Protein 1FOV (pdb70)

CATH classification: 3.40.30.10

Nearest PDB structures (foldseek):
  1fov-assembly1_A  TM=9.896E-01  e=1.111E-15  Escherichia coli
  3grx-assembly1_A  TM=9.334E-01  e=2.752E-14  Escherichia coli
  4tr1-assembly1_A  TM=8.915E-01  e=1.360E-08  Alkaliphilus oremlandii OhILAs
  4tr1-assembly2_B  TM=8.966E-01  e=2.515E-08  Alkaliphilus oremlandii OhILAs
  4tr0-assembly2_B  TM=8.976E-01  e=1.386E-07  Alkaliphilus oremlandii OhILAs

Foldseek 3Di:
DAWEWEEEPDDVQSVLQVVVCVVVPFDYHYHYCHVNVPCLVVVCVLPVPSDDGWIQQPSNTQDTSVSNVVCVVVVNVVVSRD

Organism: Escherichia coli (strain K12) (NCBI:txid83333)

Radius of gyration: 11.85 Å; Cα contacts (8 Å, |Δi|>4): 128; chains: 1; bounding box: 34×23×19 Å

InterPro domains:
  IPR002109 Glutaredoxin [PF00462] (4-63)
  IPR011767 Glutaredoxin active site [PS00195] (6-22)
  IPR011900 Glutaredoxin, GrxC [TIGR02181] (4-82)
  IPR011900 Glutaredoxin, GrxC [cd03418] (3-76)
  IPR014025 Glutaredoxin subgroup [PR00160] (4-22)
  IPR014025 Glutaredoxin subgroup [PR00160] (46-59)
  IPR014025 Glutaredoxin subgroup [PR00160] (60-73)
  IPR036249 Thioredoxin-like superfamily [SSF52833] (1-83)

GO terms:
  GO:0005829 cytosol (C, IDA)
  GO:0043295 glutathione binding (F, IDA)
  GO:0015035 protein-disulfide reductase activity (F, IDA)

Structure (mmCIF, N/CA/C/O backbone):
data_1FOV
#
_entry.id   1FOV
#
_cell.length_a   1.000
_cell.length_b   1.000
_cell.length_c   1.000
_cell.angle_alpha   90.00
_cell.angle_beta   90.00
_cell.angle_gamma   90.00
#
_symmetry.space_group_name_H-M   'P 1'
#
loop_
_atom_site.group_PDB
_atom_site.id
_atom_site.type_symbol
_atom_site.label_atom_id
_atom_site.label_alt_id
_atom_site.label_comp_id
_atom_site.label_asym_id
_atom_site.label_entity_id
_atom_site.label_seq_id
_atom_site.pdbx_PDB_ins_code
_atom_site.Cartn_x
_atom_site.Cartn_y
_atom_site.Cartn_z
_atom_site.occupancy
_atom_site.B_iso_or_equiv
_atom_site.auth_seq_id
_atom_site.auth_comp_id
_atom_site.auth_asym_id
_atom_site.auth_atom_id
_atom_site.pdbx_PDB_model_num
ATOM 1 N N . ALA A 1 1 ? -7.191 8.414 -8.898 1.00 0.00 1 ALA A N 1
ATOM 2 C CA . ALA A 1 1 ? -6.777 8.349 -7.491 1.00 0.00 1 ALA A CA 1
ATOM 3 C C . ALA A 1 1 ? -5.300 7.999 -7.435 1.00 0.00 1 ALA A C 1
ATOM 4 O O . ALA A 1 1 ? -4.847 7.113 -8.160 1.00 0.00 1 ALA A O 1
ATOM 13 N N . ASN A 1 2 ? -4.527 8.681 -6.594 1.00 0.00 2 ASN A N 1
ATOM 14 C CA . ASN A 1 2 ? -3.096 8.461 -6.447 1.00 0.00 2 ASN A CA 1
ATOM 15 C C . ASN A 1 2 ? -2.826 7.384 -5.405 1.00 0.00 2 ASN A C 1
ATOM 16 O O . ASN A 1 2 ? -2.745 7.698 -4.219 1.00 0.00 2 ASN A O 1
ATOM 27 N N . VAL A 1 3 ? -2.681 6.123 -5.807 1.00 0.00 3 VAL A N 1
ATOM 28 C CA . VAL A 1 3 ? -2.606 5.005 -4.878 1.00 0.00 3 VAL A CA 1
ATOM 29 C C . VAL A 1 3 ? -1.381 4.180 -5.171 1.00 0.00 3 VAL A C 1
ATOM 30 O O . VAL A 1 3 ? -1.189 3.746 -6.301 1.00 0.00 3 VAL A O 1
ATOM 43 N N . GLU A 1 4 ? -0.586 3.937 -4.135 1.00 0.00 4 GLU A N 1
ATOM 44 C CA . GLU A 1 4 ? 0.674 3.240 -4.239 1.00 0.00 4 GLU A CA 1
ATOM 45 C C . GLU A 1 4 ? 0.796 2.239 -3.108 1.00 0.00 4 GLU A C 1
ATOM 46 O O . GLU A 1 4 ? 0.335 2.502 -1.994 1.00 0.00 4 GLU A O 1
ATOM 58 N N . ILE A 1 5 ? 1.431 1.100 -3.386 1.00 0.00 5 ILE A N 1
ATOM 59 C CA . ILE A 1 5 ? 1.668 0.062 -2.406 1.00 0.00 5 ILE A CA 1
ATOM 60 C C . ILE A 1 5 ? 3.070 -0.500 -2.601 1.00 0.00 5 ILE A C 1
ATOM 61 O O . ILE A 1 5 ? 3.372 -1.054 -3.656 1.00 0.00 5 ILE A O 1
ATOM 77 N N . TYR A 1 6 ? 3.947 -0.321 -1.612 1.00 0.00 6 TYR A N 1
ATOM 78 C CA . TYR A 1 6 ? 5.249 -0.977 -1.637 1.00 0.00 6 TYR A CA 1
ATOM 79 C C . TYR A 1 6 ? 5.070 -2.461 -1.285 1.00 0.00 6 TYR A C 1
ATOM 80 O O . TYR A 1 6 ? 4.233 -2.780 -0.431 1.00 0.00 6 TYR A O 1
ATOM 98 N N . THR A 1 7 ? 5.859 -3.357 -1.895 1.00 0.00 7 THR A N 1
ATOM 99 C CA . THR A 1 7 ? 5.714 -4.811 -1.763 1.00 0.00 7 THR A CA 1
ATOM 100 C C . THR A 1 7 ? 7.062 -5.567 -1.835 1.00 0.00 7 THR A C 1
ATOM 101 O O . THR A 1 7 ? 8.091 -4.970 -2.151 1.00 0.00 7 THR A O 1
ATOM 112 N N . LYS A 1 8 ? 7.078 -6.886 -1.567 1.00 0.00 8 LYS A N 1
ATOM 113 C CA . LYS A 1 8 ? 8.228 -7.783 -1.800 1.00 0.00 8 LYS A CA 1
ATOM 114 C C . LYS A 1 8 ? 7.748 -9.185 -2.202 1.00 0.00 8 LYS A C 1
ATOM 115 O O . LYS A 1 8 ? 6.551 -9.466 -2.088 1.00 0.00 8 LYS A O 1
ATOM 134 N N . GLU A 1 9 ? 8.686 -10.069 -2.565 1.00 0.00 9 GLU A N 1
ATOM 135 C CA . GLU A 1 9 ? 8.504 -11.468 -2.973 1.00 0.00 9 GLU A CA 1
ATOM 136 C C . GLU A 1 9 ? 7.631 -12.226 -1.980 1.00 0.00 9 GLU A C 1
ATOM 137 O O . GLU A 1 9 ? 6.802 -13.043 -2.369 1.00 0.00 9 GLU A O 1
ATOM 149 N N . THR A 1 10 ? 7.824 -11.957 -0.692 1.00 0.00 10 THR A N 1
ATOM 150 C CA . THR A 1 10 ? 7.260 -12.732 0.399 1.00 0.00 10 THR A CA 1
ATOM 151 C C . THR A 1 10 ? 6.682 -11.730 1.384 1.00 0.00 10 THR A C 1
ATOM 152 O O . THR A 1 10 ? 7.382 -11.216 2.263 1.00 0.00 10 THR A O 1
ATOM 163 N N . CYS A 1 11 ? 5.423 -11.364 1.164 1.00 0.00 11 CYS A N 1
ATOM 164 C CA . CYS A 1 11 ? 4.718 -10.357 1.925 1.00 0.00 11 CYS A CA 1
ATOM 165 C C . CYS A 1 11 ? 3.237 -10.758 1.941 1.00 0.00 11 CYS A C 1
ATOM 166 O O . CYS A 1 11 ? 2.470 -10.302 1.088 1.00 0.00 11 CYS A O 1
ATOM 173 N N . PRO A 1 12 ? 2.804 -11.601 2.893 1.00 0.00 12 PRO A N 1
ATOM 174 C CA . PRO A 1 12 ? 1.443 -12.124 2.910 1.00 0.00 12 PRO A CA 1
ATOM 175 C C . PRO A 1 12 ? 0.436 -10.983 3.037 1.00 0.00 12 PRO A C 1
ATOM 176 O O . PRO A 1 12 ? -0.561 -10.958 2.319 1.00 0.00 12 PRO A O 1
ATOM 187 N N . TYR A 1 13 ? 0.753 -9.945 3.815 1.00 0.00 13 TYR A N 1
ATOM 188 C CA . TYR A 1 13 ? -0.133 -8.803 3.965 1.00 0.00 13 TYR A CA 1
ATOM 189 C C . TYR A 1 13 ? -0.136 -7.921 2.705 1.00 0.00 13 TYR A C 1
ATOM 190 O O . TYR A 1 13 ? -1.142 -7.261 2.448 1.00 0.00 13 TYR A O 1
ATOM 208 N N . CYS A 1 14 ? 0.917 -7.923 1.877 1.00 0.00 14 CYS A N 1
ATOM 209 C CA . CYS A 1 14 ? 0.864 -7.275 0.566 1.00 0.00 14 CYS A CA 1
ATOM 210 C C . CYS A 1 14 ? -0.179 -7.970 -0.285 1.00 0.00 14 CYS A C 1
ATOM 211 O O . CYS A 1 14 ? -1.088 -7.318 -0.798 1.00 0.00 14 CYS A O 1
ATOM 218 N N . HIS A 1 15 ? -0.079 -9.294 -0.384 1.00 0.00 15 HIS A N 1
ATOM 219 C CA . HIS A 1 15 ? -1.074 -10.094 -1.068 1.00 0.00 15 HIS A CA 1
ATOM 220 C C . HIS A 1 15 ? -2.471 -9.853 -0.484 1.00 0.00 15 HIS A C 1
ATOM 221 O O . HIS A 1 15 ? -3.398 -9.678 -1.267 1.00 0.00 15 HIS A O 1
ATOM 236 N N . ARG A 1 16 ? -2.644 -9.758 0.845 1.00 0.00 16 ARG A N 1
ATOM 237 C CA . ARG A 1 16 ? -3.931 -9.436 1.464 1.00 0.00 16 ARG A CA 1
ATOM 238 C C . ARG A 1 16 ? -4.499 -8.137 0.897 1.00 0.00 16 ARG A C 1
ATOM 239 O O . ARG A 1 16 ? -5.622 -8.129 0.396 1.00 0.00 16 ARG A O 1
ATOM 260 N N . ALA A 1 17 ? -3.740 -7.040 0.972 1.00 0.00 17 ALA A N 1
ATOM 261 C CA . ALA A 1 17 ? -4.216 -5.743 0.510 1.00 0.00 17 ALA A CA 1
ATOM 262 C C . ALA A 1 17 ? -4.514 -5.788 -0.985 1.00 0.00 17 ALA A C 1
ATOM 263 O O . ALA A 1 17 ? -5.594 -5.366 -1.390 1.00 0.00 17 ALA A O 1
ATOM 270 N N . LYS A 1 18 ? -3.589 -6.297 -1.808 1.00 0.00 18 LYS A N 1
ATOM 271 C CA . LYS A 1 18 ? -3.809 -6.338 -3.250 1.00 0.00 18 LYS A CA 1
ATOM 272 C C . LYS A 1 18 ? -5.033 -7.178 -3.586 1.00 0.00 18 LYS A C 1
ATOM 273 O O . LYS A 1 18 ? -5.813 -6.757 -4.433 1.00 0.00 18 LYS A O 1
ATOM 292 N N . ALA A 1 19 ? -5.260 -8.297 -2.894 1.00 0.00 19 ALA A N 1
ATOM 293 C CA . ALA A 1 19 ? -6.414 -9.143 -3.157 1.00 0.00 19 ALA A CA 1
ATOM 294 C C . ALA A 1 19 ? -7.705 -8.378 -2.870 1.00 0.00 19 ALA A C 1
ATOM 295 O O . ALA A 1 19 ? -8.679 -8.532 -3.606 1.00 0.00 19 ALA A O 1
ATOM 302 N N . LEU A 1 20 ? -7.737 -7.548 -1.820 1.00 0.00 20 LEU A N 1
ATOM 303 C CA . LEU A 1 20 ? -8.902 -6.706 -1.551 1.00 0.00 20 LEU A CA 1
ATOM 304 C C . LEU A 1 20 ? -9.070 -5.694 -2.681 1.00 0.00 20 LEU A C 1
ATOM 305 O O . LEU A 1 20 ? -10.171 -5.536 -3.204 1.00 0.00 20 LEU A O 1
ATOM 321 N N . LEU A 1 21 ? -7.993 -5.014 -3.077 1.00 0.00 21 LEU A N 1
ATOM 322 C CA . LEU A 1 21 ? -8.066 -3.968 -4.088 1.00 0.00 21 LEU A CA 1
ATOM 323 C C . LEU A 1 21 ? -8.497 -4.529 -5.438 1.00 0.00 21 LEU A C 1
ATOM 324 O O . LEU A 1 21 ? -9.239 -3.858 -6.150 1.00 0.00 21 LEU A O 1
ATOM 340 N N . SER A 1 22 ? -8.093 -5.748 -5.786 1.00 0.00 22 SER A N 1
ATOM 341 C CA . SER A 1 22 ? -8.531 -6.428 -6.996 1.00 0.00 22 SER A CA 1
ATOM 342 C C . SER A 1 22 ? -9.965 -6.952 -6.862 1.00 0.00 22 SER A C 1
ATOM 343 O O . SER A 1 22 ? -10.683 -6.997 -7.861 1.00 0.00 22 SER A O 1
ATOM 351 N N . SER A 1 23 ? -10.430 -7.290 -5.653 1.00 0.00 23 SER A N 1
ATOM 352 C CA . SER A 1 23 ? -11.842 -7.571 -5.417 1.00 0.00 23 SER A CA 1
ATOM 353 C C . SER A 1 23 ? -12.656 -6.294 -5.636 1.00 0.00 23 SER A C 1
ATOM 354 O O . SER A 1 23 ? -13.678 -6.326 -6.327 1.00 0.00 23 SER A O 1
ATOM 362 N N . LYS A 1 24 ? -12.162 -5.130 -5.198 1.00 0.00 24 LYS A N 1
ATOM 363 C CA . LYS A 1 24 ? -12.850 -3.879 -5.476 1.00 0.00 24 LYS A CA 1
ATOM 364 C C . LYS A 1 24 ? -12.656 -3.522 -6.960 1.00 0.00 24 LYS A C 1
ATOM 365 O O . LYS A 1 24 ? -13.540 -2.926 -7.568 1.00 0.00 24 LYS A O 1
ATOM 384 N N . GLY A 1 25 ? -11.578 -4.000 -7.583 1.00 0.00 25 GLY A N 1
ATOM 385 C CA . GLY A 1 25 ? -11.236 -3.786 -8.979 1.00 0.00 25 GLY A CA 1
ATOM 386 C C . GLY A 1 25 ? -10.748 -2.367 -9.209 1.00 0.00 25 GLY A C 1
ATOM 387 O O . GLY A 1 25 ? -11.013 -1.782 -10.261 1.00 0.00 25 GLY A O 1
ATOM 391 N N . VAL A 1 26 ? -10.087 -1.782 -8.212 1.00 0.00 26 VAL A N 1
ATOM 392 C CA . VAL A 1 26 ? -9.595 -0.417 -8.333 1.00 0.00 26 VAL A CA 1
ATOM 393 C C . VAL A 1 26 ? -8.324 -0.390 -9.178 1.00 0.00 26 VAL A C 1
ATOM 394 O O . VAL A 1 26 ? -7.729 -1.431 -9.475 1.00 0.00 26 VAL A O 1
ATOM 407 N N . SER A 1 27 ? -7.884 0.817 -9.506 1.00 0.00 27 SER A N 1
ATOM 408 C CA . SER A 1 27 ? -6.649 1.086 -10.209 1.00 0.00 27 SER A CA 1
ATOM 409 C C . SER A 1 27 ? -5.631 1.533 -9.149 1.00 0.00 27 SER A C 1
ATOM 410 O O . SER A 1 27 ? -5.902 2.490 -8.416 1.00 0.00 27 SER A O 1
ATOM 418 N N . PHE A 1 28 ? -4.498 0.847 -9.005 1.00 0.00 28 PHE A N 1
ATOM 419 C CA . PHE A 1 28 ? -3.452 1.163 -8.026 1.00 0.00 28 PHE A CA 1
ATOM 420 C C . PHE A 1 28 ? -2.065 0.933 -8.642 1.00 0.00 28 PHE A C 1
ATOM 421 O O . PHE A 1 28 ? -1.943 0.245 -9.655 1.00 0.00 28 PHE A O 1
ATOM 438 N N . GLN A 1 29 ? -1.013 1.453 -8.011 1.00 0.00 29 GLN A N 1
ATOM 439 C CA . GLN A 1 29 ? 0.385 1.241 -8.387 1.00 0.00 29 GLN A CA 1
ATOM 440 C C . GLN A 1 29 ? 1.029 0.342 -7.348 1.00 0.00 29 GLN A C 1
ATOM 441 O O . GLN A 1 29 ? 0.774 0.503 -6.157 1.00 0.00 29 GLN A O 1
ATOM 455 N N . GLU A 1 30 ? 1.938 -0.524 -7.775 1.00 0.00 30 GLU A N 1
ATOM 456 C CA . GLU A 1 30 ? 2.726 -1.398 -6.932 1.00 0.00 30 GLU A CA 1
ATOM 457 C C . GLU A 1 30 ? 4.194 -0.993 -7.070 1.00 0.00 30 GLU A C 1
ATOM 458 O O . GLU A 1 30 ? 4.633 -0.639 -8.166 1.00 0.00 30 GLU A O 1
ATOM 470 N N . LEU A 1 31 ? 4.966 -1.067 -5.986 1.00 0.00 31 LEU A N 1
ATOM 471 C CA . LEU A 1 31 ? 6.368 -0.669 -5.931 1.00 0.00 31 LEU A CA 1
ATOM 472 C C . LEU A 1 31 ? 7.203 -1.781 -5.293 1.00 0.00 31 LEU A C 1
ATOM 473 O O . LEU A 1 31 ? 7.159 -1.947 -4.071 1.00 0.00 31 LEU A O 1
ATOM 489 N N . PRO A 1 32 ? 7.955 -2.562 -6.076 1.00 0.00 32 PRO A N 1
ATOM 490 C CA . PRO A 1 32 ? 8.685 -3.696 -5.549 1.00 0.00 32 PRO A CA 1
ATOM 491 C C . PRO A 1 32 ? 9.929 -3.222 -4.798 1.00 0.00 32 PRO A C 1
ATOM 492 O O . PRO A 1 32 ? 10.613 -2.279 -5.206 1.00 0.00 32 PRO A O 1
ATOM 503 N N . ILE A 1 33 ? 10.269 -3.925 -3.719 1.00 0.00 33 ILE A N 1
ATOM 504 C CA . ILE A 1 33 ? 11.507 -3.706 -2.973 1.00 0.00 33 ILE A CA 1
ATOM 505 C C . ILE A 1 33 ? 12.519 -4.832 -3.286 1.00 0.00 33 ILE A C 1
ATOM 506 O O . ILE A 1 33 ? 13.608 -4.915 -2.710 1.00 0.00 33 ILE A O 1
ATOM 522 N N . ASP A 1 34 ? 12.175 -5.690 -4.240 1.00 0.00 34 ASP A N 1
ATOM 523 C CA . ASP A 1 34 ? 12.852 -6.914 -4.605 1.00 0.00 34 ASP A CA 1
ATOM 524 C C . ASP A 1 34 ? 14.122 -6.566 -5.371 1.00 0.00 34 ASP A C 1
ATOM 525 O O . ASP A 1 34 ? 14.072 -6.285 -6.570 1.00 0.00 34 ASP A O 1
ATOM 534 N N . GLY A 1 35 ? 15.259 -6.509 -4.677 1.00 0.00 35 GLY A N 1
ATOM 535 C CA . GLY A 1 35 ? 16.537 -6.079 -5.241 1.00 0.00 35 GLY A CA 1
ATOM 536 C C . GLY A 1 35 ? 16.758 -4.566 -5.153 1.00 0.00 35 GLY A C 1
ATOM 537 O O . GLY A 1 35 ? 17.831 -4.069 -5.496 1.00 0.00 35 GLY A O 1
ATOM 541 N N . ASN A 1 36 ? 15.787 -3.820 -4.629 1.00 0.00 36 ASN A N 1
ATOM 542 C CA . ASN A 1 36 ? 15.761 -2.355 -4.593 1.00 0.00 36 ASN A CA 1
ATOM 543 C C . ASN A 1 36 ? 16.583 -1.913 -3.371 1.00 0.00 36 ASN A C 1
ATOM 544 O O . ASN A 1 36 ? 16.921 -2.725 -2.503 1.00 0.00 36 ASN A O 1
ATOM 555 N N . ALA A 1 37 ? 16.887 -0.625 -3.280 1.00 0.00 37 ALA A N 1
ATOM 556 C CA . ALA A 1 37 ? 17.582 0.041 -2.195 1.00 0.00 37 ALA A CA 1
ATOM 557 C C . ALA A 1 37 ? 17.335 1.544 -2.319 1.00 0.00 37 ALA A C 1
ATOM 558 O O . ALA A 1 37 ? 16.915 2.149 -1.338 1.00 0.00 37 ALA A O 1
ATOM 565 N N . ALA A 1 38 ? 17.483 2.146 -3.504 1.00 0.00 38 ALA A N 1
ATOM 566 C CA . ALA A 1 38 ? 17.324 3.589 -3.658 1.00 0.00 38 ALA A CA 1
ATOM 567 C C . ALA A 1 38 ? 15.866 4.009 -3.436 1.00 0.00 38 ALA A C 1
ATOM 568 O O . ALA A 1 38 ? 15.593 4.994 -2.751 1.00 0.00 38 ALA A O 1
ATOM 575 N N . LYS A 1 39 ? 14.897 3.241 -3.944 1.00 0.00 39 LYS A N 1
ATOM 576 C CA . LYS A 1 39 ? 13.489 3.520 -3.666 1.00 0.00 39 LYS A CA 1
ATOM 577 C C . LYS A 1 39 ? 13.079 2.970 -2.301 1.00 0.00 39 LYS A C 1
ATOM 578 O O . LYS A 1 39 ? 12.061 3.383 -1.744 1.00 0.00 39 LYS A O 1
ATOM 597 N N . ARG A 1 40 ? 13.841 2.050 -1.712 1.00 0.00 40 ARG A N 1
ATOM 598 C CA . ARG A 1 40 ? 13.635 1.668 -0.317 1.00 0.00 40 ARG A CA 1
ATOM 599 C C . ARG A 1 40 ? 14.002 2.851 0.575 1.00 0.00 40 ARG A C 1
ATOM 600 O O . ARG A 1 40 ? 13.311 3.104 1.553 1.00 0.00 40 ARG A O 1
ATOM 621 N N . GLU A 1 41 ? 15.063 3.586 0.240 1.00 0.00 41 GLU A N 1
ATOM 622 C CA . GLU A 1 41 ? 15.416 4.839 0.900 1.00 0.00 41 GLU A CA 1
ATOM 623 C C . GLU A 1 41 ? 14.310 5.874 0.682 1.00 0.00 41 GLU A C 1
ATOM 624 O O . GLU A 1 41 ? 13.908 6.530 1.642 1.00 0.00 41 GLU A O 1
ATOM 636 N N . GLU A 1 42 ? 13.736 5.949 -0.526 1.00 0.00 42 GLU A N 1
ATOM 637 C CA . GLU A 1 42 ? 12.564 6.781 -0.800 1.00 0.00 42 GLU A CA 1
ATOM 638 C C . GLU A 1 42 ? 11.450 6.463 0.206 1.00 0.00 42 GLU A C 1
ATOM 639 O O . GLU A 1 42 ? 10.878 7.381 0.798 1.00 0.00 42 GLU A O 1
ATOM 651 N N . MET A 1 43 ? 11.179 5.175 0.458 1.00 0.00 43 MET A N 1
ATOM 652 C CA . MET A 1 43 ? 10.197 4.725 1.427 1.00 0.00 43 MET A CA 1
ATOM 653 C C . MET A 1 43 ? 10.512 5.161 2.855 1.00 0.00 43 MET A C 1
ATOM 654 O O . MET A 1 43 ? 9.580 5.300 3.645 1.00 0.00 43 MET A O 1
ATOM 668 N N . ILE A 1 44 ? 11.766 5.423 3.204 1.00 0.00 44 ILE A N 1
ATOM 669 C CA . ILE A 1 44 ? 12.092 5.973 4.520 1.00 0.00 44 ILE A CA 1
ATOM 670 C C . ILE A 1 44 ? 11.474 7.367 4.597 1.00 0.00 44 ILE A C 1
ATOM 671 O O . ILE A 1 44 ? 10.693 7.653 5.507 1.00 0.00 44 ILE A O 1
ATOM 687 N N . LYS A 1 45 ? 11.796 8.231 3.632 1.00 0.00 45 LYS A N 1
ATOM 688 C CA . LYS A 1 45 ? 11.307 9.604 3.633 1.00 0.00 45 LYS A CA 1
ATOM 689 C C . LYS A 1 45 ? 9.785 9.639 3.507 1.00 0.00 45 LYS A C 1
ATOM 690 O O . LYS A 1 45 ? 9.141 10.476 4.141 1.00 0.00 45 LYS A O 1
ATOM 709 N N . ARG A 1 46 ? 9.207 8.731 2.717 1.00 0.00 46 ARG A N 1
ATOM 710 C CA . ARG A 1 46 ? 7.772 8.683 2.460 1.00 0.00 46 ARG A CA 1
ATOM 711 C C . ARG A 1 46 ? 7.018 8.111 3.648 1.00 0.00 46 ARG A C 1
ATOM 712 O O . ARG A 1 46 ? 6.080 8.751 4.128 1.00 0.00 46 ARG A O 1
ATOM 733 N N . SER A 1 47 ? 7.368 6.900 4.089 1.00 0.00 47 SER A N 1
ATOM 734 C CA . SER A 1 47 ? 6.562 6.177 5.062 1.00 0.00 47 SER A CA 1
ATOM 735 C C . SER A 1 47 ? 7.005 6.474 6.488 1.00 0.00 47 SER A C 1
ATOM 736 O O . SER A 1 47 ? 6.156 6.614 7.365 1.00 0.00 47 SER A O 1
ATOM 744 N N . GLY A 1 48 ? 8.313 6.594 6.732 1.00 0.00 48 GLY A N 1
ATOM 745 C CA . GLY A 1 48 ? 8.851 6.631 8.084 1.00 0.00 48 GLY A CA 1
ATOM 746 C C . GLY A 1 48 ? 8.671 5.274 8.764 1.00 0.00 48 GLY A C 1
ATOM 747 O O . GLY A 1 48 ? 8.291 5.229 9.934 1.00 0.00 48 GLY A O 1
ATOM 751 N N . ARG A 1 49 ? 8.852 4.178 8.013 1.00 0.00 49 ARG A N 1
ATOM 752 C CA . ARG A 1 49 ? 8.705 2.806 8.476 1.00 0.00 49 ARG A CA 1
ATOM 753 C C . ARG A 1 49 ? 9.671 1.878 7.734 1.00 0.00 49 ARG A C 1
ATOM 754 O O . ARG A 1 49 ? 10.477 1.222 8.386 1.00 0.00 49 ARG A O 1
ATOM 775 N N . THR A 1 50 ? 9.601 1.808 6.394 1.00 0.00 50 THR A N 1
ATOM 776 C CA . THR A 1 50 ? 10.549 1.108 5.523 1.00 0.00 50 THR A CA 1
ATOM 777 C C . THR A 1 50 ? 10.232 -0.398 5.420 1.00 0.00 50 THR A C 1
ATOM 778 O O . THR A 1 50 ? 10.979 -1.178 4.823 1.00 0.00 50 THR A O 1
ATOM 789 N N . THR A 1 51 ? 9.063 -0.786 5.924 1.00 0.00 51 THR A N 1
ATOM 790 C CA . THR A 1 51 ? 8.499 -2.126 5.973 1.00 0.00 51 THR A CA 1
ATOM 791 C C . THR A 1 51 ? 7.330 -2.186 4.991 1.00 0.00 51 THR A C 1
ATOM 792 O O . THR A 1 51 ? 6.938 -1.146 4.450 1.00 0.00 51 THR A O 1
ATOM 803 N N . VAL A 1 52 ? 6.764 -3.370 4.748 1.00 0.00 52 VAL A N 1
ATOM 804 C CA . VAL A 1 52 ? 5.611 -3.504 3.851 1.00 0.00 52 VAL A CA 1
ATOM 805 C C . VAL A 1 52 ? 4.573 -4.508 4.372 1.00 0.00 52 VAL A C 1
ATOM 806 O O . VAL A 1 52 ? 4.895 -5.255 5.299 1.00 0.00 52 VAL A O 1
ATOM 819 N N . PRO A 1 53 ? 3.338 -4.541 3.824 1.00 0.00 53 PRO A N 1
ATOM 820 C CA . PRO A 1 53 ? 2.806 -3.610 2.827 1.00 0.00 53 PRO A CA 1
ATOM 821 C C . PRO A 1 53 ? 2.746 -2.223 3.419 1.00 0.00 53 PRO A C 1
ATOM 822 O O . PRO A 1 53 ? 2.522 -2.085 4.619 1.00 0.00 53 PRO A O 1
ATOM 833 N N . GLN A 1 54 ? 2.917 -1.206 2.585 1.00 0.00 54 GLN A N 1
ATOM 834 C CA . GLN A 1 54 ? 2.646 0.147 3.003 1.00 0.00 54 GLN A CA 1
ATOM 835 C C . GLN A 1 54 ? 1.932 0.836 1.870 1.00 0.00 54 GLN A C 1
ATOM 836 O O . GLN A 1 54 ? 2.514 1.053 0.807 1.00 0.00 54 GLN A O 1
ATOM 850 N N . ILE A 1 55 ? 0.643 1.065 2.100 1.00 0.00 55 ILE A N 1
ATOM 851 C CA . ILE A 1 55 ? -0.283 1.637 1.155 1.00 0.00 55 ILE A CA 1
ATOM 852 C C . ILE A 1 55 ? -0.327 3.137 1.423 1.00 0.00 55 ILE A C 1
ATOM 853 O O . ILE A 1 55 ? -0.232 3.608 2.565 1.00 0.00 55 ILE A O 1
ATOM 869 N N . PHE A 1 56 ? -0.499 3.871 0.342 1.00 0.00 56 PHE A N 1
ATOM 870 C CA . PHE A 1 56 ? -0.620 5.296 0.233 1.00 0.00 56 PHE A CA 1
ATOM 871 C C . PHE A 1 56 ? -1.891 5.491 -0.581 1.00 0.00 56 PHE A C 1
ATOM 872 O O . PHE A 1 56 ? -1.990 4.913 -1.662 1.00 0.00 56 PHE A O 1
ATOM 889 N N . ILE A 1 57 ? -2.866 6.240 -0.075 1.00 0.00 57 ILE A N 1
ATOM 890 C CA . ILE A 1 57 ? -4.124 6.503 -0.757 1.00 0.00 57 ILE A CA 1
ATOM 891 C C . ILE A 1 57 ? -4.199 8.016 -0.901 1.00 0.00 57 ILE A C 1
ATOM 892 O O . ILE A 1 57 ? -4.177 8.717 0.106 1.00 0.00 57 ILE A O 1
ATOM 908 N N . ASP A 1 58 ? -4.234 8.532 -2.128 1.00 0.00 58 ASP A N 1
ATOM 909 C CA . ASP A 1 58 ? -4.148 9.945 -2.447 1.00 0.00 58 ASP A CA 1
ATOM 910 C C . ASP A 1 58 ? -2.968 10.590 -1.723 1.00 0.00 58 ASP A C 1
ATOM 911 O O . ASP A 1 58 ? -3.085 11.574 -0.988 1.00 0.00 58 ASP A O 1
ATOM 920 N N . ALA A 1 59 ? -1.808 9.948 -1.921 1.00 0.00 59 ALA A N 1
ATOM 921 C CA . ALA A 1 59 ? -0.497 10.235 -1.344 1.00 0.00 59 ALA A CA 1
ATOM 922 C C . ALA A 1 59 ? -0.445 10.138 0.185 1.00 0.00 59 ALA A C 1
ATOM 923 O O . ALA A 1 59 ? 0.605 10.384 0.785 1.00 0.00 59 ALA A O 1
ATOM 930 N N . GLN A 1 60 ? -1.557 9.801 0.830 1.00 0.00 60 GLN A N 1
ATOM 931 C CA . GLN A 1 60 ? -1.704 9.745 2.270 1.00 0.00 60 GLN A CA 1
ATOM 932 C C . GLN A 1 60 ? -1.254 8.365 2.715 1.00 0.00 60 GLN A C 1
ATOM 933 O O . GLN A 1 60 ? -1.898 7.363 2.406 1.00 0.00 60 GLN A O 1
ATOM 947 N N . HIS A 1 61 ? -0.099 8.293 3.363 1.00 0.00 61 HIS A N 1
ATOM 948 C CA . HIS A 1 61 ? 0.460 7.064 3.884 1.00 0.00 61 HIS A CA 1
ATOM 949 C C . HIS A 1 61 ? -0.477 6.503 4.953 1.00 0.00 61 HIS A C 1
ATOM 950 O O . HIS A 1 61 ? -0.581 7.057 6.048 1.00 0.00 61 HIS A O 1
ATOM 965 N N . ILE A 1 62 ? -1.149 5.400 4.645 1.00 0.00 62 ILE A N 1
ATOM 966 C CA . ILE A 1 62 ? -2.072 4.739 5.548 1.00 0.00 62 ILE A CA 1
ATOM 967 C C . ILE A 1 62 ? -1.282 3.925 6.570 1.00 0.00 62 ILE A C 1
ATOM 968 O O . ILE A 1 62 ? -1.419 4.152 7.769 1.00 0.00 62 ILE A O 1
ATOM 984 N N . GLY A 1 63 ? -0.437 3.014 6.092 1.00 0.00 63 GLY A N 1
ATOM 985 C CA . GLY A 1 63 ? 0.231 1.989 6.878 1.00 0.00 63 GLY A CA 1
ATOM 986 C C . GLY A 1 63 ? -0.010 0.682 6.139 1.00 0.00 63 GLY A C 1
ATOM 987 O O . GLY A 1 63 ? 0.027 0.702 4.906 1.00 0.00 63 GLY A O 1
ATOM 991 N N . GLY A 1 64 ? -0.240 -0.423 6.845 1.00 0.00 64 GLY A N 1
ATOM 992 C CA . GLY A 1 64 ? -0.248 -1.760 6.261 1.00 0.00 64 GLY A CA 1
ATOM 993 C C . GLY A 1 64 ? -1.646 -2.279 5.963 1.00 0.00 64 GLY A C 1
ATOM 994 O O . GLY A 1 64 ? -2.603 -1.508 5.892 1.00 0.00 64 GLY A O 1
ATOM 998 N N . TYR A 1 65 ? -1.762 -3.588 5.706 1.00 0.00 65 TYR A N 1
ATOM 999 C CA . TYR A 1 65 ? -3.024 -4.177 5.269 1.00 0.00 65 TYR A CA 1
ATOM 1000 C C . TYR A 1 65 ? -4.122 -3.943 6.289 1.00 0.00 65 TYR A C 1
ATOM 1001 O O . TYR A 1 65 ? -5.227 -3.615 5.891 1.00 0.00 65 TYR A O 1
ATOM 1019 N N . ASP A 1 66 ? -3.843 -4.109 7.577 1.00 0.00 66 ASP A N 1
ATOM 1020 C CA . ASP A 1 66 ? -4.870 -3.967 8.608 1.00 0.00 66 ASP A CA 1
ATOM 1021 C C . ASP A 1 66 ? -5.374 -2.513 8.646 1.00 0.00 66 ASP A C 1
ATOM 1022 O O . ASP A 1 66 ? -6.568 -2.264 8.780 1.00 0.00 66 ASP A O 1
ATOM 1031 N N . ASP A 1 67 ? -4.479 -1.549 8.415 1.00 0.00 67 ASP A N 1
ATOM 1032 C CA . ASP A 1 67 ? -4.754 -0.111 8.407 1.00 0.00 67 ASP A CA 1
ATOM 1033 C C . ASP A 1 67 ? -5.628 0.277 7.208 1.00 0.00 67 ASP A C 1
ATOM 1034 O O . ASP A 1 67 ? -6.593 1.039 7.316 1.00 0.00 67 ASP A O 1
ATOM 1043 N N . LEU A 1 68 ? -5.257 -0.247 6.043 1.00 0.00 68 LEU A N 1
ATOM 1044 C CA . LEU A 1 68 ? -5.955 -0.151 4.762 1.00 0.00 68 LEU A CA 1
ATOM 1045 C C . LEU A 1 68 ? -7.325 -0.804 4.828 1.00 0.00 68 LEU A C 1
ATOM 1046 O O . LEU A 1 68 ? -8.322 -0.237 4.388 1.00 0.00 68 LEU A O 1
ATOM 1062 N N . TYR A 1 69 ? -7.376 -2.017 5.353 1.00 0.00 69 TYR A N 1
ATOM 1063 C CA . TYR A 1 69 ? -8.587 -2.812 5.384 1.00 0.00 69 TYR A CA 1
ATOM 1064 C C . TYR A 1 69 ? -9.568 -2.170 6.368 1.00 0.00 69 TYR A C 1
ATOM 1065 O O . TYR A 1 69 ? -10.777 -2.256 6.165 1.00 0.00 69 TYR A O 1
ATOM 1083 N N . ALA A 1 70 ? -9.064 -1.485 7.402 1.00 0.00 70 ALA A N 1
ATOM 1084 C CA . ALA A 1 70 ? -9.871 -0.650 8.268 1.00 0.00 70 ALA A CA 1
ATOM 1085 C C . ALA A 1 70 ? -10.414 0.565 7.507 1.00 0.00 70 ALA A C 1
ATOM 1086 O O . ALA A 1 70 ? -11.586 0.897 7.664 1.00 0.00 70 ALA A O 1
ATOM 1093 N N . LEU A 1 71 ? -9.599 1.249 6.692 1.00 0.00 71 LEU A N 1
ATOM 1094 C CA . LEU A 1 71 ? -10.063 2.342 5.842 1.00 0.00 71 LEU A CA 1
ATOM 1095 C C . LEU A 1 71 ? -11.199 1.868 4.911 1.00 0.00 71 LEU A C 1
ATOM 1096 O O . LEU A 1 71 ? -12.168 2.594 4.680 1.00 0.00 71 LEU A O 1
ATOM 1112 N N . ASP A 1 72 ? -11.119 0.637 4.398 1.00 0.00 72 ASP A N 1
ATOM 1113 C CA . ASP A 1 72 ? -12.204 -0.017 3.669 1.00 0.00 72 ASP A CA 1
ATOM 1114 C C . ASP A 1 72 ? -13.407 -0.307 4.571 1.00 0.00 72 ASP A C 1
ATOM 1115 O O . ASP A 1 72 ? -14.544 -0.072 4.172 1.00 0.00 72 ASP A O 1
ATOM 1124 N N . ALA A 1 73 ? -13.164 -0.751 5.803 1.00 0.00 73 ALA A N 1
ATOM 1125 C CA . ALA A 1 73 ? -14.194 -1.149 6.765 1.00 0.00 73 ALA A CA 1
ATOM 1126 C C . ALA A 1 73 ? -15.062 0.029 7.200 1.00 0.00 73 ALA A C 1
ATOM 1127 O O . ALA A 1 73 ? -16.221 -0.149 7.579 1.00 0.00 73 ALA A O 1
ATOM 1134 N N . ARG A 1 74 ? -14.506 1.236 7.154 1.00 0.00 74 ARG A N 1
ATOM 1135 C CA . ARG A 1 74 ? -15.209 2.486 7.411 1.00 0.00 74 ARG A CA 1
ATOM 1136 C C . ARG A 1 74 ? -15.830 3.072 6.153 1.00 0.00 74 ARG A C 1
ATOM 1137 O O . ARG A 1 74 ? -16.347 4.187 6.221 1.00 0.00 74 ARG A O 1
ATOM 1158 N N . GLY A 1 75 ? -15.742 2.377 5.019 1.00 0.00 75 GLY A N 1
ATOM 1159 C CA . GLY A 1 75 ? -16.288 2.843 3.751 1.00 0.00 75 GLY A CA 1
ATOM 1160 C C . GLY A 1 75 ? -15.549 4.067 3.222 1.00 0.00 75 GLY A C 1
ATOM 1161 O O . GLY A 1 75 ? -16.085 4.787 2.381 1.00 0.00 75 GLY A O 1
ATOM 1165 N N . GLY A 1 76 ? -14.335 4.321 3.723 1.00 0.00 76 GLY A N 1
ATOM 1166 C CA . GLY A 1 76 ? -13.562 5.516 3.431 1.00 0.00 76 GLY A CA 1
ATOM 1167 C C . GLY A 1 76 ? -12.510 5.285 2.357 1.00 0.00 76 GLY A C 1
ATOM 1168 O O . GLY A 1 76 ? -11.978 6.260 1.830 1.00 0.00 76 GLY A O 1
ATOM 1172 N N . LEU A 1 77 ? -12.236 4.027 2.000 1.00 0.00 77 LEU A N 1
ATOM 1173 C CA . LEU A 1 77 ? -11.278 3.688 0.956 1.00 0.00 77 LEU A CA 1
ATOM 1174 C C . LEU A 1 77 ? -11.877 4.010 -0.409 1.00 0.00 77 LEU A C 1
ATOM 1175 O O . LEU A 1 77 ? -11.252 4.681 -1.226 1.00 0.00 77 LEU A O 1
ATOM 1191 N N . ASP A 1 78 ? -13.106 3.548 -0.627 1.00 0.00 78 ASP A N 1
ATOM 1192 C CA . ASP A 1 78 ? -13.851 3.684 -1.872 1.00 0.00 78 ASP A CA 1
ATOM 1193 C C . ASP A 1 78 ? -13.944 5.147 -2.341 1.00 0.00 78 ASP A C 1
ATOM 1194 O O . ASP A 1 78 ? -13.553 5.396 -3.473 1.00 0.00 78 ASP A O 1
ATOM 1203 N N . PRO A 1 79 ? -14.373 6.143 -1.538 1.00 0.00 79 PRO A N 1
ATOM 1204 C CA . PRO A 1 79 ? -14.480 7.536 -1.987 1.00 0.00 79 PRO A CA 1
ATOM 1205 C C . PRO A 1 79 ? -13.139 8.224 -2.266 1.00 0.00 79 PRO A C 1
ATOM 1206 O O . PRO A 1 79 ? -13.125 9.361 -2.756 1.00 0.00 79 PRO A O 1
ATOM 1217 N N . LEU A 1 80 ? -12.019 7.587 -1.922 1.00 0.00 80 LEU A N 1
ATOM 1218 C CA . LEU A 1 80 ? -10.699 8.040 -2.332 1.00 0.00 80 LEU A CA 1
ATOM 1219 C C . LEU A 1 80 ? -10.331 7.364 -3.654 1.00 0.00 80 LEU A C 1
ATOM 1220 O O . LEU A 1 80 ? -9.904 8.049 -4.583 1.00 0.00 80 LEU A O 1
ATOM 1236 N N . LEU A 1 81 ? -10.480 6.037 -3.739 1.00 0.00 81 LEU A N 1
ATOM 1237 C CA . LEU A 1 81 ? -10.055 5.211 -4.870 1.00 0.00 81 LEU A CA 1
ATOM 1238 C C . LEU A 1 81 ? -10.996 5.133 -6.067 1.00 0.00 81 LEU A C 1
ATOM 1239 O O . LEU A 1 81 ? -10.512 4.815 -7.154 1.00 0.00 81 LEU A O 1
ATOM 1255 N N . LYS A 1 82 ? -12.289 5.400 -5.916 1.00 0.00 82 LYS A N 1
ATOM 1256 C CA . LYS A 1 82 ? -13.303 5.122 -6.928 1.00 0.00 82 LYS A CA 1
ATOM 1257 C C . LYS A 1 82 ? -14.198 6.330 -7.080 1.00 0.00 82 LYS A C 1
ATOM 1258 O O . LYS A 1 82 ? -14.173 7.245 -6.231 1.00 0.00 82 LYS A O 1
ATOM 1278 N N . ALA A 1 1 ? -8.299 7.803 -7.051 1.00 0.00 1 ALA A N 2
ATOM 1279 C CA . ALA A 1 1 ? -7.128 8.581 -6.611 1.00 0.00 1 ALA A CA 2
ATOM 1280 C C . ALA A 1 1 ? -5.844 7.857 -7.005 1.00 0.00 1 ALA A C 2
ATOM 1281 O O . ALA A 1 1 ? -5.893 6.667 -7.338 1.00 0.00 1 ALA A O 2
ATOM 1290 N N . ASN A 1 2 ? -4.680 8.514 -6.904 1.00 0.00 2 ASN A N 2
ATOM 1291 C CA . ASN A 1 2 ? -3.405 7.817 -7.039 1.00 0.00 2 ASN A CA 2
ATOM 1292 C C . ASN A 1 2 ? -3.217 7.014 -5.763 1.00 0.00 2 ASN A C 2
ATOM 1293 O O . ASN A 1 2 ? -3.215 7.587 -4.672 1.00 0.00 2 ASN A O 2
ATOM 1304 N N . VAL A 1 3 ? -3.085 5.696 -5.890 1.00 0.00 3 VAL A N 2
ATOM 1305 C CA . VAL A 1 3 ? -2.928 4.789 -4.763 1.00 0.00 3 VAL A CA 2
ATOM 1306 C C . VAL A 1 3 ? -1.698 3.975 -5.038 1.00 0.00 3 VAL A C 2
ATOM 1307 O O . VAL A 1 3 ? -1.532 3.454 -6.137 1.00 0.00 3 VAL A O 2
ATOM 1320 N N . GLU A 1 4 ? -0.846 3.862 -4.034 1.00 0.00 4 GLU A N 2
ATOM 1321 C CA . GLU A 1 4 ? 0.482 3.330 -4.189 1.00 0.00 4 GLU A CA 2
ATOM 1322 C C . GLU A 1 4 ? 0.774 2.388 -3.042 1.00 0.00 4 GLU A C 2
ATOM 1323 O O . GLU A 1 4 ? 0.591 2.771 -1.891 1.00 0.00 4 GLU A O 2
ATOM 1335 N N . ILE A 1 5 ? 1.201 1.159 -3.337 1.00 0.00 5 ILE A N 2
ATOM 1336 C CA . ILE A 1 5 ? 1.429 0.138 -2.327 1.00 0.00 5 ILE A CA 2
ATOM 1337 C C . ILE A 1 5 ? 2.820 -0.456 -2.504 1.00 0.00 5 ILE A C 2
ATOM 1338 O O . ILE A 1 5 ? 3.090 -1.122 -3.501 1.00 0.00 5 ILE A O 2
ATOM 1354 N N . TYR A 1 6 ? 3.726 -0.182 -1.566 1.00 0.00 6 TYR A N 2
ATOM 1355 C CA . TYR A 1 6 ? 5.071 -0.738 -1.632 1.00 0.00 6 TYR A CA 2
ATOM 1356 C C . TYR A 1 6 ? 5.023 -2.223 -1.264 1.00 0.00 6 TYR A C 2
ATOM 1357 O O . TYR A 1 6 ? 4.244 -2.600 -0.385 1.00 0.00 6 TYR A O 2
ATOM 1375 N N . THR A 1 7 ? 5.839 -3.063 -1.910 1.00 0.00 7 THR A N 2
ATOM 1376 C CA . THR A 1 7 ? 5.780 -4.526 -1.801 1.00 0.00 7 THR A CA 2
ATOM 1377 C C . THR A 1 7 ? 7.178 -5.166 -1.938 1.00 0.00 7 THR A C 2
ATOM 1378 O O . THR A 1 7 ? 8.177 -4.462 -2.090 1.00 0.00 7 THR A O 2
ATOM 1389 N N . LYS A 1 8 ? 7.297 -6.500 -1.859 1.00 0.00 8 LYS A N 2
ATOM 1390 C CA . LYS A 1 8 ? 8.523 -7.236 -2.213 1.00 0.00 8 LYS A CA 2
ATOM 1391 C C . LYS A 1 8 ? 8.110 -8.628 -2.719 1.00 0.00 8 LYS A C 2
ATOM 1392 O O . LYS A 1 8 ? 6.922 -8.901 -2.887 1.00 0.00 8 LYS A O 2
ATOM 1411 N N . GLU A 1 9 ? 9.093 -9.494 -2.943 1.00 0.00 9 GLU A N 2
ATOM 1412 C CA . GLU A 1 9 ? 9.053 -10.922 -3.236 1.00 0.00 9 GLU A CA 2
ATOM 1413 C C . GLU A 1 9 ? 7.923 -11.611 -2.477 1.00 0.00 9 GLU A C 2
ATOM 1414 O O . GLU A 1 9 ? 6.958 -12.103 -3.064 1.00 0.00 9 GLU A O 2
ATOM 1426 N N . THR A 1 10 ? 8.038 -11.601 -1.156 1.00 0.00 10 THR A N 2
ATOM 1427 C CA . THR A 1 10 ? 7.226 -12.365 -0.233 1.00 0.00 10 THR A CA 2
ATOM 1428 C C . THR A 1 10 ? 6.824 -11.398 0.870 1.00 0.00 10 THR A C 2
ATOM 1429 O O . THR A 1 10 ? 7.673 -10.704 1.444 1.00 0.00 10 THR A O 2
ATOM 1440 N N . CYS A 1 11 ? 5.518 -11.270 1.093 1.00 0.00 11 CYS A N 2
ATOM 1441 C CA . CYS A 1 11 ? 4.924 -10.358 2.048 1.00 0.00 11 CYS A CA 2
ATOM 1442 C C . CYS A 1 11 ? 3.438 -10.732 2.158 1.00 0.00 11 CYS A C 2
ATOM 1443 O O . CYS A 1 11 ? 2.656 -10.348 1.281 1.00 0.00 11 CYS A O 2
ATOM 1450 N N . PRO A 1 12 ? 3.005 -11.459 3.205 1.00 0.00 12 PRO A N 2
ATOM 1451 C CA . PRO A 1 12 ? 1.637 -11.951 3.289 1.00 0.00 12 PRO A CA 2
ATOM 1452 C C . PRO A 1 12 ? 0.668 -10.776 3.382 1.00 0.00 12 PRO A C 2
ATOM 1453 O O . PRO A 1 12 ? -0.377 -10.786 2.738 1.00 0.00 12 PRO A O 2
ATOM 1464 N N . TYR A 1 13 ? 1.059 -9.702 4.070 1.00 0.00 13 TYR A N 2
ATOM 1465 C CA . TYR A 1 13 ? 0.206 -8.545 4.265 1.00 0.00 13 TYR A CA 2
ATOM 1466 C C . TYR A 1 13 ? 0.097 -7.755 2.959 1.00 0.00 13 TYR A C 2
ATOM 1467 O O . TYR A 1 13 ? -0.970 -7.228 2.663 1.00 0.00 13 TYR A O 2
ATOM 1485 N N . CYS A 1 14 ? 1.144 -7.726 2.129 1.00 0.00 14 CYS A N 2
ATOM 1486 C CA . CYS A 1 14 ? 1.079 -7.131 0.802 1.00 0.00 14 CYS A CA 2
ATOM 1487 C C . CYS A 1 14 ? 0.050 -7.879 -0.030 1.00 0.00 14 CYS A C 2
ATOM 1488 O O . CYS A 1 14 ? -0.853 -7.254 -0.580 1.00 0.00 14 CYS A O 2
ATOM 1495 N N . HIS A 1 15 ? 0.154 -9.211 -0.080 1.00 0.00 15 HIS A N 2
ATOM 1496 C CA . HIS A 1 15 ? -0.845 -10.040 -0.736 1.00 0.00 15 HIS A CA 2
ATOM 1497 C C . HIS A 1 15 ? -2.241 -9.749 -0.172 1.00 0.00 15 HIS A C 2
ATOM 1498 O O . HIS A 1 15 ? -3.166 -9.586 -0.958 1.00 0.00 15 HIS A O 2
ATOM 1513 N N . ARG A 1 16 ? -2.435 -9.658 1.149 1.00 0.00 16 ARG A N 2
ATOM 1514 C CA . ARG A 1 16 ? -3.758 -9.398 1.720 1.00 0.00 16 ARG A CA 2
ATOM 1515 C C . ARG A 1 16 ? -4.331 -8.076 1.232 1.00 0.00 16 ARG A C 2
ATOM 1516 O O . ARG A 1 16 ? -5.467 -8.042 0.765 1.00 0.00 16 ARG A O 2
ATOM 1537 N N . ALA A 1 17 ? -3.557 -6.995 1.311 1.00 0.00 17 ALA A N 2
ATOM 1538 C CA . ALA A 1 17 ? -3.983 -5.701 0.800 1.00 0.00 17 ALA A CA 2
ATOM 1539 C C . ALA A 1 17 ? -4.272 -5.783 -0.700 1.00 0.00 17 ALA A C 2
ATOM 1540 O O . ALA A 1 17 ? -5.290 -5.260 -1.135 1.00 0.00 17 ALA A O 2
ATOM 1547 N N . LYS A 1 18 ? -3.430 -6.448 -1.497 1.00 0.00 18 LYS A N 2
ATOM 1548 C CA . LYS A 1 18 ? -3.701 -6.645 -2.918 1.00 0.00 18 LYS A CA 2
ATOM 1549 C C . LYS A 1 18 ? -5.034 -7.353 -3.095 1.00 0.00 18 LYS A C 2
ATOM 1550 O O . LYS A 1 18 ? -5.895 -6.842 -3.791 1.00 0.00 18 LYS A O 2
ATOM 1569 N N . ALA A 1 19 ? -5.249 -8.474 -2.416 1.00 0.00 19 ALA A N 2
ATOM 1570 C CA . ALA A 1 19 ? -6.446 -9.285 -2.559 1.00 0.00 19 ALA A CA 2
ATOM 1571 C C . ALA A 1 19 ? -7.697 -8.526 -2.113 1.00 0.00 19 ALA A C 2
ATOM 1572 O O . ALA A 1 19 ? -8.794 -8.887 -2.535 1.00 0.00 19 ALA A O 2
ATOM 1579 N N . LEU A 1 20 ? -7.558 -7.501 -1.268 1.00 0.00 20 LEU A N 2
ATOM 1580 C CA . LEU A 1 20 ? -8.618 -6.564 -0.902 1.00 0.00 20 LEU A CA 2
ATOM 1581 C C . LEU A 1 20 ? -8.856 -5.570 -2.043 1.00 0.00 20 LEU A C 2
ATOM 1582 O O . LEU A 1 20 ? -9.990 -5.379 -2.476 1.00 0.00 20 LEU A O 2
ATOM 1598 N N . LEU A 1 21 ? -7.796 -4.939 -2.548 1.00 0.00 21 LEU A N 2
ATOM 1599 C CA . LEU A 1 21 ? -7.861 -3.957 -3.628 1.00 0.00 21 LEU A CA 2
ATOM 1600 C C . LEU A 1 21 ? -8.428 -4.582 -4.905 1.00 0.00 21 LEU A C 2
ATOM 1601 O O . LEU A 1 21 ? -9.293 -3.996 -5.551 1.00 0.00 21 LEU A O 2
ATOM 1617 N N . SER A 1 22 ? -8.005 -5.796 -5.240 1.00 0.00 22 SER A N 2
ATOM 1618 C CA . SER A 1 22 ? -8.508 -6.597 -6.342 1.00 0.00 22 SER A CA 2
ATOM 1619 C C . SER A 1 22 ? -9.952 -7.037 -6.086 1.00 0.00 22 SER A C 2
ATOM 1620 O O . SER A 1 22 ? -10.716 -7.182 -7.043 1.00 0.00 22 SER A O 2
ATOM 1628 N N . SER A 1 23 ? -10.358 -7.181 -4.817 1.00 0.00 23 SER A N 2
ATOM 1629 C CA . SER A 1 23 ? -11.751 -7.379 -4.449 1.00 0.00 23 SER A CA 2
ATOM 1630 C C . SER A 1 23 ? -12.544 -6.147 -4.863 1.00 0.00 23 SER A C 2
ATOM 1631 O O . SER A 1 23 ? -13.651 -6.293 -5.380 1.00 0.00 23 SER A O 2
ATOM 1639 N N . LYS A 1 24 ? -12.022 -4.935 -4.642 1.00 0.00 24 LYS A N 2
ATOM 1640 C CA . LYS A 1 24 ? -12.721 -3.712 -5.019 1.00 0.00 24 LYS A CA 2
ATOM 1641 C C . LYS A 1 24 ? -12.484 -3.342 -6.489 1.00 0.00 24 LYS A C 2
ATOM 1642 O O . LYS A 1 24 ? -13.134 -2.427 -6.984 1.00 0.00 24 LYS A O 2
ATOM 1661 N N . GLY A 1 25 ? -11.601 -4.059 -7.192 1.00 0.00 25 GLY A N 2
ATOM 1662 C CA . GLY A 1 25 ? -11.377 -3.923 -8.623 1.00 0.00 25 GLY A CA 2
ATOM 1663 C C . GLY A 1 25 ? -10.732 -2.595 -8.971 1.00 0.00 25 GLY A C 2
ATOM 1664 O O . GLY A 1 25 ? -11.055 -1.990 -9.993 1.00 0.00 25 GLY A O 2
ATOM 1668 N N . VAL A 1 26 ? -9.864 -2.109 -8.096 1.00 0.00 26 VAL A N 2
ATOM 1669 C CA . VAL A 1 26 ? -9.331 -0.756 -8.165 1.00 0.00 26 VAL A CA 2
ATOM 1670 C C . VAL A 1 26 ? -8.043 -0.718 -8.989 1.00 0.00 26 VAL A C 2
ATOM 1671 O O . VAL A 1 26 ? -7.343 -1.732 -9.092 1.00 0.00 26 VAL A O 2
ATOM 1684 N N . SER A 1 27 ? -7.695 0.449 -9.524 1.00 0.00 27 SER A N 2
ATOM 1685 C CA . SER A 1 27 ? -6.420 0.691 -10.171 1.00 0.00 27 SER A CA 2
ATOM 1686 C C . SER A 1 27 ? -5.503 1.309 -9.119 1.00 0.00 27 SER A C 2
ATOM 1687 O O . SER A 1 27 ? -5.616 2.486 -8.783 1.00 0.00 27 SER A O 2
ATOM 1695 N N . PHE A 1 28 ? -4.650 0.492 -8.523 1.00 0.00 28 PHE A N 2
ATOM 1696 C CA . PHE A 1 28 ? -3.558 0.942 -7.666 1.00 0.00 28 PHE A CA 2
ATOM 1697 C C . PHE A 1 28 ? -2.235 0.772 -8.422 1.00 0.00 28 PHE A C 2
ATOM 1698 O O . PHE A 1 28 ? -2.174 0.043 -9.419 1.00 0.00 28 PHE A O 2
ATOM 1715 N N . GLN A 1 29 ? -1.169 1.385 -7.927 1.00 0.00 29 GLN A N 2
ATOM 1716 C CA . GLN A 1 29 ? 0.210 1.180 -8.343 1.00 0.00 29 GLN A CA 2
ATOM 1717 C C . GLN A 1 29 ? 0.852 0.296 -7.283 1.00 0.00 29 GLN A C 2
ATOM 1718 O O . GLN A 1 29 ? 0.588 0.476 -6.094 1.00 0.00 29 GLN A O 2
ATOM 1732 N N . GLU A 1 30 ? 1.747 -0.598 -7.694 1.00 0.00 30 GLU A N 2
ATOM 1733 C CA . GLU A 1 30 ? 2.603 -1.354 -6.786 1.00 0.00 30 GLU A CA 2
ATOM 1734 C C . GLU A 1 30 ? 4.017 -0.786 -6.866 1.00 0.00 30 GLU A C 2
ATOM 1735 O O . GLU A 1 30 ? 4.462 -0.362 -7.930 1.00 0.00 30 GLU A O 2
ATOM 1747 N N . LEU A 1 31 ? 4.727 -0.775 -5.741 1.00 0.00 31 LEU A N 2
ATOM 1748 C CA . LEU A 1 31 ? 6.034 -0.146 -5.584 1.00 0.00 31 LEU A CA 2
ATOM 1749 C C . LEU A 1 31 ? 6.983 -1.155 -4.945 1.00 0.00 31 LEU A C 2
ATOM 1750 O O . LEU A 1 31 ? 7.340 -1.045 -3.769 1.00 0.00 31 LEU A O 2
ATOM 1766 N N . PRO A 1 32 ? 7.359 -2.201 -5.687 1.00 0.00 32 PRO A N 2
ATOM 1767 C CA . PRO A 1 32 ? 8.151 -3.268 -5.123 1.00 0.00 32 PRO A CA 2
ATOM 1768 C C . PRO A 1 32 ? 9.546 -2.728 -4.814 1.00 0.00 32 PRO A C 2
ATOM 1769 O O . PRO A 1 32 ? 10.106 -1.970 -5.604 1.00 0.00 32 PRO A O 2
ATOM 1780 N N . ILE A 1 33 ? 10.130 -3.128 -3.687 1.00 0.00 33 ILE A N 2
ATOM 1781 C CA . ILE A 1 33 ? 11.530 -2.860 -3.336 1.00 0.00 33 ILE A CA 2
ATOM 1782 C C . ILE A 1 33 ? 12.422 -4.070 -3.638 1.00 0.00 33 ILE A C 2
ATOM 1783 O O . ILE A 1 33 ? 13.638 -4.011 -3.456 1.00 0.00 33 ILE A O 2
ATOM 1799 N N . ASP A 1 34 ? 11.833 -5.173 -4.102 1.00 0.00 34 ASP A N 2
ATOM 1800 C CA . ASP A 1 34 ? 12.491 -6.463 -4.311 1.00 0.00 34 ASP A CA 2
ATOM 1801 C C . ASP A 1 34 ? 13.632 -6.424 -5.325 1.00 0.00 34 ASP A C 2
ATOM 1802 O O . ASP A 1 34 ? 14.603 -7.161 -5.181 1.00 0.00 34 ASP A O 2
ATOM 1811 N N . GLY A 1 35 ? 13.600 -5.471 -6.241 1.00 0.00 35 GLY A N 2
ATOM 1812 C CA . GLY A 1 35 ? 14.682 -5.118 -7.152 1.00 0.00 35 GLY A CA 2
ATOM 1813 C C . GLY A 1 35 ? 14.829 -3.602 -7.255 1.00 0.00 35 GLY A C 2
ATOM 1814 O O . GLY A 1 35 ? 15.092 -3.091 -8.345 1.00 0.00 35 GLY A O 2
ATOM 1818 N N . ASN A 1 36 ? 14.593 -2.875 -6.158 1.00 0.00 36 ASN A N 2
ATOM 1819 C CA . ASN A 1 36 ? 14.536 -1.415 -6.116 1.00 0.00 36 ASN A CA 2
ATOM 1820 C C . ASN A 1 36 ? 15.115 -0.935 -4.784 1.00 0.00 36 ASN A C 2
ATOM 1821 O O . ASN A 1 36 ? 14.401 -0.576 -3.845 1.00 0.00 36 ASN A O 2
ATOM 1832 N N . ALA A 1 37 ? 16.441 -0.991 -4.662 1.00 0.00 37 ALA A N 2
ATOM 1833 C CA . ALA A 1 37 ? 17.147 -0.441 -3.514 1.00 0.00 37 ALA A CA 2
ATOM 1834 C C . ALA A 1 37 ? 17.068 1.084 -3.404 1.00 0.00 37 ALA A C 2
ATOM 1835 O O . ALA A 1 37 ? 17.346 1.612 -2.326 1.00 0.00 37 ALA A O 2
ATOM 1842 N N . ALA A 1 38 ? 16.705 1.800 -4.473 1.00 0.00 38 ALA A N 2
ATOM 1843 C CA . ALA A 1 38 ? 16.571 3.250 -4.433 1.00 0.00 38 ALA A CA 2
ATOM 1844 C C . ALA A 1 38 ? 15.421 3.640 -3.506 1.00 0.00 38 ALA A C 2
ATOM 1845 O O . ALA A 1 38 ? 15.617 4.289 -2.474 1.00 0.00 38 ALA A O 2
ATOM 1852 N N . LYS A 1 39 ? 14.203 3.218 -3.851 1.00 0.00 39 LYS A N 2
ATOM 1853 C CA . LYS A 1 39 ? 13.008 3.622 -3.110 1.00 0.00 39 LYS A CA 2
ATOM 1854 C C . LYS A 1 39 ? 12.882 2.832 -1.816 1.00 0.00 39 LYS A C 2
ATOM 1855 O O . LYS A 1 39 ? 12.111 3.221 -0.947 1.00 0.00 39 LYS A O 2
ATOM 1874 N N . ARG A 1 40 ? 13.648 1.747 -1.660 1.00 0.00 40 ARG A N 2
ATOM 1875 C CA . ARG A 1 40 ? 13.795 1.053 -0.382 1.00 0.00 40 ARG A CA 2
ATOM 1876 C C . ARG A 1 40 ? 14.238 2.052 0.683 1.00 0.00 40 ARG A C 2
ATOM 1877 O O . ARG A 1 40 ? 13.698 2.034 1.784 1.00 0.00 40 ARG A O 2
ATOM 1898 N N . GLU A 1 41 ? 15.207 2.905 0.350 1.00 0.00 41 GLU A N 2
ATOM 1899 C CA . GLU A 1 41 ? 15.697 3.941 1.245 1.00 0.00 41 GLU A CA 2
ATOM 1900 C C . GLU A 1 41 ? 14.665 5.057 1.364 1.00 0.00 41 GLU A C 2
ATOM 1901 O O . GLU A 1 41 ? 14.418 5.546 2.467 1.00 0.00 41 GLU A O 2
ATOM 1913 N N . GLU A 1 42 ? 14.039 5.471 0.256 1.00 0.00 42 GLU A N 2
ATOM 1914 C CA . GLU A 1 42 ? 13.060 6.555 0.314 1.00 0.00 42 GLU A CA 2
ATOM 1915 C C . GLU A 1 42 ? 11.877 6.177 1.209 1.00 0.00 42 GLU A C 2
ATOM 1916 O O . GLU A 1 42 ? 11.365 7.031 1.932 1.00 0.00 42 GLU A O 2
ATOM 1928 N N . MET A 1 43 ? 11.514 4.889 1.262 1.00 0.00 43 MET A N 2
ATOM 1929 C CA . MET A 1 43 ? 10.473 4.354 2.123 1.00 0.00 43 MET A CA 2
ATOM 1930 C C . MET A 1 43 ? 10.693 4.668 3.600 1.00 0.00 43 MET A C 2
ATOM 1931 O O . MET A 1 43 ? 9.724 4.609 4.355 1.00 0.00 43 MET A O 2
ATOM 1945 N N . ILE A 1 44 ? 11.892 5.077 4.012 1.00 0.00 44 ILE A N 2
ATOM 1946 C CA . ILE A 1 44 ? 12.126 5.594 5.351 1.00 0.00 44 ILE A CA 2
ATOM 1947 C C . ILE A 1 44 ? 11.311 6.873 5.495 1.00 0.00 44 ILE A C 2
ATOM 1948 O O . ILE A 1 44 ? 10.306 6.854 6.199 1.00 0.00 44 ILE A O 2
ATOM 1964 N N . LYS A 1 45 ? 11.667 7.976 4.828 1.00 0.00 45 LYS A N 2
ATOM 1965 C CA . LYS A 1 45 ? 10.897 9.201 5.008 1.00 0.00 45 LYS A CA 2
ATOM 1966 C C . LYS A 1 45 ? 9.480 9.082 4.452 1.00 0.00 45 LYS A C 2
ATOM 1967 O O . LYS A 1 45 ? 8.579 9.732 4.988 1.00 0.00 45 LYS A O 2
ATOM 1986 N N . ARG A 1 46 ? 9.245 8.238 3.442 1.00 0.00 46 ARG A N 2
ATOM 1987 C CA . ARG A 1 46 ? 7.914 8.034 2.879 1.00 0.00 46 ARG A CA 2
ATOM 1988 C C . ARG A 1 46 ? 7.012 7.376 3.916 1.00 0.00 46 ARG A C 2
ATOM 1989 O O . ARG A 1 46 ? 5.909 7.873 4.128 1.00 0.00 46 ARG A O 2
ATOM 2010 N N . SER A 1 47 ? 7.426 6.271 4.549 1.00 0.00 47 SER A N 2
ATOM 2011 C CA . SER A 1 47 ? 6.501 5.489 5.378 1.00 0.00 47 SER A CA 2
ATOM 2012 C C . SER A 1 47 ? 6.738 5.680 6.872 1.00 0.00 47 SER A C 2
ATOM 2013 O O . SER A 1 47 ? 5.797 5.611 7.660 1.00 0.00 47 SER A O 2
ATOM 2021 N N . GLY A 1 48 ? 7.978 5.913 7.291 1.00 0.00 48 GLY A N 2
ATOM 2022 C CA . GLY A 1 48 ? 8.356 5.877 8.694 1.00 0.00 48 GLY A CA 2
ATOM 2023 C C . GLY A 1 48 ? 8.305 4.461 9.270 1.00 0.00 48 GLY A C 2
ATOM 2024 O O . GLY A 1 48 ? 8.107 4.290 10.477 1.00 0.00 48 GLY A O 2
ATOM 2028 N N . ARG A 1 49 ? 8.432 3.441 8.415 1.00 0.00 49 ARG A N 2
ATOM 2029 C CA . ARG A 1 49 ? 8.447 2.034 8.790 1.00 0.00 49 ARG A CA 2
ATOM 2030 C C . ARG A 1 49 ? 9.543 1.291 8.037 1.00 0.00 49 ARG A C 2
ATOM 2031 O O . ARG A 1 49 ? 10.331 0.596 8.674 1.00 0.00 49 ARG A O 2
ATOM 2052 N N . THR A 1 50 ? 9.590 1.379 6.703 1.00 0.00 50 THR A N 2
ATOM 2053 C CA . THR A 1 50 ? 10.607 0.737 5.865 1.00 0.00 50 THR A CA 2
ATOM 2054 C C . THR A 1 50 ? 10.340 -0.777 5.737 1.00 0.00 50 THR A C 2
ATOM 2055 O O . THR A 1 50 ? 11.068 -1.506 5.070 1.00 0.00 50 THR A O 2
ATOM 2066 N N . THR A 1 51 ? 9.246 -1.234 6.333 1.00 0.00 51 THR A N 2
ATOM 2067 C CA . THR A 1 51 ? 8.598 -2.529 6.228 1.00 0.00 51 THR A CA 2
ATOM 2068 C C . THR A 1 51 ? 7.691 -2.500 5.005 1.00 0.00 51 THR A C 2
ATOM 2069 O O . THR A 1 51 ? 7.632 -1.497 4.288 1.00 0.00 51 THR A O 2
ATOM 2080 N N . VAL A 1 52 ? 7.051 -3.618 4.704 1.00 0.00 52 VAL A N 2
ATOM 2081 C CA . VAL A 1 52 ? 5.993 -3.642 3.694 1.00 0.00 52 VAL A CA 2
ATOM 2082 C C . VAL A 1 52 ? 4.734 -4.332 4.260 1.00 0.00 52 VAL A C 2
ATOM 2083 O O . VAL A 1 52 ? 4.862 -5.123 5.201 1.00 0.00 52 VAL A O 2
ATOM 2096 N N . PRO A 1 53 ? 3.544 -4.130 3.662 1.00 0.00 53 PRO A N 2
ATOM 2097 C CA . PRO A 1 53 ? 3.266 -3.140 2.631 1.00 0.00 53 PRO A CA 2
ATOM 2098 C C . PRO A 1 53 ? 3.249 -1.733 3.225 1.00 0.00 53 PRO A C 2
ATOM 2099 O O . PRO A 1 53 ? 3.163 -1.570 4.439 1.00 0.00 53 PRO A O 2
ATOM 2110 N N . GLN A 1 54 ? 3.283 -0.718 2.366 1.00 0.00 54 GLN A N 2
ATOM 2111 C CA . GLN A 1 54 ? 3.038 0.664 2.755 1.00 0.00 54 GLN A CA 2
ATOM 2112 C C . GLN A 1 54 ? 2.067 1.205 1.726 1.00 0.00 54 GLN A C 2
ATOM 2113 O O . GLN A 1 54 ? 2.475 1.406 0.582 1.00 0.00 54 GLN A O 2
ATOM 2127 N N . ILE A 1 55 ? 0.794 1.346 2.089 1.00 0.00 55 ILE A N 2
ATOM 2128 C CA . ILE A 1 55 ? -0.201 1.943 1.210 1.00 0.00 55 ILE A CA 2
ATOM 2129 C C . ILE A 1 55 ? -0.130 3.450 1.394 1.00 0.00 55 ILE A C 2
ATOM 2130 O O . ILE A 1 55 ? -0.002 3.939 2.520 1.00 0.00 55 ILE A O 2
ATOM 2146 N N . PHE A 1 56 ? -0.307 4.172 0.301 1.00 0.00 56 PHE A N 2
ATOM 2147 C CA . PHE A 1 56 ? -0.381 5.601 0.205 1.00 0.00 56 PHE A CA 2
ATOM 2148 C C . PHE A 1 56 ? -1.584 5.924 -0.677 1.00 0.00 56 PHE A C 2
ATOM 2149 O O . PHE A 1 56 ? -1.821 5.195 -1.642 1.00 0.00 56 PHE A O 2
ATOM 2166 N N . ILE A 1 57 ? -2.308 7.008 -0.404 1.00 0.00 57 ILE A N 2
ATOM 2167 C CA . ILE A 1 57 ? -3.371 7.518 -1.262 1.00 0.00 57 ILE A CA 2
ATOM 2168 C C . ILE A 1 57 ? -3.112 9.014 -1.379 1.00 0.00 57 ILE A C 2
ATOM 2169 O O . ILE A 1 57 ? -3.049 9.695 -0.357 1.00 0.00 57 ILE A O 2
ATOM 2185 N N . ASP A 1 58 ? -2.887 9.530 -2.587 1.00 0.00 58 ASP A N 2
ATOM 2186 C CA . ASP A 1 58 ? -2.405 10.897 -2.789 1.00 0.00 58 ASP A CA 2
ATOM 2187 C C . ASP A 1 58 ? -1.248 11.255 -1.856 1.00 0.00 58 ASP A C 2
ATOM 2188 O O . ASP A 1 58 ? -1.212 12.328 -1.246 1.00 0.00 58 ASP A O 2
ATOM 2197 N N . ALA A 1 59 ? -0.296 10.319 -1.764 1.00 0.00 59 ALA A N 2
ATOM 2198 C CA . ALA A 1 59 ? 0.927 10.341 -0.969 1.00 0.00 59 ALA A CA 2
ATOM 2199 C C . ALA A 1 59 ? 0.695 10.269 0.547 1.00 0.00 59 ALA A C 2
ATOM 2200 O O . ALA A 1 59 ? 1.663 10.242 1.305 1.00 0.00 59 ALA A O 2
ATOM 2207 N N . GLN A 1 60 ? -0.552 10.198 1.010 1.00 0.00 60 GLN A N 2
ATOM 2208 C CA . GLN A 1 60 ? -0.897 10.089 2.424 1.00 0.00 60 GLN A CA 2
ATOM 2209 C C . GLN A 1 60 ? -0.577 8.670 2.854 1.00 0.00 60 GLN A C 2
ATOM 2210 O O . GLN A 1 60 ? -1.242 7.744 2.390 1.00 0.00 60 GLN A O 2
ATOM 2224 N N . HIS A 1 61 ? 0.455 8.464 3.671 1.00 0.00 61 HIS A N 2
ATOM 2225 C CA . HIS A 1 61 ? 0.779 7.133 4.159 1.00 0.00 61 HIS A CA 2
ATOM 2226 C C . HIS A 1 61 ? -0.374 6.634 5.020 1.00 0.00 61 HIS A C 2
ATOM 2227 O O . HIS A 1 61 ? -0.622 7.180 6.093 1.00 0.00 61 HIS A O 2
ATOM 2242 N N . ILE A 1 62 ? -1.064 5.600 4.561 1.00 0.00 62 ILE A N 2
ATOM 2243 C CA . ILE A 1 62 ? -2.168 4.984 5.266 1.00 0.00 62 ILE A CA 2
ATOM 2244 C C . ILE A 1 62 ? -1.610 4.097 6.381 1.00 0.00 62 ILE A C 2
ATOM 2245 O O . ILE A 1 62 ? -1.980 4.258 7.547 1.00 0.00 62 ILE A O 2
ATOM 2261 N N . GLY A 1 63 ? -0.725 3.161 6.026 1.00 0.00 63 GLY A N 2
ATOM 2262 C CA . GLY A 1 63 ? -0.224 2.126 6.915 1.00 0.00 63 GLY A CA 2
ATOM 2263 C C . GLY A 1 63 ? 0.065 0.862 6.115 1.00 0.00 63 GLY A C 2
ATOM 2264 O O . GLY A 1 63 ? 0.505 0.962 4.967 1.00 0.00 63 GLY A O 2
ATOM 2268 N N . GLY A 1 64 ? -0.173 -0.295 6.730 1.00 0.00 64 GLY A N 2
ATOM 2269 C CA . GLY A 1 64 ? -0.073 -1.634 6.166 1.00 0.00 64 GLY A CA 2
ATOM 2270 C C . GLY A 1 64 ? -1.468 -2.174 5.833 1.00 0.00 64 GLY A C 2
ATOM 2271 O O . GLY A 1 64 ? -2.422 -1.400 5.720 1.00 0.00 64 GLY A O 2
ATOM 2275 N N . TYR A 1 65 ? -1.602 -3.493 5.623 1.00 0.00 65 TYR A N 2
ATOM 2276 C CA . TYR A 1 65 ? -2.866 -4.081 5.162 1.00 0.00 65 TYR A CA 2
ATOM 2277 C C . TYR A 1 65 ? -4.021 -3.759 6.100 1.00 0.00 65 TYR A C 2
ATOM 2278 O O . TYR A 1 65 ? -5.083 -3.374 5.628 1.00 0.00 65 TYR A O 2
ATOM 2296 N N . ASP A 1 66 ? -3.838 -3.935 7.404 1.00 0.00 66 ASP A N 2
ATOM 2297 C CA . ASP A 1 66 ? -4.939 -3.840 8.363 1.00 0.00 66 ASP A CA 2
ATOM 2298 C C . ASP A 1 66 ? -5.491 -2.408 8.386 1.00 0.00 66 ASP A C 2
ATOM 2299 O O . ASP A 1 66 ? -6.693 -2.196 8.503 1.00 0.00 66 ASP A O 2
ATOM 2308 N N . ASP A 1 67 ? -4.609 -1.429 8.181 1.00 0.00 67 ASP A N 2
ATOM 2309 C CA . ASP A 1 67 ? -4.907 0.003 8.154 1.00 0.00 67 ASP A CA 2
ATOM 2310 C C . ASP A 1 67 ? -5.736 0.364 6.924 1.00 0.00 67 ASP A C 2
ATOM 2311 O O . ASP A 1 67 ? -6.707 1.119 6.994 1.00 0.00 67 ASP A O 2
ATOM 2320 N N . LEU A 1 68 ? -5.332 -0.180 5.778 1.00 0.00 68 LEU A N 2
ATOM 2321 C CA . LEU A 1 68 ? -6.084 -0.146 4.526 1.00 0.00 68 LEU A CA 2
ATOM 2322 C C . LEU A 1 68 ? -7.458 -0.754 4.735 1.00 0.00 68 LEU A C 2
ATOM 2323 O O . LEU A 1 68 ? -8.478 -0.196 4.340 1.00 0.00 68 LEU A O 2
ATOM 2339 N N . TYR A 1 69 ? -7.482 -1.946 5.308 1.00 0.00 69 TYR A N 2
ATOM 2340 C CA . TYR A 1 69 ? -8.677 -2.731 5.376 1.00 0.00 69 TYR A CA 2
ATOM 2341 C C . TYR A 1 69 ? -9.679 -2.033 6.304 1.00 0.00 69 TYR A C 2
ATOM 2342 O O . TYR A 1 69 ? -10.884 -2.099 6.062 1.00 0.00 69 TYR A O 2
ATOM 2360 N N . ALA A 1 70 ? -9.180 -1.299 7.306 1.00 0.00 70 ALA A N 2
ATOM 2361 C CA . ALA A 1 70 ? -9.947 -0.394 8.140 1.00 0.00 70 ALA A CA 2
ATOM 2362 C C . ALA A 1 70 ? -10.463 0.823 7.359 1.00 0.00 70 ALA A C 2
ATOM 2363 O O . ALA A 1 70 ? -11.605 1.223 7.585 1.00 0.00 70 ALA A O 2
ATOM 2370 N N . LEU A 1 71 ? -9.684 1.442 6.457 1.00 0.00 71 LEU A N 2
ATOM 2371 C CA . LEU A 1 71 ? -10.204 2.485 5.571 1.00 0.00 71 LEU A CA 2
ATOM 2372 C C . LEU A 1 71 ? -11.394 1.956 4.769 1.00 0.00 71 LEU A C 2
ATOM 2373 O O . LEU A 1 71 ? -12.439 2.603 4.671 1.00 0.00 71 LEU A O 2
ATOM 2389 N N . ASP A 1 72 ? -11.253 0.753 4.216 1.00 0.00 72 ASP A N 2
ATOM 2390 C CA . ASP A 1 72 ? -12.328 0.077 3.507 1.00 0.00 72 ASP A CA 2
ATOM 2391 C C . ASP A 1 72 ? -13.519 -0.228 4.421 1.00 0.00 72 ASP A C 2
ATOM 2392 O O . ASP A 1 72 ? -14.661 -0.085 3.991 1.00 0.00 72 ASP A O 2
ATOM 2401 N N . ALA A 1 73 ? -13.269 -0.539 5.697 1.00 0.00 73 ALA A N 2
ATOM 2402 C CA . ALA A 1 73 ? -14.295 -0.775 6.716 1.00 0.00 73 ALA A CA 2
ATOM 2403 C C . ALA A 1 73 ? -15.014 0.517 7.122 1.00 0.00 73 ALA A C 2
ATOM 2404 O O . ALA A 1 73 ? -16.068 0.463 7.756 1.00 0.00 73 ALA A O 2
ATOM 2411 N N . ARG A 1 74 ? -14.463 1.688 6.792 1.00 0.00 74 ARG A N 2
ATOM 2412 C CA . ARG A 1 74 ? -15.142 2.979 6.898 1.00 0.00 74 ARG A CA 2
ATOM 2413 C C . ARG A 1 74 ? -15.998 3.256 5.665 1.00 0.00 74 ARG A C 2
ATOM 2414 O O . ARG A 1 74 ? -16.665 4.293 5.629 1.00 0.00 74 ARG A O 2
ATOM 2435 N N . GLY A 1 75 ? -15.950 2.400 4.641 1.00 0.00 75 GLY A N 2
ATOM 2436 C CA . GLY A 1 75 ? -16.533 2.707 3.343 1.00 0.00 75 GLY A CA 2
ATOM 2437 C C . GLY A 1 75 ? -15.720 3.818 2.664 1.00 0.00 75 GLY A C 2
ATOM 2438 O O . GLY A 1 75 ? -16.205 4.464 1.739 1.00 0.00 75 GLY A O 2
ATOM 2442 N N . GLY A 1 76 ? -14.498 4.092 3.144 1.00 0.00 76 GLY A N 2
ATOM 2443 C CA . GLY A 1 76 ? -13.689 5.235 2.747 1.00 0.00 76 GLY A CA 2
ATOM 2444 C C . GLY A 1 76 ? -12.659 4.889 1.685 1.00 0.00 76 GLY A C 2
ATOM 2445 O O . GLY A 1 76 ? -12.051 5.799 1.125 1.00 0.00 76 GLY A O 2
ATOM 2449 N N . LEU A 1 77 ? -12.471 3.603 1.380 1.00 0.00 77 LEU A N 2
ATOM 2450 C CA . LEU A 1 77 ? -11.556 3.179 0.331 1.00 0.00 77 LEU A CA 2
ATOM 2451 C C . LEU A 1 77 ? -12.163 3.476 -1.037 1.00 0.00 77 LEU A C 2
ATOM 2452 O O . LEU A 1 77 ? -11.495 4.044 -1.894 1.00 0.00 77 LEU A O 2
ATOM 2468 N N . ASP A 1 78 ? -13.428 3.096 -1.227 1.00 0.00 78 ASP A N 2
ATOM 2469 C CA . ASP A 1 78 ? -14.168 3.246 -2.481 1.00 0.00 78 ASP A CA 2
ATOM 2470 C C . ASP A 1 78 ? -14.103 4.679 -3.023 1.00 0.00 78 ASP A C 2
ATOM 2471 O O . ASP A 1 78 ? -13.655 4.840 -4.150 1.00 0.00 78 ASP A O 2
ATOM 2480 N N . PRO A 1 79 ? -14.472 5.744 -2.281 1.00 0.00 79 PRO A N 2
ATOM 2481 C CA . PRO A 1 79 ? -14.450 7.110 -2.805 1.00 0.00 79 PRO A CA 2
ATOM 2482 C C . PRO A 1 79 ? -13.038 7.659 -3.050 1.00 0.00 79 PRO A C 2
ATOM 2483 O O . PRO A 1 79 ? -12.909 8.799 -3.503 1.00 0.00 79 PRO A O 2
ATOM 2494 N N . LEU A 1 80 ? -11.985 6.897 -2.742 1.00 0.00 80 LEU A N 2
ATOM 2495 C CA . LEU A 1 80 ? -10.599 7.214 -3.079 1.00 0.00 80 LEU A CA 2
ATOM 2496 C C . LEU A 1 80 ? -10.075 6.311 -4.201 1.00 0.00 80 LEU A C 2
ATOM 2497 O O . LEU A 1 80 ? -8.946 6.488 -4.652 1.00 0.00 80 LEU A O 2
ATOM 2513 N N . LEU A 1 81 ? -10.859 5.347 -4.680 1.00 0.00 81 LEU A N 2
ATOM 2514 C CA . LEU A 1 81 ? -10.475 4.394 -5.719 1.00 0.00 81 LEU A CA 2
ATOM 2515 C C . LEU A 1 81 ? -11.606 4.183 -6.724 1.00 0.00 81 LEU A C 2
ATOM 2516 O O . LEU A 1 81 ? -11.627 3.189 -7.460 1.00 0.00 81 LEU A O 2
ATOM 2532 N N . LYS A 1 82 ? -12.554 5.109 -6.748 1.00 0.00 82 LYS A N 2
ATOM 2533 C CA . LYS A 1 82 ? -13.634 5.135 -7.714 1.00 0.00 82 LYS A CA 2
ATOM 2534 C C . LYS A 1 82 ? -13.086 5.638 -9.029 1.00 0.00 82 LYS A C 2
ATOM 2535 O O . LYS A 1 82 ? -13.766 5.401 -10.046 1.00 0.00 82 LYS A O 2
ATOM 2555 N N . ALA A 1 1 ? -8.761 8.037 -7.426 1.00 0.00 1 ALA A N 3
ATOM 2556 C CA . ALA A 1 1 ? -7.797 8.897 -6.721 1.00 0.00 1 ALA A CA 3
ATOM 2557 C C . ALA A 1 1 ? -6.417 8.225 -6.708 1.00 0.00 1 ALA A C 3
ATOM 2558 O O . ALA A 1 1 ? -6.241 7.184 -7.351 1.00 0.00 1 ALA A O 3
ATOM 2567 N N . ASN A 1 2 ? -5.412 8.809 -6.042 1.00 0.00 2 ASN A N 3
ATOM 2568 C CA . ASN A 1 2 ? -4.055 8.250 -6.043 1.00 0.00 2 ASN A CA 3
ATOM 2569 C C . ASN A 1 2 ? -4.004 7.064 -5.081 1.00 0.00 2 ASN A C 3
ATOM 2570 O O . ASN A 1 2 ? -4.305 7.246 -3.903 1.00 0.00 2 ASN A O 3
ATOM 2581 N N . VAL A 1 3 ? -3.615 5.868 -5.535 1.00 0.00 3 VAL A N 3
ATOM 2582 C CA . VAL A 1 3 ? -3.481 4.688 -4.680 1.00 0.00 3 VAL A CA 3
ATOM 2583 C C . VAL A 1 3 ? -2.164 4.008 -4.988 1.00 0.00 3 VAL A C 3
ATOM 2584 O O . VAL A 1 3 ? -1.947 3.562 -6.116 1.00 0.00 3 VAL A O 3
ATOM 2597 N N . GLU A 1 4 ? -1.303 3.897 -3.985 1.00 0.00 4 GLU A N 3
ATOM 2598 C CA . GLU A 1 4 ? -0.009 3.261 -4.093 1.00 0.00 4 GLU A CA 3
ATOM 2599 C C . GLU A 1 4 ? 0.153 2.252 -2.973 1.00 0.00 4 GLU A C 3
ATOM 2600 O O . GLU A 1 4 ? -0.336 2.451 -1.861 1.00 0.00 4 GLU A O 3
ATOM 2612 N N . ILE A 1 5 ? 0.869 1.173 -3.265 1.00 0.00 5 ILE A N 3
ATOM 2613 C CA . ILE A 1 5 ? 1.195 0.132 -2.326 1.00 0.00 5 ILE A CA 3
ATOM 2614 C C . ILE A 1 5 ? 2.625 -0.313 -2.587 1.00 0.00 5 ILE A C 3
ATOM 2615 O O . ILE A 1 5 ? 2.964 -0.752 -3.682 1.00 0.00 5 ILE A O 3
ATOM 2631 N N . TYR A 1 6 ? 3.478 -0.139 -1.588 1.00 0.00 6 TYR A N 3
ATOM 2632 C CA . TYR A 1 6 ? 4.836 -0.653 -1.574 1.00 0.00 6 TYR A CA 3
ATOM 2633 C C . TYR A 1 6 ? 4.797 -2.136 -1.219 1.00 0.00 6 TYR A C 3
ATOM 2634 O O . TYR A 1 6 ? 4.074 -2.517 -0.293 1.00 0.00 6 TYR A O 3
ATOM 2652 N N . THR A 1 7 ? 5.562 -2.957 -1.941 1.00 0.00 7 THR A N 3
ATOM 2653 C CA . THR A 1 7 ? 5.494 -4.416 -1.920 1.00 0.00 7 THR A CA 3
ATOM 2654 C C . THR A 1 7 ? 6.891 -5.049 -2.075 1.00 0.00 7 THR A C 3
ATOM 2655 O O . THR A 1 7 ? 7.886 -4.335 -2.106 1.00 0.00 7 THR A O 3
ATOM 2666 N N . LYS A 1 8 ? 7.028 -6.379 -2.136 1.00 0.00 8 LYS A N 3
ATOM 2667 C CA . LYS A 1 8 ? 8.274 -7.071 -2.512 1.00 0.00 8 LYS A CA 3
ATOM 2668 C C . LYS A 1 8 ? 7.905 -8.465 -3.004 1.00 0.00 8 LYS A C 3
ATOM 2669 O O . LYS A 1 8 ? 6.741 -8.870 -2.916 1.00 0.00 8 LYS A O 3
ATOM 2688 N N . GLU A 1 9 ? 8.921 -9.212 -3.432 1.00 0.00 9 GLU A N 3
ATOM 2689 C CA . GLU A 1 9 ? 8.823 -10.577 -3.944 1.00 0.00 9 GLU A CA 3
ATOM 2690 C C . GLU A 1 9 ? 8.141 -11.526 -2.948 1.00 0.00 9 GLU A C 3
ATOM 2691 O O . GLU A 1 9 ? 7.465 -12.467 -3.368 1.00 0.00 9 GLU A O 3
ATOM 2703 N N . THR A 1 10 ? 8.184 -11.228 -1.646 1.00 0.00 10 THR A N 3
ATOM 2704 C CA . THR A 1 10 ? 7.450 -11.950 -0.619 1.00 0.00 10 THR A CA 3
ATOM 2705 C C . THR A 1 10 ? 6.789 -10.912 0.289 1.00 0.00 10 THR A C 3
ATOM 2706 O O . THR A 1 10 ? 7.477 -10.035 0.825 1.00 0.00 10 THR A O 3
ATOM 2717 N N . CYS A 1 11 ? 5.456 -10.939 0.396 1.00 0.00 11 CYS A N 3
ATOM 2718 C CA . CYS A 1 11 ? 4.689 -10.042 1.248 1.00 0.00 11 CYS A CA 3
ATOM 2719 C C . CYS A 1 11 ? 3.224 -10.514 1.387 1.00 0.00 11 CYS A C 3
ATOM 2720 O O . CYS A 1 11 ? 2.379 -10.132 0.567 1.00 0.00 11 CYS A O 3
ATOM 2727 N N . PRO A 1 12 ? 2.866 -11.294 2.422 1.00 0.00 12 PRO A N 3
ATOM 2728 C CA . PRO A 1 12 ? 1.493 -11.737 2.631 1.00 0.00 12 PRO A CA 3
ATOM 2729 C C . PRO A 1 12 ? 0.548 -10.566 2.909 1.00 0.00 12 PRO A C 3
ATOM 2730 O O . PRO A 1 12 ? -0.551 -10.571 2.363 1.00 0.00 12 PRO A O 3
ATOM 2741 N N . TYR A 1 13 ? 0.924 -9.534 3.681 1.00 0.00 13 TYR A N 3
ATOM 2742 C CA . TYR A 1 13 ? -0.033 -8.454 3.946 1.00 0.00 13 TYR A CA 3
ATOM 2743 C C . TYR A 1 13 ? -0.205 -7.585 2.696 1.00 0.00 13 TYR A C 3
ATOM 2744 O O . TYR A 1 13 ? -1.300 -7.072 2.478 1.00 0.00 13 TYR A O 3
ATOM 2762 N N . CYS A 1 14 ? 0.805 -7.457 1.828 1.00 0.00 14 CYS A N 3
ATOM 2763 C CA . CYS A 1 14 ? 0.609 -6.827 0.525 1.00 0.00 14 CYS A CA 3
ATOM 2764 C C . CYS A 1 14 ? -0.443 -7.612 -0.227 1.00 0.00 14 CYS A C 3
ATOM 2765 O O . CYS A 1 14 ? -1.437 -7.038 -0.657 1.00 0.00 14 CYS A O 3
ATOM 2772 N N . HIS A 1 15 ? -0.247 -8.927 -0.334 1.00 0.00 15 HIS A N 3
ATOM 2773 C CA . HIS A 1 15 ? -1.187 -9.809 -0.992 1.00 0.00 15 HIS A CA 3
ATOM 2774 C C . HIS A 1 15 ? -2.594 -9.666 -0.397 1.00 0.00 15 HIS A C 3
ATOM 2775 O O . HIS A 1 15 ? -3.542 -9.604 -1.170 1.00 0.00 15 HIS A O 3
ATOM 2790 N N . ARG A 1 16 ? -2.751 -9.528 0.927 1.00 0.00 16 ARG A N 3
ATOM 2791 C CA . ARG A 1 16 ? -4.048 -9.264 1.549 1.00 0.00 16 ARG A CA 3
ATOM 2792 C C . ARG A 1 16 ? -4.661 -7.964 1.047 1.00 0.00 16 ARG A C 3
ATOM 2793 O O . ARG A 1 16 ? -5.790 -7.968 0.562 1.00 0.00 16 ARG A O 3
ATOM 2814 N N . ALA A 1 17 ? -3.935 -6.848 1.132 1.00 0.00 17 ALA A N 3
ATOM 2815 C CA . ALA A 1 17 ? -4.457 -5.570 0.663 1.00 0.00 17 ALA A CA 3
ATOM 2816 C C . ALA A 1 17 ? -4.779 -5.646 -0.834 1.00 0.00 17 ALA A C 3
ATOM 2817 O O . ALA A 1 17 ? -5.817 -5.146 -1.260 1.00 0.00 17 ALA A O 3
ATOM 2824 N N . LYS A 1 18 ? -3.926 -6.287 -1.641 1.00 0.00 18 LYS A N 3
ATOM 2825 C CA . LYS A 1 18 ? -4.192 -6.478 -3.061 1.00 0.00 18 LYS A CA 3
ATOM 2826 C C . LYS A 1 18 ? -5.423 -7.340 -3.278 1.00 0.00 18 LYS A C 3
ATOM 2827 O O . LYS A 1 18 ? -6.171 -7.045 -4.195 1.00 0.00 18 LYS A O 3
ATOM 2846 N N . ALA A 1 19 ? -5.684 -8.353 -2.459 1.00 0.00 19 ALA A N 3
ATOM 2847 C CA . ALA A 1 19 ? -6.902 -9.144 -2.563 1.00 0.00 19 ALA A CA 3
ATOM 2848 C C . ALA A 1 19 ? -8.133 -8.298 -2.228 1.00 0.00 19 ALA A C 3
ATOM 2849 O O . ALA A 1 19 ? -9.216 -8.576 -2.736 1.00 0.00 19 ALA A O 3
ATOM 2856 N N . LEU A 1 20 ? -7.997 -7.247 -1.412 1.00 0.00 20 LEU A N 3
ATOM 2857 C CA . LEU A 1 20 ? -9.070 -6.285 -1.183 1.00 0.00 20 LEU A CA 3
ATOM 2858 C C . LEU A 1 20 ? -9.288 -5.480 -2.467 1.00 0.00 20 LEU A C 3
ATOM 2859 O O . LEU A 1 20 ? -10.382 -5.444 -3.023 1.00 0.00 20 LEU A O 3
ATOM 2875 N N . LEU A 1 21 ? -8.217 -4.862 -2.966 1.00 0.00 21 LEU A N 3
ATOM 2876 C CA . LEU A 1 21 ? -8.235 -3.935 -4.091 1.00 0.00 21 LEU A CA 3
ATOM 2877 C C . LEU A 1 21 ? -8.648 -4.617 -5.388 1.00 0.00 21 LEU A C 3
ATOM 2878 O O . LEU A 1 21 ? -9.437 -4.077 -6.159 1.00 0.00 21 LEU A O 3
ATOM 2894 N N . SER A 1 22 ? -8.120 -5.805 -5.637 1.00 0.00 22 SER A N 3
ATOM 2895 C CA . SER A 1 22 ? -8.423 -6.608 -6.800 1.00 0.00 22 SER A CA 3
ATOM 2896 C C . SER A 1 22 ? -9.857 -7.137 -6.702 1.00 0.00 22 SER A C 3
ATOM 2897 O O . SER A 1 22 ? -10.520 -7.248 -7.731 1.00 0.00 22 SER A O 3
ATOM 2905 N N . SER A 1 23 ? -10.388 -7.384 -5.496 1.00 0.00 23 SER A N 3
ATOM 2906 C CA . SER A 1 23 ? -11.809 -7.677 -5.330 1.00 0.00 23 SER A CA 3
ATOM 2907 C C . SER A 1 23 ? -12.635 -6.439 -5.695 1.00 0.00 23 SER A C 3
ATOM 2908 O O . SER A 1 23 ? -13.635 -6.569 -6.401 1.00 0.00 23 SER A O 3
ATOM 2916 N N . LYS A 1 24 ? -12.197 -5.226 -5.323 1.00 0.00 24 LYS A N 3
ATOM 2917 C CA . LYS A 1 24 ? -12.877 -3.998 -5.733 1.00 0.00 24 LYS A CA 3
ATOM 2918 C C . LYS A 1 24 ? -12.612 -3.698 -7.215 1.00 0.00 24 LYS A C 3
ATOM 2919 O O . LYS A 1 24 ? -13.251 -2.815 -7.790 1.00 0.00 24 LYS A O 3
ATOM 2938 N N . GLY A 1 25 ? -11.695 -4.433 -7.845 1.00 0.00 25 GLY A N 3
ATOM 2939 C CA . GLY A 1 25 ? -11.416 -4.397 -9.267 1.00 0.00 25 GLY A CA 3
ATOM 2940 C C . GLY A 1 25 ? -10.777 -3.073 -9.649 1.00 0.00 25 GLY A C 3
ATOM 2941 O O . GLY A 1 25 ? -11.084 -2.527 -10.704 1.00 0.00 25 GLY A O 3
ATOM 2945 N N . VAL A 1 26 ? -9.937 -2.522 -8.778 1.00 0.00 26 VAL A N 3
ATOM 2946 C CA . VAL A 1 26 ? -9.443 -1.152 -8.913 1.00 0.00 26 VAL A CA 3
ATOM 2947 C C . VAL A 1 26 ? -8.142 -1.066 -9.714 1.00 0.00 26 VAL A C 3
ATOM 2948 O O . VAL A 1 26 ? -7.523 -2.082 -10.057 1.00 0.00 26 VAL A O 3
ATOM 2961 N N . SER A 1 27 ? -7.713 0.163 -9.984 1.00 0.00 27 SER A N 3
ATOM 2962 C CA . SER A 1 27 ? -6.420 0.529 -10.522 1.00 0.00 27 SER A CA 3
ATOM 2963 C C . SER A 1 27 ? -5.640 1.126 -9.357 1.00 0.00 27 SER A C 3
ATOM 2964 O O . SER A 1 27 ? -6.055 2.139 -8.792 1.00 0.00 27 SER A O 3
ATOM 2972 N N . PHE A 1 28 ? -4.544 0.490 -8.977 1.00 0.00 28 PHE A N 3
ATOM 2973 C CA . PHE A 1 28 ? -3.645 0.924 -7.920 1.00 0.00 28 PHE A CA 3
ATOM 2974 C C . PHE A 1 28 ? -2.216 0.773 -8.456 1.00 0.00 28 PHE A C 3
ATOM 2975 O O . PHE A 1 28 ? -2.014 0.123 -9.486 1.00 0.00 28 PHE A O 3
ATOM 2992 N N . GLN A 1 29 ? -1.224 1.334 -7.773 1.00 0.00 29 GLN A N 3
ATOM 2993 C CA . GLN A 1 29 ? 0.176 1.296 -8.191 1.00 0.00 29 GLN A CA 3
ATOM 2994 C C . GLN A 1 29 ? 0.952 0.446 -7.198 1.00 0.00 29 GLN A C 3
ATOM 2995 O O . GLN A 1 29 ? 0.794 0.607 -5.993 1.00 0.00 29 GLN A O 3
ATOM 3009 N N . GLU A 1 30 ? 1.776 -0.456 -7.711 1.00 0.00 30 GLU A N 3
ATOM 3010 C CA . GLU A 1 30 ? 2.447 -1.526 -6.986 1.00 0.00 30 GLU A CA 3
ATOM 3011 C C . GLU A 1 30 ? 3.960 -1.263 -7.073 1.00 0.00 30 GLU A C 3
ATOM 3012 O O . GLU A 1 30 ? 4.524 -1.315 -8.166 1.00 0.00 30 GLU A O 3
ATOM 3024 N N . LEU A 1 31 ? 4.614 -0.918 -5.958 1.00 0.00 31 LEU A N 3
ATOM 3025 C CA . LEU A 1 31 ? 5.990 -0.408 -5.904 1.00 0.00 31 LEU A CA 3
ATOM 3026 C C . LEU A 1 31 ? 6.947 -1.440 -5.280 1.00 0.00 31 LEU A C 3
ATOM 3027 O O . LEU A 1 31 ? 6.954 -1.575 -4.055 1.00 0.00 31 LEU A O 3
ATOM 3043 N N . PRO A 1 32 ? 7.755 -2.165 -6.076 1.00 0.00 32 PRO A N 3
ATOM 3044 C CA . PRO A 1 32 ? 8.549 -3.287 -5.591 1.00 0.00 32 PRO A CA 3
ATOM 3045 C C . PRO A 1 32 ? 9.781 -2.870 -4.773 1.00 0.00 32 PRO A C 3
ATOM 3046 O O . PRO A 1 32 ? 10.564 -1.992 -5.139 1.00 0.00 32 PRO A O 3
ATOM 3057 N N . ILE A 1 33 ? 10.012 -3.574 -3.669 1.00 0.00 33 ILE A N 3
ATOM 3058 C CA . ILE A 1 33 ? 11.087 -3.383 -2.712 1.00 0.00 33 ILE A CA 3
ATOM 3059 C C . ILE A 1 33 ? 11.931 -4.655 -2.715 1.00 0.00 33 ILE A C 3
ATOM 3060 O O . ILE A 1 33 ? 12.226 -5.228 -1.666 1.00 0.00 33 ILE A O 3
ATOM 3076 N N . ASP A 1 34 ? 12.303 -5.109 -3.907 1.00 0.00 34 ASP A N 3
ATOM 3077 C CA . ASP A 1 34 ? 13.200 -6.225 -4.164 1.00 0.00 34 ASP A CA 3
ATOM 3078 C C . ASP A 1 34 ? 14.634 -5.934 -3.655 1.00 0.00 34 ASP A C 3
ATOM 3079 O O . ASP A 1 34 ? 15.616 -6.068 -4.387 1.00 0.00 34 ASP A O 3
ATOM 3088 N N . GLY A 1 35 ? 14.808 -5.558 -2.386 1.00 0.00 35 GLY A N 3
ATOM 3089 C CA . GLY A 1 35 ? 16.082 -5.172 -1.787 1.00 0.00 35 GLY A CA 3
ATOM 3090 C C . GLY A 1 35 ? 16.781 -4.014 -2.509 1.00 0.00 35 GLY A C 3
ATOM 3091 O O . GLY A 1 35 ? 17.987 -3.846 -2.343 1.00 0.00 35 GLY A O 3
ATOM 3095 N N . ASN A 1 36 ? 16.052 -3.184 -3.265 1.00 0.00 36 ASN A N 3
ATOM 3096 C CA . ASN A 1 36 ? 16.663 -2.212 -4.177 1.00 0.00 36 ASN A CA 3
ATOM 3097 C C . ASN A 1 36 ? 16.995 -1.015 -3.288 1.00 0.00 36 ASN A C 3
ATOM 3098 O O . ASN A 1 36 ? 16.076 -0.462 -2.667 1.00 0.00 36 ASN A O 3
ATOM 3109 N N . ALA A 1 37 ? 18.245 -0.549 -3.268 1.00 0.00 37 ALA A N 3
ATOM 3110 C CA . ALA A 1 37 ? 18.623 0.639 -2.507 1.00 0.00 37 ALA A CA 3
ATOM 3111 C C . ALA A 1 37 ? 17.852 1.887 -2.965 1.00 0.00 37 ALA A C 3
ATOM 3112 O O . ALA A 1 37 ? 17.595 2.782 -2.157 1.00 0.00 37 ALA A O 3
ATOM 3119 N N . ALA A 1 38 ? 17.449 1.950 -4.237 1.00 0.00 38 ALA A N 3
ATOM 3120 C CA . ALA A 1 38 ? 16.741 3.078 -4.827 1.00 0.00 38 ALA A CA 3
ATOM 3121 C C . ALA A 1 38 ? 15.389 3.264 -4.143 1.00 0.00 38 ALA A C 3
ATOM 3122 O O . ALA A 1 38 ? 15.029 4.361 -3.715 1.00 0.00 38 ALA A O 3
ATOM 3129 N N . LYS A 1 39 ? 14.617 2.182 -4.026 1.00 0.00 39 LYS A N 3
ATOM 3130 C CA . LYS A 1 39 ? 13.340 2.222 -3.322 1.00 0.00 39 LYS A CA 3
ATOM 3131 C C . LYS A 1 39 ? 13.519 2.147 -1.810 1.00 0.00 39 LYS A C 3
ATOM 3132 O O . LYS A 1 39 ? 12.587 2.494 -1.097 1.00 0.00 39 LYS A O 3
ATOM 3151 N N . ARG A 1 40 ? 14.668 1.692 -1.305 1.00 0.00 40 ARG A N 3
ATOM 3152 C CA . ARG A 1 40 ? 14.957 1.696 0.126 1.00 0.00 40 ARG A CA 3
ATOM 3153 C C . ARG A 1 40 ? 14.920 3.133 0.624 1.00 0.00 40 ARG A C 3
ATOM 3154 O O . ARG A 1 40 ? 14.123 3.427 1.507 1.00 0.00 40 ARG A O 3
ATOM 3175 N N . GLU A 1 41 ? 15.765 4.011 0.073 1.00 0.00 41 GLU A N 3
ATOM 3176 C CA . GLU A 1 41 ? 15.847 5.393 0.548 1.00 0.00 41 GLU A CA 3
ATOM 3177 C C . GLU A 1 41 ? 14.492 6.096 0.421 1.00 0.00 41 GLU A C 3
ATOM 3178 O O . GLU A 1 41 ? 14.048 6.752 1.360 1.00 0.00 41 GLU A O 3
ATOM 3190 N N . GLU A 1 42 ? 13.801 5.870 -0.700 1.00 0.00 42 GLU A N 3
ATOM 3191 C CA . GLU A 1 42 ? 12.447 6.329 -0.961 1.00 0.00 42 GLU A CA 3
ATOM 3192 C C . GLU A 1 42 ? 11.539 5.924 0.195 1.00 0.00 42 GLU A C 3
ATOM 3193 O O . GLU A 1 42 ? 10.877 6.763 0.802 1.00 0.00 42 GLU A O 3
ATOM 3205 N N . MET A 1 43 ? 11.488 4.632 0.505 1.00 0.00 43 MET A N 3
ATOM 3206 C CA . MET A 1 43 ? 10.581 4.130 1.501 1.00 0.00 43 MET A CA 3
ATOM 3207 C C . MET A 1 43 ? 10.933 4.621 2.899 1.00 0.00 43 MET A C 3
ATOM 3208 O O . MET A 1 43 ? 10.043 4.755 3.735 1.00 0.00 43 MET A O 3
ATOM 3222 N N . ILE A 1 44 ? 12.196 4.941 3.149 1.00 0.00 44 ILE A N 3
ATOM 3223 C CA . ILE A 1 44 ? 12.627 5.511 4.415 1.00 0.00 44 ILE A CA 3
ATOM 3224 C C . ILE A 1 44 ? 11.997 6.899 4.532 1.00 0.00 44 ILE A C 3
ATOM 3225 O O . ILE A 1 44 ? 11.303 7.134 5.523 1.00 0.00 44 ILE A O 3
ATOM 3241 N N . LYS A 1 45 ? 12.175 7.800 3.553 1.00 0.00 45 LYS A N 3
ATOM 3242 C CA . LYS A 1 45 ? 11.554 9.128 3.634 1.00 0.00 45 LYS A CA 3
ATOM 3243 C C . LYS A 1 45 ? 10.032 9.051 3.693 1.00 0.00 45 LYS A C 3
ATOM 3244 O O . LYS A 1 45 ? 9.401 9.686 4.536 1.00 0.00 45 LYS A O 3
ATOM 3263 N N . ARG A 1 46 ? 9.431 8.245 2.827 1.00 0.00 46 ARG A N 3
ATOM 3264 C CA . ARG A 1 46 ? 8.004 8.230 2.603 1.00 0.00 46 ARG A CA 3
ATOM 3265 C C . ARG A 1 46 ? 7.255 7.447 3.671 1.00 0.00 46 ARG A C 3
ATOM 3266 O O . ARG A 1 46 ? 6.106 7.799 3.930 1.00 0.00 46 ARG A O 3
ATOM 3287 N N . SER A 1 47 ? 7.842 6.407 4.276 1.00 0.00 47 SER A N 3
ATOM 3288 C CA . SER A 1 47 ? 7.126 5.565 5.232 1.00 0.00 47 SER A CA 3
ATOM 3289 C C . SER A 1 47 ? 7.702 5.624 6.644 1.00 0.00 47 SER A C 3
ATOM 3290 O O . SER A 1 47 ? 6.960 5.349 7.587 1.00 0.00 47 SER A O 3
ATOM 3298 N N . GLY A 1 48 ? 9.003 5.900 6.815 1.00 0.00 48 GLY A N 3
ATOM 3299 C CA . GLY A 1 48 ? 9.653 5.779 8.121 1.00 0.00 48 GLY A CA 3
ATOM 3300 C C . GLY A 1 48 ? 9.552 4.372 8.727 1.00 0.00 48 GLY A C 3
ATOM 3301 O O . GLY A 1 48 ? 9.587 4.221 9.949 1.00 0.00 48 GLY A O 3
ATOM 3305 N N . ARG A 1 49 ? 9.366 3.337 7.899 1.00 0.00 49 ARG A N 3
ATOM 3306 C CA . ARG A 1 49 ? 9.050 1.980 8.340 1.00 0.00 49 ARG A CA 3
ATOM 3307 C C . ARG A 1 49 ? 9.975 0.981 7.666 1.00 0.00 49 ARG A C 3
ATOM 3308 O O . ARG A 1 49 ? 10.698 0.291 8.374 1.00 0.00 49 ARG A O 3
ATOM 3329 N N . THR A 1 50 ? 10.015 0.919 6.335 1.00 0.00 50 THR A N 3
ATOM 3330 C CA . THR A 1 50 ? 11.029 0.164 5.589 1.00 0.00 50 THR A CA 3
ATOM 3331 C C . THR A 1 50 ? 10.761 -1.354 5.673 1.00 0.00 50 THR A C 3
ATOM 3332 O O . THR A 1 50 ? 11.659 -2.196 5.741 1.00 0.00 50 THR A O 3
ATOM 3343 N N . THR A 1 51 ? 9.475 -1.685 5.633 1.00 0.00 51 THR A N 3
ATOM 3344 C CA . THR A 1 51 ? 8.787 -2.966 5.755 1.00 0.00 51 THR A CA 3
ATOM 3345 C C . THR A 1 51 ? 7.633 -2.915 4.766 1.00 0.00 51 THR A C 3
ATOM 3346 O O . THR A 1 51 ? 7.470 -1.920 4.053 1.00 0.00 51 THR A O 3
ATOM 3357 N N . VAL A 1 52 ? 6.880 -3.995 4.636 1.00 0.00 52 VAL A N 3
ATOM 3358 C CA . VAL A 1 52 ? 5.747 -3.997 3.717 1.00 0.00 52 VAL A CA 3
ATOM 3359 C C . VAL A 1 52 ? 4.476 -4.563 4.350 1.00 0.00 52 VAL A C 3
ATOM 3360 O O . VAL A 1 52 ? 4.571 -5.317 5.320 1.00 0.00 52 VAL A O 3
ATOM 3373 N N . PRO A 1 53 ? 3.292 -4.260 3.785 1.00 0.00 53 PRO A N 3
ATOM 3374 C CA . PRO A 1 53 ? 3.067 -3.256 2.747 1.00 0.00 53 PRO A CA 3
ATOM 3375 C C . PRO A 1 53 ? 3.144 -1.846 3.347 1.00 0.00 53 PRO A C 3
ATOM 3376 O O . PRO A 1 53 ? 3.121 -1.678 4.565 1.00 0.00 53 PRO A O 3
ATOM 3387 N N . GLN A 1 54 ? 3.207 -0.834 2.486 1.00 0.00 54 GLN A N 3
ATOM 3388 C CA . GLN A 1 54 ? 3.031 0.560 2.873 1.00 0.00 54 GLN A CA 3
ATOM 3389 C C . GLN A 1 54 ? 2.018 1.041 1.860 1.00 0.00 54 GLN A C 3
ATOM 3390 O O . GLN A 1 54 ? 2.382 1.294 0.710 1.00 0.00 54 GLN A O 3
ATOM 3404 N N . ILE A 1 55 ? 0.743 1.039 2.231 1.00 0.00 55 ILE A N 3
ATOM 3405 C CA . ILE A 1 55 ? -0.266 1.629 1.378 1.00 0.00 55 ILE A CA 3
ATOM 3406 C C . ILE A 1 55 ? -0.213 3.131 1.636 1.00 0.00 55 ILE A C 3
ATOM 3407 O O . ILE A 1 55 ? 0.003 3.586 2.766 1.00 0.00 55 ILE A O 3
ATOM 3423 N N . PHE A 1 56 ? -0.436 3.886 0.576 1.00 0.00 56 PHE A N 3
ATOM 3424 C CA . PHE A 1 56 ? -0.512 5.315 0.497 1.00 0.00 56 PHE A CA 3
ATOM 3425 C C . PHE A 1 56 ? -1.767 5.598 -0.323 1.00 0.00 56 PHE A C 3
ATOM 3426 O O . PHE A 1 56 ? -1.907 5.065 -1.424 1.00 0.00 56 PHE A O 3
ATOM 3443 N N . ILE A 1 57 ? -2.692 6.392 0.202 1.00 0.00 57 ILE A N 3
ATOM 3444 C CA . ILE A 1 57 ? -3.933 6.742 -0.468 1.00 0.00 57 ILE A CA 3
ATOM 3445 C C . ILE A 1 57 ? -3.942 8.261 -0.469 1.00 0.00 57 ILE A C 3
ATOM 3446 O O . ILE A 1 57 ? -3.831 8.872 0.589 1.00 0.00 57 ILE A O 3
ATOM 3462 N N . ASP A 1 58 ? -3.999 8.878 -1.645 1.00 0.00 58 ASP A N 3
ATOM 3463 C CA . ASP A 1 58 ? -3.905 10.321 -1.826 1.00 0.00 58 ASP A CA 3
ATOM 3464 C C . ASP A 1 58 ? -2.683 10.907 -1.106 1.00 0.00 58 ASP A C 3
ATOM 3465 O O . ASP A 1 58 ? -2.728 11.962 -0.465 1.00 0.00 58 ASP A O 3
ATOM 3474 N N . ALA A 1 59 ? -1.572 10.166 -1.206 1.00 0.00 59 ALA A N 3
ATOM 3475 C CA . ALA A 1 59 ? -0.270 10.377 -0.579 1.00 0.00 59 ALA A CA 3
ATOM 3476 C C . ALA A 1 59 ? -0.285 10.310 0.957 1.00 0.00 59 ALA A C 3
ATOM 3477 O O . ALA A 1 59 ? 0.772 10.419 1.581 1.00 0.00 59 ALA A O 3
ATOM 3484 N N . GLN A 1 60 ? -1.438 10.068 1.579 1.00 0.00 60 GLN A N 3
ATOM 3485 C CA . GLN A 1 60 ? -1.565 9.863 3.016 1.00 0.00 60 GLN A CA 3
ATOM 3486 C C . GLN A 1 60 ? -0.999 8.474 3.266 1.00 0.00 60 GLN A C 3
ATOM 3487 O O . GLN A 1 60 ? -1.440 7.506 2.643 1.00 0.00 60 GLN A O 3
ATOM 3501 N N . HIS A 1 61 ? 0.031 8.366 4.098 1.00 0.00 61 HIS A N 3
ATOM 3502 C CA . HIS A 1 61 ? 0.676 7.098 4.389 1.00 0.00 61 HIS A CA 3
ATOM 3503 C C . HIS A 1 61 ? -0.235 6.307 5.319 1.00 0.00 61 HIS A C 3
ATOM 3504 O O . HIS A 1 61 ? -0.209 6.511 6.530 1.00 0.00 61 HIS A O 3
ATOM 3519 N N . ILE A 1 62 ? -1.006 5.375 4.774 1.00 0.00 62 ILE A N 3
ATOM 3520 C CA . ILE A 1 62 ? -2.052 4.712 5.523 1.00 0.00 62 ILE A CA 3
ATOM 3521 C C . ILE A 1 62 ? -1.420 3.734 6.506 1.00 0.00 62 ILE A C 3
ATOM 3522 O O . ILE A 1 62 ? -1.739 3.799 7.691 1.00 0.00 62 ILE A O 3
ATOM 3538 N N . GLY A 1 63 ? -0.495 2.888 6.052 1.00 0.00 63 GLY A N 3
ATOM 3539 C CA . GLY A 1 63 ? 0.213 1.958 6.918 1.00 0.00 63 GLY A CA 3
ATOM 3540 C C . GLY A 1 63 ? 0.168 0.569 6.312 1.00 0.00 63 GLY A C 3
ATOM 3541 O O . GLY A 1 63 ? 0.466 0.425 5.124 1.00 0.00 63 GLY A O 3
ATOM 3545 N N . GLY A 1 64 ? -0.178 -0.428 7.126 1.00 0.00 64 GLY A N 3
ATOM 3546 C CA . GLY A 1 64 ? -0.169 -1.839 6.754 1.00 0.00 64 GLY A CA 3
ATOM 3547 C C . GLY A 1 64 ? -1.511 -2.264 6.160 1.00 0.00 64 GLY A C 3
ATOM 3548 O O . GLY A 1 64 ? -2.425 -1.449 6.039 1.00 0.00 64 GLY A O 3
ATOM 3552 N N . TYR A 1 65 ? -1.667 -3.549 5.804 1.00 0.00 65 TYR A N 3
ATOM 3553 C CA . TYR A 1 65 ? -2.946 -4.045 5.282 1.00 0.00 65 TYR A CA 3
ATOM 3554 C C . TYR A 1 65 ? -4.079 -3.723 6.241 1.00 0.00 65 TYR A C 3
ATOM 3555 O O . TYR A 1 65 ? -5.121 -3.272 5.797 1.00 0.00 65 TYR A O 3
ATOM 3573 N N . ASP A 1 66 ? -3.864 -3.910 7.537 1.00 0.00 66 ASP A N 3
ATOM 3574 C CA . ASP A 1 66 ? -4.851 -3.634 8.571 1.00 0.00 66 ASP A CA 3
ATOM 3575 C C . ASP A 1 66 ? -5.301 -2.170 8.554 1.00 0.00 66 ASP A C 3
ATOM 3576 O O . ASP A 1 66 ? -6.481 -1.891 8.755 1.00 0.00 66 ASP A O 3
ATOM 3585 N N . ASP A 1 67 ? -4.398 -1.246 8.231 1.00 0.00 67 ASP A N 3
ATOM 3586 C CA . ASP A 1 67 ? -4.712 0.182 8.130 1.00 0.00 67 ASP A CA 3
ATOM 3587 C C . ASP A 1 67 ? -5.561 0.470 6.891 1.00 0.00 67 ASP A C 3
ATOM 3588 O O . ASP A 1 67 ? -6.529 1.228 6.944 1.00 0.00 67 ASP A O 3
ATOM 3597 N N . LEU A 1 68 ? -5.195 -0.122 5.755 1.00 0.00 68 LEU A N 3
ATOM 3598 C CA . LEU A 1 68 ? -5.941 -0.029 4.498 1.00 0.00 68 LEU A CA 3
ATOM 3599 C C . LEU A 1 68 ? -7.332 -0.630 4.654 1.00 0.00 68 LEU A C 3
ATOM 3600 O O . LEU A 1 68 ? -8.335 -0.029 4.276 1.00 0.00 68 LEU A O 3
ATOM 3616 N N . TYR A 1 69 ? -7.386 -1.825 5.218 1.00 0.00 69 TYR A N 3
ATOM 3617 C CA . TYR A 1 69 ? -8.584 -2.585 5.490 1.00 0.00 69 TYR A CA 3
ATOM 3618 C C . TYR A 1 69 ? -9.488 -1.781 6.425 1.00 0.00 69 TYR A C 3
ATOM 3619 O O . TYR A 1 69 ? -10.695 -1.734 6.201 1.00 0.00 69 TYR A O 3
ATOM 3637 N N . ALA A 1 70 ? -8.917 -1.084 7.416 1.00 0.00 70 ALA A N 3
ATOM 3638 C CA . ALA A 1 70 ? -9.651 -0.157 8.263 1.00 0.00 70 ALA A CA 3
ATOM 3639 C C . ALA A 1 70 ? -10.228 0.996 7.441 1.00 0.00 70 ALA A C 3
ATOM 3640 O O . ALA A 1 70 ? -11.389 1.356 7.641 1.00 0.00 70 ALA A O 3
ATOM 3647 N N . LEU A 1 71 ? -9.434 1.635 6.575 1.00 0.00 71 LEU A N 3
ATOM 3648 C CA . LEU A 1 71 ? -9.892 2.741 5.746 1.00 0.00 71 LEU A CA 3
ATOM 3649 C C . LEU A 1 71 ? -11.096 2.304 4.901 1.00 0.00 71 LEU A C 3
ATOM 3650 O O . LEU A 1 71 ? -12.092 3.024 4.821 1.00 0.00 71 LEU A O 3
ATOM 3666 N N . ASP A 1 72 ? -11.021 1.123 4.283 1.00 0.00 72 ASP A N 3
ATOM 3667 C CA . ASP A 1 72 ? -12.131 0.508 3.560 1.00 0.00 72 ASP A CA 3
ATOM 3668 C C . ASP A 1 72 ? -13.313 0.201 4.473 1.00 0.00 72 ASP A C 3
ATOM 3669 O O . ASP A 1 72 ? -14.451 0.454 4.091 1.00 0.00 72 ASP A O 3
ATOM 3678 N N . ALA A 1 73 ? -13.065 -0.251 5.701 1.00 0.00 73 ALA A N 3
ATOM 3679 C CA . ALA A 1 73 ? -14.130 -0.543 6.659 1.00 0.00 73 ALA A CA 3
ATOM 3680 C C . ALA A 1 73 ? -14.867 0.740 7.058 1.00 0.00 73 ALA A C 3
ATOM 3681 O O . ALA A 1 73 ? -16.062 0.707 7.355 1.00 0.00 73 ALA A O 3
ATOM 3688 N N . ARG A 1 74 ? -14.192 1.893 7.041 1.00 0.00 74 ARG A N 3
ATOM 3689 C CA . ARG A 1 74 ? -14.805 3.205 7.258 1.00 0.00 74 ARG A CA 3
ATOM 3690 C C . ARG A 1 74 ? -15.482 3.702 5.976 1.00 0.00 74 ARG A C 3
ATOM 3691 O O . ARG A 1 74 ? -16.148 4.739 5.992 1.00 0.00 74 ARG A O 3
ATOM 3712 N N . GLY A 1 75 ? -15.343 2.988 4.863 1.00 0.00 75 GLY A N 3
ATOM 3713 C CA . GLY A 1 75 ? -15.884 3.396 3.583 1.00 0.00 75 GLY A CA 3
ATOM 3714 C C . GLY A 1 75 ? -15.104 4.569 3.008 1.00 0.00 75 GLY A C 3
ATOM 3715 O O . GLY A 1 75 ? -15.634 5.310 2.185 1.00 0.00 75 GLY A O 3
ATOM 3719 N N . GLY A 1 76 ? -13.861 4.777 3.452 1.00 0.00 76 GLY A N 3
ATOM 3720 C CA . GLY A 1 76 ? -13.007 5.843 2.953 1.00 0.00 76 GLY A CA 3
ATOM 3721 C C . GLY A 1 76 ? -12.242 5.414 1.704 1.00 0.00 76 GLY A C 3
ATOM 3722 O O . GLY A 1 76 ? -11.927 6.266 0.874 1.00 0.00 76 GLY A O 3
ATOM 3726 N N . LEU A 1 77 ? -11.956 4.115 1.549 1.00 0.00 77 LEU A N 3
ATOM 3727 C CA . LEU A 1 77 ? -11.177 3.611 0.420 1.00 0.00 77 LEU A CA 3
ATOM 3728 C C . LEU A 1 77 ? -12.009 3.617 -0.858 1.00 0.00 77 LEU A C 3
ATOM 3729 O O . LEU A 1 77 ? -11.548 4.117 -1.879 1.00 0.00 77 LEU A O 3
ATOM 3745 N N . ASP A 1 78 ? -13.213 3.041 -0.805 1.00 0.00 78 ASP A N 3
ATOM 3746 C CA . ASP A 1 78 ? -14.099 2.898 -1.962 1.00 0.00 78 ASP A CA 3
ATOM 3747 C C . ASP A 1 78 ? -14.285 4.205 -2.744 1.00 0.00 78 ASP A C 3
ATOM 3748 O O . ASP A 1 78 ? -13.913 4.243 -3.910 1.00 0.00 78 ASP A O 3
ATOM 3757 N N . PRO A 1 79 ? -14.725 5.332 -2.149 1.00 0.00 79 PRO A N 3
ATOM 3758 C CA . PRO A 1 79 ? -14.902 6.588 -2.868 1.00 0.00 79 PRO A CA 3
ATOM 3759 C C . PRO A 1 79 ? -13.575 7.300 -3.193 1.00 0.00 79 PRO A C 3
ATOM 3760 O O . PRO A 1 79 ? -13.599 8.486 -3.529 1.00 0.00 79 PRO A O 3
ATOM 3771 N N . LEU A 1 80 ? -12.416 6.654 -3.035 1.00 0.00 80 LEU A N 3
ATOM 3772 C CA . LEU A 1 80 ? -11.118 7.120 -3.525 1.00 0.00 80 LEU A CA 3
ATOM 3773 C C . LEU A 1 80 ? -10.607 6.201 -4.643 1.00 0.00 80 LEU A C 3
ATOM 3774 O O . LEU A 1 80 ? -9.583 6.495 -5.260 1.00 0.00 80 LEU A O 3
ATOM 3790 N N . LEU A 1 81 ? -11.335 5.130 -4.961 1.00 0.00 81 LEU A N 3
ATOM 3791 C CA . LEU A 1 81 ? -11.131 4.255 -6.113 1.00 0.00 81 LEU A CA 3
ATOM 3792 C C . LEU A 1 81 ? -12.433 4.138 -6.925 1.00 0.00 81 LEU A C 3
ATOM 3793 O O . LEU A 1 81 ? -12.538 3.321 -7.841 1.00 0.00 81 LEU A O 3
ATOM 3809 N N . LYS A 1 82 ? -13.426 4.972 -6.610 1.00 0.00 82 LYS A N 3
ATOM 3810 C CA . LYS A 1 82 ? -14.712 5.109 -7.266 1.00 0.00 82 LYS A CA 3
ATOM 3811 C C . LYS A 1 82 ? -15.107 6.576 -7.176 1.00 0.00 82 LYS A C 3
ATOM 3812 O O . LYS A 1 82 ? -16.311 6.885 -7.085 1.00 0.00 82 LYS A O 3
ATOM 3832 N N . ALA A 1 1 ? -8.161 8.025 -6.775 1.00 0.00 1 ALA A N 4
ATOM 3833 C CA . ALA A 1 1 ? -7.038 8.739 -6.156 1.00 0.00 1 ALA A CA 4
ATOM 3834 C C . ALA A 1 1 ? -5.727 8.194 -6.697 1.00 0.00 1 ALA A C 4
ATOM 3835 O O . ALA A 1 1 ? -5.697 7.095 -7.262 1.00 0.00 1 ALA A O 4
ATOM 3844 N N . ASN A 1 2 ? -4.626 8.913 -6.461 1.00 0.00 2 ASN A N 4
ATOM 3845 C CA . ASN A 1 2 ? -3.292 8.357 -6.620 1.00 0.00 2 ASN A CA 4
ATOM 3846 C C . ASN A 1 2 ? -3.074 7.412 -5.447 1.00 0.00 2 ASN A C 4
ATOM 3847 O O . ASN A 1 2 ? -2.723 7.845 -4.348 1.00 0.00 2 ASN A O 4
ATOM 3858 N N . VAL A 1 3 ? -3.360 6.132 -5.652 1.00 0.00 3 VAL A N 4
ATOM 3859 C CA . VAL A 1 3 ? -3.267 5.099 -4.635 1.00 0.00 3 VAL A CA 4
ATOM 3860 C C . VAL A 1 3 ? -2.043 4.279 -4.953 1.00 0.00 3 VAL A C 4
ATOM 3861 O O . VAL A 1 3 ? -1.817 3.934 -6.116 1.00 0.00 3 VAL A O 4
ATOM 3874 N N . GLU A 1 4 ? -1.242 4.006 -3.933 1.00 0.00 4 GLU A N 4
ATOM 3875 C CA . GLU A 1 4 ? 0.070 3.430 -4.096 1.00 0.00 4 GLU A CA 4
ATOM 3876 C C . GLU A 1 4 ? 0.328 2.430 -2.983 1.00 0.00 4 GLU A C 4
ATOM 3877 O O . GLU A 1 4 ? -0.093 2.648 -1.847 1.00 0.00 4 GLU A O 4
ATOM 3889 N N . ILE A 1 5 ? 1.033 1.344 -3.298 1.00 0.00 5 ILE A N 4
ATOM 3890 C CA . ILE A 1 5 ? 1.364 0.303 -2.347 1.00 0.00 5 ILE A CA 4
ATOM 3891 C C . ILE A 1 5 ? 2.762 -0.227 -2.617 1.00 0.00 5 ILE A C 4
ATOM 3892 O O . ILE A 1 5 ? 3.034 -0.771 -3.686 1.00 0.00 5 ILE A O 4
ATOM 3908 N N . TYR A 1 6 ? 3.660 -0.060 -1.651 1.00 0.00 6 TYR A N 4
ATOM 3909 C CA . TYR A 1 6 ? 4.973 -0.682 -1.711 1.00 0.00 6 TYR A CA 4
ATOM 3910 C C . TYR A 1 6 ? 4.869 -2.157 -1.330 1.00 0.00 6 TYR A C 4
ATOM 3911 O O . TYR A 1 6 ? 4.113 -2.496 -0.412 1.00 0.00 6 TYR A O 4
ATOM 3929 N N . THR A 1 7 ? 5.608 -3.029 -2.025 1.00 0.00 7 THR A N 4
ATOM 3930 C CA . THR A 1 7 ? 5.459 -4.483 -1.937 1.00 0.00 7 THR A CA 4
ATOM 3931 C C . THR A 1 7 ? 6.797 -5.225 -2.123 1.00 0.00 7 THR A C 4
ATOM 3932 O O . THR A 1 7 ? 7.837 -4.601 -2.353 1.00 0.00 7 THR A O 4
ATOM 3943 N N . LYS A 1 8 ? 6.796 -6.563 -2.011 1.00 0.00 8 LYS A N 4
ATOM 3944 C CA . LYS A 1 8 ? 7.913 -7.436 -2.377 1.00 0.00 8 LYS A CA 4
ATOM 3945 C C . LYS A 1 8 ? 7.423 -8.868 -2.652 1.00 0.00 8 LYS A C 4
ATOM 3946 O O . LYS A 1 8 ? 6.227 -9.125 -2.535 1.00 0.00 8 LYS A O 4
ATOM 3965 N N . GLU A 1 9 ? 8.364 -9.776 -2.938 1.00 0.00 9 GLU A N 4
ATOM 3966 C CA . GLU A 1 9 ? 8.295 -11.145 -3.448 1.00 0.00 9 GLU A CA 4
ATOM 3967 C C . GLU A 1 9 ? 7.336 -12.052 -2.694 1.00 0.00 9 GLU A C 4
ATOM 3968 O O . GLU A 1 9 ? 6.827 -13.021 -3.260 1.00 0.00 9 GLU A O 4
ATOM 3980 N N . THR A 1 10 ? 7.058 -11.731 -1.440 1.00 0.00 10 THR A N 4
ATOM 3981 C CA . THR A 1 10 ? 6.351 -12.622 -0.535 1.00 0.00 10 THR A CA 4
ATOM 3982 C C . THR A 1 10 ? 5.274 -11.815 0.164 1.00 0.00 10 THR A C 4
ATOM 3983 O O . THR A 1 10 ? 4.144 -11.811 -0.320 1.00 0.00 10 THR A O 4
ATOM 3994 N N . CYS A 1 11 ? 5.629 -11.106 1.239 1.00 0.00 11 CYS A N 4
ATOM 3995 C CA . CYS A 1 11 ? 4.814 -10.137 1.948 1.00 0.00 11 CYS A CA 4
ATOM 3996 C C . CYS A 1 11 ? 3.321 -10.522 1.949 1.00 0.00 11 CYS A C 4
ATOM 3997 O O . CYS A 1 11 ? 2.532 -9.908 1.226 1.00 0.00 11 CYS A O 4
ATOM 4004 N N . PRO A 1 12 ? 2.883 -11.499 2.762 1.00 0.00 12 PRO A N 4
ATOM 4005 C CA . PRO A 1 12 ? 1.492 -11.935 2.779 1.00 0.00 12 PRO A CA 4
ATOM 4006 C C . PRO A 1 12 ? 0.553 -10.785 3.143 1.00 0.00 12 PRO A C 4
ATOM 4007 O O . PRO A 1 12 ? -0.570 -10.766 2.659 1.00 0.00 12 PRO A O 4
ATOM 4018 N N . TYR A 1 13 ? 1.012 -9.746 3.848 1.00 0.00 13 TYR A N 4
ATOM 4019 C CA . TYR A 1 13 ? 0.185 -8.576 4.117 1.00 0.00 13 TYR A CA 4
ATOM 4020 C C . TYR A 1 13 ? 0.029 -7.745 2.833 1.00 0.00 13 TYR A C 4
ATOM 4021 O O . TYR A 1 13 ? -1.060 -7.244 2.565 1.00 0.00 13 TYR A O 4
ATOM 4039 N N . CYS A 1 14 ? 1.070 -7.632 1.999 1.00 0.00 14 CYS A N 4
ATOM 4040 C CA . CYS A 1 14 ? 0.972 -7.010 0.683 1.00 0.00 14 CYS A CA 4
ATOM 4041 C C . CYS A 1 14 ? -0.026 -7.778 -0.168 1.00 0.00 14 CYS A C 4
ATOM 4042 O O . CYS A 1 14 ? -0.899 -7.164 -0.780 1.00 0.00 14 CYS A O 4
ATOM 4049 N N . HIS A 1 15 ? 0.080 -9.112 -0.183 1.00 0.00 15 HIS A N 4
ATOM 4050 C CA . HIS A 1 15 ? -0.909 -9.947 -0.839 1.00 0.00 15 HIS A CA 4
ATOM 4051 C C . HIS A 1 15 ? -2.305 -9.628 -0.306 1.00 0.00 15 HIS A C 4
ATOM 4052 O O . HIS A 1 15 ? -3.185 -9.402 -1.121 1.00 0.00 15 HIS A O 4
ATOM 4067 N N . ARG A 1 16 ? -2.531 -9.601 1.014 1.00 0.00 16 ARG A N 4
ATOM 4068 C CA . ARG A 1 16 ? -3.856 -9.366 1.589 1.00 0.00 16 ARG A CA 4
ATOM 4069 C C . ARG A 1 16 ? -4.460 -8.072 1.054 1.00 0.00 16 ARG A C 4
ATOM 4070 O O . ARG A 1 16 ? -5.583 -8.090 0.556 1.00 0.00 16 ARG A O 4
ATOM 4091 N N . ALA A 1 17 ? -3.706 -6.971 1.092 1.00 0.00 17 ALA A N 4
ATOM 4092 C CA . ALA A 1 17 ? -4.174 -5.706 0.541 1.00 0.00 17 ALA A CA 4
ATOM 4093 C C . ALA A 1 17 ? -4.488 -5.863 -0.946 1.00 0.00 17 ALA A C 4
ATOM 4094 O O . ALA A 1 17 ? -5.605 -5.563 -1.358 1.00 0.00 17 ALA A O 4
ATOM 4101 N N . LYS A 1 18 ? -3.536 -6.335 -1.759 1.00 0.00 18 LYS A N 4
ATOM 4102 C CA . LYS A 1 18 ? -3.762 -6.456 -3.197 1.00 0.00 18 LYS A CA 4
ATOM 4103 C C . LYS A 1 18 ? -4.930 -7.388 -3.506 1.00 0.00 18 LYS A C 4
ATOM 4104 O O . LYS A 1 18 ? -5.626 -7.133 -4.478 1.00 0.00 18 LYS A O 4
ATOM 4123 N N . ALA A 1 19 ? -5.184 -8.418 -2.701 1.00 0.00 19 ALA A N 4
ATOM 4124 C CA . ALA A 1 19 ? -6.277 -9.352 -2.913 1.00 0.00 19 ALA A CA 4
ATOM 4125 C C . ALA A 1 19 ? -7.601 -8.609 -2.804 1.00 0.00 19 ALA A C 4
ATOM 4126 O O . ALA A 1 19 ? -8.421 -8.698 -3.714 1.00 0.00 19 ALA A O 4
ATOM 4133 N N . LEU A 1 20 ? -7.773 -7.817 -1.742 1.00 0.00 20 LEU A N 4
ATOM 4134 C CA . LEU A 1 20 ? -8.959 -6.985 -1.562 1.00 0.00 20 LEU A CA 4
ATOM 4135 C C . LEU A 1 20 ? -9.080 -6.010 -2.728 1.00 0.00 20 LEU A C 4
ATOM 4136 O O . LEU A 1 20 ? -10.164 -5.834 -3.274 1.00 0.00 20 LEU A O 4
ATOM 4152 N N . LEU A 1 21 ? -7.982 -5.371 -3.129 1.00 0.00 21 LEU A N 4
ATOM 4153 C CA . LEU A 1 21 ? -8.023 -4.340 -4.155 1.00 0.00 21 LEU A CA 4
ATOM 4154 C C . LEU A 1 21 ? -8.336 -4.924 -5.525 1.00 0.00 21 LEU A C 4
ATOM 4155 O O . LEU A 1 21 ? -9.129 -4.332 -6.251 1.00 0.00 21 LEU A O 4
ATOM 4171 N N . SER A 1 22 ? -7.771 -6.075 -5.879 1.00 0.00 22 SER A N 4
ATOM 4172 C CA . SER A 1 22 ? -8.075 -6.757 -7.130 1.00 0.00 22 SER A CA 4
ATOM 4173 C C . SER A 1 22 ? -9.480 -7.362 -7.090 1.00 0.00 22 SER A C 4
ATOM 4174 O O . SER A 1 22 ? -10.162 -7.389 -8.113 1.00 0.00 22 SER A O 4
ATOM 4182 N N . SER A 1 23 ? -9.947 -7.789 -5.912 1.00 0.00 23 SER A N 4
ATOM 4183 C CA . SER A 1 23 ? -11.316 -8.224 -5.702 1.00 0.00 23 SER A CA 4
ATOM 4184 C C . SER A 1 23 ? -12.235 -7.035 -5.971 1.00 0.00 23 SER A C 4
ATOM 4185 O O . SER A 1 23 ? -13.211 -7.176 -6.711 1.00 0.00 23 SER A O 4
ATOM 4193 N N . LYS A 1 24 ? -11.905 -5.845 -5.460 1.00 0.00 24 LYS A N 4
ATOM 4194 C CA . LYS A 1 24 ? -12.680 -4.642 -5.726 1.00 0.00 24 LYS A CA 4
ATOM 4195 C C . LYS A 1 24 ? -12.437 -4.155 -7.161 1.00 0.00 24 LYS A C 4
ATOM 4196 O O . LYS A 1 24 ? -13.250 -3.392 -7.676 1.00 0.00 24 LYS A O 4
ATOM 4215 N N . GLY A 1 25 ? -11.386 -4.638 -7.825 1.00 0.00 25 GLY A N 4
ATOM 4216 C CA . GLY A 1 25 ? -11.046 -4.344 -9.208 1.00 0.00 25 GLY A CA 4
ATOM 4217 C C . GLY A 1 25 ? -10.427 -2.964 -9.376 1.00 0.00 25 GLY A C 4
ATOM 4218 O O . GLY A 1 25 ? -10.373 -2.453 -10.498 1.00 0.00 25 GLY A O 4
ATOM 4222 N N . VAL A 1 26 ? -9.920 -2.366 -8.302 1.00 0.00 26 VAL A N 4
ATOM 4223 C CA . VAL A 1 26 ? -9.533 -0.961 -8.298 1.00 0.00 26 VAL A CA 4
ATOM 4224 C C . VAL A 1 26 ? -8.245 -0.728 -9.078 1.00 0.00 26 VAL A C 4
ATOM 4225 O O . VAL A 1 26 ? -7.443 -1.644 -9.273 1.00 0.00 26 VAL A O 4
ATOM 4238 N N . SER A 1 27 ? -8.024 0.517 -9.475 1.00 0.00 27 SER A N 4
ATOM 4239 C CA . SER A 1 27 ? -6.774 0.964 -10.054 1.00 0.00 27 SER A CA 4
ATOM 4240 C C . SER A 1 27 ? -5.915 1.550 -8.939 1.00 0.00 27 SER A C 4
ATOM 4241 O O . SER A 1 27 ? -6.320 2.501 -8.269 1.00 0.00 27 SER A O 4
ATOM 4249 N N . PHE A 1 28 ? -4.731 0.985 -8.736 1.00 0.00 28 PHE A N 4
ATOM 4250 C CA . PHE A 1 28 ? -3.724 1.404 -7.769 1.00 0.00 28 PHE A CA 4
ATOM 4251 C C . PHE A 1 28 ? -2.368 1.416 -8.484 1.00 0.00 28 PHE A C 4
ATOM 4252 O O . PHE A 1 28 ? -2.314 1.322 -9.714 1.00 0.00 28 PHE A O 4
ATOM 4269 N N . GLN A 1 29 ? -1.280 1.625 -7.758 1.00 0.00 29 GLN A N 4
ATOM 4270 C CA . GLN A 1 29 ? 0.087 1.572 -8.257 1.00 0.00 29 GLN A CA 4
ATOM 4271 C C . GLN A 1 29 ? 0.861 0.707 -7.289 1.00 0.00 29 GLN A C 4
ATOM 4272 O O . GLN A 1 29 ? 0.723 0.857 -6.078 1.00 0.00 29 GLN A O 4
ATOM 4286 N N . GLU A 1 30 ? 1.693 -0.169 -7.823 1.00 0.00 30 GLU A N 4
ATOM 4287 C CA . GLU A 1 30 ? 2.494 -1.095 -7.040 1.00 0.00 30 GLU A CA 4
ATOM 4288 C C . GLU A 1 30 ? 3.957 -0.679 -7.120 1.00 0.00 30 GLU A C 4
ATOM 4289 O O . GLU A 1 30 ? 4.462 -0.353 -8.195 1.00 0.00 30 GLU A O 4
ATOM 4301 N N . LEU A 1 31 ? 4.645 -0.687 -5.980 1.00 0.00 31 LEU A N 4
ATOM 4302 C CA . LEU A 1 31 ? 5.994 -0.162 -5.824 1.00 0.00 31 LEU A CA 4
ATOM 4303 C C . LEU A 1 31 ? 6.881 -1.245 -5.194 1.00 0.00 31 LEU A C 4
ATOM 4304 O O . LEU A 1 31 ? 7.177 -1.187 -4.001 1.00 0.00 31 LEU A O 4
ATOM 4320 N N . PRO A 1 32 ? 7.320 -2.246 -5.972 1.00 0.00 32 PRO A N 4
ATOM 4321 C CA . PRO A 1 32 ? 8.109 -3.361 -5.456 1.00 0.00 32 PRO A CA 4
ATOM 4322 C C . PRO A 1 32 ? 9.453 -2.872 -4.912 1.00 0.00 32 PRO A C 4
ATOM 4323 O O . PRO A 1 32 ? 9.987 -1.880 -5.420 1.00 0.00 32 PRO A O 4
ATOM 4334 N N . ILE A 1 33 ? 10.035 -3.583 -3.942 1.00 0.00 33 ILE A N 4
ATOM 4335 C CA . ILE A 1 33 ? 11.341 -3.279 -3.351 1.00 0.00 33 ILE A CA 4
ATOM 4336 C C . ILE A 1 33 ? 12.239 -4.526 -3.231 1.00 0.00 33 ILE A C 4
ATOM 4337 O O . ILE A 1 33 ? 13.154 -4.544 -2.407 1.00 0.00 33 ILE A O 4
ATOM 4353 N N . ASP A 1 34 ? 12.002 -5.570 -4.028 1.00 0.00 34 ASP A N 4
ATOM 4354 C CA . ASP A 1 34 ? 12.857 -6.747 -4.101 1.00 0.00 34 ASP A CA 4
ATOM 4355 C C . ASP A 1 34 ? 14.156 -6.342 -4.772 1.00 0.00 34 ASP A C 4
ATOM 4356 O O . ASP A 1 34 ? 14.118 -5.592 -5.755 1.00 0.00 34 ASP A O 4
ATOM 4365 N N . GLY A 1 35 ? 15.297 -6.822 -4.279 1.00 0.00 35 GLY A N 4
ATOM 4366 C CA . GLY A 1 35 ? 16.617 -6.600 -4.871 1.00 0.00 35 GLY A CA 4
ATOM 4367 C C . GLY A 1 35 ? 17.127 -5.161 -4.775 1.00 0.00 35 GLY A C 4
ATOM 4368 O O . GLY A 1 35 ? 18.304 -4.878 -5.000 1.00 0.00 35 GLY A O 4
ATOM 4372 N N . ASN A 1 36 ? 16.235 -4.244 -4.441 1.00 0.00 36 ASN A N 4
ATOM 4373 C CA . ASN A 1 36 ? 16.378 -2.806 -4.445 1.00 0.00 36 ASN A CA 4
ATOM 4374 C C . ASN A 1 36 ? 17.039 -2.354 -3.137 1.00 0.00 36 ASN A C 4
ATOM 4375 O O . ASN A 1 36 ? 17.284 -3.161 -2.245 1.00 0.00 36 ASN A O 4
ATOM 4386 N N . ALA A 1 37 ? 17.292 -1.057 -2.999 1.00 0.00 37 ALA A N 4
ATOM 4387 C CA . ALA A 1 37 ? 17.823 -0.410 -1.815 1.00 0.00 37 ALA A CA 4
ATOM 4388 C C . ALA A 1 37 ? 17.568 1.087 -1.930 1.00 0.00 37 ALA A C 4
ATOM 4389 O O . ALA A 1 37 ? 17.017 1.659 -0.994 1.00 0.00 37 ALA A O 4
ATOM 4396 N N . ALA A 1 38 ? 17.827 1.703 -3.088 1.00 0.00 38 ALA A N 4
ATOM 4397 C CA . ALA A 1 38 ? 17.531 3.113 -3.326 1.00 0.00 38 ALA A CA 4
ATOM 4398 C C . ALA A 1 38 ? 16.067 3.428 -3.003 1.00 0.00 38 ALA A C 4
ATOM 4399 O O . ALA A 1 38 ? 15.779 4.293 -2.172 1.00 0.00 38 ALA A O 4
ATOM 4406 N N . LYS A 1 39 ? 15.125 2.671 -3.578 1.00 0.00 39 LYS A N 4
ATOM 4407 C CA . LYS A 1 39 ? 13.701 2.913 -3.338 1.00 0.00 39 LYS A CA 4
ATOM 4408 C C . LYS A 1 39 ? 13.234 2.365 -1.981 1.00 0.00 39 LYS A C 4
ATOM 4409 O O . LYS A 1 39 ? 12.084 2.547 -1.602 1.00 0.00 39 LYS A O 4
ATOM 4428 N N . ARG A 1 40 ? 14.086 1.634 -1.252 1.00 0.00 40 ARG A N 4
ATOM 4429 C CA . ARG A 1 40 ? 13.779 1.194 0.107 1.00 0.00 40 ARG A CA 4
ATOM 4430 C C . ARG A 1 40 ? 14.110 2.344 1.041 1.00 0.00 40 ARG A C 4
ATOM 4431 O O . ARG A 1 40 ? 13.307 2.669 1.904 1.00 0.00 40 ARG A O 4
ATOM 4452 N N . GLU A 1 41 ? 15.247 3.003 0.827 1.00 0.00 41 GLU A N 4
ATOM 4453 C CA . GLU A 1 41 ? 15.562 4.253 1.502 1.00 0.00 41 GLU A CA 4
ATOM 4454 C C . GLU A 1 41 ? 14.513 5.315 1.158 1.00 0.00 41 GLU A C 4
ATOM 4455 O O . GLU A 1 41 ? 14.165 6.131 2.011 1.00 0.00 41 GLU A O 4
ATOM 4467 N N . GLU A 1 42 ? 13.959 5.297 -0.058 1.00 0.00 42 GLU A N 4
ATOM 4468 C CA . GLU A 1 42 ? 12.876 6.196 -0.449 1.00 0.00 42 GLU A CA 4
ATOM 4469 C C . GLU A 1 42 ? 11.685 6.037 0.500 1.00 0.00 42 GLU A C 4
ATOM 4470 O O . GLU A 1 42 ? 11.080 7.028 0.914 1.00 0.00 42 GLU A O 4
ATOM 4482 N N . MET A 1 43 ? 11.400 4.803 0.928 1.00 0.00 43 MET A N 4
ATOM 4483 C CA . MET A 1 43 ? 10.283 4.485 1.796 1.00 0.00 43 MET A CA 4
ATOM 4484 C C . MET A 1 43 ? 10.394 5.201 3.144 1.00 0.00 43 MET A C 4
ATOM 4485 O O . MET A 1 43 ? 9.390 5.369 3.835 1.00 0.00 43 MET A O 4
ATOM 4499 N N . ILE A 1 44 ? 11.596 5.634 3.519 1.00 0.00 44 ILE A N 4
ATOM 4500 C CA . ILE A 1 44 ? 11.859 6.329 4.767 1.00 0.00 44 ILE A CA 4
ATOM 4501 C C . ILE A 1 44 ? 11.313 7.756 4.675 1.00 0.00 44 ILE A C 4
ATOM 4502 O O . ILE A 1 44 ? 10.693 8.197 5.636 1.00 0.00 44 ILE A O 4
ATOM 4518 N N . LYS A 1 45 ? 11.484 8.491 3.565 1.00 0.00 45 LYS A N 4
ATOM 4519 C CA . LYS A 1 45 ? 10.841 9.795 3.420 1.00 0.00 45 LYS A CA 4
ATOM 4520 C C . LYS A 1 45 ? 9.379 9.675 2.999 1.00 0.00 45 LYS A C 4
ATOM 4521 O O . LYS A 1 45 ? 8.573 10.525 3.364 1.00 0.00 45 LYS A O 4
ATOM 4540 N N . ARG A 1 46 ? 9.018 8.635 2.240 1.00 0.00 46 ARG A N 4
ATOM 4541 C CA . ARG A 1 46 ? 7.637 8.436 1.805 1.00 0.00 46 ARG A CA 4
ATOM 4542 C C . ARG A 1 46 ? 6.758 8.032 2.990 1.00 0.00 46 ARG A C 4
ATOM 4543 O O . ARG A 1 46 ? 5.666 8.575 3.129 1.00 0.00 46 ARG A O 4
ATOM 4564 N N . SER A 1 47 ? 7.204 7.105 3.841 1.00 0.00 47 SER A N 4
ATOM 4565 C CA . SER A 1 47 ? 6.383 6.455 4.870 1.00 0.00 47 SER A CA 4
ATOM 4566 C C . SER A 1 47 ? 7.012 6.395 6.264 1.00 0.00 47 SER A C 4
ATOM 4567 O O . SER A 1 47 ? 6.330 6.004 7.213 1.00 0.00 47 SER A O 4
ATOM 4575 N N . GLY A 1 48 ? 8.300 6.697 6.404 1.00 0.00 48 GLY A N 4
ATOM 4576 C CA . GLY A 1 48 ? 9.032 6.589 7.656 1.00 0.00 48 GLY A CA 4
ATOM 4577 C C . GLY A 1 48 ? 9.734 5.243 7.811 1.00 0.00 48 GLY A C 4
ATOM 4578 O O . GLY A 1 48 ? 10.685 5.162 8.587 1.00 0.00 48 GLY A O 4
ATOM 4582 N N . ARG A 1 49 ? 9.318 4.197 7.079 1.00 0.00 49 ARG A N 4
ATOM 4583 C CA . ARG A 1 49 ? 9.743 2.824 7.290 1.00 0.00 49 ARG A CA 4
ATOM 4584 C C . ARG A 1 49 ? 10.010 2.107 5.976 1.00 0.00 49 ARG A C 4
ATOM 4585 O O . ARG A 1 49 ? 9.291 2.341 5.013 1.00 0.00 49 ARG A O 4
ATOM 4606 N N . THR A 1 50 ? 10.960 1.180 5.986 1.00 0.00 50 THR A N 4
ATOM 4607 C CA . THR A 1 50 ? 11.434 0.278 4.948 1.00 0.00 50 THR A CA 4
ATOM 4608 C C . THR A 1 50 ? 10.652 -1.050 4.894 1.00 0.00 50 THR A C 4
ATOM 4609 O O . THR A 1 50 ? 10.891 -1.862 3.997 1.00 0.00 50 THR A O 4
ATOM 4620 N N . THR A 1 51 ? 9.740 -1.294 5.835 1.00 0.00 51 THR A N 4
ATOM 4621 C CA . THR A 1 51 ? 8.834 -2.447 5.856 1.00 0.00 51 THR A CA 4
ATOM 4622 C C . THR A 1 51 ? 7.684 -2.271 4.859 1.00 0.00 51 THR A C 4
ATOM 4623 O O . THR A 1 51 ? 7.455 -1.169 4.354 1.00 0.00 51 THR A O 4
ATOM 4634 N N . VAL A 1 52 ? 6.922 -3.341 4.606 1.00 0.00 52 VAL A N 4
ATOM 4635 C CA . VAL A 1 52 ? 5.789 -3.328 3.680 1.00 0.00 52 VAL A CA 4
ATOM 4636 C C . VAL A 1 52 ? 4.653 -4.232 4.215 1.00 0.00 52 VAL A C 4
ATOM 4637 O O . VAL A 1 52 ? 4.892 -5.019 5.138 1.00 0.00 52 VAL A O 4
ATOM 4650 N N . PRO A 1 53 ? 3.416 -4.158 3.679 1.00 0.00 53 PRO A N 4
ATOM 4651 C CA . PRO A 1 53 ? 2.954 -3.169 2.717 1.00 0.00 53 PRO A CA 4
ATOM 4652 C C . PRO A 1 53 ? 2.983 -1.790 3.351 1.00 0.00 53 PRO A C 4
ATOM 4653 O O . PRO A 1 53 ? 2.903 -1.648 4.571 1.00 0.00 53 PRO A O 4
ATOM 4664 N N . GLN A 1 54 ? 3.087 -0.790 2.495 1.00 0.00 54 GLN A N 4
ATOM 4665 C CA . GLN A 1 54 ? 3.072 0.608 2.849 1.00 0.00 54 GLN A CA 4
ATOM 4666 C C . GLN A 1 54 ? 2.121 1.221 1.838 1.00 0.00 54 GLN A C 4
ATOM 4667 O O . GLN A 1 54 ? 2.512 1.473 0.698 1.00 0.00 54 GLN A O 4
ATOM 4681 N N . ILE A 1 55 ? 0.843 1.291 2.218 1.00 0.00 55 ILE A N 4
ATOM 4682 C CA . ILE A 1 55 ? -0.215 1.810 1.365 1.00 0.00 55 ILE A CA 4
ATOM 4683 C C . ILE A 1 55 ? -0.256 3.327 1.551 1.00 0.00 55 ILE A C 4
ATOM 4684 O O . ILE A 1 55 ? 0.027 3.848 2.635 1.00 0.00 55 ILE A O 4
ATOM 4700 N N . PHE A 1 56 ? -0.670 4.017 0.500 1.00 0.00 56 PHE A N 4
ATOM 4701 C CA . PHE A 1 56 ? -0.777 5.448 0.354 1.00 0.00 56 PHE A CA 4
ATOM 4702 C C . PHE A 1 56 ? -2.040 5.761 -0.445 1.00 0.00 56 PHE A C 4
ATOM 4703 O O . PHE A 1 56 ? -2.354 5.025 -1.384 1.00 0.00 56 PHE A O 4
ATOM 4720 N N . ILE A 1 57 ? -2.723 6.866 -0.149 1.00 0.00 57 ILE A N 4
ATOM 4721 C CA . ILE A 1 57 ? -3.801 7.413 -0.960 1.00 0.00 57 ILE A CA 4
ATOM 4722 C C . ILE A 1 57 ? -3.569 8.924 -0.951 1.00 0.00 57 ILE A C 4
ATOM 4723 O O . ILE A 1 57 ? -3.588 9.540 0.115 1.00 0.00 57 ILE A O 4
ATOM 4739 N N . ASP A 1 58 ? -3.295 9.514 -2.117 1.00 0.00 58 ASP A N 4
ATOM 4740 C CA . ASP A 1 58 ? -2.888 10.911 -2.295 1.00 0.00 58 ASP A CA 4
ATOM 4741 C C . ASP A 1 58 ? -1.848 11.343 -1.264 1.00 0.00 58 ASP A C 4
ATOM 4742 O O . ASP A 1 58 ? -1.999 12.353 -0.572 1.00 0.00 58 ASP A O 4
ATOM 4751 N N . ALA A 1 59 ? -0.783 10.547 -1.155 1.00 0.00 59 ALA A N 4
ATOM 4752 C CA . ALA A 1 59 ? 0.400 10.745 -0.330 1.00 0.00 59 ALA A CA 4
ATOM 4753 C C . ALA A 1 59 ? 0.141 10.641 1.175 1.00 0.00 59 ALA A C 4
ATOM 4754 O O . ALA A 1 59 ? 1.083 10.800 1.958 1.00 0.00 59 ALA A O 4
ATOM 4761 N N . GLN A 1 60 ? -1.096 10.389 1.605 1.00 0.00 60 GLN A N 4
ATOM 4762 C CA . GLN A 1 60 ? -1.371 10.040 2.995 1.00 0.00 60 GLN A CA 4
ATOM 4763 C C . GLN A 1 60 ? -0.916 8.600 3.137 1.00 0.00 60 GLN A C 4
ATOM 4764 O O . GLN A 1 60 ? -1.505 7.703 2.535 1.00 0.00 60 GLN A O 4
ATOM 4778 N N . HIS A 1 61 ? 0.184 8.389 3.854 1.00 0.00 61 HIS A N 4
ATOM 4779 C CA . HIS A 1 61 ? 0.668 7.069 4.213 1.00 0.00 61 HIS A CA 4
ATOM 4780 C C . HIS A 1 61 ? -0.373 6.468 5.151 1.00 0.00 61 HIS A C 4
ATOM 4781 O O . HIS A 1 61 ? -0.527 6.931 6.281 1.00 0.00 61 HIS A O 4
ATOM 4796 N N . ILE A 1 62 ? -1.094 5.459 4.682 1.00 0.00 62 ILE A N 4
ATOM 4797 C CA . ILE A 1 62 ? -2.205 4.866 5.400 1.00 0.00 62 ILE A CA 4
ATOM 4798 C C . ILE A 1 62 ? -1.622 4.033 6.538 1.00 0.00 62 ILE A C 4
ATOM 4799 O O . ILE A 1 62 ? -1.897 4.316 7.705 1.00 0.00 62 ILE A O 4
ATOM 4815 N N . GLY A 1 63 ? -0.788 3.048 6.202 1.00 0.00 63 GLY A N 4
ATOM 4816 C CA . GLY A 1 63 ? -0.251 2.080 7.138 1.00 0.00 63 GLY A CA 4
ATOM 4817 C C . GLY A 1 63 ? -0.066 0.754 6.413 1.00 0.00 63 GLY A C 4
ATOM 4818 O O . GLY A 1 63 ? 0.306 0.754 5.231 1.00 0.00 63 GLY A O 4
ATOM 4822 N N . GLY A 1 64 ? -0.315 -0.345 7.124 1.00 0.00 64 GLY A N 4
ATOM 4823 C CA . GLY A 1 64 ? -0.233 -1.719 6.655 1.00 0.00 64 GLY A CA 4
ATOM 4824 C C . GLY A 1 64 ? -1.585 -2.212 6.139 1.00 0.00 64 GLY A C 4
ATOM 4825 O O . GLY A 1 64 ? -2.529 -1.431 5.997 1.00 0.00 64 GLY A O 4
ATOM 4829 N N . TYR A 1 65 ? -1.685 -3.510 5.821 1.00 0.00 65 TYR A N 4
ATOM 4830 C CA . TYR A 1 65 ? -2.914 -4.078 5.266 1.00 0.00 65 TYR A CA 4
ATOM 4831 C C . TYR A 1 65 ? -4.099 -3.823 6.183 1.00 0.00 65 TYR A C 4
ATOM 4832 O O . TYR A 1 65 ? -5.147 -3.416 5.697 1.00 0.00 65 TYR A O 4
ATOM 4850 N N . ASP A 1 66 ? -3.943 -4.057 7.484 1.00 0.00 66 ASP A N 4
ATOM 4851 C CA . ASP A 1 66 ? -5.049 -3.894 8.421 1.00 0.00 66 ASP A CA 4
ATOM 4852 C C . ASP A 1 66 ? -5.499 -2.433 8.467 1.00 0.00 66 ASP A C 4
ATOM 4853 O O . ASP A 1 66 ? -6.686 -2.175 8.609 1.00 0.00 66 ASP A O 4
ATOM 4862 N N . ASP A 1 67 ? -4.591 -1.475 8.275 1.00 0.00 67 ASP A N 4
ATOM 4863 C CA . ASP A 1 67 ? -4.917 -0.045 8.298 1.00 0.00 67 ASP A CA 4
ATOM 4864 C C . ASP A 1 67 ? -5.736 0.344 7.070 1.00 0.00 67 ASP A C 4
ATOM 4865 O O . ASP A 1 67 ? -6.752 1.032 7.162 1.00 0.00 67 ASP A O 4
ATOM 4874 N N . LEU A 1 68 ? -5.300 -0.118 5.902 1.00 0.00 68 LEU A N 4
ATOM 4875 C CA . LEU A 1 68 ? -6.022 -0.003 4.636 1.00 0.00 68 LEU A CA 4
ATOM 4876 C C . LEU A 1 68 ? -7.390 -0.657 4.728 1.00 0.00 68 LEU A C 4
ATOM 4877 O O . LEU A 1 68 ? -8.402 -0.066 4.362 1.00 0.00 68 LEU A O 4
ATOM 4893 N N . TYR A 1 69 ? -7.428 -1.888 5.207 1.00 0.00 69 TYR A N 4
ATOM 4894 C CA . TYR A 1 69 ? -8.662 -2.644 5.281 1.00 0.00 69 TYR A CA 4
ATOM 4895 C C . TYR A 1 69 ? -9.578 -1.998 6.334 1.00 0.00 69 TYR A C 4
ATOM 4896 O O . TYR A 1 69 ? -10.796 -2.037 6.197 1.00 0.00 69 TYR A O 4
ATOM 4914 N N . ALA A 1 70 ? -9.020 -1.341 7.357 1.00 0.00 70 ALA A N 4
ATOM 4915 C CA . ALA A 1 70 ? -9.783 -0.561 8.315 1.00 0.00 70 ALA A CA 4
ATOM 4916 C C . ALA A 1 70 ? -10.390 0.671 7.639 1.00 0.00 70 ALA A C 4
ATOM 4917 O O . ALA A 1 70 ? -11.549 0.978 7.915 1.00 0.00 70 ALA A O 4
ATOM 4924 N N . LEU A 1 71 ? -9.654 1.387 6.778 1.00 0.00 71 LEU A N 4
ATOM 4925 C CA . LEU A 1 71 ? -10.190 2.485 5.983 1.00 0.00 71 LEU A CA 4
ATOM 4926 C C . LEU A 1 71 ? -11.368 1.994 5.145 1.00 0.00 71 LEU A C 4
ATOM 4927 O O . LEU A 1 71 ? -12.419 2.636 5.089 1.00 0.00 71 LEU A O 4
ATOM 4943 N N . ASP A 1 72 ? -11.190 0.841 4.497 1.00 0.00 72 ASP A N 4
ATOM 4944 C CA . ASP A 1 72 ? -12.233 0.180 3.726 1.00 0.00 72 ASP A CA 4
ATOM 4945 C C . ASP A 1 72 ? -13.446 -0.134 4.593 1.00 0.00 72 ASP A C 4
ATOM 4946 O O . ASP A 1 72 ? -14.573 0.154 4.191 1.00 0.00 72 ASP A O 4
ATOM 4955 N N . ALA A 1 73 ? -13.215 -0.631 5.806 1.00 0.00 73 ALA A N 4
ATOM 4956 C CA . ALA A 1 73 ? -14.265 -0.964 6.764 1.00 0.00 73 ALA A CA 4
ATOM 4957 C C . ALA A 1 73 ? -14.955 0.288 7.324 1.00 0.00 73 ALA A C 4
ATOM 4958 O O . ALA A 1 73 ? -16.098 0.214 7.775 1.00 0.00 73 ALA A O 4
ATOM 4965 N N . ARG A 1 74 ? -14.305 1.452 7.256 1.00 0.00 74 ARG A N 4
ATOM 4966 C CA . ARG A 1 74 ? -14.888 2.761 7.542 1.00 0.00 74 ARG A CA 4
ATOM 4967 C C . ARG A 1 74 ? -15.577 3.352 6.316 1.00 0.00 74 ARG A C 4
ATOM 4968 O O . ARG A 1 74 ? -15.958 4.523 6.342 1.00 0.00 74 ARG A O 4
ATOM 4989 N N . GLY A 1 75 ? -15.690 2.589 5.228 1.00 0.00 75 GLY A N 4
ATOM 4990 C CA . GLY A 1 75 ? -16.342 3.026 4.005 1.00 0.00 75 GLY A CA 4
ATOM 4991 C C . GLY A 1 75 ? -15.573 4.149 3.316 1.00 0.00 75 GLY A C 4
ATOM 4992 O O . GLY A 1 75 ? -16.163 4.870 2.515 1.00 0.00 75 GLY A O 4
ATOM 4996 N N . GLY A 1 76 ? -14.293 4.351 3.645 1.00 0.00 76 GLY A N 4
ATOM 4997 C CA . GLY A 1 76 ? -13.507 5.473 3.151 1.00 0.00 76 GLY A CA 4
ATOM 4998 C C . GLY A 1 76 ? -12.543 5.081 2.043 1.00 0.00 76 GLY A C 4
ATOM 4999 O O . GLY A 1 76 ? -11.943 5.966 1.441 1.00 0.00 76 GLY A O 4
ATOM 5003 N N . LEU A 1 77 ? -12.378 3.784 1.759 1.00 0.00 77 LEU A N 4
ATOM 5004 C CA . LEU A 1 77 ? -11.501 3.355 0.679 1.00 0.00 77 LEU A CA 4
ATOM 5005 C C . LEU A 1 77 ? -12.181 3.614 -0.663 1.00 0.00 77 LEU A C 4
ATOM 5006 O O . LEU A 1 77 ? -11.612 4.289 -1.517 1.00 0.00 77 LEU A O 4
ATOM 5022 N N . ASP A 1 78 ? -13.390 3.074 -0.847 1.00 0.00 78 ASP A N 4
ATOM 5023 C CA . ASP A 1 78 ? -14.132 3.197 -2.105 1.00 0.00 78 ASP A CA 4
ATOM 5024 C C . ASP A 1 78 ? -14.277 4.631 -2.626 1.00 0.00 78 ASP A C 4
ATOM 5025 O O . ASP A 1 78 ? -13.906 4.867 -3.776 1.00 0.00 78 ASP A O 4
ATOM 5034 N N . PRO A 1 79 ? -14.736 5.614 -1.822 1.00 0.00 79 PRO A N 4
ATOM 5035 C CA . PRO A 1 79 ? -14.867 7.003 -2.260 1.00 0.00 79 PRO A CA 4
ATOM 5036 C C . PRO A 1 79 ? -13.568 7.644 -2.764 1.00 0.00 79 PRO A C 4
ATOM 5037 O O . PRO A 1 79 ? -13.625 8.690 -3.421 1.00 0.00 79 PRO A O 4
ATOM 5048 N N . LEU A 1 80 ? -12.404 7.071 -2.446 1.00 0.00 80 LEU A N 4
ATOM 5049 C CA . LEU A 1 80 ? -11.092 7.558 -2.857 1.00 0.00 80 LEU A CA 4
ATOM 5050 C C . LEU A 1 80 ? -10.508 6.692 -3.974 1.00 0.00 80 LEU A C 4
ATOM 5051 O O . LEU A 1 80 ? -9.440 7.002 -4.487 1.00 0.00 80 LEU A O 4
ATOM 5067 N N . LEU A 1 81 ? -11.183 5.633 -4.415 1.00 0.00 81 LEU A N 4
ATOM 5068 C CA . LEU A 1 81 ? -10.732 4.779 -5.516 1.00 0.00 81 LEU A CA 4
ATOM 5069 C C . LEU A 1 81 ? -11.704 4.799 -6.689 1.00 0.00 81 LEU A C 4
ATOM 5070 O O . LEU A 1 81 ? -11.484 4.057 -7.647 1.00 0.00 81 LEU A O 4
ATOM 5086 N N . LYS A 1 82 ? -12.598 5.791 -6.736 1.00 0.00 82 LYS A N 4
ATOM 5087 C CA . LYS A 1 82 ? -13.756 5.888 -7.602 1.00 0.00 82 LYS A CA 4
ATOM 5088 C C . LYS A 1 82 ? -14.698 4.707 -7.461 1.00 0.00 82 LYS A C 4
ATOM 5089 O O . LYS A 1 82 ? -14.292 3.527 -7.522 1.00 0.00 82 LYS A O 4
ATOM 5109 N N . ALA A 1 1 ? -4.586 11.193 -9.332 1.00 0.00 1 ALA A N 5
ATOM 5110 C CA . ALA A 1 1 ? -4.719 10.234 -8.230 1.00 0.00 1 ALA A CA 5
ATOM 5111 C C . ALA A 1 1 ? -3.604 9.203 -8.308 1.00 0.00 1 ALA A C 5
ATOM 5112 O O . ALA A 1 1 ? -3.260 8.723 -9.394 1.00 0.00 1 ALA A O 5
ATOM 5121 N N . ASN A 1 2 ? -3.027 8.867 -7.159 1.00 0.00 2 ASN A N 5
ATOM 5122 C CA . ASN A 1 2 ? -1.888 8.015 -6.972 1.00 0.00 2 ASN A CA 5
ATOM 5123 C C . ASN A 1 2 ? -2.356 6.969 -5.968 1.00 0.00 2 ASN A C 5
ATOM 5124 O O . ASN A 1 2 ? -2.338 7.222 -4.765 1.00 0.00 2 ASN A O 5
ATOM 5135 N N . VAL A 1 3 ? -2.840 5.823 -6.429 1.00 0.00 3 VAL A N 5
ATOM 5136 C CA . VAL A 1 3 ? -3.252 4.748 -5.543 1.00 0.00 3 VAL A CA 5
ATOM 5137 C C . VAL A 1 3 ? -2.096 3.789 -5.592 1.00 0.00 3 VAL A C 5
ATOM 5138 O O . VAL A 1 3 ? -1.969 3.047 -6.564 1.00 0.00 3 VAL A O 5
ATOM 5151 N N . GLU A 1 4 ? -1.232 3.839 -4.592 1.00 0.00 4 GLU A N 5
ATOM 5152 C CA . GLU A 1 4 ? 0.030 3.145 -4.650 1.00 0.00 4 GLU A CA 5
ATOM 5153 C C . GLU A 1 4 ? 0.195 2.194 -3.488 1.00 0.00 4 GLU A C 5
ATOM 5154 O O . GLU A 1 4 ? -0.264 2.489 -2.385 1.00 0.00 4 GLU A O 5
ATOM 5166 N N . ILE A 1 5 ? 0.901 1.084 -3.715 1.00 0.00 5 ILE A N 5
ATOM 5167 C CA . ILE A 1 5 ? 1.197 0.126 -2.669 1.00 0.00 5 ILE A CA 5
ATOM 5168 C C . ILE A 1 5 ? 2.619 -0.413 -2.822 1.00 0.00 5 ILE A C 5
ATOM 5169 O O . ILE A 1 5 ? 2.956 -1.051 -3.819 1.00 0.00 5 ILE A O 5
ATOM 5185 N N . TYR A 1 6 ? 3.474 -0.110 -1.846 1.00 0.00 6 TYR A N 5
ATOM 5186 C CA . TYR A 1 6 ? 4.835 -0.628 -1.769 1.00 0.00 6 TYR A CA 5
ATOM 5187 C C . TYR A 1 6 ? 4.759 -2.092 -1.335 1.00 0.00 6 TYR A C 5
ATOM 5188 O O . TYR A 1 6 ? 3.941 -2.435 -0.480 1.00 0.00 6 TYR A O 5
ATOM 5206 N N . THR A 1 7 ? 5.598 -2.948 -1.918 1.00 0.00 7 THR A N 5
ATOM 5207 C CA . THR A 1 7 ? 5.539 -4.404 -1.823 1.00 0.00 7 THR A CA 5
ATOM 5208 C C . THR A 1 7 ? 6.944 -5.019 -1.959 1.00 0.00 7 THR A C 5
ATOM 5209 O O . THR A 1 7 ? 7.894 -4.302 -2.256 1.00 0.00 7 THR A O 5
ATOM 5220 N N . LYS A 1 8 ? 7.115 -6.329 -1.751 1.00 0.00 8 LYS A N 5
ATOM 5221 C CA . LYS A 1 8 ? 8.341 -7.079 -2.077 1.00 0.00 8 LYS A CA 5
ATOM 5222 C C . LYS A 1 8 ? 7.937 -8.506 -2.426 1.00 0.00 8 LYS A C 5
ATOM 5223 O O . LYS A 1 8 ? 6.770 -8.871 -2.273 1.00 0.00 8 LYS A O 5
ATOM 5242 N N . GLU A 1 9 ? 8.909 -9.307 -2.853 1.00 0.00 9 GLU A N 5
ATOM 5243 C CA . GLU A 1 9 ? 8.729 -10.696 -3.279 1.00 0.00 9 GLU A CA 5
ATOM 5244 C C . GLU A 1 9 ? 8.190 -11.622 -2.172 1.00 0.00 9 GLU A C 5
ATOM 5245 O O . GLU A 1 9 ? 7.587 -12.646 -2.488 1.00 0.00 9 GLU A O 5
ATOM 5257 N N . THR A 1 10 ? 8.299 -11.229 -0.898 1.00 0.00 10 THR A N 5
ATOM 5258 C CA . THR A 1 10 ? 7.799 -11.951 0.265 1.00 0.00 10 THR A CA 5
ATOM 5259 C C . THR A 1 10 ? 7.087 -10.896 1.101 1.00 0.00 10 THR A C 5
ATOM 5260 O O . THR A 1 10 ? 7.731 -10.018 1.683 1.00 0.00 10 THR A O 5
ATOM 5271 N N . CYS A 1 11 ? 5.757 -10.932 1.114 1.00 0.00 11 CYS A N 5
ATOM 5272 C CA . CYS A 1 11 ? 4.934 -9.989 1.848 1.00 0.00 11 CYS A CA 5
ATOM 5273 C C . CYS A 1 11 ? 3.492 -10.521 1.901 1.00 0.00 11 CYS A C 5
ATOM 5274 O O . CYS A 1 11 ? 2.675 -10.141 1.053 1.00 0.00 11 CYS A O 5
ATOM 5281 N N . PRO A 1 12 ? 3.132 -11.384 2.869 1.00 0.00 12 PRO A N 5
ATOM 5282 C CA . PRO A 1 12 ? 1.768 -11.883 2.979 1.00 0.00 12 PRO A CA 5
ATOM 5283 C C . PRO A 1 12 ? 0.768 -10.739 3.185 1.00 0.00 12 PRO A C 5
ATOM 5284 O O . PRO A 1 12 ? -0.317 -10.779 2.609 1.00 0.00 12 PRO A O 5
ATOM 5295 N N . TYR A 1 13 ? 1.130 -9.660 3.889 1.00 0.00 13 TYR A N 5
ATOM 5296 C CA . TYR A 1 13 ? 0.194 -8.559 4.108 1.00 0.00 13 TYR A CA 5
ATOM 5297 C C . TYR A 1 13 ? 0.018 -7.760 2.811 1.00 0.00 13 TYR A C 5
ATOM 5298 O O . TYR A 1 13 ? -1.060 -7.216 2.578 1.00 0.00 13 TYR A O 5
ATOM 5316 N N . CYS A 1 14 ? 1.013 -7.730 1.917 1.00 0.00 14 CYS A N 5
ATOM 5317 C CA . CYS A 1 14 ? 0.845 -7.143 0.592 1.00 0.00 14 CYS A CA 5
ATOM 5318 C C . CYS A 1 14 ? -0.195 -7.939 -0.170 1.00 0.00 14 CYS A C 5
ATOM 5319 O O . CYS A 1 14 ? -1.124 -7.342 -0.706 1.00 0.00 14 CYS A O 5
ATOM 5326 N N . HIS A 1 15 ? -0.064 -9.270 -0.194 1.00 0.00 15 HIS A N 5
ATOM 5327 C CA . HIS A 1 15 ? -1.071 -10.122 -0.808 1.00 0.00 15 HIS A CA 5
ATOM 5328 C C . HIS A 1 15 ? -2.443 -9.831 -0.198 1.00 0.00 15 HIS A C 5
ATOM 5329 O O . HIS A 1 15 ? -3.380 -9.644 -0.968 1.00 0.00 15 HIS A O 5
ATOM 5344 N N . ARG A 1 16 ? -2.584 -9.737 1.131 1.00 0.00 16 ARG A N 5
ATOM 5345 C CA . ARG A 1 16 ? -3.870 -9.423 1.752 1.00 0.00 16 ARG A CA 5
ATOM 5346 C C . ARG A 1 16 ? -4.457 -8.134 1.190 1.00 0.00 16 ARG A C 5
ATOM 5347 O O . ARG A 1 16 ? -5.605 -8.137 0.745 1.00 0.00 16 ARG A O 5
ATOM 5368 N N . ALA A 1 17 ? -3.700 -7.035 1.192 1.00 0.00 17 ALA A N 5
ATOM 5369 C CA . ALA A 1 17 ? -4.213 -5.773 0.680 1.00 0.00 17 ALA A CA 5
ATOM 5370 C C . ALA A 1 17 ? -4.532 -5.893 -0.806 1.00 0.00 17 ALA A C 5
ATOM 5371 O O . ALA A 1 17 ? -5.632 -5.539 -1.208 1.00 0.00 17 ALA A O 5
ATOM 5378 N N . LYS A 1 18 ? -3.615 -6.397 -1.634 1.00 0.00 18 LYS A N 5
ATOM 5379 C CA . LYS A 1 18 ? -3.832 -6.510 -3.073 1.00 0.00 18 LYS A CA 5
ATOM 5380 C C . LYS A 1 18 ? -5.053 -7.362 -3.387 1.00 0.00 18 LYS A C 5
ATOM 5381 O O . LYS A 1 18 ? -5.799 -7.013 -4.298 1.00 0.00 18 LYS A O 5
ATOM 5400 N N . ALA A 1 19 ? -5.284 -8.433 -2.629 1.00 0.00 19 ALA A N 5
ATOM 5401 C CA . ALA A 1 19 ? -6.470 -9.258 -2.763 1.00 0.00 19 ALA A CA 5
ATOM 5402 C C . ALA A 1 19 ? -7.717 -8.415 -2.497 1.00 0.00 19 ALA A C 5
ATOM 5403 O O . ALA A 1 19 ? -8.680 -8.500 -3.253 1.00 0.00 19 ALA A O 5
ATOM 5410 N N . LEU A 1 20 ? -7.682 -7.548 -1.479 1.00 0.00 20 LEU A N 5
ATOM 5411 C CA . LEU A 1 20 ? -8.794 -6.665 -1.145 1.00 0.00 20 LEU A CA 5
ATOM 5412 C C . LEU A 1 20 ? -9.064 -5.712 -2.302 1.00 0.00 20 LEU A C 5
ATOM 5413 O O . LEU A 1 20 ? -10.201 -5.550 -2.730 1.00 0.00 20 LEU A O 5
ATOM 5429 N N . LEU A 1 21 ? -8.011 -5.082 -2.819 1.00 0.00 21 LEU A N 5
ATOM 5430 C CA . LEU A 1 21 ? -8.107 -4.089 -3.878 1.00 0.00 21 LEU A CA 5
ATOM 5431 C C . LEU A 1 21 ? -8.616 -4.723 -5.168 1.00 0.00 21 LEU A C 5
ATOM 5432 O O . LEU A 1 21 ? -9.479 -4.160 -5.837 1.00 0.00 21 LEU A O 5
ATOM 5448 N N . SER A 1 22 ? -8.125 -5.912 -5.502 1.00 0.00 22 SER A N 5
ATOM 5449 C CA . SER A 1 22 ? -8.561 -6.689 -6.646 1.00 0.00 22 SER A CA 5
ATOM 5450 C C . SER A 1 22 ? -10.024 -7.121 -6.468 1.00 0.00 22 SER A C 5
ATOM 5451 O O . SER A 1 22 ? -10.792 -7.111 -7.434 1.00 0.00 22 SER A O 5
ATOM 5459 N N . SER A 1 23 ? -10.436 -7.438 -5.240 1.00 0.00 23 SER A N 5
ATOM 5460 C CA . SER A 1 23 ? -11.795 -7.800 -4.876 1.00 0.00 23 SER A CA 5
ATOM 5461 C C . SER A 1 23 ? -12.712 -6.574 -4.965 1.00 0.00 23 SER A C 5
ATOM 5462 O O . SER A 1 23 ? -13.858 -6.717 -5.384 1.00 0.00 23 SER A O 5
ATOM 5470 N N . LYS A 1 24 ? -12.228 -5.365 -4.651 1.00 0.00 24 LYS A N 5
ATOM 5471 C CA . LYS A 1 24 ? -12.957 -4.121 -4.891 1.00 0.00 24 LYS A CA 5
ATOM 5472 C C . LYS A 1 24 ? -12.821 -3.664 -6.350 1.00 0.00 24 LYS A C 5
ATOM 5473 O O . LYS A 1 24 ? -13.455 -2.691 -6.754 1.00 0.00 24 LYS A O 5
ATOM 5492 N N . GLY A 1 25 ? -12.010 -4.350 -7.156 1.00 0.00 25 GLY A N 5
ATOM 5493 C CA . GLY A 1 25 ? -11.886 -4.127 -8.585 1.00 0.00 25 GLY A CA 5
ATOM 5494 C C . GLY A 1 25 ? -11.200 -2.804 -8.890 1.00 0.00 25 GLY A C 5
ATOM 5495 O O . GLY A 1 25 ? -11.441 -2.240 -9.960 1.00 0.00 25 GLY A O 5
ATOM 5499 N N . VAL A 1 26 ? -10.408 -2.275 -7.956 1.00 0.00 26 VAL A N 5
ATOM 5500 C CA . VAL A 1 26 ? -9.902 -0.907 -8.086 1.00 0.00 26 VAL A CA 5
ATOM 5501 C C . VAL A 1 26 ? -8.692 -0.876 -9.020 1.00 0.00 26 VAL A C 5
ATOM 5502 O O . VAL A 1 26 ? -8.042 -1.905 -9.240 1.00 0.00 26 VAL A O 5
ATOM 5515 N N . SER A 1 27 ? -8.344 0.312 -9.509 1.00 0.00 27 SER A N 5
ATOM 5516 C CA . SER A 1 27 ? -7.141 0.560 -10.282 1.00 0.00 27 SER A CA 5
ATOM 5517 C C . SER A 1 27 ? -6.107 1.184 -9.340 1.00 0.00 27 SER A C 5
ATOM 5518 O O . SER A 1 27 ? -6.314 2.277 -8.802 1.00 0.00 27 SER A O 5
ATOM 5526 N N . PHE A 1 28 ? -5.025 0.453 -9.079 1.00 0.00 28 PHE A N 5
ATOM 5527 C CA . PHE A 1 28 ? -3.953 0.803 -8.152 1.00 0.00 28 PHE A CA 5
ATOM 5528 C C . PHE A 1 28 ? -2.607 0.434 -8.777 1.00 0.00 28 PHE A C 5
ATOM 5529 O O . PHE A 1 28 ? -2.564 -0.244 -9.807 1.00 0.00 28 PHE A O 5
ATOM 5546 N N . GLN A 1 29 ? -1.508 0.860 -8.166 1.00 0.00 29 GLN A N 5
ATOM 5547 C CA . GLN A 1 29 ? -0.151 0.697 -8.663 1.00 0.00 29 GLN A CA 5
ATOM 5548 C C . GLN A 1 29 ? 0.627 -0.030 -7.589 1.00 0.00 29 GLN A C 5
ATOM 5549 O O . GLN A 1 29 ? 0.480 0.278 -6.409 1.00 0.00 29 GLN A O 5
ATOM 5563 N N . GLU A 1 30 ? 1.493 -0.944 -7.995 1.00 0.00 30 GLU A N 5
ATOM 5564 C CA . GLU A 1 30 ? 2.338 -1.710 -7.102 1.00 0.00 30 GLU A CA 5
ATOM 5565 C C . GLU A 1 30 ? 3.763 -1.223 -7.298 1.00 0.00 30 GLU A C 5
ATOM 5566 O O . GLU A 1 30 ? 4.163 -0.888 -8.416 1.00 0.00 30 GLU A O 5
ATOM 5578 N N . LEU A 1 31 ? 4.517 -1.167 -6.207 1.00 0.00 31 LEU A N 5
ATOM 5579 C CA . LEU A 1 31 ? 5.895 -0.703 -6.195 1.00 0.00 31 LEU A CA 5
ATOM 5580 C C . LEU A 1 31 ? 6.734 -1.798 -5.544 1.00 0.00 31 LEU A C 5
ATOM 5581 O O . LEU A 1 31 ? 6.488 -2.105 -4.376 1.00 0.00 31 LEU A O 5
ATOM 5597 N N . PRO A 1 32 ? 7.644 -2.459 -6.272 1.00 0.00 32 PRO A N 5
ATOM 5598 C CA . PRO A 1 32 ? 8.463 -3.535 -5.729 1.00 0.00 32 PRO A CA 5
ATOM 5599 C C . PRO A 1 32 ? 9.545 -2.970 -4.816 1.00 0.00 32 PRO A C 5
ATOM 5600 O O . PRO A 1 32 ? 9.932 -1.819 -4.977 1.00 0.00 32 PRO A O 5
ATOM 5611 N N . ILE A 1 33 ? 10.103 -3.774 -3.911 1.00 0.00 33 ILE A N 5
ATOM 5612 C CA . ILE A 1 33 ? 11.276 -3.440 -3.109 1.00 0.00 33 ILE A CA 5
ATOM 5613 C C . ILE A 1 33 ? 12.364 -4.519 -3.257 1.00 0.00 33 ILE A C 5
ATOM 5614 O O . ILE A 1 33 ? 13.505 -4.292 -2.843 1.00 0.00 33 ILE A O 5
ATOM 5630 N N . ASP A 1 34 ? 12.079 -5.668 -3.885 1.00 0.00 34 ASP A N 5
ATOM 5631 C CA . ASP A 1 34 ? 13.138 -6.606 -4.262 1.00 0.00 34 ASP A CA 5
ATOM 5632 C C . ASP A 1 34 ? 13.979 -5.900 -5.321 1.00 0.00 34 ASP A C 5
ATOM 5633 O O . ASP A 1 34 ? 13.440 -5.444 -6.334 1.00 0.00 34 ASP A O 5
ATOM 5642 N N . GLY A 1 35 ? 15.265 -5.704 -5.047 1.00 0.00 35 GLY A N 5
ATOM 5643 C CA . GLY A 1 35 ? 16.173 -4.935 -5.885 1.00 0.00 35 GLY A CA 5
ATOM 5644 C C . GLY A 1 35 ? 16.015 -3.429 -5.698 1.00 0.00 35 GLY A C 5
ATOM 5645 O O . GLY A 1 35 ? 17.008 -2.699 -5.737 1.00 0.00 35 GLY A O 5
ATOM 5649 N N . ASN A 1 36 ? 14.797 -2.937 -5.445 1.00 0.00 36 ASN A N 5
ATOM 5650 C CA . ASN A 1 36 ? 14.524 -1.504 -5.390 1.00 0.00 36 ASN A CA 5
ATOM 5651 C C . ASN A 1 36 ? 14.798 -1.025 -3.946 1.00 0.00 36 ASN A C 5
ATOM 5652 O O . ASN A 1 36 ? 13.976 -0.397 -3.272 1.00 0.00 36 ASN A O 5
ATOM 5663 N N . ALA A 1 37 ? 16.002 -1.311 -3.441 1.00 0.00 37 ALA A N 5
ATOM 5664 C CA . ALA A 1 37 ? 16.493 -0.732 -2.197 1.00 0.00 37 ALA A CA 5
ATOM 5665 C C . ALA A 1 37 ? 16.622 0.791 -2.314 1.00 0.00 37 ALA A C 5
ATOM 5666 O O . ALA A 1 37 ? 16.666 1.481 -1.296 1.00 0.00 37 ALA A O 5
ATOM 5673 N N . ALA A 1 38 ? 16.663 1.311 -3.546 1.00 0.00 38 ALA A N 5
ATOM 5674 C CA . ALA A 1 38 ? 16.561 2.719 -3.881 1.00 0.00 38 ALA A CA 5
ATOM 5675 C C . ALA A 1 38 ? 15.332 3.322 -3.200 1.00 0.00 38 ALA A C 5
ATOM 5676 O O . ALA A 1 38 ? 15.457 4.086 -2.239 1.00 0.00 38 ALA A O 5
ATOM 5683 N N . LYS A 1 39 ? 14.127 2.945 -3.645 1.00 0.00 39 LYS A N 5
ATOM 5684 C CA . LYS A 1 39 ? 12.919 3.553 -3.098 1.00 0.00 39 LYS A CA 5
ATOM 5685 C C . LYS A 1 39 ? 12.637 3.012 -1.707 1.00 0.00 39 LYS A C 5
ATOM 5686 O O . LYS A 1 39 ? 11.793 3.574 -1.026 1.00 0.00 39 LYS A O 5
ATOM 5705 N N . ARG A 1 40 ? 13.299 1.942 -1.261 1.00 0.00 40 ARG A N 5
ATOM 5706 C CA . ARG A 1 40 ? 13.247 1.526 0.141 1.00 0.00 40 ARG A CA 5
ATOM 5707 C C . ARG A 1 40 ? 13.828 2.610 1.036 1.00 0.00 40 ARG A C 5
ATOM 5708 O O . ARG A 1 40 ? 13.225 2.901 2.064 1.00 0.00 40 ARG A O 5
ATOM 5729 N N . GLU A 1 41 ? 14.974 3.193 0.678 1.00 0.00 41 GLU A N 5
ATOM 5730 C CA . GLU A 1 41 ? 15.502 4.327 1.435 1.00 0.00 41 GLU A CA 5
ATOM 5731 C C . GLU A 1 41 ? 14.557 5.520 1.320 1.00 0.00 41 GLU A C 5
ATOM 5732 O O . GLU A 1 41 ? 14.289 6.188 2.316 1.00 0.00 41 GLU A O 5
ATOM 5744 N N . GLU A 1 42 ? 13.980 5.760 0.141 1.00 0.00 42 GLU A N 5
ATOM 5745 C CA . GLU A 1 42 ? 12.951 6.785 0.001 1.00 0.00 42 GLU A CA 5
ATOM 5746 C C . GLU A 1 42 ? 11.774 6.494 0.945 1.00 0.00 42 GLU A C 5
ATOM 5747 O O . GLU A 1 42 ? 11.214 7.403 1.556 1.00 0.00 42 GLU A O 5
ATOM 5759 N N . MET A 1 43 ? 11.432 5.216 1.125 1.00 0.00 43 MET A N 5
ATOM 5760 C CA . MET A 1 43 ? 10.392 4.733 2.002 1.00 0.00 43 MET A CA 5
ATOM 5761 C C . MET A 1 43 ? 10.687 5.017 3.467 1.00 0.00 43 MET A C 5
ATOM 5762 O O . MET A 1 43 ? 9.757 4.958 4.267 1.00 0.00 43 MET A O 5
ATOM 5776 N N . ILE A 1 44 ? 11.919 5.348 3.845 1.00 0.00 44 ILE A N 5
ATOM 5777 C CA . ILE A 1 44 ? 12.202 5.827 5.192 1.00 0.00 44 ILE A CA 5
ATOM 5778 C C . ILE A 1 44 ? 11.453 7.155 5.333 1.00 0.00 44 ILE A C 5
ATOM 5779 O O . ILE A 1 44 ? 10.550 7.256 6.161 1.00 0.00 44 ILE A O 5
ATOM 5795 N N . LYS A 1 45 ? 11.736 8.132 4.462 1.00 0.00 45 LYS A N 5
ATOM 5796 C CA . LYS A 1 45 ? 11.019 9.408 4.441 1.00 0.00 45 LYS A CA 5
ATOM 5797 C C . LYS A 1 45 ? 9.519 9.177 4.304 1.00 0.00 45 LYS A C 5
ATOM 5798 O O . LYS A 1 45 ? 8.716 9.719 5.060 1.00 0.00 45 LYS A O 5
ATOM 5817 N N . ARG A 1 46 ? 9.140 8.360 3.323 1.00 0.00 46 ARG A N 5
ATOM 5818 C CA . ARG A 1 46 ? 7.759 8.213 2.893 1.00 0.00 46 ARG A CA 5
ATOM 5819 C C . ARG A 1 46 ? 6.907 7.487 3.919 1.00 0.00 46 ARG A C 5
ATOM 5820 O O . ARG A 1 46 ? 5.749 7.861 4.079 1.00 0.00 46 ARG A O 5
ATOM 5841 N N . SER A 1 47 ? 7.425 6.443 4.570 1.00 0.00 47 SER A N 5
ATOM 5842 C CA . SER A 1 47 ? 6.600 5.588 5.422 1.00 0.00 47 SER A CA 5
ATOM 5843 C C . SER A 1 47 ? 6.949 5.713 6.904 1.00 0.00 47 SER A C 5
ATOM 5844 O O . SER A 1 47 ? 6.106 5.409 7.749 1.00 0.00 47 SER A O 5
ATOM 5852 N N . GLY A 1 48 ? 8.184 6.104 7.233 1.00 0.00 48 GLY A N 5
ATOM 5853 C CA . GLY A 1 48 ? 8.688 6.024 8.596 1.00 0.00 48 GLY A CA 5
ATOM 5854 C C . GLY A 1 48 ? 8.757 4.579 9.109 1.00 0.00 48 GLY A C 5
ATOM 5855 O O . GLY A 1 48 ? 8.694 4.376 10.321 1.00 0.00 48 GLY A O 5
ATOM 5859 N N . ARG A 1 49 ? 8.804 3.568 8.224 1.00 0.00 49 ARG A N 5
ATOM 5860 C CA . ARG A 1 49 ? 8.775 2.160 8.596 1.00 0.00 49 ARG A CA 5
ATOM 5861 C C . ARG A 1 49 ? 9.787 1.315 7.819 1.00 0.00 49 ARG A C 5
ATOM 5862 O O . ARG A 1 49 ? 10.581 0.618 8.440 1.00 0.00 49 ARG A O 5
ATOM 5883 N N . THR A 1 50 ? 9.726 1.314 6.483 1.00 0.00 50 THR A N 5
ATOM 5884 C CA . THR A 1 50 ? 10.469 0.496 5.505 1.00 0.00 50 THR A CA 5
ATOM 5885 C C . THR A 1 50 ? 9.909 -0.923 5.339 1.00 0.00 50 THR A C 5
ATOM 5886 O O . THR A 1 50 ? 10.331 -1.658 4.441 1.00 0.00 50 THR A O 5
ATOM 5897 N N . THR A 1 51 ? 8.935 -1.279 6.167 1.00 0.00 51 THR A N 5
ATOM 5898 C CA . THR A 1 51 ? 8.166 -2.512 6.127 1.00 0.00 51 THR A CA 5
ATOM 5899 C C . THR A 1 51 ? 7.197 -2.422 4.956 1.00 0.00 51 THR A C 5
ATOM 5900 O O . THR A 1 51 ? 7.124 -1.404 4.261 1.00 0.00 51 THR A O 5
ATOM 5911 N N . VAL A 1 52 ? 6.456 -3.488 4.711 1.00 0.00 52 VAL A N 5
ATOM 5912 C CA . VAL A 1 52 ? 5.444 -3.507 3.668 1.00 0.00 52 VAL A CA 5
ATOM 5913 C C . VAL A 1 52 ? 4.198 -4.268 4.156 1.00 0.00 52 VAL A C 5
ATOM 5914 O O . VAL A 1 52 ? 4.313 -5.118 5.046 1.00 0.00 52 VAL A O 5
ATOM 5927 N N . PRO A 1 53 ? 3.027 -4.044 3.531 1.00 0.00 53 PRO A N 5
ATOM 5928 C CA . PRO A 1 53 ? 2.798 -3.051 2.489 1.00 0.00 53 PRO A CA 5
ATOM 5929 C C . PRO A 1 53 ? 2.794 -1.633 3.061 1.00 0.00 53 PRO A C 5
ATOM 5930 O O . PRO A 1 53 ? 2.699 -1.445 4.270 1.00 0.00 53 PRO A O 5
ATOM 5941 N N . GLN A 1 54 ? 2.887 -0.639 2.183 1.00 0.00 54 GLN A N 5
ATOM 5942 C CA . GLN A 1 54 ? 2.655 0.755 2.525 1.00 0.00 54 GLN A CA 5
ATOM 5943 C C . GLN A 1 54 ? 1.747 1.260 1.434 1.00 0.00 54 GLN A C 5
ATOM 5944 O O . GLN A 1 54 ? 2.204 1.422 0.300 1.00 0.00 54 GLN A O 5
ATOM 5958 N N . ILE A 1 55 ? 0.468 1.424 1.744 1.00 0.00 55 ILE A N 5
ATOM 5959 C CA . ILE A 1 55 ? -0.430 2.079 0.822 1.00 0.00 55 ILE A CA 5
ATOM 5960 C C . ILE A 1 55 ? -0.213 3.578 1.010 1.00 0.00 55 ILE A C 5
ATOM 5961 O O . ILE A 1 55 ? -0.053 4.081 2.131 1.00 0.00 55 ILE A O 5
ATOM 5977 N N . PHE A 1 56 ? -0.257 4.279 -0.105 1.00 0.00 56 PHE A N 5
ATOM 5978 C CA . PHE A 1 56 ? -0.229 5.702 -0.261 1.00 0.00 56 PHE A CA 5
ATOM 5979 C C . PHE A 1 56 ? -1.437 6.026 -1.133 1.00 0.00 56 PHE A C 5
ATOM 5980 O O . PHE A 1 56 ? -1.625 5.394 -2.173 1.00 0.00 56 PHE A O 5
ATOM 5997 N N . ILE A 1 57 ? -2.271 6.966 -0.702 1.00 0.00 57 ILE A N 5
ATOM 5998 C CA . ILE A 1 57 ? -3.445 7.411 -1.439 1.00 0.00 57 ILE A CA 5
ATOM 5999 C C . ILE A 1 57 ? -3.219 8.889 -1.697 1.00 0.00 57 ILE A C 5
ATOM 6000 O O . ILE A 1 57 ? -3.329 9.709 -0.788 1.00 0.00 57 ILE A O 5
ATOM 6016 N N . ASP A 1 58 ? -2.874 9.237 -2.929 1.00 0.00 58 ASP A N 5
ATOM 6017 C CA . ASP A 1 58 ? -2.649 10.608 -3.361 1.00 0.00 58 ASP A CA 5
ATOM 6018 C C . ASP A 1 58 ? -1.653 11.278 -2.410 1.00 0.00 58 ASP A C 5
ATOM 6019 O O . ASP A 1 58 ? -1.922 12.331 -1.823 1.00 0.00 58 ASP A O 5
ATOM 6028 N N . ALA A 1 59 ? -0.514 10.601 -2.218 1.00 0.00 59 ALA A N 5
ATOM 6029 C CA . ALA A 1 59 ? 0.647 10.911 -1.387 1.00 0.00 59 ALA A CA 5
ATOM 6030 C C . ALA A 1 59 ? 0.438 10.669 0.104 1.00 0.00 59 ALA A C 5
ATOM 6031 O O . ALA A 1 59 ? 1.406 10.656 0.868 1.00 0.00 59 ALA A O 5
ATOM 6038 N N . GLN A 1 60 ? -0.805 10.481 0.522 1.00 0.00 60 GLN A N 5
ATOM 6039 C CA . GLN A 1 60 ? -1.192 10.328 1.909 1.00 0.00 60 GLN A CA 5
ATOM 6040 C C . GLN A 1 60 ? -0.773 8.932 2.348 1.00 0.00 60 GLN A C 5
ATOM 6041 O O . GLN A 1 60 ? -1.332 7.942 1.872 1.00 0.00 60 GLN A O 5
ATOM 6055 N N . HIS A 1 61 ? 0.250 8.829 3.193 1.00 0.00 61 HIS A N 5
ATOM 6056 C CA . HIS A 1 61 ? 0.692 7.545 3.710 1.00 0.00 61 HIS A CA 5
ATOM 6057 C C . HIS A 1 61 ? -0.404 7.006 4.619 1.00 0.00 61 HIS A C 5
ATOM 6058 O O . HIS A 1 61 ? -0.626 7.557 5.697 1.00 0.00 61 HIS A O 5
ATOM 6073 N N . ILE A 1 62 ? -1.084 5.948 4.190 1.00 0.00 62 ILE A N 5
ATOM 6074 C CA . ILE A 1 62 ? -2.075 5.260 4.988 1.00 0.00 62 ILE A CA 5
ATOM 6075 C C . ILE A 1 62 ? -1.314 4.455 6.039 1.00 0.00 62 ILE A C 5
ATOM 6076 O O . ILE A 1 62 ? -1.214 4.871 7.193 1.00 0.00 62 ILE A O 5
ATOM 6092 N N . GLY A 1 63 ? -0.700 3.347 5.635 1.00 0.00 63 GLY A N 5
ATOM 6093 C CA . GLY A 1 63 ? -0.142 2.369 6.544 1.00 0.00 63 GLY A CA 5
ATOM 6094 C C . GLY A 1 63 ? -0.149 1.024 5.836 1.00 0.00 63 GLY A C 5
ATOM 6095 O O . GLY A 1 63 ? 0.055 0.981 4.619 1.00 0.00 63 GLY A O 5
ATOM 6099 N N . GLY A 1 64 ? -0.361 -0.044 6.597 1.00 0.00 64 GLY A N 5
ATOM 6100 C CA . GLY A 1 64 ? -0.244 -1.426 6.154 1.00 0.00 64 GLY A CA 5
ATOM 6101 C C . GLY A 1 64 ? -1.588 -2.002 5.715 1.00 0.00 64 GLY A C 5
ATOM 6102 O O . GLY A 1 64 ? -2.563 -1.268 5.544 1.00 0.00 64 GLY A O 5
ATOM 6106 N N . TYR A 1 65 ? -1.657 -3.322 5.507 1.00 0.00 65 TYR A N 5
ATOM 6107 C CA . TYR A 1 65 ? -2.917 -3.965 5.142 1.00 0.00 65 TYR A CA 5
ATOM 6108 C C . TYR A 1 65 ? -3.942 -3.771 6.242 1.00 0.00 65 TYR A C 5
ATOM 6109 O O . TYR A 1 65 ? -5.105 -3.547 5.938 1.00 0.00 65 TYR A O 5
ATOM 6127 N N . ASP A 1 66 ? -3.533 -3.865 7.501 1.00 0.00 66 ASP A N 5
ATOM 6128 C CA . ASP A 1 66 ? -4.475 -3.826 8.609 1.00 0.00 66 ASP A CA 5
ATOM 6129 C C . ASP A 1 66 ? -5.135 -2.439 8.665 1.00 0.00 66 ASP A C 5
ATOM 6130 O O . ASP A 1 66 ? -6.341 -2.344 8.886 1.00 0.00 66 ASP A O 5
ATOM 6139 N N . ASP A 1 67 ? -4.376 -1.382 8.346 1.00 0.00 67 ASP A N 5
ATOM 6140 C CA . ASP A 1 67 ? -4.864 -0.003 8.223 1.00 0.00 67 ASP A CA 5
ATOM 6141 C C . ASP A 1 67 ? -5.836 0.123 7.053 1.00 0.00 67 ASP A C 5
ATOM 6142 O O . ASP A 1 67 ? -6.880 0.764 7.159 1.00 0.00 67 ASP A O 5
ATOM 6151 N N . LEU A 1 68 ? -5.463 -0.455 5.911 1.00 0.00 68 LEU A N 5
ATOM 6152 C CA . LEU A 1 68 ? -6.182 -0.401 4.644 1.00 0.00 68 LEU A CA 5
ATOM 6153 C C . LEU A 1 68 ? -7.514 -1.130 4.739 1.00 0.00 68 LEU A C 5
ATOM 6154 O O . LEU A 1 68 ? -8.550 -0.616 4.327 1.00 0.00 68 LEU A O 5
ATOM 6170 N N . TYR A 1 69 ? -7.494 -2.341 5.273 1.00 0.00 69 TYR A N 5
ATOM 6171 C CA . TYR A 1 69 ? -8.654 -3.178 5.453 1.00 0.00 69 TYR A CA 5
ATOM 6172 C C . TYR A 1 69 ? -9.607 -2.523 6.453 1.00 0.00 69 TYR A C 5
ATOM 6173 O O . TYR A 1 69 ? -10.820 -2.604 6.266 1.00 0.00 69 TYR A O 5
ATOM 6191 N N . ALA A 1 70 ? -9.076 -1.826 7.467 1.00 0.00 70 ALA A N 5
ATOM 6192 C CA . ALA A 1 70 ? -9.869 -1.032 8.388 1.00 0.00 70 ALA A CA 5
ATOM 6193 C C . ALA A 1 70 ? -10.474 0.189 7.676 1.00 0.00 70 ALA A C 5
ATOM 6194 O O . ALA A 1 70 ? -11.649 0.510 7.881 1.00 0.00 70 ALA A O 5
ATOM 6201 N N . LEU A 1 71 ? -9.699 0.884 6.836 1.00 0.00 71 LEU A N 5
ATOM 6202 C CA . LEU A 1 71 ? -10.178 1.991 6.016 1.00 0.00 71 LEU A CA 5
ATOM 6203 C C . LEU A 1 71 ? -11.345 1.522 5.139 1.00 0.00 71 LEU A C 5
ATOM 6204 O O . LEU A 1 71 ? -12.333 2.236 4.979 1.00 0.00 71 LEU A O 5
ATOM 6220 N N . ASP A 1 72 ? -11.270 0.303 4.600 1.00 0.00 72 ASP A N 5
ATOM 6221 C CA . ASP A 1 72 ? -12.356 -0.304 3.844 1.00 0.00 72 ASP A CA 5
ATOM 6222 C C . ASP A 1 72 ? -13.536 -0.706 4.726 1.00 0.00 72 ASP A C 5
ATOM 6223 O O . ASP A 1 72 ? -14.687 -0.574 4.309 1.00 0.00 72 ASP A O 5
ATOM 6232 N N . ALA A 1 73 ? -13.270 -1.135 5.964 1.00 0.00 73 ALA A N 5
ATOM 6233 C CA . ALA A 1 73 ? -14.289 -1.569 6.922 1.00 0.00 73 ALA A CA 5
ATOM 6234 C C . ALA A 1 73 ? -15.237 -0.424 7.259 1.00 0.00 73 ALA A C 5
ATOM 6235 O O . ALA A 1 73 ? -16.427 -0.645 7.487 1.00 0.00 73 ALA A O 5
ATOM 6242 N N . ARG A 1 74 ? -14.717 0.806 7.290 1.00 0.00 74 ARG A N 5
ATOM 6243 C CA . ARG A 1 74 ? -15.485 2.032 7.509 1.00 0.00 74 ARG A CA 5
ATOM 6244 C C . ARG A 1 74 ? -15.986 2.654 6.217 1.00 0.00 74 ARG A C 5
ATOM 6245 O O . ARG A 1 74 ? -16.513 3.761 6.264 1.00 0.00 74 ARG A O 5
ATOM 6266 N N . GLY A 1 75 ? -15.805 1.973 5.085 1.00 0.00 75 GLY A N 5
ATOM 6267 C CA . GLY A 1 75 ? -16.228 2.439 3.770 1.00 0.00 75 GLY A CA 5
ATOM 6268 C C . GLY A 1 75 ? -15.383 3.605 3.265 1.00 0.00 75 GLY A C 5
ATOM 6269 O O . GLY A 1 75 ? -15.646 4.136 2.187 1.00 0.00 75 GLY A O 5
ATOM 6273 N N . GLY A 1 76 ? -14.349 3.994 4.013 1.00 0.00 76 GLY A N 5
ATOM 6274 C CA . GLY A 1 76 ? -13.557 5.176 3.759 1.00 0.00 76 GLY A CA 5
ATOM 6275 C C . GLY A 1 76 ? -12.604 4.985 2.583 1.00 0.00 76 GLY A C 5
ATOM 6276 O O . GLY A 1 76 ? -12.097 5.974 2.057 1.00 0.00 76 GLY A O 5
ATOM 6280 N N . LEU A 1 77 ? -12.343 3.735 2.187 1.00 0.00 77 LEU A N 5
ATOM 6281 C CA . LEU A 1 77 ? -11.442 3.392 1.092 1.00 0.00 77 LEU A CA 5
ATOM 6282 C C . LEU A 1 77 ? -12.070 3.687 -0.265 1.00 0.00 77 LEU A C 5
ATOM 6283 O O . LEU A 1 77 ? -11.396 4.182 -1.165 1.00 0.00 77 LEU A O 5
ATOM 6299 N N . ASP A 1 78 ? -13.360 3.390 -0.407 1.00 0.00 78 ASP A N 5
ATOM 6300 C CA . ASP A 1 78 ? -14.090 3.484 -1.671 1.00 0.00 78 ASP A CA 5
ATOM 6301 C C . ASP A 1 78 ? -13.935 4.859 -2.335 1.00 0.00 78 ASP A C 5
ATOM 6302 O O . ASP A 1 78 ? -13.431 4.912 -3.459 1.00 0.00 78 ASP A O 5
ATOM 6311 N N . PRO A 1 79 ? -14.272 5.978 -1.662 1.00 0.00 79 PRO A N 5
ATOM 6312 C CA . PRO A 1 79 ? -14.154 7.326 -2.203 1.00 0.00 79 PRO A CA 5
ATOM 6313 C C . PRO A 1 79 ? -12.713 7.844 -2.159 1.00 0.00 79 PRO A C 5
ATOM 6314 O O . PRO A 1 79 ? -12.497 9.058 -2.192 1.00 0.00 79 PRO A O 5
ATOM 6325 N N . LEU A 1 80 ? -11.721 6.975 -1.977 1.00 0.00 80 LEU A N 5
ATOM 6326 C CA . LEU A 1 80 ? -10.314 7.319 -2.094 1.00 0.00 80 LEU A CA 5
ATOM 6327 C C . LEU A 1 80 ? -9.637 6.574 -3.244 1.00 0.00 80 LEU A C 5
ATOM 6328 O O . LEU A 1 80 ? -8.572 7.010 -3.682 1.00 0.00 80 LEU A O 5
ATOM 6344 N N . LEU A 1 81 ? -10.220 5.483 -3.758 1.00 0.00 81 LEU A N 5
ATOM 6345 C CA . LEU A 1 81 ? -9.603 4.654 -4.800 1.00 0.00 81 LEU A CA 5
ATOM 6346 C C . LEU A 1 81 ? -10.341 4.745 -6.133 1.00 0.00 81 LEU A C 5
ATOM 6347 O O . LEU A 1 81 ? -10.131 3.906 -7.009 1.00 0.00 81 LEU A O 5
ATOM 6363 N N . LYS A 1 82 ? -11.077 5.834 -6.335 1.00 0.00 82 LYS A N 5
ATOM 6364 C CA . LYS A 1 82 ? -12.044 6.060 -7.400 1.00 0.00 82 LYS A CA 5
ATOM 6365 C C . LYS A 1 82 ? -13.168 5.038 -7.500 1.00 0.00 82 LYS A C 5
ATOM 6366 O O . LYS A 1 82 ? -12.981 3.821 -7.287 1.00 0.00 82 LYS A O 5
ATOM 6386 N N . ALA A 1 1 ? -8.464 8.960 -6.633 1.00 0.00 1 ALA A N 6
ATOM 6387 C CA . ALA A 1 1 ? -7.253 9.112 -5.809 1.00 0.00 1 ALA A CA 6
ATOM 6388 C C . ALA A 1 1 ? -6.053 8.449 -6.467 1.00 0.00 1 ALA A C 6
ATOM 6389 O O . ALA A 1 1 ? -6.173 7.419 -7.135 1.00 0.00 1 ALA A O 6
ATOM 6398 N N . ASN A 1 2 ? -4.866 8.971 -6.161 1.00 0.00 2 ASN A N 6
ATOM 6399 C CA . ASN A 1 2 ? -3.598 8.291 -6.407 1.00 0.00 2 ASN A CA 6
ATOM 6400 C C . ASN A 1 2 ? -3.523 7.180 -5.354 1.00 0.00 2 ASN A C 6
ATOM 6401 O O . ASN A 1 2 ? -3.940 7.426 -4.219 1.00 0.00 2 ASN A O 6
ATOM 6412 N N . VAL A 1 3 ? -2.994 5.996 -5.673 1.00 0.00 3 VAL A N 6
ATOM 6413 C CA . VAL A 1 3 ? -2.700 4.955 -4.686 1.00 0.00 3 VAL A CA 6
ATOM 6414 C C . VAL A 1 3 ? -1.306 4.424 -4.960 1.00 0.00 3 VAL A C 6
ATOM 6415 O O . VAL A 1 3 ? -0.874 4.331 -6.108 1.00 0.00 3 VAL A O 6
ATOM 6428 N N . GLU A 1 4 ? -0.578 4.112 -3.899 1.00 0.00 4 GLU A N 6
ATOM 6429 C CA . GLU A 1 4 ? 0.828 3.781 -3.960 1.00 0.00 4 GLU A CA 6
ATOM 6430 C C . GLU A 1 4 ? 1.002 2.651 -2.963 1.00 0.00 4 GLU A C 6
ATOM 6431 O O . GLU A 1 4 ? 0.638 2.842 -1.799 1.00 0.00 4 GLU A O 6
ATOM 6443 N N . ILE A 1 5 ? 1.468 1.473 -3.397 1.00 0.00 5 ILE A N 6
ATOM 6444 C CA . ILE A 1 5 ? 1.556 0.344 -2.471 1.00 0.00 5 ILE A CA 6
ATOM 6445 C C . ILE A 1 5 ? 2.883 -0.400 -2.578 1.00 0.00 5 ILE A C 6
ATOM 6446 O O . ILE A 1 5 ? 3.102 -1.162 -3.515 1.00 0.00 5 ILE A O 6
ATOM 6462 N N . TYR A 1 6 ? 3.795 -0.148 -1.637 1.00 0.00 6 TYR A N 6
ATOM 6463 C CA . TYR A 1 6 ? 5.096 -0.809 -1.625 1.00 0.00 6 TYR A CA 6
ATOM 6464 C C . TYR A 1 6 ? 4.980 -2.238 -1.088 1.00 0.00 6 TYR A C 6
ATOM 6465 O O . TYR A 1 6 ? 4.241 -2.458 -0.124 1.00 0.00 6 TYR A O 6
ATOM 6483 N N . THR A 1 7 ? 5.735 -3.182 -1.667 1.00 0.00 7 THR A N 6
ATOM 6484 C CA . THR A 1 7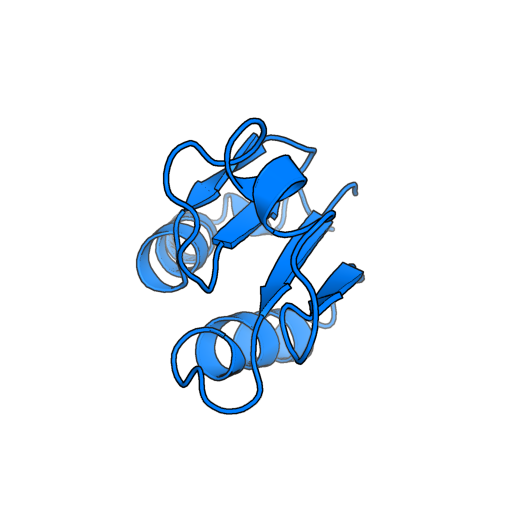 ? 5.608 -4.627 -1.439 1.00 0.00 7 THR A CA 6
ATOM 6485 C C . THR A 1 7 ? 6.967 -5.363 -1.539 1.00 0.00 7 THR A C 6
ATOM 6486 O O . THR A 1 7 ? 7.993 -4.711 -1.727 1.00 0.00 7 THR A O 6
ATOM 6497 N N . LYS A 1 8 ? 7.024 -6.703 -1.417 1.00 0.00 8 LYS A N 6
ATOM 6498 C CA . LYS A 1 8 ? 8.240 -7.494 -1.714 1.00 0.00 8 LYS A CA 6
ATOM 6499 C C . LYS A 1 8 ? 7.820 -8.745 -2.494 1.00 0.00 8 LYS A C 6
ATOM 6500 O O . LYS A 1 8 ? 6.664 -8.861 -2.895 1.00 0.00 8 LYS A O 6
ATOM 6519 N N . GLU A 1 9 ? 8.729 -9.697 -2.688 1.00 0.00 9 GLU A N 6
ATOM 6520 C CA . GLU A 1 9 ? 8.429 -11.006 -3.282 1.00 0.00 9 GLU A CA 6
ATOM 6521 C C . GLU A 1 9 ? 7.509 -11.880 -2.405 1.00 0.00 9 GLU A C 6
ATOM 6522 O O . GLU A 1 9 ? 7.143 -12.990 -2.802 1.00 0.00 9 GLU A O 6
ATOM 6534 N N . THR A 1 10 ? 7.192 -11.432 -1.188 1.00 0.00 10 THR A N 6
ATOM 6535 C CA . THR A 1 10 ? 6.541 -12.210 -0.147 1.00 0.00 10 THR A CA 6
ATOM 6536 C C . THR A 1 10 ? 5.536 -11.294 0.569 1.00 0.00 10 THR A C 6
ATOM 6537 O O . THR A 1 10 ? 4.661 -10.746 -0.102 1.00 0.00 10 THR A O 6
ATOM 6548 N N . CYS A 1 11 ? 5.681 -11.066 1.879 1.00 0.00 11 CYS A N 6
ATOM 6549 C CA . CYS A 1 11 ? 4.889 -10.178 2.715 1.00 0.00 11 CYS A CA 6
ATOM 6550 C C . CYS A 1 11 ? 3.400 -10.565 2.687 1.00 0.00 11 CYS A C 6
ATOM 6551 O O . CYS A 1 11 ? 2.627 -9.998 1.911 1.00 0.00 11 CYS A O 6
ATOM 6558 N N . PRO A 1 12 ? 2.953 -11.510 3.537 1.00 0.00 12 PRO A N 6
ATOM 6559 C CA . PRO A 1 12 ? 1.565 -11.962 3.571 1.00 0.00 12 PRO A CA 6
ATOM 6560 C C . PRO A 1 12 ? 0.568 -10.814 3.740 1.00 0.00 12 PRO A C 6
ATOM 6561 O O . PRO A 1 12 ? -0.468 -10.855 3.080 1.00 0.00 12 PRO A O 6
ATOM 6572 N N . TYR A 1 13 ? 0.851 -9.791 4.555 1.00 0.00 13 TYR A N 6
ATOM 6573 C CA . TYR A 1 13 ? -0.048 -8.647 4.738 1.00 0.00 13 TYR A CA 6
ATOM 6574 C C . TYR A 1 13 ? -0.013 -7.723 3.517 1.00 0.00 13 TYR A C 6
ATOM 6575 O O . TYR A 1 13 ? -1.061 -7.216 3.121 1.00 0.00 13 TYR A O 6
ATOM 6593 N N . CYS A 1 14 ? 1.129 -7.566 2.840 1.00 0.00 14 CYS A N 6
ATOM 6594 C CA . CYS A 1 14 ? 1.157 -6.888 1.546 1.00 0.00 14 CYS A CA 6
ATOM 6595 C C . CYS A 1 14 ? 0.236 -7.622 0.578 1.00 0.00 14 CYS A C 6
ATOM 6596 O O . CYS A 1 14 ? -0.591 -7.000 -0.093 1.00 0.00 14 CYS A O 6
ATOM 6603 N N . HIS A 1 15 ? 0.363 -8.948 0.508 1.00 0.00 15 HIS A N 6
ATOM 6604 C CA . HIS A 1 15 ? -0.495 -9.757 -0.332 1.00 0.00 15 HIS A CA 6
ATOM 6605 C C . HIS A 1 15 ? -1.960 -9.616 0.085 1.00 0.00 15 HIS A C 6
ATOM 6606 O O . HIS A 1 15 ? -2.785 -9.494 -0.811 1.00 0.00 15 HIS A O 6
ATOM 6621 N N . ARG A 1 16 ? -2.304 -9.555 1.383 1.00 0.00 16 ARG A N 6
ATOM 6622 C CA . ARG A 1 16 ? -3.675 -9.283 1.819 1.00 0.00 16 ARG A CA 6
ATOM 6623 C C . ARG A 1 16 ? -4.172 -7.988 1.178 1.00 0.00 16 ARG A C 6
ATOM 6624 O O . ARG A 1 16 ? -5.218 -7.996 0.540 1.00 0.00 16 ARG A O 6
ATOM 6645 N N . ALA A 1 17 ? -3.427 -6.886 1.313 1.00 0.00 17 ALA A N 6
ATOM 6646 C CA . ALA A 1 17 ? -3.837 -5.604 0.752 1.00 0.00 17 ALA A CA 6
ATOM 6647 C C . ALA A 1 17 ? -3.986 -5.694 -0.766 1.00 0.00 17 ALA A C 6
ATOM 6648 O O . ALA A 1 17 ? -5.009 -5.273 -1.296 1.00 0.00 17 ALA A O 6
ATOM 6655 N N . LYS A 1 18 ? -3.004 -6.243 -1.487 1.00 0.00 18 LYS A N 6
ATOM 6656 C CA . LYS A 1 18 ? -3.114 -6.328 -2.944 1.00 0.00 18 LYS A CA 6
ATOM 6657 C C . LYS A 1 18 ? -4.296 -7.199 -3.354 1.00 0.00 18 LYS A C 6
ATOM 6658 O O . LYS A 1 18 ? -5.006 -6.837 -4.291 1.00 0.00 18 LYS A O 6
ATOM 6677 N N . ALA A 1 19 ? -4.531 -8.311 -2.658 1.00 0.00 19 ALA A N 6
ATOM 6678 C CA . ALA A 1 19 ? -5.644 -9.204 -2.915 1.00 0.00 19 ALA A CA 6
ATOM 6679 C C . ALA A 1 19 ? -6.961 -8.465 -2.690 1.00 0.00 19 ALA A C 6
ATOM 6680 O O . ALA A 1 19 ? -7.862 -8.579 -3.514 1.00 0.00 19 ALA A O 6
ATOM 6687 N N . LEU A 1 20 ? -7.067 -7.656 -1.631 1.00 0.00 20 LEU A N 6
ATOM 6688 C CA . LEU A 1 20 ? -8.255 -6.851 -1.354 1.00 0.00 20 LEU A CA 6
ATOM 6689 C C . LEU A 1 20 ? -8.530 -5.944 -2.547 1.00 0.00 20 LEU A C 6
ATOM 6690 O O . LEU A 1 20 ? -9.632 -5.929 -3.089 1.00 0.00 20 LEU A O 6
ATOM 6706 N N . LEU A 1 21 ? -7.517 -5.192 -2.974 1.00 0.00 21 LEU A N 6
ATOM 6707 C CA . LEU A 1 21 ? -7.681 -4.213 -4.033 1.00 0.00 21 LEU A CA 6
ATOM 6708 C C . LEU A 1 21 ? -8.003 -4.882 -5.362 1.00 0.00 21 LEU A C 6
ATOM 6709 O O . LEU A 1 21 ? -8.828 -4.365 -6.112 1.00 0.00 21 LEU A O 6
ATOM 6725 N N . SER A 1 22 ? -7.413 -6.044 -5.628 1.00 0.00 22 SER A N 6
ATOM 6726 C CA . SER A 1 22 ? -7.701 -6.830 -6.818 1.00 0.00 22 SER A CA 6
ATOM 6727 C C . SER A 1 22 ? -9.111 -7.421 -6.750 1.00 0.00 22 SER A C 6
ATOM 6728 O O . SER A 1 22 ? -9.785 -7.486 -7.774 1.00 0.00 22 SER A O 6
ATOM 6736 N N . SER A 1 23 ? -9.592 -7.795 -5.561 1.00 0.00 23 SER A N 6
ATOM 6737 C CA . SER A 1 23 ? -10.954 -8.271 -5.360 1.00 0.00 23 SER A CA 6
ATOM 6738 C C . SER A 1 23 ? -11.935 -7.141 -5.666 1.00 0.00 23 SER A C 6
ATOM 6739 O O . SER A 1 23 ? -12.984 -7.380 -6.264 1.00 0.00 23 SER A O 6
ATOM 6747 N N . LYS A 1 24 ? -11.597 -5.897 -5.296 1.00 0.00 24 LYS A N 6
ATOM 6748 C CA . LYS A 1 24 ? -12.420 -4.743 -5.605 1.00 0.00 24 LYS A CA 6
ATOM 6749 C C . LYS A 1 24 ? -12.099 -4.181 -6.997 1.00 0.00 24 LYS A C 6
ATOM 6750 O O . LYS A 1 24 ? -12.728 -3.214 -7.430 1.00 0.00 24 LYS A O 6
ATOM 6769 N N . GLY A 1 25 ? -11.153 -4.796 -7.712 1.00 0.00 25 GLY A N 6
ATOM 6770 C CA . GLY A 1 25 ? -10.843 -4.576 -9.117 1.00 0.00 25 GLY A CA 6
ATOM 6771 C C . GLY A 1 25 ? -10.294 -3.178 -9.352 1.00 0.00 25 GLY A C 6
ATOM 6772 O O . GLY A 1 25 ? -10.382 -2.648 -10.463 1.00 0.00 25 GLY A O 6
ATOM 6776 N N . VAL A 1 26 ? -9.771 -2.552 -8.301 1.00 0.00 26 VAL A N 6
ATOM 6777 C CA . VAL A 1 26 ? -9.429 -1.134 -8.346 1.00 0.00 26 VAL A CA 6
ATOM 6778 C C . VAL A 1 26 ? -8.156 -0.938 -9.169 1.00 0.00 26 VAL A C 6
ATOM 6779 O O . VAL A 1 26 ? -7.383 -1.876 -9.377 1.00 0.00 26 VAL A O 6
ATOM 6792 N N . SER A 1 27 ? -7.912 0.297 -9.588 1.00 0.00 27 SER A N 6
ATOM 6793 C CA . SER A 1 27 ? -6.697 0.694 -10.267 1.00 0.00 27 SER A CA 6
ATOM 6794 C C . SER A 1 27 ? -5.779 1.347 -9.231 1.00 0.00 27 SER A C 6
ATOM 6795 O O . SER A 1 27 ? -6.164 2.341 -8.615 1.00 0.00 27 SER A O 6
ATOM 6803 N N . PHE A 1 28 ? -4.603 0.765 -8.996 1.00 0.00 28 PHE A N 6
ATOM 6804 C CA . PHE A 1 28 ? -3.597 1.197 -8.024 1.00 0.00 28 PHE A CA 6
ATOM 6805 C C . PHE A 1 28 ? -2.193 0.955 -8.597 1.00 0.00 28 PHE A C 6
ATOM 6806 O O . PHE A 1 28 ? -2.066 0.204 -9.572 1.00 0.00 28 PHE A O 6
ATOM 6823 N N . GLN A 1 29 ? -1.142 1.523 -7.990 1.00 0.00 29 GLN A N 6
ATOM 6824 C CA . GLN A 1 29 ? 0.248 1.300 -8.402 1.00 0.00 29 GLN A CA 6
ATOM 6825 C C . GLN A 1 29 ? 0.942 0.549 -7.278 1.00 0.00 29 GLN A C 6
ATOM 6826 O O . GLN A 1 29 ? 0.774 0.895 -6.110 1.00 0.00 29 GLN A O 6
ATOM 6840 N N . GLU A 1 30 ? 1.786 -0.408 -7.640 1.00 0.00 30 GLU A N 6
ATOM 6841 C CA . GLU A 1 30 ? 2.543 -1.270 -6.753 1.00 0.00 30 GLU A CA 6
ATOM 6842 C C . GLU A 1 30 ? 3.995 -0.838 -6.860 1.00 0.00 30 GLU A C 6
ATOM 6843 O O . GLU A 1 30 ? 4.446 -0.466 -7.947 1.00 0.00 30 GLU A O 6
ATOM 6855 N N . LEU A 1 31 ? 4.739 -0.911 -5.760 1.00 0.00 31 LEU A N 6
ATOM 6856 C CA . LEU A 1 31 ? 6.151 -0.555 -5.702 1.00 0.00 31 LEU A CA 6
ATOM 6857 C C . LEU A 1 31 ? 6.920 -1.711 -5.075 1.00 0.00 31 LEU A C 6
ATOM 6858 O O . LEU A 1 31 ? 7.156 -1.724 -3.864 1.00 0.00 31 LEU A O 6
ATOM 6874 N N . PRO A 1 32 ? 7.271 -2.717 -5.883 1.00 0.00 32 PRO A N 6
ATOM 6875 C CA . PRO A 1 32 ? 8.025 -3.863 -5.412 1.00 0.00 32 PRO A CA 6
ATOM 6876 C C . PRO A 1 32 ? 9.363 -3.386 -4.845 1.00 0.00 32 PRO A C 6
ATOM 6877 O O . PRO A 1 32 ? 9.927 -2.441 -5.388 1.00 0.00 32 PRO A O 6
ATOM 6888 N N . ILE A 1 33 ? 9.878 -3.967 -3.760 1.00 0.00 33 ILE A N 6
ATOM 6889 C CA . ILE A 1 33 ? 11.258 -3.720 -3.330 1.00 0.00 33 ILE A CA 6
ATOM 6890 C C . ILE A 1 33 ? 12.171 -4.674 -4.109 1.00 0.00 33 ILE A C 6
ATOM 6891 O O . ILE A 1 33 ? 13.330 -4.351 -4.362 1.00 0.00 33 ILE A O 6
ATOM 6907 N N . ASP A 1 34 ? 11.659 -5.837 -4.513 1.00 0.00 34 ASP A N 6
ATOM 6908 C CA . ASP A 1 34 ? 12.289 -6.750 -5.438 1.00 0.00 34 ASP A CA 6
ATOM 6909 C C . ASP A 1 34 ? 12.568 -5.965 -6.717 1.00 0.00 34 ASP A C 6
ATOM 6910 O O . ASP A 1 34 ? 11.648 -5.490 -7.385 1.00 0.00 34 ASP A O 6
ATOM 6919 N N . GLY A 1 35 ? 13.851 -5.757 -7.015 1.00 0.00 35 GLY A N 6
ATOM 6920 C CA . GLY A 1 35 ? 14.351 -5.013 -8.166 1.00 0.00 35 GLY A CA 6
ATOM 6921 C C . GLY A 1 35 ? 14.527 -3.516 -7.906 1.00 0.00 35 GLY A C 6
ATOM 6922 O O . GLY A 1 35 ? 14.960 -2.783 -8.800 1.00 0.00 35 GLY A O 6
ATOM 6926 N N . ASN A 1 36 ? 14.209 -3.046 -6.702 1.00 0.00 36 ASN A N 6
ATOM 6927 C CA . ASN A 1 36 ? 14.091 -1.637 -6.344 1.00 0.00 36 ASN A CA 6
ATOM 6928 C C . ASN A 1 36 ? 14.583 -1.410 -4.904 1.00 0.00 36 ASN A C 6
ATOM 6929 O O . ASN A 1 36 ? 14.006 -0.668 -4.099 1.00 0.00 36 ASN A O 6
ATOM 6940 N N . ALA A 1 37 ? 15.651 -2.116 -4.532 1.00 0.00 37 ALA A N 6
ATOM 6941 C CA . ALA A 1 37 ? 16.436 -1.902 -3.326 1.00 0.00 37 ALA A CA 6
ATOM 6942 C C . ALA A 1 37 ? 17.148 -0.540 -3.440 1.00 0.00 37 ALA A C 6
ATOM 6943 O O . ALA A 1 37 ? 18.373 -0.469 -3.546 1.00 0.00 37 ALA A O 6
ATOM 6950 N N . ALA A 1 38 ? 16.368 0.537 -3.492 1.00 0.00 38 ALA A N 6
ATOM 6951 C CA . ALA A 1 38 ? 16.750 1.905 -3.805 1.00 0.00 38 ALA A CA 6
ATOM 6952 C C . ALA A 1 38 ? 15.609 2.808 -3.343 1.00 0.00 38 ALA A C 6
ATOM 6953 O O . ALA A 1 38 ? 15.793 3.591 -2.414 1.00 0.00 38 ALA A O 6
ATOM 6960 N N . LYS A 1 39 ? 14.382 2.638 -3.867 1.00 0.00 39 LYS A N 6
ATOM 6961 C CA . LYS A 1 39 ? 13.250 3.337 -3.242 1.00 0.00 39 LYS A CA 6
ATOM 6962 C C . LYS A 1 39 ? 12.966 2.728 -1.867 1.00 0.00 39 LYS A C 6
ATOM 6963 O O . LYS A 1 39 ? 12.240 3.319 -1.077 1.00 0.00 39 LYS A O 6
ATOM 6982 N N . ARG A 1 40 ? 13.509 1.543 -1.575 1.00 0.00 40 ARG A N 6
ATOM 6983 C CA . ARG A 1 40 ? 13.521 0.981 -0.229 1.00 0.00 40 ARG A CA 6
ATOM 6984 C C . ARG A 1 40 ? 14.265 1.945 0.690 1.00 0.00 40 ARG A C 6
ATOM 6985 O O . ARG A 1 40 ? 13.746 2.277 1.744 1.00 0.00 40 ARG A O 6
ATOM 7006 N N . GLU A 1 41 ? 15.453 2.398 0.283 1.00 0.00 41 GLU A N 6
ATOM 7007 C CA . GLU A 1 41 ? 16.223 3.423 0.975 1.00 0.00 41 GLU A CA 6
ATOM 7008 C C . GLU A 1 41 ? 15.392 4.699 1.125 1.00 0.00 41 GLU A C 6
ATOM 7009 O O . GLU A 1 41 ? 15.298 5.266 2.214 1.00 0.00 41 GLU A O 6
ATOM 7021 N N . GLU A 1 42 ? 14.741 5.133 0.042 1.00 0.00 42 GLU A N 6
ATOM 7022 C CA . GLU A 1 42 ? 13.839 6.283 0.060 1.00 0.00 42 GLU A CA 6
ATOM 7023 C C . GLU A 1 42 ? 12.736 6.097 1.107 1.00 0.00 42 GLU A C 6
ATOM 7024 O O . GLU A 1 42 ? 12.292 7.069 1.716 1.00 0.00 42 GLU A O 6
ATOM 7036 N N . MET A 1 43 ? 12.290 4.859 1.344 1.00 0.00 43 MET A N 6
ATOM 7037 C CA . MET A 1 43 ? 11.151 4.535 2.179 1.00 0.00 43 MET A CA 6
ATOM 7038 C C . MET A 1 43 ? 11.320 4.936 3.639 1.00 0.00 43 MET A C 6
ATOM 7039 O O . MET A 1 43 ? 10.308 5.021 4.340 1.00 0.00 43 MET A O 6
ATOM 7053 N N . ILE A 1 44 ? 12.527 5.285 4.084 1.00 0.00 44 ILE A N 6
ATOM 7054 C CA . ILE A 1 44 ? 12.703 5.896 5.395 1.00 0.00 44 ILE A CA 6
ATOM 7055 C C . ILE A 1 44 ? 11.976 7.241 5.364 1.00 0.00 44 ILE A C 6
ATOM 7056 O O . ILE A 1 44 ? 11.084 7.480 6.180 1.00 0.00 44 ILE A O 6
ATOM 7072 N N . LYS A 1 45 ? 12.294 8.118 4.412 1.00 0.00 45 LYS A N 6
ATOM 7073 C CA . LYS A 1 45 ? 11.603 9.388 4.260 1.00 0.00 45 LYS A CA 6
ATOM 7074 C C . LYS A 1 45 ? 10.197 9.203 3.713 1.00 0.00 45 LYS A C 6
ATOM 7075 O O . LYS A 1 45 ? 9.287 9.898 4.164 1.00 0.00 45 LYS A O 6
ATOM 7094 N N . ARG A 1 46 ? 9.982 8.248 2.809 1.00 0.00 46 ARG A N 6
ATOM 7095 C CA . ARG A 1 46 ? 8.675 7.998 2.209 1.00 0.00 46 ARG A CA 6
ATOM 7096 C C . ARG A 1 46 ? 7.657 7.512 3.227 1.00 0.00 46 ARG A C 6
ATOM 7097 O O . ARG A 1 46 ? 6.495 7.851 3.062 1.00 0.00 46 ARG A O 6
ATOM 7118 N N . SER A 1 47 ? 8.041 6.718 4.233 1.00 0.00 47 SER A N 6
ATOM 7119 C CA . SER A 1 47 ? 7.049 6.074 5.103 1.00 0.00 47 SER A CA 6
ATOM 7120 C C . SER A 1 47 ? 7.296 6.274 6.593 1.00 0.00 47 SER A C 6
ATOM 7121 O O . SER A 1 47 ? 6.411 5.969 7.389 1.00 0.00 47 SER A O 6
ATOM 7129 N N . GLY A 1 48 ? 8.499 6.696 6.987 1.00 0.00 48 GLY A N 6
ATOM 7130 C CA . GLY A 1 48 ? 8.920 6.702 8.380 1.00 0.00 48 GLY A CA 6
ATOM 7131 C C . GLY A 1 48 ? 9.185 5.300 8.944 1.00 0.00 48 GLY A C 6
ATOM 7132 O O . GLY A 1 48 ? 9.672 5.212 10.073 1.00 0.00 48 GLY A O 6
ATOM 7136 N N . ARG A 1 49 ? 8.913 4.218 8.200 1.00 0.00 49 ARG A N 6
ATOM 7137 C CA . ARG A 1 49 ? 8.907 2.841 8.697 1.00 0.00 49 ARG A CA 6
ATOM 7138 C C . ARG A 1 49 ? 9.995 1.997 8.035 1.00 0.00 49 ARG A C 6
ATOM 7139 O O . ARG A 1 49 ? 10.769 1.356 8.738 1.00 0.00 49 ARG A O 6
ATOM 7160 N N . THR A 1 50 ? 10.004 1.958 6.700 1.00 0.00 50 THR A N 6
ATOM 7161 C CA . THR A 1 50 ? 10.969 1.341 5.784 1.00 0.00 50 THR A CA 6
ATOM 7162 C C . THR A 1 50 ? 10.651 -0.143 5.533 1.00 0.00 50 THR A C 6
ATOM 7163 O O . THR A 1 50 ? 11.157 -0.765 4.599 1.00 0.00 50 THR A O 6
ATOM 7174 N N . THR A 1 51 ? 9.722 -0.680 6.307 1.00 0.00 51 THR A N 6
ATOM 7175 C CA . THR A 1 51 ? 9.049 -1.967 6.221 1.00 0.00 51 THR A CA 6
ATOM 7176 C C . THR A 1 51 ? 8.038 -1.936 5.079 1.00 0.00 51 THR A C 6
ATOM 7177 O O . THR A 1 51 ? 7.885 -0.912 4.408 1.00 0.00 51 THR A O 6
ATOM 7188 N N . VAL A 1 52 ? 7.378 -3.056 4.813 1.00 0.00 52 VAL A N 6
ATOM 7189 C CA . VAL A 1 52 ? 6.220 -3.111 3.917 1.00 0.00 52 VAL A CA 6
ATOM 7190 C C . VAL A 1 52 ? 5.109 -3.961 4.559 1.00 0.00 52 VAL A C 6
ATOM 7191 O O . VAL A 1 52 ? 5.422 -4.769 5.435 1.00 0.00 52 VAL A O 6
ATOM 7204 N N . PRO A 1 53 ? 3.829 -3.821 4.158 1.00 0.00 53 PRO A N 6
ATOM 7205 C CA . PRO A 1 53 ? 3.343 -2.921 3.115 1.00 0.00 53 PRO A CA 6
ATOM 7206 C C . PRO A 1 53 ? 3.367 -1.467 3.576 1.00 0.00 53 PRO A C 6
ATOM 7207 O O . PRO A 1 53 ? 3.320 -1.188 4.774 1.00 0.00 53 PRO A O 6
ATOM 7218 N N . GLN A 1 54 ? 3.412 -0.542 2.620 1.00 0.00 54 GLN A N 6
ATOM 7219 C CA . GLN A 1 54 ? 3.197 0.876 2.860 1.00 0.00 54 GLN A CA 6
ATOM 7220 C C . GLN A 1 54 ? 2.175 1.273 1.822 1.00 0.00 54 GLN A C 6
ATOM 7221 O O . GLN A 1 54 ? 2.533 1.421 0.652 1.00 0.00 54 GLN A O 6
ATOM 7235 N N . ILE A 1 55 ? 0.910 1.355 2.229 1.00 0.00 55 ILE A N 6
ATOM 7236 C CA . ILE A 1 55 ? -0.111 1.923 1.370 1.00 0.00 55 ILE A CA 6
ATOM 7237 C C . ILE A 1 55 ? -0.117 3.424 1.629 1.00 0.00 55 ILE A C 6
ATOM 7238 O O . ILE A 1 55 ? -0.004 3.887 2.773 1.00 0.00 55 ILE A O 6
ATOM 7254 N N . PHE A 1 56 ? -0.314 4.171 0.560 1.00 0.00 56 PHE A N 6
ATOM 7255 C CA . PHE A 1 56 ? -0.570 5.573 0.495 1.00 0.00 56 PHE A CA 6
ATOM 7256 C C . PHE A 1 56 ? -1.804 5.723 -0.385 1.00 0.00 56 PHE A C 6
ATOM 7257 O O . PHE A 1 56 ? -1.923 5.005 -1.383 1.00 0.00 56 PHE A O 6
ATOM 7274 N N . ILE A 1 57 ? -2.703 6.646 -0.058 1.00 0.00 57 ILE A N 6
ATOM 7275 C CA . ILE A 1 57 ? -3.798 7.035 -0.919 1.00 0.00 57 ILE A CA 6
ATOM 7276 C C . ILE A 1 57 ? -3.790 8.555 -0.879 1.00 0.00 57 ILE A C 6
ATOM 7277 O O . ILE A 1 57 ? -3.672 9.140 0.198 1.00 0.00 57 ILE A O 6
ATOM 7293 N N . ASP A 1 58 ? -3.951 9.210 -2.025 1.00 0.00 58 ASP A N 6
ATOM 7294 C CA . ASP A 1 58 ? -4.007 10.657 -2.133 1.00 0.00 58 ASP A CA 6
ATOM 7295 C C . ASP A 1 58 ? -2.749 11.306 -1.527 1.00 0.00 58 ASP A C 6
ATOM 7296 O O . ASP A 1 58 ? -2.817 12.345 -0.872 1.00 0.00 58 ASP A O 6
ATOM 7305 N N . ALA A 1 59 ? -1.592 10.647 -1.692 1.00 0.00 59 ALA A N 6
ATOM 7306 C CA . ALA A 1 59 ? -0.286 10.973 -1.114 1.00 0.00 59 ALA A CA 6
ATOM 7307 C C . ALA A 1 59 ? -0.230 10.891 0.422 1.00 0.00 59 ALA A C 6
ATOM 7308 O O . ALA A 1 59 ? 0.828 11.123 1.014 1.00 0.00 59 ALA A O 6
ATOM 7315 N N . GLN A 1 60 ? -1.332 10.547 1.089 1.00 0.00 60 GLN A N 6
ATOM 7316 C CA . GLN A 1 60 ? -1.392 10.343 2.530 1.00 0.00 60 GLN A CA 6
ATOM 7317 C C . GLN A 1 60 ? -0.865 8.947 2.818 1.00 0.00 60 GLN A C 6
ATOM 7318 O O . GLN A 1 60 ? -1.421 7.967 2.319 1.00 0.00 60 GLN A O 6
ATOM 7332 N N . HIS A 1 61 ? 0.185 8.827 3.623 1.00 0.00 61 HIS A N 6
ATOM 7333 C CA . HIS A 1 61 ? 0.618 7.541 4.144 1.00 0.00 61 HIS A CA 6
ATOM 7334 C C . HIS A 1 61 ? -0.495 6.992 5.033 1.00 0.00 61 HIS A C 6
ATOM 7335 O O . HIS A 1 61 ? -0.870 7.636 6.013 1.00 0.00 61 HIS A O 6
ATOM 7350 N N . ILE A 1 62 ? -1.042 5.830 4.686 1.00 0.00 62 ILE A N 6
ATOM 7351 C CA . ILE A 1 62 ? -2.082 5.165 5.450 1.00 0.00 62 ILE A CA 6
ATOM 7352 C C . ILE A 1 62 ? -1.413 4.386 6.578 1.00 0.00 62 ILE A C 6
ATOM 7353 O O . ILE A 1 62 ? -1.567 4.737 7.749 1.00 0.00 62 ILE A O 6
ATOM 7369 N N . GLY A 1 63 ? -0.646 3.352 6.236 1.00 0.00 63 GLY A N 6
ATOM 7370 C CA . GLY A 1 63 ? -0.123 2.386 7.183 1.00 0.00 63 GLY A CA 6
ATOM 7371 C C . GLY A 1 63 ? 0.038 1.060 6.460 1.00 0.00 63 GLY A C 6
ATOM 7372 O O . GLY A 1 63 ? 0.681 1.029 5.405 1.00 0.00 63 GLY A O 6
ATOM 7376 N N . GLY A 1 64 ? -0.571 0.006 7.005 1.00 0.00 64 GLY A N 6
ATOM 7377 C CA . GLY A 1 64 ? -0.460 -1.380 6.582 1.00 0.00 64 GLY A CA 6
ATOM 7378 C C . GLY A 1 64 ? -1.833 -1.951 6.231 1.00 0.00 64 GLY A C 6
ATOM 7379 O O . GLY A 1 64 ? -2.813 -1.208 6.129 1.00 0.00 64 GLY A O 6
ATOM 7383 N N . TYR A 1 65 ? -1.902 -3.262 5.980 1.00 0.00 65 TYR A N 6
ATOM 7384 C CA . TYR A 1 65 ? -3.117 -3.904 5.498 1.00 0.00 65 TYR A CA 6
ATOM 7385 C C . TYR A 1 65 ? -4.298 -3.655 6.419 1.00 0.00 65 TYR A C 6
ATOM 7386 O O . TYR A 1 65 ? -5.352 -3.319 5.904 1.00 0.00 65 TYR A O 6
ATOM 7404 N N . ASP A 1 66 ? -4.153 -3.796 7.737 1.00 0.00 66 ASP A N 6
ATOM 7405 C CA . ASP A 1 66 ? -5.297 -3.662 8.646 1.00 0.00 66 ASP A CA 6
ATOM 7406 C C . ASP A 1 66 ? -5.893 -2.260 8.550 1.00 0.00 66 ASP A C 6
ATOM 7407 O O . ASP A 1 66 ? -7.106 -2.090 8.596 1.00 0.00 66 ASP A O 6
ATOM 7416 N N . ASP A 1 67 ? -5.034 -1.258 8.380 1.00 0.00 67 ASP A N 6
ATOM 7417 C CA . ASP A 1 67 ? -5.418 0.148 8.309 1.00 0.00 67 ASP A CA 6
ATOM 7418 C C . ASP A 1 67 ? -6.277 0.386 7.068 1.00 0.00 67 ASP A C 6
ATOM 7419 O O . ASP A 1 67 ? -7.363 0.968 7.127 1.00 0.00 67 ASP A O 6
ATOM 7428 N N . LEU A 1 68 ? -5.752 -0.078 5.936 1.00 0.00 68 LEU A N 6
ATOM 7429 C CA . LEU A 1 68 ? -6.332 -0.017 4.602 1.00 0.00 68 LEU A CA 6
ATOM 7430 C C . LEU A 1 68 ? -7.623 -0.818 4.521 1.00 0.00 68 LEU A C 6
ATOM 7431 O O . LEU A 1 68 ? -8.632 -0.331 4.017 1.00 0.00 68 LEU A O 6
ATOM 7447 N N . TYR A 1 69 ? -7.595 -2.051 5.003 1.00 0.00 69 TYR A N 6
ATOM 7448 C CA . TYR A 1 69 ? -8.737 -2.932 5.039 1.00 0.00 69 TYR A CA 6
ATOM 7449 C C . TYR A 1 69 ? -9.822 -2.303 5.903 1.00 0.00 69 TYR A C 6
ATOM 7450 O O . TYR A 1 69 ? -10.975 -2.296 5.487 1.00 0.00 69 TYR A O 6
ATOM 7468 N N . ALA A 1 70 ? -9.473 -1.708 7.051 1.00 0.00 70 ALA A N 6
ATOM 7469 C CA . ALA A 1 70 ? -10.450 -1.009 7.862 1.00 0.00 70 ALA A CA 6
ATOM 7470 C C . ALA A 1 70 ? -11.007 0.207 7.118 1.00 0.00 70 ALA A C 6
ATOM 7471 O O . ALA A 1 70 ? -12.205 0.476 7.212 1.00 0.00 70 ALA A O 6
ATOM 7478 N N . LEU A 1 71 ? -10.174 0.977 6.409 1.00 0.00 71 LEU A N 6
ATOM 7479 C CA . LEU A 1 71 ? -10.623 2.092 5.586 1.00 0.00 71 LEU A CA 6
ATOM 7480 C C . LEU A 1 71 ? -11.652 1.618 4.550 1.00 0.00 71 LEU A C 6
ATOM 7481 O O . LEU A 1 71 ? -12.668 2.282 4.329 1.00 0.00 71 LEU A O 6
ATOM 7497 N N . ASP A 1 72 ? -11.427 0.455 3.935 1.00 0.00 72 ASP A N 6
ATOM 7498 C CA . ASP A 1 72 ? -12.389 -0.163 3.033 1.00 0.00 72 ASP A CA 6
ATOM 7499 C C . ASP A 1 72 ? -13.632 -0.657 3.764 1.00 0.00 72 ASP A C 6
ATOM 7500 O O . ASP A 1 72 ? -14.742 -0.487 3.268 1.00 0.00 72 ASP A O 6
ATOM 7509 N N . ALA A 1 73 ? -13.470 -1.199 4.970 1.00 0.00 73 ALA A N 6
ATOM 7510 C CA . ALA A 1 73 ? -14.556 -1.703 5.805 1.00 0.00 73 ALA A CA 6
ATOM 7511 C C . ALA A 1 73 ? -15.475 -0.568 6.271 1.00 0.00 73 ALA A C 6
ATOM 7512 O O . ALA A 1 73 ? -16.667 -0.778 6.507 1.00 0.00 73 ALA A O 6
ATOM 7519 N N . ARG A 1 74 ? -14.952 0.658 6.338 1.00 0.00 74 ARG A N 6
ATOM 7520 C CA . ARG A 1 74 ? -15.723 1.870 6.599 1.00 0.00 74 ARG A CA 6
ATOM 7521 C C . ARG A 1 74 ? -16.540 2.250 5.365 1.00 0.00 74 ARG A C 6
ATOM 7522 O O . ARG A 1 74 ? -17.502 3.007 5.488 1.00 0.00 74 ARG A O 6
ATOM 7543 N N . GLY A 1 75 ? -16.158 1.767 4.186 1.00 0.00 75 GLY A N 6
ATOM 7544 C CA . GLY A 1 75 ? -16.698 2.247 2.930 1.00 0.00 75 GLY A CA 6
ATOM 7545 C C . GLY A 1 75 ? -16.041 3.581 2.582 1.00 0.00 75 GLY A C 6
ATOM 7546 O O . GLY A 1 75 ? -16.673 4.426 1.949 1.00 0.00 75 GLY A O 6
ATOM 7550 N N . GLY A 1 76 ? -14.810 3.816 3.058 1.00 0.00 76 GLY A N 6
ATOM 7551 C CA . GLY A 1 76 ? -14.074 5.066 2.905 1.00 0.00 76 GLY A CA 6
ATOM 7552 C C . GLY A 1 76 ? -12.871 4.933 1.973 1.00 0.00 76 GLY A C 6
ATOM 7553 O O . GLY A 1 76 ? -12.274 5.949 1.620 1.00 0.00 76 GLY A O 6
ATOM 7557 N N . LEU A 1 77 ? -12.507 3.716 1.560 1.00 0.00 77 LEU A N 6
ATOM 7558 C CA . LEU A 1 77 ? -11.510 3.504 0.514 1.00 0.00 77 LEU A CA 6
ATOM 7559 C C . LEU A 1 77 ? -12.124 3.831 -0.846 1.00 0.00 77 LEU A C 6
ATOM 7560 O O . LEU A 1 77 ? -11.492 4.479 -1.677 1.00 0.00 77 LEU A O 6
ATOM 7576 N N . ASP A 1 78 ? -13.364 3.389 -1.049 1.00 0.00 78 ASP A N 6
ATOM 7577 C CA . ASP A 1 78 ? -14.107 3.483 -2.305 1.00 0.00 78 ASP A CA 6
ATOM 7578 C C . ASP A 1 78 ? -14.155 4.947 -2.765 1.00 0.00 78 ASP A C 6
ATOM 7579 O O . ASP A 1 78 ? -13.628 5.225 -3.839 1.00 0.00 78 ASP A O 6
ATOM 7588 N N . PRO A 1 79 ? -14.657 5.910 -1.960 1.00 0.00 79 PRO A N 6
ATOM 7589 C CA . PRO A 1 79 ? -14.787 7.300 -2.386 1.00 0.00 79 PRO A CA 6
ATOM 7590 C C . PRO A 1 79 ? -13.452 8.034 -2.527 1.00 0.00 79 PRO A C 6
ATOM 7591 O O . PRO A 1 79 ? -13.450 9.179 -2.990 1.00 0.00 79 PRO A O 6
ATOM 7602 N N . LEU A 1 80 ? -12.335 7.433 -2.104 1.00 0.00 80 LEU A N 6
ATOM 7603 C CA . LEU A 1 80 ? -11.011 7.951 -2.416 1.00 0.00 80 LEU A CA 6
ATOM 7604 C C . LEU A 1 80 ? -10.652 7.458 -3.815 1.00 0.00 80 LEU A C 6
ATOM 7605 O O . LEU A 1 80 ? -10.381 8.272 -4.698 1.00 0.00 80 LEU A O 6
ATOM 7621 N N . LEU A 1 81 ? -10.630 6.140 -4.031 1.00 0.00 81 LEU A N 6
ATOM 7622 C CA . LEU A 1 81 ? -10.156 5.540 -5.275 1.00 0.00 81 LEU A CA 6
ATOM 7623 C C . LEU A 1 81 ? -11.024 5.937 -6.458 1.00 0.00 81 LEU A C 6
ATOM 7624 O O . LEU A 1 81 ? -10.484 6.408 -7.464 1.00 0.00 81 LEU A O 6
ATOM 7640 N N . LYS A 1 82 ? -12.328 5.704 -6.350 1.00 0.00 82 LYS A N 6
ATOM 7641 C CA . LYS A 1 82 ? -13.302 5.989 -7.388 1.00 0.00 82 LYS A CA 6
ATOM 7642 C C . LYS A 1 82 ? -13.586 7.469 -7.329 1.00 0.00 82 LYS A C 6
ATOM 7643 O O . LYS A 1 82 ? -13.632 8.113 -8.395 1.00 0.00 82 LYS A O 6
ATOM 7663 N N . ALA A 1 1 ? -7.738 8.536 -6.009 1.00 0.00 1 ALA A N 7
ATOM 7664 C CA . ALA A 1 1 ? -6.448 8.813 -5.384 1.00 0.00 1 ALA A CA 7
ATOM 7665 C C . ALA A 1 1 ? -5.317 8.158 -6.166 1.00 0.00 1 ALA A C 7
ATOM 7666 O O . ALA A 1 1 ? -5.531 7.129 -6.813 1.00 0.00 1 ALA A O 7
ATOM 7675 N N . ASN A 1 2 ? -4.090 8.676 -6.040 1.00 0.00 2 ASN A N 7
ATOM 7676 C CA . ASN A 1 2 ? -2.868 7.933 -6.335 1.00 0.00 2 ASN A CA 7
ATOM 7677 C C . ASN A 1 2 ? -2.687 6.941 -5.190 1.00 0.00 2 ASN A C 7
ATOM 7678 O O . ASN A 1 2 ? -2.259 7.337 -4.102 1.00 0.00 2 ASN A O 7
ATOM 7689 N N . VAL A 1 3 ? -3.087 5.686 -5.391 1.00 0.00 3 VAL A N 7
ATOM 7690 C CA . VAL A 1 3 ? -2.987 4.638 -4.386 1.00 0.00 3 VAL A CA 7
ATOM 7691 C C . VAL A 1 3 ? -1.720 3.875 -4.663 1.00 0.00 3 VAL A C 7
ATOM 7692 O O . VAL A 1 3 ? -1.677 3.005 -5.531 1.00 0.00 3 VAL A O 7
ATOM 7705 N N . GLU A 1 4 ? -0.682 4.240 -3.931 1.00 0.00 4 GLU A N 7
ATOM 7706 C CA . GLU A 1 4 ? 0.632 3.685 -4.095 1.00 0.00 4 GLU A CA 7
ATOM 7707 C C . GLU A 1 4 ? 0.860 2.684 -2.980 1.00 0.00 4 GLU A C 7
ATOM 7708 O O . GLU A 1 4 ? 0.748 3.053 -1.811 1.00 0.00 4 GLU A O 7
ATOM 7720 N N . ILE A 1 5 ? 1.149 1.424 -3.314 1.00 0.00 5 ILE A N 7
ATOM 7721 C CA . ILE A 1 5 ? 1.254 0.365 -2.321 1.00 0.00 5 ILE A CA 7
ATOM 7722 C C . ILE A 1 5 ? 2.549 -0.439 -2.467 1.00 0.00 5 ILE A C 7
ATOM 7723 O O . ILE A 1 5 ? 2.723 -1.213 -3.407 1.00 0.00 5 ILE A O 7
ATOM 7739 N N . TYR A 1 6 ? 3.470 -0.236 -1.523 1.00 0.00 6 TYR A N 7
ATOM 7740 C CA . TYR A 1 6 ? 4.772 -0.898 -1.476 1.00 0.00 6 TYR A CA 7
ATOM 7741 C C . TYR A 1 6 ? 4.627 -2.364 -1.037 1.00 0.00 6 TYR A C 7
ATOM 7742 O O . TYR A 1 6 ? 3.703 -2.678 -0.277 1.00 0.00 6 TYR A O 7
ATOM 7760 N N . THR A 1 7 ? 5.515 -3.258 -1.501 1.00 0.00 7 THR A N 7
ATOM 7761 C CA . THR A 1 7 ? 5.398 -4.714 -1.358 1.00 0.00 7 THR A CA 7
ATOM 7762 C C . THR A 1 7 ? 6.755 -5.444 -1.420 1.00 0.00 7 THR A C 7
ATOM 7763 O O . THR A 1 7 ? 7.792 -4.798 -1.528 1.00 0.00 7 THR A O 7
ATOM 7774 N N . LYS A 1 8 ? 6.765 -6.784 -1.348 1.00 0.00 8 LYS A N 7
ATOM 7775 C CA . LYS A 1 8 ? 7.935 -7.621 -1.637 1.00 0.00 8 LYS A CA 7
ATOM 7776 C C . LYS A 1 8 ? 7.399 -8.959 -2.168 1.00 0.00 8 LYS A C 7
ATOM 7777 O O . LYS A 1 8 ? 6.191 -9.109 -2.350 1.00 0.00 8 LYS A O 7
ATOM 7796 N N . GLU A 1 9 ? 8.297 -9.920 -2.374 1.00 0.00 9 GLU A N 7
ATOM 7797 C CA . GLU A 1 9 ? 8.117 -11.201 -3.055 1.00 0.00 9 GLU A CA 7
ATOM 7798 C C . GLU A 1 9 ? 6.968 -12.060 -2.512 1.00 0.00 9 GLU A C 7
ATOM 7799 O O . GLU A 1 9 ? 6.432 -12.898 -3.238 1.00 0.00 9 GLU A O 7
ATOM 7811 N N . THR A 1 10 ? 6.600 -11.886 -1.245 1.00 0.00 10 THR A N 7
ATOM 7812 C CA . THR A 1 10 ? 5.524 -12.624 -0.589 1.00 0.00 10 THR A CA 7
ATOM 7813 C C . THR A 1 10 ? 4.740 -11.642 0.271 1.00 0.00 10 THR A C 7
ATOM 7814 O O . THR A 1 10 ? 3.749 -11.084 -0.201 1.00 0.00 10 THR A O 7
ATOM 7825 N N . CYS A 1 11 ? 5.228 -11.361 1.487 1.00 0.00 11 CYS A N 7
ATOM 7826 C CA . CYS A 1 11 ? 4.622 -10.482 2.479 1.00 0.00 11 CYS A CA 7
ATOM 7827 C C . CYS A 1 11 ? 3.109 -10.763 2.611 1.00 0.00 11 CYS A C 7
ATOM 7828 O O . CYS A 1 11 ? 2.303 -10.110 1.939 1.00 0.00 11 CYS A O 7
ATOM 7835 N N . PRO A 1 12 ? 2.676 -11.700 3.480 1.00 0.00 12 PRO A N 7
ATOM 7836 C CA . PRO A 1 12 ? 1.271 -12.105 3.657 1.00 0.00 12 PRO A CA 7
ATOM 7837 C C . PRO A 1 12 ? 0.419 -11.056 4.410 1.00 0.00 12 PRO A C 7
ATOM 7838 O O . PRO A 1 12 ? -0.439 -11.357 5.240 1.00 0.00 12 PRO A O 7
ATOM 7849 N N . TYR A 1 13 ? 0.607 -9.797 4.035 1.00 0.00 13 TYR A N 7
ATOM 7850 C CA . TYR A 1 13 ? -0.105 -8.582 4.380 1.00 0.00 13 TYR A CA 7
ATOM 7851 C C . TYR A 1 13 ? -0.138 -7.754 3.090 1.00 0.00 13 TYR A C 7
ATOM 7852 O O . TYR A 1 13 ? -1.202 -7.360 2.623 1.00 0.00 13 TYR A O 7
ATOM 7870 N N . CYS A 1 14 ? 1.015 -7.569 2.438 1.00 0.00 14 CYS A N 7
ATOM 7871 C CA . CYS A 1 14 ? 1.131 -6.978 1.112 1.00 0.00 14 CYS A CA 7
ATOM 7872 C C . CYS A 1 14 ? 0.242 -7.713 0.115 1.00 0.00 14 CYS A C 7
ATOM 7873 O O . CYS A 1 14 ? -0.557 -7.059 -0.568 1.00 0.00 14 CYS A O 7
ATOM 7880 N N . HIS A 1 15 ? 0.353 -9.045 0.077 1.00 0.00 15 HIS A N 7
ATOM 7881 C CA . HIS A 1 15 ? -0.541 -9.911 -0.673 1.00 0.00 15 HIS A CA 7
ATOM 7882 C C . HIS A 1 15 ? -1.989 -9.586 -0.323 1.00 0.00 15 HIS A C 7
ATOM 7883 O O . HIS A 1 15 ? -2.764 -9.257 -1.211 1.00 0.00 15 HIS A O 7
ATOM 7898 N N . ARG A 1 16 ? -2.348 -9.625 0.965 1.00 0.00 16 ARG A N 7
ATOM 7899 C CA . ARG A 1 16 ? -3.726 -9.464 1.433 1.00 0.00 16 ARG A CA 7
ATOM 7900 C C . ARG A 1 16 ? -4.349 -8.176 0.902 1.00 0.00 16 ARG A C 7
ATOM 7901 O O . ARG A 1 16 ? -5.442 -8.199 0.345 1.00 0.00 16 ARG A O 7
ATOM 7922 N N . ALA A 1 17 ? -3.628 -7.062 1.003 1.00 0.00 17 ALA A N 7
ATOM 7923 C CA . ALA A 1 17 ? -4.070 -5.798 0.431 1.00 0.00 17 ALA A CA 7
ATOM 7924 C C . ALA A 1 17 ? -4.309 -5.916 -1.079 1.00 0.00 17 ALA A C 7
ATOM 7925 O O . ALA A 1 17 ? -5.382 -5.538 -1.532 1.00 0.00 17 ALA A O 7
ATOM 7932 N N . LYS A 1 18 ? -3.358 -6.418 -1.883 1.00 0.00 18 LYS A N 7
ATOM 7933 C CA . LYS A 1 18 ? -3.659 -6.641 -3.306 1.00 0.00 18 LYS A CA 7
ATOM 7934 C C . LYS A 1 18 ? -4.777 -7.622 -3.578 1.00 0.00 18 LYS A C 7
ATOM 7935 O O . LYS A 1 18 ? -5.475 -7.419 -4.563 1.00 0.00 18 LYS A O 7
ATOM 7954 N N . ALA A 1 19 ? -4.994 -8.624 -2.741 1.00 0.00 19 ALA A N 7
ATOM 7955 C CA . ALA A 1 19 ? -6.115 -9.517 -2.924 1.00 0.00 19 ALA A CA 7
ATOM 7956 C C . ALA A 1 19 ? -7.407 -8.718 -2.800 1.00 0.00 19 ALA A C 7
ATOM 7957 O O . ALA A 1 19 ? -8.265 -8.829 -3.672 1.00 0.00 19 ALA A O 7
ATOM 7964 N N . LEU A 1 20 ? -7.518 -7.849 -1.791 1.00 0.00 20 LEU A N 7
ATOM 7965 C CA . LEU A 1 20 ? -8.682 -6.987 -1.603 1.00 0.00 20 LEU A CA 7
ATOM 7966 C C . LEU A 1 20 ? -8.853 -6.077 -2.819 1.00 0.00 20 LEU A C 7
ATOM 7967 O O . LEU A 1 20 ? -9.910 -6.043 -3.444 1.00 0.00 20 LEU A O 7
ATOM 7983 N N . LEU A 1 21 ? -7.794 -5.349 -3.174 1.00 0.00 21 LEU A N 7
ATOM 7984 C CA . LEU A 1 21 ? -7.840 -4.339 -4.220 1.00 0.00 21 LEU A CA 7
ATOM 7985 C C . LEU A 1 21 ? -8.114 -4.961 -5.580 1.00 0.00 21 LEU A C 7
ATOM 7986 O O . LEU A 1 21 ? -8.854 -4.373 -6.360 1.00 0.00 21 LEU A O 7
ATOM 8002 N N . SER A 1 22 ? -7.561 -6.138 -5.866 1.00 0.00 22 SER A N 7
ATOM 8003 C CA . SER A 1 22 ? -7.823 -6.853 -7.105 1.00 0.00 22 SER A CA 7
ATOM 8004 C C . SER A 1 22 ? -9.228 -7.462 -7.077 1.00 0.00 22 SER A C 7
ATOM 8005 O O . SER A 1 22 ? -9.858 -7.561 -8.127 1.00 0.00 22 SER A O 7
ATOM 8013 N N . SER A 1 23 ? -9.770 -7.799 -5.901 1.00 0.00 23 SER A N 7
ATOM 8014 C CA . SER A 1 23 ? -11.158 -8.226 -5.785 1.00 0.00 23 SER A CA 7
ATOM 8015 C C . SER A 1 23 ? -12.106 -7.054 -6.068 1.00 0.00 23 SER A C 7
ATOM 8016 O O . SER A 1 23 ? -13.209 -7.294 -6.565 1.00 0.00 23 SER A O 7
ATOM 8024 N N . LYS A 1 24 ? -11.713 -5.797 -5.803 1.00 0.00 24 LYS A N 7
ATOM 8025 C CA . LYS A 1 24 ? -12.464 -4.630 -6.262 1.00 0.00 24 LYS A CA 7
ATOM 8026 C C . LYS A 1 24 ? -11.990 -4.162 -7.652 1.00 0.00 24 LYS A C 7
ATOM 8027 O O . LYS A 1 24 ? -12.642 -3.319 -8.258 1.00 0.00 24 LYS A O 7
ATOM 8046 N N . GLY A 1 25 ? -10.900 -4.712 -8.191 1.00 0.00 25 GLY A N 7
ATOM 8047 C CA . GLY A 1 25 ? -10.389 -4.455 -9.533 1.00 0.00 25 GLY A CA 7
ATOM 8048 C C . GLY A 1 25 ? -9.898 -3.021 -9.691 1.00 0.00 25 GLY A C 7
ATOM 8049 O O . GLY A 1 25 ? -9.904 -2.477 -10.794 1.00 0.00 25 GLY A O 7
ATOM 8053 N N . VAL A 1 26 ? -9.498 -2.383 -8.596 1.00 0.00 26 VAL A N 7
ATOM 8054 C CA . VAL A 1 26 ? -9.240 -0.941 -8.574 1.00 0.00 26 VAL A CA 7
ATOM 8055 C C . VAL A 1 26 ? -7.938 -0.556 -9.283 1.00 0.00 26 VAL A C 7
ATOM 8056 O O . VAL A 1 26 ? -7.006 -1.357 -9.407 1.00 0.00 26 VAL A O 7
ATOM 8069 N N . SER A 1 27 ? -7.853 0.707 -9.689 1.00 0.00 27 SER A N 7
ATOM 8070 C CA . SER A 1 27 ? -6.659 1.371 -10.175 1.00 0.00 27 SER A CA 7
ATOM 8071 C C . SER A 1 27 ? -5.757 1.697 -8.985 1.00 0.00 27 SER A C 7
ATOM 8072 O O . SER A 1 27 ? -6.068 2.587 -8.193 1.00 0.00 27 SER A O 7
ATOM 8080 N N . PHE A 1 28 ? -4.646 0.978 -8.840 1.00 0.00 28 PHE A N 7
ATOM 8081 C CA . PHE A 1 28 ? -3.603 1.259 -7.857 1.00 0.00 28 PHE A CA 7
ATOM 8082 C C . PHE A 1 28 ? -2.243 1.143 -8.557 1.00 0.00 28 PHE A C 7
ATOM 8083 O O . PHE A 1 28 ? -2.155 0.626 -9.679 1.00 0.00 28 PHE A O 7
ATOM 8100 N N . GLN A 1 29 ? -1.166 1.554 -7.890 1.00 0.00 29 GLN A N 7
ATOM 8101 C CA . GLN A 1 29 ? 0.206 1.346 -8.326 1.00 0.00 29 GLN A CA 7
ATOM 8102 C C . GLN A 1 29 ? 0.875 0.497 -7.257 1.00 0.00 29 GLN A C 7
ATOM 8103 O O . GLN A 1 29 ? 0.725 0.744 -6.062 1.00 0.00 29 GLN A O 7
ATOM 8117 N N . GLU A 1 30 ? 1.622 -0.503 -7.695 1.00 0.00 30 GLU A N 7
ATOM 8118 C CA . GLU A 1 30 ? 2.366 -1.424 -6.853 1.00 0.00 30 GLU A CA 7
ATOM 8119 C C . GLU A 1 30 ? 3.812 -0.954 -6.886 1.00 0.00 30 GLU A C 7
ATOM 8120 O O . GLU A 1 30 ? 4.333 -0.596 -7.947 1.00 0.00 30 GLU A O 7
ATOM 8132 N N . LEU A 1 31 ? 4.457 -0.927 -5.723 1.00 0.00 31 LEU A N 7
ATOM 8133 C CA . LEU A 1 31 ? 5.835 -0.477 -5.593 1.00 0.00 31 LEU A CA 7
ATOM 8134 C C . LEU A 1 31 ? 6.653 -1.651 -5.064 1.00 0.00 31 LEU A C 7
ATOM 8135 O O . LEU A 1 31 ? 6.333 -2.190 -3.999 1.00 0.00 31 LEU A O 7
ATOM 8151 N N . PRO A 1 32 ? 7.636 -2.133 -5.827 1.00 0.00 32 PRO A N 7
ATOM 8152 C CA . PRO A 1 32 ? 8.380 -3.324 -5.473 1.00 0.00 32 PRO A CA 7
ATOM 8153 C C . PRO A 1 32 ? 9.520 -2.997 -4.514 1.00 0.00 32 PRO A C 7
ATOM 8154 O O . PRO A 1 32 ? 10.035 -1.878 -4.507 1.00 0.00 32 PRO A O 7
ATOM 8165 N N . ILE A 1 33 ? 9.947 -3.977 -3.727 1.00 0.00 33 ILE A N 7
ATOM 8166 C CA . ILE A 1 33 ? 11.170 -3.945 -2.925 1.00 0.00 33 ILE A CA 7
ATOM 8167 C C . ILE A 1 33 ? 11.917 -5.280 -3.104 1.00 0.00 33 ILE A C 7
ATOM 8168 O O . ILE A 1 33 ? 12.983 -5.481 -2.529 1.00 0.00 33 ILE A O 7
ATOM 8184 N N . ASP A 1 34 ? 11.396 -6.209 -3.912 1.00 0.00 34 ASP A N 7
ATOM 8185 C CA . ASP A 1 34 ? 12.147 -7.384 -4.329 1.00 0.00 34 ASP A CA 7
ATOM 8186 C C . ASP A 1 34 ? 13.200 -6.888 -5.318 1.00 0.00 34 ASP A C 7
ATOM 8187 O O . ASP A 1 34 ? 12.860 -6.447 -6.419 1.00 0.00 34 ASP A O 7
ATOM 8196 N N . GLY A 1 35 ? 14.459 -6.831 -4.885 1.00 0.00 35 GLY A N 7
ATOM 8197 C CA . GLY A 1 35 ? 15.569 -6.300 -5.663 1.00 0.00 35 GLY A CA 7
ATOM 8198 C C . GLY A 1 35 ? 15.472 -4.802 -5.954 1.00 0.00 35 GLY A C 7
ATOM 8199 O O . GLY A 1 35 ? 16.120 -4.330 -6.891 1.00 0.00 35 GLY A O 7
ATOM 8203 N N . ASN A 1 36 ? 14.688 -4.045 -5.178 1.00 0.00 36 ASN A N 7
ATOM 8204 C CA . ASN A 1 36 ? 14.695 -2.585 -5.221 1.00 0.00 36 ASN A CA 7
ATOM 8205 C C . ASN A 1 36 ? 15.230 -2.067 -3.890 1.00 0.00 36 ASN A C 7
ATOM 8206 O O . ASN A 1 36 ? 15.049 -2.687 -2.843 1.00 0.00 36 ASN A O 7
ATOM 8217 N N . ALA A 1 37 ? 15.806 -0.870 -3.920 1.00 0.00 37 ALA A N 7
ATOM 8218 C CA . ALA A 1 37 ? 16.525 -0.248 -2.825 1.00 0.00 37 ALA A CA 7
ATOM 8219 C C . ALA A 1 37 ? 16.667 1.254 -3.085 1.00 0.00 37 ALA A C 7
ATOM 8220 O O . ALA A 1 37 ? 16.602 2.032 -2.131 1.00 0.00 37 ALA A O 7
ATOM 8227 N N . ALA A 1 38 ? 16.699 1.689 -4.351 1.00 0.00 38 ALA A N 7
ATOM 8228 C CA . ALA A 1 38 ? 16.597 3.100 -4.702 1.00 0.00 38 ALA A CA 7
ATOM 8229 C C . ALA A 1 38 ? 15.285 3.688 -4.167 1.00 0.00 38 ALA A C 7
ATOM 8230 O O . ALA A 1 38 ? 15.281 4.722 -3.501 1.00 0.00 38 ALA A O 7
ATOM 8237 N N . LYS A 1 39 ? 14.153 3.017 -4.418 1.00 0.00 39 LYS A N 7
ATOM 8238 C CA . LYS A 1 39 ? 12.844 3.475 -3.943 1.00 0.00 39 LYS A CA 7
ATOM 8239 C C . LYS A 1 39 ? 12.545 3.006 -2.522 1.00 0.00 39 LYS A C 7
ATOM 8240 O O . LYS A 1 39 ? 11.555 3.430 -1.929 1.00 0.00 39 LYS A O 7
ATOM 8259 N N . ARG A 1 40 ? 13.380 2.132 -1.966 1.00 0.00 40 ARG A N 7
ATOM 8260 C CA . ARG A 1 40 ? 13.300 1.743 -0.565 1.00 0.00 40 ARG A CA 7
ATOM 8261 C C . ARG A 1 40 ? 13.726 2.914 0.304 1.00 0.00 40 ARG A C 7
ATOM 8262 O O . ARG A 1 40 ? 13.037 3.202 1.274 1.00 0.00 40 ARG A O 7
ATOM 8283 N N . GLU A 1 41 ? 14.826 3.595 -0.034 1.00 0.00 41 GLU A N 7
ATOM 8284 C CA . GLU A 1 41 ? 15.212 4.769 0.742 1.00 0.00 41 GLU A CA 7
ATOM 8285 C C . GLU A 1 41 ? 14.226 5.920 0.543 1.00 0.00 41 GLU A C 7
ATOM 8286 O O . GLU A 1 41 ? 13.996 6.679 1.479 1.00 0.00 41 GLU A O 7
ATOM 8298 N N . GLU A 1 42 ? 13.566 6.009 -0.616 1.00 0.00 42 GLU A N 7
ATOM 8299 C CA . GLU A 1 42 ? 12.459 6.945 -0.789 1.00 0.00 42 GLU A CA 7
ATOM 8300 C C . GLU A 1 42 ? 11.366 6.633 0.244 1.00 0.00 42 GLU A C 7
ATOM 8301 O O . GLU A 1 42 ? 10.834 7.529 0.895 1.00 0.00 42 GLU A O 7
ATOM 8313 N N . MET A 1 43 ? 11.077 5.346 0.473 1.00 0.00 43 MET A N 7
ATOM 8314 C CA . MET A 1 43 ? 10.134 4.916 1.484 1.00 0.00 43 MET A CA 7
ATOM 8315 C C . MET A 1 43 ? 10.531 5.332 2.902 1.00 0.00 43 MET A C 7
ATOM 8316 O O . MET A 1 43 ? 9.656 5.429 3.764 1.00 0.00 43 MET A O 7
ATOM 8330 N N . ILE A 1 44 ? 11.809 5.606 3.166 1.00 0.00 44 ILE A N 7
ATOM 8331 C CA . ILE A 1 44 ? 12.242 6.159 4.447 1.00 0.00 44 ILE A CA 7
ATOM 8332 C C . ILE A 1 44 ? 11.616 7.543 4.570 1.00 0.00 44 ILE A C 7
ATOM 8333 O O . ILE A 1 44 ? 10.836 7.771 5.490 1.00 0.00 44 ILE A O 7
ATOM 8349 N N . LYS A 1 45 ? 11.918 8.479 3.671 1.00 0.00 45 LYS A N 7
ATOM 8350 C CA . LYS A 1 45 ? 11.406 9.836 3.820 1.00 0.00 45 LYS A CA 7
ATOM 8351 C C . LYS A 1 45 ? 9.899 9.919 3.612 1.00 0.00 45 LYS A C 7
ATOM 8352 O O . LYS A 1 45 ? 9.242 10.754 4.236 1.00 0.00 45 LYS A O 7
ATOM 8371 N N . ARG A 1 46 ? 9.308 9.018 2.833 1.00 0.00 46 ARG A N 7
ATOM 8372 C CA . ARG A 1 46 ? 7.876 8.953 2.644 1.00 0.00 46 ARG A CA 7
ATOM 8373 C C . ARG A 1 46 ? 7.152 8.376 3.868 1.00 0.00 46 ARG A C 7
ATOM 8374 O O . ARG A 1 46 ? 6.070 8.865 4.177 1.00 0.00 46 ARG A O 7
ATOM 8395 N N . SER A 1 47 ? 7.669 7.339 4.547 1.00 0.00 47 SER A N 7
ATOM 8396 C CA . SER A 1 47 ? 6.898 6.608 5.569 1.00 0.00 47 SER A CA 7
ATOM 8397 C C . SER A 1 47 ? 7.545 6.529 6.951 1.00 0.00 47 SER A C 7
ATOM 8398 O O . SER A 1 47 ? 6.859 6.211 7.923 1.00 0.00 47 SER A O 7
ATOM 8406 N N . GLY A 1 48 ? 8.863 6.706 7.022 1.00 0.00 48 GLY A N 7
ATOM 8407 C CA . GLY A 1 48 ? 9.704 6.451 8.186 1.00 0.00 48 GLY A CA 7
ATOM 8408 C C . GLY A 1 48 ? 9.865 4.962 8.519 1.00 0.00 48 GLY A C 7
ATOM 8409 O O . GLY A 1 48 ? 10.626 4.624 9.429 1.00 0.00 48 GLY A O 7
ATOM 8413 N N . ARG A 1 49 ? 9.196 4.051 7.800 1.00 0.00 49 ARG A N 7
ATOM 8414 C CA . ARG A 1 49 ? 9.099 2.650 8.198 1.00 0.00 49 ARG A CA 7
ATOM 8415 C C . ARG A 1 49 ? 10.202 1.768 7.632 1.00 0.00 49 ARG A C 7
ATOM 8416 O O . ARG A 1 49 ? 11.031 1.292 8.396 1.00 0.00 49 ARG A O 7
ATOM 8437 N N . THR A 1 50 ? 10.176 1.509 6.322 1.00 0.00 50 THR A N 7
ATOM 8438 C CA . THR A 1 50 ? 10.946 0.529 5.538 1.00 0.00 50 THR A CA 7
ATOM 8439 C C . THR A 1 50 ? 10.290 -0.858 5.607 1.00 0.00 50 THR A C 7
ATOM 8440 O O . THR A 1 50 ? 10.665 -1.773 4.868 1.00 0.00 50 THR A O 7
ATOM 8451 N N . THR A 1 51 ? 9.283 -1.012 6.463 1.00 0.00 51 THR A N 7
ATOM 8452 C CA . THR A 1 51 ? 8.409 -2.163 6.513 1.00 0.00 51 THR A CA 7
ATOM 8453 C C . THR A 1 51 ? 7.458 -2.083 5.319 1.00 0.00 51 THR A C 7
ATOM 8454 O O . THR A 1 51 ? 7.376 -1.058 4.632 1.00 0.00 51 THR A O 7
ATOM 8465 N N . VAL A 1 52 ? 6.701 -3.144 5.089 1.00 0.00 52 VAL A N 7
ATOM 8466 C CA . VAL A 1 52 ? 5.668 -3.202 4.075 1.00 0.00 52 VAL A CA 7
ATOM 8467 C C . VAL A 1 52 ? 4.500 -4.081 4.560 1.00 0.00 52 VAL A C 7
ATOM 8468 O O . VAL A 1 52 ? 4.683 -4.897 5.471 1.00 0.00 52 VAL A O 7
ATOM 8481 N N . PRO A 1 53 ? 3.303 -3.958 3.954 1.00 0.00 53 PRO A N 7
ATOM 8482 C CA . PRO A 1 53 ? 2.969 -2.994 2.914 1.00 0.00 53 PRO A CA 7
ATOM 8483 C C . PRO A 1 53 ? 2.929 -1.574 3.478 1.00 0.00 53 PRO A C 7
ATOM 8484 O O . PRO A 1 53 ? 2.753 -1.367 4.674 1.00 0.00 53 PRO A O 7
ATOM 8495 N N . GLN A 1 54 ? 3.064 -0.605 2.582 1.00 0.00 54 GLN A N 7
ATOM 8496 C CA . GLN A 1 54 ? 2.953 0.819 2.840 1.00 0.00 54 GLN A CA 7
ATOM 8497 C C . GLN A 1 54 ? 2.005 1.358 1.788 1.00 0.00 54 GLN A C 7
ATOM 8498 O O . GLN A 1 54 ? 2.422 1.490 0.638 1.00 0.00 54 GLN A O 7
ATOM 8512 N N . ILE A 1 55 ? 0.733 1.570 2.142 1.00 0.00 55 ILE A N 7
ATOM 8513 C CA . ILE A 1 55 ? -0.185 2.294 1.264 1.00 0.00 55 ILE A CA 7
ATOM 8514 C C . ILE A 1 55 ? 0.020 3.782 1.517 1.00 0.00 55 ILE A C 7
ATOM 8515 O O . ILE A 1 55 ? 0.181 4.221 2.664 1.00 0.00 55 ILE A O 7
ATOM 8531 N N . PHE A 1 56 ? -0.061 4.538 0.437 1.00 0.00 56 PHE A N 7
ATOM 8532 C CA . PHE A 1 56 ? -0.133 5.969 0.364 1.00 0.00 56 PHE A CA 7
ATOM 8533 C C . PHE A 1 56 ? -1.339 6.247 -0.520 1.00 0.00 56 PHE A C 7
ATOM 8534 O O . PHE A 1 56 ? -1.510 5.562 -1.529 1.00 0.00 56 PHE A O 7
ATOM 8551 N N . ILE A 1 57 ? -2.189 7.194 -0.144 1.00 0.00 57 ILE A N 7
ATOM 8552 C CA . ILE A 1 57 ? -3.403 7.529 -0.873 1.00 0.00 57 ILE A CA 7
ATOM 8553 C C . ILE A 1 57 ? -3.345 9.049 -1.011 1.00 0.00 57 ILE A C 7
ATOM 8554 O O . ILE A 1 57 ? -3.399 9.742 0.002 1.00 0.00 57 ILE A O 7
ATOM 8570 N N . ASP A 1 58 ? -3.130 9.554 -2.233 1.00 0.00 58 ASP A N 7
ATOM 8571 C CA . ASP A 1 58 ? -2.811 10.960 -2.515 1.00 0.00 58 ASP A CA 7
ATOM 8572 C C . ASP A 1 58 ? -1.795 11.521 -1.533 1.00 0.00 58 ASP A C 7
ATOM 8573 O O . ASP A 1 58 ? -2.074 12.430 -0.739 1.00 0.00 58 ASP A O 7
ATOM 8582 N N . ALA A 1 59 ? -0.598 10.936 -1.581 1.00 0.00 59 ALA A N 7
ATOM 8583 C CA . ALA A 1 59 ? 0.593 11.245 -0.810 1.00 0.00 59 ALA A CA 7
ATOM 8584 C C . ALA A 1 59 ? 0.469 10.901 0.672 1.00 0.00 59 ALA A C 7
ATOM 8585 O O . ALA A 1 59 ? 1.478 10.908 1.378 1.00 0.00 59 ALA A O 7
ATOM 8592 N N . GLN A 1 60 ? -0.734 10.575 1.138 1.00 0.00 60 GLN A N 7
ATOM 8593 C CA . GLN A 1 60 ? -1.050 10.436 2.546 1.00 0.00 60 GLN A CA 7
ATOM 8594 C C . GLN A 1 60 ? -0.679 9.026 2.984 1.00 0.00 60 GLN A C 7
ATOM 8595 O O . GLN A 1 60 ? -1.317 8.057 2.573 1.00 0.00 60 GLN A O 7
ATOM 8609 N N . HIS A 1 61 ? 0.388 8.892 3.769 1.00 0.00 61 HIS A N 7
ATOM 8610 C CA . HIS A 1 61 ? 0.852 7.617 4.301 1.00 0.00 61 HIS A CA 7
ATOM 8611 C C . HIS A 1 61 ? -0.229 7.033 5.213 1.00 0.00 61 HIS A C 7
ATOM 8612 O O . HIS A 1 61 ? -0.512 7.606 6.267 1.00 0.00 61 HIS A O 7
ATOM 8627 N N . ILE A 1 62 ? -0.820 5.900 4.837 1.00 0.00 62 ILE A N 7
ATOM 8628 C CA . ILE A 1 62 ? -1.877 5.235 5.587 1.00 0.00 62 ILE A CA 7
ATOM 8629 C C . ILE A 1 62 ? -1.273 4.293 6.634 1.00 0.00 62 ILE A C 7
ATOM 8630 O O . ILE A 1 62 ? -1.425 4.519 7.835 1.00 0.00 62 ILE A O 7
ATOM 8646 N N . GLY A 1 63 ? -0.577 3.239 6.206 1.00 0.00 63 GLY A N 7
ATOM 8647 C CA . GLY A 1 63 ? -0.155 2.157 7.084 1.00 0.00 63 GLY A CA 7
ATOM 8648 C C . GLY A 1 63 ? 0.056 0.900 6.253 1.00 0.00 63 GLY A C 7
ATOM 8649 O O . GLY A 1 63 ? 0.592 1.003 5.147 1.00 0.00 63 GLY A O 7
ATOM 8653 N N . GLY A 1 64 ? -0.386 -0.254 6.754 1.00 0.00 64 GLY A N 7
ATOM 8654 C CA . GLY A 1 64 ? -0.312 -1.557 6.093 1.00 0.00 64 GLY A CA 7
ATOM 8655 C C . GLY A 1 64 ? -1.697 -2.190 5.939 1.00 0.00 64 GLY A C 7
ATOM 8656 O O . GLY A 1 64 ? -2.702 -1.489 6.043 1.00 0.00 64 GLY A O 7
ATOM 8660 N N . TYR A 1 65 ? -1.771 -3.490 5.612 1.00 0.00 65 TYR A N 7
ATOM 8661 C CA . TYR A 1 65 ? -3.035 -4.124 5.218 1.00 0.00 65 TYR A CA 7
ATOM 8662 C C . TYR A 1 65 ? -4.110 -3.995 6.279 1.00 0.00 65 TYR A C 7
ATOM 8663 O O . TYR A 1 65 ? -5.249 -3.759 5.913 1.00 0.00 65 TYR A O 7
ATOM 8681 N N . ASP A 1 66 ? -3.765 -4.127 7.554 1.00 0.00 66 ASP A N 7
ATOM 8682 C CA . ASP A 1 66 ? -4.761 -4.027 8.623 1.00 0.00 66 ASP A CA 7
ATOM 8683 C C . ASP A 1 66 ? -5.406 -2.634 8.595 1.00 0.00 66 ASP A C 7
ATOM 8684 O O . ASP A 1 66 ? -6.627 -2.501 8.592 1.00 0.00 66 ASP A O 7
ATOM 8693 N N . ASP A 1 67 ? -4.586 -1.591 8.434 1.00 0.00 67 ASP A N 7
ATOM 8694 C CA . ASP A 1 67 ? -5.073 -0.211 8.313 1.00 0.00 67 ASP A CA 7
ATOM 8695 C C . ASP A 1 67 ? -5.896 -0.022 7.037 1.00 0.00 67 ASP A C 7
ATOM 8696 O O . ASP A 1 67 ? -6.889 0.700 7.044 1.00 0.00 67 ASP A O 7
ATOM 8705 N N . LEU A 1 68 ? -5.486 -0.644 5.931 1.00 0.00 68 LEU A N 7
ATOM 8706 C CA . LEU A 1 68 ? -6.150 -0.553 4.632 1.00 0.00 68 LEU A CA 7
ATOM 8707 C C . LEU A 1 68 ? -7.501 -1.246 4.658 1.00 0.00 68 LEU A C 7
ATOM 8708 O O . LEU A 1 68 ? -8.479 -0.747 4.109 1.00 0.00 68 LEU A O 7
ATOM 8724 N N . TYR A 1 69 ? -7.554 -2.421 5.261 1.00 0.00 69 TYR A N 7
ATOM 8725 C CA . TYR A 1 69 ? -8.733 -3.243 5.296 1.00 0.00 69 TYR A CA 7
ATOM 8726 C C . TYR A 1 69 ? -9.726 -2.635 6.287 1.00 0.00 69 TYR A C 7
ATOM 8727 O O . TYR A 1 69 ? -10.933 -2.703 6.059 1.00 0.00 69 TYR A O 7
ATOM 8745 N N . ALA A 1 70 ? -9.239 -1.996 7.357 1.00 0.00 70 ALA A N 7
ATOM 8746 C CA . ALA A 1 70 ? -10.062 -1.183 8.233 1.00 0.00 70 ALA A CA 7
ATOM 8747 C C . ALA A 1 70 ? -10.581 0.041 7.467 1.00 0.00 70 ALA A C 7
ATOM 8748 O O . ALA A 1 70 ? -11.762 0.375 7.586 1.00 0.00 70 ALA A O 7
ATOM 8755 N N . LEU A 1 71 ? -9.733 0.718 6.680 1.00 0.00 71 LEU A N 7
ATOM 8756 C CA . LEU A 1 71 ? -10.132 1.854 5.859 1.00 0.00 71 LEU A CA 7
ATOM 8757 C C . LEU A 1 71 ? -11.271 1.454 4.915 1.00 0.00 71 LEU A C 7
ATOM 8758 O O . LEU A 1 71 ? -12.262 2.175 4.772 1.00 0.00 71 LEU A O 7
ATOM 8774 N N . ASP A 1 72 ? -11.148 0.284 4.291 1.00 0.00 72 ASP A N 7
ATOM 8775 C CA . ASP A 1 72 ? -12.195 -0.282 3.457 1.00 0.00 72 ASP A CA 7
ATOM 8776 C C . ASP A 1 72 ? -13.446 -0.615 4.263 1.00 0.00 72 ASP A C 7
ATOM 8777 O O . ASP A 1 72 ? -14.554 -0.346 3.806 1.00 0.00 72 ASP A O 7
ATOM 8786 N N . ALA A 1 73 ? -13.297 -1.105 5.493 1.00 0.00 73 ALA A N 7
ATOM 8787 C CA . ALA A 1 73 ? -14.427 -1.483 6.338 1.00 0.00 73 ALA A CA 7
ATOM 8788 C C . ALA A 1 73 ? -15.279 -0.266 6.690 1.00 0.00 73 ALA A C 7
ATOM 8789 O O . ALA A 1 73 ? -16.506 -0.366 6.727 1.00 0.00 73 ALA A O 7
ATOM 8796 N N . ARG A 1 74 ? -14.657 0.905 6.874 1.00 0.00 74 ARG A N 7
ATOM 8797 C CA . ARG A 1 74 ? -15.397 2.146 7.112 1.00 0.00 74 ARG A CA 7
ATOM 8798 C C . ARG A 1 74 ? -15.972 2.732 5.827 1.00 0.00 74 ARG A C 7
ATOM 8799 O O . ARG A 1 74 ? -16.616 3.781 5.865 1.00 0.00 74 ARG A O 7
ATOM 8820 N N . GLY A 1 75 ? -15.730 2.091 4.684 1.00 0.00 75 GLY A N 7
ATOM 8821 C CA . GLY A 1 75 ? -16.149 2.577 3.379 1.00 0.00 75 GLY A CA 7
ATOM 8822 C C . GLY A 1 75 ? -15.379 3.824 2.970 1.00 0.00 75 GLY A C 7
ATOM 8823 O O . GLY A 1 75 ? -15.874 4.588 2.143 1.00 0.00 75 GLY A O 7
ATOM 8827 N N . GLY A 1 76 ? -14.203 4.055 3.561 1.00 0.00 76 GLY A N 7
ATOM 8828 C CA . GLY A 1 76 ? -13.392 5.238 3.305 1.00 0.00 76 GLY A CA 7
ATOM 8829 C C . GLY A 1 76 ? -12.289 4.968 2.287 1.00 0.00 76 GLY A C 7
ATOM 8830 O O . GLY A 1 76 ? -11.600 5.906 1.890 1.00 0.00 76 GLY A O 7
ATOM 8834 N N . LEU A 1 77 ? -12.099 3.709 1.876 1.00 0.00 77 LEU A N 7
ATOM 8835 C CA . LEU A 1 77 ? -11.205 3.359 0.782 1.00 0.00 77 LEU A CA 7
ATOM 8836 C C . LEU A 1 77 ? -11.897 3.669 -0.543 1.00 0.00 77 LEU A C 7
ATOM 8837 O O . LEU A 1 77 ? -11.323 4.341 -1.393 1.00 0.00 77 LEU A O 7
ATOM 8853 N N . ASP A 1 78 ? -13.136 3.194 -0.698 1.00 0.00 78 ASP A N 7
ATOM 8854 C CA . ASP A 1 78 ? -13.954 3.309 -1.907 1.00 0.00 78 ASP A CA 7
ATOM 8855 C C . ASP A 1 78 ? -13.957 4.710 -2.526 1.00 0.00 78 ASP A C 7
ATOM 8856 O O . ASP A 1 78 ? -13.655 4.812 -3.716 1.00 0.00 78 ASP A O 7
ATOM 8865 N N . PRO A 1 79 ? -14.274 5.798 -1.794 1.00 0.00 79 PRO A N 7
ATOM 8866 C CA . PRO A 1 79 ? -14.336 7.126 -2.391 1.00 0.00 79 PRO A CA 7
ATOM 8867 C C . PRO A 1 79 ? -12.958 7.671 -2.787 1.00 0.00 79 PRO A C 7
ATOM 8868 O O . PRO A 1 79 ? -12.892 8.609 -3.584 1.00 0.00 79 PRO A O 7
ATOM 8879 N N . LEU A 1 80 ? -11.864 7.100 -2.271 1.00 0.00 80 LEU A N 7
ATOM 8880 C CA . LEU A 1 80 ? -10.494 7.431 -2.659 1.00 0.00 80 LEU A CA 7
ATOM 8881 C C . LEU A 1 80 ? -9.997 6.494 -3.768 1.00 0.00 80 LEU A C 7
ATOM 8882 O O . LEU A 1 80 ? -8.895 6.672 -4.282 1.00 0.00 80 LEU A O 7
ATOM 8898 N N . LEU A 1 81 ? -10.804 5.523 -4.195 1.00 0.00 81 LEU A N 7
ATOM 8899 C CA . LEU A 1 81 ? -10.570 4.686 -5.368 1.00 0.00 81 LEU A CA 7
ATOM 8900 C C . LEU A 1 81 ? -11.748 4.836 -6.318 1.00 0.00 81 LEU A C 7
ATOM 8901 O O . LEU A 1 81 ? -12.258 3.864 -6.878 1.00 0.00 81 LEU A O 7
ATOM 8917 N N . LYS A 1 82 ? -12.172 6.081 -6.497 1.00 0.00 82 LYS A N 7
ATOM 8918 C CA . LYS A 1 82 ? -13.123 6.520 -7.501 1.00 0.00 82 LYS A CA 7
ATOM 8919 C C . LYS A 1 82 ? -12.630 7.841 -8.046 1.00 0.00 82 LYS A C 7
ATOM 8920 O O . LYS A 1 82 ? -12.832 8.087 -9.253 1.00 0.00 82 LYS A O 7
ATOM 8940 N N . ALA A 1 1 ? -7.508 10.071 -7.983 1.00 0.00 1 ALA A N 8
ATOM 8941 C CA . ALA A 1 1 ? -6.987 9.245 -6.892 1.00 0.00 1 ALA A CA 8
ATOM 8942 C C . ALA A 1 1 ? -5.622 8.693 -7.255 1.00 0.00 1 ALA A C 8
ATOM 8943 O O . ALA A 1 1 ? -5.484 8.036 -8.291 1.00 0.00 1 ALA A O 8
ATOM 8952 N N . ASN A 1 2 ? -4.622 8.900 -6.398 1.00 0.00 2 ASN A N 8
ATOM 8953 C CA . ASN A 1 2 ? -3.425 8.069 -6.372 1.00 0.00 2 ASN A CA 8
ATOM 8954 C C . ASN A 1 2 ? -3.721 6.967 -5.365 1.00 0.00 2 ASN A C 8
ATOM 8955 O O . ASN A 1 2 ? -4.201 7.270 -4.271 1.00 0.00 2 ASN A O 8
ATOM 8966 N N . VAL A 1 3 ? -3.398 5.721 -5.693 1.00 0.00 3 VAL A N 8
ATOM 8967 C CA . VAL A 1 3 ? -3.398 4.604 -4.763 1.00 0.00 3 VAL A CA 8
ATOM 8968 C C . VAL A 1 3 ? -2.137 3.854 -5.050 1.00 0.00 3 VAL A C 8
ATOM 8969 O O . VAL A 1 3 ? -2.092 2.958 -5.888 1.00 0.00 3 VAL A O 8
ATOM 8982 N N . GLU A 1 4 ? -1.095 4.285 -4.372 1.00 0.00 4 GLU A N 8
ATOM 8983 C CA . GLU A 1 4 ? 0.189 3.658 -4.463 1.00 0.00 4 GLU A CA 8
ATOM 8984 C C . GLU A 1 4 ? 0.281 2.598 -3.383 1.00 0.00 4 GLU A C 8
ATOM 8985 O O . GLU A 1 4 ? -0.220 2.816 -2.278 1.00 0.00 4 GLU A O 8
ATOM 8997 N N . ILE A 1 5 ? 0.935 1.471 -3.673 1.00 0.00 5 ILE A N 8
ATOM 8998 C CA . ILE A 1 5 ? 1.169 0.441 -2.677 1.00 0.00 5 ILE A CA 8
ATOM 8999 C C . ILE A 1 5 ? 2.570 -0.153 -2.834 1.00 0.00 5 ILE A C 8
ATOM 9000 O O . ILE A 1 5 ? 2.891 -0.763 -3.852 1.00 0.00 5 ILE A O 8
ATOM 9016 N N . TYR A 1 6 ? 3.430 0.080 -1.841 1.00 0.00 6 TYR A N 8
ATOM 9017 C CA . TYR A 1 6 ? 4.764 -0.507 -1.769 1.00 0.00 6 TYR A CA 8
ATOM 9018 C C . TYR A 1 6 ? 4.643 -1.971 -1.373 1.00 0.00 6 TYR A C 8
ATOM 9019 O O . TYR A 1 6 ? 4.053 -2.253 -0.322 1.00 0.00 6 TYR A O 8
ATOM 9037 N N . THR A 1 7 ? 5.194 -2.886 -2.176 1.00 0.00 7 THR A N 8
ATOM 9038 C CA . THR A 1 7 ? 5.059 -4.325 -1.973 1.00 0.00 7 THR A CA 8
ATOM 9039 C C . THR A 1 7 ? 6.362 -5.061 -2.322 1.00 0.00 7 THR A C 8
ATOM 9040 O O . THR A 1 7 ? 7.306 -4.454 -2.831 1.00 0.00 7 THR A O 8
ATOM 9051 N N . LYS A 1 8 ? 6.464 -6.352 -1.975 1.00 0.00 8 LYS A N 8
ATOM 9052 C CA . LYS A 1 8 ? 7.647 -7.192 -2.198 1.00 0.00 8 LYS A CA 8
ATOM 9053 C C . LYS A 1 8 ? 7.224 -8.659 -2.272 1.00 0.00 8 LYS A C 8
ATOM 9054 O O . LYS A 1 8 ? 6.057 -8.973 -2.020 1.00 0.00 8 LYS A O 8
ATOM 9073 N N . GLU A 1 9 ? 8.176 -9.539 -2.587 1.00 0.00 9 GLU A N 8
ATOM 9074 C CA . GLU A 1 9 ? 7.962 -10.946 -2.891 1.00 0.00 9 GLU A CA 8
ATOM 9075 C C . GLU A 1 9 ? 7.357 -11.652 -1.680 1.00 0.00 9 GLU A C 8
ATOM 9076 O O . GLU A 1 9 ? 6.189 -12.052 -1.692 1.00 0.00 9 GLU A O 8
ATOM 9088 N N . THR A 1 10 ? 8.153 -11.783 -0.623 1.00 0.00 10 THR A N 8
ATOM 9089 C CA . THR A 1 10 ? 7.747 -12.363 0.639 1.00 0.00 10 THR A CA 8
ATOM 9090 C C . THR A 1 10 ? 7.126 -11.229 1.451 1.00 0.00 10 THR A C 8
ATOM 9091 O O . THR A 1 10 ? 7.821 -10.483 2.146 1.00 0.00 10 THR A O 8
ATOM 9102 N N . CYS A 1 11 ? 5.812 -11.048 1.318 1.00 0.00 11 CYS A N 8
ATOM 9103 C CA . CYS A 1 11 ? 5.061 -10.073 2.081 1.00 0.00 11 CYS A CA 8
ATOM 9104 C C . CYS A 1 11 ? 3.594 -10.518 2.156 1.00 0.00 11 CYS A C 8
ATOM 9105 O O . CYS A 1 11 ? 2.796 -10.146 1.288 1.00 0.00 11 CYS A O 8
ATOM 9112 N N . PRO A 1 12 ? 3.200 -11.283 3.190 1.00 0.00 12 PRO A N 8
ATOM 9113 C CA . PRO A 1 12 ? 1.836 -11.791 3.318 1.00 0.00 12 PRO A CA 8
ATOM 9114 C C . PRO A 1 12 ? 0.831 -10.647 3.370 1.00 0.00 12 PRO A C 8
ATOM 9115 O O . PRO A 1 12 ? -0.155 -10.652 2.635 1.00 0.00 12 PRO A O 8
ATOM 9126 N N . TYR A 1 13 ? 1.116 -9.604 4.151 1.00 0.00 13 TYR A N 8
ATOM 9127 C CA . TYR A 1 13 ? 0.174 -8.510 4.314 1.00 0.00 13 TYR A CA 8
ATOM 9128 C C . TYR A 1 13 ? 0.129 -7.648 3.049 1.00 0.00 13 TYR A C 8
ATOM 9129 O O . TYR A 1 13 ? -0.928 -7.105 2.741 1.00 0.00 13 TYR A O 8
ATOM 9147 N N . CYS A 1 14 ? 1.204 -7.584 2.251 1.00 0.00 14 CYS A N 8
ATOM 9148 C CA . CYS A 1 14 ? 1.145 -6.956 0.936 1.00 0.00 14 CYS A CA 8
ATOM 9149 C C . CYS A 1 14 ? 0.138 -7.689 0.074 1.00 0.00 14 CYS A C 8
ATOM 9150 O O . CYS A 1 14 ? -0.815 -7.075 -0.398 1.00 0.00 14 CYS A O 8
ATOM 9157 N N . HIS A 1 15 ? 0.330 -8.997 -0.106 1.00 0.00 15 HIS A N 8
ATOM 9158 C CA . HIS A 1 15 ? -0.587 -9.803 -0.889 1.00 0.00 15 HIS A CA 8
ATOM 9159 C C . HIS A 1 15 ? -2.021 -9.656 -0.370 1.00 0.00 15 HIS A C 8
ATOM 9160 O O . HIS A 1 15 ? -2.918 -9.490 -1.186 1.00 0.00 15 HIS A O 8
ATOM 9175 N N . ARG A 1 16 ? -2.262 -9.653 0.947 1.00 0.00 16 ARG A N 8
ATOM 9176 C CA . ARG A 1 16 ? -3.607 -9.472 1.500 1.00 0.00 16 ARG A CA 8
ATOM 9177 C C . ARG A 1 16 ? -4.243 -8.168 1.019 1.00 0.00 16 ARG A C 8
ATOM 9178 O O . ARG A 1 16 ? -5.364 -8.205 0.507 1.00 0.00 16 ARG A O 8
ATOM 9199 N N . ALA A 1 17 ? -3.550 -7.032 1.157 1.00 0.00 17 ALA A N 8
ATOM 9200 C CA . ALA A 1 17 ? -4.066 -5.747 0.690 1.00 0.00 17 ALA A CA 8
ATOM 9201 C C . ALA A 1 17 ? -4.237 -5.748 -0.827 1.00 0.00 17 ALA A C 8
ATOM 9202 O O . ALA A 1 17 ? -5.292 -5.351 -1.310 1.00 0.00 17 ALA A O 8
ATOM 9209 N N . LYS A 1 18 ? -3.232 -6.188 -1.591 1.00 0.00 18 LYS A N 8
ATOM 9210 C CA . LYS A 1 18 ? -3.323 -6.200 -3.049 1.00 0.00 18 LYS A CA 8
ATOM 9211 C C . LYS A 1 18 ? -4.509 -7.040 -3.504 1.00 0.00 18 LYS A C 8
ATOM 9212 O O . LYS A 1 18 ? -5.242 -6.624 -4.396 1.00 0.00 18 LYS A O 8
ATOM 9231 N N . ALA A 1 19 ? -4.733 -8.188 -2.868 1.00 0.00 19 ALA A N 8
ATOM 9232 C CA . ALA A 1 19 ? -5.845 -9.061 -3.178 1.00 0.00 19 ALA A CA 8
ATOM 9233 C C . ALA A 1 19 ? -7.172 -8.383 -2.839 1.00 0.00 19 ALA A C 8
ATOM 9234 O O . ALA A 1 19 ? -8.136 -8.576 -3.571 1.00 0.00 19 ALA A O 8
ATOM 9241 N N . LEU A 1 20 ? -7.233 -7.555 -1.788 1.00 0.00 20 LEU A N 8
ATOM 9242 C CA . LEU A 1 20 ? -8.430 -6.769 -1.476 1.00 0.00 20 LEU A CA 8
ATOM 9243 C C . LEU A 1 20 ? -8.695 -5.800 -2.621 1.00 0.00 20 LEU A C 8
ATOM 9244 O O . LEU A 1 20 ? -9.812 -5.729 -3.122 1.00 0.00 20 LEU A O 8
ATOM 9260 N N . LEU A 1 21 ? -7.674 -5.066 -3.064 1.00 0.00 21 LEU A N 8
ATOM 9261 C CA . LEU A 1 21 ? -7.827 -4.058 -4.104 1.00 0.00 21 LEU A CA 8
ATOM 9262 C C . LEU A 1 21 ? -8.200 -4.693 -5.442 1.00 0.00 21 LEU A C 8
ATOM 9263 O O . LEU A 1 21 ? -9.111 -4.213 -6.119 1.00 0.00 21 LEU A O 8
ATOM 9279 N N . SER A 1 22 ? -7.541 -5.786 -5.821 1.00 0.00 22 SER A N 8
ATOM 9280 C CA . SER A 1 22 ? -7.869 -6.528 -7.026 1.00 0.00 22 SER A CA 8
ATOM 9281 C C . SER A 1 22 ? -9.273 -7.126 -6.921 1.00 0.00 22 SER A C 8
ATOM 9282 O O . SER A 1 22 ? -9.999 -7.127 -7.912 1.00 0.00 22 SER A O 8
ATOM 9290 N N . SER A 1 23 ? -9.696 -7.562 -5.734 1.00 0.00 23 SER A N 8
ATOM 9291 C CA . SER A 1 23 ? -11.037 -8.072 -5.495 1.00 0.00 23 SER A CA 8
ATOM 9292 C C . SER A 1 23 ? -12.064 -6.946 -5.616 1.00 0.00 23 SER A C 8
ATOM 9293 O O . SER A 1 23 ? -13.171 -7.185 -6.101 1.00 0.00 23 SER A O 8
ATOM 9301 N N . LYS A 1 24 ? -11.722 -5.713 -5.224 1.00 0.00 24 LYS A N 8
ATOM 9302 C CA . LYS A 1 24 ? -12.591 -4.567 -5.428 1.00 0.00 24 LYS A CA 8
ATOM 9303 C C . LYS A 1 24 ? -12.561 -4.103 -6.887 1.00 0.00 24 LYS A C 8
ATOM 9304 O O . LYS A 1 24 ? -13.446 -3.344 -7.285 1.00 0.00 24 LYS A O 8
ATOM 9323 N N . GLY A 1 25 ? -11.601 -4.575 -7.685 1.00 0.00 25 GLY A N 8
ATOM 9324 C CA . GLY A 1 25 ? -11.522 -4.315 -9.112 1.00 0.00 25 GLY A CA 8
ATOM 9325 C C . GLY A 1 25 ? -11.168 -2.858 -9.351 1.00 0.00 25 GLY A C 8
ATOM 9326 O O . GLY A 1 25 ? -11.781 -2.201 -10.190 1.00 0.00 25 GLY A O 8
ATOM 9330 N N . VAL A 1 26 ? -10.227 -2.333 -8.571 1.00 0.00 26 VAL A N 8
ATOM 9331 C CA . VAL A 1 26 ? -9.845 -0.923 -8.607 1.00 0.00 26 VAL A CA 8
ATOM 9332 C C . VAL A 1 26 ? -8.569 -0.736 -9.429 1.00 0.00 26 VAL A C 8
ATOM 9333 O O . VAL A 1 26 ? -7.801 -1.683 -9.627 1.00 0.00 26 VAL A O 8
ATOM 9346 N N . SER A 1 27 ? -8.305 0.494 -9.862 1.00 0.00 27 SER A N 8
ATOM 9347 C CA . SER A 1 27 ? -7.034 0.879 -10.439 1.00 0.00 27 SER A CA 8
ATOM 9348 C C . SER A 1 27 ? -6.147 1.300 -9.265 1.00 0.00 27 SER A C 8
ATOM 9349 O O . SER A 1 27 ? -6.603 1.976 -8.341 1.00 0.00 27 SER A O 8
ATOM 9357 N N . PHE A 1 28 ? -4.891 0.880 -9.279 1.00 0.00 28 PHE A N 8
ATOM 9358 C CA . PHE A 1 28 ? -3.888 1.177 -8.261 1.00 0.00 28 PHE A CA 8
ATOM 9359 C C . PHE A 1 28 ? -2.509 1.193 -8.937 1.00 0.00 28 PHE A C 8
ATOM 9360 O O . PHE A 1 28 ? -2.362 0.691 -10.056 1.00 0.00 28 PHE A O 8
ATOM 9377 N N . GLN A 1 29 ? -1.480 1.672 -8.246 1.00 0.00 29 GLN A N 8
ATOM 9378 C CA . GLN A 1 29 ? -0.084 1.629 -8.659 1.00 0.00 29 GLN A CA 8
ATOM 9379 C C . GLN A 1 29 ? 0.626 0.728 -7.655 1.00 0.00 29 GLN A C 8
ATOM 9380 O O . GLN A 1 29 ? 0.287 0.729 -6.474 1.00 0.00 29 GLN A O 8
ATOM 9394 N N . GLU A 1 30 ? 1.647 0.005 -8.100 1.00 0.00 30 GLU A N 8
ATOM 9395 C CA . GLU A 1 30 ? 2.468 -0.857 -7.265 1.00 0.00 30 GLU A CA 8
ATOM 9396 C C . GLU A 1 30 ? 3.875 -0.280 -7.276 1.00 0.00 30 GLU A C 8
ATOM 9397 O O . GLU A 1 30 ? 4.337 0.224 -8.305 1.00 0.00 30 GLU A O 8
ATOM 9409 N N . LEU A 1 31 ? 4.557 -0.351 -6.138 1.00 0.00 31 LEU A N 8
ATOM 9410 C CA . LEU A 1 31 ? 5.895 0.179 -5.938 1.00 0.00 31 LEU A CA 8
ATOM 9411 C C . LEU A 1 31 ? 6.758 -0.980 -5.451 1.00 0.00 31 LEU A C 8
ATOM 9412 O O . LEU A 1 31 ? 6.775 -1.279 -4.257 1.00 0.00 31 LEU A O 8
ATOM 9428 N N . PRO A 1 32 ? 7.428 -1.679 -6.376 1.00 0.00 32 PRO A N 8
ATOM 9429 C CA . PRO A 1 32 ? 8.093 -2.931 -6.088 1.00 0.00 32 PRO A CA 8
ATOM 9430 C C . PRO A 1 32 ? 9.353 -2.688 -5.266 1.00 0.00 32 PRO A C 8
ATOM 9431 O O . PRO A 1 32 ? 10.047 -1.676 -5.433 1.00 0.00 32 PRO A O 8
ATOM 9442 N N . ILE A 1 33 ? 9.668 -3.651 -4.406 1.00 0.00 33 ILE A N 8
ATOM 9443 C CA . ILE A 1 33 ? 10.875 -3.696 -3.597 1.00 0.00 33 ILE A CA 8
ATOM 9444 C C . ILE A 1 33 ? 11.663 -4.987 -3.908 1.00 0.00 33 ILE A C 8
ATOM 9445 O O . ILE A 1 33 ? 12.786 -5.154 -3.426 1.00 0.00 33 ILE A O 8
ATOM 9461 N N . ASP A 1 34 ? 11.154 -5.859 -4.783 1.00 0.00 34 ASP A N 8
ATOM 9462 C CA . ASP A 1 34 ? 11.868 -7.012 -5.295 1.00 0.00 34 ASP A CA 8
ATOM 9463 C C . ASP A 1 34 ? 13.063 -6.526 -6.089 1.00 0.00 34 ASP A C 8
ATOM 9464 O O . ASP A 1 34 ? 12.914 -5.761 -7.049 1.00 0.00 34 ASP A O 8
ATOM 9473 N N . GLY A 1 35 ? 14.256 -6.953 -5.696 1.00 0.00 35 GLY A N 8
ATOM 9474 C CA . GLY A 1 35 ? 15.449 -6.611 -6.433 1.00 0.00 35 GLY A CA 8
ATOM 9475 C C . GLY A 1 35 ? 15.850 -5.153 -6.251 1.00 0.00 35 GLY A C 8
ATOM 9476 O O . GLY A 1 35 ? 16.535 -4.602 -7.112 1.00 0.00 35 GLY A O 8
ATOM 9480 N N . ASN A 1 36 ? 15.396 -4.507 -5.176 1.00 0.00 36 ASN A N 8
ATOM 9481 C CA . ASN A 1 36 ? 15.532 -3.076 -4.944 1.00 0.00 36 ASN A CA 8
ATOM 9482 C C . ASN A 1 36 ? 16.126 -2.819 -3.556 1.00 0.00 36 ASN A C 8
ATOM 9483 O O . ASN A 1 36 ? 16.107 -3.694 -2.691 1.00 0.00 36 ASN A O 8
ATOM 9494 N N . ALA A 1 37 ? 16.579 -1.590 -3.321 1.00 0.00 37 ALA A N 8
ATOM 9495 C CA . ALA A 1 37 ? 17.372 -1.150 -2.188 1.00 0.00 37 ALA A CA 8
ATOM 9496 C C . ALA A 1 37 ? 17.299 0.372 -2.111 1.00 0.00 37 ALA A C 8
ATOM 9497 O O . ALA A 1 37 ? 16.900 0.902 -1.078 1.00 0.00 37 ALA A O 8
ATOM 9504 N N . ALA A 1 38 ? 17.542 1.075 -3.220 1.00 0.00 38 ALA A N 8
ATOM 9505 C CA . ALA A 1 38 ? 17.396 2.524 -3.271 1.00 0.00 38 ALA A CA 8
ATOM 9506 C C . ALA A 1 38 ? 15.989 2.961 -2.831 1.00 0.00 38 ALA A C 8
ATOM 9507 O O . ALA A 1 38 ? 15.835 3.761 -1.910 1.00 0.00 38 ALA A O 8
ATOM 9514 N N . LYS A 1 39 ? 14.937 2.367 -3.407 1.00 0.00 39 LYS A N 8
ATOM 9515 C CA . LYS A 1 39 ? 13.561 2.703 -3.037 1.00 0.00 39 LYS A CA 8
ATOM 9516 C C . LYS A 1 39 ? 13.169 2.030 -1.713 1.00 0.00 39 LYS A C 8
ATOM 9517 O O . LYS A 1 39 ? 12.092 2.282 -1.185 1.00 0.00 39 LYS A O 8
ATOM 9536 N N . ARG A 1 40 ? 14.003 1.126 -1.182 1.00 0.00 40 ARG A N 8
ATOM 9537 C CA . ARG A 1 40 ? 13.772 0.496 0.112 1.00 0.00 40 ARG A CA 8
ATOM 9538 C C . ARG A 1 40 ? 14.085 1.538 1.181 1.00 0.00 40 ARG A C 8
ATOM 9539 O O . ARG A 1 40 ? 13.200 1.859 1.964 1.00 0.00 40 ARG A O 8
ATOM 9560 N N . GLU A 1 41 ? 15.297 2.101 1.197 1.00 0.00 41 GLU A N 8
ATOM 9561 C CA . GLU A 1 41 ? 15.649 3.122 2.185 1.00 0.00 41 GLU A CA 8
ATOM 9562 C C . GLU A 1 41 ? 14.903 4.442 1.933 1.00 0.00 41 GLU A C 8
ATOM 9563 O O . GLU A 1 41 ? 14.691 5.214 2.869 1.00 0.00 41 GLU A O 8
ATOM 9575 N N . GLU A 1 42 ? 14.435 4.707 0.705 1.00 0.00 42 GLU A N 8
ATOM 9576 C CA . GLU A 1 42 ? 13.598 5.870 0.394 1.00 0.00 42 GLU A CA 8
ATOM 9577 C C . GLU A 1 42 ? 12.342 5.913 1.274 1.00 0.00 42 GLU A C 8
ATOM 9578 O O . GLU A 1 42 ? 11.862 6.998 1.612 1.00 0.00 42 GLU A O 8
ATOM 9590 N N . MET A 1 43 ? 11.864 4.749 1.735 1.00 0.00 43 MET A N 8
ATOM 9591 C CA . MET A 1 43 ? 10.753 4.604 2.660 1.00 0.00 43 MET A CA 8
ATOM 9592 C C . MET A 1 43 ? 10.909 5.443 3.931 1.00 0.00 43 MET A C 8
ATOM 9593 O O . MET A 1 43 ? 9.917 5.795 4.569 1.00 0.00 43 MET A O 8
ATOM 9607 N N . ILE A 1 44 ? 12.136 5.809 4.283 1.00 0.00 44 ILE A N 8
ATOM 9608 C CA . ILE A 1 44 ? 12.438 6.600 5.464 1.00 0.00 44 ILE A CA 8
ATOM 9609 C C . ILE A 1 44 ? 11.973 8.044 5.237 1.00 0.00 44 ILE A C 8
ATOM 9610 O O . ILE A 1 44 ? 11.289 8.588 6.102 1.00 0.00 44 ILE A O 8
ATOM 9626 N N . LYS A 1 45 ? 12.235 8.682 4.088 1.00 0.00 45 LYS A N 8
ATOM 9627 C CA . LYS A 1 45 ? 11.606 9.967 3.798 1.00 0.00 45 LYS A CA 8
ATOM 9628 C C . LYS A 1 45 ? 10.141 9.810 3.407 1.00 0.00 45 LYS A C 8
ATOM 9629 O O . LYS A 1 45 ? 9.333 10.667 3.763 1.00 0.00 45 LYS A O 8
ATOM 9648 N N . ARG A 1 46 ? 9.779 8.740 2.698 1.00 0.00 46 ARG A N 8
ATOM 9649 C CA . ARG A 1 46 ? 8.420 8.544 2.192 1.00 0.00 46 ARG A CA 8
ATOM 9650 C C . ARG A 1 46 ? 7.427 8.334 3.330 1.00 0.00 46 ARG A C 8
ATOM 9651 O O . ARG A 1 46 ? 6.327 8.879 3.274 1.00 0.00 46 ARG A O 8
ATOM 9672 N N . SER A 1 47 ? 7.799 7.543 4.338 1.00 0.00 47 SER A N 8
ATOM 9673 C CA . SER A 1 47 ? 6.912 7.046 5.369 1.00 0.00 47 SER A CA 8
ATOM 9674 C C . SER A 1 47 ? 7.521 7.119 6.781 1.00 0.00 47 SER A C 8
ATOM 9675 O O . SER A 1 47 ? 6.832 6.750 7.734 1.00 0.00 47 SER A O 8
ATOM 9683 N N . GLY A 1 48 ? 8.815 7.404 6.939 1.00 0.00 48 GLY A N 8
ATOM 9684 C CA . GLY A 1 48 ? 9.505 7.255 8.217 1.00 0.00 48 GLY A CA 8
ATOM 9685 C C . GLY A 1 48 ? 9.898 5.810 8.549 1.00 0.00 48 GLY A C 8
ATOM 9686 O O . GLY A 1 48 ? 10.431 5.590 9.634 1.00 0.00 48 GLY A O 8
ATOM 9690 N N . ARG A 1 49 ? 9.633 4.808 7.695 1.00 0.00 49 ARG A N 8
ATOM 9691 C CA . ARG A 1 49 ? 9.857 3.399 7.996 1.00 0.00 49 ARG A CA 8
ATOM 9692 C C . ARG A 1 49 ? 10.624 2.725 6.854 1.00 0.00 49 ARG A C 8
ATOM 9693 O O . ARG A 1 49 ? 11.311 3.398 6.094 1.00 0.00 49 ARG A O 8
ATOM 9714 N N . THR A 1 50 ? 10.598 1.396 6.772 1.00 0.00 50 THR A N 8
ATOM 9715 C CA . THR A 1 50 ? 11.273 0.547 5.799 1.00 0.00 50 THR A CA 8
ATOM 9716 C C . THR A 1 50 ? 10.525 -0.804 5.643 1.00 0.00 50 THR A C 8
ATOM 9717 O O . THR A 1 50 ? 11.016 -1.740 5.000 1.00 0.00 50 THR A O 8
ATOM 9728 N N . THR A 1 51 ? 9.339 -0.930 6.246 1.00 0.00 51 THR A N 8
ATOM 9729 C CA . THR A 1 51 ? 8.500 -2.111 6.366 1.00 0.00 51 THR A CA 8
ATOM 9730 C C . THR A 1 51 ? 7.235 -1.957 5.505 1.00 0.00 51 THR A C 8
ATOM 9731 O O . THR A 1 51 ? 6.811 -0.844 5.194 1.00 0.00 51 THR A O 8
ATOM 9742 N N . VAL A 1 52 ? 6.607 -3.083 5.156 1.00 0.00 52 VAL A N 8
ATOM 9743 C CA . VAL A 1 52 ? 5.549 -3.180 4.144 1.00 0.00 52 VAL A CA 8
ATOM 9744 C C . VAL A 1 52 ? 4.269 -3.915 4.599 1.00 0.00 52 VAL A C 8
ATOM 9745 O O . VAL A 1 52 ? 4.306 -4.602 5.625 1.00 0.00 52 VAL A O 8
ATOM 9758 N N . PRO A 1 53 ? 3.142 -3.828 3.857 1.00 0.00 53 PRO A N 8
ATOM 9759 C CA . PRO A 1 53 ? 2.938 -2.965 2.694 1.00 0.00 53 PRO A CA 8
ATOM 9760 C C . PRO A 1 53 ? 2.854 -1.515 3.131 1.00 0.00 53 PRO A C 8
ATOM 9761 O O . PRO A 1 53 ? 2.729 -1.238 4.323 1.00 0.00 53 PRO A O 8
ATOM 9772 N N . GLN A 1 54 ? 2.896 -0.591 2.177 1.00 0.00 54 GLN A N 8
ATOM 9773 C CA . GLN A 1 54 ? 2.627 0.804 2.466 1.00 0.00 54 GLN A CA 8
ATOM 9774 C C . GLN A 1 54 ? 1.683 1.342 1.419 1.00 0.00 54 GLN A C 8
ATOM 9775 O O . GLN A 1 54 ? 2.112 1.594 0.296 1.00 0.00 54 GLN A O 8
ATOM 9789 N N . ILE A 1 55 ? 0.411 1.484 1.767 1.00 0.00 55 ILE A N 8
ATOM 9790 C CA . ILE A 1 55 ? -0.531 2.177 0.906 1.00 0.00 55 ILE A CA 8
ATOM 9791 C C . ILE A 1 55 ? -0.322 3.668 1.122 1.00 0.00 55 ILE A C 8
ATOM 9792 O O . ILE A 1 55 ? -0.220 4.120 2.269 1.00 0.00 55 ILE A O 8
ATOM 9808 N N . PHE A 1 56 ? -0.314 4.425 0.034 1.00 0.00 56 PHE A N 8
ATOM 9809 C CA . PHE A 1 56 ? -0.361 5.859 0.012 1.00 0.00 56 PHE A CA 8
ATOM 9810 C C . PHE A 1 56 ? -1.605 6.187 -0.802 1.00 0.00 56 PHE A C 8
ATOM 9811 O O . PHE A 1 56 ? -1.589 6.137 -2.033 1.00 0.00 56 PHE A O 8
ATOM 9828 N N . ILE A 1 57 ? -2.710 6.419 -0.099 1.00 0.00 57 ILE A N 8
ATOM 9829 C CA . ILE A 1 57 ? -3.984 6.786 -0.690 1.00 0.00 57 ILE A CA 8
ATOM 9830 C C . ILE A 1 57 ? -3.942 8.309 -0.736 1.00 0.00 57 ILE A C 8
ATOM 9831 O O . ILE A 1 57 ? -3.906 8.952 0.314 1.00 0.00 57 ILE A O 8
ATOM 9847 N N . ASP A 1 58 ? -3.875 8.882 -1.936 1.00 0.00 58 ASP A N 8
ATOM 9848 C CA . ASP A 1 58 ? -3.811 10.311 -2.171 1.00 0.00 58 ASP A CA 8
ATOM 9849 C C . ASP A 1 58 ? -2.712 10.994 -1.378 1.00 0.00 58 ASP A C 8
ATOM 9850 O O . ASP A 1 58 ? -2.958 11.893 -0.574 1.00 0.00 58 ASP A O 8
ATOM 9859 N N . ALA A 1 59 ? -1.473 10.574 -1.639 1.00 0.00 59 ALA A N 8
ATOM 9860 C CA . ALA A 1 59 ? -0.249 11.152 -1.082 1.00 0.00 59 ALA A CA 8
ATOM 9861 C C . ALA A 1 59 ? -0.174 11.055 0.445 1.00 0.00 59 ALA A C 8
ATOM 9862 O O . ALA A 1 59 ? 0.614 11.764 1.076 1.00 0.00 59 ALA A O 8
ATOM 9869 N N . GLN A 1 60 ? -1.010 10.217 1.049 1.00 0.00 60 GLN A N 8
ATOM 9870 C CA . GLN A 1 60 ? -1.223 10.103 2.475 1.00 0.00 60 GLN A CA 8
ATOM 9871 C C . GLN A 1 60 ? -0.907 8.650 2.817 1.00 0.00 60 GLN A C 8
ATOM 9872 O O . GLN A 1 60 ? -1.589 7.722 2.377 1.00 0.00 60 GLN A O 8
ATOM 9886 N N . HIS A 1 61 ? 0.205 8.449 3.518 1.00 0.00 61 HIS A N 8
ATOM 9887 C CA . HIS A 1 61 ? 0.616 7.148 4.025 1.00 0.00 61 HIS A CA 8
ATOM 9888 C C . HIS A 1 61 ? -0.456 6.626 4.970 1.00 0.00 61 HIS A C 8
ATOM 9889 O O . HIS A 1 61 ? -0.663 7.185 6.046 1.00 0.00 61 HIS A O 8
ATOM 9904 N N . ILE A 1 62 ? -1.138 5.561 4.574 1.00 0.00 62 ILE A N 8
ATOM 9905 C CA . ILE A 1 62 ? -2.054 4.822 5.412 1.00 0.00 62 ILE A CA 8
ATOM 9906 C C . ILE A 1 62 ? -1.228 3.957 6.358 1.00 0.00 62 ILE A C 8
ATOM 9907 O O . ILE A 1 62 ? -1.101 4.277 7.539 1.00 0.00 62 ILE A O 8
ATOM 9923 N N . GLY A 1 63 ? -0.637 2.885 5.835 1.00 0.00 63 GLY A N 8
ATOM 9924 C CA . GLY A 1 63 ? 0.042 1.887 6.628 1.00 0.00 63 GLY A CA 8
ATOM 9925 C C . GLY A 1 63 ? -0.075 0.545 5.931 1.00 0.00 63 GLY A C 8
ATOM 9926 O O . GLY A 1 63 ? 0.104 0.473 4.710 1.00 0.00 63 GLY A O 8
ATOM 9930 N N . GLY A 1 64 ? -0.325 -0.496 6.718 1.00 0.00 64 GLY A N 8
ATOM 9931 C CA . GLY A 1 64 ? -0.328 -1.886 6.312 1.00 0.00 64 GLY A CA 8
ATOM 9932 C C . GLY A 1 64 ? -1.692 -2.314 5.776 1.00 0.00 64 GLY A C 8
ATOM 9933 O O . GLY A 1 64 ? -2.588 -1.494 5.571 1.00 0.00 64 GLY A O 8
ATOM 9937 N N . TYR A 1 65 ? -1.857 -3.618 5.547 1.00 0.00 65 TYR A N 8
ATOM 9938 C CA . TYR A 1 65 ? -3.149 -4.187 5.198 1.00 0.00 65 TYR A CA 8
ATOM 9939 C C . TYR A 1 65 ? -4.151 -3.983 6.317 1.00 0.00 65 TYR A C 8
ATOM 9940 O O . TYR A 1 65 ? -5.301 -3.728 6.003 1.00 0.00 65 TYR A O 8
ATOM 9958 N N . ASP A 1 66 ? -3.751 -4.066 7.585 1.00 0.00 66 ASP A N 8
ATOM 9959 C CA . ASP A 1 66 ? -4.691 -3.872 8.696 1.00 0.00 66 ASP A CA 8
ATOM 9960 C C . ASP A 1 66 ? -5.299 -2.471 8.600 1.00 0.00 66 ASP A C 8
ATOM 9961 O O . ASP A 1 66 ? -6.510 -2.294 8.708 1.00 0.00 66 ASP A O 8
ATOM 9970 N N . ASP A 1 67 ? -4.442 -1.489 8.323 1.00 0.00 67 ASP A N 8
ATOM 9971 C CA . ASP A 1 67 ? -4.786 -0.073 8.255 1.00 0.00 67 ASP A CA 8
ATOM 9972 C C . ASP A 1 67 ? -5.747 0.169 7.089 1.00 0.00 67 ASP A C 8
ATOM 9973 O O . ASP A 1 67 ? -6.760 0.860 7.206 1.00 0.00 67 ASP A O 8
ATOM 9982 N N . LEU A 1 68 ? -5.400 -0.405 5.942 1.00 0.00 68 LEU A N 8
ATOM 9983 C CA . LEU A 1 68 ? -6.141 -0.353 4.690 1.00 0.00 68 LEU A CA 8
ATOM 9984 C C . LEU A 1 68 ? -7.488 -1.040 4.802 1.00 0.00 68 LEU A C 8
ATOM 9985 O O . LEU A 1 68 ? -8.499 -0.500 4.367 1.00 0.00 68 LEU A O 8
ATOM 10001 N N . TYR A 1 69 ? -7.508 -2.242 5.353 1.00 0.00 69 TYR A N 8
ATOM 10002 C CA . TYR A 1 69 ? -8.697 -3.040 5.502 1.00 0.00 69 TYR A CA 8
ATOM 10003 C C . TYR A 1 69 ? -9.624 -2.351 6.501 1.00 0.00 69 TYR A C 8
ATOM 10004 O O . TYR A 1 69 ? -10.830 -2.382 6.293 1.00 0.00 69 TYR A O 8
ATOM 10022 N N . ALA A 1 70 ? -9.097 -1.657 7.521 1.00 0.00 70 ALA A N 8
ATOM 10023 C CA . ALA A 1 70 ? -9.903 -0.813 8.390 1.00 0.00 70 ALA A CA 8
ATOM 10024 C C . ALA A 1 70 ? -10.498 0.370 7.618 1.00 0.00 70 ALA A C 8
ATOM 10025 O O . ALA A 1 70 ? -11.689 0.649 7.765 1.00 0.00 70 ALA A O 8
ATOM 10032 N N . LEU A 1 71 ? -9.706 1.071 6.794 1.00 0.00 71 LEU A N 8
ATOM 10033 C CA . LEU A 1 71 ? -10.194 2.157 5.948 1.00 0.00 71 LEU A CA 8
ATOM 10034 C C . LEU A 1 71 ? -11.327 1.658 5.041 1.00 0.00 71 LEU A C 8
ATOM 10035 O O . LEU A 1 71 ? -12.367 2.307 4.895 1.00 0.00 71 LEU A O 8
ATOM 10051 N N . ASP A 1 72 ? -11.143 0.479 4.448 1.00 0.00 72 ASP A N 8
ATOM 10052 C CA . ASP A 1 72 ? -12.122 -0.183 3.601 1.00 0.00 72 ASP A CA 8
ATOM 10053 C C . ASP A 1 72 ? -13.344 -0.633 4.393 1.00 0.00 72 ASP A C 8
ATOM 10054 O O . ASP A 1 72 ? -14.469 -0.553 3.896 1.00 0.00 72 ASP A O 8
ATOM 10063 N N . ALA A 1 73 ? -13.160 -1.075 5.636 1.00 0.00 73 ALA A N 8
ATOM 10064 C CA . ALA A 1 73 ? -14.236 -1.478 6.542 1.00 0.00 73 ALA A CA 8
ATOM 10065 C C . ALA A 1 73 ? -15.068 -0.273 6.972 1.00 0.00 73 ALA A C 8
ATOM 10066 O O . ALA A 1 73 ? -16.263 -0.415 7.228 1.00 0.00 73 ALA A O 8
ATOM 10073 N N . ARG A 1 74 ? -14.483 0.927 6.971 1.00 0.00 74 ARG A N 8
ATOM 10074 C CA . ARG A 1 74 ? -15.218 2.171 7.154 1.00 0.00 74 ARG A CA 8
ATOM 10075 C C . ARG A 1 74 ? -16.020 2.525 5.909 1.00 0.00 74 ARG A C 8
ATOM 10076 O O . ARG A 1 74 ? -16.973 3.298 6.001 1.00 0.00 74 ARG A O 8
ATOM 10097 N N . GLY A 1 75 ? -15.645 1.965 4.761 1.00 0.00 75 GLY A N 8
ATOM 10098 C CA . GLY A 1 75 ? -16.140 2.369 3.458 1.00 0.00 75 GLY A CA 8
ATOM 10099 C C . GLY A 1 75 ? -15.429 3.635 2.992 1.00 0.00 75 GLY A C 8
ATOM 10100 O O . GLY A 1 75 ? -15.792 4.184 1.955 1.00 0.00 75 GLY A O 8
ATOM 10104 N N . GLY A 1 76 ? -14.406 4.087 3.727 1.00 0.00 76 GLY A N 8
ATOM 10105 C CA . GLY A 1 76 ? -13.710 5.335 3.460 1.00 0.00 76 GLY A CA 8
ATOM 10106 C C . GLY A 1 76 ? -12.652 5.169 2.375 1.00 0.00 76 GLY A C 8
ATOM 10107 O O . GLY A 1 76 ? -12.101 6.169 1.919 1.00 0.00 76 GLY A O 8
ATOM 10111 N N . LEU A 1 77 ? -12.360 3.932 1.960 1.00 0.00 77 LEU A N 8
ATOM 10112 C CA . LEU A 1 77 ? -11.526 3.646 0.801 1.00 0.00 77 LEU A CA 8
ATOM 10113 C C . LEU A 1 77 ? -12.298 3.924 -0.490 1.00 0.00 77 LEU A C 8
ATOM 10114 O O . LEU A 1 77 ? -11.732 4.446 -1.443 1.00 0.00 77 LEU A O 8
ATOM 10130 N N . ASP A 1 78 ? -13.588 3.582 -0.515 1.00 0.00 78 ASP A N 8
ATOM 10131 C CA . ASP A 1 78 ? -14.476 3.729 -1.671 1.00 0.00 78 ASP A CA 8
ATOM 10132 C C . ASP A 1 78 ? -14.396 5.096 -2.374 1.00 0.00 78 ASP A C 8
ATOM 10133 O O . ASP A 1 78 ? -14.154 5.109 -3.582 1.00 0.00 78 ASP A O 8
ATOM 10142 N N . PRO A 1 79 ? -14.544 6.259 -1.704 1.00 0.00 79 PRO A N 8
ATOM 10143 C CA . PRO A 1 79 ? -14.484 7.565 -2.369 1.00 0.00 79 PRO A CA 8
ATOM 10144 C C . PRO A 1 79 ? -13.086 7.921 -2.896 1.00 0.00 79 PRO A C 8
ATOM 10145 O O . PRO A 1 79 ? -12.923 8.950 -3.557 1.00 0.00 79 PRO A O 8
ATOM 10156 N N . LEU A 1 80 ? -12.073 7.098 -2.624 1.00 0.00 80 LEU A N 8
ATOM 10157 C CA . LEU A 1 80 ? -10.680 7.299 -3.004 1.00 0.00 80 LEU A CA 8
ATOM 10158 C C . LEU A 1 80 ? -10.224 6.230 -4.004 1.00 0.00 80 LEU A C 8
ATOM 10159 O O . LEU A 1 80 ? -9.059 6.218 -4.389 1.00 0.00 80 LEU A O 8
ATOM 10175 N N . LEU A 1 81 ? -11.110 5.328 -4.443 1.00 0.00 81 LEU A N 8
ATOM 10176 C CA . LEU A 1 81 ? -10.786 4.299 -5.435 1.00 0.00 81 LEU A CA 8
ATOM 10177 C C . LEU A 1 81 ? -11.861 4.085 -6.492 1.00 0.00 81 LEU A C 8
ATOM 10178 O O . LEU A 1 81 ? -11.748 3.161 -7.304 1.00 0.00 81 LEU A O 8
ATOM 10194 N N . LYS A 1 82 ? -12.885 4.926 -6.513 1.00 0.00 82 LYS A N 8
ATOM 10195 C CA . LYS A 1 82 ? -14.007 4.823 -7.427 1.00 0.00 82 LYS A CA 8
ATOM 10196 C C . LYS A 1 82 ? -14.236 6.214 -7.960 1.00 0.00 82 LYS A C 8
ATOM 10197 O O . LYS A 1 82 ? -14.158 6.367 -9.195 1.00 0.00 82 LYS A O 8
ATOM 10217 N N . ALA A 1 1 ? -6.859 11.064 -6.962 1.00 0.00 1 ALA A N 9
ATOM 10218 C CA . ALA A 1 1 ? -6.637 9.644 -6.668 1.00 0.00 1 ALA A CA 9
ATOM 10219 C C . ALA A 1 1 ? -5.241 9.209 -7.073 1.00 0.00 1 ALA A C 9
ATOM 10220 O O . ALA A 1 1 ? -4.834 9.348 -8.228 1.00 0.00 1 ALA A O 9
ATOM 10229 N N . ASN A 1 2 ? -4.502 8.655 -6.122 1.00 0.00 2 ASN A N 9
ATOM 10230 C CA . ASN A 1 2 ? -3.312 7.874 -6.263 1.00 0.00 2 ASN A CA 9
ATOM 10231 C C . ASN A 1 2 ? -3.478 6.705 -5.311 1.00 0.00 2 ASN A C 9
ATOM 10232 O O . ASN A 1 2 ? -3.815 6.958 -4.159 1.00 0.00 2 ASN A O 9
ATOM 10243 N N . VAL A 1 3 ? -3.189 5.474 -5.717 1.00 0.00 3 VAL A N 9
ATOM 10244 C CA . VAL A 1 3 ? -3.098 4.350 -4.791 1.00 0.00 3 VAL A CA 9
ATOM 10245 C C . VAL A 1 3 ? -1.804 3.652 -5.086 1.00 0.00 3 VAL A C 9
ATOM 10246 O O . VAL A 1 3 ? -1.563 3.218 -6.212 1.00 0.00 3 VAL A O 9
ATOM 10259 N N . GLU A 1 4 ? -0.961 3.588 -4.074 1.00 0.00 4 GLU A N 9
ATOM 10260 C CA . GLU A 1 4 ? 0.406 3.170 -4.194 1.00 0.00 4 GLU A CA 9
ATOM 10261 C C . GLU A 1 4 ? 0.688 2.227 -3.051 1.00 0.00 4 GLU A C 9
ATOM 10262 O O . GLU A 1 4 ? 0.364 2.539 -1.908 1.00 0.00 4 GLU A O 9
ATOM 10274 N N . ILE A 1 5 ? 1.227 1.049 -3.357 1.00 0.00 5 ILE A N 9
ATOM 10275 C CA . ILE A 1 5 ? 1.429 0.021 -2.356 1.00 0.00 5 ILE A CA 9
ATOM 10276 C C . ILE A 1 5 ? 2.846 -0.513 -2.458 1.00 0.00 5 ILE A C 9
ATOM 10277 O O . ILE A 1 5 ? 3.198 -1.167 -3.437 1.00 0.00 5 ILE A O 9
ATOM 10293 N N . TYR A 1 6 ? 3.681 -0.195 -1.472 1.00 0.00 6 TYR A N 9
ATOM 10294 C CA . TYR A 1 6 ? 5.025 -0.735 -1.416 1.00 0.00 6 TYR A CA 9
ATOM 10295 C C . TYR A 1 6 ? 4.961 -2.200 -0.995 1.00 0.00 6 TYR A C 9
ATOM 10296 O O . TYR A 1 6 ? 4.179 -2.548 -0.103 1.00 0.00 6 TYR A O 9
ATOM 10314 N N . THR A 1 7 ? 5.764 -3.048 -1.642 1.00 0.00 7 THR A N 9
ATOM 10315 C CA . THR A 1 7 ? 5.705 -4.504 -1.545 1.00 0.00 7 THR A CA 9
ATOM 10316 C C . THR A 1 7 ? 7.104 -5.123 -1.736 1.00 0.00 7 THR A C 9
ATOM 10317 O O . THR A 1 7 ? 8.085 -4.411 -1.914 1.00 0.00 7 THR A O 9
ATOM 10328 N N . LYS A 1 8 ? 7.221 -6.452 -1.687 1.00 0.00 8 LYS A N 9
ATOM 10329 C CA . LYS A 1 8 ? 8.398 -7.247 -2.071 1.00 0.00 8 LYS A CA 9
ATOM 10330 C C . LYS A 1 8 ? 7.840 -8.570 -2.604 1.00 0.00 8 LYS A C 9
ATOM 10331 O O . LYS A 1 8 ? 6.637 -8.825 -2.462 1.00 0.00 8 LYS A O 9
ATOM 10350 N N . GLU A 1 9 ? 8.685 -9.448 -3.143 1.00 0.00 9 GLU A N 9
ATOM 10351 C CA . GLU A 1 9 ? 8.215 -10.636 -3.880 1.00 0.00 9 GLU A CA 9
ATOM 10352 C C . GLU A 1 9 ? 7.489 -11.655 -2.997 1.00 0.00 9 GLU A C 9
ATOM 10353 O O . GLU A 1 9 ? 6.761 -12.513 -3.491 1.00 0.00 9 GLU A O 9
ATOM 10365 N N . THR A 1 10 ? 7.636 -11.563 -1.683 1.00 0.00 10 THR A N 9
ATOM 10366 C CA . THR A 1 10 ? 6.842 -12.291 -0.715 1.00 0.00 10 THR A CA 9
ATOM 10367 C C . THR A 1 10 ? 6.510 -11.285 0.368 1.00 0.00 10 THR A C 9
ATOM 10368 O O . THR A 1 10 ? 7.400 -10.596 0.874 1.00 0.00 10 THR A O 9
ATOM 10379 N N . CYS A 1 11 ? 5.224 -11.164 0.682 1.00 0.00 11 CYS A N 9
ATOM 10380 C CA . CYS A 1 11 ? 4.701 -10.274 1.695 1.00 0.00 11 CYS A CA 9
ATOM 10381 C C . CYS A 1 11 ? 3.236 -10.680 1.909 1.00 0.00 11 CYS A C 9
ATOM 10382 O O . CYS A 1 11 ? 2.377 -10.259 1.127 1.00 0.00 11 CYS A O 9
ATOM 10389 N N . PRO A 1 12 ? 2.920 -11.525 2.906 1.00 0.00 12 PRO A N 9
ATOM 10390 C CA . PRO A 1 12 ? 1.569 -12.044 3.101 1.00 0.00 12 PRO A CA 9
ATOM 10391 C C . PRO A 1 12 ? 0.531 -10.935 3.260 1.00 0.00 12 PRO A C 9
ATOM 10392 O O . PRO A 1 12 ? -0.565 -11.065 2.708 1.00 0.00 12 PRO A O 9
ATOM 10403 N N . TYR A 1 13 ? 0.850 -9.852 3.974 1.00 0.00 13 TYR A N 9
ATOM 10404 C CA . TYR A 1 13 ? -0.082 -8.750 4.165 1.00 0.00 13 TYR A CA 9
ATOM 10405 C C . TYR A 1 13 ? -0.168 -7.879 2.912 1.00 0.00 13 TYR A C 9
ATOM 10406 O O . TYR A 1 13 ? -1.241 -7.353 2.629 1.00 0.00 13 TYR A O 9
ATOM 10424 N N . CYS A 1 14 ? 0.897 -7.764 2.109 1.00 0.00 14 CYS A N 9
ATOM 10425 C CA . CYS A 1 14 ? 0.792 -7.115 0.805 1.00 0.00 14 CYS A CA 9
ATOM 10426 C C . CYS A 1 14 ? -0.227 -7.863 -0.028 1.00 0.00 14 CYS A C 9
ATOM 10427 O O . CYS A 1 14 ? -1.161 -7.251 -0.534 1.00 0.00 14 CYS A O 9
ATOM 10434 N N . HIS A 1 15 ? -0.075 -9.185 -0.128 1.00 0.00 15 HIS A N 9
ATOM 10435 C CA . HIS A 1 15 ? -1.021 -10.003 -0.856 1.00 0.00 15 HIS A CA 9
ATOM 10436 C C . HIS A 1 15 ? -2.435 -9.841 -0.290 1.00 0.00 15 HIS A C 9
ATOM 10437 O O . HIS A 1 15 ? -3.355 -9.724 -1.088 1.00 0.00 15 HIS A O 9
ATOM 10452 N N . ARG A 1 16 ? -2.636 -9.770 1.035 1.00 0.00 16 ARG A N 9
ATOM 10453 C CA . ARG A 1 16 ? -3.959 -9.491 1.609 1.00 0.00 16 ARG A CA 9
ATOM 10454 C C . ARG A 1 16 ? -4.542 -8.197 1.031 1.00 0.00 16 ARG A C 9
ATOM 10455 O O . ARG A 1 16 ? -5.648 -8.219 0.495 1.00 0.00 16 ARG A O 9
ATOM 10476 N N . ALA A 1 17 ? -3.812 -7.080 1.113 1.00 0.00 17 ALA A N 9
ATOM 10477 C CA . ALA A 1 17 ? -4.287 -5.804 0.584 1.00 0.00 17 ALA A CA 9
ATOM 10478 C C . ALA A 1 17 ? -4.536 -5.902 -0.918 1.00 0.00 17 ALA A C 9
ATOM 10479 O O . ALA A 1 17 ? -5.614 -5.540 -1.376 1.00 0.00 17 ALA A O 9
ATOM 10486 N N . LYS A 1 18 ? -3.564 -6.385 -1.695 1.00 0.00 18 LYS A N 9
ATOM 10487 C CA . LYS A 1 18 ? -3.702 -6.453 -3.145 1.00 0.00 18 LYS A CA 9
ATOM 10488 C C . LYS A 1 18 ? -4.859 -7.356 -3.551 1.00 0.00 18 LYS A C 9
ATOM 10489 O O . LYS A 1 18 ? -5.528 -7.050 -4.534 1.00 0.00 18 LYS A O 9
ATOM 10508 N N . ALA A 1 19 ? -5.129 -8.426 -2.802 1.00 0.00 19 ALA A N 9
ATOM 10509 C CA . ALA A 1 19 ? -6.262 -9.293 -3.052 1.00 0.00 19 ALA A CA 9
ATOM 10510 C C . ALA A 1 19 ? -7.547 -8.493 -2.881 1.00 0.00 19 ALA A C 9
ATOM 10511 O O . ALA A 1 19 ? -8.372 -8.500 -3.789 1.00 0.00 19 ALA A O 9
ATOM 10518 N N . LEU A 1 20 ? -7.697 -7.780 -1.758 1.00 0.00 20 LEU A N 9
ATOM 10519 C CA . LEU A 1 20 ? -8.882 -6.972 -1.467 1.00 0.00 20 LEU A CA 9
ATOM 10520 C C . LEU A 1 20 ? -9.086 -5.949 -2.581 1.00 0.00 20 LEU A C 9
ATOM 10521 O O . LEU A 1 20 ? -10.174 -5.839 -3.139 1.00 0.00 20 LEU A O 9
ATOM 10537 N N . LEU A 1 21 ? -8.026 -5.225 -2.935 1.00 0.00 21 LEU A N 9
ATOM 10538 C CA . LEU A 1 21 ? -8.085 -4.150 -3.911 1.00 0.00 21 LEU A CA 9
ATOM 10539 C C . LEU A 1 21 ? -8.391 -4.693 -5.308 1.00 0.00 21 LEU A C 9
ATOM 10540 O O . LEU A 1 21 ? -9.211 -4.114 -6.022 1.00 0.00 21 LEU A O 9
ATOM 10556 N N . SER A 1 22 ? -7.786 -5.812 -5.709 1.00 0.00 22 SER A N 9
ATOM 10557 C CA . SER A 1 22 ? -8.076 -6.413 -7.003 1.00 0.00 22 SER A CA 9
ATOM 10558 C C . SER A 1 22 ? -9.494 -6.993 -7.021 1.00 0.00 22 SER A C 9
ATOM 10559 O O . SER A 1 22 ? -10.156 -6.927 -8.056 1.00 0.00 22 SER A O 9
ATOM 10567 N N . SER A 1 23 ? -10.014 -7.485 -5.893 1.00 0.00 23 SER A N 9
ATOM 10568 C CA . SER A 1 23 ? -11.401 -7.921 -5.788 1.00 0.00 23 SER A CA 9
ATOM 10569 C C . SER A 1 23 ? -12.362 -6.738 -5.880 1.00 0.00 23 SER A C 9
ATOM 10570 O O . SER A 1 23 ? -13.443 -6.875 -6.455 1.00 0.00 23 SER A O 9
ATOM 10578 N N . LYS A 1 24 ? -11.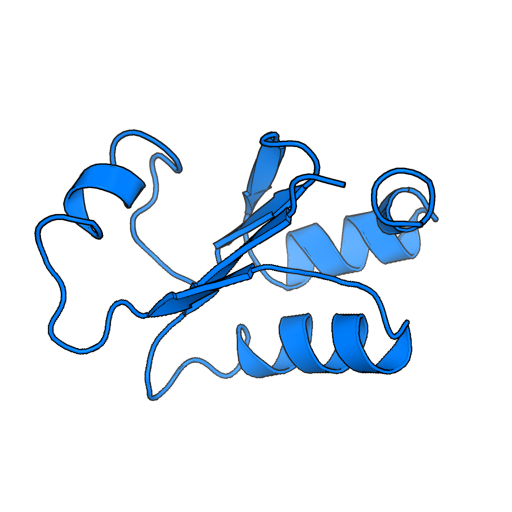979 -5.561 -5.374 1.00 0.00 24 LYS A N 9
ATOM 10579 C CA . LYS A 1 24 ? -12.749 -4.342 -5.580 1.00 0.00 24 LYS A CA 9
ATOM 10580 C C . LYS A 1 24 ? -12.564 -3.817 -7.010 1.00 0.00 24 LYS A C 9
ATOM 10581 O O . LYS A 1 24 ? -13.327 -2.953 -7.446 1.00 0.00 24 LYS A O 9
ATOM 10600 N N . GLY A 1 25 ? -11.605 -4.356 -7.764 1.00 0.00 25 GLY A N 9
ATOM 10601 C CA . GLY A 1 25 ? -11.392 -4.080 -9.179 1.00 0.00 25 GLY A CA 9
ATOM 10602 C C . GLY A 1 25 ? -10.644 -2.772 -9.403 1.00 0.00 25 GLY A C 9
ATOM 10603 O O . GLY A 1 25 ? -10.652 -2.235 -10.514 1.00 0.00 25 GLY A O 9
ATOM 10607 N N . VAL A 1 26 ? -10.006 -2.237 -8.366 1.00 0.00 26 VAL A N 9
ATOM 10608 C CA . VAL A 1 26 ? -9.467 -0.886 -8.407 1.00 0.00 26 VAL A CA 9
ATOM 10609 C C . VAL A 1 26 ? -8.202 -0.826 -9.268 1.00 0.00 26 VAL A C 9
ATOM 10610 O O . VAL A 1 26 ? -7.571 -1.845 -9.569 1.00 0.00 26 VAL A O 9
ATOM 10623 N N . SER A 1 27 ? -7.823 0.380 -9.668 1.00 0.00 27 SER A N 9
ATOM 10624 C CA . SER A 1 27 ? -6.663 0.684 -10.485 1.00 0.00 27 SER A CA 9
ATOM 10625 C C . SER A 1 27 ? -5.600 1.324 -9.585 1.00 0.00 27 SER A C 9
ATOM 10626 O O . SER A 1 27 ? -5.765 2.464 -9.142 1.00 0.00 27 SER A O 9
ATOM 10634 N N . PHE A 1 28 ? -4.536 0.584 -9.266 1.00 0.00 28 PHE A N 9
ATOM 10635 C CA . PHE A 1 28 ? -3.542 0.929 -8.248 1.00 0.00 28 PHE A CA 9
ATOM 10636 C C . PHE A 1 28 ? -2.118 0.700 -8.790 1.00 0.00 28 PHE A C 9
ATOM 10637 O O . PHE A 1 28 ? -1.938 0.026 -9.811 1.00 0.00 28 PHE A O 9
ATOM 10654 N N . GLN A 1 29 ? -1.100 1.172 -8.065 1.00 0.00 29 GLN A N 9
ATOM 10655 C CA . GLN A 1 29 ? 0.323 1.026 -8.393 1.00 0.00 29 GLN A CA 9
ATOM 10656 C C . GLN A 1 29 ? 0.966 0.215 -7.280 1.00 0.00 29 GLN A C 9
ATOM 10657 O O . GLN A 1 29 ? 0.628 0.414 -6.118 1.00 0.00 29 GLN A O 9
ATOM 10671 N N . GLU A 1 30 ? 1.948 -0.623 -7.608 1.00 0.00 30 GLU A N 9
ATOM 10672 C CA . GLU A 1 30 ? 2.763 -1.328 -6.625 1.00 0.00 30 GLU A CA 9
ATOM 10673 C C . GLU A 1 30 ? 4.203 -0.814 -6.724 1.00 0.00 30 GLU A C 9
ATOM 10674 O O . GLU A 1 30 ? 4.630 -0.365 -7.793 1.00 0.00 30 GLU A O 9
ATOM 10686 N N . LEU A 1 31 ? 4.937 -0.832 -5.613 1.00 0.00 31 LEU A N 9
ATOM 10687 C CA . LEU A 1 31 ? 6.244 -0.196 -5.445 1.00 0.00 31 LEU A CA 9
ATOM 10688 C C . LEU A 1 31 ? 7.191 -1.188 -4.754 1.00 0.00 31 LEU A C 9
ATOM 10689 O O . LEU A 1 31 ? 7.263 -1.233 -3.527 1.00 0.00 31 LEU A O 9
ATOM 10705 N N . PRO A 1 32 ? 7.889 -2.038 -5.511 1.00 0.00 32 PRO A N 9
ATOM 10706 C CA . PRO A 1 32 ? 8.620 -3.156 -4.937 1.00 0.00 32 PRO A CA 9
ATOM 10707 C C . PRO A 1 32 ? 9.896 -2.697 -4.223 1.00 0.00 32 PRO A C 9
ATOM 10708 O O . PRO A 1 32 ? 10.515 -1.704 -4.605 1.00 0.00 32 PRO A O 9
ATOM 10719 N N . ILE A 1 33 ? 10.331 -3.468 -3.228 1.00 0.00 33 ILE A N 9
ATOM 10720 C CA . ILE A 1 33 ? 11.625 -3.366 -2.564 1.00 0.00 33 ILE A CA 9
ATOM 10721 C C . ILE A 1 33 ? 12.318 -4.726 -2.591 1.00 0.00 33 ILE A C 9
ATOM 10722 O O . ILE A 1 33 ? 12.799 -5.216 -1.569 1.00 0.00 33 ILE A O 9
ATOM 10738 N N . ASP A 1 34 ? 12.313 -5.333 -3.777 1.00 0.00 34 ASP A N 9
ATOM 10739 C CA . ASP A 1 34 ? 13.058 -6.501 -4.230 1.00 0.00 34 ASP A CA 9
ATOM 10740 C C . ASP A 1 34 ? 14.567 -6.228 -4.078 1.00 0.00 34 ASP A C 9
ATOM 10741 O O . ASP A 1 34 ? 15.003 -5.664 -3.070 1.00 0.00 34 ASP A O 9
ATOM 10750 N N . GLY A 1 35 ? 15.428 -6.691 -4.983 1.00 0.00 35 GLY A N 9
ATOM 10751 C CA . GLY A 1 35 ? 16.825 -6.275 -5.024 1.00 0.00 35 GLY A CA 9
ATOM 10752 C C . GLY A 1 35 ? 16.919 -4.814 -5.472 1.00 0.00 35 GLY A C 9
ATOM 10753 O O . GLY A 1 35 ? 17.420 -4.524 -6.562 1.00 0.00 35 GLY A O 9
ATOM 10757 N N . ASN A 1 36 ? 16.376 -3.899 -4.672 1.00 0.00 36 ASN A N 9
ATOM 10758 C CA . ASN A 1 36 ? 16.141 -2.501 -4.985 1.00 0.00 36 ASN A CA 9
ATOM 10759 C C . ASN A 1 36 ? 16.138 -1.698 -3.682 1.00 0.00 36 ASN A C 9
ATOM 10760 O O . ASN A 1 36 ? 15.107 -1.568 -3.015 1.00 0.00 36 ASN A O 9
ATOM 10771 N N . ALA A 1 37 ? 17.300 -1.183 -3.286 1.00 0.00 37 ALA A N 9
ATOM 10772 C CA . ALA A 1 37 ? 17.392 -0.214 -2.206 1.00 0.00 37 ALA A CA 9
ATOM 10773 C C . ALA A 1 37 ? 16.745 1.134 -2.527 1.00 0.00 37 ALA A C 9
ATOM 10774 O O . ALA A 1 37 ? 16.387 1.834 -1.586 1.00 0.00 37 ALA A O 9
ATOM 10781 N N . ALA A 1 38 ? 16.565 1.518 -3.798 1.00 0.00 38 ALA A N 9
ATOM 10782 C CA . ALA A 1 38 ? 16.177 2.883 -4.147 1.00 0.00 38 ALA A CA 9
ATOM 10783 C C . ALA A 1 38 ? 14.805 3.192 -3.571 1.00 0.00 38 ALA A C 9
ATOM 10784 O O . ALA A 1 38 ? 14.638 4.139 -2.807 1.00 0.00 38 ALA A O 9
ATOM 10791 N N . LYS A 1 39 ? 13.816 2.347 -3.878 1.00 0.00 39 LYS A N 9
AT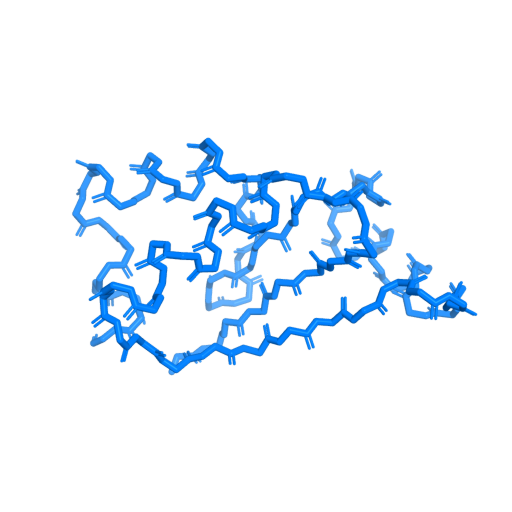OM 10792 C CA . LYS A 1 39 ? 12.469 2.578 -3.357 1.00 0.00 39 LYS A CA 9
ATOM 10793 C C . LYS A 1 39 ? 12.426 2.381 -1.846 1.00 0.00 39 LYS A C 9
ATOM 10794 O O . LYS A 1 39 ? 11.515 2.905 -1.219 1.00 0.00 39 LYS A O 9
ATOM 10813 N N . ARG A 1 40 ? 13.348 1.613 -1.262 1.00 0.00 40 ARG A N 9
ATOM 10814 C CA . ARG A 1 40 ? 13.379 1.345 0.170 1.00 0.00 40 ARG A CA 9
ATOM 10815 C C . ARG A 1 40 ? 13.866 2.592 0.898 1.00 0.00 40 ARG A C 9
ATOM 10816 O O . ARG A 1 40 ? 13.218 3.025 1.845 1.00 0.00 40 ARG A O 9
ATOM 10837 N N . GLU A 1 41 ? 14.959 3.186 0.432 1.00 0.00 41 GLU A N 9
ATOM 10838 C CA . GLU A 1 41 ? 15.486 4.466 0.880 1.00 0.00 41 GLU A CA 9
ATOM 10839 C C . GLU A 1 41 ? 14.444 5.569 0.668 1.00 0.00 41 GLU A C 9
ATOM 10840 O O . GLU A 1 41 ? 14.242 6.416 1.542 1.00 0.00 41 GLU A O 9
ATOM 10852 N N . GLU A 1 42 ? 13.738 5.543 -0.466 1.00 0.00 42 GLU A N 9
ATOM 10853 C CA . GLU A 1 42 ? 12.621 6.437 -0.743 1.00 0.00 42 GLU A CA 9
ATOM 10854 C C . GLU A 1 42 ? 11.562 6.290 0.346 1.00 0.00 42 GLU A C 9
ATOM 10855 O O . GLU A 1 42 ? 11.039 7.277 0.867 1.00 0.00 42 GLU A O 9
ATOM 10867 N N . MET A 1 43 ? 11.265 5.039 0.715 1.00 0.00 43 MET A N 9
ATOM 10868 C CA . MET A 1 43 ? 10.287 4.684 1.715 1.00 0.00 43 MET A CA 9
ATOM 10869 C C . MET A 1 43 ? 10.628 5.272 3.080 1.00 0.00 43 MET A C 9
ATOM 10870 O O . MET A 1 43 ? 9.730 5.388 3.909 1.00 0.00 43 MET A O 9
ATOM 10884 N N . ILE A 1 44 ? 11.868 5.690 3.328 1.00 0.00 44 ILE A N 9
ATOM 10885 C CA . ILE A 1 44 ? 12.214 6.406 4.549 1.00 0.00 44 ILE A CA 9
ATOM 10886 C C . ILE A 1 44 ? 11.545 7.783 4.488 1.00 0.00 44 ILE A C 9
ATOM 10887 O O . ILE A 1 44 ? 10.719 8.075 5.343 1.00 0.00 44 ILE A O 9
ATOM 10903 N N . LYS A 1 45 ? 11.812 8.625 3.483 1.00 0.00 45 LYS A N 9
ATOM 10904 C CA . LYS A 1 45 ? 11.129 9.921 3.408 1.00 0.00 45 LYS A CA 9
ATOM 10905 C C . LYS A 1 45 ? 9.622 9.761 3.277 1.00 0.00 45 LYS A C 9
ATOM 10906 O O . LYS A 1 45 ? 8.867 10.494 3.918 1.00 0.00 45 LYS A O 9
ATOM 10925 N N . ARG A 1 46 ? 9.167 8.803 2.477 1.00 0.00 46 ARG A N 9
ATOM 10926 C CA . ARG A 1 46 ? 7.758 8.570 2.213 1.00 0.00 46 ARG A CA 9
ATOM 10927 C C . ARG A 1 46 ? 7.026 8.079 3.462 1.00 0.00 46 ARG A C 9
ATOM 10928 O O . ARG A 1 46 ? 5.924 8.555 3.717 1.00 0.00 46 ARG A O 9
ATOM 10949 N N . SER A 1 47 ? 7.587 7.137 4.227 1.00 0.00 47 SER A N 9
ATOM 10950 C CA . SER A 1 47 ? 6.859 6.447 5.299 1.00 0.00 47 SER A CA 9
ATOM 10951 C C . SER A 1 47 ? 7.537 6.486 6.669 1.00 0.00 47 SER A C 9
ATOM 10952 O O . SER A 1 47 ? 6.862 6.311 7.680 1.00 0.00 47 SER A O 9
ATOM 10960 N N . GLY A 1 48 ? 8.865 6.605 6.696 1.00 0.00 48 GLY A N 9
ATOM 10961 C CA . GLY A 1 48 ? 9.752 6.443 7.843 1.00 0.00 48 GLY A CA 9
ATOM 10962 C C . GLY A 1 48 ? 10.057 4.979 8.166 1.00 0.00 48 GLY A C 9
ATOM 10963 O O . GLY A 1 48 ? 11.087 4.685 8.774 1.00 0.00 48 GLY A O 9
ATOM 10967 N N . ARG A 1 49 ? 9.208 4.052 7.719 1.00 0.00 49 ARG A N 9
ATOM 10968 C CA . ARG A 1 49 ? 9.218 2.654 8.136 1.00 0.00 49 ARG A CA 9
ATOM 10969 C C . ARG A 1 49 ? 10.147 1.784 7.300 1.00 0.00 49 ARG A C 9
ATOM 10970 O O . ARG A 1 49 ? 11.061 1.184 7.865 1.00 0.00 49 ARG A O 9
ATOM 10991 N N . THR A 1 50 ? 9.900 1.693 5.990 1.00 0.00 50 THR A N 9
ATOM 10992 C CA . THR A 1 50 ? 10.563 0.801 5.024 1.00 0.00 50 THR A CA 9
ATOM 10993 C C . THR A 1 50 ? 10.101 -0.663 5.130 1.00 0.00 50 THR A C 9
ATOM 10994 O O . THR A 1 50 ? 10.749 -1.584 4.625 1.00 0.00 50 THR A O 9
ATOM 11005 N N . THR A 1 51 ? 8.980 -0.884 5.805 1.00 0.00 51 THR A N 9
ATOM 11006 C CA . THR A 1 51 ? 8.358 -2.183 5.979 1.00 0.00 51 THR A CA 9
ATOM 11007 C C . THR A 1 51 ? 7.271 -2.340 4.932 1.00 0.00 51 THR A C 9
ATOM 11008 O O . THR A 1 51 ? 7.015 -1.434 4.139 1.00 0.00 51 THR A O 9
ATOM 11019 N N . VAL A 1 52 ? 6.642 -3.506 4.890 1.00 0.00 52 VAL A N 9
ATOM 11020 C CA . VAL A 1 52 ? 5.626 -3.748 3.879 1.00 0.00 52 VAL A CA 9
ATOM 11021 C C . VAL A 1 52 ? 4.411 -4.449 4.507 1.00 0.00 52 VAL A C 9
ATOM 11022 O O . VAL A 1 52 ? 4.575 -5.156 5.504 1.00 0.00 52 VAL A O 9
ATOM 11035 N N . PRO A 1 53 ? 3.203 -4.300 3.933 1.00 0.00 53 PRO A N 9
ATOM 11036 C CA . PRO A 1 53 ? 2.899 -3.337 2.886 1.00 0.00 53 PRO A CA 9
ATOM 11037 C C . PRO A 1 53 ? 2.943 -1.915 3.448 1.00 0.00 53 PRO A C 9
ATOM 11038 O O . PRO A 1 53 ? 2.727 -1.692 4.641 1.00 0.00 53 PRO A O 9
ATOM 11049 N N . GLN A 1 54 ? 3.177 -0.953 2.565 1.00 0.00 54 GLN A N 9
ATOM 11050 C CA . GLN A 1 54 ? 3.035 0.465 2.839 1.00 0.00 54 GLN A CA 9
ATOM 11051 C C . GLN A 1 54 ? 2.077 0.995 1.792 1.00 0.00 54 GLN A C 9
ATOM 11052 O O . GLN A 1 54 ? 2.493 1.272 0.669 1.00 0.00 54 GLN A O 9
ATOM 11066 N N . ILE A 1 55 ? 0.789 1.049 2.121 1.00 0.00 55 ILE A N 9
ATOM 11067 C CA . ILE A 1 55 ? -0.182 1.667 1.240 1.00 0.00 55 ILE A CA 9
ATOM 11068 C C . ILE A 1 55 ? -0.104 3.177 1.479 1.00 0.00 55 ILE A C 9
ATOM 11069 O O . ILE A 1 55 ? 0.063 3.645 2.613 1.00 0.00 55 ILE A O 9
ATOM 11085 N N . PHE A 1 56 ? -0.267 3.919 0.397 1.00 0.00 56 PHE A N 9
ATOM 11086 C CA . PHE A 1 56 ? -0.365 5.348 0.271 1.00 0.00 56 PHE A CA 9
ATOM 11087 C C . PHE A 1 56 ? -1.609 5.586 -0.580 1.00 0.00 56 PHE A C 9
ATOM 11088 O O . PHE A 1 56 ? -1.713 4.984 -1.651 1.00 0.00 56 PHE A O 9
ATOM 11105 N N . ILE A 1 57 ? -2.557 6.410 -0.135 1.00 0.00 57 ILE A N 9
ATOM 11106 C CA . ILE A 1 57 ? -3.770 6.717 -0.883 1.00 0.00 57 ILE A CA 9
ATOM 11107 C C . ILE A 1 57 ? -3.890 8.233 -0.877 1.00 0.00 57 ILE A C 9
ATOM 11108 O O . ILE A 1 57 ? -3.799 8.851 0.181 1.00 0.00 57 ILE A O 9
ATOM 11124 N N . ASP A 1 58 ? -4.024 8.824 -2.062 1.00 0.00 58 ASP A N 9
ATOM 11125 C CA . ASP A 1 58 ? -3.928 10.247 -2.360 1.00 0.00 58 ASP A CA 9
ATOM 11126 C C . ASP A 1 58 ? -2.789 10.884 -1.566 1.00 0.00 58 ASP A C 9
ATOM 11127 O O . ASP A 1 58 ? -2.963 11.822 -0.785 1.00 0.00 58 ASP A O 9
ATOM 11136 N N . ALA A 1 59 ? -1.601 10.299 -1.755 1.00 0.00 59 ALA A N 9
ATOM 11137 C CA . ALA A 1 59 ? -0.307 10.606 -1.159 1.00 0.00 59 ALA A CA 9
ATOM 11138 C C . ALA A 1 59 ? -0.227 10.327 0.340 1.00 0.00 59 ALA A C 9
ATOM 11139 O O . ALA A 1 59 ? 0.859 10.411 0.913 1.00 0.00 59 ALA A O 9
ATOM 11146 N N . GLN A 1 60 ? -1.341 10.001 0.980 1.00 0.00 60 GLN A N 9
ATOM 11147 C CA . GLN A 1 60 ? -1.419 9.867 2.418 1.00 0.00 60 GLN A CA 9
ATOM 11148 C C . GLN A 1 60 ? -0.888 8.497 2.798 1.00 0.00 60 GLN A C 9
ATOM 11149 O O . GLN A 1 60 ? -1.446 7.489 2.374 1.00 0.00 60 GLN A O 9
ATOM 11163 N N . HIS A 1 61 ? 0.195 8.443 3.568 1.00 0.00 61 HIS A N 9
ATOM 11164 C CA . HIS A 1 61 ? 0.747 7.194 4.079 1.00 0.00 61 HIS A CA 9
ATOM 11165 C C . HIS A 1 61 ? -0.272 6.534 5.016 1.00 0.00 61 HIS A C 9
ATOM 11166 O O . HIS A 1 61 ? -0.392 6.939 6.171 1.00 0.00 61 HIS A O 9
ATOM 11181 N N . ILE A 1 62 ? -0.992 5.519 4.539 1.00 0.00 62 ILE A N 9
ATOM 11182 C CA . ILE A 1 62 ? -2.051 4.837 5.271 1.00 0.00 62 ILE A CA 9
ATOM 11183 C C . ILE A 1 62 ? -1.434 3.941 6.343 1.00 0.00 62 ILE A C 9
ATOM 11184 O O . ILE A 1 62 ? -1.724 4.129 7.524 1.00 0.00 62 ILE A O 9
ATOM 11200 N N . GLY A 1 63 ? -0.593 2.977 5.957 1.00 0.00 63 GLY A N 9
ATOM 11201 C CA . GLY A 1 63 ? -0.068 1.963 6.863 1.00 0.00 63 GLY A CA 9
ATOM 11202 C C . GLY A 1 63 ? 0.006 0.624 6.159 1.00 0.00 63 GLY A C 9
ATOM 11203 O O . GLY A 1 63 ? 0.399 0.591 4.991 1.00 0.00 63 GLY A O 9
ATOM 11207 N N . GLY A 1 64 ? -0.320 -0.453 6.876 1.00 0.00 64 GLY A N 9
ATOM 11208 C CA . GLY A 1 64 ? -0.290 -1.821 6.387 1.00 0.00 64 GLY A CA 9
ATOM 11209 C C . GLY A 1 64 ? -1.679 -2.282 5.953 1.00 0.00 64 GLY A C 9
ATOM 11210 O O . GLY A 1 64 ? -2.604 -1.479 5.823 1.00 0.00 64 GLY A O 9
ATOM 11214 N N . TYR A 1 65 ? -1.828 -3.578 5.669 1.00 0.00 65 TYR A N 9
ATOM 11215 C CA . TYR A 1 65 ? -3.101 -4.113 5.200 1.00 0.00 65 TYR A CA 9
ATOM 11216 C C . TYR A 1 65 ? -4.182 -3.924 6.247 1.00 0.00 65 TYR A C 9
ATOM 11217 O O . TYR A 1 65 ? -5.297 -3.595 5.875 1.00 0.00 65 TYR A O 9
ATOM 11235 N N . ASP A 1 66 ? -3.875 -4.119 7.527 1.00 0.00 66 ASP A N 9
ATOM 11236 C CA . ASP A 1 66 ? -4.870 -3.967 8.585 1.00 0.00 66 ASP A CA 9
ATOM 11237 C C . ASP A 1 66 ? -5.432 -2.540 8.576 1.00 0.00 66 ASP A C 9
ATOM 11238 O O . ASP A 1 66 ? -6.640 -2.341 8.703 1.00 0.00 66 ASP A O 9
ATOM 11247 N N . ASP A 1 67 ? -4.558 -1.559 8.354 1.00 0.00 67 ASP A N 9
ATOM 11248 C CA . ASP A 1 67 ? -4.881 -0.135 8.307 1.00 0.00 67 ASP A CA 9
ATOM 11249 C C . ASP A 1 67 ? -5.806 0.155 7.124 1.00 0.00 67 ASP A C 9
ATOM 11250 O O . ASP A 1 67 ? -6.826 0.833 7.253 1.00 0.00 67 ASP A O 9
ATOM 11259 N N . LEU A 1 68 ? -5.430 -0.355 5.953 1.00 0.00 68 LEU A N 9
ATOM 11260 C CA . LEU A 1 68 ? -6.169 -0.262 4.696 1.00 0.00 68 LEU A CA 9
ATOM 11261 C C . LEU A 1 68 ? -7.532 -0.931 4.803 1.00 0.00 68 LEU A C 9
ATOM 11262 O O . LEU A 1 68 ? -8.544 -0.373 4.395 1.00 0.00 68 LEU A O 9
ATOM 11278 N N . TYR A 1 69 ? -7.561 -2.138 5.340 1.00 0.00 69 TYR A N 9
ATOM 11279 C CA . TYR A 1 69 ? -8.762 -2.933 5.483 1.00 0.00 69 TYR A CA 9
ATOM 11280 C C . TYR A 1 69 ? -9.706 -2.247 6.476 1.00 0.00 69 TYR A C 9
ATOM 11281 O O . TYR A 1 69 ? -10.911 -2.238 6.249 1.00 0.00 69 TYR A O 9
ATOM 11299 N N . ALA A 1 70 ? -9.179 -1.593 7.522 1.00 0.00 70 ALA A N 9
ATOM 11300 C CA . ALA A 1 70 ? -9.980 -0.740 8.390 1.00 0.00 70 ALA A CA 9
ATOM 11301 C C . ALA A 1 70 ? -10.566 0.432 7.598 1.00 0.00 70 ALA A C 9
ATOM 11302 O O . ALA A 1 70 ? -11.745 0.738 7.760 1.00 0.00 70 ALA A O 9
ATOM 11309 N N . LEU A 1 71 ? -9.758 1.123 6.785 1.00 0.00 71 LEU A N 9
ATOM 11310 C CA . LEU A 1 71 ? -10.201 2.242 5.965 1.00 0.00 71 LEU A CA 9
ATOM 11311 C C . LEU A 1 71 ? -11.354 1.816 5.045 1.00 0.00 71 LEU A C 9
ATOM 11312 O O . LEU A 1 71 ? -12.368 2.511 4.951 1.00 0.00 71 LEU A O 9
ATOM 11328 N N . ASP A 1 72 ? -11.215 0.660 4.390 1.00 0.00 72 ASP A N 9
ATOM 11329 C CA . ASP A 1 72 ? -12.252 0.035 3.570 1.00 0.00 72 ASP A CA 9
ATOM 11330 C C . ASP A 1 72 ? -13.491 -0.286 4.392 1.00 0.00 72 ASP A C 9
ATOM 11331 O O . ASP A 1 72 ? -14.613 0.016 3.981 1.00 0.00 72 ASP A O 9
ATOM 11340 N N . ALA A 1 73 ? -13.294 -0.829 5.592 1.00 0.00 73 ALA A N 9
ATOM 11341 C CA . ALA A 1 73 ? -14.375 -1.163 6.511 1.00 0.00 73 ALA A CA 9
ATOM 11342 C C . ALA A 1 73 ? -15.112 0.102 6.961 1.00 0.00 73 ALA A C 9
ATOM 11343 O O . ALA A 1 73 ? -16.288 0.043 7.317 1.00 0.00 73 ALA A O 9
ATOM 11350 N N . ARG A 1 74 ? -14.456 1.264 6.932 1.00 0.00 74 ARG A N 9
ATOM 11351 C CA . ARG A 1 74 ? -15.046 2.557 7.272 1.00 0.00 74 ARG A CA 9
ATOM 11352 C C . ARG A 1 74 ? -15.621 3.231 6.028 1.00 0.00 74 ARG A C 9
ATOM 11353 O O . ARG A 1 74 ? -16.078 4.372 6.113 1.00 0.00 74 ARG A O 9
ATOM 11374 N N . GLY A 1 75 ? -15.579 2.569 4.868 1.00 0.00 75 GLY A N 9
ATOM 11375 C CA . GLY A 1 75 ? -16.026 3.114 3.595 1.00 0.00 75 GLY A CA 9
ATOM 11376 C C . GLY A 1 75 ? -15.255 4.375 3.212 1.00 0.00 75 GLY A C 9
ATOM 11377 O O . GLY A 1 75 ? -15.769 5.186 2.447 1.00 0.00 75 GLY A O 9
ATOM 11381 N N . GLY A 1 76 ? -14.062 4.590 3.776 1.00 0.00 76 GLY A N 9
ATOM 11382 C CA . GLY A 1 76 ? -13.240 5.760 3.488 1.00 0.00 76 GLY A CA 9
ATOM 11383 C C . GLY A 1 76 ? -12.249 5.482 2.363 1.00 0.00 76 GLY A C 9
ATOM 11384 O O . GLY A 1 76 ? -11.553 6.395 1.922 1.00 0.00 76 GLY A O 9
ATOM 11388 N N . LEU A 1 77 ? -12.166 4.227 1.917 1.00 0.00 77 LEU A N 9
ATOM 11389 C CA . LEU A 1 77 ? -11.325 3.803 0.814 1.00 0.00 77 LEU A CA 9
ATOM 11390 C C . LEU A 1 77 ? -11.987 4.176 -0.509 1.00 0.00 77 LEU A C 9
ATOM 11391 O O . LEU A 1 77 ? -11.384 4.848 -1.338 1.00 0.00 77 LEU A O 9
ATOM 11407 N N . ASP A 1 78 ? -13.239 3.761 -0.681 1.00 0.00 78 ASP A N 9
ATOM 11408 C CA . ASP A 1 78 ? -14.076 3.951 -1.860 1.00 0.00 78 ASP A CA 9
ATOM 11409 C C . ASP A 1 78 ? -14.078 5.386 -2.394 1.00 0.00 78 ASP A C 9
ATOM 11410 O O . ASP A 1 78 ? -13.755 5.576 -3.567 1.00 0.00 78 ASP A O 9
ATOM 11419 N N . PRO A 1 79 ? -14.366 6.429 -1.590 1.00 0.00 79 PRO A N 9
ATOM 11420 C CA . PRO A 1 79 ? -14.388 7.799 -2.086 1.00 0.00 79 PRO A CA 9
ATOM 11421 C C . PRO A 1 79 ? -12.990 8.327 -2.454 1.00 0.00 79 PRO A C 9
ATOM 11422 O O . PRO A 1 79 ? -12.883 9.461 -2.929 1.00 0.00 79 PRO A O 9
ATOM 11433 N N . LEU A 1 80 ? -11.922 7.542 -2.270 1.00 0.00 80 LEU A N 9
ATOM 11434 C CA . LEU A 1 80 ? -10.568 7.811 -2.740 1.00 0.00 80 LEU A CA 9
ATOM 11435 C C . LEU A 1 80 ? -10.137 6.818 -3.836 1.00 0.00 80 LEU A C 9
ATOM 11436 O O . LEU A 1 80 ? -9.051 6.988 -4.390 1.00 0.00 80 LEU A O 9
ATOM 11452 N N . LEU A 1 81 ? -10.959 5.819 -4.187 1.00 0.00 81 LEU A N 9
ATOM 11453 C CA . LEU A 1 81 ? -10.682 4.808 -5.215 1.00 0.00 81 LEU A CA 9
ATOM 11454 C C . LEU A 1 81 ? -11.730 4.740 -6.328 1.00 0.00 81 LEU A C 9
ATOM 11455 O O . LEU A 1 81 ? -11.541 3.970 -7.272 1.00 0.00 81 LEU A O 9
ATOM 11471 N N . LYS A 1 82 ? -12.719 5.639 -6.324 1.00 0.00 82 LYS A N 9
ATOM 11472 C CA . LYS A 1 82 ? -13.810 5.699 -7.293 1.00 0.00 82 LYS A CA 9
ATOM 11473 C C . LYS A 1 82 ? -14.529 4.359 -7.291 1.00 0.00 82 LYS A C 9
ATOM 11474 O O . LYS A 1 82 ? -14.521 3.596 -8.283 1.00 0.00 82 LYS A O 9
ATOM 11494 N N . ALA A 1 1 ? -7.380 8.133 -8.980 1.00 0.00 1 ALA A N 10
ATOM 11495 C CA . ALA A 1 1 ? -7.040 7.982 -7.564 1.00 0.00 1 ALA A CA 10
ATOM 11496 C C . ALA A 1 1 ? -5.533 7.869 -7.453 1.00 0.00 1 ALA A C 10
ATOM 11497 O O . ALA A 1 1 ? -4.924 7.015 -8.101 1.00 0.00 1 ALA A O 10
ATOM 11506 N N . ASN A 1 2 ? -4.911 8.742 -6.666 1.00 0.00 2 ASN A N 10
ATOM 11507 C CA . ASN A 1 2 ? -3.467 8.771 -6.498 1.00 0.00 2 ASN A CA 10
ATOM 11508 C C . ASN A 1 2 ? -3.117 7.718 -5.466 1.00 0.00 2 ASN A C 10
ATOM 11509 O O . ASN A 1 2 ? -3.181 7.998 -4.269 1.00 0.00 2 ASN A O 10
ATOM 11520 N N . VAL A 1 3 ? -2.788 6.507 -5.915 1.00 0.00 3 VAL A N 10
ATOM 11521 C CA . VAL A 1 3 ? -2.601 5.376 -5.022 1.00 0.00 3 VAL A CA 10
ATOM 11522 C C . VAL A 1 3 ? -1.369 4.605 -5.420 1.00 0.00 3 VAL A C 10
ATOM 11523 O O . VAL A 1 3 ? -1.203 4.246 -6.582 1.00 0.00 3 VAL A O 10
ATOM 11536 N N . GLU A 1 4 ? -0.545 4.310 -4.423 1.00 0.00 4 GLU A N 10
ATOM 11537 C CA . GLU A 1 4 ? 0.677 3.547 -4.542 1.00 0.00 4 GLU A CA 10
ATOM 11538 C C . GLU A 1 4 ? 0.674 2.521 -3.428 1.00 0.00 4 GLU A C 10
ATOM 11539 O O . GLU A 1 4 ? 0.265 2.848 -2.313 1.00 0.00 4 GLU A O 10
ATOM 11551 N N . ILE A 1 5 ? 1.154 1.308 -3.694 1.00 0.00 5 ILE A N 10
ATOM 11552 C CA . ILE A 1 5 ? 1.244 0.267 -2.681 1.00 0.00 5 ILE A CA 10
ATOM 11553 C C . ILE A 1 5 ? 2.590 -0.452 -2.805 1.00 0.00 5 ILE A C 10
ATOM 11554 O O . ILE A 1 5 ? 2.958 -0.893 -3.894 1.00 0.00 5 ILE A O 10
ATOM 11570 N N . TYR A 1 6 ? 3.353 -0.513 -1.710 1.00 0.00 6 TYR A N 10
ATOM 11571 C CA . TYR A 1 6 ? 4.727 -1.003 -1.684 1.00 0.00 6 TYR A CA 10
ATOM 11572 C C . TYR A 1 6 ? 4.732 -2.408 -1.102 1.00 0.00 6 TYR A C 10
ATOM 11573 O O . TYR A 1 6 ? 4.181 -2.632 -0.017 1.00 0.00 6 TYR A O 10
ATOM 11591 N N . THR A 1 7 ? 5.345 -3.346 -1.822 1.00 0.00 7 THR A N 10
ATOM 11592 C CA . THR A 1 7 ? 5.350 -4.765 -1.505 1.00 0.00 7 THR A CA 10
ATOM 11593 C C . THR A 1 7 ? 6.729 -5.358 -1.808 1.00 0.00 7 THR A C 10
ATOM 11594 O O . THR A 1 7 ? 7.620 -4.666 -2.300 1.00 0.00 7 THR A O 10
ATOM 11605 N N . LYS A 1 8 ? 6.936 -6.646 -1.532 1.00 0.00 8 LYS A N 10
ATOM 11606 C CA . LYS A 1 8 ? 8.168 -7.348 -1.906 1.00 0.00 8 LYS A CA 10
ATOM 11607 C C . LYS A 1 8 ? 7.812 -8.779 -2.307 1.00 0.00 8 LYS A C 10
ATOM 11608 O O . LYS A 1 8 ? 6.632 -9.107 -2.454 1.00 0.00 8 LYS A O 10
ATOM 11627 N N . GLU A 1 9 ? 8.837 -9.591 -2.546 1.00 0.00 9 GLU A N 10
ATOM 11628 C CA . GLU A 1 9 ? 8.761 -11.033 -2.721 1.00 0.00 9 GLU A CA 10
ATOM 11629 C C . GLU A 1 9 ? 7.960 -11.642 -1.565 1.00 0.00 9 GLU A C 10
ATOM 11630 O O . GLU A 1 9 ? 6.922 -12.276 -1.775 1.00 0.00 9 GLU A O 10
ATOM 11642 N N . THR A 1 10 ? 8.399 -11.396 -0.337 1.00 0.00 10 THR A N 10
ATOM 11643 C CA . THR A 1 10 ? 7.669 -11.708 0.878 1.00 0.00 10 THR A CA 10
ATOM 11644 C C . THR A 1 10 ? 6.701 -10.564 1.208 1.00 0.00 10 THR A C 10
ATOM 11645 O O . THR A 1 10 ? 6.585 -9.623 0.420 1.00 0.00 10 THR A O 10
ATOM 11656 N N . CYS A 1 11 ? 6.048 -10.642 2.376 1.00 0.00 11 CYS A N 10
ATOM 11657 C CA . CYS A 1 11 ? 5.034 -9.750 2.941 1.00 0.00 11 CYS A CA 10
ATOM 11658 C C . CYS A 1 11 ? 3.646 -10.334 2.622 1.00 0.00 11 CYS A C 10
ATOM 11659 O O . CYS A 1 11 ? 2.985 -9.901 1.675 1.00 0.00 11 CYS A O 10
ATOM 11666 N N . PRO A 1 12 ? 3.159 -11.313 3.404 1.00 0.00 12 PRO A N 10
ATOM 11667 C CA . PRO A 1 12 ? 1.854 -11.928 3.166 1.00 0.00 12 PRO A CA 10
ATOM 11668 C C . PRO A 1 12 ? 0.709 -10.923 3.315 1.00 0.00 12 PRO A C 10
ATOM 11669 O O . PRO A 1 12 ? -0.295 -11.030 2.607 1.00 0.00 12 PRO A O 10
ATOM 11680 N N . TYR A 1 13 ? 0.878 -9.876 4.132 1.00 0.00 13 TYR A N 10
ATOM 11681 C CA . TYR A 1 13 ? -0.149 -8.853 4.263 1.00 0.00 13 TYR A CA 10
ATOM 11682 C C . TYR A 1 13 ? -0.162 -7.986 2.996 1.00 0.00 13 TYR A C 10
ATOM 11683 O O . TYR A 1 13 ? -1.228 -7.545 2.580 1.00 0.00 13 TYR A O 10
ATOM 11701 N N . CYS A 1 14 ? 0.977 -7.787 2.322 1.00 0.00 14 CYS A N 10
ATOM 11702 C CA . CYS A 1 14 ? 1.047 -6.990 1.101 1.00 0.00 14 CYS A CA 10
ATOM 11703 C C . CYS A 1 14 ? 0.181 -7.612 0.016 1.00 0.00 14 CYS A C 10
ATOM 11704 O O . CYS A 1 14 ? -0.623 -6.924 -0.615 1.00 0.00 14 CYS A O 10
ATOM 11711 N N . HIS A 1 15 ? 0.333 -8.925 -0.175 1.00 0.00 15 HIS A N 10
ATOM 11712 C CA . HIS A 1 15 ? -0.555 -9.691 -1.029 1.00 0.00 15 HIS A CA 10
ATOM 11713 C C . HIS A 1 15 ? -2.008 -9.463 -0.604 1.00 0.00 15 HIS A C 10
ATOM 11714 O O . HIS A 1 15 ? -2.825 -9.121 -1.455 1.00 0.00 15 HIS A O 10
ATOM 11729 N N . ARG A 1 16 ? -2.346 -9.633 0.682 1.00 0.00 16 ARG A N 10
ATOM 11730 C CA . ARG A 1 16 ? -3.733 -9.514 1.133 1.00 0.00 16 ARG A CA 10
ATOM 11731 C C . ARG A 1 16 ? -4.370 -8.185 0.738 1.00 0.00 16 ARG A C 10
ATOM 11732 O O . ARG A 1 16 ? -5.510 -8.186 0.267 1.00 0.00 16 ARG A O 10
ATOM 11753 N N . ALA A 1 17 ? -3.656 -7.071 0.900 1.00 0.00 17 ALA A N 10
ATOM 11754 C CA . ALA A 1 17 ? -4.154 -5.772 0.467 1.00 0.00 17 ALA A CA 10
ATOM 11755 C C . ALA A 1 17 ? -4.299 -5.710 -1.052 1.00 0.00 17 ALA A C 10
ATOM 11756 O O . ALA A 1 17 ? -5.357 -5.298 -1.515 1.00 0.00 17 ALA A O 10
ATOM 11763 N N . LYS A 1 18 ? -3.288 -6.091 -1.847 1.00 0.00 18 LYS A N 10
ATOM 11764 C CA . LYS A 1 18 ? -3.418 -6.025 -3.312 1.00 0.00 18 LYS A CA 10
ATOM 11765 C C . LYS A 1 18 ? -4.598 -6.870 -3.791 1.00 0.00 18 LYS A C 10
ATOM 11766 O O . LYS A 1 18 ? -5.319 -6.442 -4.688 1.00 0.00 18 LYS A O 10
ATOM 11785 N N . ALA A 1 19 ? -4.844 -8.023 -3.168 1.00 0.00 19 ALA A N 10
ATOM 11786 C CA . ALA A 1 19 ? -5.996 -8.857 -3.467 1.00 0.00 19 ALA A CA 10
ATOM 11787 C C . ALA A 1 19 ? -7.298 -8.111 -3.176 1.00 0.00 19 ALA A C 10
ATOM 11788 O O . ALA A 1 19 ? -8.247 -8.210 -3.953 1.00 0.00 19 ALA A O 10
ATOM 11795 N N . LEU A 1 20 ? -7.335 -7.337 -2.087 1.00 0.00 20 LEU A N 10
ATOM 11796 C CA . LEU A 1 20 ? -8.497 -6.529 -1.734 1.00 0.00 20 LEU A CA 10
ATOM 11797 C C . LEU A 1 20 ? -8.702 -5.451 -2.793 1.00 0.00 20 LEU A C 10
ATOM 11798 O O . LEU A 1 20 ? -9.816 -5.279 -3.268 1.00 0.00 20 LEU A O 10
ATOM 11814 N N . LEU A 1 21 ? -7.645 -4.751 -3.211 1.00 0.00 21 LEU A N 10
ATOM 11815 C CA . LEU A 1 21 ? -7.745 -3.684 -4.203 1.00 0.00 21 LEU A CA 10
ATOM 11816 C C . LEU A 1 21 ? -8.266 -4.214 -5.536 1.00 0.00 21 LEU A C 10
ATOM 11817 O O . LEU A 1 21 ? -9.110 -3.573 -6.165 1.00 0.00 21 LEU A O 10
ATOM 11833 N N . SER A 1 22 ? -7.803 -5.390 -5.959 1.00 0.00 22 SER A N 10
ATOM 11834 C CA . SER A 1 22 ? -8.295 -6.034 -7.167 1.00 0.00 22 SER A CA 10
ATOM 11835 C C . SER A 1 22 ? -9.769 -6.411 -6.998 1.00 0.00 22 SER A C 10
ATOM 11836 O O . SER A 1 22 ? -10.545 -6.256 -7.939 1.00 0.00 22 SER A O 10
ATOM 11844 N N . SER A 1 23 ? -10.194 -6.839 -5.808 1.00 0.00 23 SER A N 10
ATOM 11845 C CA . SER A 1 23 ? -11.592 -7.144 -5.536 1.00 0.00 23 SER A CA 10
ATOM 11846 C C . SER A 1 23 ? -12.461 -5.890 -5.440 1.00 0.00 23 SER A C 10
ATOM 11847 O O . SER A 1 23 ? -13.635 -5.948 -5.809 1.00 0.00 23 SER A O 10
ATOM 11855 N N . LYS A 1 24 ? -11.913 -4.748 -5.013 1.00 0.00 24 LYS A N 10
ATOM 11856 C CA . LYS A 1 24 ? -12.609 -3.479 -5.102 1.00 0.00 24 LYS A CA 10
ATOM 11857 C C . LYS A 1 24 ? -12.607 -2.970 -6.546 1.00 0.00 24 LYS A C 10
ATOM 11858 O O . LYS A 1 24 ? -13.408 -2.099 -6.876 1.00 0.00 24 LYS A O 10
ATOM 11877 N N . GLY A 1 25 ? -11.761 -3.529 -7.413 1.00 0.00 25 GLY A N 10
ATOM 11878 C CA . GLY A 1 25 ? -11.728 -3.229 -8.828 1.00 0.00 25 GLY A CA 10
ATOM 11879 C C . GLY A 1 25 ? -11.244 -1.807 -9.029 1.00 0.00 25 GLY A C 10
ATOM 11880 O O . GLY A 1 25 ? -11.875 -1.046 -9.764 1.00 0.00 25 GLY A O 10
ATOM 11884 N N . VAL A 1 26 ? -10.157 -1.446 -8.347 1.00 0.00 26 VAL A N 10
ATOM 11885 C CA . VAL A 1 26 ? -9.614 -0.089 -8.365 1.00 0.00 26 VAL A CA 10
ATOM 11886 C C . VAL A 1 26 ? -8.377 -0.015 -9.262 1.00 0.00 26 VAL A C 10
ATOM 11887 O O . VAL A 1 26 ? -7.832 -1.046 -9.673 1.00 0.00 26 VAL A O 10
ATOM 11900 N N . SER A 1 27 ? -7.903 1.201 -9.514 1.00 0.00 27 SER A N 10
ATOM 11901 C CA . SER A 1 27 ? -6.660 1.509 -10.199 1.00 0.00 27 SER A CA 10
ATOM 11902 C C . SER A 1 27 ? -5.637 1.954 -9.151 1.00 0.00 27 SER A C 10
ATOM 11903 O O . SER A 1 27 ? -5.845 2.962 -8.470 1.00 0.00 27 SER A O 10
ATOM 11911 N N . PHE A 1 28 ? -4.539 1.215 -8.986 1.00 0.00 28 PHE A N 10
ATOM 11912 C CA . PHE A 1 28 ? -3.440 1.587 -8.099 1.00 0.00 28 PHE A CA 10
ATOM 11913 C C . PHE A 1 28 ? -2.097 1.385 -8.808 1.00 0.00 28 PHE A C 10
ATOM 11914 O O . PHE A 1 28 ? -2.017 0.640 -9.786 1.00 0.00 28 PHE A O 10
ATOM 11931 N N . GLN A 1 29 ? -1.033 1.985 -8.279 1.00 0.00 29 GLN A N 10
ATOM 11932 C CA . GLN A 1 29 ? 0.342 1.714 -8.680 1.00 0.00 29 GLN A CA 10
ATOM 11933 C C . GLN A 1 29 ? 0.855 0.687 -7.683 1.00 0.00 29 GLN A C 10
ATOM 11934 O O . GLN A 1 29 ? 0.622 0.816 -6.481 1.00 0.00 29 GLN A O 10
ATOM 11948 N N . GLU A 1 30 ? 1.609 -0.290 -8.167 1.00 0.00 30 GLU A N 10
ATOM 11949 C CA . GLU A 1 30 ? 2.206 -1.337 -7.359 1.00 0.00 30 GLU A CA 10
ATOM 11950 C C . GLU A 1 30 ? 3.724 -1.174 -7.449 1.00 0.00 30 GLU A C 10
ATOM 11951 O O . GLU A 1 30 ? 4.267 -0.920 -8.534 1.00 0.00 30 GLU A O 10
ATOM 11963 N N . LEU A 1 31 ? 4.407 -1.239 -6.309 1.00 0.00 31 LEU A N 10
ATOM 11964 C CA . LEU A 1 31 ? 5.826 -0.946 -6.171 1.00 0.00 31 LEU A CA 10
ATOM 11965 C C . LEU A 1 31 ? 6.500 -2.168 -5.560 1.00 0.00 31 LEU A C 10
ATOM 11966 O O . LEU A 1 31 ? 6.293 -2.438 -4.374 1.00 0.00 31 LEU A O 10
ATOM 11982 N N . PRO A 1 32 ? 7.271 -2.934 -6.340 1.00 0.00 32 PRO A N 10
ATOM 11983 C CA . PRO A 1 32 ? 8.057 -4.026 -5.804 1.00 0.00 32 PRO A CA 10
ATOM 11984 C C . PRO A 1 32 ? 9.266 -3.451 -5.077 1.00 0.00 32 PRO A C 10
ATOM 11985 O O . PRO A 1 32 ? 9.771 -2.391 -5.441 1.00 0.00 32 PRO A O 10
ATOM 11996 N N . ILE A 1 33 ? 9.787 -4.175 -4.096 1.00 0.00 33 ILE A N 10
ATOM 11997 C CA . ILE A 1 33 ? 11.010 -3.815 -3.392 1.00 0.00 33 ILE A CA 10
ATOM 11998 C C . ILE A 1 33 ? 12.099 -4.867 -3.621 1.00 0.00 33 ILE A C 10
ATOM 11999 O O . ILE A 1 33 ? 13.262 -4.585 -3.340 1.00 0.00 33 ILE A O 10
ATOM 12015 N N . ASP A 1 34 ? 11.764 -6.043 -4.165 1.00 0.00 34 ASP A N 10
ATOM 12016 C CA . ASP A 1 34 ? 12.763 -7.081 -4.396 1.00 0.00 34 ASP A CA 10
ATOM 12017 C C . ASP A 1 34 ? 13.688 -6.619 -5.508 1.00 0.00 34 ASP A C 10
ATOM 12018 O O . ASP A 1 34 ? 13.222 -6.367 -6.622 1.00 0.00 34 ASP A O 10
ATOM 12027 N N . GLY A 1 35 ? 14.966 -6.421 -5.199 1.00 0.00 35 GLY A N 10
ATOM 12028 C CA . GLY A 1 35 ? 15.913 -5.876 -6.153 1.00 0.00 35 GLY A CA 10
ATOM 12029 C C . GLY A 1 35 ? 15.658 -4.400 -6.457 1.00 0.00 35 GLY A C 10
ATOM 12030 O O . GLY A 1 35 ? 16.142 -3.913 -7.482 1.00 0.00 35 GLY A O 10
ATOM 12034 N N . ASN A 1 36 ? 14.910 -3.676 -5.613 1.00 0.00 36 ASN A N 10
ATOM 12035 C CA . ASN A 1 36 ? 14.652 -2.242 -5.787 1.00 0.00 36 ASN A CA 10
ATOM 12036 C C . ASN A 1 36 ? 14.837 -1.586 -4.398 1.00 0.00 36 ASN A C 10
ATOM 12037 O O . ASN A 1 36 ? 14.065 -0.741 -3.935 1.00 0.00 36 ASN A O 10
ATOM 12048 N N . ALA A 1 37 ? 15.852 -2.043 -3.655 1.00 0.00 37 ALA A N 10
ATOM 12049 C CA . ALA A 1 37 ? 16.112 -1.597 -2.292 1.00 0.00 37 ALA A CA 10
ATOM 12050 C C . ALA A 1 37 ? 16.526 -0.123 -2.194 1.00 0.00 37 ALA A C 10
ATOM 12051 O O . ALA A 1 37 ? 16.419 0.442 -1.106 1.00 0.00 37 ALA A O 10
ATOM 12058 N N . ALA A 1 38 ? 16.935 0.527 -3.288 1.00 0.00 38 ALA A N 10
ATOM 12059 C CA . ALA A 1 38 ? 17.124 1.974 -3.294 1.00 0.00 38 ALA A CA 10
ATOM 12060 C C . ALA A 1 38 ? 15.815 2.662 -2.900 1.00 0.00 38 ALA A C 10
ATOM 12061 O O . ALA A 1 38 ? 15.783 3.506 -2.005 1.00 0.00 38 ALA A O 10
ATOM 12068 N N . LYS A 1 39 ? 14.703 2.246 -3.514 1.00 0.00 39 LYS A N 10
ATOM 12069 C CA . LYS A 1 39 ? 13.394 2.810 -3.217 1.00 0.00 39 LYS A CA 10
ATOM 12070 C C . LYS A 1 39 ? 12.958 2.478 -1.804 1.00 0.00 39 LYS A C 10
ATOM 12071 O O . LYS A 1 39 ? 12.273 3.273 -1.175 1.00 0.00 39 LYS A O 10
ATOM 12090 N N . ARG A 1 40 ? 13.317 1.297 -1.309 1.00 0.00 40 ARG A N 10
ATOM 12091 C CA . ARG A 1 40 ? 13.105 0.917 0.086 1.00 0.00 40 ARG A CA 10
ATOM 12092 C C . ARG A 1 40 ? 13.744 1.937 1.005 1.00 0.00 40 ARG A C 10
ATOM 12093 O O . ARG A 1 40 ? 13.092 2.393 1.939 1.00 0.00 40 ARG A O 10
ATOM 12114 N N . GLU A 1 41 ? 15.003 2.285 0.776 1.00 0.00 41 GLU A N 10
ATOM 12115 C CA . GLU A 1 41 ? 15.634 3.278 1.628 1.00 0.00 41 GLU A CA 10
ATOM 12116 C C . GLU A 1 41 ? 15.017 4.663 1.411 1.00 0.00 41 GLU A C 10
ATOM 12117 O O . GLU A 1 41 ? 14.856 5.397 2.385 1.00 0.00 41 GLU A O 10
ATOM 12129 N N . GLU A 1 42 ? 14.543 5.009 0.208 1.00 0.00 42 GLU A N 10
ATOM 12130 C CA . GLU A 1 42 ? 13.743 6.225 0.048 1.00 0.00 42 GLU A CA 10
ATOM 12131 C C . GLU A 1 42 ? 12.467 6.142 0.892 1.00 0.00 42 GLU A C 10
ATOM 12132 O O . GLU A 1 42 ? 12.102 7.106 1.558 1.00 0.00 42 GLU A O 10
ATOM 12144 N N . MET A 1 43 ? 11.832 4.969 0.962 1.00 0.00 43 MET A N 10
ATOM 12145 C CA . MET A 1 43 ? 10.663 4.684 1.769 1.00 0.00 43 MET A CA 10
ATOM 12146 C C . MET A 1 43 ? 10.891 4.992 3.251 1.00 0.00 43 MET A C 10
ATOM 12147 O O . MET A 1 43 ? 9.908 5.033 3.981 1.00 0.00 43 MET A O 10
ATOM 12161 N N . ILE A 1 44 ? 12.122 5.227 3.721 1.00 0.00 44 ILE A N 10
ATOM 12162 C CA . ILE A 1 44 ? 12.342 5.761 5.064 1.00 0.00 44 ILE A CA 10
ATOM 12163 C C . ILE A 1 44 ? 11.712 7.156 5.054 1.00 0.00 44 ILE A C 10
ATOM 12164 O O . ILE A 1 44 ? 10.618 7.308 5.585 1.00 0.00 44 ILE A O 10
ATOM 12180 N N . LYS A 1 45 ? 12.307 8.172 4.421 1.00 0.00 45 LYS A N 10
ATOM 12181 C CA . LYS A 1 45 ? 11.774 9.523 4.480 1.00 0.00 45 LYS A CA 10
ATOM 12182 C C . LYS A 1 45 ? 10.456 9.658 3.713 1.00 0.00 45 LYS A C 10
ATOM 12183 O O . LYS A 1 45 ? 9.680 10.574 3.999 1.00 0.00 45 LYS A O 10
ATOM 12202 N N . ARG A 1 46 ? 10.137 8.755 2.781 1.00 0.00 46 ARG A N 10
ATOM 12203 C CA . ARG A 1 46 ? 8.839 8.752 2.104 1.00 0.00 46 ARG A CA 10
ATOM 12204 C C . ARG A 1 46 ? 7.714 8.276 3.013 1.00 0.00 46 ARG A C 10
ATOM 12205 O O . ARG A 1 46 ? 6.568 8.590 2.701 1.00 0.00 46 ARG A O 10
ATOM 12226 N N . SER A 1 47 ? 7.970 7.529 4.094 1.00 0.00 47 SER A N 10
ATOM 12227 C CA . SER A 1 47 ? 6.872 6.982 4.900 1.00 0.00 47 SER A CA 10
ATOM 12228 C C . SER A 1 47 ? 7.043 7.134 6.413 1.00 0.00 47 SER A C 10
ATOM 12229 O O . SER A 1 47 ? 6.085 6.909 7.151 1.00 0.00 47 SER A O 10
ATOM 12237 N N . GLY A 1 48 ? 8.256 7.434 6.878 1.00 0.00 48 GLY A N 10
ATOM 12238 C CA . GLY A 1 48 ? 8.649 7.385 8.277 1.00 0.00 48 GLY A CA 10
ATOM 12239 C C . GLY A 1 48 ? 8.929 5.952 8.750 1.00 0.00 48 GLY A C 10
ATOM 12240 O O . GLY A 1 48 ? 9.244 5.747 9.925 1.00 0.00 48 GLY A O 10
ATOM 12244 N N . ARG A 1 49 ? 8.757 4.938 7.892 1.00 0.00 49 ARG A N 10
ATOM 12245 C CA . ARG A 1 49 ? 8.765 3.517 8.247 1.00 0.00 49 ARG A CA 10
ATOM 12246 C C . ARG A 1 49 ? 9.932 2.810 7.557 1.00 0.00 49 ARG A C 10
ATOM 12247 O O . ARG A 1 49 ? 10.896 2.529 8.245 1.00 0.00 49 ARG A O 10
ATOM 12268 N N . THR A 1 50 ? 9.860 2.585 6.234 1.00 0.00 50 THR A N 10
ATOM 12269 C CA . THR A 1 50 ? 10.698 1.746 5.349 1.00 0.00 50 THR A CA 10
ATOM 12270 C C . THR A 1 50 ? 10.202 0.290 5.312 1.00 0.00 50 THR A C 10
ATOM 12271 O O . THR A 1 50 ? 10.709 -0.535 4.545 1.00 0.00 50 THR A O 10
ATOM 12282 N N . THR A 1 51 ? 9.199 -0.042 6.114 1.00 0.00 51 THR A N 10
ATOM 12283 C CA . THR A 1 51 ? 8.700 -1.386 6.328 1.00 0.00 51 THR A CA 10
ATOM 12284 C C . THR A 1 51 ? 7.362 -1.516 5.602 1.00 0.00 51 THR A C 10
ATOM 12285 O O . THR A 1 51 ? 6.757 -0.507 5.229 1.00 0.00 51 THR A O 10
ATOM 12296 N N . VAL A 1 52 ? 6.903 -2.743 5.373 1.00 0.00 52 VAL A N 10
ATOM 12297 C CA . VAL A 1 52 ? 5.774 -3.023 4.491 1.00 0.00 52 VAL A CA 10
ATOM 12298 C C . VAL A 1 52 ? 4.714 -3.849 5.241 1.00 0.00 52 VAL A C 10
ATOM 12299 O O . VAL A 1 52 ? 5.051 -4.476 6.254 1.00 0.00 52 VAL A O 10
ATOM 12312 N N . PRO A 1 53 ? 3.458 -3.935 4.758 1.00 0.00 53 PRO A N 10
ATOM 12313 C CA . PRO A 1 53 ? 2.909 -3.244 3.587 1.00 0.00 53 PRO A CA 10
ATOM 12314 C C . PRO A 1 53 ? 2.857 -1.736 3.776 1.00 0.00 53 PRO A C 10
ATOM 12315 O O . PRO A 1 53 ? 2.880 -1.258 4.912 1.00 0.00 53 PRO A O 10
ATOM 12326 N N . GLN A 1 54 ? 2.739 -1.001 2.669 1.00 0.00 54 GLN A N 10
ATOM 12327 C CA . GLN A 1 54 ? 2.440 0.420 2.691 1.00 0.00 54 GLN A CA 10
ATOM 12328 C C . GLN A 1 54 ? 1.464 0.723 1.580 1.00 0.00 54 GLN A C 10
ATOM 12329 O O . GLN A 1 54 ? 1.655 0.197 0.489 1.00 0.00 54 GLN A O 10
ATOM 12343 N N . ILE A 1 55 ? 0.494 1.598 1.827 1.00 0.00 55 ILE A N 10
ATOM 12344 C CA . ILE A 1 55 ? -0.370 2.186 0.810 1.00 0.00 55 ILE A CA 10
ATOM 12345 C C . ILE A 1 55 ? -0.212 3.683 1.016 1.00 0.00 55 ILE A C 10
ATOM 12346 O O . ILE A 1 55 ? -0.052 4.145 2.154 1.00 0.00 55 ILE A O 10
ATOM 12362 N N . PHE A 1 56 ? -0.290 4.432 -0.069 1.00 0.00 56 PHE A N 10
ATOM 12363 C CA . PHE A 1 56 ? -0.396 5.865 -0.094 1.00 0.00 56 PHE A CA 10
ATOM 12364 C C . PHE A 1 56 ? -1.676 6.142 -0.854 1.00 0.00 56 PHE A C 10
ATOM 12365 O O . PHE A 1 56 ? -1.884 5.499 -1.881 1.00 0.00 56 PHE A O 10
ATOM 12382 N N . ILE A 1 57 ? -2.535 7.032 -0.363 1.00 0.00 57 ILE A N 10
ATOM 12383 C CA . ILE A 1 57 ? -3.814 7.333 -0.983 1.00 0.00 57 ILE A CA 10
ATOM 12384 C C . ILE A 1 57 ? -3.947 8.850 -0.927 1.00 0.00 57 ILE A C 10
ATOM 12385 O O . ILE A 1 57 ? -3.887 9.426 0.156 1.00 0.00 57 ILE A O 10
ATOM 12401 N N . ASP A 1 58 ? -4.087 9.515 -2.074 1.00 0.00 58 ASP A N 10
ATOM 12402 C CA . ASP A 1 58 ? -3.981 10.965 -2.208 1.00 0.00 58 ASP A CA 10
ATOM 12403 C C . ASP A 1 58 ? -2.679 11.437 -1.555 1.00 0.00 58 ASP A C 10
ATOM 12404 O O . ASP A 1 58 ? -2.670 12.404 -0.790 1.00 0.00 58 ASP A O 10
ATOM 12413 N N . ALA A 1 59 ? -1.588 10.700 -1.809 1.00 0.00 59 ALA A N 10
ATOM 12414 C CA . ALA A 1 59 ? -0.226 10.914 -1.320 1.00 0.00 59 ALA A CA 10
ATOM 12415 C C . ALA A 1 59 ? -0.030 10.645 0.182 1.00 0.00 59 ALA A C 10
ATOM 12416 O O . ALA A 1 59 ? 1.092 10.738 0.683 1.00 0.00 59 ALA A O 10
ATOM 12423 N N . GLN A 1 60 ? -1.101 10.324 0.900 1.00 0.00 60 GLN A N 10
ATOM 12424 C CA . GLN A 1 60 ? -1.156 10.166 2.346 1.00 0.00 60 GLN A CA 10
ATOM 12425 C C . GLN A 1 60 ? -0.679 8.758 2.696 1.00 0.00 60 GLN A C 10
ATOM 12426 O O . GLN A 1 60 ? -1.328 7.794 2.293 1.00 0.00 60 GLN A O 10
ATOM 12440 N N . HIS A 1 61 ? 0.448 8.601 3.399 1.00 0.00 61 HIS A N 10
ATOM 12441 C CA . HIS A 1 61 ? 0.914 7.279 3.831 1.00 0.00 61 HIS A CA 10
ATOM 12442 C C . HIS A 1 61 ? -0.096 6.707 4.822 1.00 0.00 61 HIS A C 10
ATOM 12443 O O . HIS A 1 61 ? -0.231 7.241 5.924 1.00 0.00 61 HIS A O 10
ATOM 12458 N N . ILE A 1 62 ? -0.784 5.634 4.450 1.00 0.00 62 ILE A N 10
ATOM 12459 C CA . ILE A 1 62 ? -1.752 4.949 5.285 1.00 0.00 62 ILE A CA 10
ATOM 12460 C C . ILE A 1 62 ? -1.011 3.981 6.220 1.00 0.00 62 ILE A C 10
ATOM 12461 O O . ILE A 1 62 ? -0.849 4.286 7.402 1.00 0.00 62 ILE A O 10
ATOM 12477 N N . GLY A 1 63 ? -0.512 2.842 5.719 1.00 0.00 63 GLY A N 10
ATOM 12478 C CA . GLY A 1 63 ? -0.006 1.766 6.574 1.00 0.00 63 GLY A CA 10
ATOM 12479 C C . GLY A 1 63 ? -0.138 0.370 5.951 1.00 0.00 63 GLY A C 10
ATOM 12480 O O . GLY A 1 63 ? 0.047 0.223 4.744 1.00 0.00 63 GLY A O 10
ATOM 12484 N N . GLY A 1 64 ? -0.387 -0.652 6.775 1.00 0.00 64 GLY A N 10
ATOM 12485 C CA . GLY A 1 64 ? -0.380 -2.073 6.432 1.00 0.00 64 GLY A CA 10
ATOM 12486 C C . GLY A 1 64 ? -1.699 -2.560 5.818 1.00 0.00 64 GLY A C 10
ATOM 12487 O O . GLY A 1 64 ? -2.561 -1.755 5.466 1.00 0.00 64 GLY A O 10
ATOM 12491 N N . TYR A 1 65 ? -1.874 -3.874 5.618 1.00 0.00 65 TYR A N 10
ATOM 12492 C CA . TYR A 1 65 ? -3.129 -4.413 5.075 1.00 0.00 65 TYR A CA 10
ATOM 12493 C C . TYR A 1 65 ? -4.226 -4.320 6.114 1.00 0.00 65 TYR A C 10
ATOM 12494 O O . TYR A 1 65 ? -5.355 -4.008 5.776 1.00 0.00 65 TYR A O 10
ATOM 12512 N N . ASP A 1 66 ? -3.909 -4.602 7.367 1.00 0.00 66 ASP A N 10
ATOM 12513 C CA . ASP A 1 66 ? -4.854 -4.459 8.464 1.00 0.00 66 ASP A CA 10
ATOM 12514 C C . ASP A 1 66 ? -5.326 -3.005 8.607 1.00 0.00 66 ASP A C 10
ATOM 12515 O O . ASP A 1 66 ? -6.514 -2.786 8.827 1.00 0.00 66 ASP A O 10
ATOM 12524 N N . ASP A 1 67 ? -4.459 -2.021 8.331 1.00 0.00 67 ASP A N 10
ATOM 12525 C CA . ASP A 1 67 ? -4.856 -0.608 8.257 1.00 0.00 67 ASP A CA 10
ATOM 12526 C C . ASP A 1 67 ? -5.773 -0.368 7.052 1.00 0.00 67 ASP A C 10
ATOM 12527 O O . ASP A 1 67 ? -6.823 0.261 7.158 1.00 0.00 67 ASP A O 10
ATOM 12536 N N . LEU A 1 68 ? -5.366 -0.852 5.878 1.00 0.00 68 LEU A N 10
ATOM 12537 C CA . LEU A 1 68 ? -6.081 -0.690 4.612 1.00 0.00 68 LEU A CA 10
ATOM 12538 C C . LEU A 1 68 ? -7.466 -1.305 4.666 1.00 0.00 68 LEU A C 10
ATOM 12539 O O . LEU A 1 68 ? -8.431 -0.743 4.155 1.00 0.00 68 LEU A O 10
ATOM 12555 N N . TYR A 1 69 ? -7.558 -2.487 5.252 1.00 0.00 69 TYR A N 10
ATOM 12556 C CA . TYR A 1 69 ? -8.783 -3.236 5.280 1.00 0.00 69 TYR A CA 10
ATOM 12557 C C . TYR A 1 69 ? -9.729 -2.544 6.258 1.00 0.00 69 TYR A C 10
ATOM 12558 O O . TYR A 1 69 ? -10.916 -2.440 5.962 1.00 0.00 69 TYR A O 10
ATOM 12576 N N . ALA A 1 70 ? -9.212 -2.005 7.371 1.00 0.00 70 ALA A N 10
ATOM 12577 C CA . ALA A 1 70 ? -9.981 -1.138 8.244 1.00 0.00 70 ALA A CA 10
ATOM 12578 C C . ALA A 1 70 ? -10.488 0.084 7.468 1.00 0.00 70 ALA A C 10
ATOM 12579 O O . ALA A 1 70 ? -11.676 0.397 7.571 1.00 0.00 70 ALA A O 10
ATOM 12586 N N . LEU A 1 71 ? -9.643 0.763 6.679 1.00 0.00 71 LEU A N 10
ATOM 12587 C CA . LEU A 1 71 ? -10.061 1.902 5.868 1.00 0.00 71 LEU A CA 10
ATOM 12588 C C . LEU A 1 71 ? -11.213 1.515 4.935 1.00 0.00 71 LEU A C 10
ATOM 12589 O O . LEU A 1 71 ? -12.232 2.207 4.878 1.00 0.00 71 LEU A O 10
ATOM 12605 N N . ASP A 1 72 ? -11.091 0.391 4.227 1.00 0.00 72 ASP A N 10
ATOM 12606 C CA . ASP A 1 72 ? -12.162 -0.099 3.364 1.00 0.00 72 ASP A CA 10
ATOM 12607 C C . ASP A 1 72 ? -13.416 -0.455 4.164 1.00 0.00 72 ASP A C 10
ATOM 12608 O O . ASP A 1 72 ? -14.538 -0.228 3.704 1.00 0.00 72 ASP A O 10
ATOM 12617 N N . ALA A 1 73 ? -13.242 -0.947 5.391 1.00 0.00 73 ALA A N 10
ATOM 12618 C CA . ALA A 1 73 ? -14.323 -1.374 6.269 1.00 0.00 73 ALA A CA 10
ATOM 12619 C C . ALA A 1 73 ? -15.087 -0.193 6.876 1.00 0.00 73 ALA A C 10
ATOM 12620 O O . ALA A 1 73 ? -16.216 -0.392 7.320 1.00 0.00 73 ALA A O 10
ATOM 12627 N N . ARG A 1 74 ? -14.534 1.030 6.881 1.00 0.00 74 ARG A N 10
ATOM 12628 C CA . ARG A 1 74 ? -15.335 2.213 7.231 1.00 0.00 74 ARG A CA 10
ATOM 12629 C C . ARG A 1 74 ? -16.096 2.736 6.017 1.00 0.00 74 ARG A C 10
ATOM 12630 O O . ARG A 1 74 ? -16.758 3.768 6.131 1.00 0.00 74 ARG A O 10
ATOM 12651 N N . GLY A 1 75 ? -15.980 2.083 4.861 1.00 0.00 75 GLY A N 10
ATOM 12652 C CA . GLY A 1 75 ? -16.512 2.604 3.615 1.00 0.00 75 GLY A CA 10
ATOM 12653 C C . GLY A 1 75 ? -15.660 3.764 3.110 1.00 0.00 75 GLY A C 10
ATOM 12654 O O . GLY A 1 75 ? -16.174 4.624 2.398 1.00 0.00 75 GLY A O 10
ATOM 12658 N N . GLY A 1 76 ? -14.389 3.841 3.523 1.00 0.00 76 GLY A N 10
ATOM 12659 C CA . GLY A 1 76 ? -13.525 4.983 3.287 1.00 0.00 76 GLY A CA 10
ATOM 12660 C C . GLY A 1 76 ? -12.412 4.701 2.302 1.00 0.00 76 GLY A C 10
ATOM 12661 O O . GLY A 1 76 ? -11.674 5.626 1.987 1.00 0.00 76 GLY A O 10
ATOM 12665 N N . LEU A 1 77 ? -12.267 3.468 1.811 1.00 0.00 77 LEU A N 10
ATOM 12666 C CA . LEU A 1 77 ? -11.351 3.211 0.712 1.00 0.00 77 LEU A CA 10
ATOM 12667 C C . LEU A 1 77 ? -12.039 3.605 -0.587 1.00 0.00 77 LEU A C 10
ATOM 12668 O O . LEU A 1 77 ? -11.457 4.320 -1.393 1.00 0.00 77 LEU A O 10
ATOM 12684 N N . ASP A 1 78 ? -13.280 3.154 -0.772 1.00 0.00 78 ASP A N 10
ATOM 12685 C CA . ASP A 1 78 ? -14.054 3.328 -1.998 1.00 0.00 78 ASP A CA 10
ATOM 12686 C C . ASP A 1 78 ? -14.136 4.791 -2.458 1.00 0.00 78 ASP A C 10
ATOM 12687 O O . ASP A 1 78 ? -13.785 5.050 -3.608 1.00 0.00 78 ASP A O 10
ATOM 12696 N N . PRO A 1 79 ? -14.490 5.787 -1.624 1.00 0.00 79 PRO A N 10
ATOM 12697 C CA . PRO A 1 79 ? -14.518 7.165 -2.099 1.00 0.00 79 PRO A CA 10
ATOM 12698 C C . PRO A 1 79 ? -13.130 7.687 -2.473 1.00 0.00 79 PRO A C 10
ATOM 12699 O O . PRO A 1 79 ? -13.017 8.522 -3.373 1.00 0.00 79 PRO A O 10
ATOM 12710 N N . LEU A 1 80 ? -12.061 7.186 -1.851 1.00 0.00 80 LEU A N 10
ATOM 12711 C CA . LEU A 1 80 ? -10.692 7.560 -2.192 1.00 0.00 80 LEU A CA 10
ATOM 12712 C C . LEU A 1 80 ? -10.189 6.814 -3.439 1.00 0.00 80 LEU A C 10
ATOM 12713 O O . LEU A 1 80 ? -9.168 7.215 -4.002 1.00 0.00 80 LEU A O 10
ATOM 12729 N N . LEU A 1 81 ? -10.881 5.751 -3.874 1.00 0.00 81 LEU A N 10
ATOM 12730 C CA . LEU A 1 81 ? -10.513 4.856 -4.968 1.00 0.00 81 LEU A CA 10
ATOM 12731 C C . LEU A 1 81 ? -11.760 4.515 -5.787 1.00 0.00 81 LEU A C 10
ATOM 12732 O O . LEU A 1 81 ? -12.124 5.299 -6.671 1.00 0.00 81 LEU A O 10
ATOM 12748 N N . LYS A 1 82 ? -12.385 3.365 -5.521 1.00 0.00 82 LYS A N 10
ATOM 12749 C CA . LYS A 1 82 ? -13.535 2.770 -6.180 1.00 0.00 82 LYS A CA 10
ATOM 12750 C C . LYS A 1 82 ? -13.944 1.560 -5.360 1.00 0.00 82 LYS A C 10
ATOM 12751 O O . LYS A 1 82 ? -13.189 1.130 -4.461 1.00 0.00 82 LYS A O 10
ATOM 12771 N N . ALA A 1 1 ? -8.251 7.592 -7.158 1.00 0.00 1 ALA A N 11
ATOM 12772 C CA . ALA A 1 1 ? -7.156 8.561 -7.066 1.00 0.00 1 ALA A CA 11
ATOM 12773 C C . ALA A 1 1 ? -5.837 7.801 -6.868 1.00 0.00 1 ALA A C 11
ATOM 12774 O O . ALA A 1 1 ? -5.823 6.578 -7.042 1.00 0.00 1 ALA A O 11
ATOM 12783 N N . ASN A 1 2 ? -4.717 8.492 -6.613 1.00 0.00 2 ASN A N 11
ATOM 12784 C CA . ASN A 1 2 ? -3.389 7.872 -6.598 1.00 0.00 2 ASN A CA 11
ATOM 12785 C C . ASN A 1 2 ? -3.145 7.014 -5.360 1.00 0.00 2 ASN A C 11
ATOM 12786 O O . ASN A 1 2 ? -2.660 7.503 -4.338 1.00 0.00 2 ASN A O 11
ATOM 12797 N N . VAL A 1 3 ? -3.412 5.716 -5.475 1.00 0.00 3 VAL A N 11
ATOM 12798 C CA . VAL A 1 3 ? -3.052 4.731 -4.466 1.00 0.00 3 VAL A CA 11
ATOM 12799 C C . VAL A 1 3 ? -1.720 4.120 -4.848 1.00 0.00 3 VAL A C 11
ATOM 12800 O O . VAL A 1 3 ? -1.529 3.730 -6.000 1.00 0.00 3 VAL A O 11
ATOM 12813 N N . GLU A 1 4 ? -0.828 3.981 -3.874 1.00 0.00 4 GLU A N 11
ATOM 12814 C CA . GLU A 1 4 ? 0.484 3.398 -4.061 1.00 0.00 4 GLU A CA 11
ATOM 12815 C C . GLU A 1 4 ? 0.667 2.331 -2.999 1.00 0.00 4 GLU A C 11
ATOM 12816 O O . GLU A 1 4 ? 0.267 2.540 -1.850 1.00 0.00 4 GLU A O 11
ATOM 12828 N N . ILE A 1 5 ? 1.269 1.198 -3.363 1.00 0.00 5 ILE A N 11
ATOM 12829 C CA . ILE A 1 5 ? 1.491 0.114 -2.419 1.00 0.00 5 ILE A CA 11
ATOM 12830 C C . ILE A 1 5 ? 2.866 -0.499 -2.635 1.00 0.00 5 ILE A C 11
ATOM 12831 O O . ILE A 1 5 ? 3.184 -0.964 -3.727 1.00 0.00 5 ILE A O 11
ATOM 12847 N N . TYR A 1 6 ? 3.702 -0.454 -1.604 1.00 0.00 6 TYR A N 11
ATOM 12848 C CA . TYR A 1 6 ? 5.066 -0.947 -1.678 1.00 0.00 6 TYR A CA 11
ATOM 12849 C C . TYR A 1 6 ? 5.088 -2.401 -1.227 1.00 0.00 6 TYR A C 11
ATOM 12850 O O . TYR A 1 6 ? 4.493 -2.723 -0.192 1.00 0.00 6 TYR A O 11
ATOM 12868 N N . THR A 1 7 ? 5.746 -3.272 -1.995 1.00 0.00 7 THR A N 11
ATOM 12869 C CA . THR A 1 7 ? 5.678 -4.721 -1.834 1.00 0.00 7 THR A CA 11
ATOM 12870 C C . THR A 1 7 ? 7.052 -5.379 -2.056 1.00 0.00 7 THR A C 11
ATOM 12871 O O . THR A 1 7 ? 8.002 -4.730 -2.499 1.00 0.00 7 THR A O 11
ATOM 12882 N N . LYS A 1 8 ? 7.199 -6.665 -1.720 1.00 0.00 8 LYS A N 11
ATOM 12883 C CA . LYS A 1 8 ? 8.427 -7.450 -1.930 1.00 0.00 8 LYS A CA 11
ATOM 12884 C C . LYS A 1 8 ? 8.091 -8.929 -2.125 1.00 0.00 8 LYS A C 11
ATOM 12885 O O . LYS A 1 8 ? 6.924 -9.317 -2.060 1.00 0.00 8 LYS A O 11
ATOM 12904 N N . GLU A 1 9 ? 9.132 -9.740 -2.313 1.00 0.00 9 GLU A N 11
ATOM 12905 C CA . GLU A 1 9 ? 9.123 -11.133 -2.745 1.00 0.00 9 GLU A CA 11
ATOM 12906 C C . GLU A 1 9 ? 8.226 -12.027 -1.897 1.00 0.00 9 GLU A C 11
ATOM 12907 O O . GLU A 1 9 ? 7.527 -12.891 -2.424 1.00 0.00 9 GLU A O 11
ATOM 12919 N N . THR A 1 10 ? 8.229 -11.803 -0.588 1.00 0.00 10 THR A N 11
ATOM 12920 C CA . THR A 1 10 ? 7.448 -12.572 0.360 1.00 0.00 10 THR A CA 11
ATOM 12921 C C . THR A 1 10 ? 6.789 -11.565 1.291 1.00 0.00 10 THR A C 11
ATOM 12922 O O . THR A 1 10 ? 7.444 -10.859 2.064 1.00 0.00 10 THR A O 11
ATOM 12933 N N . CYS A 1 11 ? 5.485 -11.385 1.088 1.00 0.00 11 CYS A N 11
ATOM 12934 C CA . CYS A 1 11 ? 4.702 -10.370 1.751 1.00 0.00 11 CYS A CA 11
ATOM 12935 C C . CYS A 1 11 ? 3.229 -10.788 1.778 1.00 0.00 11 CYS A C 11
ATOM 12936 O O . CYS A 1 11 ? 2.428 -10.296 0.977 1.00 0.00 11 CYS A O 11
ATOM 12943 N N . PRO A 1 12 ? 2.826 -11.668 2.708 1.00 0.00 12 PRO A N 11
ATOM 12944 C CA . PRO A 1 12 ? 1.431 -12.039 2.871 1.00 0.00 12 PRO A CA 11
ATOM 12945 C C . PRO A 1 12 ? 0.542 -10.828 3.152 1.00 0.00 12 PRO A C 11
ATOM 12946 O O . PRO A 1 12 ? -0.572 -10.797 2.639 1.00 0.00 12 PRO A O 11
ATOM 12957 N N . TYR A 1 13 ? 1.009 -9.796 3.865 1.00 0.00 13 TYR A N 11
ATOM 12958 C CA . TYR A 1 13 ? 0.180 -8.622 4.135 1.00 0.00 13 TYR A CA 11
ATOM 12959 C C . TYR A 1 13 ? 0.034 -7.774 2.865 1.00 0.00 13 TYR A C 11
ATOM 12960 O O . TYR A 1 13 ? -1.012 -7.154 2.682 1.00 0.00 13 TYR A O 11
ATOM 12978 N N . CYS A 1 14 ? 1.012 -7.783 1.950 1.00 0.00 14 CYS A N 11
ATOM 12979 C CA . CYS A 1 14 ? 0.840 -7.191 0.627 1.00 0.00 14 CYS A CA 11
ATOM 12980 C C . CYS A 1 14 ? -0.309 -7.910 -0.070 1.00 0.00 14 CYS A C 11
ATOM 12981 O O . CYS A 1 14 ? -1.272 -7.266 -0.479 1.00 0.00 14 CYS A O 11
ATOM 12988 N N . HIS A 1 15 ? -0.238 -9.243 -0.135 1.00 0.00 15 HIS A N 11
ATOM 12989 C CA . HIS A 1 15 ? -1.285 -10.080 -0.704 1.00 0.00 15 HIS A CA 11
ATOM 12990 C C . HIS A 1 15 ? -2.646 -9.780 -0.068 1.00 0.00 15 HIS A C 11
ATOM 12991 O O . HIS A 1 15 ? -3.611 -9.624 -0.808 1.00 0.00 15 HIS A O 11
ATOM 13006 N N . ARG A 1 16 ? -2.744 -9.644 1.263 1.00 0.00 16 ARG A N 11
ATOM 13007 C CA . ARG A 1 16 ? -3.990 -9.296 1.946 1.00 0.00 16 ARG A CA 11
ATOM 13008 C C . ARG A 1 16 ? -4.581 -8.011 1.370 1.00 0.00 16 ARG A C 11
ATOM 13009 O O . ARG A 1 16 ? -5.684 -8.025 0.829 1.00 0.00 16 ARG A O 11
ATOM 13030 N N . ALA A 1 17 ? -3.859 -6.897 1.482 1.00 0.00 17 ALA A N 11
ATOM 13031 C CA . ALA A 1 17 ? -4.366 -5.602 1.053 1.00 0.00 17 ALA A CA 11
ATOM 13032 C C . ALA A 1 17 ? -4.672 -5.628 -0.447 1.00 0.00 17 ALA A C 11
ATOM 13033 O O . ALA A 1 17 ? -5.722 -5.149 -0.865 1.00 0.00 17 ALA A O 11
ATOM 13040 N N . LYS A 1 18 ? -3.767 -6.160 -1.277 1.00 0.00 18 LYS A N 11
ATOM 13041 C CA . LYS A 1 18 ? -3.987 -6.181 -2.719 1.00 0.00 18 LYS A CA 11
ATOM 13042 C C . LYS A 1 18 ? -5.202 -7.021 -3.080 1.00 0.00 18 LYS A C 11
ATOM 13043 O O . LYS A 1 18 ? -5.925 -6.630 -3.990 1.00 0.00 18 LYS A O 11
ATOM 13062 N N . ALA A 1 19 ? -5.479 -8.113 -2.363 1.00 0.00 19 ALA A N 11
ATOM 13063 C CA . ALA A 1 19 ? -6.650 -8.928 -2.641 1.00 0.00 19 ALA A CA 11
ATOM 13064 C C . ALA A 1 19 ? -7.927 -8.121 -2.413 1.00 0.00 19 ALA A C 11
ATOM 13065 O O . ALA A 1 19 ? -8.878 -8.296 -3.175 1.00 0.00 19 ALA A O 11
ATOM 13072 N N . LEU A 1 20 ? -7.947 -7.206 -1.431 1.00 0.00 20 LEU A N 11
ATOM 13073 C CA . LEU A 1 20 ? -9.073 -6.275 -1.292 1.00 0.00 20 LEU A CA 11
ATOM 13074 C C . LEU A 1 20 ? -9.205 -5.460 -2.565 1.00 0.00 20 LEU A C 11
ATOM 13075 O O . LEU A 1 20 ? -10.287 -5.375 -3.132 1.00 0.00 20 LEU A O 11
ATOM 13091 N N . LEU A 1 21 ? -8.118 -4.830 -2.998 1.00 0.00 21 LEU A N 11
ATOM 13092 C CA . LEU A 1 21 ? -8.142 -3.863 -4.084 1.00 0.00 21 LEU A CA 11
ATOM 13093 C C . LEU A 1 21 ? -8.536 -4.525 -5.405 1.00 0.00 21 LEU A C 11
ATOM 13094 O O . LEU A 1 21 ? -9.372 -3.995 -6.139 1.00 0.00 21 LEU A O 11
ATOM 13110 N N . SER A 1 22 ? -7.989 -5.701 -5.696 1.00 0.00 22 SER A N 11
ATOM 13111 C CA . SER A 1 22 ? -8.326 -6.465 -6.884 1.00 0.00 22 SER A CA 11
ATOM 13112 C C . SER A 1 22 ? -9.793 -6.912 -6.826 1.00 0.00 22 SER A C 11
ATOM 13113 O O . SER A 1 22 ? -10.480 -6.873 -7.853 1.00 0.00 22 SER A O 11
ATOM 13121 N N . SER A 1 23 ? -10.320 -7.231 -5.637 1.00 0.00 23 SER A N 11
ATOM 13122 C CA . SER A 1 23 ? -11.737 -7.530 -5.464 1.00 0.00 23 SER A CA 11
ATOM 13123 C C . SER A 1 23 ? -12.617 -6.276 -5.555 1.00 0.00 23 SER A C 11
ATOM 13124 O O . SER A 1 23 ? -13.752 -6.371 -6.025 1.00 0.00 23 SER A O 11
ATOM 13132 N N . LYS A 1 24 ? -12.127 -5.096 -5.161 1.00 0.00 24 LYS A N 11
ATOM 13133 C CA . LYS A 1 24 ? -12.808 -3.819 -5.336 1.00 0.00 24 LYS A CA 11
ATOM 13134 C C . LYS A 1 24 ? -12.736 -3.391 -6.803 1.00 0.00 24 LYS A C 11
ATOM 13135 O O . LYS A 1 24 ? -13.443 -2.465 -7.211 1.00 0.00 24 LYS A O 11
ATOM 13154 N N . GLY A 1 25 ? -11.926 -4.068 -7.618 1.00 0.00 25 GLY A N 11
ATOM 13155 C CA . GLY A 1 25 ? -11.875 -3.880 -9.049 1.00 0.00 25 GLY A CA 11
ATOM 13156 C C . GLY A 1 25 ? -11.284 -2.526 -9.372 1.00 0.00 25 GLY A C 11
ATOM 13157 O O . GLY A 1 25 ? -11.874 -1.796 -10.170 1.00 0.00 25 GLY A O 11
ATOM 13161 N N . VAL A 1 26 ? -10.181 -2.189 -8.707 1.00 0.00 26 VAL A N 11
ATOM 13162 C CA . VAL A 1 26 ? -9.481 -0.914 -8.859 1.00 0.00 26 VAL A CA 11
ATOM 13163 C C . VAL A 1 26 ? -8.123 -1.133 -9.523 1.00 0.00 26 VAL A C 11
ATOM 13164 O O . VAL A 1 26 ? -7.680 -2.272 -9.688 1.00 0.00 26 VAL A O 11
ATOM 13177 N N . SER A 1 27 ? -7.412 -0.042 -9.798 1.00 0.00 27 SER A N 11
ATOM 13178 C CA . SER A 1 27 ? -6.040 -0.060 -10.280 1.00 0.00 27 SER A CA 11
ATOM 13179 C C . SER A 1 27 ? -5.238 0.957 -9.467 1.00 0.00 27 SER A C 11
ATOM 13180 O O . SER A 1 27 ? -5.330 2.172 -9.648 1.00 0.00 27 SER A O 11
ATOM 13188 N N . PHE A 1 28 ? -4.527 0.417 -8.486 1.00 0.00 28 PHE A N 11
ATOM 13189 C CA . PHE A 1 28 ? -3.534 1.056 -7.629 1.00 0.00 28 PHE A CA 11
ATOM 13190 C C . PHE A 1 28 ? -2.157 0.867 -8.280 1.00 0.00 28 PHE A C 11
ATOM 13191 O O . PHE A 1 28 ? -1.991 -0.009 -9.137 1.00 0.00 28 PHE A O 11
ATOM 13208 N N . GLN A 1 29 ? -1.149 1.607 -7.834 1.00 0.00 29 GLN A N 11
ATOM 13209 C CA . GLN A 1 29 ? 0.229 1.469 -8.293 1.00 0.00 29 GLN A CA 11
ATOM 13210 C C . GLN A 1 29 ? 0.972 0.600 -7.296 1.00 0.00 29 GLN A C 11
ATOM 13211 O O . GLN A 1 29 ? 0.801 0.769 -6.093 1.00 0.00 29 GLN A O 11
ATOM 13225 N N . GLU A 1 30 ? 1.807 -0.310 -7.786 1.00 0.00 30 GLU A N 11
ATOM 13226 C CA . GLU A 1 30 ? 2.581 -1.225 -6.954 1.00 0.00 30 GLU A CA 11
ATOM 13227 C C . GLU A 1 30 ? 4.069 -0.938 -7.133 1.00 0.00 30 GLU A C 11
ATOM 13228 O O . GLU A 1 30 ? 4.527 -0.747 -8.262 1.00 0.00 30 GLU A O 11
ATOM 13240 N N . LEU A 1 31 ? 4.821 -0.913 -6.033 1.00 0.00 31 LEU A N 11
ATOM 13241 C CA . LEU A 1 31 ? 6.198 -0.437 -5.952 1.00 0.00 31 LEU A CA 11
ATOM 13242 C C . LEU A 1 31 ? 7.092 -1.495 -5.299 1.00 0.00 31 LEU A C 11
ATOM 13243 O O . LEU A 1 31 ? 6.996 -1.709 -4.091 1.00 0.00 31 LEU A O 11
ATOM 13259 N N . PRO A 1 32 ? 7.944 -2.195 -6.055 1.00 0.00 32 PRO A N 11
ATOM 13260 C CA . PRO A 1 32 ? 8.720 -3.293 -5.508 1.00 0.00 32 PRO A CA 11
ATOM 13261 C C . PRO A 1 32 ? 9.932 -2.800 -4.720 1.00 0.00 32 PRO A C 11
ATOM 13262 O O . PRO A 1 32 ? 10.568 -1.813 -5.092 1.00 0.00 32 PRO A O 11
ATOM 13273 N N . ILE A 1 33 ? 10.284 -3.504 -3.645 1.00 0.00 33 ILE A N 11
ATOM 13274 C CA . ILE A 1 33 ? 11.553 -3.320 -2.936 1.00 0.00 33 ILE A CA 11
ATOM 13275 C C . ILE A 1 33 ? 12.499 -4.453 -3.380 1.00 0.00 33 ILE A C 11
ATOM 13276 O O . ILE A 1 33 ? 13.710 -4.400 -3.170 1.00 0.00 33 ILE A O 11
ATOM 13292 N N . ASP A 1 34 ? 11.962 -5.505 -3.997 1.00 0.00 34 ASP A N 11
ATOM 13293 C CA . ASP A 1 34 ? 12.738 -6.527 -4.680 1.00 0.00 34 ASP A CA 11
ATOM 13294 C C . ASP A 1 34 ? 13.378 -5.849 -5.888 1.00 0.00 34 ASP A C 11
ATOM 13295 O O . ASP A 1 34 ? 12.699 -5.103 -6.598 1.00 0.00 34 ASP A O 11
ATOM 13304 N N . GLY A 1 35 ? 14.673 -6.050 -6.114 1.00 0.00 35 GLY A N 11
ATOM 13305 C CA . GLY A 1 35 ? 15.386 -5.417 -7.213 1.00 0.00 35 GLY A CA 11
ATOM 13306 C C . GLY A 1 35 ? 15.517 -3.897 -7.068 1.00 0.00 35 GLY A C 11
ATOM 13307 O O . GLY A 1 35 ? 15.860 -3.227 -8.044 1.00 0.00 35 GLY A O 11
ATOM 13311 N N . ASN A 1 36 ? 15.216 -3.319 -5.900 1.00 0.00 36 ASN A N 11
ATOM 13312 C CA . ASN A 1 36 ? 15.183 -1.876 -5.652 1.00 0.00 36 ASN A CA 11
ATOM 13313 C C . ASN A 1 36 ? 16.083 -1.572 -4.462 1.00 0.00 36 ASN A C 11
ATOM 13314 O O . ASN A 1 36 ? 16.028 -2.256 -3.441 1.00 0.00 36 ASN A O 11
ATOM 13325 N N . ALA A 1 37 ? 16.851 -0.495 -4.561 1.00 0.00 37 ALA A N 11
ATOM 13326 C CA . ALA A 1 37 ? 17.834 -0.037 -3.594 1.00 0.00 37 ALA A CA 11
ATOM 13327 C C . ALA A 1 37 ? 18.117 1.422 -3.950 1.00 0.00 37 ALA A C 11
ATOM 13328 O O . ALA A 1 37 ? 19.255 1.839 -4.189 1.00 0.00 37 ALA A O 11
ATOM 13335 N N . ALA A 1 38 ? 17.025 2.189 -3.986 1.00 0.00 38 ALA A N 11
ATOM 13336 C CA . ALA A 1 38 ? 16.956 3.601 -4.326 1.00 0.00 38 ALA A CA 11
ATOM 13337 C C . ALA A 1 38 ? 15.617 4.164 -3.839 1.00 0.00 38 ALA A C 11
ATOM 13338 O O . ALA A 1 38 ? 15.613 5.140 -3.091 1.00 0.00 38 ALA A O 11
ATOM 13345 N N . LYS A 1 39 ? 14.475 3.550 -4.176 1.00 0.00 39 LYS A N 11
ATOM 13346 C CA . LYS A 1 39 ? 13.197 3.919 -3.548 1.00 0.00 39 LYS A CA 11
ATOM 13347 C C . LYS A 1 39 ? 12.995 3.146 -2.243 1.00 0.00 39 LYS A C 11
ATOM 13348 O O . LYS A 1 39 ? 12.072 3.429 -1.487 1.00 0.00 39 LYS A O 11
ATOM 13367 N N . ARG A 1 40 ? 13.874 2.178 -1.962 1.00 0.00 40 ARG A N 11
ATOM 13368 C CA . ARG A 1 40 ? 13.950 1.425 -0.721 1.00 0.00 40 ARG A CA 11
ATOM 13369 C C . ARG A 1 40 ? 14.056 2.394 0.447 1.00 0.00 40 ARG A C 11
ATOM 13370 O O . ARG A 1 40 ? 13.184 2.395 1.305 1.00 0.00 40 ARG A O 11
ATOM 13391 N N . GLU A 1 41 ? 15.123 3.186 0.511 1.00 0.00 41 GLU A N 11
ATOM 13392 C CA . GLU A 1 41 ? 15.328 4.088 1.641 1.00 0.00 41 GLU A CA 11
ATOM 13393 C C . GLU A 1 41 ? 14.416 5.311 1.543 1.00 0.00 41 GLU A C 11
ATOM 13394 O O . GLU A 1 41 ? 14.081 5.903 2.566 1.00 0.00 41 GLU A O 11
ATOM 13406 N N . GLU A 1 42 ? 13.920 5.648 0.347 1.00 0.00 42 GLU A N 11
ATOM 13407 C CA . GLU A 1 42 ? 12.869 6.652 0.222 1.00 0.00 42 GLU A CA 11
ATOM 13408 C C . GLU A 1 42 ? 11.625 6.204 1.002 1.00 0.00 42 GLU A C 11
ATOM 13409 O O . GLU A 1 42 ? 10.946 7.028 1.614 1.00 0.00 42 GLU A O 11
ATOM 13421 N N . MET A 1 43 ? 11.362 4.891 1.086 1.00 0.00 43 MET A N 11
ATOM 13422 C CA . MET A 1 43 ? 10.299 4.358 1.911 1.00 0.00 43 MET A CA 11
ATOM 13423 C C . MET A 1 43 ? 10.473 4.699 3.387 1.00 0.00 43 MET A C 11
ATOM 13424 O O . MET A 1 43 ? 9.476 4.712 4.100 1.00 0.00 43 MET A O 11
ATOM 13438 N N . ILE A 1 44 ? 11.668 5.033 3.863 1.00 0.00 44 ILE A N 11
ATOM 13439 C CA . ILE A 1 44 ? 11.835 5.576 5.209 1.00 0.00 44 ILE A CA 11
ATOM 13440 C C . ILE A 1 44 ? 11.127 6.934 5.233 1.00 0.00 44 ILE A C 11
ATOM 13441 O O . ILE A 1 44 ? 10.192 7.138 6.001 1.00 0.00 44 ILE A O 11
ATOM 13457 N N . LYS A 1 45 ? 11.541 7.860 4.369 1.00 0.00 45 LYS A N 11
ATOM 13458 C CA . LYS A 1 45 ? 11.082 9.247 4.368 1.00 0.00 45 LYS A CA 11
ATOM 13459 C C . LYS A 1 45 ? 9.609 9.369 3.956 1.00 0.00 45 LYS A C 11
ATOM 13460 O O . LYS A 1 45 ? 8.965 10.377 4.249 1.00 0.00 45 LYS A O 11
ATOM 13479 N N . ARG A 1 46 ? 9.038 8.364 3.292 1.00 0.00 46 ARG A N 11
ATOM 13480 C CA . ARG A 1 46 ? 7.616 8.295 2.990 1.00 0.00 46 ARG A CA 11
ATOM 13481 C C . ARG A 1 46 ? 6.857 7.552 4.095 1.00 0.00 46 ARG A C 11
ATOM 13482 O O . ARG A 1 46 ? 5.900 8.105 4.635 1.00 0.00 46 ARG A O 11
ATOM 13503 N N . SER A 1 47 ? 7.221 6.308 4.436 1.00 0.00 47 SER A N 11
ATOM 13504 C CA . SER A 1 47 ? 6.381 5.483 5.311 1.00 0.00 47 SER A CA 11
ATOM 13505 C C . SER A 1 47 ? 6.704 5.633 6.799 1.00 0.00 47 SER A C 11
ATOM 13506 O O . SER A 1 47 ? 5.865 5.297 7.633 1.00 0.00 47 SER A O 11
ATOM 13514 N N . GLY A 1 48 ? 7.905 6.083 7.161 1.00 0.00 48 GLY A N 11
ATOM 13515 C CA . GLY A 1 48 ? 8.391 6.039 8.534 1.00 0.00 48 GLY A CA 11
ATOM 13516 C C . GLY A 1 48 ? 8.516 4.603 9.059 1.00 0.00 48 GLY A C 11
ATOM 13517 O O . GLY A 1 48 ? 8.434 4.402 10.271 1.00 0.00 48 GLY A O 11
ATOM 13521 N N . ARG A 1 49 ? 8.632 3.593 8.181 1.00 0.00 49 ARG A N 11
ATOM 13522 C CA . ARG A 1 49 ? 8.609 2.183 8.548 1.00 0.00 49 ARG A CA 11
ATOM 13523 C C . ARG A 1 49 ? 9.685 1.370 7.833 1.00 0.00 49 ARG A C 11
ATOM 13524 O O . ARG A 1 49 ? 10.428 0.669 8.513 1.00 0.00 49 ARG A O 11
ATOM 13545 N N . THR A 1 50 ? 9.701 1.363 6.495 1.00 0.00 50 THR A N 11
ATOM 13546 C CA . THR A 1 50 ? 10.531 0.517 5.627 1.00 0.00 50 THR A CA 11
ATOM 13547 C C . THR A 1 50 ? 10.167 -0.973 5.680 1.00 0.00 50 THR A C 11
ATOM 13548 O O . THR A 1 50 ? 10.732 -1.787 4.948 1.00 0.00 50 THR A O 11
ATOM 13559 N N . THR A 1 51 ? 9.171 -1.319 6.486 1.00 0.00 51 THR A N 11
ATOM 13560 C CA . THR A 1 51 ? 8.508 -2.614 6.529 1.00 0.00 51 THR A CA 11
ATOM 13561 C C . THR A 1 51 ? 7.560 -2.684 5.336 1.00 0.00 51 THR A C 11
ATOM 13562 O O . THR A 1 51 ? 7.413 -1.702 4.600 1.00 0.00 51 THR A O 11
ATOM 13573 N N . VAL A 1 52 ? 6.902 -3.817 5.135 1.00 0.00 52 VAL A N 11
ATOM 13574 C CA . VAL A 1 52 ? 5.883 -3.940 4.089 1.00 0.00 52 VAL A CA 11
ATOM 13575 C C . VAL A 1 52 ? 4.583 -4.555 4.629 1.00 0.00 52 VAL A C 11
ATOM 13576 O O . VAL A 1 52 ? 4.617 -5.246 5.651 1.00 0.00 52 VAL A O 11
ATOM 13589 N N . PRO A 1 53 ? 3.444 -4.345 3.942 1.00 0.00 53 PRO A N 11
ATOM 13590 C CA . PRO A 1 53 ? 3.261 -3.399 2.844 1.00 0.00 53 PRO A CA 11
ATOM 13591 C C . PRO A 1 53 ? 3.234 -1.972 3.395 1.00 0.00 53 PRO A C 11
ATOM 13592 O O . PRO A 1 53 ? 3.082 -1.772 4.599 1.00 0.00 53 PRO A O 11
ATOM 13603 N N . GLN A 1 54 ? 3.333 -0.980 2.514 1.00 0.00 54 GLN A N 11
ATOM 13604 C CA . GLN A 1 54 ? 3.087 0.414 2.858 1.00 0.00 54 GLN A CA 11
ATOM 13605 C C . GLN A 1 54 ? 2.106 0.927 1.832 1.00 0.00 54 GLN A C 11
ATOM 13606 O O . GLN A 1 54 ? 2.457 0.982 0.655 1.00 0.00 54 GLN A O 11
ATOM 13620 N N . ILE A 1 55 ? 0.883 1.227 2.257 1.00 0.00 55 ILE A N 11
ATOM 13621 C CA . ILE A 1 55 ? -0.154 1.755 1.391 1.00 0.00 55 ILE A CA 11
ATOM 13622 C C . ILE A 1 55 ? -0.174 3.257 1.633 1.00 0.00 55 ILE A C 11
ATOM 13623 O O . ILE A 1 55 ? -0.034 3.745 2.761 1.00 0.00 55 ILE A O 11
ATOM 13639 N N . PHE A 1 56 ? -0.407 3.974 0.555 1.00 0.00 56 PHE A N 11
ATOM 13640 C CA . PHE A 1 56 ? -0.518 5.393 0.433 1.00 0.00 56 PHE A CA 11
ATOM 13641 C C . PHE A 1 56 ? -1.744 5.633 -0.440 1.00 0.00 56 PHE A C 11
ATOM 13642 O O . PHE A 1 56 ? -1.966 4.865 -1.376 1.00 0.00 56 PHE A O 11
ATOM 13659 N N . ILE A 1 57 ? -2.535 6.661 -0.158 1.00 0.00 57 ILE A N 11
ATOM 13660 C CA . ILE A 1 57 ? -3.761 6.978 -0.881 1.00 0.00 57 ILE A CA 11
ATOM 13661 C C . ILE A 1 57 ? -3.717 8.497 -1.019 1.00 0.00 57 ILE A C 11
ATOM 13662 O O . ILE A 1 57 ? -3.582 9.189 -0.008 1.00 0.00 57 ILE A O 11
ATOM 13678 N N . ASP A 1 58 ? -3.696 9.032 -2.244 1.00 0.00 58 ASP A N 11
ATOM 13679 C CA . ASP A 1 58 ? -3.415 10.441 -2.502 1.00 0.00 58 ASP A CA 11
ATOM 13680 C C . ASP A 1 58 ? -2.109 10.878 -1.837 1.00 0.00 58 ASP A C 11
ATOM 13681 O O . ASP A 1 58 ? -1.984 11.987 -1.308 1.00 0.00 58 ASP A O 11
ATOM 13690 N N . ALA A 1 59 ? -1.127 9.969 -1.852 1.00 0.00 59 ALA A N 11
ATOM 13691 C CA . ALA A 1 59 ? 0.202 10.080 -1.258 1.00 0.00 59 ALA A CA 11
ATOM 13692 C C . ALA A 1 59 ? 0.203 10.225 0.272 1.00 0.00 59 ALA A C 11
ATOM 13693 O O . ALA A 1 59 ? 1.275 10.336 0.869 1.00 0.00 59 ALA A O 11
ATOM 13700 N N . GLN A 1 60 ? -0.957 10.181 0.925 1.00 0.00 60 GLN A N 11
ATOM 13701 C CA . GLN A 1 60 ? -1.070 10.193 2.378 1.00 0.00 60 GLN A CA 11
ATOM 13702 C C . GLN A 1 60 ? -0.631 8.807 2.834 1.00 0.00 60 GLN A C 11
ATOM 13703 O O . GLN A 1 60 ? -1.224 7.822 2.390 1.00 0.00 60 GLN A O 11
ATOM 13717 N N . HIS A 1 61 ? 0.425 8.684 3.645 1.00 0.00 61 HIS A N 11
ATOM 13718 C CA . HIS A 1 61 ? 0.832 7.371 4.131 1.00 0.00 61 HIS A CA 11
ATOM 13719 C C . HIS A 1 61 ? -0.218 6.856 5.102 1.00 0.00 61 HIS A C 11
ATOM 13720 O O . HIS A 1 61 ? -0.301 7.338 6.235 1.00 0.00 61 HIS A O 11
ATOM 13735 N N . ILE A 1 62 ? -0.986 5.867 4.674 1.00 0.00 62 ILE A N 11
ATOM 13736 C CA . ILE A 1 62 ? -2.033 5.263 5.465 1.00 0.00 62 ILE A CA 11
ATOM 13737 C C . ILE A 1 62 ? -1.375 4.388 6.528 1.00 0.00 62 ILE A C 11
ATOM 13738 O O . ILE A 1 62 ? -1.466 4.701 7.714 1.00 0.00 62 ILE A O 11
ATOM 13754 N N . GLY A 1 63 ? -0.663 3.340 6.115 1.00 0.00 63 GLY A N 11
ATOM 13755 C CA . GLY A 1 63 ? -0.081 2.376 7.029 1.00 0.00 63 GLY A CA 11
ATOM 13756 C C . GLY A 1 63 ? 0.158 1.071 6.290 1.00 0.00 63 GLY A C 11
ATOM 13757 O O . GLY A 1 63 ? 0.626 1.103 5.148 1.00 0.00 63 GLY A O 11
ATOM 13761 N N . GLY A 1 64 ? -0.149 -0.045 6.947 1.00 0.00 64 GLY A N 11
ATOM 13762 C CA . GLY A 1 64 ? -0.029 -1.408 6.447 1.00 0.00 64 GLY A CA 11
ATOM 13763 C C . GLY A 1 64 ? -1.377 -1.933 5.946 1.00 0.00 64 GLY A C 11
ATOM 13764 O O . GLY A 1 64 ? -2.305 -1.158 5.699 1.00 0.00 64 GLY A O 11
ATOM 13768 N N . TYR A 1 65 ? -1.486 -3.253 5.748 1.00 0.00 65 TYR A N 11
ATOM 13769 C CA . TYR A 1 65 ? -2.736 -3.869 5.307 1.00 0.00 65 TYR A CA 11
ATOM 13770 C C . TYR A 1 65 ? -3.858 -3.554 6.281 1.00 0.00 65 TYR A C 11
ATOM 13771 O O . TYR A 1 65 ? -4.938 -3.189 5.838 1.00 0.00 65 TYR A O 11
ATOM 13789 N N . ASP A 1 66 ? -3.606 -3.695 7.577 1.00 0.00 66 ASP A N 11
ATOM 13790 C CA . ASP A 1 66 ? -4.621 -3.564 8.618 1.00 0.00 66 ASP A CA 11
ATOM 13791 C C . ASP A 1 66 ? -5.215 -2.149 8.583 1.00 0.00 66 ASP A C 11
ATOM 13792 O O . ASP A 1 66 ? -6.409 -1.964 8.787 1.00 0.00 66 ASP A O 11
ATOM 13801 N N . ASP A 1 67 ? -4.402 -1.159 8.211 1.00 0.00 67 ASP A N 11
ATOM 13802 C CA . ASP A 1 67 ? -4.789 0.248 8.111 1.00 0.00 67 ASP A CA 11
ATOM 13803 C C . ASP A 1 67 ? -5.682 0.511 6.896 1.00 0.00 67 ASP A C 11
ATOM 13804 O O . ASP A 1 67 ? -6.684 1.225 6.994 1.00 0.00 67 ASP A O 11
ATOM 13813 N N . LEU A 1 68 ? -5.317 -0.042 5.735 1.00 0.00 68 LEU A N 11
ATOM 13814 C CA . LEU A 1 68 ? -6.176 -0.074 4.543 1.00 0.00 68 LEU A CA 11
ATOM 13815 C C . LEU A 1 68 ? -7.477 -0.770 4.899 1.00 0.00 68 LEU A C 11
ATOM 13816 O O . LEU A 1 68 ? -8.550 -0.229 4.665 1.00 0.00 68 LEU A O 11
ATOM 13832 N N . TYR A 1 69 ? -7.394 -1.974 5.444 1.00 0.00 69 TYR A N 11
ATOM 13833 C CA . TYR A 1 69 ? -8.541 -2.804 5.709 1.00 0.00 69 TYR A CA 11
ATOM 13834 C C . TYR A 1 69 ? -9.487 -2.050 6.654 1.00 0.00 69 TYR A C 11
ATOM 13835 O O . TYR A 1 69 ? -10.694 -2.032 6.432 1.00 0.00 69 TYR A O 11
ATOM 13853 N N . ALA A 1 70 ? -8.943 -1.331 7.641 1.00 0.00 70 ALA A N 11
ATOM 13854 C CA . ALA A 1 70 ? -9.694 -0.430 8.494 1.00 0.00 70 ALA A CA 11
ATOM 13855 C C . ALA A 1 70 ? -10.388 0.686 7.704 1.00 0.00 70 ALA A C 11
ATOM 13856 O O . ALA A 1 70 ? -11.535 1.007 8.017 1.00 0.00 70 ALA A O 11
ATOM 13863 N N . LEU A 1 71 ? -9.707 1.360 6.766 1.00 0.00 71 LEU A N 11
ATOM 13864 C CA . LEU A 1 71 ? -10.294 2.368 5.886 1.00 0.00 71 LEU A CA 11
ATOM 13865 C C . LEU A 1 71 ? -11.468 1.788 5.099 1.00 0.00 71 LEU A C 11
ATOM 13866 O O . LEU A 1 71 ? -12.519 2.414 4.974 1.00 0.00 71 LEU A O 11
ATOM 13882 N N . ASP A 1 72 ? -11.267 0.602 4.526 1.00 0.00 72 ASP A N 11
ATOM 13883 C CA . ASP A 1 72 ? -12.258 -0.114 3.738 1.00 0.00 72 ASP A CA 11
ATOM 13884 C C . ASP A 1 72 ? -13.452 -0.506 4.595 1.00 0.00 72 ASP A C 11
ATOM 13885 O O . ASP A 1 72 ? -14.591 -0.331 4.169 1.00 0.00 72 ASP A O 11
ATOM 13894 N N . ALA A 1 73 ? -13.209 -0.913 5.840 1.00 0.00 73 ALA A N 11
ATOM 13895 C CA . ALA A 1 73 ? -14.252 -1.173 6.831 1.00 0.00 73 ALA A CA 11
ATOM 13896 C C . ALA A 1 73 ? -14.958 0.121 7.264 1.00 0.00 73 ALA A C 11
ATOM 13897 O O . ALA A 1 73 ? -16.056 0.090 7.829 1.00 0.00 73 ALA A O 11
ATOM 13904 N N . ARG A 1 74 ? -14.353 1.278 6.989 1.00 0.00 74 ARG A N 11
ATOM 13905 C CA . ARG A 1 74 ? -14.962 2.593 7.137 1.00 0.00 74 ARG A CA 11
ATOM 13906 C C . ARG A 1 74 ? -15.673 3.043 5.863 1.00 0.00 74 ARG A C 11
ATOM 13907 O O . ARG A 1 74 ? -16.176 4.169 5.836 1.00 0.00 74 ARG A O 11
ATOM 13928 N N . GLY A 1 75 ? -15.659 2.245 4.793 1.00 0.00 75 GLY A N 11
ATOM 13929 C CA . GLY A 1 75 ? -16.179 2.628 3.488 1.00 0.00 75 GLY A CA 11
ATOM 13930 C C . GLY A 1 75 ? -15.396 3.776 2.846 1.00 0.00 75 GLY A C 11
ATOM 13931 O O . GLY A 1 75 ? -15.772 4.235 1.769 1.00 0.00 75 GLY A O 11
ATOM 13935 N N . GLY A 1 76 ? -14.307 4.249 3.460 1.00 0.00 76 GLY A N 11
ATOM 13936 C CA . GLY A 1 76 ? -13.596 5.445 3.024 1.00 0.00 76 GLY A CA 11
ATOM 13937 C C . GLY A 1 76 ? -12.603 5.151 1.904 1.00 0.00 76 GLY A C 11
ATOM 13938 O O . GLY A 1 76 ? -11.957 6.073 1.409 1.00 0.00 76 GLY A O 11
ATOM 13942 N N . LEU A 1 77 ? -12.456 3.876 1.533 1.00 0.00 77 LEU A N 11
ATOM 13943 C CA . LEU A 1 77 ? -11.557 3.410 0.492 1.00 0.00 77 LEU A CA 11
ATOM 13944 C C . LEU A 1 77 ? -12.123 3.767 -0.879 1.00 0.00 77 LEU A C 11
ATOM 13945 O O . LEU A 1 77 ? -11.421 4.343 -1.704 1.00 0.00 77 LEU A O 11
ATOM 13961 N N . ASP A 1 78 ? -13.386 3.405 -1.111 1.00 0.00 78 ASP A N 11
ATOM 13962 C CA . ASP A 1 78 ? -14.061 3.464 -2.407 1.00 0.00 78 ASP A CA 11
ATOM 13963 C C . ASP A 1 78 ? -13.920 4.839 -3.073 1.00 0.00 78 ASP A C 11
ATOM 13964 O O . ASP A 1 78 ? -13.381 4.898 -4.177 1.00 0.00 78 ASP A O 11
ATOM 13973 N N . PRO A 1 79 ? -14.316 5.959 -2.436 1.00 0.00 79 PRO A N 11
ATOM 13974 C CA . PRO A 1 79 ? -14.286 7.271 -3.077 1.00 0.00 79 PRO A CA 11
ATOM 13975 C C . PRO A 1 79 ? -12.867 7.824 -3.266 1.00 0.00 79 PRO A C 11
ATOM 13976 O O . PRO A 1 79 ? -12.708 8.888 -3.870 1.00 0.00 79 PRO A O 11
ATOM 13987 N N . LEU A 1 80 ? -11.827 7.147 -2.765 1.00 0.00 80 LEU A N 11
ATOM 13988 C CA . LEU A 1 80 ? -10.433 7.496 -3.016 1.00 0.00 80 LEU A CA 11
ATOM 13989 C C . LEU A 1 80 ? -9.823 6.592 -4.093 1.00 0.00 80 LEU A C 11
ATOM 13990 O O . LEU A 1 80 ? -8.655 6.763 -4.455 1.00 0.00 80 LEU A O 11
ATOM 14006 N N . LEU A 1 81 ? -10.592 5.642 -4.632 1.00 0.00 81 LEU A N 11
ATOM 14007 C CA . LEU A 1 81 ? -10.149 4.626 -5.579 1.00 0.00 81 LEU A CA 11
ATOM 14008 C C . LEU A 1 81 ? -11.090 4.439 -6.762 1.00 0.00 81 LEU A C 11
ATOM 14009 O O . LEU A 1 81 ? -10.812 3.585 -7.603 1.00 0.00 81 LEU A O 11
ATOM 14025 N N . LYS A 1 82 ? -12.161 5.217 -6.878 1.00 0.00 82 LYS A N 11
ATOM 14026 C CA . LYS A 1 82 ? -13.130 5.163 -7.967 1.00 0.00 82 LYS A CA 11
ATOM 14027 C C . LYS A 1 82 ? -13.598 6.579 -8.210 1.00 0.00 82 LYS A C 11
ATOM 14028 O O . LYS A 1 82 ? -13.387 7.443 -7.335 1.00 0.00 82 LYS A O 11
ATOM 14048 N N . ALA A 1 1 ? -8.212 8.249 -6.873 1.00 0.00 1 ALA A N 12
ATOM 14049 C CA . ALA A 1 1 ? -7.084 8.547 -5.980 1.00 0.00 1 ALA A CA 12
ATOM 14050 C C . ALA A 1 1 ? -5.821 7.878 -6.504 1.00 0.00 1 ALA A C 12
ATOM 14051 O O . ALA A 1 1 ? -5.903 6.726 -6.920 1.00 0.00 1 ALA A O 12
ATOM 14060 N N . ASN A 1 2 ? -4.652 8.529 -6.456 1.00 0.00 2 ASN A N 12
ATOM 14061 C CA . ASN A 1 2 ? -3.385 7.886 -6.801 1.00 0.00 2 ASN A CA 12
ATOM 14062 C C . ASN A 1 2 ? -3.029 6.951 -5.652 1.00 0.00 2 ASN A C 12
ATOM 14063 O O . ASN A 1 2 ? -2.452 7.374 -4.650 1.00 0.00 2 ASN A O 12
ATOM 14074 N N . VAL A 1 3 ? -3.411 5.685 -5.754 1.00 0.00 3 VAL A N 12
ATOM 14075 C CA . VAL A 1 3 ? -3.119 4.687 -4.740 1.00 0.00 3 VAL A CA 12
ATOM 14076 C C . VAL A 1 3 ? -1.817 4.022 -5.116 1.00 0.00 3 VAL A C 12
ATOM 14077 O O . VAL A 1 3 ? -1.632 3.638 -6.272 1.00 0.00 3 VAL A O 12
ATOM 14090 N N . GLU A 1 4 ? -0.942 3.866 -4.134 1.00 0.00 4 GLU A N 12
ATOM 14091 C CA . GLU A 1 4 ? 0.330 3.195 -4.283 1.00 0.00 4 GLU A CA 12
ATOM 14092 C C . GLU A 1 4 ? 0.417 2.102 -3.247 1.00 0.00 4 GLU A C 12
ATOM 14093 O O . GLU A 1 4 ? -0.130 2.244 -2.147 1.00 0.00 4 GLU A O 12
ATOM 14105 N N . ILE A 1 5 ? 1.157 1.044 -3.574 1.00 0.00 5 ILE A N 12
ATOM 14106 C CA . ILE A 1 5 ? 1.429 -0.016 -2.638 1.00 0.00 5 ILE A CA 12
ATOM 14107 C C . ILE A 1 5 ? 2.839 -0.575 -2.829 1.00 0.00 5 ILE A C 12
ATOM 14108 O O . ILE A 1 5 ? 3.160 -1.193 -3.845 1.00 0.00 5 ILE A O 12
ATOM 14124 N N . TYR A 1 6 ? 3.695 -0.306 -1.846 1.00 0.00 6 TYR A N 12
ATOM 14125 C CA . TYR A 1 6 ? 5.077 -0.760 -1.788 1.00 0.00 6 TYR A CA 12
ATOM 14126 C C . TYR A 1 6 ? 5.067 -2.217 -1.312 1.00 0.00 6 TYR A C 12
ATOM 14127 O O . TYR A 1 6 ? 4.452 -2.498 -0.278 1.00 0.00 6 TYR A O 12
ATOM 14145 N N . THR A 1 7 ? 5.668 -3.145 -2.069 1.00 0.00 7 THR A N 12
ATOM 14146 C CA . THR A 1 7 ? 5.577 -4.590 -1.836 1.00 0.00 7 THR A CA 12
ATOM 14147 C C . THR A 1 7 ? 6.894 -5.323 -2.172 1.00 0.00 7 THR A C 12
ATOM 14148 O O . THR A 1 7 ? 7.786 -4.743 -2.797 1.00 0.00 7 THR A O 12
ATOM 14159 N N . LYS A 1 8 ? 7.012 -6.606 -1.794 1.00 0.00 8 LYS A N 12
ATOM 14160 C CA . LYS A 1 8 ? 8.159 -7.475 -2.101 1.00 0.00 8 LYS A CA 12
ATOM 14161 C C . LYS A 1 8 ? 7.644 -8.829 -2.600 1.00 0.00 8 LYS A C 12
ATOM 14162 O O . LYS A 1 8 ? 6.434 -9.078 -2.559 1.00 0.00 8 LYS A O 12
ATOM 14181 N N . GLU A 1 9 ? 8.562 -9.692 -3.041 1.00 0.00 9 GLU A N 12
ATOM 14182 C CA . GLU A 1 9 ? 8.299 -11.023 -3.604 1.00 0.00 9 GLU A CA 12
ATOM 14183 C C . GLU A 1 9 ? 7.587 -11.931 -2.600 1.00 0.00 9 GLU A C 12
ATOM 14184 O O . GLU A 1 9 ? 6.778 -12.782 -2.982 1.00 0.00 9 GLU A O 12
ATOM 14196 N N . THR A 1 10 ? 7.820 -11.703 -1.310 1.00 0.00 10 THR A N 12
ATOM 14197 C CA . THR A 1 10 ? 7.295 -12.470 -0.200 1.00 0.00 10 THR A CA 12
ATOM 14198 C C . THR A 1 10 ? 6.792 -11.418 0.772 1.00 0.00 10 THR A C 12
ATOM 14199 O O . THR A 1 10 ? 7.579 -10.637 1.314 1.00 0.00 10 THR A O 12
ATOM 14210 N N . CYS A 1 11 ? 5.472 -11.333 0.914 1.00 0.00 11 CYS A N 12
ATOM 14211 C CA . CYS A 1 11 ? 4.787 -10.353 1.731 1.00 0.00 11 CYS A CA 12
ATOM 14212 C C . CYS A 1 11 ? 3.317 -10.775 1.872 1.00 0.00 11 CYS A C 12
ATOM 14213 O O . CYS A 1 11 ? 2.490 -10.387 1.040 1.00 0.00 11 CYS A O 12
ATOM 14220 N N . PRO A 1 12 ? 2.951 -11.545 2.909 1.00 0.00 12 PRO A N 12
ATOM 14221 C CA . PRO A 1 12 ? 1.578 -12.006 3.103 1.00 0.00 12 PRO A CA 12
ATOM 14222 C C . PRO A 1 12 ? 0.616 -10.823 3.250 1.00 0.00 12 PRO A C 12
ATOM 14223 O O . PRO A 1 12 ? -0.450 -10.810 2.636 1.00 0.00 12 PRO A O 12
ATOM 14234 N N . TYR A 1 13 ? 1.008 -9.767 3.966 1.00 0.00 13 TYR A N 12
ATOM 14235 C CA . TYR A 1 13 ? 0.122 -8.630 4.171 1.00 0.00 13 TYR A CA 12
ATOM 14236 C C . TYR A 1 13 ? -0.002 -7.803 2.888 1.00 0.00 13 TYR A C 12
ATOM 14237 O O . TYR A 1 13 ? -1.081 -7.286 2.606 1.00 0.00 13 TYR A O 12
ATOM 14255 N N . CYS A 1 14 ? 1.042 -7.732 2.054 1.00 0.00 14 CYS A N 12
ATOM 14256 C CA . CYS A 1 14 ? 0.926 -7.131 0.730 1.00 0.00 14 CYS A CA 12
ATOM 14257 C C . CYS A 1 14 ? -0.071 -7.916 -0.096 1.00 0.00 14 CYS A C 12
ATOM 14258 O O . CYS A 1 14 ? -0.922 -7.310 -0.737 1.00 0.00 14 CYS A O 12
ATOM 14265 N N . HIS A 1 15 ? 0.032 -9.248 -0.084 1.00 0.00 15 HIS A N 12
ATOM 14266 C CA . HIS A 1 15 ? -0.929 -10.092 -0.764 1.00 0.00 15 HIS A CA 12
ATOM 14267 C C . HIS A 1 15 ? -2.340 -9.778 -0.272 1.00 0.00 15 HIS A C 12
ATOM 14268 O O . HIS A 1 15 ? -3.214 -9.574 -1.105 1.00 0.00 15 HIS A O 12
ATOM 14283 N N . ARG A 1 16 ? -2.579 -9.691 1.041 1.00 0.00 16 ARG A N 12
ATOM 14284 C CA . ARG A 1 16 ? -3.901 -9.368 1.579 1.00 0.00 16 ARG A CA 12
ATOM 14285 C C . ARG A 1 16 ? -4.418 -8.044 1.015 1.00 0.00 16 ARG A C 12
ATOM 14286 O O . ARG A 1 16 ? -5.532 -7.996 0.499 1.00 0.00 16 ARG A O 12
ATOM 14307 N N . ALA A 1 17 ? -3.610 -6.986 1.064 1.00 0.00 17 ALA A N 12
ATOM 14308 C CA . ALA A 1 17 ? -3.983 -5.682 0.526 1.00 0.00 17 ALA A CA 12
ATOM 14309 C C . ALA A 1 17 ? -4.254 -5.749 -0.979 1.00 0.00 17 ALA A C 12
ATOM 14310 O O . ALA A 1 17 ? -5.321 -5.324 -1.414 1.00 0.00 17 ALA A O 12
ATOM 14317 N N . LYS A 1 18 ? -3.314 -6.263 -1.781 1.00 0.00 18 LYS A N 12
ATOM 14318 C CA . LYS A 1 18 ? -3.469 -6.321 -3.235 1.00 0.00 18 LYS A CA 12
ATOM 14319 C C . LYS A 1 18 ? -4.664 -7.184 -3.619 1.00 0.00 18 LYS A C 12
ATOM 14320 O O . LYS A 1 18 ? -5.383 -6.836 -4.553 1.00 0.00 18 LYS A O 12
ATOM 14339 N N . ALA A 1 19 ? -4.927 -8.264 -2.880 1.00 0.00 19 ALA A N 12
ATOM 14340 C CA . ALA A 1 19 ? -6.092 -9.097 -3.092 1.00 0.00 19 ALA A CA 12
ATOM 14341 C C . ALA A 1 19 ? -7.351 -8.281 -2.840 1.00 0.00 19 ALA A C 12
ATOM 14342 O O . ALA A 1 19 ? -8.252 -8.303 -3.675 1.00 0.00 19 ALA A O 12
ATOM 14349 N N . LEU A 1 20 ? -7.421 -7.540 -1.729 1.00 0.00 20 LEU A N 12
ATOM 14350 C CA . LEU A 1 20 ? -8.602 -6.746 -1.401 1.00 0.00 20 LEU A CA 12
ATOM 14351 C C . LEU A 1 20 ? -8.829 -5.723 -2.504 1.00 0.00 20 LEU A C 12
ATOM 14352 O O . LEU A 1 20 ? -9.931 -5.619 -3.028 1.00 0.00 20 LEU A O 12
ATOM 14368 N N . LEU A 1 21 ? -7.791 -4.982 -2.888 1.00 0.00 21 LEU A N 12
ATOM 14369 C CA . LEU A 1 21 ? -7.923 -3.899 -3.849 1.00 0.00 21 LEU A CA 12
ATOM 14370 C C . LEU A 1 21 ? -8.267 -4.432 -5.239 1.00 0.00 21 LEU A C 12
ATOM 14371 O O . LEU A 1 21 ? -9.124 -3.858 -5.912 1.00 0.00 21 LEU A O 12
ATOM 14387 N N . SER A 1 22 ? -7.674 -5.548 -5.666 1.00 0.00 22 SER A N 12
ATOM 14388 C CA . SER A 1 22 ? -8.043 -6.166 -6.930 1.00 0.00 22 SER A CA 12
ATOM 14389 C C . SER A 1 22 ? -9.465 -6.733 -6.849 1.00 0.00 22 SER A C 12
ATOM 14390 O O . SER A 1 22 ? -10.195 -6.663 -7.835 1.00 0.00 22 SER A O 12
ATOM 14398 N N . SER A 1 23 ? -9.906 -7.240 -5.695 1.00 0.00 23 SER A N 12
ATOM 14399 C CA . SER A 1 23 ? -11.277 -7.711 -5.507 1.00 0.00 23 SER A CA 12
ATOM 14400 C C . SER A 1 23 ? -12.278 -6.551 -5.504 1.00 0.00 23 SER A C 12
ATOM 14401 O O . SER A 1 23 ? -13.431 -6.732 -5.889 1.00 0.00 23 SER A O 12
ATOM 14409 N N . LYS A 1 24 ? -11.859 -5.348 -5.100 1.00 0.00 24 LYS A N 12
ATOM 14410 C CA . LYS A 1 24 ? -12.651 -4.134 -5.192 1.00 0.00 24 LYS A CA 12
ATOM 14411 C C . LYS A 1 24 ? -12.583 -3.553 -6.610 1.00 0.00 24 LYS A C 12
ATOM 14412 O O . LYS A 1 24 ? -13.377 -2.670 -6.928 1.00 0.00 24 LYS A O 12
ATOM 14431 N N . GLY A 1 25 ? -11.683 -4.037 -7.473 1.00 0.00 25 GLY A N 12
ATOM 14432 C CA . GLY A 1 25 ? -11.632 -3.709 -8.889 1.00 0.00 25 GLY A CA 12
ATOM 14433 C C . GLY A 1 25 ? -11.145 -2.286 -9.095 1.00 0.00 25 GLY A C 12
ATOM 14434 O O . GLY A 1 25 ? -11.748 -1.528 -9.858 1.00 0.00 25 GLY A O 12
ATOM 14438 N N . VAL A 1 26 ? -10.107 -1.895 -8.358 1.00 0.00 26 VAL A N 12
ATOM 14439 C CA . VAL A 1 26 ? -9.660 -0.500 -8.299 1.00 0.00 26 VAL A CA 12
ATOM 14440 C C . VAL A 1 26 ? -8.464 -0.238 -9.225 1.00 0.00 26 VAL A C 12
ATOM 14441 O O . VAL A 1 26 ? -7.853 -1.157 -9.780 1.00 0.00 26 VAL A O 12
ATOM 14454 N N . SER A 1 27 ? -8.133 1.033 -9.411 1.00 0.00 27 SER A N 12
ATOM 14455 C CA . SER A 1 27 ? -6.929 1.535 -10.051 1.00 0.00 27 SER A CA 12
ATOM 14456 C C . SER A 1 27 ? -5.894 1.676 -8.938 1.00 0.00 27 SER A C 12
ATOM 14457 O O . SER A 1 27 ? -6.200 2.249 -7.898 1.00 0.00 27 SER A O 12
ATOM 14465 N N . PHE A 1 28 ? -4.696 1.123 -9.092 1.00 0.00 28 PHE A N 12
ATOM 14466 C CA . PHE A 1 28 ? -3.631 1.305 -8.112 1.00 0.00 28 PHE A CA 12
ATOM 14467 C C . PHE A 1 28 ? -2.274 1.118 -8.795 1.00 0.00 28 PHE A C 12
ATOM 14468 O O . PHE A 1 28 ? -2.183 0.526 -9.873 1.00 0.00 28 PHE A O 12
ATOM 14485 N N . GLN A 1 29 ? -1.213 1.558 -8.127 1.00 0.00 29 GLN A N 12
ATOM 14486 C CA . GLN A 1 29 ? 0.181 1.441 -8.543 1.00 0.00 29 GLN A CA 12
ATOM 14487 C C . GLN A 1 29 ? 0.853 0.492 -7.569 1.00 0.00 29 GLN A C 12
ATOM 14488 O O . GLN A 1 29 ? 0.626 0.589 -6.364 1.00 0.00 29 GLN A O 12
ATOM 14502 N N . GLU A 1 30 ? 1.706 -0.389 -8.074 1.00 0.00 30 GLU A N 12
ATOM 14503 C CA . GLU A 1 30 ? 2.547 -1.245 -7.245 1.00 0.00 30 GLU A CA 12
ATOM 14504 C C . GLU A 1 30 ? 3.962 -0.686 -7.309 1.00 0.00 30 GLU A C 12
ATOM 14505 O O . GLU A 1 30 ? 4.378 -0.174 -8.351 1.00 0.00 30 GLU A O 12
ATOM 14517 N N . LEU A 1 31 ? 4.721 -0.809 -6.225 1.00 0.00 31 LEU A N 12
ATOM 14518 C CA . LEU A 1 31 ? 6.104 -0.359 -6.162 1.00 0.00 31 LEU A CA 12
ATOM 14519 C C . LEU A 1 31 ? 6.923 -1.485 -5.548 1.00 0.00 31 LEU A C 12
ATOM 14520 O O . LEU A 1 31 ? 6.565 -1.959 -4.467 1.00 0.00 31 LEU A O 12
ATOM 14536 N N . PRO A 1 32 ? 7.989 -1.958 -6.200 1.00 0.00 32 PRO A N 12
ATOM 14537 C CA . PRO A 1 32 ? 8.864 -2.933 -5.594 1.00 0.00 32 PRO A CA 12
ATOM 14538 C C . PRO A 1 32 ? 9.773 -2.246 -4.588 1.00 0.00 32 PRO A C 12
ATOM 14539 O O . PRO A 1 32 ? 10.356 -1.193 -4.856 1.00 0.00 32 PRO A O 12
ATOM 14550 N N . ILE A 1 33 ? 9.972 -2.888 -3.447 1.00 0.00 33 ILE A N 12
ATOM 14551 C CA . ILE A 1 33 ? 10.981 -2.494 -2.468 1.00 0.00 33 ILE A CA 12
ATOM 14552 C C . ILE A 1 33 ? 11.974 -3.624 -2.207 1.00 0.00 33 ILE A C 12
ATOM 14553 O O . ILE A 1 33 ? 12.813 -3.496 -1.324 1.00 0.00 33 ILE A O 12
ATOM 14569 N N . ASP A 1 34 ? 11.871 -4.717 -2.972 1.00 0.00 34 ASP A N 12
ATOM 14570 C CA . ASP A 1 34 ? 12.569 -5.983 -2.784 1.00 0.00 34 ASP A CA 12
ATOM 14571 C C . ASP A 1 34 ? 14.071 -5.829 -3.047 1.00 0.00 34 ASP A C 12
ATOM 14572 O O . ASP A 1 34 ? 14.601 -6.215 -4.092 1.00 0.00 34 ASP A O 12
ATOM 14581 N N . GLY A 1 35 ? 14.760 -5.190 -2.107 1.00 0.00 35 GLY A N 12
ATOM 14582 C CA . GLY A 1 35 ? 16.188 -4.964 -2.101 1.00 0.00 35 GLY A CA 12
ATOM 14583 C C . GLY A 1 35 ? 16.680 -3.961 -3.141 1.00 0.00 35 GLY A C 12
ATOM 14584 O O . GLY A 1 35 ? 17.896 -3.871 -3.314 1.00 0.00 35 GLY A O 12
ATOM 14588 N N . ASN A 1 36 ? 15.812 -3.196 -3.822 1.00 0.00 36 ASN A N 12
ATOM 14589 C CA . ASN A 1 36 ? 16.261 -2.260 -4.864 1.00 0.00 36 ASN A CA 12
ATOM 14590 C C . ASN A 1 36 ? 16.618 -1.109 -3.917 1.00 0.00 36 ASN A C 12
ATOM 14591 O O . ASN A 1 36 ? 15.693 -0.469 -3.392 1.00 0.00 36 ASN A O 12
ATOM 14602 N N . ALA A 1 37 ? 17.895 -0.877 -3.622 1.00 0.00 37 ALA A N 12
ATOM 14603 C CA . ALA A 1 37 ? 18.283 0.030 -2.546 1.00 0.00 37 ALA A CA 12
ATOM 14604 C C . ALA A 1 37 ? 17.702 1.443 -2.672 1.00 0.00 37 ALA A C 12
ATOM 14605 O O . ALA A 1 37 ? 17.335 2.021 -1.652 1.00 0.00 37 ALA A O 12
ATOM 14612 N N . ALA A 1 38 ? 17.528 1.974 -3.885 1.00 0.00 38 ALA A N 12
ATOM 14613 C CA . ALA A 1 38 ? 16.962 3.298 -4.109 1.00 0.00 38 ALA A CA 12
ATOM 14614 C C . ALA A 1 38 ? 15.547 3.368 -3.547 1.00 0.00 38 ALA A C 12
ATOM 14615 O O . ALA A 1 38 ? 15.247 4.216 -2.709 1.00 0.00 38 ALA A O 12
ATOM 14622 N N . LYS A 1 39 ? 14.675 2.451 -3.976 1.00 0.00 39 LYS A N 12
ATOM 14623 C CA . LYS A 1 39 ? 13.293 2.432 -3.516 1.00 0.00 39 LYS A CA 12
ATOM 14624 C C . LYS A 1 39 ? 13.193 1.967 -2.065 1.00 0.00 39 LYS A C 12
ATOM 14625 O O . LYS A 1 39 ? 12.245 2.345 -1.379 1.00 0.00 39 LYS A O 12
ATOM 14644 N N . ARG A 1 40 ? 14.157 1.180 -1.586 1.00 0.00 40 ARG A N 12
ATOM 14645 C CA . ARG A 1 40 ? 14.270 0.783 -0.188 1.00 0.00 40 ARG A CA 12
ATOM 14646 C C . ARG A 1 40 ? 14.469 2.037 0.662 1.00 0.00 40 ARG A C 12
ATOM 14647 O O . ARG A 1 40 ? 13.759 2.238 1.643 1.00 0.00 40 ARG A O 12
ATOM 14668 N N . GLU A 1 41 ? 15.426 2.893 0.306 1.00 0.00 41 GLU A N 12
ATOM 14669 C CA . GLU A 1 41 ? 15.711 4.143 0.963 1.00 0.00 41 GLU A CA 12
ATOM 14670 C C . GLU A 1 41 ? 14.558 5.137 0.804 1.00 0.00 41 GLU A C 12
ATOM 14671 O O . GLU A 1 41 ? 14.189 5.829 1.754 1.00 0.00 41 GLU A O 12
ATOM 14683 N N . GLU A 1 42 ? 13.967 5.212 -0.388 1.00 0.00 42 GLU A N 12
ATOM 14684 C CA . GLU A 1 42 ? 12.850 6.098 -0.673 1.00 0.00 42 GLU A CA 12
ATOM 14685 C C . GLU A 1 42 ? 11.634 5.725 0.167 1.00 0.00 42 GLU A C 12
ATOM 14686 O O . GLU A 1 42 ? 10.896 6.607 0.594 1.00 0.00 42 GLU A O 12
ATOM 14698 N N . MET A 1 43 ? 11.433 4.441 0.466 1.00 0.00 43 MET A N 12
ATOM 14699 C CA . MET A 1 43 ? 10.355 4.024 1.327 1.00 0.00 43 MET A CA 12
ATOM 14700 C C . MET A 1 43 ? 10.517 4.568 2.743 1.00 0.00 43 MET A C 12
ATOM 14701 O O . MET A 1 43 ? 9.512 4.822 3.410 1.00 0.00 43 MET A O 12
ATOM 14715 N N . ILE A 1 44 ? 11.743 4.847 3.175 1.00 0.00 44 ILE A N 12
ATOM 14716 C CA . ILE A 1 44 ? 11.987 5.584 4.411 1.00 0.00 44 ILE A CA 12
ATOM 14717 C C . ILE A 1 44 ? 11.470 7.004 4.165 1.00 0.00 44 ILE A C 12
ATOM 14718 O O . ILE A 1 44 ? 10.602 7.478 4.890 1.00 0.00 44 ILE A O 12
ATOM 14734 N N . LYS A 1 45 ? 11.934 7.642 3.087 1.00 0.00 45 LYS A N 12
ATOM 14735 C CA . LYS A 1 45 ? 11.577 8.994 2.653 1.00 0.00 45 LYS A CA 12
ATOM 14736 C C . LYS A 1 45 ? 10.098 9.179 2.283 1.00 0.00 45 LYS A C 12
ATOM 14737 O O . LYS A 1 45 ? 9.728 10.255 1.810 1.00 0.00 45 LYS A O 12
ATOM 14756 N N . ARG A 1 46 ? 9.217 8.201 2.495 1.00 0.00 46 ARG A N 12
ATOM 14757 C CA . ARG A 1 46 ? 7.805 8.315 2.156 1.00 0.00 46 ARG A CA 12
ATOM 14758 C C . ARG A 1 46 ? 6.900 7.625 3.168 1.00 0.00 46 ARG A C 12
ATOM 14759 O O . ARG A 1 46 ? 5.774 8.092 3.332 1.00 0.00 46 ARG A O 12
ATOM 14780 N N . SER A 1 47 ? 7.346 6.572 3.859 1.00 0.00 47 SER A N 12
ATOM 14781 C CA . SER A 1 47 ? 6.550 5.906 4.889 1.00 0.00 47 SER A CA 12
ATOM 14782 C C . SER A 1 47 ? 7.170 6.015 6.284 1.00 0.00 47 SER A C 12
ATOM 14783 O O . SER A 1 47 ? 6.476 5.779 7.278 1.00 0.00 47 SER A O 12
ATOM 14791 N N . GLY A 1 48 ? 8.484 6.257 6.364 1.00 0.00 48 GLY A N 12
ATOM 14792 C CA . GLY A 1 48 ? 9.300 6.172 7.567 1.00 0.00 48 GLY A CA 12
ATOM 14793 C C . GLY A 1 48 ? 9.439 4.745 8.111 1.00 0.00 48 GLY A C 12
ATOM 14794 O O . GLY A 1 48 ? 10.240 4.516 9.015 1.00 0.00 48 GLY A O 12
ATOM 14798 N N . ARG A 1 49 ? 8.674 3.783 7.583 1.00 0.00 49 ARG A N 12
ATOM 14799 C CA . ARG A 1 49 ? 8.551 2.444 8.152 1.00 0.00 49 ARG A CA 12
ATOM 14800 C C . ARG A 1 49 ? 9.573 1.496 7.559 1.00 0.00 49 ARG A C 12
ATOM 14801 O O . ARG A 1 49 ? 10.292 0.854 8.318 1.00 0.00 49 ARG A O 12
ATOM 14822 N N . THR A 1 50 ? 9.591 1.352 6.232 1.00 0.00 50 THR A N 12
ATOM 14823 C CA . THR A 1 50 ? 10.568 0.550 5.485 1.00 0.00 50 THR A CA 12
ATOM 14824 C C . THR A 1 50 ? 10.201 -0.956 5.500 1.00 0.00 50 THR A C 12
ATOM 14825 O O . THR A 1 50 ? 10.845 -1.795 4.865 1.00 0.00 50 THR A O 12
ATOM 14836 N N . THR A 1 51 ? 9.113 -1.282 6.191 1.00 0.00 51 THR A N 12
ATOM 14837 C CA . THR A 1 51 ? 8.351 -2.524 6.256 1.00 0.00 51 THR A CA 12
ATOM 14838 C C . THR A 1 51 ? 7.436 -2.596 5.041 1.00 0.00 51 THR A C 12
ATOM 14839 O O . THR A 1 51 ? 7.428 -1.683 4.211 1.00 0.00 51 THR A O 12
ATOM 14850 N N . VAL A 1 52 ? 6.700 -3.687 4.889 1.00 0.00 52 VAL A N 12
ATOM 14851 C CA . VAL A 1 52 ? 5.641 -3.734 3.883 1.00 0.00 52 VAL A CA 12
ATOM 14852 C C . VAL A 1 52 ? 4.356 -4.385 4.412 1.00 0.00 52 VAL A C 12
ATOM 14853 O O . VAL A 1 52 ? 4.420 -5.203 5.334 1.00 0.00 52 VAL A O 12
ATOM 14866 N N . PRO A 1 53 ? 3.197 -4.129 3.782 1.00 0.00 53 PRO A N 12
ATOM 14867 C CA . PRO A 1 53 ? 3.001 -3.137 2.734 1.00 0.00 53 PRO A CA 12
ATOM 14868 C C . PRO A 1 53 ? 3.010 -1.718 3.301 1.00 0.00 53 PRO A C 12
ATOM 14869 O O . PRO A 1 53 ? 2.921 -1.503 4.513 1.00 0.00 53 PRO A O 12
ATOM 14880 N N . GLN A 1 54 ? 3.111 -0.754 2.393 1.00 0.00 54 GLN A N 12
ATOM 14881 C CA . GLN A 1 54 ? 2.896 0.654 2.662 1.00 0.00 54 GLN A CA 12
ATOM 14882 C C . GLN A 1 54 ? 1.867 1.021 1.622 1.00 0.00 54 GLN A C 12
ATOM 14883 O O . GLN A 1 54 ? 2.216 1.127 0.447 1.00 0.00 54 GLN A O 12
ATOM 14897 N N . ILE A 1 55 ? 0.602 1.096 2.015 1.00 0.00 55 ILE A N 12
ATOM 14898 C CA . ILE A 1 55 ? -0.412 1.640 1.135 1.00 0.00 55 ILE A CA 12
ATOM 14899 C C . ILE A 1 55 ? -0.421 3.149 1.366 1.00 0.00 55 ILE A C 12
ATOM 14900 O O . ILE A 1 55 ? -0.204 3.630 2.487 1.00 0.00 55 ILE A O 12
ATOM 14916 N N . PHE A 1 56 ? -0.701 3.886 0.304 1.00 0.00 56 PHE A N 12
ATOM 14917 C CA . PHE A 1 56 ? -0.856 5.317 0.250 1.00 0.00 56 PHE A CA 12
ATOM 14918 C C . PHE A 1 56 ? -2.075 5.614 -0.627 1.00 0.00 56 PHE A C 12
ATOM 14919 O O . PHE A 1 56 ? -2.340 4.838 -1.547 1.00 0.00 56 PHE A O 12
ATOM 14936 N N . ILE A 1 57 ? -2.788 6.721 -0.398 1.00 0.00 57 ILE A N 12
ATOM 14937 C CA . ILE A 1 57 ? -3.919 7.148 -1.224 1.00 0.00 57 ILE A CA 12
ATOM 14938 C C . ILE A 1 57 ? -3.769 8.656 -1.463 1.00 0.00 57 ILE A C 12
ATOM 14939 O O . ILE A 1 57 ? -3.922 9.442 -0.537 1.00 0.00 57 ILE A O 12
ATOM 14955 N N . ASP A 1 58 ? -3.438 9.093 -2.676 1.00 0.00 58 ASP A N 12
ATOM 14956 C CA . ASP A 1 58 ? -3.041 10.466 -2.987 1.00 0.00 58 ASP A CA 12
ATOM 14957 C C . ASP A 1 58 ? -1.920 10.935 -2.047 1.00 0.00 58 ASP A C 12
ATOM 14958 O O . ASP A 1 58 ? -1.953 12.060 -1.541 1.00 0.00 58 ASP A O 12
ATOM 14967 N N . ALA A 1 59 ? -0.923 10.076 -1.806 1.00 0.00 59 ALA A N 12
ATOM 14968 C CA . ALA A 1 59 ? 0.273 10.259 -0.978 1.00 0.00 59 ALA A CA 12
ATOM 14969 C C . ALA A 1 59 ? 0.025 10.174 0.530 1.00 0.00 59 ALA A C 12
ATOM 14970 O O . ALA A 1 59 ? 0.958 10.260 1.328 1.00 0.00 59 ALA A O 12
ATOM 14977 N N . GLN A 1 60 ? -1.220 9.985 0.935 1.00 0.00 60 GLN A N 12
ATOM 14978 C CA . GLN A 1 60 ? -1.661 9.874 2.313 1.00 0.00 60 GLN A CA 12
ATOM 14979 C C . GLN A 1 60 ? -1.221 8.505 2.807 1.00 0.00 60 GLN A C 12
ATOM 14980 O O . GLN A 1 60 ? -1.793 7.498 2.392 1.00 0.00 60 GLN A O 12
ATOM 14994 N N . HIS A 1 61 ? -0.156 8.440 3.601 1.00 0.00 61 HIS A N 12
ATOM 14995 C CA . HIS A 1 61 ? 0.396 7.166 4.044 1.00 0.00 61 HIS A CA 12
ATOM 14996 C C . HIS A 1 61 ? -0.622 6.498 4.959 1.00 0.00 61 HIS A C 12
ATOM 14997 O O . HIS A 1 61 ? -0.838 6.959 6.078 1.00 0.00 61 HIS A O 12
ATOM 15012 N N . ILE A 1 62 ? -1.251 5.426 4.490 1.00 0.00 62 ILE A N 12
ATOM 15013 C CA . ILE A 1 62 ? -2.261 4.688 5.225 1.00 0.00 62 ILE A CA 12
ATOM 15014 C C . ILE A 1 62 ? -1.544 3.883 6.309 1.00 0.00 62 ILE A C 12
ATOM 15015 O O . ILE A 1 62 ? -1.775 4.092 7.501 1.00 0.00 62 ILE A O 12
ATOM 15031 N N . GLY A 1 63 ? -0.627 3.006 5.898 1.00 0.00 63 GLY A N 12
ATOM 15032 C CA . GLY A 1 63 ? 0.061 2.083 6.779 1.00 0.00 63 GLY A CA 12
ATOM 15033 C C . GLY A 1 63 ? 0.056 0.707 6.138 1.00 0.00 63 GLY A C 12
ATOM 15034 O O . GLY A 1 63 ? 0.375 0.596 4.951 1.00 0.00 63 GLY A O 12
ATOM 15038 N N . GLY A 1 64 ? -0.287 -0.308 6.928 1.00 0.00 64 GLY A N 12
ATOM 15039 C CA . GLY A 1 64 ? -0.222 -1.718 6.566 1.00 0.00 64 GLY A CA 12
ATOM 15040 C C . GLY A 1 64 ? -1.558 -2.224 6.042 1.00 0.00 64 GLY A C 12
ATOM 15041 O O . GLY A 1 64 ? -2.504 -1.447 5.890 1.00 0.00 64 GLY A O 12
ATOM 15045 N N . TYR A 1 65 ? -1.659 -3.532 5.768 1.00 0.00 65 TYR A N 12
ATOM 15046 C CA . TYR A 1 65 ? -2.920 -4.101 5.301 1.00 0.00 65 TYR A CA 12
ATOM 15047 C C . TYR A 1 65 ? -4.030 -3.830 6.301 1.00 0.00 65 TYR A C 12
ATOM 15048 O O . TYR A 1 65 ? -5.120 -3.474 5.882 1.00 0.00 65 TYR A O 12
ATOM 15066 N N . ASP A 1 66 ? -3.764 -3.961 7.597 1.00 0.00 66 ASP A N 12
ATOM 15067 C CA . ASP A 1 66 ? -4.794 -3.776 8.610 1.00 0.00 66 ASP A CA 12
ATOM 15068 C C . ASP A 1 66 ? -5.308 -2.336 8.605 1.00 0.00 66 ASP A C 12
ATOM 15069 O O . ASP A 1 66 ? -6.500 -2.120 8.786 1.00 0.00 66 ASP A O 12
ATOM 15078 N N . ASP A 1 67 ? -4.434 -1.363 8.330 1.00 0.00 67 ASP A N 12
ATOM 15079 C CA . ASP A 1 67 ? -4.821 0.051 8.228 1.00 0.00 67 ASP A CA 12
ATOM 15080 C C . ASP A 1 67 ? -5.737 0.251 7.019 1.00 0.00 67 ASP A C 12
ATOM 15081 O O . ASP A 1 67 ? -6.788 0.882 7.102 1.00 0.00 67 ASP A O 12
ATOM 15090 N N . LEU A 1 68 ? -5.330 -0.288 5.871 1.00 0.00 68 LEU A N 12
ATOM 15091 C CA . LEU A 1 68 ? -6.065 -0.199 4.613 1.00 0.00 68 LEU A CA 12
ATOM 15092 C C . LEU A 1 68 ? -7.412 -0.896 4.714 1.00 0.00 68 LEU A C 12
ATOM 15093 O O . LEU A 1 68 ? -8.430 -0.393 4.244 1.00 0.00 68 LEU A O 12
ATOM 15109 N N . TYR A 1 69 ? -7.411 -2.071 5.316 1.00 0.00 69 TYR A N 12
ATOM 15110 C CA . TYR A 1 69 ? -8.590 -2.892 5.442 1.00 0.00 69 TYR A CA 12
ATOM 15111 C C . TYR A 1 69 ? -9.533 -2.221 6.442 1.00 0.00 69 TYR A C 12
ATOM 15112 O O . TYR A 1 69 ? -10.736 -2.192 6.209 1.00 0.00 69 TYR A O 12
ATOM 15130 N N . ALA A 1 70 ? -9.010 -1.612 7.512 1.00 0.00 70 ALA A N 12
ATOM 15131 C CA . ALA A 1 70 ? -9.793 -0.773 8.403 1.00 0.00 70 ALA A CA 12
ATOM 15132 C C . ALA A 1 70 ? -10.401 0.408 7.640 1.00 0.00 70 ALA A C 12
ATOM 15133 O O . ALA A 1 70 ? -11.566 0.735 7.871 1.00 0.00 70 ALA A O 12
ATOM 15140 N N . LEU A 1 71 ? -9.644 1.089 6.773 1.00 0.00 71 LEU A N 12
ATOM 15141 C CA . LEU A 1 71 ? -10.167 2.173 5.958 1.00 0.00 71 LEU A CA 12
ATOM 15142 C C . LEU A 1 71 ? -11.352 1.690 5.116 1.00 0.00 71 LEU A C 12
ATOM 15143 O O . LEU A 1 71 ? -12.401 2.338 5.098 1.00 0.00 71 LEU A O 12
ATOM 15159 N N . ASP A 1 72 ? -11.194 0.559 4.420 1.00 0.00 72 ASP A N 12
ATOM 15160 C CA . ASP A 1 72 ? -12.263 -0.093 3.664 1.00 0.00 72 ASP A CA 12
ATOM 15161 C C . ASP A 1 72 ? -13.430 -0.486 4.569 1.00 0.00 72 ASP A C 12
ATOM 15162 O O . ASP A 1 72 ? -14.582 -0.288 4.192 1.00 0.00 72 ASP A O 12
ATOM 15171 N N . ALA A 1 73 ? -13.174 -0.922 5.799 1.00 0.00 73 ALA A N 12
ATOM 15172 C CA . ALA A 1 73 ? -14.224 -1.276 6.753 1.00 0.00 73 ALA A CA 12
ATOM 15173 C C . ALA A 1 73 ? -14.991 -0.035 7.231 1.00 0.00 73 ALA A C 12
ATOM 15174 O O . ALA A 1 73 ? -16.147 -0.140 7.649 1.00 0.00 73 ALA A O 12
ATOM 15181 N N . ARG A 1 74 ? -14.392 1.157 7.138 1.00 0.00 74 ARG A N 12
ATOM 15182 C CA . ARG A 1 74 ? -15.050 2.439 7.395 1.00 0.00 74 ARG A CA 12
ATOM 15183 C C . ARG A 1 74 ? -15.636 2.998 6.094 1.00 0.00 74 ARG A C 12
ATOM 15184 O O . ARG A 1 74 ? -16.323 4.017 6.110 1.00 0.00 74 ARG A O 12
ATOM 15205 N N . GLY A 1 75 ? -15.426 2.339 4.956 1.00 0.00 75 GLY A N 12
ATOM 15206 C CA . GLY A 1 75 ? -15.874 2.810 3.659 1.00 0.00 75 GLY A CA 12
ATOM 15207 C C . GLY A 1 75 ? -15.259 4.164 3.352 1.00 0.00 75 GLY A C 12
ATOM 15208 O O . GLY A 1 75 ? -15.931 5.030 2.804 1.00 0.00 75 GLY A O 12
ATOM 15212 N N . GLY A 1 76 ? -13.995 4.362 3.734 1.00 0.00 76 GLY A N 12
ATOM 15213 C CA . GLY A 1 76 ? -13.211 5.523 3.322 1.00 0.00 76 GLY A CA 12
ATOM 15214 C C . GLY A 1 76 ? -12.298 5.202 2.137 1.00 0.00 76 GLY A C 12
ATOM 15215 O O . GLY A 1 76 ? -11.569 6.078 1.677 1.00 0.00 76 GLY A O 12
ATOM 15219 N N . LEU A 1 77 ? -12.307 3.950 1.671 1.00 0.00 77 LEU A N 12
ATOM 15220 C CA . LEU A 1 77 ? -11.495 3.467 0.565 1.00 0.00 77 LEU A CA 12
ATOM 15221 C C . LEU A 1 77 ? -12.205 3.785 -0.741 1.00 0.00 77 LEU A C 12
ATOM 15222 O O . LEU A 1 77 ? -11.739 4.626 -1.507 1.00 0.00 77 LEU A O 12
ATOM 15238 N N . ASP A 1 78 ? -13.341 3.130 -0.985 1.00 0.00 78 ASP A N 12
ATOM 15239 C CA . ASP A 1 78 ? -14.183 3.349 -2.158 1.00 0.00 78 ASP A CA 12
ATOM 15240 C C . ASP A 1 78 ? -14.422 4.822 -2.494 1.00 0.00 78 ASP A C 12
ATOM 15241 O O . ASP A 1 78 ? -14.157 5.173 -3.637 1.00 0.00 78 ASP A O 12
ATOM 15250 N N . PRO A 1 79 ? -14.855 5.730 -1.596 1.00 0.00 79 PRO A N 12
ATOM 15251 C CA . PRO A 1 79 ? -15.111 7.120 -1.973 1.00 0.00 79 PRO A CA 12
ATOM 15252 C C . PRO A 1 79 ? -13.833 7.927 -2.255 1.00 0.00 79 PRO A C 12
ATOM 15253 O O . PRO A 1 79 ? -13.922 9.137 -2.484 1.00 0.00 79 PRO A O 12
ATOM 15264 N N . LEU A 1 80 ? -12.645 7.311 -2.213 1.00 0.00 80 LEU A N 12
ATOM 15265 C CA . LEU A 1 80 ? -11.404 7.908 -2.693 1.00 0.00 80 LEU A CA 12
ATOM 15266 C C . LEU A 1 80 ? -10.936 7.204 -3.968 1.00 0.00 80 LEU A C 12
ATOM 15267 O O . LEU A 1 80 ? -10.440 7.864 -4.884 1.00 0.00 80 LEU A O 12
ATOM 15283 N N . LEU A 1 81 ? -11.079 5.882 -4.068 1.00 0.00 81 LEU A N 12
ATOM 15284 C CA . LEU A 1 81 ? -10.677 5.139 -5.263 1.00 0.00 81 LEU A CA 12
ATOM 15285 C C . LEU A 1 81 ? -11.705 5.224 -6.400 1.00 0.00 81 LEU A C 12
ATOM 15286 O O . LEU A 1 81 ? -11.356 4.927 -7.544 1.00 0.00 81 LEU A O 12
ATOM 15302 N N . LYS A 1 82 ? -12.941 5.641 -6.124 1.00 0.00 82 LYS A N 12
ATOM 15303 C CA . LYS A 1 82 ? -13.966 5.936 -7.119 1.00 0.00 82 LYS A CA 12
ATOM 15304 C C . LYS A 1 82 ? -14.121 7.439 -7.195 1.00 0.00 82 LYS A C 12
ATOM 15305 O O . LYS A 1 82 ? -14.080 7.977 -8.322 1.00 0.00 82 LYS A O 12
ATOM 15325 N N . ALA A 1 1 ? -6.426 7.660 -9.260 1.00 0.00 1 ALA A N 13
ATOM 15326 C CA . ALA A 1 1 ? -6.222 8.219 -7.911 1.00 0.00 1 ALA A CA 13
ATOM 15327 C C . ALA A 1 1 ? -4.838 7.844 -7.391 1.00 0.00 1 ALA A C 13
ATOM 15328 O O . ALA A 1 1 ? -4.213 6.913 -7.912 1.00 0.00 1 ALA A O 13
ATOM 15337 N N . ASN A 1 2 ? -4.345 8.552 -6.364 1.00 0.00 2 ASN A N 13
ATOM 15338 C CA . ASN A 1 2 ? -3.044 8.257 -5.780 1.00 0.00 2 ASN A CA 13
ATOM 15339 C C . ASN A 1 2 ? -3.285 7.083 -4.846 1.00 0.00 2 ASN A C 13
ATOM 15340 O O . ASN A 1 2 ? -3.665 7.287 -3.697 1.00 0.00 2 ASN A O 13
ATOM 15351 N N . VAL A 1 3 ? -3.084 5.866 -5.334 1.00 0.00 3 VAL A N 13
ATOM 15352 C CA . VAL A 1 3 ? -3.142 4.657 -4.533 1.00 0.00 3 VAL A CA 13
ATOM 15353 C C . VAL A 1 3 ? -1.899 3.912 -4.892 1.00 0.00 3 VAL A C 13
ATOM 15354 O O . VAL A 1 3 ? -1.784 3.432 -6.015 1.00 0.00 3 VAL A O 13
ATOM 15367 N N . GLU A 1 4 ? -0.950 3.898 -3.974 1.00 0.00 4 GLU A N 13
ATOM 15368 C CA . GLU A 1 4 ? 0.383 3.427 -4.241 1.00 0.00 4 GLU A CA 13
ATOM 15369 C C . GLU A 1 4 ? 0.727 2.425 -3.158 1.00 0.00 4 GLU A C 13
ATOM 15370 O O . GLU A 1 4 ? 0.509 2.719 -1.984 1.00 0.00 4 GLU A O 13
ATOM 15382 N N . ILE A 1 5 ? 1.190 1.231 -3.532 1.00 0.00 5 ILE A N 13
ATOM 15383 C CA . ILE A 1 5 ? 1.370 0.135 -2.598 1.00 0.00 5 ILE A CA 13
ATOM 15384 C C . ILE A 1 5 ? 2.763 -0.457 -2.756 1.00 0.00 5 ILE A C 13
ATOM 15385 O O . ILE A 1 5 ? 3.055 -1.145 -3.733 1.00 0.00 5 ILE A O 13
ATOM 15401 N N . TYR A 1 6 ? 3.641 -0.149 -1.806 1.00 0.00 6 TYR A N 13
ATOM 15402 C CA . TYR A 1 6 ? 4.976 -0.715 -1.761 1.00 0.00 6 TYR A CA 13
ATOM 15403 C C . TYR A 1 6 ? 4.876 -2.159 -1.276 1.00 0.00 6 TYR A C 13
ATOM 15404 O O . TYR A 1 6 ? 4.200 -2.404 -0.271 1.00 0.00 6 TYR A O 13
ATOM 15422 N N . THR A 1 7 ? 5.516 -3.111 -1.968 1.00 0.00 7 THR A N 13
ATOM 15423 C CA . THR A 1 7 ? 5.469 -4.533 -1.617 1.00 0.00 7 THR A CA 13
ATOM 15424 C C . THR A 1 7 ? 6.811 -5.237 -1.871 1.00 0.00 7 THR A C 13
ATOM 15425 O O . THR A 1 7 ? 7.767 -4.628 -2.347 1.00 0.00 7 THR A O 13
ATOM 15436 N N . LYS A 1 8 ? 6.878 -6.543 -1.596 1.00 0.00 8 LYS A N 13
ATOM 15437 C CA . LYS A 1 8 ? 7.969 -7.446 -1.972 1.00 0.00 8 LYS A CA 13
ATOM 15438 C C . LYS A 1 8 ? 7.372 -8.722 -2.557 1.00 0.00 8 LYS A C 13
ATOM 15439 O O . LYS A 1 8 ? 6.154 -8.895 -2.566 1.00 0.00 8 LYS A O 13
ATOM 15458 N N . GLU A 1 9 ? 8.243 -9.609 -3.024 1.00 0.00 9 GLU A N 13
ATOM 15459 C CA . GLU A 1 9 ? 8.004 -10.804 -3.825 1.00 0.00 9 GLU A CA 13
ATOM 15460 C C . GLU A 1 9 ? 6.993 -11.795 -3.233 1.00 0.00 9 GLU A C 13
ATOM 15461 O O . GLU A 1 9 ? 6.455 -12.617 -3.973 1.00 0.00 9 GLU A O 13
ATOM 15473 N N . THR A 1 10 ? 6.704 -11.721 -1.935 1.00 0.00 10 THR A N 13
ATOM 15474 C CA . THR A 1 10 ? 5.597 -12.438 -1.308 1.00 0.00 10 THR A CA 13
ATOM 15475 C C . THR A 1 10 ? 4.918 -11.459 -0.346 1.00 0.00 10 THR A C 13
ATOM 15476 O O . THR A 1 10 ? 4.004 -10.754 -0.771 1.00 0.00 10 THR A O 13
ATOM 15487 N N . CYS A 1 11 ? 5.430 -11.311 0.885 1.00 0.00 11 CYS A N 13
ATOM 15488 C CA . CYS A 1 11 ? 4.901 -10.435 1.929 1.00 0.00 11 CYS A CA 13
ATOM 15489 C C . CYS A 1 11 ? 3.420 -10.740 2.263 1.00 0.00 11 CYS A C 13
ATOM 15490 O O . CYS A 1 11 ? 2.520 -10.242 1.575 1.00 0.00 11 CYS A O 13
ATOM 15497 N N . PRO A 1 12 ? 3.118 -11.523 3.325 1.00 0.00 12 PRO A N 13
ATOM 15498 C CA . PRO A 1 12 ? 1.763 -12.028 3.612 1.00 0.00 12 PRO A CA 13
ATOM 15499 C C . PRO A 1 12 ? 0.828 -10.981 4.248 1.00 0.00 12 PRO A C 13
ATOM 15500 O O . PRO A 1 12 ? -0.033 -11.287 5.077 1.00 0.00 12 PRO A O 13
ATOM 15511 N N . TYR A 1 13 ? 0.872 -9.763 3.728 1.00 0.00 13 TYR A N 13
ATOM 15512 C CA . TYR A 1 13 ? 0.070 -8.599 4.067 1.00 0.00 13 TYR A CA 13
ATOM 15513 C C . TYR A 1 13 ? -0.030 -7.772 2.794 1.00 0.00 13 TYR A C 13
ATOM 15514 O O . TYR A 1 13 ? -1.124 -7.367 2.418 1.00 0.00 13 TYR A O 13
ATOM 15532 N N . CYS A 1 14 ? 1.079 -7.623 2.062 1.00 0.00 14 CYS A N 13
ATOM 15533 C CA . CYS A 1 14 ? 1.089 -7.058 0.725 1.00 0.00 14 CYS A CA 13
ATOM 15534 C C . CYS A 1 14 ? 0.097 -7.813 -0.156 1.00 0.00 14 CYS A C 13
ATOM 15535 O O . CYS A 1 14 ? -0.795 -7.189 -0.729 1.00 0.00 14 CYS A O 13
ATOM 15542 N N . HIS A 1 15 ? 0.182 -9.148 -0.168 1.00 0.00 15 HIS A N 13
ATOM 15543 C CA . HIS A 1 15 ? -0.775 -9.992 -0.870 1.00 0.00 15 HIS A CA 13
ATOM 15544 C C . HIS A 1 15 ? -2.205 -9.647 -0.450 1.00 0.00 15 HIS A C 13
ATOM 15545 O O . HIS A 1 15 ? -3.045 -9.432 -1.321 1.00 0.00 15 HIS A O 13
ATOM 15560 N N . ARG A 1 16 ? -2.497 -9.607 0.858 1.00 0.00 16 ARG A N 13
ATOM 15561 C CA . ARG A 1 16 ? -3.849 -9.344 1.341 1.00 0.00 16 ARG A CA 13
ATOM 15562 C C . ARG A 1 16 ? -4.368 -8.021 0.799 1.00 0.00 16 ARG A C 13
ATOM 15563 O O . ARG A 1 16 ? -5.467 -7.988 0.257 1.00 0.00 16 ARG A O 13
ATOM 15584 N N . ALA A 1 17 ? -3.601 -6.938 0.922 1.00 0.00 17 ALA A N 13
ATOM 15585 C CA . ALA A 1 17 ? -4.052 -5.643 0.440 1.00 0.00 17 ALA A CA 13
ATOM 15586 C C . ALA A 1 17 ? -4.228 -5.655 -1.081 1.00 0.00 17 ALA A C 13
ATOM 15587 O O . ALA A 1 17 ? -5.231 -5.139 -1.556 1.00 0.00 17 ALA A O 13
ATOM 15594 N N . LYS A 1 18 ? -3.303 -6.234 -1.860 1.00 0.00 18 LYS A N 13
ATOM 15595 C CA . LYS A 1 18 ? -3.474 -6.303 -3.312 1.00 0.00 18 LYS A CA 13
ATOM 15596 C C . LYS A 1 18 ? -4.762 -7.039 -3.657 1.00 0.00 18 LYS A C 13
ATOM 15597 O O . LYS A 1 18 ? -5.548 -6.524 -4.446 1.00 0.00 18 LYS A O 13
ATOM 15616 N N . ALA A 1 19 ? -5.008 -8.190 -3.033 1.00 0.00 19 ALA A N 13
ATOM 15617 C CA . ALA A 1 19 ? -6.217 -8.963 -3.261 1.00 0.00 19 ALA A CA 13
ATOM 15618 C C . ALA A 1 19 ? -7.453 -8.143 -2.892 1.00 0.00 19 ALA A C 13
ATOM 15619 O O . ALA A 1 19 ? -8.461 -8.211 -3.591 1.00 0.00 19 ALA A O 13
ATOM 15626 N N . LEU A 1 20 ? -7.372 -7.332 -1.835 1.00 0.00 20 LEU A N 13
ATOM 15627 C CA . LEU A 1 20 ? -8.463 -6.479 -1.389 1.00 0.00 20 LEU A CA 13
ATOM 15628 C C . LEU A 1 20 ? -8.782 -5.432 -2.454 1.00 0.00 20 LEU A C 13
ATOM 15629 O O . LEU A 1 20 ? -9.947 -5.232 -2.802 1.00 0.00 20 LEU A O 13
ATOM 15645 N N . LEU A 1 21 ? -7.750 -4.777 -2.993 1.00 0.00 21 LEU A N 13
ATOM 15646 C CA . LEU A 1 21 ? -7.902 -3.758 -4.023 1.00 0.00 21 LEU A CA 13
ATOM 15647 C C . LEU A 1 21 ? -8.446 -4.388 -5.306 1.00 0.00 21 LEU A C 13
ATOM 15648 O O . LEU A 1 21 ? -9.316 -3.811 -5.961 1.00 0.00 21 LEU A O 13
ATOM 15664 N N . SER A 1 22 ? -8.000 -5.599 -5.644 1.00 0.00 22 SER A N 13
ATOM 15665 C CA . SER A 1 22 ? -8.534 -6.366 -6.755 1.00 0.00 22 SER A CA 13
ATOM 15666 C C . SER A 1 22 ? -9.996 -6.734 -6.507 1.00 0.00 22 SER A C 13
ATOM 15667 O O . SER A 1 22 ? -10.785 -6.715 -7.453 1.00 0.00 22 SER A O 13
ATOM 15675 N N . SER A 1 23 ? -10.388 -7.012 -5.262 1.00 0.00 23 SER A N 13
ATOM 15676 C CA . SER A 1 23 ? -11.766 -7.308 -4.895 1.00 0.00 23 SER A CA 13
ATOM 15677 C C . SER A 1 23 ? -12.627 -6.056 -5.076 1.00 0.00 23 SER A C 13
ATOM 15678 O O . SER A 1 23 ? -13.773 -6.164 -5.508 1.00 0.00 23 SER A O 13
ATOM 15686 N N . LYS A 1 24 ? -12.085 -4.861 -4.807 1.00 0.00 24 LYS A N 13
ATOM 15687 C CA . LYS A 1 24 ? -12.785 -3.610 -5.073 1.00 0.00 24 LYS A CA 13
ATOM 15688 C C . LYS A 1 24 ? -12.686 -3.201 -6.545 1.00 0.00 24 LYS A C 13
ATOM 15689 O O . LYS A 1 24 ? -13.364 -2.260 -6.949 1.00 0.00 24 LYS A O 13
ATOM 15708 N N . GLY A 1 25 ? -11.900 -3.903 -7.363 1.00 0.00 25 GLY A N 13
ATOM 15709 C CA . GLY A 1 25 ? -11.884 -3.716 -8.809 1.00 0.00 25 GLY A CA 13
ATOM 15710 C C . GLY A 1 25 ? -11.194 -2.414 -9.195 1.00 0.00 25 GLY A C 13
ATOM 15711 O O . GLY A 1 25 ? -11.545 -1.796 -10.201 1.00 0.00 25 GLY A O 13
ATOM 15715 N N . VAL A 1 26 ? -10.249 -1.953 -8.381 1.00 0.00 26 VAL A N 13
ATOM 15716 C CA . VAL A 1 26 ? -9.686 -0.611 -8.512 1.00 0.00 26 VAL A CA 13
ATOM 15717 C C . VAL A 1 26 ? -8.422 -0.595 -9.373 1.00 0.00 26 VAL A C 13
ATOM 15718 O O . VAL A 1 26 ? -7.820 -1.639 -9.656 1.00 0.00 26 VAL A O 13
ATOM 15731 N N . SER A 1 27 ? -8.000 0.605 -9.747 1.00 0.00 27 SER A N 13
ATOM 15732 C CA . SER A 1 27 ? -6.719 0.902 -10.353 1.00 0.00 27 SER A CA 13
ATOM 15733 C C . SER A 1 27 ? -5.847 1.403 -9.204 1.00 0.00 27 SER A C 13
ATOM 15734 O O . SER A 1 27 ? -6.272 2.249 -8.413 1.00 0.00 27 SER A O 13
ATOM 15742 N N . PHE A 1 28 ? -4.649 0.850 -9.071 1.00 0.00 28 PHE A N 13
ATOM 15743 C CA . PHE A 1 28 ? -3.664 1.253 -8.084 1.00 0.00 28 PHE A CA 13
ATOM 15744 C C . PHE A 1 28 ? -2.271 1.087 -8.703 1.00 0.00 28 PHE A C 13
ATOM 15745 O O . PHE A 1 28 ? -2.104 0.386 -9.709 1.00 0.00 28 PHE A O 13
ATOM 15762 N N . GLN A 1 29 ? -1.268 1.696 -8.089 1.00 0.00 29 GLN A N 13
ATOM 15763 C CA . GLN A 1 29 ? 0.141 1.647 -8.446 1.00 0.00 29 GLN A CA 13
ATOM 15764 C C . GLN A 1 29 ? 0.827 0.740 -7.440 1.00 0.00 29 GLN A C 13
ATOM 15765 O O . GLN A 1 29 ? 0.556 0.832 -6.248 1.00 0.00 29 GLN A O 13
ATOM 15779 N N . GLU A 1 30 ? 1.705 -0.134 -7.907 1.00 0.00 30 GLU A N 13
ATOM 15780 C CA . GLU A 1 30 ? 2.441 -1.090 -7.086 1.00 0.00 30 GLU A CA 13
ATOM 15781 C C . GLU A 1 30 ? 3.938 -0.780 -7.166 1.00 0.00 30 GLU A C 13
ATOM 15782 O O . GLU A 1 30 ? 4.429 -0.429 -8.236 1.00 0.00 30 GLU A O 13
ATOM 15794 N N . LEU A 1 31 ? 4.667 -0.861 -6.049 1.00 0.00 31 LEU A N 13
ATOM 15795 C CA . LEU A 1 31 ? 6.046 -0.383 -5.907 1.00 0.00 31 LEU A CA 13
ATOM 15796 C C . LEU A 1 31 ? 6.934 -1.467 -5.285 1.00 0.00 31 LEU A C 13
ATOM 15797 O O . LEU A 1 31 ? 7.026 -1.570 -4.061 1.00 0.00 31 LEU A O 13
ATOM 15813 N N . PRO A 1 32 ? 7.528 -2.363 -6.085 1.00 0.00 32 PRO A N 13
ATOM 15814 C CA . PRO A 1 32 ? 8.329 -3.459 -5.561 1.00 0.00 32 PRO A CA 13
ATOM 15815 C C . PRO A 1 32 ? 9.597 -2.952 -4.865 1.00 0.00 32 PRO A C 13
ATOM 15816 O O . PRO A 1 32 ? 10.268 -2.033 -5.353 1.00 0.00 32 PRO A O 13
ATOM 15827 N N . ILE A 1 33 ? 9.964 -3.606 -3.763 1.00 0.00 33 ILE A N 13
ATOM 15828 C CA . ILE A 1 33 ? 11.228 -3.415 -3.060 1.00 0.00 33 ILE A CA 13
ATOM 15829 C C . ILE A 1 33 ? 12.043 -4.711 -2.970 1.00 0.00 33 ILE A C 13
ATOM 15830 O O . ILE A 1 33 ? 13.045 -4.760 -2.260 1.00 0.00 33 ILE A O 13
ATOM 15846 N N . ASP A 1 34 ? 11.636 -5.772 -3.661 1.00 0.00 34 ASP A N 13
ATOM 15847 C CA . ASP A 1 34 ? 12.301 -7.058 -3.693 1.00 0.00 34 ASP A CA 13
ATOM 15848 C C . ASP A 1 34 ? 13.663 -6.916 -4.380 1.00 0.00 34 ASP A C 13
ATOM 15849 O O . ASP A 1 34 ? 13.741 -6.654 -5.580 1.00 0.00 34 ASP A O 13
ATOM 15858 N N . GLY A 1 35 ? 14.758 -6.982 -3.621 1.00 0.00 35 GLY A N 13
ATOM 15859 C CA . GLY A 1 35 ? 16.111 -6.784 -4.143 1.00 0.00 35 GLY A CA 13
ATOM 15860 C C . GLY A 1 35 ? 16.477 -5.317 -4.410 1.00 0.00 35 GLY A C 13
ATOM 15861 O O . GLY A 1 35 ? 17.643 -5.014 -4.677 1.00 0.00 35 GLY A O 13
ATOM 15865 N N . ASN A 1 36 ? 15.524 -4.393 -4.272 1.00 0.00 36 ASN A N 13
ATOM 15866 C CA . ASN A 1 36 ? 15.727 -2.947 -4.398 1.00 0.00 36 ASN A CA 13
ATOM 15867 C C . ASN A 1 36 ? 16.243 -2.482 -3.029 1.00 0.00 36 ASN A C 13
ATOM 15868 O O . ASN A 1 36 ? 16.094 -3.181 -2.023 1.00 0.00 36 ASN A O 13
ATOM 15879 N N . ALA A 1 37 ? 16.810 -1.287 -2.947 1.00 0.00 37 ALA A N 13
ATOM 15880 C CA . ALA A 1 37 ? 17.556 -0.805 -1.803 1.00 0.00 37 ALA A CA 13
ATOM 15881 C C . ALA A 1 37 ? 17.702 0.712 -1.852 1.00 0.00 37 ALA A C 13
ATOM 15882 O O . ALA A 1 37 ? 17.503 1.345 -0.812 1.00 0.00 37 ALA A O 13
ATOM 15889 N N . ALA A 1 38 ? 17.938 1.298 -3.028 1.00 0.00 38 ALA A N 13
ATOM 15890 C CA . ALA A 1 38 ? 17.981 2.741 -3.214 1.00 0.00 38 ALA A CA 13
ATOM 15891 C C . ALA A 1 38 ? 16.591 3.371 -3.057 1.00 0.00 38 ALA A C 13
ATOM 15892 O O . ALA A 1 38 ? 16.456 4.406 -2.403 1.00 0.00 38 ALA A O 13
ATOM 15899 N N . LYS A 1 39 ? 15.536 2.766 -3.619 1.00 0.00 39 LYS A N 13
ATOM 15900 C CA . LYS A 1 39 ? 14.172 3.252 -3.386 1.00 0.00 39 LYS A CA 13
ATOM 15901 C C . LYS A 1 39 ? 13.593 2.642 -2.111 1.00 0.00 39 LYS A C 13
ATOM 15902 O O . LYS A 1 39 ? 12.720 3.229 -1.477 1.00 0.00 39 LYS A O 13
ATOM 15921 N N . ARG A 1 40 ? 14.116 1.502 -1.657 1.00 0.00 40 ARG A N 13
ATOM 15922 C CA . ARG A 1 40 ? 13.773 0.950 -0.348 1.00 0.00 40 ARG A CA 13
ATOM 15923 C C . ARG A 1 40 ? 14.118 1.938 0.762 1.00 0.00 40 ARG A C 13
ATOM 15924 O O . ARG A 1 40 ? 13.335 2.098 1.686 1.00 0.00 40 ARG A O 13
ATOM 15945 N N . GLU A 1 41 ? 15.283 2.580 0.708 1.00 0.00 41 GLU A N 13
ATOM 15946 C CA . GLU A 1 41 ? 15.626 3.619 1.683 1.00 0.00 41 GLU A CA 13
ATOM 15947 C C . GLU A 1 41 ? 14.891 4.937 1.397 1.00 0.00 41 GLU A C 13
ATOM 15948 O O . GLU A 1 41 ? 14.640 5.693 2.328 1.00 0.00 41 GLU A O 13
ATOM 15960 N N . GLU A 1 42 ? 14.430 5.192 0.163 1.00 0.00 42 GLU A N 13
ATOM 15961 C CA . GLU A 1 42 ? 13.517 6.312 -0.116 1.00 0.00 42 GLU A CA 13
ATOM 15962 C C . GLU A 1 42 ? 12.222 6.139 0.693 1.00 0.00 42 GLU A C 13
ATOM 15963 O O . GLU A 1 42 ? 11.589 7.137 1.039 1.00 0.00 42 GLU A O 13
ATOM 15975 N N . MET A 1 43 ? 11.864 4.905 1.092 1.00 0.00 43 MET A N 13
ATOM 15976 C CA . MET A 1 43 ? 10.736 4.660 1.981 1.00 0.00 43 MET A CA 13
ATOM 15977 C C . MET A 1 43 ? 10.833 5.460 3.276 1.00 0.00 43 MET A C 13
ATOM 15978 O O . MET A 1 43 ? 9.812 5.825 3.854 1.00 0.00 43 MET A O 13
ATOM 15992 N N . ILE A 1 44 ? 12.045 5.800 3.692 1.00 0.00 44 ILE A N 13
ATOM 15993 C CA . ILE A 1 44 ? 12.307 6.481 4.951 1.00 0.00 44 ILE A CA 13
ATOM 15994 C C . ILE A 1 44 ? 11.880 7.933 4.783 1.00 0.00 44 ILE A C 13
ATOM 15995 O O . ILE A 1 44 ? 11.231 8.493 5.664 1.00 0.00 44 ILE A O 13
ATOM 16011 N N . LYS A 1 45 ? 12.164 8.544 3.635 1.00 0.00 45 LYS A N 13
ATOM 16012 C CA . LYS A 1 45 ? 11.741 9.893 3.341 1.00 0.00 45 LYS A CA 13
ATOM 16013 C C . LYS A 1 45 ? 10.267 9.963 2.948 1.00 0.00 45 LYS A C 13
ATOM 16014 O O . LYS A 1 45 ? 9.611 10.970 3.212 1.00 0.00 45 LYS A O 13
ATOM 16033 N N . ARG A 1 46 ? 9.739 8.916 2.315 1.00 0.00 46 ARG A N 13
ATOM 16034 C CA . ARG A 1 46 ? 8.360 8.804 1.871 1.00 0.00 46 ARG A CA 13
ATOM 16035 C C . ARG A 1 46 ? 7.393 8.542 3.019 1.00 0.00 46 ARG A C 13
ATOM 16036 O O . ARG A 1 46 ? 6.272 9.042 2.980 1.00 0.00 46 ARG A O 13
ATOM 16057 N N . SER A 1 47 ? 7.782 7.723 3.999 1.00 0.00 47 SER A N 13
ATOM 16058 C CA . SER A 1 47 ? 6.873 7.201 5.017 1.00 0.00 47 SER A CA 13
ATOM 16059 C C . SER A 1 47 ? 7.400 7.297 6.453 1.00 0.00 47 SER A C 13
ATOM 16060 O O . SER A 1 47 ? 6.657 6.992 7.389 1.00 0.00 47 SER A O 13
ATOM 16068 N N . GLY A 1 48 ? 8.688 7.594 6.637 1.00 0.00 48 GLY A N 13
ATOM 16069 C CA . GLY A 1 48 ? 9.378 7.487 7.917 1.00 0.00 48 GLY A CA 13
ATOM 16070 C C . GLY A 1 48 ? 9.911 6.075 8.193 1.00 0.00 48 GLY A C 13
ATOM 16071 O O . GLY A 1 48 ? 10.642 5.897 9.171 1.00 0.00 48 GLY A O 13
ATOM 16075 N N . ARG A 1 49 ? 9.571 5.065 7.378 1.00 0.00 49 ARG A N 13
ATOM 16076 C CA . ARG A 1 49 ? 9.801 3.645 7.627 1.00 0.00 49 ARG A CA 13
ATOM 16077 C C . ARG A 1 49 ? 10.525 2.981 6.447 1.00 0.00 49 ARG A C 13
ATOM 16078 O O . ARG A 1 49 ? 11.182 3.652 5.665 1.00 0.00 49 ARG A O 13
ATOM 16099 N N . THR A 1 50 ? 10.492 1.655 6.338 1.00 0.00 50 THR A N 13
ATOM 16100 C CA . THR A 1 50 ? 11.256 0.817 5.424 1.00 0.00 50 THR A CA 13
ATOM 16101 C C . THR A 1 50 ? 10.519 -0.517 5.193 1.00 0.00 50 THR A C 13
ATOM 16102 O O . THR A 1 50 ? 10.724 -1.177 4.172 1.00 0.00 50 THR A O 13
ATOM 16113 N N . THR A 1 51 ? 9.662 -0.923 6.135 1.00 0.00 51 THR A N 13
ATOM 16114 C CA . THR A 1 51 ? 8.842 -2.120 6.082 1.00 0.00 51 THR A CA 13
ATOM 16115 C C . THR A 1 51 ? 7.681 -1.941 5.106 1.00 0.00 51 THR A C 13
ATOM 16116 O O . THR A 1 51 ? 7.323 -0.813 4.768 1.00 0.00 51 THR A O 13
ATOM 16127 N N . VAL A 1 52 ? 7.066 -3.052 4.699 1.00 0.00 52 VAL A N 13
ATOM 16128 C CA . VAL A 1 52 ? 5.947 -3.095 3.763 1.00 0.00 52 VAL A CA 13
ATOM 16129 C C . VAL A 1 52 ? 4.928 -4.143 4.243 1.00 0.00 52 VAL A C 13
ATOM 16130 O O . VAL A 1 52 ? 5.307 -5.002 5.046 1.00 0.00 52 VAL A O 13
ATOM 16143 N N . PRO A 1 53 ? 3.664 -4.125 3.775 1.00 0.00 53 PRO A N 13
ATOM 16144 C CA . PRO A 1 53 ? 3.132 -3.203 2.780 1.00 0.00 53 PRO A CA 13
ATOM 16145 C C . PRO A 1 53 ? 3.078 -1.777 3.294 1.00 0.00 53 PRO A C 13
ATOM 16146 O O . PRO A 1 53 ? 2.972 -1.546 4.497 1.00 0.00 53 PRO A O 13
ATOM 16157 N N . GLN A 1 54 ? 3.139 -0.835 2.359 1.00 0.00 54 GLN A N 13
ATOM 16158 C CA . GLN A 1 54 ? 2.862 0.555 2.635 1.00 0.00 54 GLN A CA 13
ATOM 16159 C C . GLN A 1 54 ? 1.893 0.995 1.578 1.00 0.00 54 GLN A C 13
ATOM 16160 O O . GLN A 1 54 ? 2.298 1.166 0.430 1.00 0.00 54 GLN A O 13
ATOM 16174 N N . ILE A 1 55 ? 0.624 1.113 1.938 1.00 0.00 55 ILE A N 13
ATOM 16175 C CA . ILE A 1 55 ? -0.314 1.759 1.050 1.00 0.00 55 ILE A CA 13
ATOM 16176 C C . ILE A 1 55 ? -0.184 3.260 1.331 1.00 0.00 55 ILE A C 13
ATOM 16177 O O . ILE A 1 55 ? 0.069 3.682 2.467 1.00 0.00 55 ILE A O 13
ATOM 16193 N N . PHE A 1 56 ? -0.368 4.062 0.297 1.00 0.00 56 PHE A N 13
ATOM 16194 C CA . PHE A 1 56 ? -0.523 5.496 0.304 1.00 0.00 56 PHE A CA 13
ATOM 16195 C C . PHE A 1 56 ? -1.833 5.719 -0.450 1.00 0.00 56 PHE A C 13
ATOM 16196 O O . PHE A 1 56 ? -1.903 5.273 -1.592 1.00 0.00 56 PHE A O 13
ATOM 16213 N N . ILE A 1 57 ? -2.872 6.315 0.147 1.00 0.00 57 ILE A N 13
ATOM 16214 C CA . ILE A 1 57 ? -4.169 6.544 -0.506 1.00 0.00 57 ILE A CA 13
ATOM 16215 C C . ILE A 1 57 ? -4.481 8.032 -0.398 1.00 0.00 57 ILE A C 13
ATOM 16216 O O . ILE A 1 57 ? -4.393 8.609 0.692 1.00 0.00 57 ILE A O 13
ATOM 16232 N N . ASP A 1 58 ? -4.826 8.660 -1.524 1.00 0.00 58 ASP A N 13
ATOM 16233 C CA . ASP A 1 58 ? -4.947 10.101 -1.715 1.00 0.00 58 ASP A CA 13
ATOM 16234 C C . ASP A 1 58 ? -3.703 10.817 -1.150 1.00 0.00 58 ASP A C 13
ATOM 16235 O O . ASP A 1 58 ? -3.766 11.945 -0.654 1.00 0.00 58 ASP A O 13
ATOM 16244 N N . ALA A 1 59 ? -2.557 10.126 -1.249 1.00 0.00 59 ALA A N 13
ATOM 16245 C CA . ALA A 1 59 ? -1.203 10.446 -0.810 1.00 0.00 59 ALA A CA 13
ATOM 16246 C C . ALA A 1 59 ? -0.973 10.439 0.713 1.00 0.00 59 ALA A C 13
ATOM 16247 O O . ALA A 1 59 ? 0.148 10.711 1.145 1.00 0.00 59 ALA A O 13
ATOM 16254 N N . GLN A 1 60 ? -1.955 10.061 1.539 1.00 0.00 60 GLN A N 13
ATOM 16255 C CA . GLN A 1 60 ? -1.726 9.807 2.966 1.00 0.00 60 GLN A CA 13
ATOM 16256 C C . GLN A 1 60 ? -0.982 8.473 3.077 1.00 0.00 60 GLN A C 13
ATOM 16257 O O . GLN A 1 60 ? -1.504 7.474 2.582 1.00 0.00 60 GLN A O 13
ATOM 16271 N N . HIS A 1 61 ? 0.199 8.411 3.710 1.00 0.00 61 HIS A N 13
ATOM 16272 C CA . HIS A 1 61 ? 0.831 7.133 4.057 1.00 0.00 61 HIS A CA 13
ATOM 16273 C C . HIS A 1 61 ? -0.066 6.446 5.076 1.00 0.00 61 HIS A C 13
ATOM 16274 O O . HIS A 1 61 ? -0.207 6.929 6.198 1.00 0.00 61 HIS A O 13
ATOM 16289 N N . ILE A 1 62 ? -0.654 5.322 4.698 1.00 0.00 62 ILE A N 13
ATOM 16290 C CA . ILE A 1 62 ? -1.600 4.587 5.509 1.00 0.00 62 ILE A CA 13
ATOM 16291 C C . ILE A 1 62 ? -0.852 3.777 6.554 1.00 0.00 62 ILE A C 13
ATOM 16292 O O . ILE A 1 62 ? -0.962 4.031 7.755 1.00 0.00 62 ILE A O 13
ATOM 16308 N N . GLY A 1 63 ? -0.063 2.813 6.096 1.00 0.00 63 GLY A N 13
ATOM 16309 C CA . GLY A 1 63 ? 0.536 1.798 6.930 1.00 0.00 63 GLY A CA 13
ATOM 16310 C C . GLY A 1 63 ? 0.323 0.478 6.218 1.00 0.00 63 GLY A C 13
ATOM 16311 O O . GLY A 1 63 ? 0.506 0.423 4.999 1.00 0.00 63 GLY A O 13
ATOM 16315 N N . GLY A 1 64 ? -0.057 -0.555 6.965 1.00 0.00 64 GLY A N 13
ATOM 16316 C CA . GLY A 1 64 ? -0.075 -1.923 6.471 1.00 0.00 64 GLY A CA 13
ATOM 16317 C C . GLY A 1 64 ? -1.416 -2.304 5.862 1.00 0.00 64 GLY A C 13
ATOM 16318 O O . GLY A 1 64 ? -2.327 -1.478 5.779 1.00 0.00 64 GLY A O 13
ATOM 16322 N N . TYR A 1 65 ? -1.548 -3.574 5.458 1.00 0.00 65 TYR A N 13
ATOM 16323 C CA . TYR A 1 65 ? -2.803 -4.099 4.932 1.00 0.00 65 TYR A CA 13
ATOM 16324 C C . TYR A 1 65 ? -3.926 -3.795 5.900 1.00 0.00 65 TYR A C 13
ATOM 16325 O O . TYR A 1 65 ? -4.942 -3.280 5.469 1.00 0.00 65 TYR A O 13
ATOM 16343 N N . ASP A 1 66 ? -3.748 -4.102 7.180 1.00 0.00 66 ASP A N 13
ATOM 16344 C CA . ASP A 1 66 ? -4.815 -4.055 8.171 1.00 0.00 66 ASP A CA 13
ATOM 16345 C C . ASP A 1 66 ? -5.270 -2.603 8.410 1.00 0.00 66 ASP A C 13
ATOM 16346 O O . ASP A 1 66 ? -6.429 -2.371 8.750 1.00 0.00 66 ASP A O 13
ATOM 16355 N N . ASP A 1 67 ? -4.391 -1.624 8.156 1.00 0.00 67 ASP A N 13
ATOM 16356 C CA . ASP A 1 67 ? -4.700 -0.191 8.222 1.00 0.00 67 ASP A CA 13
ATOM 16357 C C . ASP A 1 67 ? -5.605 0.216 7.052 1.00 0.00 67 ASP A C 13
ATOM 16358 O O . ASP A 1 67 ? -6.658 0.819 7.260 1.00 0.00 67 ASP A O 13
ATOM 16367 N N . LEU A 1 68 ? -5.213 -0.124 5.819 1.00 0.00 68 LEU A N 13
ATOM 16368 C CA . LEU A 1 68 ? -5.991 0.111 4.595 1.00 0.00 68 LEU A CA 13
ATOM 16369 C C . LEU A 1 68 ? -7.307 -0.638 4.665 1.00 0.00 68 LEU A C 13
ATOM 16370 O O . LEU A 1 68 ? -8.372 -0.067 4.474 1.00 0.00 68 LEU A O 13
ATOM 16386 N N . TYR A 1 69 ? -7.239 -1.920 4.968 1.00 0.00 69 TYR A N 13
ATOM 16387 C CA . TYR A 1 69 ? -8.373 -2.785 5.173 1.00 0.00 69 TYR A CA 13
ATOM 16388 C C . TYR A 1 69 ? -9.359 -2.183 6.163 1.00 0.00 69 TYR A C 13
ATOM 16389 O O . TYR A 1 69 ? -10.559 -2.269 5.934 1.00 0.00 69 TYR A O 13
ATOM 16407 N N . ALA A 1 70 ? -8.889 -1.531 7.231 1.00 0.00 70 ALA A N 13
ATOM 16408 C CA . ALA A 1 70 ? -9.789 -0.842 8.135 1.00 0.00 70 ALA A CA 13
ATOM 16409 C C . ALA A 1 70 ? -10.501 0.326 7.446 1.00 0.00 70 ALA A C 13
ATOM 16410 O O . ALA A 1 70 ? -11.703 0.482 7.671 1.00 0.00 70 ALA A O 13
ATOM 16417 N N . LEU A 1 71 ? -9.800 1.152 6.655 1.00 0.00 71 LEU A N 13
ATOM 16418 C CA . LEU A 1 71 ? -10.389 2.223 5.866 1.00 0.00 71 LEU A CA 13
ATOM 16419 C C . LEU A 1 71 ? -11.461 1.633 4.937 1.00 0.00 71 LEU A C 13
ATOM 16420 O O . LEU A 1 71 ? -12.585 2.125 4.872 1.00 0.00 71 LEU A O 13
ATOM 16436 N N . ASP A 1 72 ? -11.112 0.590 4.188 1.00 0.00 72 ASP A N 13
ATOM 16437 C CA . ASP A 1 72 ? -12.015 -0.112 3.280 1.00 0.00 72 ASP A CA 13
ATOM 16438 C C . ASP A 1 72 ? -13.237 -0.622 4.034 1.00 0.00 72 ASP A C 13
ATOM 16439 O O . ASP A 1 72 ? -14.369 -0.433 3.588 1.00 0.00 72 ASP A O 13
ATOM 16448 N N . ALA A 1 73 ? -13.026 -1.178 5.224 1.00 0.00 73 ALA A N 13
ATOM 16449 C CA . ALA A 1 73 ? -14.070 -1.770 6.046 1.00 0.00 73 ALA A CA 13
ATOM 16450 C C . ALA A 1 73 ? -14.994 -0.722 6.665 1.00 0.00 73 ALA A C 13
ATOM 16451 O O . ALA A 1 73 ? -16.139 -1.049 6.983 1.00 0.00 73 ALA A O 13
ATOM 16458 N N . ARG A 1 74 ? -14.537 0.527 6.807 1.00 0.00 74 ARG A N 13
ATOM 16459 C CA . ARG A 1 74 ? -15.375 1.675 7.168 1.00 0.00 74 ARG A CA 13
ATOM 16460 C C . ARG A 1 74 ? -15.984 2.354 5.944 1.00 0.00 74 ARG A C 13
ATOM 16461 O O . ARG A 1 74 ? -16.637 3.383 6.101 1.00 0.00 74 ARG A O 13
ATOM 16482 N N . GLY A 1 75 ? -15.781 1.808 4.744 1.00 0.00 75 GLY A N 13
ATOM 16483 C CA . GLY A 1 75 ? -16.277 2.384 3.502 1.00 0.00 75 GLY A CA 13
ATOM 16484 C C . GLY A 1 75 ? -15.494 3.623 3.088 1.00 0.00 75 GLY A C 13
ATOM 16485 O O . GLY A 1 75 ? -15.851 4.275 2.114 1.00 0.00 75 GLY A O 13
ATOM 16489 N N . GLY A 1 76 ? -14.405 3.950 3.786 1.00 0.00 76 GLY A N 13
ATOM 16490 C CA . GLY A 1 76 ? -13.657 5.175 3.576 1.00 0.00 76 GLY A CA 13
ATOM 16491 C C . GLY A 1 76 ? -12.779 5.104 2.329 1.00 0.00 76 GLY A C 13
ATOM 16492 O O . GLY A 1 76 ? -12.321 6.139 1.850 1.00 0.00 76 GLY A O 13
ATOM 16496 N N . LEU A 1 77 ? -12.522 3.899 1.810 1.00 0.00 77 LEU A N 13
ATOM 16497 C CA . LEU A 1 77 ? -11.726 3.696 0.605 1.00 0.00 77 LEU A CA 13
ATOM 16498 C C . LEU A 1 77 ? -12.545 4.003 -0.637 1.00 0.00 77 LEU A C 13
ATOM 16499 O O . LEU A 1 77 ? -12.023 4.573 -1.591 1.00 0.00 77 LEU A O 13
ATOM 16515 N N . ASP A 1 78 ? -13.814 3.600 -0.617 1.00 0.00 78 ASP A N 13
ATOM 16516 C CA . ASP A 1 78 ? -14.724 3.624 -1.758 1.00 0.00 78 ASP A CA 13
ATOM 16517 C C . ASP A 1 78 ? -14.720 5.018 -2.401 1.00 0.00 78 ASP A C 13
ATOM 16518 O O . ASP A 1 78 ? -14.342 5.119 -3.566 1.00 0.00 78 ASP A O 13
ATOM 16527 N N . PRO A 1 79 ? -15.009 6.123 -1.682 1.00 0.00 79 PRO A N 13
ATOM 16528 C CA . PRO A 1 79 ? -15.059 7.455 -2.277 1.00 0.00 79 PRO A CA 13
ATOM 16529 C C . PRO A 1 79 ? -13.677 8.008 -2.659 1.00 0.00 79 PRO A C 13
ATOM 16530 O O . PRO A 1 79 ? -13.612 9.116 -3.201 1.00 0.00 79 PRO A O 13
ATOM 16541 N N . LEU A 1 80 ? -12.580 7.280 -2.420 1.00 0.00 80 LEU A N 13
ATOM 16542 C CA . LEU A 1 80 ? -11.222 7.653 -2.792 1.00 0.00 80 LEU A CA 13
ATOM 16543 C C . LEU A 1 80 ? -10.687 6.812 -3.962 1.00 0.00 80 LEU A C 13
ATOM 16544 O O . LEU A 1 80 ? -9.639 7.174 -4.507 1.00 0.00 80 LEU A O 13
ATOM 16560 N N . LEU A 1 81 ? -11.382 5.742 -4.372 1.00 0.00 81 LEU A N 13
ATOM 16561 C CA . LEU A 1 81 ? -11.007 4.825 -5.462 1.00 0.00 81 LEU A CA 13
ATOM 16562 C C . LEU A 1 81 ? -12.175 4.533 -6.417 1.00 0.00 81 LEU A C 13
ATOM 16563 O O . LEU A 1 81 ? -12.064 3.672 -7.295 1.00 0.00 81 LEU A O 13
ATOM 16579 N N . LYS A 1 82 ? -13.296 5.233 -6.245 1.00 0.00 82 LYS A N 13
ATOM 16580 C CA . LYS A 1 82 ? -14.559 4.934 -6.899 1.00 0.00 82 LYS A CA 13
ATOM 16581 C C . LYS A 1 82 ? -14.381 5.105 -8.392 1.00 0.00 82 LYS A C 13
ATOM 16582 O O . LYS A 1 82 ? -14.807 4.191 -9.127 1.00 0.00 82 LYS A O 13
ATOM 16602 N N . ALA A 1 1 ? -7.584 6.028 -9.450 1.00 0.00 1 ALA A N 14
ATOM 16603 C CA . ALA A 1 1 ? -7.287 7.021 -8.407 1.00 0.00 1 ALA A CA 14
ATOM 16604 C C . ALA A 1 1 ? -5.881 6.766 -7.878 1.00 0.00 1 ALA A C 14
ATOM 16605 O O . ALA A 1 1 ? -5.326 5.689 -8.098 1.00 0.00 1 ALA A O 14
ATOM 16614 N N . ASN A 1 2 ? -5.264 7.760 -7.230 1.00 0.00 2 ASN A N 14
ATOM 16615 C CA . ASN A 1 2 ? -3.837 7.730 -6.952 1.00 0.00 2 ASN A CA 14
ATOM 16616 C C . ASN A 1 2 ? -3.565 6.811 -5.787 1.00 0.00 2 ASN A C 14
ATOM 16617 O O . ASN A 1 2 ? -3.706 7.231 -4.642 1.00 0.00 2 ASN A O 14
ATOM 16628 N N . VAL A 1 3 ? -3.200 5.567 -6.071 1.00 0.00 3 VAL A N 14
ATOM 16629 C CA . VAL A 1 3 ? -2.791 4.620 -5.057 1.00 0.00 3 VAL A CA 14
ATOM 16630 C C . VAL A 1 3 ? -1.425 4.090 -5.439 1.00 0.00 3 VAL A C 14
ATOM 16631 O O . VAL A 1 3 ? -1.176 3.754 -6.599 1.00 0.00 3 VAL A O 14
ATOM 16644 N N . GLU A 1 4 ? -0.544 4.019 -4.453 1.00 0.00 4 GLU A N 14
ATOM 16645 C CA . GLU A 1 4 ? 0.749 3.380 -4.541 1.00 0.00 4 GLU A CA 14
ATOM 16646 C C . GLU A 1 4 ? 0.818 2.389 -3.396 1.00 0.00 4 GLU A C 14
ATOM 16647 O O . GLU A 1 4 ? 0.403 2.706 -2.277 1.00 0.00 4 GLU A O 14
ATOM 16659 N N . ILE A 1 5 ? 1.309 1.183 -3.679 1.00 0.00 5 ILE A N 14
ATOM 16660 C CA . ILE A 1 5 ? 1.396 0.140 -2.676 1.00 0.00 5 ILE A CA 14
ATOM 16661 C C . ILE A 1 5 ? 2.749 -0.549 -2.741 1.00 0.00 5 ILE A C 14
ATOM 16662 O O . ILE A 1 5 ? 3.036 -1.306 -3.666 1.00 0.00 5 ILE A O 14
ATOM 16678 N N . TYR A 1 6 ? 3.609 -0.285 -1.763 1.00 0.00 6 TYR A N 14
ATOM 16679 C CA . TYR A 1 6 ? 4.910 -0.932 -1.747 1.00 0.00 6 TYR A CA 14
ATOM 16680 C C . TYR A 1 6 ? 4.702 -2.383 -1.340 1.00 0.00 6 TYR A C 14
ATOM 16681 O O . TYR A 1 6 ? 3.919 -2.661 -0.429 1.00 0.00 6 TYR A O 14
ATOM 16699 N N . THR A 1 7 ? 5.369 -3.301 -2.034 1.00 0.00 7 THR A N 14
ATOM 16700 C CA . THR A 1 7 ? 5.255 -4.739 -1.846 1.00 0.00 7 THR A CA 14
ATOM 16701 C C . THR A 1 7 ? 6.641 -5.376 -1.996 1.00 0.00 7 THR A C 14
ATOM 16702 O O . THR A 1 7 ? 7.613 -4.659 -2.223 1.00 0.00 7 THR A O 14
ATOM 16713 N N . LYS A 1 8 ? 6.781 -6.695 -1.844 1.00 0.00 8 LYS A N 14
ATOM 16714 C CA . LYS A 1 8 ? 8.023 -7.386 -2.195 1.00 0.00 8 LYS A CA 14
ATOM 16715 C C . LYS A 1 8 ? 7.689 -8.868 -2.371 1.00 0.00 8 LYS A C 14
ATOM 16716 O O . LYS A 1 8 ? 6.560 -9.286 -2.109 1.00 0.00 8 LYS A O 14
ATOM 16735 N N . GLU A 1 9 ? 8.719 -9.646 -2.687 1.00 0.00 9 GLU A N 14
ATOM 16736 C CA . GLU A 1 9 ? 8.773 -11.090 -2.877 1.00 0.00 9 GLU A CA 14
ATOM 16737 C C . GLU A 1 9 ? 8.107 -11.892 -1.749 1.00 0.00 9 GLU A C 14
ATOM 16738 O O . GLU A 1 9 ? 7.593 -12.983 -1.995 1.00 0.00 9 GLU A O 14
ATOM 16750 N N . THR A 1 10 ? 8.106 -11.374 -0.519 1.00 0.00 10 THR A N 14
ATOM 16751 C CA . THR A 1 10 ? 7.634 -12.084 0.674 1.00 0.00 10 THR A CA 14
ATOM 16752 C C . THR A 1 10 ? 6.819 -11.161 1.574 1.00 0.00 10 THR A C 14
ATOM 16753 O O . THR A 1 10 ? 7.369 -10.516 2.469 1.00 0.00 10 THR A O 14
ATOM 16764 N N . CYS A 1 11 ? 5.514 -11.032 1.333 1.00 0.00 11 CYS A N 14
ATOM 16765 C CA . CYS A 1 11 ? 4.679 -10.134 2.110 1.00 0.00 11 CYS A CA 14
ATOM 16766 C C . CYS A 1 11 ? 3.207 -10.580 2.044 1.00 0.00 11 CYS A C 14
ATOM 16767 O O . CYS A 1 11 ? 2.461 -10.115 1.179 1.00 0.00 11 CYS A O 14
ATOM 16774 N N . PRO A 1 12 ? 2.724 -11.423 2.976 1.00 0.00 12 PRO A N 14
ATOM 16775 C CA . PRO A 1 12 ? 1.337 -11.883 2.971 1.00 0.00 12 PRO A CA 14
ATOM 16776 C C . PRO A 1 12 ? 0.346 -10.728 3.165 1.00 0.00 12 PRO A C 14
ATOM 16777 O O . PRO A 1 12 ? -0.752 -10.767 2.611 1.00 0.00 12 PRO A O 14
ATOM 16788 N N . TYR A 1 13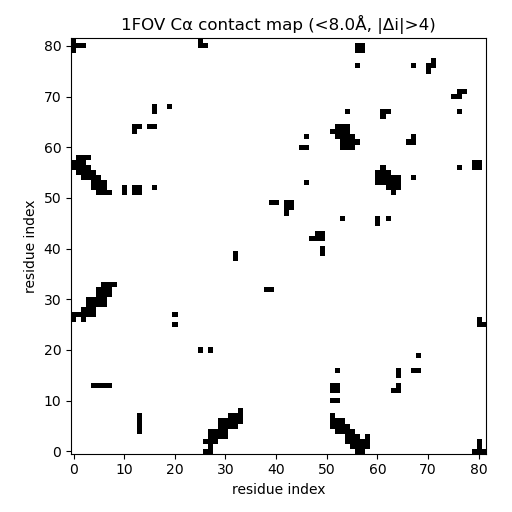 ? 0.745 -9.642 3.842 1.00 0.00 13 TYR A N 14
ATOM 16789 C CA . TYR A 1 13 ? -0.102 -8.460 3.974 1.00 0.00 13 TYR A CA 14
ATOM 16790 C C . TYR A 1 13 ? -0.154 -7.699 2.648 1.00 0.00 13 TYR A C 14
ATOM 16791 O O . TYR A 1 13 ? -1.162 -7.065 2.354 1.00 0.00 13 TYR A O 14
ATOM 16809 N N . CYS A 1 14 ? 0.892 -7.756 1.825 1.00 0.00 14 CYS A N 14
ATOM 16810 C CA . CYS A 1 14 ? 0.888 -7.151 0.504 1.00 0.00 14 CYS A CA 14
ATOM 16811 C C . CYS A 1 14 ? -0.108 -7.888 -0.371 1.00 0.00 14 CYS A C 14
ATOM 16812 O O . CYS A 1 14 ? -0.953 -7.235 -0.979 1.00 0.00 14 CYS A O 14
ATOM 16819 N N . HIS A 1 15 ? -0.055 -9.226 -0.371 1.00 0.00 15 HIS A N 14
ATOM 16820 C CA . HIS A 1 15 ? -1.095 -10.050 -0.975 1.00 0.00 15 HIS A CA 14
ATOM 16821 C C . HIS A 1 15 ? -2.454 -9.586 -0.455 1.00 0.00 15 HIS A C 14
ATOM 16822 O O . HIS A 1 15 ? -3.318 -9.289 -1.270 1.00 0.00 15 HIS A O 14
ATOM 16837 N N . ARG A 1 16 ? -2.666 -9.508 0.867 1.00 0.00 16 ARG A N 14
ATOM 16838 C CA . ARG A 1 16 ? -3.969 -9.157 1.421 1.00 0.00 16 ARG A CA 14
ATOM 16839 C C . ARG A 1 16 ? -4.452 -7.816 0.884 1.00 0.00 16 ARG A C 14
ATOM 16840 O O . ARG A 1 16 ? -5.561 -7.742 0.363 1.00 0.00 16 ARG A O 14
ATOM 16861 N N . ALA A 1 17 ? -3.648 -6.764 1.002 1.00 0.00 17 ALA A N 14
ATOM 16862 C CA . ALA A 1 17 ? -4.051 -5.440 0.571 1.00 0.00 17 ALA A CA 14
ATOM 16863 C C . ALA A 1 17 ? -4.278 -5.403 -0.941 1.00 0.00 17 ALA A C 14
ATOM 16864 O O . ALA A 1 17 ? -5.310 -4.904 -1.375 1.00 0.00 17 ALA A O 14
ATOM 16871 N N . LYS A 1 18 ? -3.357 -5.921 -1.762 1.00 0.00 18 LYS A N 14
ATOM 16872 C CA . LYS A 1 18 ? -3.569 -5.931 -3.209 1.00 0.00 18 LYS A CA 14
ATOM 16873 C C . LYS A 1 18 ? -4.811 -6.732 -3.571 1.00 0.00 18 LYS A C 14
ATOM 16874 O O . LYS A 1 18 ? -5.574 -6.291 -4.421 1.00 0.00 18 LYS A O 14
ATOM 16893 N N . ALA A 1 19 ? -5.058 -7.861 -2.911 1.00 0.00 19 ALA A N 14
ATOM 16894 C CA . ALA A 1 19 ? -6.247 -8.662 -3.137 1.00 0.00 19 ALA A CA 14
ATOM 16895 C C . ALA A 1 19 ? -7.510 -7.909 -2.715 1.00 0.00 19 ALA A C 14
ATOM 16896 O O . ALA A 1 19 ? -8.560 -8.144 -3.308 1.00 0.00 19 ALA A O 14
ATOM 16903 N N . LEU A 1 20 ? -7.425 -6.979 -1.757 1.00 0.00 20 LEU A N 14
ATOM 16904 C CA . LEU A 1 20 ? -8.539 -6.114 -1.374 1.00 0.00 20 LEU A CA 14
ATOM 16905 C C . LEU A 1 20 ? -8.846 -5.204 -2.558 1.00 0.00 20 LEU A C 14
ATOM 16906 O O . LEU A 1 20 ? -9.963 -5.184 -3.061 1.00 0.00 20 LEU A O 14
ATOM 16922 N N . LEU A 1 21 ? -7.830 -4.490 -3.046 1.00 0.00 21 LEU A N 14
ATOM 16923 C CA . LEU A 1 21 ? -7.963 -3.539 -4.144 1.00 0.00 21 LEU A CA 14
ATOM 16924 C C . LEU A 1 21 ? -8.379 -4.223 -5.445 1.00 0.00 21 LEU A C 14
ATOM 16925 O O . LEU A 1 21 ? -9.154 -3.671 -6.220 1.00 0.00 21 LEU A O 14
ATOM 16941 N N . SER A 1 22 ? -7.903 -5.437 -5.679 1.00 0.00 22 SER A N 14
ATOM 16942 C CA . SER A 1 22 ? -8.288 -6.279 -6.796 1.00 0.00 22 SER A CA 14
ATOM 16943 C C . SER A 1 22 ? -9.736 -6.740 -6.618 1.00 0.00 22 SER A C 14
ATOM 16944 O O . SER A 1 22 ? -10.479 -6.791 -7.590 1.00 0.00 22 SER A O 14
ATOM 16952 N N . SER A 1 23 ? -10.189 -6.995 -5.389 1.00 0.00 23 SER A N 14
ATOM 16953 C CA . SER A 1 23 ? -11.590 -7.291 -5.122 1.00 0.00 23 SER A CA 14
ATOM 16954 C C . SER A 1 23 ? -12.475 -6.037 -5.211 1.00 0.00 23 SER A C 14
ATOM 16955 O O . SER A 1 23 ? -13.702 -6.165 -5.183 1.00 0.00 23 SER A O 14
ATOM 16963 N N . LYS A 1 24 ? -11.902 -4.828 -5.274 1.00 0.00 24 LYS A N 14
ATOM 16964 C CA . LYS A 1 24 ? -12.613 -3.607 -5.598 1.00 0.00 24 LYS A CA 14
ATOM 16965 C C . LYS A 1 24 ? -12.519 -3.373 -7.113 1.00 0.00 24 LYS A C 14
ATOM 16966 O O . LYS A 1 24 ? -13.412 -2.750 -7.679 1.00 0.00 24 LYS A O 14
ATOM 16985 N N . GLY A 1 25 ? -11.468 -3.862 -7.777 1.00 0.00 25 GLY A N 14
ATOM 16986 C CA . GLY A 1 25 ? -11.273 -3.763 -9.210 1.00 0.00 25 GLY A CA 14
ATOM 16987 C C . GLY A 1 25 ? -10.899 -2.340 -9.573 1.00 0.00 25 GLY A C 14
ATOM 16988 O O . GLY A 1 25 ? -11.574 -1.727 -10.402 1.00 0.00 25 GLY A O 14
ATOM 16992 N N . VAL A 1 26 ? -9.858 -1.801 -8.936 1.00 0.00 26 VAL A N 14
ATOM 16993 C CA . VAL A 1 26 ? -9.475 -0.390 -9.068 1.00 0.00 26 VAL A CA 14
ATOM 16994 C C . VAL A 1 26 ? -8.131 -0.223 -9.778 1.00 0.00 26 VAL A C 14
ATOM 16995 O O . VAL A 1 26 ? -7.366 -1.179 -9.917 1.00 0.00 26 VAL A O 14
ATOM 17008 N N . SER A 1 27 ? -7.827 1.010 -10.171 1.00 0.00 27 SER A N 14
ATOM 17009 C CA . SER A 1 27 ? -6.530 1.434 -10.658 1.00 0.00 27 SER A CA 14
ATOM 17010 C C . SER A 1 27 ? -5.657 1.724 -9.435 1.00 0.00 27 SER A C 14
ATOM 17011 O O . SER A 1 27 ? -6.020 2.571 -8.618 1.00 0.00 27 SER A O 14
ATOM 17019 N N . PHE A 1 28 ? -4.535 1.021 -9.291 1.00 0.00 28 PHE A N 14
ATOM 17020 C CA . PHE A 1 28 ? -3.490 1.317 -8.313 1.00 0.00 28 PHE A CA 14
ATOM 17021 C C . PHE A 1 28 ? -2.115 0.986 -8.922 1.00 0.00 28 PHE A C 14
ATOM 17022 O O . PHE A 1 28 ? -2.049 0.329 -9.961 1.00 0.00 28 PHE A O 14
ATOM 17039 N N . GLN A 1 29 ? -1.015 1.376 -8.276 1.00 0.00 29 GLN A N 14
ATOM 17040 C CA . GLN A 1 29 ? 0.348 0.998 -8.666 1.00 0.00 29 GLN A CA 14
ATOM 17041 C C . GLN A 1 29 ? 0.956 0.239 -7.505 1.00 0.00 29 GLN A C 14
ATOM 17042 O O . GLN A 1 29 ? 0.697 0.610 -6.363 1.00 0.00 29 GLN A O 14
ATOM 17056 N N . GLU A 1 30 ? 1.828 -0.735 -7.765 1.00 0.00 30 GLU A N 14
ATOM 17057 C CA . GLU A 1 30 ? 2.621 -1.380 -6.733 1.00 0.00 30 GLU A CA 14
ATOM 17058 C C . GLU A 1 30 ? 4.105 -1.105 -6.948 1.00 0.00 30 GLU A C 14
ATOM 17059 O O . GLU A 1 30 ? 4.548 -0.817 -8.062 1.00 0.00 30 GLU A O 14
ATOM 17071 N N . LEU A 1 31 ? 4.864 -1.177 -5.856 1.00 0.00 31 LEU A N 14
ATOM 17072 C CA . LEU A 1 31 ? 6.273 -0.803 -5.799 1.00 0.00 31 LEU A CA 14
ATOM 17073 C C . LEU A 1 31 ? 7.051 -1.919 -5.114 1.00 0.00 31 LEU A C 14
ATOM 17074 O O . LEU A 1 31 ? 7.058 -1.975 -3.884 1.00 0.00 31 LEU A O 14
ATOM 17090 N N . PRO A 1 32 ? 7.626 -2.864 -5.868 1.00 0.00 32 PRO A N 14
ATOM 17091 C CA . PRO A 1 32 ? 8.427 -3.935 -5.293 1.00 0.00 32 PRO A CA 14
ATOM 17092 C C . PRO A 1 32 ? 9.664 -3.330 -4.623 1.00 0.00 32 PRO A C 14
ATOM 17093 O O . PRO A 1 32 ? 10.191 -2.335 -5.129 1.00 0.00 32 PRO A O 14
ATOM 17104 N N . ILE A 1 33 ? 10.147 -3.911 -3.518 1.00 0.00 33 ILE A N 14
ATOM 17105 C CA . ILE A 1 33 ? 11.454 -3.539 -2.971 1.00 0.00 33 ILE A CA 14
ATOM 17106 C C . ILE A 1 33 ? 12.537 -4.392 -3.637 1.00 0.00 33 ILE A C 14
ATOM 17107 O O . ILE A 1 33 ? 13.660 -3.923 -3.798 1.00 0.00 33 ILE A O 14
ATOM 17123 N N . ASP A 1 34 ? 12.235 -5.639 -3.999 1.00 0.00 34 ASP A N 14
ATOM 17124 C CA . ASP A 1 34 ? 13.149 -6.586 -4.606 1.00 0.00 34 ASP A CA 14
ATOM 17125 C C . ASP A 1 34 ? 13.614 -6.038 -5.952 1.00 0.00 34 ASP A C 14
ATOM 17126 O O . ASP A 1 34 ? 12.877 -6.070 -6.936 1.00 0.00 34 ASP A O 14
ATOM 17135 N N . GLY A 1 35 ? 14.840 -5.510 -5.987 1.00 0.00 35 GLY A N 14
ATOM 17136 C CA . GLY A 1 35 ? 15.460 -4.840 -7.127 1.00 0.00 35 GLY A CA 14
ATOM 17137 C C . GLY A 1 35 ? 15.898 -3.413 -6.783 1.00 0.00 35 GLY A C 14
ATOM 17138 O O . GLY A 1 35 ? 16.777 -2.857 -7.447 1.00 0.00 35 GLY A O 14
ATOM 17142 N N . ASN A 1 36 ? 15.332 -2.810 -5.736 1.00 0.00 36 ASN A N 14
ATOM 17143 C CA . ASN A 1 36 ? 15.653 -1.481 -5.237 1.00 0.00 36 ASN A CA 14
ATOM 17144 C C . ASN A 1 36 ? 16.856 -1.529 -4.305 1.00 0.00 36 ASN A C 14
ATOM 17145 O O . ASN A 1 36 ? 17.389 -2.592 -3.982 1.00 0.00 36 ASN A O 14
ATOM 17156 N N . ALA A 1 37 ? 17.200 -0.350 -3.801 1.00 0.00 37 ALA A N 14
ATOM 17157 C CA . ALA A 1 37 ? 18.139 -0.068 -2.739 1.00 0.00 37 ALA A CA 14
ATOM 17158 C C . ALA A 1 37 ? 17.829 1.356 -2.299 1.00 0.00 37 ALA A C 14
ATOM 17159 O O . ALA A 1 37 ? 17.268 1.533 -1.222 1.00 0.00 37 ALA A O 14
ATOM 17166 N N . ALA A 1 38 ? 18.024 2.358 -3.162 1.00 0.00 38 ALA A N 14
ATOM 17167 C CA . ALA A 1 38 ? 17.734 3.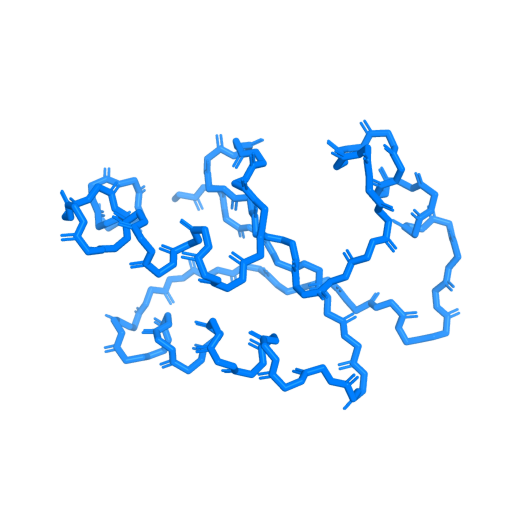745 -2.818 1.00 0.00 38 ALA A CA 14
ATOM 17168 C C . ALA A 1 38 ? 16.263 3.916 -2.439 1.00 0.00 38 ALA A C 14
ATOM 17169 O O . ALA A 1 38 ? 15.967 4.613 -1.467 1.00 0.00 38 ALA A O 14
ATOM 17176 N N . LYS A 1 39 ? 15.328 3.249 -3.141 1.00 0.00 39 LYS A N 14
ATOM 17177 C CA . LYS A 1 39 ? 13.912 3.340 -2.796 1.00 0.00 39 LYS A CA 14
ATOM 17178 C C . LYS A 1 39 ? 13.540 2.482 -1.591 1.00 0.00 39 LYS A C 14
ATOM 17179 O O . LYS A 1 39 ? 12.495 2.712 -0.982 1.00 0.00 39 LYS A O 14
ATOM 17198 N N . ARG A 1 40 ? 14.376 1.513 -1.214 1.00 0.00 40 ARG A N 14
ATOM 17199 C CA . ARG A 1 40 ? 14.227 0.805 0.057 1.00 0.00 40 ARG A CA 14
ATOM 17200 C C . ARG A 1 40 ? 14.505 1.792 1.178 1.00 0.00 40 ARG A C 14
ATOM 17201 O O . ARG A 1 40 ? 13.665 1.920 2.060 1.00 0.00 40 ARG A O 14
ATOM 17222 N N . GLU A 1 41 ? 15.636 2.502 1.149 1.00 0.00 41 GLU A N 14
ATOM 17223 C CA . GLU A 1 41 ? 15.921 3.505 2.180 1.00 0.00 41 GLU A CA 14
ATOM 17224 C C . GLU A 1 41 ? 14.872 4.621 2.109 1.00 0.00 41 GLU A C 14
ATOM 17225 O O . GLU A 1 41 ? 14.500 5.208 3.125 1.00 0.00 41 GLU A O 14
ATOM 17237 N N . GLU A 1 42 ? 14.366 4.921 0.910 1.00 0.00 42 GLU A N 14
ATOM 17238 C CA . GLU A 1 42 ? 13.334 5.928 0.696 1.00 0.00 42 GLU A CA 14
ATOM 17239 C C . GLU A 1 42 ? 12.042 5.579 1.418 1.00 0.00 42 GLU A C 14
ATOM 17240 O O . GLU A 1 42 ? 11.246 6.473 1.682 1.00 0.00 42 GLU A O 14
ATOM 17252 N N . MET A 1 43 ? 11.796 4.302 1.725 1.00 0.00 43 MET A N 14
ATOM 17253 C CA . MET A 1 43 ? 10.631 3.927 2.497 1.00 0.00 43 MET A CA 14
ATOM 17254 C C . MET A 1 43 ? 10.532 4.703 3.815 1.00 0.00 43 MET A C 14
ATOM 17255 O O . MET A 1 43 ? 9.429 4.949 4.298 1.00 0.00 43 MET A O 14
ATOM 17269 N N . ILE A 1 44 ? 11.659 5.161 4.355 1.00 0.00 44 ILE A N 14
ATOM 17270 C CA . ILE A 1 44 ? 11.708 6.046 5.513 1.00 0.00 44 ILE A CA 14
ATOM 17271 C C . ILE A 1 44 ? 11.141 7.405 5.081 1.00 0.00 44 ILE A C 14
ATOM 17272 O O . ILE A 1 44 ? 10.128 7.847 5.613 1.00 0.00 44 ILE A O 14
ATOM 17288 N N . LYS A 1 45 ? 11.720 8.013 4.047 1.00 0.00 45 LYS A N 14
ATOM 17289 C CA . LYS A 1 45 ? 11.305 9.262 3.401 1.00 0.00 45 LYS A CA 14
ATOM 17290 C C . LYS A 1 45 ? 9.907 9.260 2.757 1.00 0.00 45 LYS A C 14
ATOM 17291 O O . LYS A 1 45 ? 9.540 10.243 2.108 1.00 0.00 45 LYS A O 14
ATOM 17310 N N . ARG A 1 46 ? 9.093 8.222 2.934 1.00 0.00 46 ARG A N 14
ATOM 17311 C CA . ARG A 1 46 ? 7.781 8.096 2.301 1.00 0.00 46 ARG A CA 14
ATOM 17312 C C . ARG A 1 46 ? 6.793 7.442 3.250 1.00 0.00 46 ARG A C 14
ATOM 17313 O O . ARG A 1 46 ? 5.628 7.803 3.192 1.00 0.00 46 ARG A O 14
ATOM 17334 N N . SER A 1 47 ? 7.205 6.532 4.134 1.00 0.00 47 SER A N 14
ATOM 17335 C CA . SER A 1 47 ? 6.310 5.846 5.059 1.00 0.00 47 SER A CA 14
ATOM 17336 C C . SER A 1 47 ? 6.794 5.899 6.519 1.00 0.00 47 SER A C 14
ATOM 17337 O O . SER A 1 47 ? 6.073 5.470 7.424 1.00 0.00 47 SER A O 14
ATOM 17345 N N . GLY A 1 48 ? 8.028 6.350 6.761 1.00 0.00 48 GLY A N 14
ATOM 17346 C CA . GLY A 1 48 ? 8.707 6.314 8.047 1.00 0.00 48 GLY A CA 14
ATOM 17347 C C . GLY A 1 48 ? 9.379 4.974 8.369 1.00 0.00 48 GLY A C 14
ATOM 17348 O O . GLY A 1 48 ? 10.220 4.926 9.269 1.00 0.00 48 GLY A O 14
ATOM 17352 N N . ARG A 1 49 ? 9.055 3.896 7.646 1.00 0.00 49 ARG A N 14
ATOM 17353 C CA . ARG A 1 49 ? 9.428 2.513 7.942 1.00 0.00 49 ARG A CA 14
ATOM 17354 C C . ARG A 1 49 ? 9.981 1.865 6.675 1.00 0.00 49 ARG A C 14
ATOM 17355 O O . ARG A 1 49 ? 9.647 2.349 5.610 1.00 0.00 49 ARG A O 14
ATOM 17376 N N . THR A 1 50 ? 10.705 0.748 6.731 1.00 0.00 50 THR A N 14
ATOM 17377 C CA . THR A 1 50 ? 11.130 -0.068 5.591 1.00 0.00 50 THR A CA 14
ATOM 17378 C C . THR A 1 50 ? 10.329 -1.375 5.467 1.00 0.00 50 THR A C 14
ATOM 17379 O O . THR A 1 50 ? 10.622 -2.196 4.592 1.00 0.00 50 THR A O 14
ATOM 17390 N N . THR A 1 51 ? 9.316 -1.580 6.310 1.00 0.00 51 THR A N 14
ATOM 17391 C CA . THR A 1 51 ? 8.373 -2.693 6.228 1.00 0.00 51 THR A CA 14
ATOM 17392 C C . THR A 1 51 ? 7.406 -2.468 5.065 1.00 0.00 51 THR A C 14
ATOM 17393 O O . THR A 1 51 ? 7.412 -1.416 4.421 1.00 0.00 51 THR A O 14
ATOM 17404 N N . VAL A 1 52 ? 6.552 -3.456 4.814 1.00 0.00 52 VAL A N 14
ATOM 17405 C CA . VAL A 1 52 ? 5.500 -3.416 3.803 1.00 0.00 52 VAL A CA 14
ATOM 17406 C C . VAL A 1 52 ? 4.248 -4.161 4.298 1.00 0.00 52 VAL A C 14
ATOM 17407 O O . VAL A 1 52 ? 4.366 -4.977 5.216 1.00 0.00 52 VAL A O 14
ATOM 17420 N N . PRO A 1 53 ? 3.077 -3.973 3.659 1.00 0.00 53 PRO A N 14
ATOM 17421 C CA . PRO A 1 53 ? 2.832 -2.996 2.610 1.00 0.00 53 PRO A CA 14
ATOM 17422 C C . PRO A 1 53 ? 2.882 -1.583 3.175 1.00 0.00 53 PRO A C 14
ATOM 17423 O O . PRO A 1 53 ? 2.773 -1.375 4.382 1.00 0.00 53 PRO A O 14
ATOM 17434 N N . GLN A 1 54 ? 3.042 -0.616 2.284 1.00 0.00 54 GLN A N 14
ATOM 17435 C CA . GLN A 1 54 ? 2.883 0.789 2.593 1.00 0.00 54 GLN A CA 14
ATOM 17436 C C . GLN A 1 54 ? 1.906 1.265 1.545 1.00 0.00 54 GLN A C 14
ATOM 17437 O O . GLN A 1 54 ? 2.296 1.397 0.385 1.00 0.00 54 GLN A O 14
ATOM 17451 N N . ILE A 1 55 ? 0.632 1.381 1.913 1.00 0.00 55 ILE A N 14
ATOM 17452 C CA . ILE A 1 55 ? -0.372 1.902 1.004 1.00 0.00 55 ILE A CA 14
ATOM 17453 C C . ILE A 1 55 ? -0.399 3.414 1.186 1.00 0.00 55 ILE A C 14
ATOM 17454 O O . ILE A 1 55 ? -0.344 3.931 2.308 1.00 0.00 55 ILE A O 14
ATOM 17470 N N . PHE A 1 56 ? -0.529 4.094 0.063 1.00 0.00 56 PHE A N 14
ATOM 17471 C CA . PHE A 1 56 ? -0.657 5.512 -0.125 1.00 0.00 56 PHE A CA 14
ATOM 17472 C C . PHE A 1 56 ? -1.895 5.682 -0.972 1.00 0.00 56 PHE A C 14
ATOM 17473 O O . PHE A 1 56 ? -1.997 4.997 -1.987 1.00 0.00 56 PHE A O 14
ATOM 17490 N N . ILE A 1 57 ? -2.827 6.538 -0.574 1.00 0.00 57 ILE A N 14
ATOM 17491 C CA . ILE A 1 57 ? -4.079 6.738 -1.286 1.00 0.00 57 ILE A CA 14
ATOM 17492 C C . ILE A 1 57 ? -4.256 8.247 -1.351 1.00 0.00 57 ILE A C 14
ATOM 17493 O O . ILE A 1 57 ? -4.189 8.890 -0.311 1.00 0.00 57 ILE A O 14
ATOM 17509 N N . ASP A 1 58 ? -4.412 8.840 -2.539 1.00 0.00 58 ASP A N 14
ATOM 17510 C CA . ASP A 1 58 ? -4.346 10.281 -2.727 1.00 0.00 58 ASP A CA 14
ATOM 17511 C C . ASP A 1 58 ? -3.038 10.865 -2.158 1.00 0.00 58 ASP A C 14
ATOM 17512 O O . ASP A 1 58 ? -2.980 12.026 -1.755 1.00 0.00 58 ASP A O 14
ATOM 17521 N N . ALA A 1 59 ? -1.964 10.057 -2.176 1.00 0.00 59 ALA A N 14
ATOM 17522 C CA . ALA A 1 59 ? -0.639 10.248 -1.582 1.00 0.00 59 ALA A CA 14
ATOM 17523 C C . ALA A 1 59 ? -0.611 10.200 -0.045 1.00 0.00 59 ALA A C 14
ATOM 17524 O O . ALA A 1 59 ? 0.462 10.275 0.550 1.00 0.00 59 ALA A O 14
ATOM 17531 N N . GLN A 1 60 ? -1.758 10.018 0.600 1.00 0.00 60 GLN A N 14
ATOM 17532 C CA . GLN A 1 60 ? -1.934 9.953 2.040 1.00 0.00 60 GLN A CA 14
ATOM 17533 C C . GLN A 1 60 ? -1.398 8.603 2.523 1.00 0.00 60 GLN A C 14
ATOM 17534 O O . GLN A 1 60 ? -1.918 7.559 2.123 1.00 0.00 60 GLN A O 14
ATOM 17548 N N . HIS A 1 61 ? -0.324 8.592 3.318 1.00 0.00 61 HIS A N 14
ATOM 17549 C CA . HIS A 1 61 ? 0.249 7.353 3.840 1.00 0.00 61 HIS A CA 14
ATOM 17550 C C . HIS A 1 61 ? -0.692 6.735 4.871 1.00 0.00 61 HIS A C 14
ATOM 17551 O O . HIS A 1 61 ? -0.767 7.196 6.012 1.00 0.00 61 HIS A O 14
ATOM 17566 N N . ILE A 1 62 ? -1.356 5.651 4.489 1.00 0.00 62 ILE A N 14
ATOM 17567 C CA . ILE A 1 62 ? -2.315 4.957 5.325 1.00 0.00 62 ILE A CA 14
ATOM 17568 C C . ILE A 1 62 ? -1.561 4.179 6.412 1.00 0.00 62 ILE A C 14
ATOM 17569 O O . ILE A 1 62 ? -1.699 4.463 7.604 1.00 0.00 62 ILE A O 14
ATOM 17585 N N . GLY A 1 63 ? -0.747 3.200 6.015 1.00 0.00 63 GLY A N 14
ATOM 17586 C CA . GLY A 1 63 ? -0.135 2.241 6.922 1.00 0.00 63 GLY A CA 14
ATOM 17587 C C . GLY A 1 63 ? 0.019 0.915 6.192 1.00 0.00 63 GLY A C 14
ATOM 17588 O O . GLY A 1 63 ? 0.342 0.924 4.999 1.00 0.00 63 GLY A O 14
ATOM 17592 N N . GLY A 1 64 ? -0.198 -0.192 6.905 1.00 0.00 64 GLY A N 14
ATOM 17593 C CA . GLY A 1 64 ? -0.126 -1.557 6.393 1.00 0.00 64 GLY A CA 14
ATOM 17594 C C . GLY A 1 64 ? -1.502 -2.062 5.956 1.00 0.00 64 GLY A C 14
ATOM 17595 O O . GLY A 1 64 ? -2.469 -1.300 5.941 1.00 0.00 64 GLY A O 14
ATOM 17599 N N . TYR A 1 65 ? -1.615 -3.350 5.591 1.00 0.00 65 TYR A N 14
ATOM 17600 C CA . TYR A 1 65 ? -2.901 -3.927 5.179 1.00 0.00 65 TYR A CA 14
ATOM 17601 C C . TYR A 1 65 ? -3.936 -3.771 6.282 1.00 0.00 65 TYR A C 14
ATOM 17602 O O . TYR A 1 65 ? -5.090 -3.495 5.992 1.00 0.00 65 TYR A O 14
ATOM 17620 N N . ASP A 1 66 ? -3.524 -3.940 7.531 1.00 0.00 66 ASP A N 14
ATOM 17621 C CA . ASP A 1 66 ? -4.406 -3.852 8.685 1.00 0.00 66 ASP A CA 14
ATOM 17622 C C . ASP A 1 66 ? -5.037 -2.458 8.766 1.00 0.00 66 ASP A C 14
ATOM 17623 O O . ASP A 1 66 ? -6.241 -2.332 8.971 1.00 0.00 66 ASP A O 14
ATOM 17632 N N . ASP A 1 67 ? -4.231 -1.425 8.509 1.00 0.00 67 ASP A N 14
ATOM 17633 C CA . ASP A 1 67 ? -4.652 -0.023 8.523 1.00 0.00 67 ASP A CA 14
ATOM 17634 C C . ASP A 1 67 ? -5.620 0.245 7.371 1.00 0.00 67 ASP A C 14
ATOM 17635 O O . ASP A 1 67 ? -6.687 0.831 7.544 1.00 0.00 67 ASP A O 14
ATOM 17644 N N . LEU A 1 68 ? -5.239 -0.197 6.173 1.00 0.00 68 LEU A N 14
ATOM 17645 C CA . LEU A 1 68 ? -6.039 -0.103 4.956 1.00 0.00 68 LEU A CA 14
ATOM 17646 C C . LEU A 1 68 ? -7.394 -0.754 5.165 1.00 0.00 68 LEU A C 14
ATOM 17647 O O . LEU A 1 68 ? -8.429 -0.190 4.823 1.00 0.00 68 LEU A O 14
ATOM 17663 N N . TYR A 1 69 ? -7.398 -1.972 5.681 1.00 0.00 69 TYR A N 14
ATOM 17664 C CA . TYR A 1 69 ? -8.587 -2.776 5.723 1.00 0.00 69 TYR A CA 14
ATOM 17665 C C . TYR A 1 69 ? -9.588 -2.147 6.701 1.00 0.00 69 TYR A C 14
ATOM 17666 O O . TYR A 1 69 ? -10.794 -2.272 6.485 1.00 0.00 69 TYR A O 14
ATOM 17684 N N . ALA A 1 70 ? -9.104 -1.415 7.715 1.00 0.00 70 ALA A N 14
ATOM 17685 C CA . ALA A 1 70 ? -9.919 -0.578 8.580 1.00 0.00 70 ALA A CA 14
ATOM 17686 C C . ALA A 1 70 ? -10.429 0.667 7.846 1.00 0.00 70 ALA A C 14
ATOM 17687 O O . ALA A 1 70 ? -11.588 1.041 8.034 1.00 0.00 70 ALA A O 14
ATOM 17694 N N . LEU A 1 71 ? -9.612 1.345 7.025 1.00 0.00 71 LEU A N 14
ATOM 17695 C CA . LEU A 1 71 ? -10.087 2.449 6.191 1.00 0.00 71 LEU A CA 14
ATOM 17696 C C . LEU A 1 71 ? -11.242 1.972 5.299 1.00 0.00 71 LEU A C 14
ATOM 17697 O O . LEU A 1 71 ? -12.254 2.657 5.142 1.00 0.00 71 LEU A O 14
ATOM 17713 N N . ASP A 1 72 ? -11.117 0.769 4.742 1.00 0.00 72 ASP A N 14
ATOM 17714 C CA . ASP A 1 72 ? -12.156 0.115 3.966 1.00 0.00 72 ASP A CA 14
ATOM 17715 C C . ASP A 1 72 ? -13.351 -0.301 4.811 1.00 0.00 72 ASP A C 14
ATOM 17716 O O . ASP A 1 72 ? -14.485 -0.184 4.356 1.00 0.00 72 ASP A O 14
ATOM 17725 N N . ALA A 1 73 ? -13.131 -0.720 6.054 1.00 0.00 73 ALA A N 14
ATOM 17726 C CA . ALA A 1 73 ? -14.211 -1.079 6.968 1.00 0.00 73 ALA A CA 14
ATOM 17727 C C . ALA A 1 73 ? -15.041 0.153 7.340 1.00 0.00 73 ALA A C 14
ATOM 17728 O O . ALA A 1 73 ? -16.238 0.033 7.580 1.00 0.00 73 ALA A O 14
ATOM 17735 N N . ARG A 1 74 ? -14.437 1.344 7.345 1.00 0.00 74 ARG A N 14
ATOM 17736 C CA . ARG A 1 74 ? -15.136 2.619 7.502 1.00 0.00 74 ARG A CA 14
ATOM 17737 C C . ARG A 1 74 ? -15.880 2.991 6.220 1.00 0.00 74 ARG A C 14
ATOM 17738 O O . ARG A 1 74 ? -16.640 3.955 6.208 1.00 0.00 74 ARG A O 14
ATOM 17759 N N . GLY A 1 75 ? -15.632 2.282 5.122 1.00 0.00 75 GLY A N 14
ATOM 17760 C CA . GLY A 1 75 ? -16.088 2.662 3.795 1.00 0.00 75 GLY A CA 14
ATOM 17761 C C . GLY A 1 75 ? -15.318 3.872 3.265 1.00 0.00 75 GLY A C 14
ATOM 17762 O O . GLY A 1 75 ? -15.609 4.329 2.163 1.00 0.00 75 GLY A O 14
ATOM 17766 N N . GLY A 1 76 ? -14.316 4.370 4.003 1.00 0.00 76 GLY A N 14
ATOM 17767 C CA . GLY A 1 76 ? -13.558 5.571 3.678 1.00 0.00 76 GLY A CA 14
ATOM 17768 C C . GLY A 1 76 ? -12.451 5.302 2.664 1.00 0.00 76 GLY A C 14
ATOM 17769 O O . GLY A 1 76 ? -11.828 6.241 2.174 1.00 0.00 76 GLY A O 14
ATOM 17773 N N . LEU A 1 77 ? -12.233 4.033 2.308 1.00 0.00 77 LEU A N 14
ATOM 17774 C CA . LEU A 1 77 ? -11.375 3.657 1.195 1.00 0.00 77 LEU A CA 14
ATOM 17775 C C . LEU A 1 77 ? -12.096 3.980 -0.103 1.00 0.00 77 LEU A C 14
ATOM 17776 O O . LEU A 1 77 ? -11.502 4.503 -1.040 1.00 0.00 77 LEU A O 14
ATOM 17792 N N . ASP A 1 78 ? -13.380 3.629 -0.148 1.00 0.00 78 ASP A N 14
ATOM 17793 C CA . ASP A 1 78 ? -14.175 3.641 -1.357 1.00 0.00 78 ASP A CA 14
ATOM 17794 C C . ASP A 1 78 ? -14.208 5.006 -2.053 1.00 0.00 78 ASP A C 14
ATOM 17795 O O . ASP A 1 78 ? -13.919 5.024 -3.246 1.00 0.00 78 ASP A O 14
ATOM 17804 N N . PRO A 1 79 ? -14.438 6.158 -1.384 1.00 0.00 79 PRO A N 14
ATOM 17805 C CA . PRO A 1 79 ? -14.473 7.446 -2.072 1.00 0.00 79 PRO A CA 14
ATOM 17806 C C . PRO A 1 79 ? -13.110 7.872 -2.616 1.00 0.00 79 PRO A C 14
ATOM 17807 O O . PRO A 1 79 ? -13.046 8.823 -3.393 1.00 0.00 79 PRO A O 14
ATOM 17818 N N . LEU A 1 80 ? -12.017 7.217 -2.218 1.00 0.00 80 LEU A N 14
ATOM 17819 C CA . LEU A 1 80 ? -10.674 7.536 -2.679 1.00 0.00 80 LEU A CA 14
ATOM 17820 C C . LEU A 1 80 ? -10.219 6.581 -3.788 1.00 0.00 80 LEU A C 14
ATOM 17821 O O . LEU A 1 80 ? -9.090 6.712 -4.263 1.00 0.00 80 LEU A O 14
ATOM 17837 N N . LEU A 1 81 ? -11.052 5.614 -4.193 1.00 0.00 81 LEU A N 14
ATOM 17838 C CA . LEU A 1 81 ? -10.678 4.570 -5.147 1.00 0.00 81 LEU A CA 14
ATOM 17839 C C . LEU A 1 81 ? -11.764 4.173 -6.142 1.00 0.00 81 LEU A C 14
ATOM 17840 O O . LEU A 1 81 ? -11.414 3.716 -7.233 1.00 0.00 81 LEU A O 14
ATOM 17856 N N . LYS A 1 82 ? -13.043 4.305 -5.791 1.00 0.00 82 LYS A N 14
ATOM 17857 C CA . LYS A 1 82 ? -14.175 4.090 -6.676 1.00 0.00 82 LYS A CA 14
ATOM 17858 C C . LYS A 1 82 ? -14.580 5.487 -7.085 1.00 0.00 82 LYS A C 14
ATOM 17859 O O . LYS A 1 82 ? -15.063 6.259 -6.231 1.00 0.00 82 LYS A O 14
ATOM 17879 N N . ALA A 1 1 ? -8.568 8.793 -6.641 1.00 0.00 1 ALA A N 15
ATOM 17880 C CA . ALA A 1 1 ? -7.346 9.407 -6.102 1.00 0.00 1 ALA A CA 15
ATOM 17881 C C . ALA A 1 1 ? -6.110 8.688 -6.634 1.00 0.00 1 ALA A C 15
ATOM 17882 O O . ALA A 1 1 ? -6.230 7.682 -7.337 1.00 0.00 1 ALA A O 15
ATOM 17891 N N . ASN A 1 2 ? -4.914 9.167 -6.276 1.00 0.00 2 ASN A N 15
ATOM 17892 C CA . ASN A 1 2 ? -3.672 8.420 -6.487 1.00 0.00 2 ASN A CA 15
ATOM 17893 C C . ASN A 1 2 ? -3.694 7.309 -5.442 1.00 0.00 2 ASN A C 15
ATOM 17894 O O . ASN A 1 2 ? -4.033 7.595 -4.291 1.00 0.00 2 ASN A O 15
ATOM 17905 N N . VAL A 1 3 ? -3.280 6.093 -5.794 1.00 0.00 3 VAL A N 15
ATOM 17906 C CA . VAL A 1 3 ? -3.051 5.004 -4.855 1.00 0.00 3 VAL A CA 15
ATOM 17907 C C . VAL A 1 3 ? -1.796 4.285 -5.289 1.00 0.00 3 VAL A C 15
ATOM 17908 O O . VAL A 1 3 ? -1.748 3.707 -6.370 1.00 0.00 3 VAL A O 15
ATOM 17921 N N . GLU A 1 4 ? -0.803 4.284 -4.413 1.00 0.00 4 GLU A N 15
ATOM 17922 C CA . GLU A 1 4 ? 0.419 3.527 -4.567 1.00 0.00 4 GLU A CA 15
ATOM 17923 C C . GLU A 1 4 ? 0.463 2.458 -3.475 1.00 0.00 4 GLU A C 15
ATOM 17924 O O . GLU A 1 4 ? -0.052 2.688 -2.378 1.00 0.00 4 GLU A O 15
ATOM 17936 N N . ILE A 1 5 ? 1.053 1.289 -3.755 1.00 0.00 5 ILE A N 15
ATOM 17937 C CA . ILE A 1 5 ? 1.172 0.208 -2.778 1.00 0.00 5 ILE A CA 15
ATOM 17938 C C . ILE A 1 5 ? 2.532 -0.488 -2.882 1.00 0.00 5 ILE A C 15
ATOM 17939 O O . ILE A 1 5 ? 2.826 -1.163 -3.867 1.00 0.00 5 ILE A O 15
ATOM 17955 N N . TYR A 1 6 ? 3.388 -0.307 -1.878 1.00 0.00 6 TYR A N 15
ATOM 17956 C CA . TYR A 1 6 ? 4.689 -0.960 -1.813 1.00 0.00 6 TYR A CA 15
ATOM 17957 C C . TYR A 1 6 ? 4.547 -2.403 -1.317 1.00 0.00 6 TYR A C 15
ATOM 17958 O O . TYR A 1 6 ? 3.760 -2.681 -0.405 1.00 0.00 6 TYR A O 15
ATOM 17976 N N . THR A 1 7 ? 5.319 -3.308 -1.925 1.00 0.00 7 THR A N 15
ATOM 17977 C CA . THR A 1 7 ? 5.257 -4.765 -1.826 1.00 0.00 7 THR A CA 15
ATOM 17978 C C . THR A 1 7 ? 6.660 -5.354 -2.100 1.00 0.00 7 THR A C 15
ATOM 17979 O O . THR A 1 7 ? 7.582 -4.594 -2.370 1.00 0.00 7 THR A O 15
ATOM 17990 N N . LYS A 1 8 ? 6.885 -6.674 -2.043 1.00 0.00 8 LYS A N 15
ATOM 17991 C CA . LYS A 1 8 ? 8.198 -7.299 -2.318 1.00 0.00 8 LYS A CA 15
ATOM 17992 C C . LYS A 1 8 ? 8.007 -8.681 -2.957 1.00 0.00 8 LYS A C 15
ATOM 17993 O O . LYS A 1 8 ? 6.871 -9.044 -3.259 1.00 0.00 8 LYS A O 15
ATOM 18012 N N . GLU A 1 9 ? 9.098 -9.437 -3.148 1.00 0.00 9 GLU A N 15
ATOM 18013 C CA . GLU A 1 9 ? 9.115 -10.813 -3.668 1.00 0.00 9 GLU A CA 15
ATOM 18014 C C . GLU A 1 9 ? 8.116 -11.713 -2.920 1.00 0.00 9 GLU A C 15
ATOM 18015 O O . GLU A 1 9 ? 7.459 -12.589 -3.482 1.00 0.00 9 GLU A O 15
ATOM 18027 N N . THR A 1 10 ? 7.967 -11.465 -1.625 1.00 0.00 10 THR A N 15
ATOM 18028 C CA . THR A 1 10 ? 7.067 -12.113 -0.700 1.00 0.00 10 THR A CA 15
ATOM 18029 C C . THR A 1 10 ? 6.493 -10.995 0.168 1.00 0.00 10 THR A C 15
ATOM 18030 O O . THR A 1 10 ? 7.094 -9.920 0.238 1.00 0.00 10 THR A O 15
ATOM 18041 N N . CYS A 1 11 ? 5.357 -11.243 0.828 1.00 0.00 11 CYS A N 15
ATOM 18042 C CA . CYS A 1 11 ? 4.734 -10.432 1.874 1.00 0.00 11 CYS A CA 15
ATOM 18043 C C . CYS A 1 11 ? 3.282 -10.917 1.999 1.00 0.00 11 CYS A C 15
ATOM 18044 O O . CYS A 1 11 ? 2.488 -10.613 1.099 1.00 0.00 11 CYS A O 15
ATOM 18051 N N . PRO A 1 12 ? 2.899 -11.666 3.051 1.00 0.00 12 PRO A N 15
ATOM 18052 C CA . PRO A 1 12 ? 1.547 -12.210 3.188 1.00 0.00 12 PRO A CA 15
ATOM 18053 C C . PRO A 1 12 ? 0.522 -11.082 3.306 1.00 0.00 12 PRO A C 15
ATOM 18054 O O . PRO A 1 12 ? -0.507 -11.105 2.637 1.00 0.00 12 PRO A O 15
ATOM 18065 N N . TYR A 1 13 ? 0.835 -10.019 4.048 1.00 0.00 13 TYR A N 15
ATOM 18066 C CA . TYR A 1 13 ? -0.109 -8.934 4.277 1.00 0.00 13 TYR A CA 15
ATOM 18067 C C . TYR A 1 13 ? -0.264 -8.089 3.011 1.00 0.00 13 TYR A C 15
ATOM 18068 O O . TYR A 1 13 ? -1.336 -7.545 2.762 1.00 0.00 13 TYR A O 15
ATOM 18086 N N . CYS A 1 14 ? 0.752 -8.043 2.148 1.00 0.00 14 CYS A N 15
ATOM 18087 C CA . CYS A 1 14 ? 0.641 -7.434 0.834 1.00 0.00 14 CYS A CA 15
ATOM 18088 C C . CYS A 1 14 ? -0.349 -8.217 -0.015 1.00 0.00 14 CYS A C 15
ATOM 18089 O O . CYS A 1 14 ? -1.212 -7.604 -0.637 1.00 0.00 14 CYS A O 15
ATOM 18096 N N . HIS A 1 15 ? -0.263 -9.552 -0.010 1.00 0.00 15 HIS A N 15
ATOM 18097 C CA . HIS A 1 15 ? -1.279 -10.379 -0.644 1.00 0.00 15 HIS A CA 15
ATOM 18098 C C . HIS A 1 15 ? -2.657 -10.055 -0.066 1.00 0.00 15 HIS A C 15
ATOM 18099 O O . HIS A 1 15 ? -3.565 -9.818 -0.852 1.00 0.00 15 HIS A O 15
ATOM 18114 N N . ARG A 1 16 ? -2.827 -9.978 1.262 1.00 0.00 16 ARG A N 15
ATOM 18115 C CA . ARG A 1 16 ? -4.115 -9.635 1.871 1.00 0.00 16 ARG A CA 15
ATOM 18116 C C . ARG A 1 16 ? -4.658 -8.313 1.313 1.00 0.00 16 ARG A C 15
ATOM 18117 O O . ARG A 1 16 ? -5.783 -8.266 0.821 1.00 0.00 16 ARG A O 15
ATOM 18138 N N . ALA A 1 17 ? -3.860 -7.243 1.342 1.00 0.00 17 ALA A N 15
ATOM 18139 C CA . ALA A 1 17 ? -4.278 -5.937 0.836 1.00 0.00 17 ALA A CA 15
ATOM 18140 C C . ALA A 1 17 ? -4.609 -5.979 -0.656 1.00 0.00 17 ALA A C 15
ATOM 18141 O O . ALA A 1 17 ? -5.668 -5.499 -1.054 1.00 0.00 17 ALA A O 15
ATOM 18148 N N . LYS A 1 18 ? -3.734 -6.535 -1.499 1.00 0.00 18 LYS A N 15
ATOM 18149 C CA . LYS A 1 18 ? -4.017 -6.591 -2.932 1.00 0.00 18 LYS A CA 15
ATOM 18150 C C . LYS A 1 18 ? -5.233 -7.469 -3.214 1.00 0.00 18 LYS A C 15
ATOM 18151 O O . LYS A 1 18 ? -5.996 -7.151 -4.119 1.00 0.00 18 LYS A O 15
ATOM 18170 N N . ALA A 1 19 ? -5.469 -8.518 -2.427 1.00 0.00 19 ALA A N 15
ATOM 18171 C CA . ALA A 1 19 ? -6.645 -9.360 -2.557 1.00 0.00 19 ALA A CA 15
ATOM 18172 C C . ALA A 1 19 ? -7.916 -8.578 -2.228 1.00 0.00 19 ALA A C 15
ATOM 18173 O O . ALA A 1 19 ? -8.971 -8.907 -2.774 1.00 0.00 19 ALA A O 15
ATOM 18180 N N . LEU A 1 20 ? -7.853 -7.550 -1.374 1.00 0.00 20 LEU A N 15
ATOM 18181 C CA . LEU A 1 20 ? -8.981 -6.641 -1.204 1.00 0.00 20 LEU A CA 15
ATOM 18182 C C . LEU A 1 20 ? -9.141 -5.857 -2.505 1.00 0.00 20 LEU A C 15
ATOM 18183 O O . LEU A 1 20 ? -10.178 -5.970 -3.150 1.00 0.00 20 LEU A O 15
ATOM 18199 N N . LEU A 1 21 ? -8.116 -5.101 -2.911 1.00 0.00 21 LEU A N 15
ATOM 18200 C CA . LEU A 1 21 ? -8.206 -4.137 -4.007 1.00 0.00 21 LEU A CA 15
ATOM 18201 C C . LEU A 1 21 ? -8.639 -4.809 -5.302 1.00 0.00 21 LEU A C 15
ATOM 18202 O O . LEU A 1 21 ? -9.501 -4.288 -6.000 1.00 0.00 21 LEU A O 15
ATOM 18218 N N . SER A 1 22 ? -8.101 -5.992 -5.586 1.00 0.00 22 SER A N 15
ATOM 18219 C CA . SER A 1 22 ? -8.401 -6.727 -6.802 1.00 0.00 22 SER A CA 15
ATOM 18220 C C . SER A 1 22 ? -9.854 -7.210 -6.798 1.00 0.00 22 SER A C 15
ATOM 18221 O O . SER A 1 22 ? -10.451 -7.368 -7.860 1.00 0.00 22 SER A O 15
ATOM 18229 N N . SER A 1 23 ? -10.452 -7.418 -5.623 1.00 0.00 23 SER A N 15
ATOM 18230 C CA . SER A 1 23 ? -11.879 -7.707 -5.529 1.00 0.00 23 SER A CA 15
ATOM 18231 C C . SER A 1 23 ? -12.715 -6.440 -5.734 1.00 0.00 23 SER A C 15
ATOM 18232 O O . SER A 1 23 ? -13.837 -6.510 -6.245 1.00 0.00 23 SER A O 15
ATOM 18240 N N . LYS A 1 24 ? -12.189 -5.263 -5.378 1.00 0.00 24 LYS A N 15
ATOM 18241 C CA . LYS A 1 24 ? -12.823 -3.991 -5.653 1.00 0.00 24 LYS A CA 15
ATOM 18242 C C . LYS A 1 24 ? -12.613 -3.611 -7.128 1.00 0.00 24 LYS A C 15
ATOM 18243 O O . LYS A 1 24 ? -13.382 -2.804 -7.640 1.00 0.00 24 LYS A O 15
ATOM 18262 N N . GLY A 1 25 ? -11.656 -4.227 -7.831 1.00 0.00 25 GLY A N 15
ATOM 18263 C CA . GLY A 1 25 ? -11.424 -4.036 -9.254 1.00 0.00 25 GLY A CA 15
ATOM 18264 C C . GLY A 1 25 ? -10.965 -2.611 -9.517 1.00 0.00 25 GLY A C 15
ATOM 18265 O O . GLY A 1 25 ? -11.486 -1.948 -10.417 1.00 0.00 25 GLY A O 15
ATOM 18269 N N . VAL A 1 26 ? -10.057 -2.104 -8.683 1.00 0.00 26 VAL A N 15
ATOM 18270 C CA . VAL A 1 26 ? -9.622 -0.709 -8.748 1.00 0.00 26 VAL A CA 15
ATOM 18271 C C . VAL A 1 26 ? -8.276 -0.573 -9.456 1.00 0.00 26 VAL A C 15
ATOM 18272 O O . VAL A 1 26 ? -7.460 -1.496 -9.469 1.00 0.00 26 VAL A O 15
ATOM 18285 N N . SER A 1 27 ? -8.016 0.611 -9.987 1.00 0.00 27 SER A N 15
ATOM 18286 C CA . SER A 1 27 ? -6.725 1.021 -10.495 1.00 0.00 27 SER A CA 15
ATOM 18287 C C . SER A 1 27 ? -5.903 1.501 -9.299 1.00 0.00 27 SER A C 15
ATOM 18288 O O . SER A 1 27 ? -6.282 2.462 -8.631 1.00 0.00 27 SER A O 15
ATOM 18296 N N . PHE A 1 28 ? -4.791 0.829 -9.017 1.00 0.00 28 PHE A N 15
ATOM 18297 C CA . PHE A 1 28 ? -3.774 1.270 -8.074 1.00 0.00 28 PHE A CA 15
ATOM 18298 C C . PHE A 1 28 ? -2.421 1.063 -8.766 1.00 0.00 28 PHE A C 15
ATOM 18299 O O . PHE A 1 28 ? -2.317 0.265 -9.706 1.00 0.00 28 PHE A O 15
ATOM 18316 N N . GLN A 1 29 ? -1.366 1.688 -8.255 1.00 0.00 29 GLN A N 15
ATOM 18317 C CA . GLN A 1 29 ? 0.003 1.481 -8.706 1.00 0.00 29 GLN A CA 15
ATOM 18318 C C . GLN A 1 29 ? 0.635 0.608 -7.635 1.00 0.00 29 GLN A C 15
ATOM 18319 O O . GLN A 1 29 ? 0.363 0.784 -6.449 1.00 0.00 29 GLN A O 15
ATOM 18333 N N . GLU A 1 30 ? 1.511 -0.303 -8.030 1.00 0.00 30 GLU A N 15
ATOM 18334 C CA . GLU A 1 30 ? 2.253 -1.157 -7.118 1.00 0.00 30 GLU A CA 15
ATOM 18335 C C . GLU A 1 30 ? 3.736 -0.842 -7.249 1.00 0.00 30 GLU A C 15
ATOM 18336 O O . GLU A 1 30 ? 4.214 -0.505 -8.334 1.00 0.00 30 GLU A O 15
ATOM 18348 N N . LEU A 1 31 ? 4.472 -0.955 -6.150 1.00 0.00 31 LEU A N 15
ATOM 18349 C CA . LEU A 1 31 ? 5.884 -0.627 -6.061 1.00 0.00 31 LEU A CA 15
ATOM 18350 C C . LEU A 1 31 ? 6.591 -1.805 -5.391 1.00 0.00 31 LEU A C 15
ATOM 18351 O O . LEU A 1 31 ? 6.070 -2.342 -4.411 1.00 0.00 31 LEU A O 15
ATOM 18367 N N . PRO A 1 32 ? 7.733 -2.265 -5.907 1.00 0.00 32 PRO A N 15
ATOM 18368 C CA . PRO A 1 32 ? 8.450 -3.398 -5.338 1.00 0.00 32 PRO A CA 15
ATOM 18369 C C . PRO A 1 32 ? 9.567 -2.977 -4.368 1.00 0.00 32 PRO A C 15
ATOM 18370 O O . PRO A 1 32 ? 10.030 -1.835 -4.381 1.00 0.00 32 PRO A O 15
ATOM 18381 N N . ILE A 1 33 ? 10.023 -3.929 -3.549 1.00 0.00 33 ILE A N 15
ATOM 18382 C CA . ILE A 1 33 ? 11.227 -3.863 -2.717 1.00 0.00 33 ILE A CA 15
ATOM 18383 C C . ILE A 1 33 ? 12.020 -5.159 -2.919 1.00 0.00 33 ILE A C 15
ATOM 18384 O O . ILE A 1 33 ? 12.571 -5.757 -1.988 1.00 0.00 33 ILE A O 15
ATOM 18400 N N . ASP A 1 34 ? 12.016 -5.624 -4.163 1.00 0.00 34 ASP A N 15
ATOM 18401 C CA . ASP A 1 34 ? 12.758 -6.753 -4.710 1.00 0.00 34 ASP A CA 15
ATOM 18402 C C . ASP A 1 34 ? 14.262 -6.441 -4.762 1.00 0.00 34 ASP A C 15
ATOM 18403 O O . ASP A 1 34 ? 14.871 -6.406 -5.828 1.00 0.00 34 ASP A O 15
ATOM 18412 N N . GLY A 1 35 ? 14.866 -6.180 -3.599 1.00 0.00 35 GLY A N 15
ATOM 18413 C CA . GLY A 1 35 ? 16.285 -5.889 -3.439 1.00 0.00 35 GLY A CA 15
ATOM 18414 C C . GLY A 1 35 ? 16.636 -4.466 -3.864 1.00 0.00 35 GLY A C 15
ATOM 18415 O O . GLY A 1 35 ? 17.518 -4.280 -4.707 1.00 0.00 35 GLY A O 15
ATOM 18419 N N . ASN A 1 36 ? 15.936 -3.461 -3.327 1.00 0.00 36 ASN A N 15
ATOM 18420 C CA . ASN A 1 36 ? 16.190 -2.058 -3.616 1.00 0.00 36 ASN A CA 15
ATOM 18421 C C . ASN A 1 36 ? 17.310 -1.497 -2.742 1.00 0.00 36 ASN A C 15
ATOM 18422 O O . ASN A 1 36 ? 17.778 -2.134 -1.802 1.00 0.00 36 ASN A O 15
ATOM 18433 N N . ALA A 1 37 ? 17.587 -0.212 -2.965 1.00 0.00 37 ALA A N 15
ATOM 18434 C CA . ALA A 1 37 ? 18.500 0.634 -2.220 1.00 0.00 37 ALA A CA 15
ATOM 18435 C C . ALA A 1 37 ? 18.152 2.076 -2.573 1.00 0.00 37 ALA A C 15
ATOM 18436 O O . ALA A 1 37 ? 17.805 2.837 -1.669 1.00 0.00 37 ALA A O 15
ATOM 18443 N N . ALA A 1 38 ? 18.095 2.424 -3.865 1.00 0.00 38 ALA A N 15
ATOM 18444 C CA . ALA A 1 38 ? 17.541 3.702 -4.303 1.00 0.00 38 ALA A CA 15
ATOM 18445 C C . ALA A 1 38 ? 16.097 3.795 -3.807 1.00 0.00 38 ALA A C 15
ATOM 18446 O O . ALA A 1 38 ? 15.740 4.646 -2.995 1.00 0.00 38 ALA A O 15
ATOM 18453 N N . LYS A 1 39 ? 15.266 2.819 -4.187 1.00 0.00 39 LYS A N 15
ATOM 18454 C CA . LYS A 1 39 ? 13.860 2.834 -3.810 1.00 0.00 39 LYS A CA 15
ATOM 18455 C C . LYS A 1 39 ? 13.677 2.248 -2.413 1.00 0.00 39 LYS A C 15
ATOM 18456 O O . LYS A 1 39 ? 12.571 1.844 -2.063 1.00 0.00 39 LYS A O 15
ATOM 18475 N N . ARG A 1 40 ? 14.758 2.081 -1.646 1.00 0.00 40 ARG A N 15
ATOM 18476 C CA . ARG A 1 40 ? 14.685 1.763 -0.228 1.00 0.00 40 ARG A CA 15
ATOM 18477 C C . ARG A 1 40 ? 14.557 3.087 0.511 1.00 0.00 40 ARG A C 15
ATOM 18478 O O . ARG A 1 40 ? 13.559 3.279 1.206 1.00 0.00 40 ARG A O 15
ATOM 18499 N N . GLU A 1 41 ? 15.555 3.969 0.372 1.00 0.00 41 GLU A N 15
ATOM 18500 C CA . GLU A 1 41 ? 15.658 5.190 1.170 1.00 0.00 41 GLU A CA 15
ATOM 18501 C C . GLU A 1 41 ? 14.449 6.100 0.953 1.00 0.00 41 GLU A C 15
ATOM 18502 O O . GLU A 1 41 ? 13.982 6.738 1.897 1.00 0.00 41 GLU A O 15
ATOM 18514 N N . GLU A 1 42 ? 13.879 6.100 -0.255 1.00 0.00 42 GLU A N 15
ATOM 18515 C CA . GLU A 1 42 ? 12.702 6.899 -0.557 1.00 0.00 42 GLU A CA 15
ATOM 18516 C C . GLU A 1 42 ? 11.540 6.540 0.377 1.00 0.00 42 GLU A C 15
ATOM 18517 O O . GLU A 1 42 ? 10.817 7.415 0.849 1.00 0.00 42 GLU A O 15
ATOM 18529 N N . MET A 1 43 ? 11.353 5.252 0.679 1.00 0.00 43 MET A N 15
ATOM 18530 C CA . MET A 1 43 ? 10.287 4.804 1.538 1.00 0.00 43 MET A CA 15
ATOM 18531 C C . MET A 1 43 ? 10.502 5.202 2.996 1.00 0.00 43 MET A C 15
ATOM 18532 O O . MET A 1 43 ? 9.543 5.211 3.764 1.00 0.00 43 MET A O 15
ATOM 18546 N N . ILE A 1 44 ? 11.718 5.560 3.408 1.00 0.00 44 ILE A N 15
ATOM 18547 C CA . ILE A 1 44 ? 11.922 6.173 4.718 1.00 0.00 44 ILE A CA 15
ATOM 18548 C C . ILE A 1 44 ? 11.250 7.538 4.648 1.00 0.00 44 ILE A C 15
ATOM 18549 O O . ILE A 1 44 ? 10.347 7.827 5.425 1.00 0.00 44 ILE A O 15
ATOM 18565 N N . LYS A 1 45 ? 11.655 8.358 3.682 1.00 0.00 45 LYS A N 15
ATOM 18566 C CA . LYS A 1 45 ? 11.191 9.731 3.543 1.00 0.00 45 LYS A CA 15
ATOM 18567 C C . LYS A 1 45 ? 9.682 9.813 3.334 1.00 0.00 45 LYS A C 15
ATOM 18568 O O . LYS A 1 45 ? 9.075 10.844 3.633 1.00 0.00 45 LYS A O 15
ATOM 18587 N N . ARG A 1 46 ? 9.067 8.761 2.797 1.00 0.00 46 ARG A N 15
ATOM 18588 C CA . ARG A 1 46 ? 7.645 8.674 2.548 1.00 0.00 46 ARG A CA 15
ATOM 18589 C C . ARG A 1 46 ? 6.878 7.975 3.677 1.00 0.00 46 ARG A C 15
ATOM 18590 O O . ARG A 1 46 ? 5.730 8.361 3.884 1.00 0.00 46 ARG A O 15
ATOM 18611 N N . SER A 1 47 ? 7.426 6.974 4.384 1.00 0.00 47 SER A N 15
ATOM 18612 C CA . SER A 1 47 ? 6.650 6.166 5.342 1.00 0.00 47 SER A CA 15
ATOM 18613 C C . SER A 1 47 ? 7.216 6.136 6.769 1.00 0.00 47 SER A C 15
ATOM 18614 O O . SER A 1 47 ? 6.508 5.773 7.711 1.00 0.00 47 SER A O 15
ATOM 18622 N N . GLY A 1 48 ? 8.523 6.363 6.904 1.00 0.00 48 GLY A N 15
ATOM 18623 C CA . GLY A 1 48 ? 9.326 6.175 8.101 1.00 0.00 48 GLY A CA 15
ATOM 18624 C C . GLY A 1 48 ? 9.678 4.715 8.407 1.00 0.00 48 GLY A C 15
ATOM 18625 O O . GLY A 1 48 ? 10.543 4.480 9.251 1.00 0.00 48 GLY A O 15
ATOM 18629 N N . ARG A 1 49 ? 9.087 3.728 7.720 1.00 0.00 49 ARG A N 15
ATOM 18630 C CA . ARG A 1 49 ? 9.186 2.318 8.117 1.00 0.00 49 ARG A CA 15
ATOM 18631 C C . ARG A 1 49 ? 10.286 1.498 7.454 1.00 0.00 49 ARG A C 15
ATOM 18632 O O . ARG A 1 49 ? 11.169 1.027 8.165 1.00 0.00 49 ARG A O 15
ATOM 18653 N N . THR A 1 50 ? 10.207 1.319 6.132 1.00 0.00 50 THR A N 15
ATOM 18654 C CA . THR A 1 50 ? 10.934 0.428 5.219 1.00 0.00 50 THR A CA 15
ATOM 18655 C C . THR A 1 50 ? 10.268 -0.957 5.124 1.00 0.00 50 THR A C 15
ATOM 18656 O O . THR A 1 50 ? 10.715 -1.803 4.350 1.00 0.00 50 THR A O 15
ATOM 18667 N N . THR A 1 51 ? 9.159 -1.180 5.836 1.00 0.00 51 THR A N 15
ATOM 18668 C CA . THR A 1 51 ? 8.459 -2.459 5.937 1.00 0.00 51 THR A CA 15
ATOM 18669 C C . THR A 1 51 ? 7.113 -2.327 5.216 1.00 0.00 51 THR A C 15
ATOM 18670 O O . THR A 1 51 ? 6.665 -1.202 4.999 1.00 0.00 51 THR A O 15
ATOM 18681 N N . VAL A 1 52 ? 6.468 -3.439 4.850 1.00 0.00 52 VAL A N 15
ATOM 18682 C CA . VAL A 1 52 ? 5.308 -3.497 3.943 1.00 0.00 52 VAL A CA 15
ATOM 18683 C C . VAL A 1 52 ? 4.124 -4.307 4.499 1.00 0.00 52 VAL A C 15
ATOM 18684 O O . VAL A 1 52 ? 4.325 -5.031 5.474 1.00 0.00 52 VAL A O 15
ATOM 18697 N N . PRO A 1 53 ? 2.902 -4.238 3.919 1.00 0.00 53 PRO A N 15
ATOM 18698 C CA . PRO A 1 53 ? 2.481 -3.410 2.786 1.00 0.00 53 PRO A CA 15
ATOM 18699 C C . PRO A 1 53 ? 2.466 -1.940 3.173 1.00 0.00 53 PRO A C 15
ATOM 18700 O O . PRO A 1 53 ? 2.488 -1.588 4.353 1.00 0.00 53 PRO A O 15
ATOM 18711 N N . GLN A 1 54 ? 2.435 -1.085 2.159 1.00 0.00 54 GLN A N 15
ATOM 18712 C CA . GLN A 1 54 ? 2.656 0.335 2.313 1.00 0.00 54 GLN A CA 15
ATOM 18713 C C . GLN A 1 54 ? 1.780 1.031 1.300 1.00 0.00 54 GLN A C 15
ATOM 18714 O O . GLN A 1 54 ? 2.200 1.283 0.174 1.00 0.00 54 GLN A O 15
ATOM 18728 N N . ILE A 1 55 ? 0.532 1.240 1.682 1.00 0.00 55 ILE A N 15
ATOM 18729 C CA . ILE A 1 55 ? -0.438 1.953 0.871 1.00 0.00 55 ILE A CA 15
ATOM 18730 C C . ILE A 1 55 ? -0.182 3.441 1.063 1.00 0.00 55 ILE A C 15
ATOM 18731 O O . ILE A 1 55 ? 0.089 3.905 2.176 1.00 0.00 55 ILE A O 15
ATOM 18747 N N . PHE A 1 56 ? -0.332 4.173 -0.028 1.00 0.00 56 PHE A N 15
ATOM 18748 C CA . PHE A 1 56 ? -0.062 5.582 -0.172 1.00 0.00 56 PHE A CA 15
ATOM 18749 C C . PHE A 1 56 ? -1.233 6.154 -0.979 1.00 0.00 56 PHE A C 15
ATOM 18750 O O . PHE A 1 56 ? -1.163 6.204 -2.207 1.00 0.00 56 PHE A O 15
ATOM 18767 N N . ILE A 1 57 ? -2.340 6.514 -0.327 1.00 0.00 57 ILE A N 15
ATOM 18768 C CA . ILE A 1 57 ? -3.525 7.050 -1.008 1.00 0.00 57 ILE A CA 15
ATOM 18769 C C . ILE A 1 57 ? -3.339 8.560 -0.971 1.00 0.00 57 ILE A C 15
ATOM 18770 O O . ILE A 1 57 ? -2.983 9.093 0.077 1.00 0.00 57 ILE A O 15
ATOM 18786 N N . ASP A 1 58 ? -3.523 9.263 -2.087 1.00 0.00 58 ASP A N 15
ATOM 18787 C CA . ASP A 1 58 ? -3.144 10.668 -2.252 1.00 0.00 58 ASP A CA 15
ATOM 18788 C C . ASP A 1 58 ? -1.679 10.893 -1.839 1.00 0.00 58 ASP A C 15
ATOM 18789 O O . ASP A 1 58 ? -1.289 11.988 -1.428 1.00 0.00 58 ASP A O 15
ATOM 18798 N N . ALA A 1 59 ? -0.865 9.837 -1.900 1.00 0.00 59 ALA A N 15
ATOM 18799 C CA . ALA A 1 59 ? 0.487 9.748 -1.370 1.00 0.00 59 ALA A CA 15
ATOM 18800 C C . ALA A 1 59 ? 0.625 9.996 0.143 1.00 0.00 59 ALA A C 15
ATOM 18801 O O . ALA A 1 59 ? 1.747 10.162 0.620 1.00 0.00 59 ALA A O 15
ATOM 18808 N N . GLN A 1 60 ? -0.468 10.013 0.908 1.00 0.00 60 GLN A N 15
ATOM 18809 C CA . GLN A 1 60 ? -0.403 10.000 2.363 1.00 0.00 60 GLN A CA 15
ATOM 18810 C C . GLN A 1 60 ? -0.172 8.538 2.755 1.00 0.00 60 GLN A C 15
ATOM 18811 O O . GLN A 1 60 ? -0.864 7.641 2.262 1.00 0.00 60 GLN A O 15
ATOM 18825 N N . HIS A 1 61 ? 0.840 8.261 3.574 1.00 0.00 61 HIS A N 15
ATOM 18826 C CA . HIS A 1 61 ? 1.141 6.896 3.981 1.00 0.00 61 HIS A CA 15
ATOM 18827 C C . HIS A 1 61 ? 0.028 6.404 4.905 1.00 0.00 61 HIS A C 15
ATOM 18828 O O . HIS A 1 61 ? -0.119 6.913 6.016 1.00 0.00 61 HIS A O 15
ATOM 18843 N N . ILE A 1 62 ? -0.736 5.411 4.467 1.00 0.00 62 ILE A N 15
ATOM 18844 C CA . ILE A 1 62 ? -1.860 4.851 5.200 1.00 0.00 62 ILE A CA 15
ATOM 18845 C C . ILE A 1 62 ? -1.366 3.948 6.325 1.00 0.00 62 ILE A C 15
ATOM 18846 O O . ILE A 1 62 ? -1.708 4.178 7.486 1.00 0.00 62 ILE A O 15
ATOM 18862 N N . GLY A 1 63 ? -0.599 2.908 5.995 1.00 0.00 63 GLY A N 15
ATOM 18863 C CA . GLY A 1 63 ? -0.241 1.852 6.926 1.00 0.00 63 GLY A CA 15
ATOM 18864 C C . GLY A 1 63 ? -0.199 0.512 6.203 1.00 0.00 63 GLY A C 15
ATOM 18865 O O . GLY A 1 63 ? 0.000 0.471 4.983 1.00 0.00 63 GLY A O 15
ATOM 18869 N N . GLY A 1 64 ? -0.343 -0.566 6.973 1.00 0.00 64 GLY A N 15
ATOM 18870 C CA . GLY A 1 64 ? -0.318 -1.942 6.519 1.00 0.00 64 GLY A CA 15
ATOM 18871 C C . GLY A 1 64 ? -1.715 -2.413 6.128 1.00 0.00 64 GLY A C 15
ATOM 18872 O O . GLY A 1 64 ? -2.646 -1.617 5.997 1.00 0.00 64 GLY A O 15
ATOM 18876 N N . TYR A 1 65 ? -1.871 -3.721 5.917 1.00 0.00 65 TYR A N 15
ATOM 18877 C CA . TYR A 1 65 ? -3.128 -4.304 5.481 1.00 0.00 65 TYR A CA 15
ATOM 18878 C C . TYR A 1 65 ? -4.226 -4.086 6.514 1.00 0.00 65 TYR A C 15
ATOM 18879 O O . TYR A 1 65 ? -5.325 -3.722 6.122 1.00 0.00 65 TYR A O 15
ATOM 18897 N N . ASP A 1 66 ? -3.962 -4.280 7.807 1.00 0.00 66 ASP A N 15
ATOM 18898 C CA . ASP A 1 66 ? -5.005 -4.121 8.827 1.00 0.00 66 ASP A CA 15
ATOM 18899 C C . ASP A 1 66 ? -5.495 -2.669 8.865 1.00 0.00 66 ASP A C 15
ATOM 18900 O O . ASP A 1 66 ? -6.674 -2.401 9.090 1.00 0.00 66 ASP A O 15
ATOM 18909 N N . ASP A 1 67 ? -4.585 -1.725 8.620 1.00 0.00 67 ASP A N 15
ATOM 18910 C CA . ASP A 1 67 ? -4.866 -0.296 8.635 1.00 0.00 67 ASP A CA 15
ATOM 18911 C C . ASP A 1 67 ? -5.738 0.078 7.436 1.00 0.00 67 ASP A C 15
ATOM 18912 O O . ASP A 1 67 ? -6.728 0.800 7.562 1.00 0.00 67 ASP A O 15
ATOM 18921 N N . LEU A 1 68 ? -5.353 -0.429 6.267 1.00 0.00 68 LEU A N 15
ATOM 18922 C CA . LEU A 1 68 ? -6.038 -0.323 4.983 1.00 0.00 68 LEU A CA 15
ATOM 18923 C C . LEU A 1 68 ? -7.428 -0.940 5.039 1.00 0.00 68 LEU A C 15
ATOM 18924 O O . LEU A 1 68 ? -8.404 -0.331 4.609 1.00 0.00 68 LEU A O 15
ATOM 18940 N N . TYR A 1 69 ? -7.527 -2.165 5.538 1.00 0.00 69 TYR A N 15
ATOM 18941 C CA . TYR A 1 69 ? -8.753 -2.929 5.542 1.00 0.00 69 TYR A CA 15
ATOM 18942 C C . TYR A 1 69 ? -9.739 -2.244 6.496 1.00 0.00 69 TYR A C 15
ATOM 18943 O O . TYR A 1 69 ? -10.941 -2.269 6.237 1.00 0.00 69 TYR A O 15
ATOM 18961 N N . ALA A 1 70 ? -9.251 -1.553 7.539 1.00 0.00 70 ALA A N 15
ATOM 18962 C CA . ALA A 1 70 ? -10.082 -0.699 8.369 1.00 0.00 70 ALA A CA 15
ATOM 18963 C C . ALA A 1 70 ? -10.525 0.570 7.644 1.00 0.00 70 ALA A C 15
ATOM 18964 O O . ALA A 1 70 ? -11.674 0.974 7.815 1.00 0.00 70 ALA A O 15
ATOM 18971 N N . LEU A 1 71 ? -9.663 1.224 6.851 1.00 0.00 71 LEU A N 15
ATOM 18972 C CA . LEU A 1 71 ? -10.092 2.345 6.021 1.00 0.00 71 LEU A CA 15
ATOM 18973 C C . LEU A 1 71 ? -11.240 1.903 5.106 1.00 0.00 71 LEU A C 15
ATOM 18974 O O . LEU A 1 71 ? -12.234 2.614 4.959 1.00 0.00 71 LEU A O 15
ATOM 18990 N N . ASP A 1 72 ? -11.143 0.702 4.537 1.00 0.00 72 ASP A N 15
ATOM 18991 C CA . ASP A 1 72 ? -12.229 0.100 3.778 1.00 0.00 72 ASP A CA 15
ATOM 18992 C C . ASP A 1 72 ? -13.453 -0.217 4.643 1.00 0.00 72 ASP A C 15
ATOM 18993 O O . ASP A 1 72 ? -14.584 -0.092 4.177 1.00 0.00 72 ASP A O 15
ATOM 19002 N N . ALA A 1 73 ? -13.263 -0.561 5.915 1.00 0.00 73 ALA A N 15
ATOM 19003 C CA . ALA A 1 73 ? -14.343 -0.930 6.824 1.00 0.00 73 ALA A CA 15
ATOM 19004 C C . ALA A 1 73 ? -15.215 0.277 7.175 1.00 0.00 73 ALA A C 15
ATOM 19005 O O . ALA A 1 73 ? -16.420 0.117 7.363 1.00 0.00 73 ALA A O 15
ATOM 19012 N N . ARG A 1 74 ? -14.652 1.494 7.207 1.00 0.00 74 ARG A N 15
ATOM 19013 C CA . ARG A 1 74 ? -15.456 2.723 7.338 1.00 0.00 74 ARG A CA 15
ATOM 19014 C C . ARG A 1 74 ? -16.061 3.129 5.988 1.00 0.00 74 ARG A C 15
ATOM 19015 O O . ARG A 1 74 ? -16.843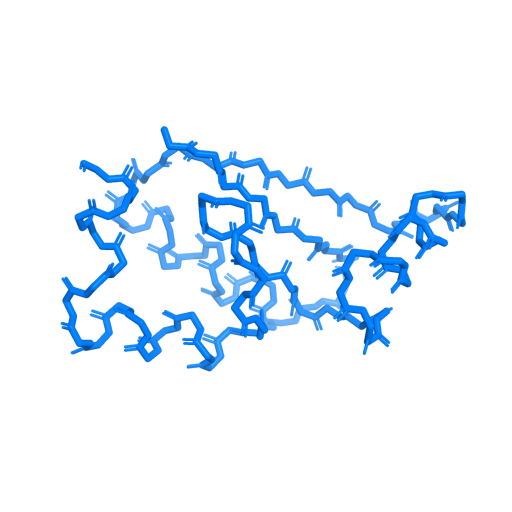 4.081 5.932 1.00 0.00 74 ARG A O 15
ATOM 19036 N N . GLY A 1 75 ? -15.722 2.433 4.904 1.00 0.00 75 GLY A N 15
ATOM 19037 C CA . GLY A 1 75 ? -16.142 2.786 3.558 1.00 0.00 75 GLY A CA 15
ATOM 19038 C C . GLY A 1 75 ? -15.355 3.980 3.023 1.00 0.00 75 GLY A C 15
ATOM 19039 O O . GLY A 1 75 ? -15.823 4.647 2.105 1.00 0.00 75 GLY A O 15
ATOM 19043 N N . GLY A 1 76 ? -14.195 4.287 3.608 1.00 0.00 76 GLY A N 15
ATOM 19044 C CA . GLY A 1 76 ? -13.392 5.449 3.259 1.00 0.00 76 GLY A CA 15
ATOM 19045 C C . GLY A 1 76 ? -12.326 5.134 2.214 1.00 0.00 76 GLY A C 15
ATOM 19046 O O . GLY A 1 76 ? -11.615 6.048 1.797 1.00 0.00 76 GLY A O 15
ATOM 19050 N N . LEU A 1 77 ? -12.191 3.871 1.797 1.00 0.00 77 LEU A N 15
ATOM 19051 C CA . LEU A 1 77 ? -11.231 3.470 0.778 1.00 0.00 77 LEU A CA 15
ATOM 19052 C C . LEU A 1 77 ? -11.817 3.684 -0.614 1.00 0.00 77 LEU A C 15
ATOM 19053 O O . LEU A 1 77 ? -11.175 4.309 -1.455 1.00 0.00 77 LEU A O 15
ATOM 19069 N N . ASP A 1 78 ? -13.028 3.174 -0.856 1.00 0.00 78 ASP A N 15
ATOM 19070 C CA . ASP A 1 78 ? -13.672 3.233 -2.171 1.00 0.00 78 ASP A CA 15
ATOM 19071 C C . ASP A 1 78 ? -13.760 4.680 -2.684 1.00 0.00 78 ASP A C 15
ATOM 19072 O O . ASP A 1 78 ? -13.383 4.879 -3.831 1.00 0.00 78 ASP A O 15
ATOM 19081 N N . PRO A 1 79 ? -14.145 5.718 -1.912 1.00 0.00 79 PRO A N 15
ATOM 19082 C CA . PRO A 1 79 ? -14.300 7.062 -2.457 1.00 0.00 79 PRO A CA 15
ATOM 19083 C C . PRO A 1 79 ? -12.958 7.772 -2.695 1.00 0.00 79 PRO A C 15
ATOM 19084 O O . PRO A 1 79 ? -12.944 8.975 -2.980 1.00 0.00 79 PRO A O 15
ATOM 19095 N N . LEU A 1 80 ? -11.830 7.071 -2.538 1.00 0.00 80 LEU A N 15
ATOM 19096 C CA . LEU A 1 80 ? -10.500 7.507 -2.939 1.00 0.00 80 LEU A CA 15
ATOM 19097 C C . LEU A 1 80 ? -9.959 6.612 -4.068 1.00 0.00 80 LEU A C 15
ATOM 19098 O O . LEU A 1 80 ? -8.886 6.873 -4.606 1.00 0.00 80 LEU A O 15
ATOM 19114 N N . LEU A 1 81 ? -10.697 5.587 -4.487 1.00 0.00 81 LEU A N 15
ATOM 19115 C CA . LEU A 1 81 ? -10.363 4.671 -5.578 1.00 0.00 81 LEU A CA 15
ATOM 19116 C C . LEU A 1 81 ? -11.494 4.608 -6.602 1.00 0.00 81 LEU A C 15
ATOM 19117 O O . LEU A 1 81 ? -11.462 3.772 -7.508 1.00 0.00 81 LEU A O 15
ATOM 19133 N N . LYS A 1 82 ? -12.497 5.470 -6.466 1.00 0.00 82 LYS A N 15
ATOM 19134 C CA . LYS A 1 82 ? -13.758 5.426 -7.189 1.00 0.00 82 LYS A CA 15
ATOM 19135 C C . LYS A 1 82 ? -14.487 6.733 -6.942 1.00 0.00 82 LYS A C 15
ATOM 19136 O O . LYS A 1 82 ? -13.931 7.624 -6.254 1.00 0.00 82 LYS A O 15
ATOM 19156 N N . ALA A 1 1 ? -7.774 8.017 -8.244 1.00 0.00 1 ALA A N 16
ATOM 19157 C CA . ALA A 1 1 ? -6.903 8.344 -7.105 1.00 0.00 1 ALA A CA 16
ATOM 19158 C C . ALA A 1 1 ? -5.672 7.460 -7.183 1.00 0.00 1 ALA A C 16
ATOM 19159 O O . ALA A 1 1 ? -5.781 6.255 -7.412 1.00 0.00 1 ALA A O 16
ATOM 19168 N N . ASN A 1 2 ? -4.495 8.052 -7.013 1.00 0.00 2 ASN A N 16
ATOM 19169 C CA . ASN A 1 2 ? -3.191 7.403 -7.063 1.00 0.00 2 ASN A CA 16
ATOM 19170 C C . ASN A 1 2 ? -3.019 6.603 -5.781 1.00 0.00 2 ASN A C 16
ATOM 19171 O O . ASN A 1 2 ? -2.864 7.197 -4.715 1.00 0.00 2 ASN A O 16
ATOM 19182 N N . VAL A 1 3 ? -3.073 5.275 -5.858 1.00 0.00 3 VAL A N 16
ATOM 19183 C CA . VAL A 1 3 ? -2.924 4.409 -4.695 1.00 0.00 3 VAL A CA 16
ATOM 19184 C C . VAL A 1 3 ? -1.630 3.666 -4.851 1.00 0.00 3 VAL A C 16
ATOM 19185 O O . VAL A 1 3 ? -1.582 2.601 -5.466 1.00 0.00 3 VAL A O 16
ATOM 19198 N N . GLU A 1 4 ? -0.574 4.274 -4.332 1.00 0.00 4 GLU A N 16
ATOM 19199 C CA . GLU A 1 4 ? 0.715 3.642 -4.326 1.00 0.00 4 GLU A CA 16
ATOM 19200 C C . GLU A 1 4 ? 0.758 2.626 -3.201 1.00 0.00 4 GLU A C 16
ATOM 19201 O O . GLU A 1 4 ? 0.329 2.913 -2.083 1.00 0.00 4 GLU A O 16
ATOM 19213 N N . ILE A 1 5 ? 1.281 1.437 -3.493 1.00 0.00 5 ILE A N 16
ATOM 19214 C CA . ILE A 1 5 ? 1.410 0.350 -2.555 1.00 0.00 5 ILE A CA 16
ATOM 19215 C C . ILE A 1 5 ? 2.787 -0.290 -2.717 1.00 0.00 5 ILE A C 16
ATOM 19216 O O . ILE A 1 5 ? 3.126 -0.866 -3.753 1.00 0.00 5 ILE A O 16
ATOM 19232 N N . TYR A 1 6 ? 3.608 -0.139 -1.684 1.00 0.00 6 TYR A N 16
ATOM 19233 C CA . TYR A 1 6 ? 4.939 -0.717 -1.616 1.00 0.00 6 TYR A CA 16
ATOM 19234 C C . TYR A 1 6 ? 4.811 -2.217 -1.371 1.00 0.00 6 TYR A C 16
ATOM 19235 O O . TYR A 1 6 ? 3.921 -2.645 -0.635 1.00 0.00 6 TYR A O 16
ATOM 19253 N N . THR A 1 7 ? 5.679 -3.013 -1.994 1.00 0.00 7 THR A N 16
ATOM 19254 C CA . THR A 1 7 ? 5.581 -4.467 -2.065 1.00 0.00 7 THR A CA 16
ATOM 19255 C C . THR A 1 7 ? 6.980 -5.102 -2.155 1.00 0.00 7 THR A C 16
ATOM 19256 O O . THR A 1 7 ? 7.954 -4.390 -2.405 1.00 0.00 7 THR A O 16
ATOM 19267 N N . LYS A 1 8 ? 7.125 -6.420 -1.948 1.00 0.00 8 LYS A N 16
ATOM 19268 C CA . LYS A 1 8 ? 8.383 -7.137 -2.214 1.00 0.00 8 LYS A CA 16
ATOM 19269 C C . LYS A 1 8 ? 8.065 -8.617 -2.449 1.00 0.00 8 LYS A C 16
ATOM 19270 O O . LYS A 1 8 ? 6.917 -9.040 -2.300 1.00 0.00 8 LYS A O 16
ATOM 19289 N N . GLU A 1 9 ? 9.102 -9.389 -2.775 1.00 0.00 9 GLU A N 16
ATOM 19290 C CA . GLU A 1 9 ? 9.075 -10.774 -3.244 1.00 0.00 9 GLU A CA 16
ATOM 19291 C C . GLU A 1 9 ? 8.357 -11.736 -2.293 1.00 0.00 9 GLU A C 16
ATOM 19292 O O . GLU A 1 9 ? 7.727 -12.692 -2.752 1.00 0.00 9 GLU A O 16
ATOM 19304 N N . THR A 1 10 ? 8.384 -11.462 -0.994 1.00 0.00 10 THR A N 16
ATOM 19305 C CA . THR A 1 10 ? 7.729 -12.242 0.040 1.00 0.00 10 THR A CA 16
ATOM 19306 C C . THR A 1 10 ? 7.028 -11.232 0.925 1.00 0.00 10 THR A C 16
ATOM 19307 O O . THR A 1 10 ? 7.694 -10.431 1.584 1.00 0.00 10 THR A O 16
ATOM 19318 N N . CYS A 1 11 ? 5.701 -11.196 0.877 1.00 0.00 11 CYS A N 16
ATOM 19319 C CA . CYS A 1 11 ? 4.910 -10.259 1.644 1.00 0.00 11 CYS A CA 16
ATOM 19320 C C . CYS A 1 11 ? 3.454 -10.748 1.637 1.00 0.00 11 CYS A C 16
ATOM 19321 O O . CYS A 1 11 ? 2.655 -10.285 0.819 1.00 0.00 11 CYS A O 16
ATOM 19328 N N . PRO A 1 12 ? 3.057 -11.658 2.541 1.00 0.00 12 PRO A N 16
ATOM 19329 C CA . PRO A 1 12 ? 1.688 -12.163 2.575 1.00 0.00 12 PRO A CA 16
ATOM 19330 C C . PRO A 1 12 ? 0.675 -11.056 2.898 1.00 0.00 12 PRO A C 16
ATOM 19331 O O . PRO A 1 12 ? -0.460 -11.101 2.430 1.00 0.00 12 PRO A O 16
ATOM 19342 N N . TYR A 1 13 ? 1.090 -9.998 3.599 1.00 0.00 13 TYR A N 16
ATOM 19343 C CA . TYR A 1 13 ? 0.242 -8.841 3.871 1.00 0.00 13 TYR A CA 16
ATOM 19344 C C . TYR A 1 13 ? 0.081 -8.014 2.589 1.00 0.00 13 TYR A C 16
ATOM 19345 O O . TYR A 1 13 ? -0.980 -7.433 2.376 1.00 0.00 13 TYR A O 16
ATOM 19363 N N . CYS A 1 14 ? 1.074 -7.999 1.692 1.00 0.00 14 CYS A N 16
ATOM 19364 C CA . CYS A 1 14 ? 0.935 -7.370 0.386 1.00 0.00 14 CYS A CA 16
ATOM 19365 C C . CYS A 1 14 ? -0.088 -8.142 -0.427 1.00 0.00 14 CYS A C 16
ATOM 19366 O O . CYS A 1 14 ? -0.962 -7.517 -1.022 1.00 0.00 14 CYS A O 16
ATOM 19373 N N . HIS A 1 15 ? -0.025 -9.478 -0.407 1.00 0.00 15 HIS A N 16
ATOM 19374 C CA . HIS A 1 15 ? -1.086 -10.305 -0.963 1.00 0.00 15 HIS A CA 16
ATOM 19375 C C . HIS A 1 15 ? -2.432 -9.903 -0.358 1.00 0.00 15 HIS A C 16
ATOM 19376 O O . HIS A 1 15 ? -3.352 -9.675 -1.130 1.00 0.00 15 HIS A O 16
ATOM 19391 N N . ARG A 1 16 ? -2.566 -9.749 0.968 1.00 0.00 16 ARG A N 16
ATOM 19392 C CA . ARG A 1 16 ? -3.831 -9.341 1.580 1.00 0.00 16 ARG A CA 16
ATOM 19393 C C . ARG A 1 16 ? -4.361 -8.044 0.987 1.00 0.00 16 ARG A C 16
ATOM 19394 O O . ARG A 1 16 ? -5.469 -8.026 0.456 1.00 0.00 16 ARG A O 16
ATOM 19415 N N . ALA A 1 17 ? -3.596 -6.955 1.075 1.00 0.00 17 ALA A N 16
ATOM 19416 C CA . ALA A 1 17 ? -4.083 -5.664 0.611 1.00 0.00 17 ALA A CA 16
ATOM 19417 C C . ALA A 1 17 ? -4.362 -5.712 -0.891 1.00 0.00 17 ALA A C 16
ATOM 19418 O O . ALA A 1 17 ? -5.407 -5.243 -1.325 1.00 0.00 17 ALA A O 16
ATOM 19425 N N . LYS A 1 18 ? -3.454 -6.264 -1.702 1.00 0.00 18 LYS A N 16
ATOM 19426 C CA . LYS A 1 18 ? -3.641 -6.291 -3.151 1.00 0.00 18 LYS A CA 16
ATOM 19427 C C . LYS A 1 18 ? -4.801 -7.191 -3.554 1.00 0.00 18 LYS A C 16
ATOM 19428 O O . LYS A 1 18 ? -5.504 -6.848 -4.502 1.00 0.00 18 LYS A O 16
ATOM 19447 N N . ALA A 1 19 ? -5.056 -8.277 -2.822 1.00 0.00 19 ALA A N 16
ATOM 19448 C CA . ALA A 1 19 ? -6.251 -9.077 -3.014 1.00 0.00 19 ALA A CA 16
ATOM 19449 C C . ALA A 1 19 ? -7.475 -8.209 -2.740 1.00 0.00 19 ALA A C 16
ATOM 19450 O O . ALA A 1 19 ? -8.410 -8.236 -3.530 1.00 0.00 19 ALA A O 16
ATOM 19457 N N . LEU A 1 20 ? -7.461 -7.395 -1.678 1.00 0.00 20 LEU A N 16
ATOM 19458 C CA . LEU A 1 20 ? -8.569 -6.507 -1.339 1.00 0.00 20 LEU A CA 16
ATOM 19459 C C . LEU A 1 20 ? -8.833 -5.531 -2.484 1.00 0.00 20 LEU A C 16
ATOM 19460 O O . LEU A 1 20 ? -9.966 -5.385 -2.930 1.00 0.00 20 LEU A O 16
ATOM 19476 N N . LEU A 1 21 ? -7.781 -4.873 -2.974 1.00 0.00 21 LEU A N 16
ATOM 19477 C CA . LEU A 1 21 ? -7.858 -3.875 -4.034 1.00 0.00 21 LEU A CA 16
ATOM 19478 C C . LEU A 1 21 ? -8.339 -4.499 -5.340 1.00 0.00 21 LEU A C 16
ATOM 19479 O O . LEU A 1 21 ? -9.208 -3.941 -6.010 1.00 0.00 21 LEU A O 16
ATOM 19495 N N . SER A 1 22 ? -7.815 -5.673 -5.682 1.00 0.00 22 SER A N 16
ATOM 19496 C CA . SER A 1 22 ? -8.263 -6.454 -6.819 1.00 0.00 22 SER A CA 16
ATOM 19497 C C . SER A 1 22 ? -9.748 -6.781 -6.650 1.00 0.00 22 SER A C 16
ATOM 19498 O O . SER A 1 22 ? -10.522 -6.637 -7.595 1.00 0.00 22 SER A O 16
ATOM 19506 N N . SER A 1 23 ? -10.173 -7.158 -5.446 1.00 0.00 23 SER A N 16
ATOM 19507 C CA . SER A 1 23 ? -11.539 -7.545 -5.150 1.00 0.00 23 SER A CA 16
ATOM 19508 C C . SER A 1 23 ? -12.465 -6.330 -5.221 1.00 0.00 23 SER A C 16
ATOM 19509 O O . SER A 1 23 ? -13.619 -6.476 -5.622 1.00 0.00 23 SER A O 16
ATOM 19517 N N . LYS A 1 24 ? -11.981 -5.120 -4.903 1.00 0.00 24 LYS A N 16
ATOM 19518 C CA . LYS A 1 24 ? -12.747 -3.901 -5.114 1.00 0.00 24 LYS A CA 16
ATOM 19519 C C . LYS A 1 24 ? -12.720 -3.469 -6.586 1.00 0.00 24 LYS A C 16
ATOM 19520 O O . LYS A 1 24 ? -13.570 -2.679 -7.001 1.00 0.00 24 LYS A O 16
ATOM 19539 N N . GLY A 1 25 ? -11.804 -4.013 -7.390 1.00 0.00 25 GLY A N 16
ATOM 19540 C CA . GLY A 1 25 ? -11.716 -3.791 -8.822 1.00 0.00 25 GLY A CA 16
ATOM 19541 C C . GLY A 1 25 ? -11.197 -2.390 -9.101 1.00 0.00 25 GLY A C 16
ATOM 19542 O O . GLY A 1 25 ? -11.794 -1.649 -9.880 1.00 0.00 25 GLY A O 16
ATOM 19546 N N . VAL A 1 26 ? -10.115 -2.009 -8.422 1.00 0.00 26 VAL A N 16
ATOM 19547 C CA . VAL A 1 26 ? -9.612 -0.634 -8.428 1.00 0.00 26 VAL A CA 16
ATOM 19548 C C . VAL A 1 26 ? -8.363 -0.476 -9.303 1.00 0.00 26 VAL A C 16
ATOM 19549 O O . VAL A 1 26 ? -7.774 -1.464 -9.761 1.00 0.00 26 VAL A O 16
ATOM 19562 N N . SER A 1 27 ? -7.943 0.771 -9.506 1.00 0.00 27 SER A N 16
ATOM 19563 C CA . SER A 1 27 ? -6.676 1.159 -10.094 1.00 0.00 27 SER A CA 16
ATOM 19564 C C . SER A 1 27 ? -5.729 1.386 -8.916 1.00 0.00 27 SER A C 16
ATOM 19565 O O . SER A 1 27 ? -6.072 2.104 -7.975 1.00 0.00 27 SER A O 16
ATOM 19573 N N . PHE A 1 28 ? -4.562 0.752 -8.907 1.00 0.00 28 PHE A N 16
ATOM 19574 C CA . PHE A 1 28 ? -3.536 0.968 -7.891 1.00 0.00 28 PHE A CA 16
ATOM 19575 C C . PHE A 1 28 ? -2.148 0.845 -8.533 1.00 0.00 28 PHE A C 16
ATOM 19576 O O . PHE A 1 28 ? -2.032 0.443 -9.696 1.00 0.00 28 PHE A O 16
ATOM 19593 N N . GLN A 1 29 ? -1.087 1.199 -7.815 1.00 0.00 29 GLN A N 16
ATOM 19594 C CA . GLN A 1 29 ? 0.281 1.290 -8.310 1.00 0.00 29 GLN A CA 16
ATOM 19595 C C . GLN A 1 29 ? 1.173 0.504 -7.374 1.00 0.00 29 GLN A C 16
ATOM 19596 O O . GLN A 1 29 ? 1.204 0.762 -6.179 1.00 0.00 29 GLN A O 16
ATOM 19610 N N . GLU A 1 30 ? 1.907 -0.444 -7.930 1.00 0.00 30 GLU A N 16
ATOM 19611 C CA . GLU A 1 30 ? 2.675 -1.422 -7.173 1.00 0.00 30 GLU A CA 16
ATOM 19612 C C . GLU A 1 30 ? 4.139 -1.033 -7.276 1.00 0.00 30 GLU A C 16
ATOM 19613 O O . GLU A 1 30 ? 4.647 -0.863 -8.385 1.00 0.00 30 GLU A O 16
ATOM 19625 N N . LEU A 1 31 ? 4.823 -0.914 -6.140 1.00 0.00 31 LEU A N 16
ATOM 19626 C CA . LEU A 1 31 ? 6.220 -0.494 -6.074 1.00 0.00 31 LEU A CA 16
ATOM 19627 C C . LEU A 1 31 ? 7.038 -1.645 -5.502 1.00 0.00 31 LEU A C 16
ATOM 19628 O O . LEU A 1 31 ? 6.791 -2.018 -4.351 1.00 0.00 31 LEU A O 16
ATOM 19644 N N . PRO A 1 32 ? 7.943 -2.270 -6.270 1.00 0.00 32 PRO A N 16
ATOM 19645 C CA . PRO A 1 32 ? 8.729 -3.386 -5.783 1.00 0.00 32 PRO A CA 16
ATOM 19646 C C . PRO A 1 32 ? 9.877 -2.865 -4.933 1.00 0.00 32 PRO A C 16
ATOM 19647 O O . PRO A 1 32 ? 10.445 -1.811 -5.211 1.00 0.00 32 PRO A O 16
ATOM 19658 N N . ILE A 1 33 ? 10.255 -3.628 -3.919 1.00 0.00 33 ILE A N 16
ATOM 19659 C CA . ILE A 1 33 ? 11.385 -3.364 -3.036 1.00 0.00 33 ILE A CA 16
ATOM 19660 C C . ILE A 1 33 ? 12.332 -4.574 -3.029 1.00 0.00 33 ILE A C 16
ATOM 19661 O O . ILE A 1 33 ? 13.421 -4.532 -2.452 1.00 0.00 33 ILE A O 16
ATOM 19677 N N . ASP A 1 34 ? 11.933 -5.656 -3.695 1.00 0.00 34 ASP A N 16
ATOM 19678 C CA . ASP A 1 34 ? 12.732 -6.815 -4.022 1.00 0.00 34 ASP A CA 16
ATOM 19679 C C . ASP A 1 34 ? 13.805 -6.367 -5.005 1.00 0.00 34 ASP A C 16
ATOM 19680 O O . ASP A 1 34 ? 13.499 -5.895 -6.101 1.00 0.00 34 ASP A O 16
ATOM 19689 N N . GLY A 1 35 ? 15.064 -6.402 -4.572 1.00 0.00 35 GLY A N 16
ATOM 19690 C CA . GLY A 1 35 ? 16.217 -5.886 -5.301 1.00 0.00 35 GLY A CA 16
ATOM 19691 C C . GLY A 1 35 ? 16.296 -4.359 -5.299 1.00 0.00 35 GLY A C 16
ATOM 19692 O O . GLY A 1 35 ? 17.389 -3.803 -5.223 1.00 0.00 35 GLY A O 16
ATOM 19696 N N . ASN A 1 36 ? 15.156 -3.661 -5.286 1.00 0.00 36 ASN A N 16
ATOM 19697 C CA . ASN A 1 36 ? 15.102 -2.206 -5.325 1.00 0.00 36 ASN A CA 16
ATOM 19698 C C . ASN A 1 36 ? 15.288 -1.663 -3.905 1.00 0.00 36 ASN A C 16
ATOM 19699 O O . ASN A 1 36 ? 14.357 -1.232 -3.218 1.00 0.00 36 ASN A O 16
ATOM 19710 N N . ALA A 1 37 ? 16.526 -1.748 -3.424 1.00 0.00 37 ALA A N 16
ATOM 19711 C CA . ALA A 1 37 ? 16.934 -1.072 -2.209 1.00 0.00 37 ALA A CA 16
ATOM 19712 C C . ALA A 1 37 ? 16.918 0.454 -2.372 1.00 0.00 37 ALA A C 16
ATOM 19713 O O . ALA A 1 37 ? 16.903 1.146 -1.360 1.00 0.00 37 ALA A O 16
ATOM 19720 N N . ALA A 1 38 ? 16.934 1.002 -3.596 1.00 0.00 38 ALA A N 16
ATOM 19721 C CA . ALA A 1 38 ? 16.960 2.449 -3.793 1.00 0.00 38 ALA A CA 16
ATOM 19722 C C . ALA A 1 38 ? 15.700 3.074 -3.194 1.00 0.00 38 ALA A C 16
ATOM 19723 O O . ALA A 1 38 ? 15.784 3.907 -2.289 1.00 0.00 38 ALA A O 16
ATOM 19730 N N . LYS A 1 39 ? 14.517 2.639 -3.650 1.00 0.00 39 LYS A N 16
ATOM 19731 C CA . LYS A 1 39 ? 13.275 3.195 -3.108 1.00 0.00 39 LYS A CA 16
ATOM 19732 C C . LYS A 1 39 ? 12.997 2.652 -1.718 1.00 0.00 39 LYS A C 16
ATOM 19733 O O . LYS A 1 39 ? 12.177 3.218 -1.011 1.00 0.00 39 LYS A O 16
ATOM 19752 N N . ARG A 1 40 ? 13.654 1.569 -1.301 1.00 0.00 40 ARG A N 16
ATOM 19753 C CA . ARG A 1 40 ? 13.611 1.142 0.097 1.00 0.00 40 ARG A CA 16
ATOM 19754 C C . ARG A 1 40 ? 14.098 2.280 0.983 1.00 0.00 40 ARG A C 16
ATOM 19755 O O . ARG A 1 40 ? 13.400 2.645 1.922 1.00 0.00 40 ARG A O 16
ATOM 19776 N N . GLU A 1 41 ? 15.256 2.864 0.681 1.00 0.00 41 GLU A N 16
ATOM 19777 C CA . GLU A 1 41 ? 15.775 3.946 1.504 1.00 0.00 41 GLU A CA 16
ATOM 19778 C C . GLU A 1 41 ? 14.925 5.203 1.349 1.00 0.00 41 GLU A C 16
ATOM 19779 O O . GLU A 1 41 ? 14.783 5.975 2.296 1.00 0.00 41 GLU A O 16
ATOM 19791 N N . GLU A 1 42 ? 14.318 5.404 0.181 1.00 0.00 42 GLU A N 16
ATOM 19792 C CA . GLU A 1 42 ? 13.360 6.479 -0.024 1.00 0.00 42 GLU A CA 16
ATOM 19793 C C . GLU A 1 42 ? 12.124 6.276 0.867 1.00 0.00 42 GLU A C 16
ATOM 19794 O O . GLU A 1 42 ? 11.603 7.227 1.449 1.00 0.00 42 GLU A O 16
ATOM 19806 N N . MET A 1 43 ? 11.682 5.028 1.045 1.00 0.00 43 MET A N 16
ATOM 19807 C CA . MET A 1 43 ? 10.544 4.641 1.858 1.00 0.00 43 MET A CA 16
ATOM 19808 C C . MET A 1 43 ? 10.733 4.998 3.327 1.00 0.00 43 MET A C 16
ATOM 19809 O O . MET A 1 43 ? 9.737 5.115 4.042 1.00 0.00 43 MET A O 16
ATOM 19823 N N . ILE A 1 44 ? 11.968 5.233 3.767 1.00 0.00 44 ILE A N 16
ATOM 19824 C CA . ILE A 1 44 ? 12.247 5.736 5.106 1.00 0.00 44 ILE A CA 16
ATOM 19825 C C . ILE A 1 44 ? 11.609 7.120 5.162 1.00 0.00 44 ILE A C 16
ATOM 19826 O O . ILE A 1 44 ? 10.694 7.337 5.950 1.00 0.00 44 ILE A O 16
ATOM 19842 N N . LYS A 1 45 ? 12.002 8.026 4.265 1.00 0.00 45 LYS A N 16
ATOM 19843 C CA . LYS A 1 45 ? 11.423 9.360 4.194 1.00 0.00 45 LYS A CA 16
ATOM 19844 C C . LYS A 1 45 ? 9.922 9.295 3.944 1.00 0.00 45 LYS A C 16
ATOM 19845 O O . LYS A 1 45 ? 9.157 10.034 4.563 1.00 0.00 45 LYS A O 16
ATOM 19864 N N . ARG A 1 46 ? 9.492 8.438 3.019 1.00 0.00 46 ARG A N 16
ATOM 19865 C CA . ARG A 1 46 ? 8.107 8.411 2.559 1.00 0.00 46 ARG A CA 16
ATOM 19866 C C . ARG A 1 46 ? 7.166 7.874 3.628 1.00 0.00 46 ARG A C 16
ATOM 19867 O O . ARG A 1 46 ? 6.031 8.338 3.686 1.00 0.00 46 ARG A O 16
ATOM 19888 N N . SER A 1 47 ? 7.585 6.914 4.462 1.00 0.00 47 SER A N 16
ATOM 19889 C CA . SER A 1 47 ? 6.672 6.226 5.378 1.00 0.00 47 SER A CA 16
ATOM 19890 C C . SER A 1 47 ? 7.052 6.358 6.849 1.00 0.00 47 SER A C 16
ATOM 19891 O O . SER A 1 47 ? 6.198 6.143 7.709 1.00 0.00 47 SER A O 16
ATOM 19899 N N . GLY A 1 48 ? 8.314 6.656 7.157 1.00 0.00 48 GLY A N 16
ATOM 19900 C CA . GLY A 1 48 ? 8.844 6.574 8.512 1.00 0.00 48 GLY A CA 16
ATOM 19901 C C . GLY A 1 48 ? 8.944 5.129 9.023 1.00 0.00 48 GLY A C 16
ATOM 19902 O O . GLY A 1 48 ? 9.196 4.932 10.214 1.00 0.00 48 GLY A O 16
ATOM 19906 N N . ARG A 1 49 ? 8.728 4.115 8.170 1.00 0.00 49 ARG A N 16
ATOM 19907 C CA . ARG A 1 49 ? 8.600 2.710 8.556 1.00 0.00 49 ARG A CA 16
ATOM 19908 C C . ARG A 1 49 ? 9.490 1.791 7.732 1.00 0.00 49 ARG A C 16
ATOM 19909 O O . ARG A 1 49 ? 10.187 0.974 8.320 1.00 0.00 49 ARG A O 16
ATOM 19930 N N . THR A 1 50 ? 9.422 1.862 6.403 1.00 0.00 50 THR A N 16
ATOM 19931 C CA . THR A 1 50 ? 10.182 1.028 5.472 1.00 0.00 50 THR A CA 16
ATOM 19932 C C . THR A 1 50 ? 9.586 -0.392 5.369 1.00 0.00 50 THR A C 16
ATOM 19933 O O . THR A 1 50 ? 10.141 -1.274 4.716 1.00 0.00 50 THR A O 16
ATOM 19944 N N . THR A 1 51 ? 8.431 -0.611 5.995 1.00 0.00 51 THR A N 16
ATOM 19945 C CA . THR A 1 51 ? 7.734 -1.885 6.054 1.00 0.00 51 THR A CA 16
ATOM 19946 C C . THR A 1 51 ? 6.843 -2.051 4.829 1.00 0.00 51 THR A C 16
ATOM 19947 O O . THR A 1 51 ? 6.671 -1.118 4.036 1.00 0.00 51 THR A O 16
ATOM 19958 N N . VAL A 1 52 ? 6.252 -3.238 4.685 1.00 0.00 52 VAL A N 16
ATOM 19959 C CA . VAL A 1 52 ? 5.395 -3.560 3.553 1.00 0.00 52 VAL A CA 16
ATOM 19960 C C . VAL A 1 52 ? 4.198 -4.429 3.999 1.00 0.00 52 VAL A C 16
ATOM 19961 O O . VAL A 1 52 ? 4.301 -5.133 5.006 1.00 0.00 52 VAL A O 16
ATOM 19974 N N . PRO A 1 53 ? 3.059 -4.394 3.278 1.00 0.00 53 PRO A N 16
ATOM 19975 C CA . PRO A 1 53 ? 2.781 -3.420 2.239 1.00 0.00 53 PRO A CA 16
ATOM 19976 C C . PRO A 1 53 ? 2.661 -2.069 2.931 1.00 0.00 53 PRO A C 16
ATOM 19977 O O . PRO A 1 53 ? 2.352 -2.021 4.124 1.00 0.00 53 PRO A O 16
ATOM 19988 N N . GLN A 1 54 ? 2.859 -0.984 2.196 1.00 0.00 54 GLN A N 16
ATOM 19989 C CA . GLN A 1 54 ? 2.535 0.326 2.719 1.00 0.00 54 GLN A CA 16
ATOM 19990 C C . GLN A 1 54 ? 1.830 1.113 1.648 1.00 0.00 54 GLN A C 16
ATOM 19991 O O . GLN A 1 54 ? 2.374 1.293 0.558 1.00 0.00 54 GLN A O 16
ATOM 20005 N N . ILE A 1 55 ? 0.591 1.487 1.956 1.00 0.00 55 ILE A N 16
ATOM 20006 C CA . ILE A 1 55 ? -0.311 2.140 1.039 1.00 0.00 55 ILE A CA 16
ATOM 20007 C C . ILE A 1 55 ? -0.235 3.638 1.310 1.00 0.00 55 ILE A C 16
ATOM 20008 O O . ILE A 1 55 ? -0.109 4.090 2.458 1.00 0.00 55 ILE A O 16
ATOM 20024 N N . PHE A 1 56 ? -0.377 4.390 0.233 1.00 0.00 56 PHE A N 16
ATOM 20025 C CA . PHE A 1 56 ? -0.410 5.818 0.144 1.00 0.00 56 PHE A CA 16
ATOM 20026 C C . PHE A 1 56 ? -1.541 6.151 -0.829 1.00 0.00 56 PHE A C 16
ATOM 20027 O O . PHE A 1 56 ? -1.423 5.810 -2.005 1.00 0.00 56 PHE A O 16
ATOM 20044 N N . ILE A 1 57 ? -2.641 6.745 -0.370 1.00 0.00 57 ILE A N 16
ATOM 20045 C CA . ILE A 1 57 ? -3.761 7.116 -1.236 1.00 0.00 57 ILE A CA 16
ATOM 20046 C C . ILE A 1 57 ? -3.648 8.617 -1.433 1.00 0.00 57 ILE A C 16
ATOM 20047 O O . ILE A 1 57 ? -3.831 9.361 -0.472 1.00 0.00 57 ILE A O 16
ATOM 20063 N N . ASP A 1 58 ? -3.327 9.062 -2.648 1.00 0.00 58 ASP A N 16
ATOM 20064 C CA . ASP A 1 58 ? -3.176 10.461 -3.019 1.00 0.00 58 ASP A CA 16
ATOM 20065 C C . ASP A 1 58 ? -2.204 11.108 -2.024 1.00 0.00 58 ASP A C 16
ATOM 20066 O O . ASP A 1 58 ? -2.528 12.041 -1.291 1.00 0.00 58 ASP A O 16
ATOM 20075 N N . ALA A 1 59 ? -1.009 10.508 -1.935 1.00 0.00 59 ALA A N 16
ATOM 20076 C CA . ALA A 1 59 ? 0.130 10.803 -1.072 1.00 0.00 59 ALA A CA 16
ATOM 20077 C C . ALA A 1 59 ? -0.097 10.469 0.404 1.00 0.00 59 ALA A C 16
ATOM 20078 O O . ALA A 1 59 ? 0.858 10.417 1.182 1.00 0.00 59 ALA A O 16
ATOM 20085 N N . GLN A 1 60 ? -1.340 10.233 0.802 1.00 0.00 60 GLN A N 16
ATOM 20086 C CA . GLN A 1 60 ? -1.733 10.126 2.196 1.00 0.00 60 GLN A CA 16
ATOM 20087 C C . GLN A 1 60 ? -1.334 8.758 2.735 1.00 0.00 60 GLN A C 16
ATOM 20088 O O . GLN A 1 60 ? -1.841 7.733 2.280 1.00 0.00 60 GLN A O 16
ATOM 20102 N N . HIS A 1 61 ? -0.378 8.726 3.660 1.00 0.00 61 HIS A N 16
ATOM 20103 C CA . HIS A 1 61 ? 0.192 7.505 4.207 1.00 0.00 61 HIS A CA 16
ATOM 20104 C C . HIS A 1 61 ? -0.823 6.797 5.096 1.00 0.00 61 HIS A C 16
ATOM 20105 O O . HIS A 1 61 ? -1.062 7.204 6.235 1.00 0.00 61 HIS A O 16
ATOM 20120 N N . ILE A 1 62 ? -1.377 5.708 4.582 1.00 0.00 62 ILE A N 16
ATOM 20121 C CA . ILE A 1 62 ? -2.348 4.885 5.276 1.00 0.00 62 ILE A CA 16
ATOM 20122 C C . ILE A 1 62 ? -1.622 4.069 6.346 1.00 0.00 62 ILE A C 16
ATOM 20123 O O . ILE A 1 62 ? -1.996 4.119 7.517 1.00 0.00 62 ILE A O 16
ATOM 20139 N N . GLY A 1 63 ? -0.578 3.336 5.952 1.00 0.00 63 GLY A N 16
ATOM 20140 C CA . GLY A 1 63 ? 0.110 2.351 6.775 1.00 0.00 63 GLY A CA 16
ATOM 20141 C C . GLY A 1 63 ? -0.003 0.999 6.093 1.00 0.00 63 GLY A C 16
ATOM 20142 O O . GLY A 1 63 ? 0.160 0.946 4.874 1.00 0.00 63 GLY A O 16
ATOM 20146 N N . GLY A 1 64 ? -0.225 -0.067 6.862 1.00 0.00 64 GLY A N 16
ATOM 20147 C CA . GLY A 1 64 ? -0.143 -1.458 6.441 1.00 0.00 64 GLY A CA 16
ATOM 20148 C C . GLY A 1 64 ? -1.444 -2.017 5.870 1.00 0.00 64 GLY A C 16
ATOM 20149 O O . GLY A 1 64 ? -2.414 -1.281 5.679 1.00 0.00 64 GLY A O 16
ATOM 20153 N N . TYR A 1 65 ? -1.476 -3.331 5.592 1.00 0.00 65 TYR A N 16
ATOM 20154 C CA . TYR A 1 65 ? -2.680 -3.985 5.074 1.00 0.00 65 TYR A CA 16
ATOM 20155 C C . TYR A 1 65 ? -3.863 -3.720 5.998 1.00 0.00 65 TYR A C 16
ATOM 20156 O O . TYR A 1 65 ? -4.918 -3.316 5.527 1.00 0.00 65 TYR A O 16
ATOM 20174 N N . ASP A 1 66 ? -3.709 -3.961 7.294 1.00 0.00 66 ASP A N 16
ATOM 20175 C CA . ASP A 1 66 ? -4.827 -3.891 8.227 1.00 0.00 66 ASP A CA 16
ATOM 20176 C C . ASP A 1 66 ? -5.225 -2.430 8.490 1.00 0.00 66 ASP A C 16
ATOM 20177 O O . ASP A 1 66 ? -6.350 -2.172 8.905 1.00 0.00 66 ASP A O 16
ATOM 20186 N N . ASP A 1 67 ? -4.359 -1.453 8.189 1.00 0.00 67 ASP A N 16
ATOM 20187 C CA . ASP A 1 67 ? -4.724 -0.029 8.188 1.00 0.00 67 ASP A CA 16
ATOM 20188 C C . ASP A 1 67 ? -5.655 0.256 7.007 1.00 0.00 67 ASP A C 16
ATOM 20189 O O . ASP A 1 67 ? -6.704 0.878 7.154 1.00 0.00 67 ASP A O 16
ATOM 20198 N N . LEU A 1 68 ? -5.270 -0.212 5.819 1.00 0.00 68 LEU A N 16
ATOM 20199 C CA . LEU A 1 68 ? -6.025 -0.104 4.571 1.00 0.00 68 LEU A CA 16
ATOM 20200 C C . LEU A 1 68 ? -7.375 -0.795 4.686 1.00 0.00 68 LEU A C 16
ATOM 20201 O O . LEU A 1 68 ? -8.412 -0.229 4.352 1.00 0.00 68 LEU A O 16
ATOM 20217 N N . TYR A 1 69 ? -7.365 -2.027 5.161 1.00 0.00 69 TYR A N 16
ATOM 20218 C CA . TYR A 1 69 ? -8.532 -2.851 5.390 1.00 0.00 69 TYR A CA 16
ATOM 20219 C C . TYR A 1 69 ? -9.474 -2.191 6.401 1.00 0.00 69 TYR A C 16
ATOM 20220 O O . TYR A 1 69 ? -10.693 -2.251 6.232 1.00 0.00 69 TYR A O 16
ATOM 20238 N N . ALA A 1 70 ? -8.925 -1.535 7.429 1.00 0.00 70 ALA A N 16
ATOM 20239 C CA . ALA A 1 70 ? -9.686 -0.740 8.375 1.00 0.00 70 ALA A CA 16
ATOM 20240 C C . ALA A 1 70 ? -10.273 0.506 7.706 1.00 0.00 70 ALA A C 16
ATOM 20241 O O . ALA A 1 70 ? -11.422 0.851 7.978 1.00 0.00 70 ALA A O 16
ATOM 20248 N N . LEU A 1 71 ? -9.511 1.233 6.882 1.00 0.00 71 LEU A N 16
ATOM 20249 C CA . LEU A 1 71 ? -10.018 2.364 6.113 1.00 0.00 71 LEU A CA 16
ATOM 20250 C C . LEU A 1 71 ? -11.195 1.929 5.238 1.00 0.00 71 LEU A C 16
ATOM 20251 O O . LEU A 1 71 ? -12.215 2.616 5.164 1.00 0.00 71 LEU A O 16
ATOM 20267 N N . ASP A 1 72 ? -11.071 0.779 4.577 1.00 0.00 72 ASP A N 16
ATOM 20268 C CA . ASP A 1 72 ? -12.137 0.212 3.766 1.00 0.00 72 ASP A CA 16
ATOM 20269 C C . ASP A 1 72 ? -13.340 -0.180 4.616 1.00 0.00 72 ASP A C 16
ATOM 20270 O O . ASP A 1 72 ? -14.475 0.061 4.210 1.00 0.00 72 ASP A O 16
ATOM 20279 N N . ALA A 1 73 ? -13.115 -0.663 5.840 1.00 0.00 73 ALA A N 16
ATOM 20280 C CA . ALA A 1 73 ? -14.191 -0.961 6.788 1.00 0.00 73 ALA A CA 16
ATOM 20281 C C . ALA A 1 73 ? -14.913 0.309 7.253 1.00 0.00 73 ALA A C 16
ATOM 20282 O O . ALA A 1 73 ? -16.090 0.265 7.604 1.00 0.00 73 ALA A O 16
ATOM 20289 N N . ARG A 1 74 ? -14.237 1.460 7.236 1.00 0.00 74 ARG A N 16
ATOM 20290 C CA . ARG A 1 74 ? -14.863 2.763 7.452 1.00 0.00 74 ARG A CA 16
ATOM 20291 C C . ARG A 1 74 ? -15.612 3.258 6.224 1.00 0.00 74 ARG A C 16
ATOM 20292 O O . ARG A 1 74 ? -16.200 4.338 6.267 1.00 0.00 74 ARG A O 16
ATOM 20313 N N . GLY A 1 75 ? -15.536 2.538 5.107 1.00 0.00 75 GLY A N 16
ATOM 20314 C CA . GLY A 1 75 ? -16.020 3.025 3.827 1.00 0.00 75 GLY A CA 16
ATOM 20315 C C . GLY A 1 75 ? -15.262 4.283 3.409 1.00 0.00 75 GLY A C 16
ATOM 20316 O O . GLY A 1 75 ? -15.839 5.146 2.747 1.00 0.00 75 GLY A O 16
ATOM 20320 N N . GLY A 1 76 ? -14.002 4.433 3.828 1.00 0.00 76 GLY A N 16
ATOM 20321 C CA . GLY A 1 76 ? -13.150 5.553 3.463 1.00 0.00 76 GLY A CA 16
ATOM 20322 C C . GLY A 1 76 ? -12.322 5.242 2.221 1.00 0.00 76 GLY A C 16
ATOM 20323 O O . GLY A 1 76 ? -12.017 6.155 1.457 1.00 0.00 76 GLY A O 16
ATOM 20327 N N . LEU A 1 77 ? -12.005 3.965 1.980 1.00 0.00 77 LEU A N 16
ATOM 20328 C CA . LEU A 1 77 ? -11.176 3.557 0.848 1.00 0.00 77 LEU A CA 16
ATOM 20329 C C . LEU A 1 77 ? -11.992 3.673 -0.433 1.00 0.00 77 LEU A C 16
ATOM 20330 O O . LEU A 1 77 ? -11.543 4.294 -1.394 1.00 0.00 77 LEU A O 16
ATOM 20346 N N . ASP A 1 78 ? -13.175 3.056 -0.436 1.00 0.00 78 ASP A N 16
ATOM 20347 C CA . ASP A 1 78 ? -14.034 2.946 -1.609 1.00 0.00 78 ASP A CA 16
ATOM 20348 C C . ASP A 1 78 ? -14.260 4.301 -2.292 1.00 0.00 78 ASP A C 16
ATOM 20349 O O . ASP A 1 78 ? -13.870 4.429 -3.445 1.00 0.00 78 ASP A O 16
ATOM 20358 N N . PRO A 1 79 ? -14.757 5.364 -1.629 1.00 0.00 79 PRO A N 16
ATOM 20359 C CA . PRO A 1 79 ? -15.033 6.626 -2.310 1.00 0.00 79 PRO A CA 16
ATOM 20360 C C . PRO A 1 79 ? -13.774 7.396 -2.736 1.00 0.00 79 PRO A C 16
ATOM 20361 O O . PRO A 1 79 ? -13.911 8.385 -3.460 1.00 0.00 79 PRO A O 16
ATOM 20372 N N . LEU A 1 80 ? -12.568 6.994 -2.315 1.00 0.00 80 LEU A N 16
ATOM 20373 C CA . LEU A 1 80 ? -11.322 7.533 -2.855 1.00 0.00 80 LEU A CA 16
ATOM 20374 C C . LEU A 1 80 ? -10.980 6.787 -4.143 1.00 0.00 80 LEU A C 16
ATOM 20375 O O . LEU A 1 80 ? -10.647 7.415 -5.144 1.00 0.00 80 LEU A O 16
ATOM 20391 N N . LEU A 1 81 ? -11.057 5.453 -4.138 1.00 0.00 81 LEU A N 16
ATOM 20392 C CA . LEU A 1 81 ? -10.696 4.597 -5.272 1.00 0.00 81 LEU A CA 16
ATOM 20393 C C . LEU A 1 81 ? -11.810 4.443 -6.314 1.00 0.00 81 LEU A C 16
ATOM 20394 O O . LEU A 1 81 ? -11.628 3.740 -7.318 1.00 0.00 81 LEU A O 16
ATOM 20410 N N . LYS A 1 82 ? -12.964 5.067 -6.109 1.00 0.00 82 LYS A N 16
ATOM 20411 C CA . LYS A 1 82 ? -14.169 4.876 -6.899 1.00 0.00 82 LYS A CA 16
ATOM 20412 C C . LYS A 1 82 ? -14.797 6.204 -7.258 1.00 0.00 82 LYS A C 16
ATOM 20413 O O . LYS A 1 82 ? -15.653 6.215 -8.168 1.00 0.00 82 LYS A O 16
ATOM 20433 N N . ALA A 1 1 ? -8.842 8.136 -7.468 1.00 0.00 1 ALA A N 17
ATOM 20434 C CA . ALA A 1 1 ? -7.751 8.996 -6.981 1.00 0.00 1 ALA A CA 17
ATOM 20435 C C . ALA A 1 1 ? -6.451 8.188 -6.978 1.00 0.00 1 ALA A C 17
ATOM 20436 O O . ALA A 1 1 ? -6.457 7.001 -7.308 1.00 0.00 1 ALA A O 17
ATOM 20445 N N . ASN A 1 2 ? -5.315 8.810 -6.657 1.00 0.00 2 ASN A N 17
ATOM 20446 C CA . ASN A 1 2 ? -4.015 8.148 -6.721 1.00 0.00 2 ASN A CA 17
ATOM 20447 C C . ASN A 1 2 ? -3.862 7.173 -5.571 1.00 0.00 2 ASN A C 17
ATOM 20448 O O . ASN A 1 2 ? -3.965 7.581 -4.416 1.00 0.00 2 ASN A O 17
ATOM 20459 N N . VAL A 1 3 ? -3.554 5.912 -5.875 1.00 0.00 3 VAL A N 17
ATOM 20460 C CA . VAL A 1 3 ? -3.289 4.882 -4.882 1.00 0.00 3 VAL A CA 17
ATOM 20461 C C . VAL A 1 3 ? -1.996 4.195 -5.254 1.00 0.00 3 VAL A C 17
ATOM 20462 O O . VAL A 1 3 ? -1.832 3.750 -6.389 1.00 0.00 3 VAL A O 17
ATOM 20475 N N . GLU A 1 4 ? -1.106 4.075 -4.279 1.00 0.00 4 GLU A N 17
ATOM 20476 C CA . GLU A 1 4 ? 0.185 3.446 -4.414 1.00 0.00 4 GLU A CA 17
ATOM 20477 C C . GLU A 1 4 ? 0.360 2.446 -3.282 1.00 0.00 4 GLU A C 17
ATOM 20478 O O . GLU A 1 4 ? -0.090 2.704 -2.164 1.00 0.00 4 GLU A O 17
ATOM 20490 N N . ILE A 1 5 ? 1.020 1.316 -3.549 1.00 0.00 5 ILE A N 17
ATOM 20491 C CA . ILE A 1 5 ? 1.271 0.296 -2.545 1.00 0.00 5 ILE A CA 17
ATOM 20492 C C . ILE A 1 5 ? 2.667 -0.295 -2.736 1.00 0.00 5 ILE A C 17
ATOM 20493 O O . ILE A 1 5 ? 2.949 -0.949 -3.740 1.00 0.00 5 ILE A O 17
ATOM 20509 N N . TYR A 1 6 ? 3.551 -0.046 -1.771 1.00 0.00 6 TYR A N 17
ATOM 20510 C CA . TYR A 1 6 ? 4.871 -0.658 -1.720 1.00 0.00 6 TYR A CA 17
ATOM 20511 C C . TYR A 1 6 ? 4.698 -2.116 -1.297 1.00 0.00 6 TYR A C 17
ATOM 20512 O O . TYR A 1 6 ? 4.008 -2.376 -0.304 1.00 0.00 6 TYR A O 17
ATOM 20530 N N . THR A 1 7 ? 5.286 -3.060 -2.038 1.00 0.00 7 THR A N 17
ATOM 20531 C CA . THR A 1 7 ? 5.217 -4.497 -1.788 1.00 0.00 7 THR A CA 17
ATOM 20532 C C . THR A 1 7 ? 6.573 -5.167 -2.078 1.00 0.00 7 THR A C 17
ATOM 20533 O O . THR A 1 7 ? 7.499 -4.536 -2.584 1.00 0.00 7 THR A O 17
ATOM 20544 N N . LYS A 1 8 ? 6.695 -6.465 -1.787 1.00 0.00 8 LYS A N 17
ATOM 20545 C CA . LYS A 1 8 ? 7.810 -7.326 -2.199 1.00 0.00 8 LYS A CA 17
ATOM 20546 C C . LYS A 1 8 ? 7.157 -8.597 -2.727 1.00 0.00 8 LYS A C 17
ATOM 20547 O O . LYS A 1 8 ? 5.961 -8.815 -2.521 1.00 0.00 8 LYS A O 17
ATOM 20566 N N . GLU A 1 9 ? 7.980 -9.476 -3.285 1.00 0.00 9 GLU A N 17
ATOM 20567 C CA . GLU A 1 9 ? 7.530 -10.697 -3.956 1.00 0.00 9 GLU A CA 17
ATOM 20568 C C . GLU A 1 9 ? 6.939 -11.712 -2.972 1.00 0.00 9 GLU A C 17
ATOM 20569 O O . GLU A 1 9 ? 6.137 -12.570 -3.343 1.00 0.00 9 GLU A O 17
ATOM 20581 N N . THR A 1 10 ? 7.288 -11.571 -1.695 1.00 0.00 10 THR A N 17
ATOM 20582 C CA . THR A 1 10 ? 7.051 -12.534 -0.641 1.00 0.00 10 THR A CA 17
ATOM 20583 C C . THR A 1 10 ? 6.487 -11.773 0.554 1.00 0.00 10 THR A C 17
ATOM 20584 O O . THR A 1 10 ? 7.187 -11.399 1.498 1.00 0.00 10 THR A O 17
ATOM 20595 N N . CYS A 1 11 ? 5.205 -11.448 0.465 1.00 0.00 11 CYS A N 17
ATOM 20596 C CA . CYS A 1 11 ? 4.519 -10.551 1.364 1.00 0.00 11 CYS A CA 17
ATOM 20597 C C . CYS A 1 11 ? 3.051 -10.971 1.433 1.00 0.00 11 CYS A C 17
ATOM 20598 O O . CYS A 1 11 ? 2.226 -10.422 0.696 1.00 0.00 11 CYS A O 17
ATOM 20605 N N . PRO A 1 12 ? 2.681 -11.904 2.327 1.00 0.00 12 PRO A N 17
ATOM 20606 C CA . PRO A 1 12 ? 1.302 -12.353 2.435 1.00 0.00 12 PRO A CA 17
ATOM 20607 C C . PRO A 1 12 ? 0.366 -11.197 2.787 1.00 0.00 12 PRO A C 17
ATOM 20608 O O . PRO A 1 12 ? -0.749 -11.183 2.277 1.00 0.00 12 PRO A O 17
ATOM 20619 N N . TYR A 1 13 ? 0.800 -10.172 3.532 1.00 0.00 13 TYR A N 17
ATOM 20620 C CA . TYR A 1 13 ? -0.061 -9.026 3.821 1.00 0.00 13 TYR A CA 17
ATOM 20621 C C . TYR A 1 13 ? -0.224 -8.144 2.584 1.00 0.00 13 TYR A C 17
ATOM 20622 O O . TYR A 1 13 ? -1.316 -7.630 2.355 1.00 0.00 13 TYR A O 17
ATOM 20640 N N . CYS A 1 14 ? 0.816 -7.981 1.762 1.00 0.00 14 CYS A N 17
ATOM 20641 C CA . CYS A 1 14 ? 0.683 -7.297 0.481 1.00 0.00 14 CYS A CA 17
ATOM 20642 C C . CYS A 1 14 ? -0.364 -8.019 -0.351 1.00 0.00 14 CYS A C 17
ATOM 20643 O O . CYS A 1 14 ? -1.270 -7.373 -0.872 1.00 0.00 14 CYS A O 17
ATOM 20650 N N . HIS A 1 15 ? -0.281 -9.350 -0.408 1.00 0.00 15 HIS A N 17
ATOM 20651 C CA . HIS A 1 15 ? -1.275 -10.142 -1.097 1.00 0.00 15 HIS A CA 17
ATOM 20652 C C . HIS A 1 15 ? -2.666 -9.938 -0.483 1.00 0.00 15 HIS A C 17
ATOM 20653 O O . HIS A 1 15 ? -3.596 -9.733 -1.252 1.00 0.00 15 HIS A O 17
ATOM 20668 N N . ARG A 1 16 ? -2.842 -9.919 0.848 1.00 0.00 16 ARG A N 17
ATOM 20669 C CA . ARG A 1 16 ? -4.147 -9.667 1.472 1.00 0.00 16 ARG A CA 17
ATOM 20670 C C . ARG A 1 16 ? -4.745 -8.351 0.973 1.00 0.00 16 ARG A C 17
ATOM 20671 O O . ARG A 1 16 ? -5.885 -8.314 0.518 1.00 0.00 16 ARG A O 17
ATOM 20692 N N . ALA A 1 17 ? -3.974 -7.267 1.046 1.00 0.00 17 ALA A N 17
ATOM 20693 C CA . ALA A 1 17 ? -4.389 -5.943 0.603 1.00 0.00 17 ALA A CA 17
ATOM 20694 C C . ALA A 1 17 ? -4.727 -5.969 -0.887 1.00 0.00 17 ALA A C 17
ATOM 20695 O O . ALA A 1 17 ? -5.823 -5.577 -1.279 1.00 0.00 17 ALA A O 17
ATOM 20702 N N . LYS A 1 18 ? -3.788 -6.404 -1.731 1.00 0.00 18 LYS A N 17
ATOM 20703 C CA . LYS A 1 18 ? -3.959 -6.393 -3.179 1.00 0.00 18 LYS A CA 17
ATOM 20704 C C . LYS A 1 18 ? -5.100 -7.303 -3.607 1.00 0.00 18 LYS A C 17
ATOM 20705 O O . LYS A 1 18 ? -5.753 -6.982 -4.598 1.00 0.00 18 LYS A O 17
ATOM 20724 N N . ALA A 1 19 ? -5.389 -8.378 -2.873 1.00 0.00 19 ALA A N 17
ATOM 20725 C CA . ALA A 1 19 ? -6.549 -9.211 -3.117 1.00 0.00 19 ALA A CA 17
ATOM 20726 C C . ALA A 1 19 ? -7.814 -8.389 -2.892 1.00 0.00 19 ALA A C 17
ATOM 20727 O O . ALA A 1 19 ? -8.689 -8.402 -3.748 1.00 0.00 19 ALA A O 17
ATOM 20734 N N . LEU A 1 20 ? -7.905 -7.622 -1.799 1.00 0.00 20 LEU A N 17
ATOM 20735 C CA . LEU A 1 20 ? -9.090 -6.809 -1.525 1.00 0.00 20 LEU A CA 17
ATOM 20736 C C . LEU A 1 20 ? -9.244 -5.723 -2.590 1.00 0.00 20 LEU A C 17
ATOM 20737 O O . LEU A 1 20 ? -10.348 -5.482 -3.068 1.00 0.00 20 LEU A O 17
ATOM 20753 N N . LEU A 1 21 ? -8.150 -5.092 -3.017 1.00 0.00 21 LEU A N 17
ATOM 20754 C CA . LEU A 1 21 ? -8.204 -4.108 -4.091 1.00 0.00 21 LEU A CA 17
ATOM 20755 C C . LEU A 1 21 ? -8.655 -4.750 -5.402 1.00 0.00 21 LEU A C 17
ATOM 20756 O O . LEU A 1 21 ? -9.459 -4.166 -6.126 1.00 0.00 21 LEU A O 17
ATOM 20772 N N . SER A 1 22 ? -8.181 -5.956 -5.705 1.00 0.00 22 SER A N 17
ATOM 20773 C CA . SER A 1 22 ? -8.603 -6.698 -6.885 1.00 0.00 22 SER A CA 17
ATOM 20774 C C . SER A 1 22 ? -10.070 -7.127 -6.759 1.00 0.00 22 SER A C 17
ATOM 20775 O O . SER A 1 22 ? -10.770 -7.181 -7.765 1.00 0.00 22 SER A O 17
ATOM 20783 N N . SER A 1 23 ? -10.568 -7.370 -5.547 1.00 0.00 23 SER A N 17
ATOM 20784 C CA . SER A 1 23 ? -11.970 -7.655 -5.287 1.00 0.00 23 SER A CA 17
ATOM 20785 C C . SER A 1 23 ? -12.829 -6.410 -5.468 1.00 0.00 23 SER A C 17
ATOM 20786 O O . SER A 1 23 ? -13.947 -6.517 -5.965 1.00 0.00 23 SER A O 17
ATOM 20794 N N . LYS A 1 24 ? -12.312 -5.225 -5.135 1.00 0.00 24 LYS A N 17
ATOM 20795 C CA . LYS A 1 24 ? -12.966 -3.974 -5.473 1.00 0.00 24 LYS A CA 17
ATOM 20796 C C . LYS A 1 24 ? -12.803 -3.700 -6.981 1.00 0.00 24 LYS A C 17
ATOM 20797 O O . LYS A 1 24 ? -13.572 -2.922 -7.540 1.00 0.00 24 LYS A O 17
ATOM 20816 N N . GLY A 1 25 ? -11.855 -4.355 -7.657 1.00 0.00 25 GLY A N 17
ATOM 20817 C CA . GLY A 1 25 ? -11.655 -4.288 -9.099 1.00 0.00 25 GLY A CA 17
ATOM 20818 C C . GLY A 1 25 ? -10.945 -3.003 -9.512 1.00 0.00 25 GLY A C 17
ATOM 20819 O O . GLY A 1 25 ? -11.091 -2.561 -10.654 1.00 0.00 25 GLY A O 17
ATOM 20823 N N . VAL A 1 26 ? -10.205 -2.376 -8.601 1.00 0.00 26 VAL A N 17
ATOM 20824 C CA . VAL A 1 26 ? -9.666 -1.029 -8.774 1.00 0.00 26 VAL A CA 17
ATOM 20825 C C . VAL A 1 26 ? -8.285 -1.025 -9.420 1.00 0.00 26 VAL A C 17
ATOM 20826 O O . VAL A 1 26 ? -7.535 -1.998 -9.300 1.00 0.00 26 VAL A O 17
ATOM 20839 N N . SER A 1 27 ? -7.932 0.102 -10.033 1.00 0.00 27 SER A N 17
ATOM 20840 C CA . SER A 1 27 ? -6.584 0.373 -10.476 1.00 0.00 27 SER A CA 17
ATOM 20841 C C . SER A 1 27 ? -5.891 0.949 -9.240 1.00 0.00 27 SER A C 17
ATOM 20842 O O . SER A 1 27 ? -6.456 1.773 -8.517 1.00 0.00 27 SER A O 17
ATOM 20850 N N . PHE A 1 28 ? -4.674 0.500 -8.986 1.00 0.00 28 PHE A N 17
ATOM 20851 C CA . PHE A 1 28 ? -3.757 1.009 -7.977 1.00 0.00 28 PHE A CA 17
ATOM 20852 C C . PHE A 1 28 ? -2.347 0.844 -8.564 1.00 0.00 28 PHE A C 17
ATOM 20853 O O . PHE A 1 28 ? -2.178 0.076 -9.517 1.00 0.00 28 PHE A O 17
ATOM 20870 N N . GLN A 1 29 ? -1.324 1.478 -7.993 1.00 0.00 29 GLN A N 17
ATOM 20871 C CA . GLN A 1 29 ? 0.061 1.361 -8.468 1.00 0.00 29 GLN A CA 17
ATOM 20872 C C . GLN A 1 29 ? 0.815 0.508 -7.464 1.00 0.00 29 GLN A C 17
ATOM 20873 O O . GLN A 1 29 ? 0.618 0.658 -6.261 1.00 0.00 29 GLN A O 17
ATOM 20887 N N . GLU A 1 30 ? 1.687 -0.372 -7.944 1.00 0.00 30 GLU A N 17
ATOM 20888 C CA . GLU A 1 30 ? 2.536 -1.209 -7.114 1.00 0.00 30 GLU A CA 17
ATOM 20889 C C . GLU A 1 30 ? 3.933 -0.613 -7.154 1.00 0.00 30 GLU A C 17
ATOM 20890 O O . GLU A 1 30 ? 4.359 -0.107 -8.196 1.00 0.00 30 GLU A O 17
ATOM 20902 N N . LEU A 1 31 ? 4.657 -0.699 -6.044 1.00 0.00 31 LEU A N 17
ATOM 20903 C CA . LEU A 1 31 ? 6.041 -0.260 -5.954 1.00 0.00 31 LEU A CA 17
ATOM 20904 C C . LEU A 1 31 ? 6.852 -1.409 -5.370 1.00 0.00 31 LEU A C 17
ATOM 20905 O O . LEU A 1 31 ? 6.550 -1.841 -4.258 1.00 0.00 31 LEU A O 17
ATOM 20921 N N . PRO A 1 32 ? 7.838 -1.955 -6.090 1.00 0.00 32 PRO A N 17
ATOM 20922 C CA . PRO A 1 32 ? 8.627 -3.058 -5.578 1.00 0.00 32 PRO A CA 17
ATOM 20923 C C . PRO A 1 32 ? 9.558 -2.538 -4.488 1.00 0.00 32 PRO A C 17
ATOM 20924 O O . PRO A 1 32 ? 10.018 -1.396 -4.553 1.00 0.00 32 PRO A O 17
ATOM 20935 N N . ILE A 1 33 ? 9.920 -3.395 -3.537 1.00 0.00 33 ILE A N 17
ATOM 20936 C CA . ILE A 1 33 ? 10.951 -3.155 -2.524 1.00 0.00 33 ILE A CA 17
ATOM 20937 C C . ILE A 1 33 ? 11.800 -4.416 -2.330 1.00 0.00 33 ILE A C 17
ATOM 20938 O O . ILE A 1 33 ? 12.338 -4.648 -1.245 1.00 0.00 33 ILE A O 17
ATOM 20954 N N . ASP A 1 34 ? 11.874 -5.270 -3.352 1.00 0.00 34 ASP A N 17
ATOM 20955 C CA . ASP A 1 34 ? 12.665 -6.497 -3.413 1.00 0.00 34 ASP A CA 17
ATOM 20956 C C . ASP A 1 34 ? 14.186 -6.246 -3.331 1.00 0.00 34 ASP A C 17
ATOM 20957 O O . ASP A 1 34 ? 14.941 -6.513 -4.262 1.00 0.00 34 ASP A O 17
ATOM 20966 N N . GLY A 1 35 ? 14.654 -5.716 -2.199 1.00 0.00 35 GLY A N 17
ATOM 20967 C CA . GLY A 1 35 ? 16.051 -5.436 -1.903 1.00 0.00 35 GLY A CA 17
ATOM 20968 C C . GLY A 1 35 ? 16.574 -4.160 -2.560 1.00 0.00 35 GLY A C 17
ATOM 20969 O O . GLY A 1 35 ? 17.788 -3.933 -2.529 1.00 0.00 35 GLY A O 17
ATOM 20973 N N . ASN A 1 36 ? 15.715 -3.327 -3.157 1.00 0.00 36 ASN A N 17
ATOM 20974 C CA . ASN A 1 36 ? 16.155 -2.222 -4.009 1.00 0.00 36 ASN A CA 17
ATOM 20975 C C . ASN A 1 36 ? 16.465 -1.109 -3.003 1.00 0.00 36 ASN A C 17
ATOM 20976 O O . ASN A 1 36 ? 15.537 -0.510 -2.442 1.00 0.00 36 ASN A O 17
ATOM 20987 N N . ALA A 1 37 ? 17.741 -0.841 -2.713 1.00 0.00 37 ALA A N 17
ATOM 20988 C CA . ALA A 1 37 ? 18.089 0.092 -1.647 1.00 0.00 37 ALA A CA 17
ATOM 20989 C C . ALA A 1 37 ? 17.602 1.518 -1.936 1.00 0.00 37 ALA A C 17
ATOM 20990 O O . ALA A 1 37 ? 17.342 2.264 -0.990 1.00 0.00 37 ALA A O 17
ATOM 20997 N N . ALA A 1 38 ? 17.425 1.898 -3.205 1.00 0.00 38 ALA A N 17
ATOM 20998 C CA . ALA A 1 38 ? 16.918 3.214 -3.563 1.00 0.00 38 ALA A CA 17
ATOM 20999 C C . ALA A 1 38 ? 15.476 3.367 -3.073 1.00 0.00 38 ALA A C 17
ATOM 21000 O O . ALA A 1 38 ? 15.169 4.291 -2.321 1.00 0.00 38 ALA A O 17
ATOM 21007 N N . LYS A 1 39 ? 14.577 2.446 -3.445 1.00 0.00 39 LYS A N 17
ATOM 21008 C CA . LYS A 1 39 ? 13.180 2.546 -3.032 1.00 0.00 39 LYS A CA 17
ATOM 21009 C C . LYS A 1 39 ? 13.019 2.247 -1.545 1.00 0.00 39 LYS A C 17
ATOM 21010 O O . LYS A 1 39 ? 12.068 2.710 -0.924 1.00 0.00 39 LYS A O 17
ATOM 21029 N N . ARG A 1 40 ? 13.954 1.504 -0.959 1.00 0.00 40 ARG A N 17
ATOM 21030 C CA . ARG A 1 40 ? 14.053 1.323 0.483 1.00 0.00 40 ARG A CA 17
ATOM 21031 C C . ARG A 1 40 ? 14.232 2.678 1.163 1.00 0.00 40 ARG A C 17
ATOM 21032 O O . ARG A 1 40 ? 13.450 2.983 2.055 1.00 0.00 40 ARG A O 17
ATOM 21053 N N . GLU A 1 41 ? 15.214 3.496 0.763 1.00 0.00 41 GLU A N 17
ATOM 21054 C CA . GLU A 1 41 ? 15.364 4.818 1.384 1.00 0.00 41 GLU A CA 17
ATOM 21055 C C . GLU A 1 41 ? 14.246 5.785 0.978 1.00 0.00 41 GLU A C 17
ATOM 21056 O O . GLU A 1 41 ? 13.880 6.649 1.776 1.00 0.00 41 GLU A O 17
ATOM 21068 N N . GLU A 1 42 ? 13.650 5.626 -0.208 1.00 0.00 42 GLU A N 17
ATOM 21069 C CA . GLU A 1 42 ? 12.439 6.359 -0.566 1.00 0.00 42 GLU A CA 17
ATOM 21070 C C . GLU A 1 42 ? 11.354 6.058 0.466 1.00 0.00 42 GLU A C 17
ATOM 21071 O O . GLU A 1 42 ? 10.651 6.965 0.894 1.00 0.00 42 GLU A O 17
ATOM 21083 N N . MET A 1 43 ? 11.245 4.814 0.933 1.00 0.00 43 MET A N 17
ATOM 21084 C CA . MET A 1 43 ? 10.241 4.411 1.896 1.00 0.00 43 MET A CA 17
ATOM 21085 C C . MET A 1 43 ? 10.460 5.109 3.242 1.00 0.00 43 MET A C 17
ATOM 21086 O O . MET A 1 43 ? 9.500 5.324 3.987 1.00 0.00 43 MET A O 17
ATOM 21100 N N . ILE A 1 44 ? 11.702 5.500 3.534 1.00 0.00 44 ILE A N 17
ATOM 21101 C CA . ILE A 1 44 ? 12.070 6.268 4.719 1.00 0.00 44 ILE A CA 17
ATOM 21102 C C . ILE A 1 44 ? 11.599 7.704 4.499 1.00 0.00 44 ILE A C 17
ATOM 21103 O O . ILE A 1 44 ? 10.934 8.251 5.378 1.00 0.00 44 ILE A O 17
ATOM 21119 N N . LYS A 1 45 ? 11.850 8.305 3.328 1.00 0.00 45 LYS A N 17
ATOM 21120 C CA . LYS A 1 45 ? 11.288 9.615 2.994 1.00 0.00 45 LYS A CA 17
ATOM 21121 C C . LYS A 1 45 ? 9.771 9.583 3.157 1.00 0.00 45 LYS A C 17
ATOM 21122 O O . LYS A 1 45 ? 9.216 10.278 4.007 1.00 0.00 45 LYS A O 17
ATOM 21141 N N . ARG A 1 46 ? 9.116 8.762 2.347 1.00 0.00 46 ARG A N 17
ATOM 21142 C CA . ARG A 1 46 ? 7.684 8.682 2.134 1.00 0.00 46 ARG A CA 17
ATOM 21143 C C . ARG A 1 46 ? 6.929 8.246 3.374 1.00 0.00 46 ARG A C 17
ATOM 21144 O O . ARG A 1 46 ? 5.868 8.800 3.654 1.00 0.00 46 ARG A O 17
ATOM 21165 N N . SER A 1 47 ? 7.448 7.254 4.091 1.00 0.00 47 SER A N 17
ATOM 21166 C CA . SER A 1 47 ? 6.720 6.565 5.150 1.00 0.00 47 SER A CA 17
ATOM 21167 C C . SER A 1 47 ? 7.460 6.462 6.485 1.00 0.00 47 SER A C 17
ATOM 21168 O O . SER A 1 47 ? 6.918 5.866 7.416 1.00 0.00 47 SER A O 17
ATOM 21176 N N . GLY A 1 48 ? 8.692 6.968 6.590 1.00 0.00 48 GLY A N 17
ATOM 21177 C CA . GLY A 1 48 ? 9.531 6.797 7.776 1.00 0.00 48 GLY A CA 17
ATOM 21178 C C . GLY A 1 48 ? 9.927 5.341 8.031 1.00 0.00 48 GLY A C 17
ATOM 21179 O O . GLY A 1 48 ? 10.426 5.027 9.116 1.00 0.00 48 GLY A O 17
ATOM 21183 N N . ARG A 1 49 ? 9.678 4.427 7.087 1.00 0.00 49 ARG A N 17
ATOM 21184 C CA . ARG A 1 49 ? 9.782 2.991 7.259 1.00 0.00 49 ARG A CA 17
ATOM 21185 C C . ARG A 1 49 ? 10.470 2.378 6.042 1.00 0.00 49 ARG A C 17
ATOM 21186 O O . ARG A 1 49 ? 11.139 3.087 5.307 1.00 0.00 49 ARG A O 17
ATOM 21207 N N . THR A 1 50 ? 10.419 1.060 5.918 1.00 0.00 50 THR A N 17
ATOM 21208 C CA . THR A 1 50 ? 11.082 0.192 4.953 1.00 0.00 50 THR A CA 17
ATOM 21209 C C . THR A 1 50 ? 10.292 -1.129 4.803 1.00 0.00 50 THR A C 17
ATOM 21210 O O . THR A 1 50 ? 10.741 -2.049 4.120 1.00 0.00 50 THR A O 17
ATOM 21221 N N . THR A 1 51 ? 9.149 -1.247 5.479 1.00 0.00 51 THR A N 17
ATOM 21222 C CA . THR A 1 51 ? 8.348 -2.443 5.687 1.00 0.00 51 THR A CA 17
ATOM 21223 C C . THR A 1 51 ? 7.159 -2.454 4.740 1.00 0.00 51 THR A C 17
ATOM 21224 O O . THR A 1 51 ? 6.937 -1.504 3.991 1.00 0.00 51 THR A O 17
ATOM 21235 N N . VAL A 1 52 ? 6.384 -3.537 4.765 1.00 0.00 52 VAL A N 17
ATOM 21236 C CA . VAL A 1 52 ? 5.341 -3.731 3.768 1.00 0.00 52 VAL A CA 17
ATOM 21237 C C . VAL A 1 52 ? 4.053 -4.358 4.326 1.00 0.00 52 VAL A C 17
ATOM 21238 O O . VAL A 1 52 ? 4.094 -5.035 5.359 1.00 0.00 52 VAL A O 17
ATOM 21251 N N . PRO A 1 53 ? 2.908 -4.175 3.638 1.00 0.00 53 PRO A N 17
ATOM 21252 C CA . PRO A 1 53 ? 2.766 -3.230 2.539 1.00 0.00 53 PRO A CA 17
ATOM 21253 C C . PRO A 1 53 ? 2.828 -1.803 3.107 1.00 0.00 53 PRO A C 17
ATOM 21254 O O . PRO A 1 53 ? 2.675 -1.605 4.315 1.00 0.00 53 PRO A O 17
ATOM 21265 N N . GLN A 1 54 ? 3.062 -0.819 2.245 1.00 0.00 54 GLN A N 17
ATOM 21266 C CA . GLN A 1 54 ? 2.982 0.597 2.580 1.00 0.00 54 GLN A CA 17
ATOM 21267 C C . GLN A 1 54 ? 2.055 1.262 1.575 1.00 0.00 54 GLN A C 17
ATOM 21268 O O . GLN A 1 54 ? 2.454 1.497 0.439 1.00 0.00 54 GLN A O 17
ATOM 21282 N N . ILE A 1 55 ? 0.795 1.471 1.956 1.00 0.00 55 ILE A N 17
ATOM 21283 C CA . ILE A 1 55 ? -0.198 2.104 1.097 1.00 0.00 55 ILE A CA 17
ATOM 21284 C C . ILE A 1 55 ? -0.083 3.610 1.268 1.00 0.00 55 ILE A C 17
ATOM 21285 O O . ILE A 1 55 ? 0.119 4.107 2.384 1.00 0.00 55 ILE A O 17
ATOM 21301 N N . PHE A 1 56 ? -0.313 4.319 0.172 1.00 0.00 56 PHE A N 17
ATOM 21302 C CA . PHE A 1 56 ? -0.458 5.746 0.083 1.00 0.00 56 PHE A CA 17
ATOM 21303 C C . PHE A 1 56 ? -1.713 5.991 -0.748 1.00 0.00 56 PHE A C 17
ATOM 21304 O O . PHE A 1 56 ? -1.842 5.381 -1.810 1.00 0.00 56 PHE A O 17
ATOM 21321 N N . ILE A 1 57 ? -2.620 6.863 -0.310 1.00 0.00 57 ILE A N 17
ATOM 21322 C CA . ILE A 1 57 ? -3.729 7.333 -1.131 1.00 0.00 57 ILE A CA 17
ATOM 21323 C C . ILE A 1 57 ? -3.654 8.854 -1.125 1.00 0.00 57 ILE A C 17
ATOM 21324 O O . ILE A 1 57 ? -3.621 9.446 -0.050 1.00 0.00 57 ILE A O 17
ATOM 21340 N N . ASP A 1 58 ? -3.557 9.478 -2.301 1.00 0.00 58 ASP A N 17
ATOM 21341 C CA . ASP A 1 58 ? -3.319 10.914 -2.488 1.00 0.00 58 ASP A CA 17
ATOM 21342 C C . ASP A 1 58 ? -2.273 11.462 -1.524 1.00 0.00 58 ASP A C 17
ATOM 21343 O O . ASP A 1 58 ? -2.467 12.504 -0.894 1.00 0.00 58 ASP A O 17
ATOM 21352 N N . ALA A 1 59 ? -1.154 10.737 -1.424 1.00 0.00 59 ALA A N 17
ATOM 21353 C CA . ALA A 1 59 ? 0.017 11.019 -0.602 1.00 0.00 59 ALA A CA 17
ATOM 21354 C C . ALA A 1 59 ? -0.217 10.883 0.909 1.00 0.00 59 ALA A C 17
ATOM 21355 O O . ALA A 1 59 ? 0.698 11.149 1.691 1.00 0.00 59 ALA A O 17
ATOM 21362 N N . GLN A 1 60 ? -1.400 10.465 1.351 1.00 0.00 60 GLN A N 17
ATOM 21363 C CA . GLN A 1 60 ? -1.658 10.093 2.736 1.00 0.00 60 GLN A CA 17
ATOM 21364 C C . GLN A 1 60 ? -1.033 8.720 2.939 1.00 0.00 60 GLN A C 17
ATOM 21365 O O . GLN A 1 60 ? -1.558 7.730 2.426 1.00 0.00 60 GLN A O 17
ATOM 21379 N N . HIS A 1 61 ? 0.100 8.634 3.639 1.00 0.00 61 HIS A N 17
ATOM 21380 C CA . HIS A 1 61 ? 0.626 7.340 4.063 1.00 0.00 61 HIS A CA 17
ATOM 21381 C C . HIS A 1 61 ? -0.414 6.731 4.995 1.00 0.00 61 HIS A C 17
ATOM 21382 O O . HIS A 1 61 ? -0.754 7.345 6.009 1.00 0.00 61 HIS A O 17
ATOM 21397 N N . ILE A 1 62 ? -0.909 5.538 4.680 1.00 0.00 62 ILE A N 17
ATOM 21398 C CA . ILE A 1 62 ? -1.851 4.812 5.512 1.00 0.00 62 ILE A CA 17
ATOM 21399 C C . ILE A 1 62 ? -1.043 3.892 6.436 1.00 0.00 62 ILE A C 17
ATOM 21400 O O . ILE A 1 62 ? -0.838 4.211 7.608 1.00 0.00 62 ILE A O 17
ATOM 21416 N N . GLY A 1 63 ? -0.519 2.783 5.912 1.00 0.00 63 GLY A N 17
ATOM 21417 C CA . GLY A 1 63 ? 0.095 1.723 6.694 1.00 0.00 63 GLY A CA 17
ATOM 21418 C C . GLY A 1 63 ? 0.112 0.454 5.861 1.00 0.00 63 GLY A C 17
ATOM 21419 O O . GLY A 1 63 ? 0.437 0.537 4.678 1.00 0.00 63 GLY A O 17
ATOM 21423 N N . GLY A 1 64 ? -0.185 -0.693 6.467 1.00 0.00 64 GLY A N 17
ATOM 21424 C CA . GLY A 1 64 ? -0.122 -2.023 5.881 1.00 0.00 64 GLY A CA 17
ATOM 21425 C C . GLY A 1 64 ? -1.517 -2.592 5.667 1.00 0.00 64 GLY A C 17
ATOM 21426 O O . GLY A 1 64 ? -2.481 -1.831 5.612 1.00 0.00 64 GLY A O 17
ATOM 21430 N N . TYR A 1 65 ? -1.638 -3.915 5.483 1.00 0.00 65 TYR A N 17
ATOM 21431 C CA . TYR A 1 65 ? -2.934 -4.508 5.156 1.00 0.00 65 TYR A CA 17
ATOM 21432 C C . TYR A 1 65 ? -3.930 -4.256 6.263 1.00 0.00 65 TYR A C 17
ATOM 21433 O O . TYR A 1 65 ? -5.069 -3.947 5.963 1.00 0.00 65 TYR A O 17
ATOM 21451 N N . ASP A 1 66 ? -3.516 -4.389 7.515 1.00 0.00 66 ASP A N 17
ATOM 21452 C CA . ASP A 1 66 ? -4.434 -4.209 8.629 1.00 0.00 66 ASP A CA 17
ATOM 21453 C C . ASP A 1 66 ? -4.962 -2.771 8.657 1.00 0.00 66 ASP A C 17
ATOM 21454 O O . ASP A 1 66 ? -6.148 -2.548 8.883 1.00 0.00 66 ASP A O 17
ATOM 21463 N N . ASP A 1 67 ? -4.095 -1.804 8.348 1.00 0.00 67 ASP A N 17
ATOM 21464 C CA . ASP A 1 67 ? -4.418 -0.381 8.332 1.00 0.00 67 ASP A CA 17
ATOM 21465 C C . ASP A 1 67 ? -5.389 -0.079 7.191 1.00 0.00 67 ASP A C 17
ATOM 21466 O O . ASP A 1 67 ? -6.409 0.581 7.379 1.00 0.00 67 ASP A O 17
ATOM 21475 N N . LEU A 1 68 ? -5.065 -0.570 5.996 1.00 0.00 68 LEU A N 17
ATOM 21476 C CA . LEU A 1 68 ? -5.890 -0.543 4.791 1.00 0.00 68 LEU A CA 17
ATOM 21477 C C . LEU A 1 68 ? -7.243 -1.154 5.061 1.00 0.00 68 LEU A C 17
ATOM 21478 O O . LEU A 1 68 ? -8.265 -0.567 4.724 1.00 0.00 68 LEU A O 17
ATOM 21494 N N . TYR A 1 69 ? -7.263 -2.355 5.608 1.00 0.00 69 TYR A N 17
ATOM 21495 C CA . TYR A 1 69 ? -8.469 -3.125 5.704 1.00 0.00 69 TYR A CA 17
ATOM 21496 C C . TYR A 1 69 ? -9.377 -2.415 6.716 1.00 0.00 69 TYR A C 17
ATOM 21497 O O . TYR A 1 69 ? -10.578 -2.291 6.487 1.00 0.00 69 TYR A O 17
ATOM 21515 N N . ALA A 1 70 ? -8.804 -1.860 7.792 1.00 0.00 70 ALA A N 17
ATOM 21516 C CA . ALA A 1 70 ? -9.531 -0.983 8.687 1.00 0.00 70 ALA A CA 17
ATOM 21517 C C . ALA A 1 70 ? -10.034 0.268 7.952 1.00 0.00 70 ALA A C 17
ATOM 21518 O O . ALA A 1 70 ? -11.173 0.667 8.179 1.00 0.00 70 ALA A O 17
ATOM 21525 N N . LEU A 1 71 ? -9.229 0.912 7.093 1.00 0.00 71 LEU A N 17
ATOM 21526 C CA . LEU A 1 71 ? -9.653 2.057 6.296 1.00 0.00 71 LEU A CA 17
ATOM 21527 C C . LEU A 1 71 ? -10.874 1.691 5.441 1.00 0.00 71 LEU A C 17
ATOM 21528 O O . LEU A 1 71 ? -11.814 2.478 5.330 1.00 0.00 71 LEU A O 17
ATOM 21544 N N . ASP A 1 72 ? -10.871 0.502 4.833 1.00 0.00 72 ASP A N 17
ATOM 21545 C CA . ASP A 1 72 ? -11.987 -0.026 4.055 1.00 0.00 72 ASP A CA 17
ATOM 21546 C C . ASP A 1 72 ? -13.207 -0.259 4.940 1.00 0.00 72 ASP A C 17
ATOM 21547 O O . ASP A 1 72 ? -14.340 0.040 4.550 1.00 0.00 72 ASP A O 17
ATOM 21556 N N . ALA A 1 73 ? -12.995 -0.715 6.173 1.00 0.00 73 ALA A N 17
ATOM 21557 C CA . ALA A 1 73 ? -14.066 -0.818 7.162 1.00 0.00 73 ALA A CA 17
ATOM 21558 C C . ALA A 1 73 ? -14.568 0.568 7.598 1.00 0.00 73 ALA A C 17
ATOM 21559 O O . ALA A 1 73 ? -15.701 0.700 8.055 1.00 0.00 73 ALA A O 17
ATOM 21566 N N . ARG A 1 74 ? -13.763 1.620 7.429 1.00 0.00 74 ARG A N 17
ATOM 21567 C CA . ARG A 1 74 ? -14.150 3.012 7.648 1.00 0.00 74 ARG A CA 17
ATOM 21568 C C . ARG A 1 74 ? -14.875 3.580 6.432 1.00 0.00 74 ARG A C 17
ATOM 21569 O O . ARG A 1 74 ? -15.371 4.709 6.493 1.00 0.00 74 ARG A O 17
ATOM 21590 N N . GLY A 1 75 ? -14.938 2.849 5.317 1.00 0.00 75 GLY A N 17
ATOM 21591 C CA . GLY A 1 75 ? -15.454 3.373 4.061 1.00 0.00 75 GLY A CA 17
ATOM 21592 C C . GLY A 1 75 ? -14.548 4.477 3.517 1.00 0.00 75 GLY A C 17
ATOM 21593 O O . GLY A 1 75 ? -15.001 5.309 2.736 1.00 0.00 75 GLY A O 17
ATOM 21597 N N . GLY A 1 76 ? -13.289 4.542 3.959 1.00 0.00 76 GLY A N 17
ATOM 21598 C CA . GLY A 1 76 ? -12.341 5.581 3.586 1.00 0.00 76 GLY A CA 17
ATOM 21599 C C . GLY A 1 76 ? -11.436 5.144 2.440 1.00 0.00 76 GLY A C 17
ATOM 21600 O O . GLY A 1 76 ? -10.460 5.835 2.153 1.00 0.00 76 GLY A O 17
ATOM 21604 N N . LEU A 1 77 ? -11.714 3.995 1.819 1.00 0.00 77 LEU A N 17
ATOM 21605 C CA . LEU A 1 77 ? -10.923 3.415 0.742 1.00 0.00 77 LEU A CA 17
ATOM 21606 C C . LEU A 1 77 ? -11.712 3.500 -0.562 1.00 0.00 77 LEU A C 17
ATOM 21607 O O . LEU A 1 77 ? -11.226 4.075 -1.534 1.00 0.00 77 LEU A O 17
ATOM 21623 N N . ASP A 1 78 ? -12.950 3.001 -0.550 1.00 0.00 78 ASP A N 17
ATOM 21624 C CA . ASP A 1 78 ? -13.889 3.026 -1.675 1.00 0.00 78 ASP A CA 17
ATOM 21625 C C . ASP A 1 78 ? -13.946 4.376 -2.404 1.00 0.00 78 ASP A C 17
ATOM 21626 O O . ASP A 1 78 ? -13.695 4.396 -3.612 1.00 0.00 78 ASP A O 17
ATOM 21635 N N . PRO A 1 79 ? -14.221 5.520 -1.740 1.00 0.00 79 PRO A N 17
ATOM 21636 C CA . PRO A 1 79 ? -14.461 6.776 -2.444 1.00 0.00 79 PRO A CA 17
ATOM 21637 C C . PRO A 1 79 ? -13.199 7.357 -3.090 1.00 0.00 79 PRO A C 17
ATOM 21638 O O . PRO A 1 79 ? -13.314 8.291 -3.890 1.00 0.00 79 PRO A O 17
ATOM 21649 N N . LEU A 1 80 ? -12.009 6.847 -2.756 1.00 0.00 80 LEU A N 17
ATOM 21650 C CA . LEU A 1 80 ? -10.736 7.354 -3.252 1.00 0.00 80 LEU A CA 17
ATOM 21651 C C . LEU A 1 80 ? -10.168 6.454 -4.346 1.00 0.00 80 LEU A C 17
ATOM 21652 O O . LEU A 1 80 ? -9.245 6.868 -5.038 1.00 0.00 80 LEU A O 17
ATOM 21668 N N . LEU A 1 81 ? -10.727 5.263 -4.571 1.00 0.00 81 LEU A N 17
ATOM 21669 C CA . LEU A 1 81 ? -10.316 4.390 -5.674 1.00 0.00 81 LEU A CA 17
ATOM 21670 C C . LEU A 1 81 ? -11.187 4.577 -6.919 1.00 0.00 81 LEU A C 17
ATOM 21671 O O . LEU A 1 81 ? -11.046 3.824 -7.884 1.00 0.00 81 LEU A O 17
ATOM 21687 N N . LYS A 1 82 ? -12.028 5.612 -6.918 1.00 0.00 82 LYS A N 17
ATOM 21688 C CA . LYS A 1 82 ? -12.857 6.016 -8.043 1.00 0.00 82 LYS A CA 17
ATOM 21689 C C . LYS A 1 82 ? -11.944 6.435 -9.181 1.00 0.00 82 LYS A C 17
ATOM 21690 O O . LYS A 1 82 ? -10.932 7.124 -8.918 1.00 0.00 82 LYS A O 17
ATOM 21710 N N . ALA A 1 1 ? -8.388 8.178 -7.180 1.00 0.00 1 ALA A N 18
ATOM 21711 C CA . ALA A 1 1 ? -7.175 8.447 -6.396 1.00 0.00 1 ALA A CA 18
ATOM 21712 C C . ALA A 1 1 ? -6.007 7.667 -6.972 1.00 0.00 1 ALA A C 18
ATOM 21713 O O . ALA A 1 1 ? -6.149 6.486 -7.300 1.00 0.00 1 ALA A O 18
ATOM 21722 N N . ASN A 1 2 ? -4.825 8.282 -6.990 1.00 0.00 2 ASN A N 18
ATOM 21723 C CA . ASN A 1 2 ? -3.570 7.581 -7.213 1.00 0.00 2 ASN A CA 18
ATOM 21724 C C . ASN A 1 2 ? -3.287 6.811 -5.940 1.00 0.00 2 ASN A C 18
ATOM 21725 O O . ASN A 1 2 ? -3.290 7.403 -4.860 1.00 0.00 2 ASN A O 18
ATOM 21736 N N . VAL A 1 3 ? -3.059 5.510 -6.056 1.00 0.00 3 VAL A N 18
ATOM 21737 C CA . VAL A 1 3 ? -2.750 4.660 -4.924 1.00 0.00 3 VAL A CA 18
ATOM 21738 C C . VAL A 1 3 ? -1.443 3.985 -5.216 1.00 0.00 3 VAL A C 18
ATOM 21739 O O . VAL A 1 3 ? -1.276 3.407 -6.284 1.00 0.00 3 VAL A O 18
ATOM 21752 N N . GLU A 1 4 ? -0.532 4.076 -4.263 1.00 0.00 4 GLU A N 18
ATOM 21753 C CA . GLU A 1 4 ? 0.850 3.707 -4.433 1.00 0.00 4 GLU A CA 18
ATOM 21754 C C . GLU A 1 4 ? 1.121 2.661 -3.367 1.00 0.00 4 GLU A C 18
ATOM 21755 O O . GLU A 1 4 ? 0.850 2.927 -2.193 1.00 0.00 4 GLU A O 18
ATOM 21767 N N . ILE A 1 5 ? 1.552 1.458 -3.761 1.00 0.00 5 ILE A N 18
ATOM 21768 C CA . ILE A 1 5 ? 1.616 0.328 -2.846 1.00 0.00 5 ILE A CA 18
ATOM 21769 C C . ILE A 1 5 ? 2.953 -0.393 -2.964 1.00 0.00 5 ILE A C 18
ATOM 21770 O O . ILE A 1 5 ? 3.211 -1.128 -3.914 1.00 0.00 5 ILE A O 18
ATOM 21786 N N . TYR A 1 6 ? 3.829 -0.145 -1.996 1.00 0.00 6 TYR A N 18
ATOM 21787 C CA . TYR A 1 6 ? 5.135 -0.779 -1.922 1.00 0.00 6 TYR A CA 18
ATOM 21788 C C . TYR A 1 6 ? 4.935 -2.227 -1.471 1.00 0.00 6 TYR A C 18
ATOM 21789 O O . TYR A 1 6 ? 4.158 -2.458 -0.541 1.00 0.00 6 TYR A O 18
ATOM 21807 N N . THR A 1 7 ? 5.618 -3.194 -2.092 1.00 0.00 7 THR A N 18
ATOM 21808 C CA . THR A 1 7 ? 5.533 -4.624 -1.801 1.00 0.00 7 THR A CA 18
ATOM 21809 C C . THR A 1 7 ? 6.915 -5.298 -1.954 1.00 0.00 7 THR A C 18
ATOM 21810 O O . THR A 1 7 ? 7.890 -4.647 -2.326 1.00 0.00 7 THR A O 18
ATOM 21821 N N . LYS A 1 8 ? 7.025 -6.597 -1.636 1.00 0.00 8 LYS A N 18
ATOM 21822 C CA . LYS A 1 8 ? 8.179 -7.464 -1.933 1.00 0.00 8 LYS A CA 18
ATOM 21823 C C . LYS A 1 8 ? 7.632 -8.773 -2.493 1.00 0.00 8 LYS A C 18
ATOM 21824 O O . LYS A 1 8 ? 6.420 -8.994 -2.439 1.00 0.00 8 LYS A O 18
ATOM 21843 N N . GLU A 1 9 ? 8.510 -9.661 -2.956 1.00 0.00 9 GLU A N 18
ATOM 21844 C CA . GLU A 1 9 ? 8.129 -10.908 -3.618 1.00 0.00 9 GLU A CA 18
ATOM 21845 C C . GLU A 1 9 ? 7.444 -11.884 -2.651 1.00 0.00 9 GLU A C 18
ATOM 21846 O O . GLU A 1 9 ? 6.586 -12.659 -3.072 1.00 0.00 9 GLU A O 18
ATOM 21858 N N . THR A 1 10 ? 7.783 -11.831 -1.362 1.00 0.00 10 THR A N 18
ATOM 21859 C CA . THR A 1 10 ? 7.067 -12.514 -0.291 1.00 0.00 10 THR A CA 18
ATOM 21860 C C . THR A 1 10 ? 5.940 -11.576 0.194 1.00 0.00 10 THR A C 18
ATOM 21861 O O . THR A 1 10 ? 5.195 -11.040 -0.625 1.00 0.00 10 THR A O 18
ATOM 21872 N N . CYS A 1 11 ? 5.831 -11.329 1.504 1.00 0.00 11 CYS A N 18
ATOM 21873 C CA . CYS A 1 11 ? 4.993 -10.328 2.153 1.00 0.00 11 CYS A CA 18
ATOM 21874 C C . CYS A 1 11 ? 3.516 -10.757 2.149 1.00 0.00 11 CYS A C 18
ATOM 21875 O O . CYS A 1 11 ? 2.756 -10.341 1.269 1.00 0.00 11 CYS A O 18
ATOM 21882 N N . PRO A 1 12 ? 3.061 -11.513 3.164 1.00 0.00 12 PRO A N 18
ATOM 21883 C CA . PRO A 1 12 ? 1.686 -11.997 3.217 1.00 0.00 12 PRO A CA 18
ATOM 21884 C C . PRO A 1 12 ? 0.695 -10.831 3.245 1.00 0.00 12 PRO A C 18
ATOM 21885 O O . PRO A 1 12 ? -0.334 -10.877 2.575 1.00 0.00 12 PRO A O 18
ATOM 21896 N N . TYR A 1 13 ? 1.032 -9.737 3.930 1.00 0.00 13 TYR A N 18
ATOM 21897 C CA . TYR A 1 13 ? 0.149 -8.587 4.057 1.00 0.00 13 TYR A CA 18
ATOM 21898 C C . TYR A 1 13 ? 0.079 -7.798 2.749 1.00 0.00 13 TYR A C 18
ATOM 21899 O O . TYR A 1 13 ? -0.951 -7.194 2.462 1.00 0.00 13 TYR A O 18
ATOM 21917 N N . CYS A 1 14 ? 1.121 -7.842 1.914 1.00 0.00 14 CYS A N 18
ATOM 21918 C CA . CYS A 1 14 ? 1.079 -7.248 0.587 1.00 0.00 14 CYS A CA 18
ATOM 21919 C C . CYS A 1 14 ? 0.014 -7.972 -0.229 1.00 0.00 14 CYS A C 18
ATOM 21920 O O . CYS A 1 14 ? -0.879 -7.327 -0.778 1.00 0.00 14 CYS A O 18
ATOM 21927 N N . HIS A 1 15 ? 0.065 -9.308 -0.235 1.00 0.00 15 HIS A N 18
ATOM 21928 C CA . HIS A 1 15 ? -0.964 -10.126 -0.856 1.00 0.00 15 HIS A CA 18
ATOM 21929 C C . HIS A 1 15 ? -2.344 -9.800 -0.296 1.00 0.00 15 HIS A C 18
ATOM 21930 O O . HIS A 1 15 ? -3.263 -9.608 -1.088 1.00 0.00 15 HIS A O 18
ATOM 21945 N N . ARG A 1 16 ? -2.506 -9.703 1.028 1.00 0.00 16 ARG A N 18
ATOM 21946 C CA . ARG A 1 16 ? -3.791 -9.360 1.629 1.00 0.00 16 ARG A CA 18
ATOM 21947 C C . ARG A 1 16 ? -4.337 -8.053 1.065 1.00 0.00 16 ARG A C 18
ATOM 21948 O O . ARG A 1 16 ? -5.470 -8.030 0.589 1.00 0.00 16 ARG A O 18
ATOM 21969 N N . ALA A 1 17 ? -3.549 -6.977 1.090 1.00 0.00 17 ALA A N 18
ATOM 21970 C CA . ALA A 1 17 ? -4.006 -5.692 0.583 1.00 0.00 17 ALA A CA 18
ATOM 21971 C C . ALA A 1 17 ? -4.336 -5.797 -0.906 1.00 0.00 17 ALA A C 18
ATOM 21972 O O . ALA A 1 17 ? -5.434 -5.413 -1.294 1.00 0.00 17 ALA A O 18
ATOM 21979 N N . LYS A 1 18 ? -3.433 -6.313 -1.752 1.00 0.00 18 LYS A N 18
ATOM 21980 C CA . LYS A 1 18 ? -3.702 -6.366 -3.191 1.00 0.00 18 LYS A CA 18
ATOM 21981 C C . LYS A 1 18 ? -4.938 -7.208 -3.500 1.00 0.00 18 LYS A C 18
ATOM 21982 O O . LYS A 1 18 ? -5.692 -6.846 -4.400 1.00 0.00 18 LYS A O 18
ATOM 22001 N N . ALA A 1 19 ? -5.188 -8.280 -2.744 1.00 0.00 19 ALA A N 18
ATOM 22002 C CA . ALA A 1 19 ? -6.388 -9.088 -2.895 1.00 0.00 19 ALA A CA 18
ATOM 22003 C C . ALA A 1 19 ? -7.627 -8.247 -2.596 1.00 0.00 19 ALA A C 18
ATOM 22004 O O . ALA A 1 19 ? -8.577 -8.247 -3.380 1.00 0.00 19 ALA A O 18
ATOM 22011 N N . LEU A 1 20 ? -7.612 -7.509 -1.482 1.00 0.00 20 LEU A N 18
ATOM 22012 C CA . LEU A 1 20 ? -8.712 -6.648 -1.057 1.00 0.00 20 LEU A CA 18
ATOM 22013 C C . LEU A 1 20 ? -9.013 -5.607 -2.139 1.00 0.00 20 LEU A C 18
ATOM 22014 O O . LEU A 1 20 ? -10.167 -5.407 -2.522 1.00 0.00 20 LEU A O 18
ATOM 22030 N N . LEU A 1 21 ? -7.964 -4.970 -2.659 1.00 0.00 21 LEU A N 18
ATOM 22031 C CA . LEU A 1 21 ? -8.054 -3.908 -3.649 1.00 0.00 21 LEU A CA 18
ATOM 22032 C C . LEU A 1 21 ? -8.547 -4.439 -4.987 1.00 0.00 21 LEU A C 18
ATOM 22033 O O . LEU A 1 21 ? -9.429 -3.839 -5.601 1.00 0.00 21 LEU A O 18
ATOM 22049 N N . SER A 1 22 ? -8.009 -5.566 -5.446 1.00 0.00 22 SER A N 18
ATOM 22050 C CA . SER A 1 22 ? -8.421 -6.158 -6.706 1.00 0.00 22 SER A CA 18
ATOM 22051 C C . SER A 1 22 ? -9.842 -6.710 -6.587 1.00 0.00 22 SER A C 18
ATOM 22052 O O . SER A 1 22 ? -10.585 -6.668 -7.565 1.00 0.00 22 SER A O 18
ATOM 22060 N N . SER A 1 23 ? -10.285 -7.111 -5.390 1.00 0.00 23 SER A N 18
ATOM 22061 C CA . SER A 1 23 ? -11.686 -7.439 -5.157 1.00 0.00 23 SER A CA 18
ATOM 22062 C C . SER A 1 23 ? -12.547 -6.194 -5.361 1.00 0.00 23 SER A C 18
ATOM 22063 O O . SER A 1 23 ? -13.581 -6.279 -6.023 1.00 0.00 23 SER A O 18
ATOM 22071 N N . LYS A 1 24 ? -12.108 -5.022 -4.876 1.00 0.00 24 LYS A N 18
ATOM 22072 C CA . LYS A 1 24 ? -12.837 -3.784 -5.128 1.00 0.00 24 LYS A CA 18
ATOM 22073 C C . LYS A 1 24 ? -12.643 -3.299 -6.566 1.00 0.00 24 LYS A C 18
ATOM 22074 O O . LYS A 1 24 ? -13.320 -2.361 -6.978 1.00 0.00 24 LYS A O 18
ATOM 22093 N N . GLY A 1 25 ? -11.772 -3.938 -7.346 1.00 0.00 25 GLY A N 18
ATOM 22094 C CA . GLY A 1 25 ? -11.616 -3.676 -8.769 1.00 0.00 25 GLY A CA 18
ATOM 22095 C C . GLY A 1 25 ? -10.971 -2.322 -9.006 1.00 0.00 25 GLY A C 18
ATOM 22096 O O . GLY A 1 25 ? -11.245 -1.679 -10.016 1.00 0.00 25 GLY A O 18
ATOM 22100 N N . VAL A 1 26 ? -10.172 -1.849 -8.057 1.00 0.00 26 VAL A N 18
ATOM 22101 C CA . VAL A 1 26 ? -9.620 -0.501 -8.089 1.00 0.00 26 VAL A CA 18
ATOM 22102 C C . VAL A 1 26 ? -8.415 -0.438 -9.031 1.00 0.00 26 VAL A C 18
ATOM 22103 O O . VAL A 1 26 ? -7.917 -1.474 -9.486 1.00 0.00 26 VAL A O 18
ATOM 22116 N N . SER A 1 27 ? -7.919 0.766 -9.287 1.00 0.00 27 SER A N 18
ATOM 22117 C CA . SER A 1 27 ? -6.653 1.007 -9.951 1.00 0.00 27 SER A CA 18
ATOM 22118 C C . SER A 1 27 ? -5.657 1.374 -8.861 1.00 0.00 27 SER A C 18
ATOM 22119 O O . SER A 1 27 ? -5.953 2.226 -8.022 1.00 0.00 27 SER A O 18
ATOM 22127 N N . PHE A 1 28 ? -4.483 0.754 -8.852 1.00 0.00 28 PHE A N 18
ATOM 22128 C CA . PHE A 1 28 ? -3.375 1.131 -7.980 1.00 0.00 28 PHE A CA 18
ATOM 22129 C C . PHE A 1 28 ? -2.060 1.007 -8.765 1.00 0.00 28 PHE A C 18
ATOM 22130 O O . PHE A 1 28 ? -2.043 0.531 -9.904 1.00 0.00 28 PHE A O 18
ATOM 22147 N N . GLN A 1 29 ? -0.960 1.445 -8.171 1.00 0.00 29 GLN A N 18
ATOM 22148 C CA . GLN A 1 29 ? 0.397 1.438 -8.683 1.00 0.00 29 GLN A CA 18
ATOM 22149 C C . GLN A 1 29 ? 1.221 0.717 -7.645 1.00 0.00 29 GLN A C 18
ATOM 22150 O O . GLN A 1 29 ? 1.159 1.071 -6.472 1.00 0.00 29 GLN A O 18
ATOM 22164 N N . GLU A 1 30 ? 1.958 -0.302 -8.057 1.00 0.00 30 GLU A N 18
ATOM 22165 C CA . GLU A 1 30 ? 2.657 -1.184 -7.137 1.00 0.00 30 GLU A CA 18
ATOM 22166 C C . GLU A 1 30 ? 4.166 -1.079 -7.334 1.00 0.00 30 GLU A C 18
ATOM 22167 O O . GLU A 1 30 ? 4.651 -0.968 -8.464 1.00 0.00 30 GLU A O 18
ATOM 22179 N N . LEU A 1 31 ? 4.904 -1.091 -6.225 1.00 0.00 31 LEU A N 18
ATOM 22180 C CA . LEU A 1 31 ? 6.325 -0.769 -6.177 1.00 0.00 31 LEU A CA 18
ATOM 22181 C C . LEU A 1 31 ? 7.120 -1.911 -5.538 1.00 0.00 31 LEU A C 18
ATOM 22182 O O . LEU A 1 31 ? 6.918 -2.167 -4.351 1.00 0.00 31 LEU A O 18
ATOM 22198 N N . PRO A 1 32 ? 8.039 -2.583 -6.254 1.00 0.00 32 PRO A N 18
ATOM 22199 C CA . PRO A 1 32 ? 8.908 -3.583 -5.650 1.00 0.00 32 PRO A CA 18
ATOM 22200 C C . PRO A 1 32 ? 9.884 -2.891 -4.705 1.00 0.00 32 PRO A C 18
ATOM 22201 O O . PRO A 1 32 ? 10.365 -1.795 -5.010 1.00 0.00 32 PRO A O 18
ATOM 22212 N N . ILE A 1 33 ? 10.250 -3.549 -3.609 1.00 0.00 33 ILE A N 18
ATOM 22213 C CA . ILE A 1 33 ? 11.328 -3.125 -2.712 1.00 0.00 33 ILE A CA 18
ATOM 22214 C C . ILE A 1 33 ? 12.357 -4.244 -2.529 1.00 0.00 33 ILE A C 18
ATOM 22215 O O . ILE A 1 33 ? 13.445 -4.005 -2.009 1.00 0.00 33 ILE A O 18
ATOM 22231 N N . ASP A 1 34 ? 12.040 -5.461 -2.969 1.00 0.00 34 ASP A N 18
ATOM 22232 C CA . ASP A 1 34 ? 12.964 -6.570 -3.096 1.00 0.00 34 ASP A CA 18
ATOM 22233 C C . ASP A 1 34 ? 13.959 -6.172 -4.183 1.00 0.00 34 ASP A C 18
ATOM 22234 O O . ASP A 1 34 ? 13.553 -5.683 -5.239 1.00 0.00 34 ASP A O 18
ATOM 22243 N N . GLY A 1 35 ? 15.261 -6.285 -3.917 1.00 0.00 35 GLY A N 18
ATOM 22244 C CA . GLY A 1 35 ? 16.324 -5.860 -4.828 1.00 0.00 35 GLY A CA 18
ATOM 22245 C C . GLY A 1 35 ? 16.495 -4.336 -4.874 1.00 0.00 35 GLY A C 18
ATOM 22246 O O . GLY A 1 35 ? 17.620 -3.842 -4.780 1.00 0.00 35 GLY A O 18
ATOM 22250 N N . ASN A 1 36 ? 15.396 -3.576 -4.916 1.00 0.00 36 ASN A N 18
ATOM 22251 C CA . ASN A 1 36 ? 15.379 -2.133 -5.133 1.00 0.00 36 ASN A CA 18
ATOM 22252 C C . ASN A 1 36 ? 15.642 -1.465 -3.790 1.00 0.00 36 ASN A C 18
ATOM 22253 O O . ASN A 1 36 ? 14.749 -1.305 -2.964 1.00 0.00 36 ASN A O 18
ATOM 22264 N N . ALA A 1 37 ? 16.909 -1.202 -3.489 1.00 0.00 37 ALA A N 18
ATOM 22265 C CA . ALA A 1 37 ? 17.279 -0.363 -2.365 1.00 0.00 37 ALA A CA 18
ATOM 22266 C C . ALA A 1 37 ? 16.865 1.098 -2.540 1.00 0.00 37 ALA A C 18
ATOM 22267 O O . ALA A 1 37 ? 16.465 1.726 -1.566 1.00 0.00 37 ALA A O 18
ATOM 22274 N N . ALA A 1 38 ? 16.927 1.638 -3.761 1.00 0.00 38 ALA A N 18
ATOM 22275 C CA . ALA A 1 38 ? 16.794 3.067 -4.029 1.00 0.00 38 ALA A CA 18
ATOM 22276 C C . ALA A 1 38 ? 15.523 3.643 -3.412 1.00 0.00 38 ALA A C 18
ATOM 22277 O O . ALA A 1 38 ? 15.551 4.618 -2.658 1.00 0.00 38 ALA A O 18
ATOM 22284 N N . LYS A 1 39 ? 14.386 3.049 -3.760 1.00 0.00 39 LYS A N 18
ATOM 22285 C CA . LYS A 1 39 ? 13.086 3.468 -3.249 1.00 0.00 39 LYS A CA 18
ATOM 22286 C C . LYS A 1 39 ? 12.727 2.809 -1.921 1.00 0.00 39 LYS A C 18
ATOM 22287 O O . LYS A 1 39 ? 11.780 3.243 -1.278 1.00 0.00 39 LYS A O 18
ATOM 22306 N N . ARG A 1 40 ? 13.465 1.798 -1.467 1.00 0.00 40 ARG A N 18
ATOM 22307 C CA . ARG A 1 40 ? 13.335 1.265 -0.105 1.00 0.00 40 ARG A CA 18
ATOM 22308 C C . ARG A 1 40 ? 13.956 2.226 0.906 1.00 0.00 40 ARG A C 18
ATOM 22309 O O . ARG A 1 40 ? 13.480 2.329 2.036 1.00 0.00 40 ARG A O 18
ATOM 22330 N N . GLU A 1 41 ? 15.007 2.932 0.512 1.00 0.00 41 GLU A N 18
ATOM 22331 C CA . GLU A 1 41 ? 15.583 4.038 1.260 1.00 0.00 41 GLU A CA 18
ATOM 22332 C C . GLU A 1 41 ? 14.625 5.225 1.194 1.00 0.00 41 GLU A C 18
ATOM 22333 O O . GLU A 1 41 ? 14.326 5.833 2.221 1.00 0.00 41 GLU A O 18
ATOM 22345 N N . GLU A 1 42 ? 14.060 5.513 0.018 1.00 0.00 42 GLU A N 18
ATOM 22346 C CA . GLU A 1 42 ? 13.053 6.563 -0.097 1.00 0.00 42 GLU A CA 18
ATOM 22347 C C . GLU A 1 42 ? 11.817 6.217 0.751 1.00 0.00 42 GLU A C 18
ATOM 22348 O O . GLU A 1 42 ? 11.200 7.096 1.348 1.00 0.00 42 GLU A O 18
ATOM 22360 N N . MET A 1 43 ? 11.494 4.929 0.912 1.00 0.00 43 MET A N 18
ATOM 22361 C CA . MET A 1 43 ? 10.439 4.454 1.785 1.00 0.00 43 MET A CA 18
ATOM 22362 C C . MET A 1 43 ? 10.696 4.795 3.250 1.00 0.00 43 MET A C 18
ATOM 22363 O O . MET A 1 43 ? 9.738 4.840 4.018 1.00 0.00 43 MET A O 18
ATOM 22377 N N . ILE A 1 44 ? 11.929 5.090 3.661 1.00 0.00 44 ILE A N 18
ATOM 22378 C CA . ILE A 1 44 ? 12.184 5.648 4.990 1.00 0.00 44 ILE A CA 18
ATOM 22379 C C . ILE A 1 44 ? 11.497 7.011 5.003 1.00 0.00 44 ILE A C 18
ATOM 22380 O O . ILE A 1 44 ? 10.595 7.264 5.794 1.00 0.00 44 ILE A O 18
ATOM 22396 N N . LYS A 1 45 ? 11.902 7.864 4.068 1.00 0.00 45 LYS A N 18
ATOM 22397 C CA . LYS A 1 45 ? 11.544 9.270 3.984 1.00 0.00 45 LYS A CA 18
ATOM 22398 C C . LYS A 1 45 ? 10.042 9.441 3.794 1.00 0.00 45 LYS A C 18
ATOM 22399 O O . LYS A 1 45 ? 9.462 10.397 4.301 1.00 0.00 45 LYS A O 18
ATOM 22418 N N . ARG A 1 46 ? 9.395 8.496 3.114 1.00 0.00 46 ARG A N 18
ATOM 22419 C CA . ARG A 1 46 ? 7.996 8.529 2.763 1.00 0.00 46 ARG A CA 18
ATOM 22420 C C . ARG A 1 46 ? 7.117 7.779 3.761 1.00 0.00 46 ARG A C 18
ATOM 22421 O O . ARG A 1 46 ? 6.029 8.272 4.057 1.00 0.00 46 ARG A O 18
ATOM 22442 N N . SER A 1 47 ? 7.523 6.606 4.273 1.00 0.00 47 SER A N 18
ATOM 22443 C CA . SER A 1 47 ? 6.638 5.799 5.122 1.00 0.00 47 SER A CA 18
ATOM 22444 C C . SER A 1 47 ? 6.994 5.903 6.604 1.00 0.00 47 SER A C 18
ATOM 22445 O O . SER A 1 47 ? 6.123 5.691 7.449 1.00 0.00 47 SER A O 18
ATOM 22453 N N . GLY A 1 48 ? 8.256 6.189 6.931 1.00 0.00 48 GLY A N 18
ATOM 22454 C CA . GLY A 1 48 ? 8.778 6.100 8.283 1.00 0.00 48 GLY A CA 18
ATOM 22455 C C . GLY A 1 48 ? 8.659 4.688 8.852 1.00 0.00 48 GLY A C 18
ATOM 22456 O O . GLY A 1 48 ? 8.391 4.557 10.049 1.00 0.00 48 GLY A O 18
ATOM 22460 N N . ARG A 1 49 ? 8.777 3.635 8.025 1.00 0.00 49 ARG A N 18
ATOM 22461 C CA . ARG A 1 49 ? 8.622 2.244 8.435 1.00 0.00 49 ARG A CA 18
ATOM 22462 C C . ARG A 1 49 ? 9.579 1.285 7.709 1.00 0.00 49 ARG A C 18
ATOM 22463 O O . ARG A 1 49 ? 10.231 0.491 8.372 1.00 0.00 49 ARG A O 18
ATOM 22484 N N . THR A 1 50 ? 9.630 1.293 6.373 1.00 0.00 50 THR A N 18
ATOM 22485 C CA . THR A 1 50 ? 10.421 0.427 5.480 1.00 0.00 50 THR A CA 18
ATOM 22486 C C . THR A 1 50 ? 10.000 -1.042 5.445 1.00 0.00 50 THR A C 18
ATOM 22487 O O . THR A 1 50 ? 10.614 -1.878 4.776 1.00 0.00 50 THR A O 18
ATOM 22498 N N . THR A 1 51 ? 8.917 -1.342 6.137 1.00 0.00 51 THR A N 18
ATOM 22499 C CA . THR A 1 51 ? 8.183 -2.591 6.075 1.00 0.00 51 THR A CA 18
ATOM 22500 C C . THR A 1 51 ? 7.288 -2.479 4.845 1.00 0.00 51 THR A C 18
ATOM 22501 O O . THR A 1 51 ? 7.260 -1.433 4.193 1.00 0.00 51 THR A O 18
ATOM 22512 N N . VAL A 1 52 ? 6.559 -3.530 4.508 1.00 0.00 52 VAL A N 18
ATOM 22513 C CA . VAL A 1 52 ? 5.505 -3.416 3.499 1.00 0.00 52 VAL A CA 18
ATOM 22514 C C . VAL A 1 52 ? 4.291 -4.274 3.895 1.00 0.00 52 VAL A C 18
ATOM 22515 O O . VAL A 1 52 ? 4.455 -5.201 4.691 1.00 0.00 52 VAL A O 18
ATOM 22528 N N . PRO A 1 53 ? 3.090 -4.025 3.340 1.00 0.00 53 PRO A N 18
ATOM 22529 C CA . PRO A 1 53 ? 2.798 -2.977 2.372 1.00 0.00 53 PRO A CA 18
ATOM 22530 C C . PRO A 1 53 ? 2.882 -1.585 2.991 1.00 0.00 53 PRO A C 18
ATOM 22531 O O . PRO A 1 53 ? 2.851 -1.435 4.214 1.00 0.00 53 PRO A O 18
ATOM 22542 N N . GLN A 1 54 ? 3.035 -0.584 2.130 1.00 0.00 54 GLN A N 18
ATOM 22543 C CA . GLN A 1 54 ? 2.903 0.824 2.458 1.00 0.00 54 GLN A CA 18
ATOM 22544 C C . GLN A 1 54 ? 1.963 1.331 1.394 1.00 0.00 54 GLN A C 18
ATOM 22545 O O . GLN A 1 54 ? 2.390 1.493 0.250 1.00 0.00 54 GLN A O 18
ATOM 22559 N N . ILE A 1 55 ? 0.689 1.469 1.736 1.00 0.00 55 ILE A N 18
ATOM 22560 C CA . ILE A 1 55 ? -0.262 2.108 0.858 1.00 0.00 55 ILE A CA 18
ATOM 22561 C C . ILE A 1 55 ? -0.180 3.603 1.147 1.00 0.00 55 ILE A C 18
ATOM 22562 O O . ILE A 1 55 ? -0.082 4.046 2.299 1.00 0.00 55 ILE A O 18
ATOM 22578 N N . PHE A 1 56 ? -0.281 4.367 0.080 1.00 0.00 56 PHE A N 18
ATOM 22579 C CA . PHE A 1 56 ? -0.377 5.795 -0.007 1.00 0.00 56 PHE A CA 18
ATOM 22580 C C . PHE A 1 56 ? -1.574 6.062 -0.913 1.00 0.00 56 PHE A C 18
ATOM 22581 O O . PHE A 1 56 ? -1.698 5.375 -1.927 1.00 0.00 56 PHE A O 18
ATOM 22598 N N . ILE A 1 57 ? -2.451 7.009 -0.581 1.00 0.00 57 ILE A N 18
ATOM 22599 C CA . ILE A 1 57 ? -3.617 7.344 -1.396 1.00 0.00 57 ILE A CA 18
ATOM 22600 C C . ILE A 1 57 ? -3.602 8.856 -1.604 1.00 0.00 57 ILE A C 18
ATOM 22601 O O . ILE A 1 57 ? -3.779 9.595 -0.636 1.00 0.00 57 ILE A O 18
ATOM 22617 N N . ASP A 1 58 ? -3.344 9.336 -2.826 1.00 0.00 58 ASP A N 18
ATOM 22618 C CA . ASP A 1 58 ? -3.092 10.751 -3.111 1.00 0.00 58 ASP A CA 18
ATOM 22619 C C . ASP A 1 58 ? -2.110 11.366 -2.112 1.00 0.00 58 ASP A C 18
ATOM 22620 O O . ASP A 1 58 ? -2.365 12.416 -1.517 1.00 0.00 58 ASP A O 18
ATOM 22629 N N . ALA A 1 59 ? -0.992 10.661 -1.905 1.00 0.00 59 ALA A N 18
ATOM 22630 C CA . ALA A 1 59 ? 0.129 10.940 -1.018 1.00 0.00 59 ALA A CA 18
ATOM 22631 C C . ALA A 1 59 ? -0.150 10.694 0.465 1.00 0.00 59 ALA A C 18
ATOM 22632 O O . ALA A 1 59 ? 0.783 10.741 1.271 1.00 0.00 59 ALA A O 18
ATOM 22639 N N . GLN A 1 60 ? -1.392 10.390 0.836 1.00 0.00 60 GLN A N 18
ATOM 22640 C CA . GLN A 1 60 ? -1.771 10.162 2.222 1.00 0.00 60 GLN A CA 18
ATOM 22641 C C . GLN A 1 60 ? -1.227 8.801 2.632 1.00 0.00 60 GLN A C 18
ATOM 22642 O O . GLN A 1 60 ? -1.719 7.780 2.151 1.00 0.00 60 GLN A O 18
ATOM 22656 N N . HIS A 1 61 ? -0.160 8.764 3.437 1.00 0.00 61 HIS A N 18
ATOM 22657 C CA . HIS A 1 61 ? 0.443 7.511 3.868 1.00 0.00 61 HIS A CA 18
ATOM 22658 C C . HIS A 1 61 ? -0.517 6.836 4.834 1.00 0.00 61 HIS A C 18
ATOM 22659 O O . HIS A 1 61 ? -0.631 7.255 5.988 1.00 0.00 61 HIS A O 18
ATOM 22674 N N . ILE A 1 62 ? -1.185 5.788 4.372 1.00 0.00 62 ILE A N 18
ATOM 22675 C CA . ILE A 1 62 ? -2.179 5.067 5.136 1.00 0.00 62 ILE A CA 18
ATOM 22676 C C . ILE A 1 62 ? -1.449 4.234 6.186 1.00 0.00 62 ILE A C 18
ATOM 22677 O O . ILE A 1 62 ? -1.621 4.463 7.379 1.00 0.00 62 ILE A O 18
ATOM 22693 N N . GLY A 1 63 ? -0.601 3.304 5.751 1.00 0.00 63 GLY A N 18
ATOM 22694 C CA . GLY A 1 63 ? -0.012 2.292 6.607 1.00 0.00 63 GLY A CA 18
ATOM 22695 C C . GLY A 1 63 ? 0.090 1.013 5.793 1.00 0.00 63 GLY A C 18
ATOM 22696 O O . GLY A 1 63 ? 0.365 1.085 4.592 1.00 0.00 63 GLY A O 18
ATOM 22700 N N . GLY A 1 64 ? -0.116 -0.130 6.437 1.00 0.00 64 GLY A N 18
ATOM 22701 C CA . GLY A 1 64 ? -0.034 -1.461 5.861 1.00 0.00 64 GLY A CA 18
ATOM 22702 C C . GLY A 1 64 ? -1.425 -2.046 5.623 1.00 0.00 64 GLY A C 18
ATOM 22703 O O . GLY A 1 64 ? -2.404 -1.307 5.505 1.00 0.00 64 GLY A O 18
ATOM 22707 N N . TYR A 1 65 ? -1.520 -3.373 5.471 1.00 0.00 65 TYR A N 18
ATOM 22708 C CA . TYR A 1 65 ? -2.787 -4.013 5.144 1.00 0.00 65 TYR A CA 18
ATOM 22709 C C . TYR A 1 65 ? -3.805 -3.763 6.237 1.00 0.00 65 TYR A C 18
ATOM 22710 O O . TYR A 1 65 ? -4.938 -3.445 5.914 1.00 0.00 65 TYR A O 18
ATOM 22728 N N . ASP A 1 66 ? -3.435 -3.916 7.506 1.00 0.00 66 ASP A N 18
ATOM 22729 C CA . ASP A 1 66 ? -4.416 -3.911 8.590 1.00 0.00 66 ASP A CA 18
ATOM 22730 C C . ASP A 1 66 ? -5.009 -2.494 8.731 1.00 0.00 66 ASP A C 18
ATOM 22731 O O . ASP A 1 66 ? -6.178 -2.337 9.087 1.00 0.00 66 ASP A O 18
ATOM 22740 N N . ASP A 1 67 ? -4.243 -1.467 8.344 1.00 0.00 67 ASP A N 18
ATOM 22741 C CA . ASP A 1 67 ? -4.633 -0.060 8.239 1.00 0.00 67 ASP A CA 18
ATOM 22742 C C . ASP A 1 67 ? -5.625 0.130 7.088 1.00 0.00 67 ASP A C 18
ATOM 22743 O O . ASP A 1 67 ? -6.717 0.671 7.262 1.00 0.00 67 ASP A O 18
ATOM 22752 N N . LEU A 1 68 ? -5.231 -0.301 5.888 1.00 0.00 68 LEU A N 18
ATOM 22753 C CA . LEU A 1 68 ? -5.986 -0.195 4.638 1.00 0.00 68 LEU A CA 18
ATOM 22754 C C . LEU A 1 68 ? -7.318 -0.928 4.739 1.00 0.00 68 LEU A C 18
ATOM 22755 O O . LEU A 1 68 ? -8.371 -0.413 4.372 1.00 0.00 68 LEU A O 18
ATOM 22771 N N . TYR A 1 69 ? -7.269 -2.148 5.243 1.00 0.00 69 TYR A N 18
ATOM 22772 C CA . TYR A 1 69 ? -8.408 -2.997 5.474 1.00 0.00 69 TYR A CA 18
ATOM 22773 C C . TYR A 1 69 ? -9.357 -2.296 6.448 1.00 0.00 69 TYR A C 18
ATOM 22774 O O . TYR A 1 69 ? -10.560 -2.292 6.201 1.00 0.00 69 TYR A O 18
ATOM 22792 N N . ALA A 1 70 ? -8.843 -1.641 7.498 1.00 0.00 70 ALA A N 18
ATOM 22793 C CA . ALA A 1 70 ? -9.670 -0.868 8.415 1.00 0.00 70 ALA A CA 18
ATOM 22794 C C . ALA A 1 70 ? -10.253 0.396 7.759 1.00 0.00 70 ALA A C 18
ATOM 22795 O O . ALA A 1 70 ? -11.361 0.803 8.114 1.00 0.00 70 ALA A O 18
ATOM 22802 N N . LEU A 1 71 ? -9.537 1.069 6.849 1.00 0.00 71 LEU A N 18
ATOM 22803 C CA . LEU A 1 71 ? -10.068 2.164 6.036 1.00 0.00 71 LEU A CA 18
ATOM 22804 C C . LEU A 1 71 ? -11.297 1.703 5.244 1.00 0.00 71 LEU A C 18
ATOM 22805 O O . LEU A 1 71 ? -12.362 2.321 5.313 1.00 0.00 71 LEU A O 18
ATOM 22821 N N . ASP A 1 72 ? -11.165 0.595 4.515 1.00 0.00 72 ASP A N 18
ATOM 22822 C CA . ASP A 1 72 ? -12.246 -0.007 3.731 1.00 0.00 72 ASP A CA 18
ATOM 22823 C C . ASP A 1 72 ? -13.368 -0.540 4.643 1.00 0.00 72 ASP A C 18
ATOM 22824 O O . ASP A 1 72 ? -14.551 -0.496 4.305 1.00 0.00 72 ASP A O 18
ATOM 22833 N N . ALA A 1 73 ? -13.029 -0.927 5.878 1.00 0.00 73 ALA A N 18
ATOM 22834 C CA . ALA A 1 73 ? -13.978 -1.367 6.898 1.00 0.00 73 ALA A CA 18
ATOM 22835 C C . ALA A 1 73 ? -14.790 -0.206 7.476 1.00 0.00 73 ALA A C 18
ATOM 22836 O O . ALA A 1 73 ? -15.733 -0.442 8.231 1.00 0.00 73 ALA A O 18
ATOM 22843 N N . ARG A 1 74 ? -14.445 1.039 7.145 1.00 0.00 74 ARG A N 18
ATOM 22844 C CA . ARG A 1 74 ? -15.234 2.233 7.443 1.00 0.00 74 ARG A CA 18
ATOM 22845 C C . ARG A 1 74 ? -16.006 2.698 6.200 1.00 0.00 74 ARG A C 18
ATOM 22846 O O . ARG A 1 74 ? -16.783 3.648 6.296 1.00 0.00 74 ARG A O 18
ATOM 22867 N N . GLY A 1 75 ? -15.827 2.053 5.044 1.00 0.00 75 GLY A N 18
ATOM 22868 C CA . GLY A 1 75 ? -16.384 2.550 3.791 1.00 0.00 75 GLY A CA 18
ATOM 22869 C C . GLY A 1 75 ? -15.614 3.779 3.300 1.00 0.00 75 GLY A C 18
ATOM 22870 O O . GLY A 1 75 ? -16.137 4.572 2.517 1.00 0.00 75 GLY A O 18
ATOM 22874 N N . GLY A 1 76 ? -14.390 3.993 3.797 1.00 0.00 76 GLY A N 18
ATOM 22875 C CA . GLY A 1 76 ? -13.594 5.175 3.505 1.00 0.00 76 GLY A CA 18
ATOM 22876 C C . GLY A 1 76 ? -12.667 4.975 2.313 1.00 0.00 76 GLY A C 18
ATOM 22877 O O . GLY A 1 76 ? -11.942 5.908 1.970 1.00 0.00 76 GLY A O 18
ATOM 22881 N N . LEU A 1 77 ? -12.650 3.789 1.696 1.00 0.00 77 LEU A N 18
ATOM 22882 C CA . LEU A 1 77 ? -11.760 3.489 0.587 1.00 0.00 77 LEU A CA 18
ATOM 22883 C C . LEU A 1 77 ? -12.440 3.762 -0.750 1.00 0.00 77 LEU A C 18
ATOM 22884 O O . LEU A 1 77 ? -11.832 4.410 -1.596 1.00 0.00 77 LEU A O 18
ATOM 22900 N N . ASP A 1 78 ? -13.689 3.322 -0.947 1.00 0.00 78 ASP A N 18
ATOM 22901 C CA . ASP A 1 78 ? -14.470 3.644 -2.154 1.00 0.00 78 ASP A CA 18
ATOM 22902 C C . ASP A 1 78 ? -14.468 5.120 -2.561 1.00 0.00 78 ASP A C 18
ATOM 22903 O O . ASP A 1 78 ? -14.192 5.386 -3.728 1.00 0.00 78 ASP A O 18
ATOM 22912 N N . PRO A 1 79 ? -14.730 6.103 -1.677 1.00 0.00 79 PRO A N 18
ATOM 22913 C CA . PRO A 1 79 ? -14.736 7.511 -2.071 1.00 0.00 79 PRO A CA 18
ATOM 22914 C C . PRO A 1 79 ? -13.343 8.040 -2.454 1.00 0.00 79 PRO A C 18
ATOM 22915 O O . PRO A 1 79 ? -13.229 9.183 -2.911 1.00 0.00 79 PRO A O 18
ATOM 22926 N N . LEU A 1 80 ? -12.283 7.245 -2.289 1.00 0.00 80 LEU A N 18
ATOM 22927 C CA . LEU A 1 80 ? -10.939 7.558 -2.733 1.00 0.00 80 LEU A CA 18
ATOM 22928 C C . LEU A 1 80 ? -10.637 6.796 -4.027 1.00 0.00 80 LEU A C 18
ATOM 22929 O O . LEU A 1 80 ? -10.283 7.401 -5.036 1.00 0.00 80 LEU A O 18
ATOM 22945 N N . LEU A 1 81 ? -10.775 5.470 -4.008 1.00 0.00 81 LEU A N 18
ATOM 22946 C CA . LEU A 1 81 ? -10.343 4.548 -5.061 1.00 0.00 81 LEU A CA 18
ATOM 22947 C C . LEU A 1 81 ? -11.395 4.265 -6.137 1.00 0.00 81 LEU A C 18
ATOM 22948 O O . LEU A 1 81 ? -11.290 3.283 -6.880 1.00 0.00 81 LEU A O 18
ATOM 22964 N N . LYS A 1 82 ? -12.384 5.140 -6.249 1.00 0.00 82 LYS A N 18
ATOM 22965 C CA . LYS A 1 82 ? -13.506 4.996 -7.163 1.00 0.00 82 LYS A CA 18
ATOM 22966 C C . LYS A 1 82 ? -13.015 5.017 -8.596 1.00 0.00 82 LYS A C 18
ATOM 22967 O O . LYS A 1 82 ? -12.091 5.799 -8.913 1.00 0.00 82 LYS A O 18
ATOM 22987 N N . ALA A 1 1 ? -7.617 10.015 -7.287 1.00 0.00 1 ALA A N 19
ATOM 22988 C CA . ALA A 1 1 ? -6.903 9.322 -6.212 1.00 0.00 1 ALA A CA 19
ATOM 22989 C C . ALA A 1 1 ? -5.782 8.455 -6.772 1.00 0.00 1 ALA A C 19
ATOM 22990 O O . ALA A 1 1 ? -5.926 7.873 -7.848 1.00 0.00 1 ALA A O 19
ATOM 22999 N N . ASN A 1 2 ? -4.679 8.326 -6.039 1.00 0.00 2 ASN A N 19
ATOM 23000 C CA . ASN A 1 2 ? -3.467 7.617 -6.371 1.00 0.00 2 ASN A CA 19
ATOM 23001 C C . ASN A 1 2 ? -3.113 6.666 -5.233 1.00 0.00 2 ASN A C 19
ATOM 23002 O O . ASN A 1 2 ? -2.606 7.110 -4.203 1.00 0.00 2 ASN A O 19
ATOM 23013 N N . VAL A 1 3 ? -3.340 5.364 -5.386 1.00 0.00 3 VAL A N 19
ATOM 23014 C CA . VAL A 1 3 ? -2.800 4.403 -4.423 1.00 0.00 3 VAL A CA 19
ATOM 23015 C C . VAL A 1 3 ? -1.300 4.303 -4.683 1.00 0.00 3 VAL A C 19
ATOM 23016 O O . VAL A 1 3 ? -0.834 4.608 -5.784 1.00 0.00 3 VAL A O 19
ATOM 23029 N N . GLU A 1 4 ? -0.550 3.806 -3.710 1.00 0.00 4 GLU A N 19
ATOM 23030 C CA . GLU A 1 4 ? 0.857 3.532 -3.884 1.00 0.00 4 GLU A CA 19
ATOM 23031 C C . GLU A 1 4 ? 1.136 2.439 -2.860 1.00 0.00 4 GLU A C 19
ATOM 23032 O O . GLU A 1 4 ? 0.942 2.674 -1.666 1.00 0.00 4 GLU A O 19
ATOM 23044 N N . ILE A 1 5 ? 1.453 1.217 -3.301 1.00 0.00 5 ILE A N 19
ATOM 23045 C CA . ILE A 1 5 ? 1.517 0.068 -2.398 1.00 0.00 5 ILE A CA 19
ATOM 23046 C C . ILE A 1 5 ? 2.845 -0.676 -2.491 1.00 0.00 5 ILE A C 19
ATOM 23047 O O . ILE A 1 5 ? 3.144 -1.290 -3.512 1.00 0.00 5 ILE A O 19
ATOM 23063 N N . TYR A 1 6 ? 3.664 -0.595 -1.443 1.00 0.00 6 TYR A N 19
ATOM 23064 C CA . TYR A 1 6 ? 5.033 -1.087 -1.464 1.00 0.00 6 TYR A CA 19
ATOM 23065 C C . TYR A 1 6 ? 5.049 -2.546 -1.025 1.00 0.00 6 TYR A C 19
ATOM 23066 O O . TYR A 1 6 ? 4.519 -2.863 0.047 1.00 0.00 6 TYR A O 19
ATOM 23084 N N . THR A 1 7 ? 5.608 -3.431 -1.857 1.00 0.00 7 THR A N 19
ATOM 23085 C CA . THR A 1 7 ? 5.555 -4.879 -1.660 1.00 0.00 7 THR A CA 19
ATOM 23086 C C . THR A 1 7 ? 6.884 -5.546 -2.052 1.00 0.00 7 THR A C 19
ATOM 23087 O O . THR A 1 7 ? 7.791 -4.890 -2.563 1.00 0.00 7 THR A O 19
ATOM 23098 N N . LYS A 1 8 ? 7.037 -6.850 -1.797 1.00 0.00 8 LYS A N 19
ATOM 23099 C CA . LYS A 1 8 ? 8.310 -7.579 -1.965 1.00 0.00 8 LYS A CA 19
ATOM 23100 C C . LYS A 1 8 ? 8.073 -8.979 -2.525 1.00 0.00 8 LYS A C 19
ATOM 23101 O O . LYS A 1 8 ? 6.930 -9.323 -2.832 1.00 0.00 8 LYS A O 19
ATOM 23120 N N . GLU A 1 9 ? 9.137 -9.764 -2.693 1.00 0.00 9 GLU A N 19
ATOM 23121 C CA . GLU A 1 9 ? 9.091 -11.151 -3.161 1.00 0.00 9 GLU A CA 19
ATOM 23122 C C . GLU A 1 9 ? 8.240 -12.042 -2.243 1.00 0.00 9 GLU A C 19
ATOM 23123 O O . GLU A 1 9 ? 7.535 -12.937 -2.714 1.00 0.00 9 GLU A O 19
ATOM 23135 N N . THR A 1 10 ? 8.211 -11.734 -0.948 1.00 0.00 10 THR A N 19
ATOM 23136 C CA . THR A 1 10 ? 7.325 -12.303 0.053 1.00 0.00 10 THR A CA 19
ATOM 23137 C C . THR A 1 10 ? 6.795 -11.122 0.862 1.00 0.00 10 THR A C 19
ATOM 23138 O O . THR A 1 10 ? 7.494 -10.110 0.990 1.00 0.00 10 THR A O 19
ATOM 23149 N N . CYS A 1 11 ? 5.563 -11.252 1.356 1.00 0.00 11 CYS A N 19
ATOM 23150 C CA . CYS A 1 11 ? 4.824 -10.359 2.237 1.00 0.00 11 CYS A CA 19
ATOM 23151 C C . CYS A 1 11 ? 3.351 -10.790 2.144 1.00 0.00 11 CYS A C 19
ATOM 23152 O O . CYS A 1 11 ? 2.623 -10.274 1.289 1.00 0.00 11 CYS A O 19
ATOM 23159 N N . PRO A 1 12 ? 2.863 -11.720 2.984 1.00 0.00 12 PRO A N 19
ATOM 23160 C CA . PRO A 1 12 ? 1.491 -12.211 2.895 1.00 0.00 12 PRO A CA 19
ATOM 23161 C C . PRO A 1 12 ? 0.476 -11.083 3.100 1.00 0.00 12 PRO A C 19
ATOM 23162 O O . PRO A 1 12 ? -0.572 -11.069 2.455 1.00 0.00 12 PRO A O 19
ATOM 23173 N N . TYR A 1 13 ? 0.814 -10.065 3.895 1.00 0.00 13 TYR A N 19
ATOM 23174 C CA . TYR A 1 13 ? -0.072 -8.933 4.125 1.00 0.00 13 TYR A CA 19
ATOM 23175 C C . TYR A 1 13 ? -0.115 -8.040 2.882 1.00 0.00 13 TYR A C 19
ATOM 23176 O O . TYR A 1 13 ? -1.149 -7.449 2.580 1.00 0.00 13 TYR A O 19
ATOM 23194 N N . CYS A 1 14 ? 0.978 -7.950 2.123 1.00 0.00 14 CYS A N 19
ATOM 23195 C CA . CYS A 1 14 ? 1.021 -7.209 0.871 1.00 0.00 14 CYS A CA 19
ATOM 23196 C C . CYS A 1 14 ? 0.096 -7.874 -0.129 1.00 0.00 14 CYS A C 19
ATOM 23197 O O . CYS A 1 14 ? -0.725 -7.191 -0.745 1.00 0.00 14 CYS A O 19
ATOM 23204 N N . HIS A 1 15 ? 0.193 -9.203 -0.235 1.00 0.00 15 HIS A N 19
ATOM 23205 C CA . HIS A 1 15 ? -0.773 -9.987 -0.978 1.00 0.00 15 HIS A CA 19
ATOM 23206 C C . HIS A 1 15 ? -2.180 -9.640 -0.503 1.00 0.00 15 HIS A C 19
ATOM 23207 O O . HIS A 1 15 ? -2.995 -9.300 -1.350 1.00 0.00 15 HIS A O 19
ATOM 23222 N N . ARG A 1 16 ? -2.481 -9.685 0.802 1.00 0.00 16 ARG A N 19
ATOM 23223 C CA . ARG A 1 16 ? -3.827 -9.397 1.291 1.00 0.00 16 ARG A CA 19
ATOM 23224 C C . ARG A 1 16 ? -4.326 -8.041 0.806 1.00 0.00 16 ARG A C 19
ATOM 23225 O O . ARG A 1 16 ? -5.427 -7.969 0.270 1.00 0.00 16 ARG A O 19
ATOM 23246 N N . ALA A 1 17 ? -3.544 -6.975 0.970 1.00 0.00 17 ALA A N 19
ATOM 23247 C CA . ALA A 1 17 ? -3.975 -5.648 0.557 1.00 0.00 17 ALA A CA 19
ATOM 23248 C C . ALA A 1 17 ? -4.167 -5.568 -0.959 1.00 0.00 17 ALA A C 19
ATOM 23249 O O . ALA A 1 17 ? -5.214 -5.107 -1.403 1.00 0.00 17 ALA A O 19
ATOM 23256 N N . LYS A 1 18 ? -3.194 -6.000 -1.770 1.00 0.00 18 LYS A N 19
ATOM 23257 C CA . LYS A 1 18 ? -3.348 -5.937 -3.227 1.00 0.00 18 LYS A CA 19
ATOM 23258 C C . LYS A 1 18 ? -4.514 -6.805 -3.691 1.00 0.00 18 LYS A C 19
ATOM 23259 O O . LYS A 1 18 ? -5.244 -6.395 -4.588 1.00 0.00 18 LYS A O 19
ATOM 23278 N N . ALA A 1 19 ? -4.721 -7.963 -3.064 1.00 0.00 19 ALA A N 19
ATOM 23279 C CA . ALA A 1 19 ? -5.837 -8.840 -3.352 1.00 0.00 19 ALA A CA 19
ATOM 23280 C C . ALA A 1 19 ? -7.145 -8.119 -3.050 1.00 0.00 19 ALA A C 19
ATOM 23281 O O . ALA A 1 19 ? -8.050 -8.171 -3.873 1.00 0.00 19 ALA A O 19
ATOM 23288 N N . LEU A 1 20 ? -7.238 -7.407 -1.920 1.00 0.00 20 LEU A N 19
ATOM 23289 C CA . LEU A 1 20 ? -8.434 -6.656 -1.543 1.00 0.00 20 LEU A CA 19
ATOM 23290 C C . LEU A 1 20 ? -8.757 -5.633 -2.628 1.00 0.00 20 LEU A C 19
ATOM 23291 O O . LEU A 1 20 ? -9.894 -5.531 -3.080 1.00 0.00 20 LEU A O 19
ATOM 23307 N N . LEU A 1 21 ? -7.750 -4.872 -3.052 1.00 0.00 21 LEU A N 19
ATOM 23308 C CA . LEU A 1 21 ? -7.922 -3.825 -4.045 1.00 0.00 21 LEU A CA 19
ATOM 23309 C C . LEU A 1 21 ? -8.335 -4.407 -5.393 1.00 0.00 21 LEU A C 19
ATOM 23310 O O . LEU A 1 21 ? -9.194 -3.830 -6.058 1.00 0.00 21 LEU A O 19
ATOM 23326 N N . SER A 1 22 ? -7.791 -5.558 -5.784 1.00 0.00 22 SER A N 19
ATOM 23327 C CA . SER A 1 22 ? -8.237 -6.255 -6.979 1.00 0.00 22 SER A CA 19
ATOM 23328 C C . SER A 1 22 ? -9.637 -6.844 -6.795 1.00 0.00 22 SER A C 19
ATOM 23329 O O . SER A 1 22 ? -10.384 -6.886 -7.770 1.00 0.00 22 SER A O 19
ATOM 23337 N N . SER A 1 23 ? -10.047 -7.241 -5.587 1.00 0.00 23 SER A N 19
ATOM 23338 C CA . SER A 1 23 ? -11.425 -7.651 -5.335 1.00 0.00 23 SER A CA 19
ATOM 23339 C C . SER A 1 23 ? -12.367 -6.461 -5.497 1.00 0.00 23 SER A C 19
ATOM 23340 O O . SER A 1 23 ? -13.473 -6.618 -6.011 1.00 0.00 23 SER A O 19
ATOM 23348 N N . LYS A 1 24 ? -11.938 -5.259 -5.100 1.00 0.00 24 LYS A N 19
ATOM 23349 C CA . LYS A 1 24 ? -12.687 -4.043 -5.350 1.00 0.00 24 LYS A CA 19
ATOM 23350 C C . LYS A 1 24 ? -12.539 -3.576 -6.800 1.00 0.00 24 LYS A C 19
ATOM 23351 O O . LYS A 1 24 ? -13.290 -2.706 -7.232 1.00 0.00 24 LYS A O 19
ATOM 23370 N N . GLY A 1 25 ? -11.593 -4.127 -7.556 1.00 0.00 25 GLY A N 19
ATOM 23371 C CA . GLY A 1 25 ? -11.379 -3.791 -8.951 1.00 0.00 25 GLY A CA 19
ATOM 23372 C C . GLY A 1 25 ? -10.938 -2.339 -9.094 1.00 0.00 25 GLY A C 19
ATOM 23373 O O . GLY A 1 25 ? -11.217 -1.722 -10.125 1.00 0.00 25 GLY A O 19
ATOM 23377 N N . VAL A 1 26 ? -10.300 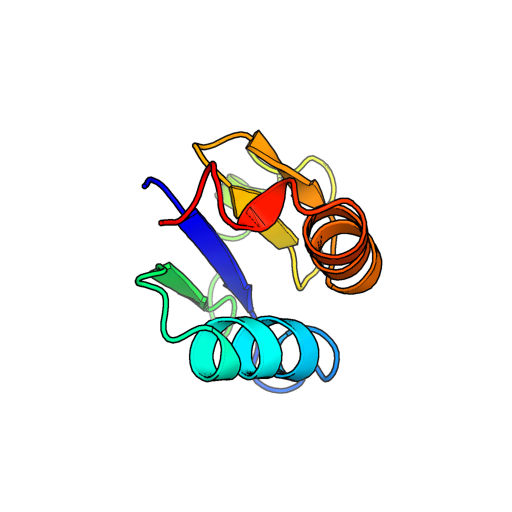-1.765 -8.067 1.00 0.00 26 VAL A N 19
ATOM 23378 C CA . VAL A 1 26 ? -9.885 -0.361 -8.128 1.00 0.00 26 VAL A CA 19
ATOM 23379 C C . VAL A 1 26 ? -8.667 -0.221 -9.040 1.00 0.00 26 VAL A C 19
ATOM 23380 O O . VAL A 1 26 ? -8.032 -1.206 -9.425 1.00 0.00 26 VAL A O 19
ATOM 23393 N N . SER A 1 27 ? -8.332 1.017 -9.378 1.00 0.00 27 SER A N 19
ATOM 23394 C CA . SER A 1 27 ? -7.102 1.357 -10.056 1.00 0.00 27 SER A CA 19
ATOM 23395 C C . SER A 1 27 ? -6.079 1.672 -8.973 1.00 0.00 27 SER A C 19
ATOM 23396 O O . SER A 1 27 ? -6.364 2.488 -8.096 1.00 0.00 27 SER A O 19
ATOM 23404 N N . PHE A 1 28 ? -4.937 0.986 -8.975 1.00 0.00 28 PHE A N 19
ATOM 23405 C CA . PHE A 1 28 ? -3.913 1.162 -7.954 1.00 0.00 28 PHE A CA 19
ATOM 23406 C C . PHE A 1 28 ? -2.514 0.885 -8.513 1.00 0.00 28 PHE A C 19
ATOM 23407 O O . PHE A 1 28 ? -2.374 0.344 -9.614 1.00 0.00 28 PHE A O 19
ATOM 23424 N N . GLN A 1 29 ? -1.467 1.235 -7.758 1.00 0.00 29 GLN A N 19
ATOM 23425 C CA . GLN A 1 29 ? -0.081 1.203 -8.213 1.00 0.00 29 GLN A CA 19
ATOM 23426 C C . GLN A 1 29 ? 0.720 0.515 -7.143 1.00 0.00 29 GLN A C 19
ATOM 23427 O O . GLN A 1 29 ? 0.612 0.884 -5.977 1.00 0.00 29 GLN A O 19
ATOM 23441 N N . GLU A 1 30 ? 1.555 -0.430 -7.550 1.00 0.00 30 GLU A N 19
ATOM 23442 C CA . GLU A 1 30 ? 2.373 -1.231 -6.646 1.00 0.00 30 GLU A CA 19
ATOM 23443 C C . GLU A 1 30 ? 3.846 -0.932 -6.888 1.00 0.00 30 GLU A C 19
ATOM 23444 O O . GLU A 1 30 ? 4.241 -0.585 -8.003 1.00 0.00 30 GLU A O 19
ATOM 23456 N N . LEU A 1 31 ? 4.651 -1.021 -5.832 1.00 0.00 31 LEU A N 19
ATOM 23457 C CA . LEU A 1 31 ? 6.029 -0.555 -5.784 1.00 0.00 31 LEU A CA 19
ATOM 23458 C C . LEU A 1 31 ? 6.912 -1.657 -5.207 1.00 0.00 31 LEU A C 19
ATOM 23459 O O . LEU A 1 31 ? 7.027 -1.788 -3.989 1.00 0.00 31 LEU A O 19
ATOM 23475 N N . PRO A 1 32 ? 7.496 -2.497 -6.069 1.00 0.00 32 PRO A N 19
ATOM 23476 C CA . PRO A 1 32 ? 8.339 -3.603 -5.653 1.00 0.00 32 PRO A CA 19
ATOM 23477 C C . PRO A 1 32 ? 9.614 -3.062 -4.996 1.00 0.00 32 PRO A C 19
ATOM 23478 O O . PRO A 1 32 ? 10.291 -2.214 -5.579 1.00 0.00 32 PRO A O 19
ATOM 23489 N N . ILE A 1 33 ? 9.959 -3.549 -3.807 1.00 0.00 33 ILE A N 19
ATOM 23490 C CA . ILE A 1 33 ? 11.161 -3.171 -3.061 1.00 0.00 33 ILE A CA 19
ATOM 23491 C C . ILE A 1 33 ? 12.208 -4.300 -3.166 1.00 0.00 33 ILE A C 19
ATOM 23492 O O . ILE A 1 33 ? 13.228 -4.270 -2.478 1.00 0.00 33 ILE A O 19
ATOM 23508 N N . ASP A 1 34 ? 11.943 -5.342 -3.953 1.00 0.00 34 ASP A N 19
ATOM 23509 C CA . ASP A 1 34 ? 12.773 -6.526 -4.054 1.00 0.00 34 ASP A CA 19
ATOM 23510 C C . ASP A 1 34 ? 14.009 -6.218 -4.888 1.00 0.00 34 ASP A C 19
ATOM 23511 O O . ASP A 1 34 ? 13.891 -5.587 -5.939 1.00 0.00 34 ASP A O 19
ATOM 23520 N N . GLY A 1 35 ? 15.186 -6.661 -4.444 1.00 0.00 35 GLY A N 19
ATOM 23521 C CA . GLY A 1 35 ? 16.424 -6.490 -5.188 1.00 0.00 35 GLY A CA 19
ATOM 23522 C C . GLY A 1 35 ? 16.727 -5.019 -5.464 1.00 0.00 35 GLY A C 19
ATOM 23523 O O . GLY A 1 35 ? 17.228 -4.681 -6.539 1.00 0.00 35 GLY A O 19
ATOM 23527 N N . ASN A 1 36 ? 16.373 -4.140 -4.526 1.00 0.00 36 ASN A N 19
ATOM 23528 C CA . ASN A 1 36 ? 16.347 -2.690 -4.659 1.00 0.00 36 ASN A CA 19
ATOM 23529 C C . ASN A 1 36 ? 16.811 -2.049 -3.349 1.00 0.00 36 ASN A C 19
ATOM 23530 O O . ASN A 1 36 ? 16.837 -2.708 -2.310 1.00 0.00 36 ASN A O 19
ATOM 23541 N N . ALA A 1 37 ? 17.049 -0.736 -3.360 1.00 0.00 37 ALA A N 19
ATOM 23542 C CA . ALA A 1 37 ? 17.452 0.038 -2.200 1.00 0.00 37 ALA A CA 19
ATOM 23543 C C . ALA A 1 37 ? 17.229 1.532 -2.442 1.00 0.00 37 ALA A C 19
ATOM 23544 O O . ALA A 1 37 ? 16.767 2.200 -1.526 1.00 0.00 37 ALA A O 1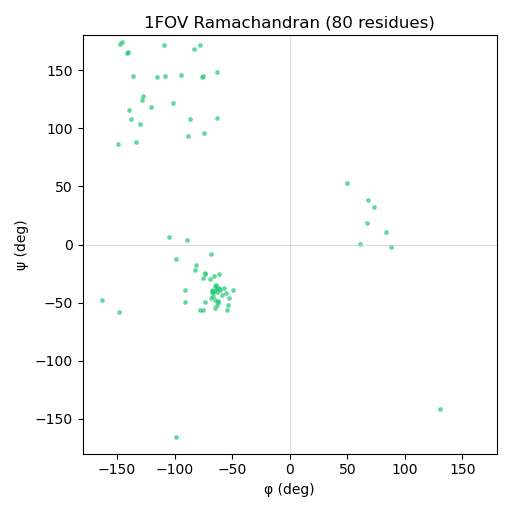9
ATOM 23551 N N . ALA A 1 38 ? 17.371 2.043 -3.665 1.00 0.00 38 ALA A N 19
ATOM 23552 C CA . ALA A 1 38 ? 16.957 3.401 -4.014 1.00 0.00 38 ALA A CA 19
ATOM 23553 C C . ALA A 1 38 ? 15.489 3.644 -3.638 1.00 0.00 38 ALA A C 19
ATOM 23554 O O . ALA A 1 38 ? 15.150 4.522 -2.846 1.00 0.00 38 ALA A O 19
ATOM 23561 N N . LYS A 1 39 ? 14.586 2.800 -4.141 1.00 0.00 39 LYS A N 19
ATOM 23562 C CA . LYS A 1 39 ? 13.162 2.920 -3.842 1.00 0.00 39 LYS A CA 19
ATOM 23563 C C . LYS A 1 39 ? 12.840 2.494 -2.399 1.00 0.00 39 LYS A C 19
ATOM 23564 O O . LYS A 1 39 ? 11.718 2.683 -1.938 1.00 0.00 39 LYS A O 19
ATOM 23583 N N . ARG A 1 40 ? 13.798 1.893 -1.681 1.00 0.00 40 ARG A N 19
ATOM 23584 C CA . ARG A 1 40 ? 13.681 1.583 -0.258 1.00 0.00 40 ARG A CA 19
ATOM 23585 C C . ARG A 1 40 ? 13.939 2.864 0.533 1.00 0.00 40 ARG A C 19
ATOM 23586 O O . ARG A 1 40 ? 13.121 3.227 1.369 1.00 0.00 40 ARG A O 19
ATOM 23607 N N . GLU A 1 41 ? 15.032 3.580 0.258 1.00 0.00 41 GLU A N 19
ATOM 23608 C CA . GLU A 1 41 ? 15.296 4.856 0.916 1.00 0.00 41 GLU A CA 19
ATOM 23609 C C . GLU A 1 41 ? 14.235 5.896 0.538 1.00 0.00 41 GLU A C 19
ATOM 23610 O O . GLU A 1 41 ? 13.956 6.800 1.326 1.00 0.00 41 GLU A O 19
ATOM 23622 N N . GLU A 1 42 ? 13.599 5.772 -0.633 1.00 0.00 42 GLU A N 19
ATOM 23623 C CA . GLU A 1 42 ? 12.418 6.565 -0.957 1.00 0.00 42 GLU A CA 19
ATOM 23624 C C . GLU A 1 42 ? 11.337 6.253 0.076 1.00 0.00 42 GLU A C 19
ATOM 23625 O O . GLU A 1 42 ? 10.826 7.156 0.731 1.00 0.00 42 GLU A O 19
ATOM 23637 N N . MET A 1 43 ? 11.030 4.973 0.298 1.00 0.00 43 MET A N 19
ATOM 23638 C CA . MET A 1 43 ? 10.064 4.591 1.303 1.00 0.00 43 MET A CA 19
ATOM 23639 C C . MET A 1 43 ? 10.460 5.026 2.721 1.00 0.00 43 MET A C 19
ATOM 23640 O O . MET A 1 43 ? 9.581 5.290 3.541 1.00 0.00 43 MET A O 19
ATOM 23654 N N . ILE A 1 44 ? 11.742 5.197 3.024 1.00 0.00 44 ILE A N 19
ATOM 23655 C CA . ILE A 1 44 ? 12.167 5.825 4.278 1.00 0.00 44 ILE A CA 19
ATOM 23656 C C . ILE A 1 44 ? 11.707 7.288 4.282 1.00 0.00 44 ILE A C 19
ATOM 23657 O O . ILE A 1 44 ? 11.065 7.713 5.243 1.00 0.00 44 ILE A O 19
ATOM 23673 N N . LYS A 1 45 ? 11.992 8.066 3.234 1.00 0.00 45 LYS A N 19
ATOM 23674 C CA . LYS A 1 45 ? 11.536 9.455 3.137 1.00 0.00 45 LYS A CA 19
ATOM 23675 C C . LYS A 1 45 ? 10.020 9.573 3.229 1.00 0.00 45 LYS A C 19
ATOM 23676 O O . LYS A 1 45 ? 9.509 10.544 3.789 1.00 0.00 45 LYS A O 19
ATOM 23695 N N . ARG A 1 46 ? 9.293 8.619 2.663 1.00 0.00 46 ARG A N 19
ATOM 23696 C CA . ARG A 1 46 ? 7.862 8.687 2.470 1.00 0.00 46 ARG A CA 19
ATOM 23697 C C . ARG A 1 46 ? 7.061 8.073 3.614 1.00 0.00 46 ARG A C 19
ATOM 23698 O O . ARG A 1 46 ? 5.927 8.503 3.811 1.00 0.00 46 ARG A O 19
ATOM 23719 N N . SER A 1 47 ? 7.587 7.079 4.335 1.00 0.00 47 SER A N 19
ATOM 23720 C CA . SER A 1 47 ? 6.853 6.379 5.394 1.00 0.00 47 SER A CA 19
ATOM 23721 C C . SER A 1 47 ? 7.580 6.412 6.745 1.00 0.00 47 SER A C 19
ATOM 23722 O O . SER A 1 47 ? 6.986 6.066 7.766 1.00 0.00 47 SER A O 19
ATOM 23730 N N . GLY A 1 48 ? 8.889 6.698 6.750 1.00 0.00 48 GLY A N 19
ATOM 23731 C CA . GLY A 1 48 ? 9.794 6.548 7.889 1.00 0.00 48 GLY A CA 19
ATOM 23732 C C . GLY A 1 48 ? 10.106 5.078 8.210 1.00 0.00 48 GLY A C 19
ATOM 23733 O O . GLY A 1 48 ? 11.086 4.782 8.897 1.00 0.00 48 GLY A O 19
ATOM 23737 N N . ARG A 1 49 ? 9.310 4.145 7.683 1.00 0.00 49 ARG A N 19
ATOM 23738 C CA . ARG A 1 49 ? 9.280 2.733 8.037 1.00 0.00 49 ARG A CA 19
ATOM 23739 C C . ARG A 1 49 ? 10.206 1.896 7.167 1.00 0.00 49 ARG A C 19
ATOM 23740 O O . ARG A 1 49 ? 11.202 1.395 7.665 1.00 0.00 49 ARG A O 19
ATOM 23761 N N . THR A 1 50 ? 9.837 1.721 5.903 1.00 0.00 50 THR A N 19
ATOM 23762 C CA . THR A 1 50 ? 10.366 0.816 4.889 1.00 0.00 50 THR A CA 19
ATOM 23763 C C . THR A 1 50 ? 10.018 -0.657 5.129 1.00 0.00 50 THR A C 19
ATOM 23764 O O . THR A 1 50 ? 10.379 -1.525 4.333 1.00 0.00 50 THR A O 19
ATOM 23775 N N . THR A 1 51 ? 9.264 -0.929 6.185 1.00 0.00 51 THR A N 19
ATOM 23776 C CA . THR A 1 51 ? 8.633 -2.204 6.466 1.00 0.00 51 THR A CA 19
ATOM 23777 C C . THR A 1 51 ? 7.447 -2.354 5.518 1.00 0.00 51 THR A C 19
ATOM 23778 O O . THR A 1 51 ? 7.148 -1.453 4.723 1.00 0.00 51 THR A O 19
ATOM 23789 N N . VAL A 1 52 ? 6.785 -3.502 5.575 1.00 0.00 52 VAL A N 19
ATOM 23790 C CA . VAL A 1 52 ? 5.686 -3.804 4.669 1.00 0.00 52 VAL A CA 19
ATOM 23791 C C . VAL A 1 52 ? 4.463 -4.370 5.406 1.00 0.00 52 VAL A C 19
ATOM 23792 O O . VAL A 1 52 ? 4.619 -4.941 6.493 1.00 0.00 52 VAL A O 19
ATOM 23805 N N . PRO A 1 53 ? 3.259 -4.293 4.805 1.00 0.00 53 PRO A N 19
ATOM 23806 C CA . PRO A 1 53 ? 2.937 -3.516 3.602 1.00 0.00 53 PRO A CA 19
ATOM 23807 C C . PRO A 1 53 ? 3.030 -2.025 3.928 1.00 0.00 53 PRO A C 19
ATOM 23808 O O . PRO A 1 53 ? 2.927 -1.653 5.094 1.00 0.00 53 PRO A O 19
ATOM 23819 N N . GLN A 1 54 ? 3.147 -1.175 2.912 1.00 0.00 54 GLN A N 19
ATOM 23820 C CA . GLN A 1 54 ? 3.034 0.263 3.080 1.00 0.00 54 GLN A CA 19
ATOM 23821 C C . GLN A 1 54 ? 2.128 0.746 1.965 1.00 0.00 54 GLN A C 19
ATOM 23822 O O . GLN A 1 54 ? 2.563 0.854 0.819 1.00 0.00 54 GLN A O 19
ATOM 23836 N N . ILE A 1 55 ? 0.847 0.922 2.280 1.00 0.00 55 ILE A N 19
ATOM 23837 C CA . ILE A 1 55 ? -0.111 1.541 1.382 1.00 0.00 55 ILE A CA 19
ATOM 23838 C C . ILE A 1 55 ? -0.092 3.042 1.662 1.00 0.00 55 ILE A C 19
ATOM 23839 O O . ILE A 1 55 ? 0.046 3.489 2.808 1.00 0.00 55 ILE A O 19
ATOM 23855 N N . PHE A 1 56 ? -0.303 3.803 0.604 1.00 0.00 56 PHE A N 19
ATOM 23856 C CA . PHE A 1 56 ? -0.539 5.219 0.534 1.00 0.00 56 PHE A CA 19
ATOM 23857 C C . PHE A 1 56 ? -1.757 5.401 -0.365 1.00 0.00 56 PHE A C 19
ATOM 23858 O O . PHE A 1 56 ? -1.930 4.611 -1.297 1.00 0.00 56 PHE A O 19
ATOM 23875 N N . ILE A 1 57 ? -2.573 6.427 -0.137 1.00 0.00 57 ILE A N 19
ATOM 23876 C CA . ILE A 1 57 ? -3.621 6.848 -1.048 1.00 0.00 57 ILE A CA 19
ATOM 23877 C C . ILE A 1 57 ? -3.505 8.369 -1.058 1.00 0.00 57 ILE A C 19
ATOM 23878 O O . ILE A 1 57 ? -3.675 8.999 -0.021 1.00 0.00 57 ILE A O 19
ATOM 23894 N N . ASP A 1 58 ? -3.174 8.976 -2.190 1.00 0.00 58 ASP A N 19
ATOM 23895 C CA . ASP A 1 58 ? -3.102 10.424 -2.365 1.00 0.00 58 ASP A CA 19
ATOM 23896 C C . ASP A 1 58 ? -2.031 11.018 -1.443 1.00 0.00 58 ASP A C 19
ATOM 23897 O O . ASP A 1 58 ? -2.234 12.062 -0.818 1.00 0.00 58 ASP A O 19
ATOM 23906 N N . ALA A 1 59 ? -0.896 10.322 -1.331 1.00 0.00 59 ALA A N 19
ATOM 23907 C CA . ALA A 1 59 ? 0.285 10.589 -0.513 1.00 0.00 59 ALA A CA 19
ATOM 23908 C C . ALA A 1 59 ? 0.099 10.289 0.976 1.00 0.00 59 ALA A C 19
ATOM 23909 O O . ALA A 1 59 ? 1.055 10.353 1.750 1.00 0.00 59 ALA A O 19
ATOM 23916 N N . GLN A 1 60 ? -1.123 9.999 1.395 1.00 0.00 60 GLN A N 19
ATOM 23917 C CA . GLN A 1 60 ? -1.534 9.754 2.768 1.00 0.00 60 GLN A CA 19
ATOM 23918 C C . GLN A 1 60 ? -1.011 8.369 3.118 1.00 0.00 60 GLN A C 19
ATOM 23919 O O . GLN A 1 60 ? -1.561 7.375 2.652 1.00 0.00 60 GLN A O 19
ATOM 23933 N N . HIS A 1 61 ? 0.100 8.280 3.848 1.00 0.00 61 HIS A N 19
ATOM 23934 C CA . HIS A 1 61 ? 0.635 7.001 4.300 1.00 0.00 61 HIS A CA 19
ATOM 23935 C C . HIS A 1 61 ? -0.416 6.336 5.192 1.00 0.00 61 HIS A C 19
ATOM 23936 O O . HIS A 1 61 ? -0.631 6.799 6.314 1.00 0.00 61 HIS A O 19
ATOM 23951 N N . ILE A 1 62 ? -1.092 5.300 4.701 1.00 0.00 62 ILE A N 19
ATOM 23952 C CA . ILE A 1 62 ? -2.190 4.638 5.389 1.00 0.00 62 ILE A CA 19
ATOM 23953 C C . ILE A 1 62 ? -1.621 3.787 6.521 1.00 0.00 62 ILE A C 19
ATOM 23954 O O . ILE A 1 62 ? -1.998 3.970 7.676 1.00 0.00 62 ILE A O 19
ATOM 23970 N N . GLY A 1 63 ? -0.712 2.866 6.192 1.00 0.00 63 GLY A N 19
ATOM 23971 C CA . GLY A 1 63 ? -0.241 1.832 7.095 1.00 0.00 63 GLY A CA 19
ATOM 23972 C C . GLY A 1 63 ? -0.130 0.530 6.314 1.00 0.00 63 GLY A C 19
ATOM 23973 O O . GLY A 1 63 ? 0.262 0.568 5.144 1.00 0.00 63 GLY A O 19
ATOM 23977 N N . GLY A 1 64 ? -0.483 -0.586 6.953 1.00 0.00 64 GLY A N 19
ATOM 23978 C CA . GLY A 1 64 ? -0.413 -1.941 6.417 1.00 0.00 64 GLY A CA 19
ATOM 23979 C C . GLY A 1 64 ? -1.796 -2.447 6.000 1.00 0.00 64 GLY A C 19
ATOM 23980 O O . GLY A 1 64 ? -2.746 -1.667 5.906 1.00 0.00 64 GLY A O 19
ATOM 23984 N N . TYR A 1 65 ? -1.921 -3.743 5.689 1.00 0.00 65 TYR A N 19
ATOM 23985 C CA . TYR A 1 65 ? -3.168 -4.313 5.176 1.00 0.00 65 TYR A CA 19
ATOM 23986 C C . TYR A 1 65 ? -4.324 -4.072 6.133 1.00 0.00 65 TYR A C 19
ATOM 23987 O O . TYR A 1 65 ? -5.406 -3.726 5.674 1.00 0.00 65 TYR A O 19
ATOM 24005 N N . ASP A 1 66 ? -4.109 -4.240 7.435 1.00 0.00 66 ASP A N 19
ATOM 24006 C CA . ASP A 1 66 ? -5.186 -4.104 8.413 1.00 0.00 66 ASP A CA 19
ATOM 24007 C C . ASP A 1 66 ? -5.700 -2.661 8.421 1.00 0.00 66 ASP A C 19
ATOM 24008 O O . ASP A 1 66 ? -6.907 -2.444 8.503 1.00 0.00 66 ASP A O 19
ATOM 24017 N N . ASP A 1 67 ? -4.791 -1.691 8.272 1.00 0.00 67 ASP A N 19
ATOM 24018 C CA . ASP A 1 67 ? -5.097 -0.259 8.252 1.00 0.00 67 ASP A CA 19
ATOM 24019 C C . ASP A 1 67 ? -5.927 0.076 7.022 1.00 0.00 67 ASP A C 19
ATOM 24020 O O . ASP A 1 67 ? -6.922 0.796 7.105 1.00 0.00 67 ASP A O 19
ATOM 24029 N N . LEU A 1 68 ? -5.479 -0.428 5.874 1.00 0.00 68 LEU A N 19
ATOM 24030 C CA . LEU A 1 68 ? -6.090 -0.265 4.565 1.00 0.00 68 LEU A CA 19
ATOM 24031 C C . LEU A 1 68 ? -7.470 -0.884 4.549 1.00 0.00 68 LEU A C 19
ATOM 24032 O O . LEU A 1 68 ? -8.444 -0.212 4.218 1.00 0.00 68 LEU A O 19
ATOM 24048 N N . TYR A 1 69 ? -7.565 -2.157 4.903 1.00 0.00 69 TYR A N 19
ATOM 24049 C CA . TYR A 1 69 ? -8.827 -2.858 4.885 1.00 0.00 69 TYR A CA 19
ATOM 24050 C C . TYR A 1 69 ? -9.774 -2.192 5.884 1.00 0.00 69 TYR A C 19
ATOM 24051 O O . TYR A 1 69 ? -10.958 -2.069 5.590 1.00 0.00 69 TYR A O 19
ATOM 24069 N N . ALA A 1 70 ? -9.274 -1.676 7.013 1.00 0.00 70 ALA A N 19
ATOM 24070 C CA . ALA A 1 70 ? -10.102 -0.912 7.924 1.00 0.00 70 ALA A CA 19
ATOM 24071 C C . ALA A 1 70 ? -10.571 0.407 7.301 1.00 0.00 70 ALA A C 19
ATOM 24072 O O . ALA A 1 70 ? -11.715 0.802 7.526 1.00 0.00 70 ALA A O 19
ATOM 24079 N N . LEU A 1 71 ? -9.714 1.152 6.595 1.00 0.00 71 LEU A N 19
ATOM 24080 C CA . LEU A 1 71 ? -10.111 2.358 5.883 1.00 0.00 71 LEU A CA 19
ATOM 24081 C C . LEU A 1 71 ? -11.231 2.043 4.890 1.00 0.00 71 LEU A C 19
ATOM 24082 O O . LEU A 1 71 ? -12.232 2.755 4.818 1.00 0.00 71 LEU A O 19
ATOM 24098 N N . ASP A 1 72 ? -11.072 0.966 4.121 1.00 0.00 72 ASP A N 19
ATOM 24099 C CA . ASP A 1 72 ? -12.085 0.510 3.179 1.00 0.00 72 ASP A CA 19
ATOM 24100 C C . ASP A 1 72 ? -13.372 0.113 3.902 1.00 0.00 72 ASP A C 19
ATOM 24101 O O . ASP A 1 72 ? -14.468 0.502 3.498 1.00 0.00 72 ASP A O 19
ATOM 24110 N N . ALA A 1 73 ? -13.243 -0.562 5.040 1.00 0.00 73 ALA A N 19
ATOM 24111 C CA . ALA A 1 73 ? -14.352 -0.981 5.886 1.00 0.00 73 ALA A CA 19
ATOM 24112 C C . ALA A 1 73 ? -15.124 0.232 6.418 1.00 0.00 73 ALA A C 19
ATOM 24113 O O . ALA A 1 73 ? -16.347 0.181 6.575 1.00 0.00 73 ALA A O 19
ATOM 24120 N N . ARG A 1 74 ? -14.438 1.359 6.622 1.00 0.00 74 ARG A N 19
ATOM 24121 C CA . ARG A 1 74 ? -15.038 2.614 7.062 1.00 0.00 74 ARG A CA 19
ATOM 24122 C C . ARG A 1 74 ? -15.818 3.259 5.923 1.00 0.00 74 ARG A C 19
ATOM 24123 O O . ARG A 1 74 ? -16.656 4.112 6.189 1.00 0.00 74 ARG A O 19
ATOM 24144 N N . GLY A 1 75 ? -15.593 2.857 4.674 1.00 0.00 75 GLY A N 19
ATOM 24145 C CA . GLY A 1 75 ? -16.132 3.571 3.525 1.00 0.00 75 GLY A CA 19
ATOM 24146 C C . GLY A 1 75 ? -15.214 4.727 3.135 1.00 0.00 75 GLY A C 19
ATOM 24147 O O . GLY A 1 75 ? -15.683 5.730 2.602 1.00 0.00 75 GLY A O 19
ATOM 24151 N N . GLY A 1 76 ? -13.917 4.644 3.453 1.00 0.00 76 GLY A N 19
ATOM 24152 C CA . GLY A 1 76 ? -12.944 5.686 3.147 1.00 0.00 76 GLY A CA 19
ATOM 24153 C C . GLY A 1 76 ? -12.075 5.364 1.934 1.00 0.00 76 GLY A C 19
ATOM 24154 O O . GLY A 1 76 ? -11.308 6.229 1.512 1.00 0.00 76 GLY A O 19
ATOM 24158 N N . LEU A 1 77 ? -12.167 4.153 1.374 1.00 0.00 77 LEU A N 19
ATOM 24159 C CA . LEU A 1 77 ? -11.508 3.800 0.119 1.00 0.00 77 LEU A CA 19
ATOM 24160 C C . LEU A 1 77 ? -12.411 4.223 -1.036 1.00 0.00 77 LEU A C 19
ATOM 24161 O O . LEU A 1 77 ? -11.952 4.871 -1.970 1.00 0.00 77 LEU A O 19
ATOM 24177 N N . ASP A 1 78 ? -13.693 3.864 -0.969 1.00 0.00 78 ASP A N 19
ATOM 24178 C CA . ASP A 1 78 ? -14.657 3.974 -2.062 1.00 0.00 78 ASP A CA 19
ATOM 24179 C C . ASP A 1 78 ? -14.822 5.435 -2.549 1.00 0.00 78 ASP A C 19
ATOM 24180 O O . ASP A 1 78 ? -14.840 5.635 -3.765 1.00 0.00 78 ASP A O 19
ATOM 24189 N N . PRO A 1 79 ? -14.925 6.491 -1.708 1.00 0.00 79 PRO A N 19
ATOM 24190 C CA . PRO A 1 79 ? -15.030 7.863 -2.214 1.00 0.00 79 PRO A CA 19
ATOM 24191 C C . PRO A 1 79 ? -13.753 8.351 -2.909 1.00 0.00 79 PRO A C 19
ATOM 24192 O O . PRO A 1 79 ? -13.777 9.391 -3.573 1.00 0.00 79 PRO A O 19
ATOM 24203 N N . LEU A 1 80 ? -12.636 7.632 -2.780 1.00 0.00 80 LEU A N 19
ATOM 24204 C CA . LEU A 1 80 ? -11.366 7.997 -3.382 1.00 0.00 80 LEU A CA 19
ATOM 24205 C C . LEU A 1 80 ? -11.111 7.152 -4.625 1.00 0.00 80 LEU A C 19
ATOM 24206 O O . LEU A 1 80 ? -10.801 7.700 -5.683 1.00 0.00 80 LEU A O 19
ATOM 24222 N N . LEU A 1 81 ? -11.272 5.834 -4.522 1.00 0.00 81 LEU A N 19
ATOM 24223 C CA . LEU A 1 81 ? -10.848 4.843 -5.511 1.00 0.00 81 LEU A CA 19
ATOM 24224 C C . LEU A 1 81 ? -11.991 4.060 -6.157 1.00 0.00 81 LEU A C 19
ATOM 24225 O O . LEU A 1 81 ? -11.714 3.154 -6.940 1.00 0.00 81 LEU A O 19
ATOM 24241 N N . LYS A 1 82 ? -13.242 4.446 -5.894 1.00 0.00 82 LYS A N 19
ATOM 24242 C CA . LYS A 1 82 ? -14.457 3.864 -6.413 1.00 0.00 82 LYS A CA 19
ATOM 24243 C C . LYS A 1 82 ? -14.563 2.375 -6.128 1.00 0.00 82 LYS A C 19
ATOM 24244 O O . LYS A 1 82 ? -14.898 2.048 -4.969 1.00 0.00 82 LYS A O 19
ATOM 24264 N N . ALA A 1 1 ? -7.621 9.160 -6.554 1.00 0.00 1 ALA A N 20
ATOM 24265 C CA . ALA A 1 1 ? -6.370 9.338 -5.805 1.00 0.00 1 ALA A CA 20
ATOM 24266 C C . ALA A 1 1 ? -5.208 8.677 -6.540 1.00 0.00 1 ALA A C 20
ATOM 24267 O O . ALA A 1 1 ? -5.421 7.769 -7.346 1.00 0.00 1 ALA A O 20
ATOM 24276 N N . ASN A 1 2 ? -3.964 9.017 -6.183 1.00 0.00 2 ASN A N 20
ATOM 24277 C CA . ASN A 1 2 ? -2.864 8.080 -6.355 1.00 0.00 2 ASN A CA 20
ATOM 24278 C C . ASN A 1 2 ? -3.077 7.045 -5.272 1.00 0.00 2 ASN A C 20
ATOM 24279 O O . ASN A 1 2 ? -3.340 7.427 -4.128 1.00 0.00 2 ASN A O 20
ATOM 24290 N N . VAL A 1 3 ? -2.958 5.771 -5.619 1.00 0.00 3 VAL A N 20
ATOM 24291 C CA . VAL A 1 3 ? -3.105 4.682 -4.670 1.00 0.00 3 VAL A CA 20
ATOM 24292 C C . VAL A 1 3 ? -1.896 3.824 -4.864 1.00 0.00 3 VAL A C 20
ATOM 24293 O O . VAL A 1 3 ? -1.863 2.944 -5.717 1.00 0.00 3 VAL A O 20
ATOM 24306 N N . GLU A 1 4 ? -0.879 4.166 -4.097 1.00 0.00 4 GLU A N 20
ATOM 24307 C CA . GLU A 1 4 ? 0.448 3.649 -4.268 1.00 0.00 4 GLU A CA 20
ATOM 24308 C C . GLU A 1 4 ? 0.706 2.622 -3.175 1.00 0.00 4 GLU A C 20
ATOM 24309 O O . GLU A 1 4 ? 0.514 2.940 -2.003 1.00 0.00 4 GLU A O 20
ATOM 24321 N N . ILE A 1 5 ? 1.083 1.389 -3.537 1.00 0.00 5 ILE A N 20
ATOM 24322 C CA . ILE A 1 5 ? 1.181 0.279 -2.592 1.00 0.00 5 ILE A CA 20
ATOM 24323 C C . ILE A 1 5 ? 2.557 -0.390 -2.657 1.00 0.00 5 ILE A C 20
ATOM 24324 O O . ILE A 1 5 ? 2.868 -1.155 -3.573 1.00 0.00 5 ILE A O 20
ATOM 24340 N N . TYR A 1 6 ? 3.419 -0.077 -1.690 1.00 0.00 6 TYR A N 20
ATOM 24341 C CA . TYR A 1 6 ? 4.767 -0.633 -1.639 1.00 0.00 6 TYR A CA 20
ATOM 24342 C C . TYR A 1 6 ? 4.690 -2.094 -1.198 1.00 0.00 6 TYR A C 20
ATOM 24343 O O . TYR A 1 6 ? 3.861 -2.419 -0.345 1.00 0.00 6 TYR A O 20
ATOM 24361 N N . THR A 1 7 ? 5.529 -2.973 -1.761 1.00 0.00 7 THR A N 20
ATOM 24362 C CA . THR A 1 7 ? 5.500 -4.424 -1.522 1.00 0.00 7 THR A CA 20
ATOM 24363 C C . THR A 1 7 ? 6.906 -5.048 -1.695 1.00 0.00 7 THR A C 20
ATOM 24364 O O . THR A 1 7 ? 7.821 -4.356 -2.133 1.00 0.00 7 THR A O 20
ATOM 24375 N N . LYS A 1 8 ? 7.112 -6.327 -1.343 1.00 0.00 8 LYS A N 20
ATOM 24376 C CA . LYS A 1 8 ? 8.313 -7.124 -1.669 1.00 0.00 8 LYS A CA 20
ATOM 24377 C C . LYS A 1 8 ? 7.830 -8.496 -2.134 1.00 0.00 8 LYS A C 20
ATOM 24378 O O . LYS A 1 8 ? 6.637 -8.791 -2.025 1.00 0.00 8 LYS A O 20
ATOM 24397 N N . GLU A 1 9 ? 8.758 -9.336 -2.596 1.00 0.00 9 GLU A N 20
ATOM 24398 C CA . GLU A 1 9 ? 8.483 -10.588 -3.298 1.00 0.00 9 GLU A CA 20
ATOM 24399 C C . GLU A 1 9 ? 7.574 -11.526 -2.512 1.00 0.00 9 GLU A C 20
ATOM 24400 O O . GLU A 1 9 ? 6.659 -12.122 -3.079 1.00 0.00 9 GLU A O 20
ATOM 24412 N N . THR A 1 10 ? 7.753 -11.587 -1.197 1.00 0.00 10 THR A N 20
ATOM 24413 C CA . THR A 1 10 ? 6.839 -12.253 -0.296 1.00 0.00 10 THR A CA 20
ATOM 24414 C C . THR A 1 10 ? 6.619 -11.318 0.891 1.00 0.00 10 THR A C 20
ATOM 24415 O O . THR A 1 10 ? 7.518 -10.554 1.265 1.00 0.00 10 THR A O 20
ATOM 24426 N N . CYS A 1 11 ? 5.393 -11.344 1.413 1.00 0.00 11 CYS A N 20
ATOM 24427 C CA . CYS A 1 11 ? 4.828 -10.432 2.393 1.00 0.00 11 CYS A CA 20
ATOM 24428 C C . CYS A 1 11 ? 3.343 -10.822 2.482 1.00 0.00 11 CYS A C 20
ATOM 24429 O O . CYS A 1 11 ? 2.586 -10.500 1.560 1.00 0.00 11 CYS A O 20
ATOM 24436 N N . PRO A 1 12 ? 2.882 -11.536 3.527 1.00 0.00 12 PRO A N 20
ATOM 24437 C CA . PRO A 1 12 ? 1.522 -12.076 3.562 1.00 0.00 12 PRO A CA 20
ATOM 24438 C C . PRO A 1 12 ? 0.491 -10.950 3.614 1.00 0.00 12 PRO A C 20
ATOM 24439 O O . PRO A 1 12 ? -0.593 -11.084 3.046 1.00 0.00 12 PRO A O 20
ATOM 24450 N N . TYR A 1 13 ? 0.851 -9.817 4.215 1.00 0.00 13 TYR A N 20
ATOM 24451 C CA . TYR A 1 13 ? 0.009 -8.642 4.300 1.00 0.00 13 TYR A CA 20
ATOM 24452 C C . TYR A 1 13 ? -0.067 -7.942 2.946 1.00 0.00 13 TYR A C 20
ATOM 24453 O O . TYR A 1 13 ? -1.133 -7.466 2.574 1.00 0.00 13 TYR A O 20
ATOM 24471 N N . CYS A 1 14 ? 1.024 -7.902 2.180 1.00 0.00 14 CYS A N 20
ATOM 24472 C CA . CYS A 1 14 ? 1.025 -7.345 0.835 1.00 0.00 14 CYS A CA 20
ATOM 24473 C C . CYS A 1 14 ? 0.071 -8.149 -0.036 1.00 0.00 14 CYS A C 20
ATOM 24474 O O . CYS A 1 14 ? -0.795 -7.563 -0.682 1.00 0.00 14 CYS A O 20
ATOM 24481 N N . HIS A 1 15 ? 0.180 -9.480 0.032 1.00 0.00 15 HIS A N 20
ATOM 24482 C CA . HIS A 1 15 ? -0.750 -10.388 -0.614 1.00 0.00 15 HIS A CA 20
ATOM 24483 C C . HIS A 1 15 ? -2.185 -10.053 -0.197 1.00 0.00 15 HIS A C 20
ATOM 24484 O O . HIS A 1 15 ? -3.000 -9.806 -1.080 1.00 0.00 15 HIS A O 20
ATOM 24499 N N . ARG A 1 16 ? -2.503 -9.978 1.107 1.00 0.00 16 ARG A N 20
ATOM 24500 C CA . ARG A 1 16 ? -3.857 -9.648 1.558 1.00 0.00 16 ARG A CA 20
ATOM 24501 C C . ARG A 1 16 ? -4.341 -8.313 0.993 1.00 0.00 16 ARG A C 20
ATOM 24502 O O . ARG A 1 16 ? -5.440 -8.248 0.452 1.00 0.00 16 ARG A O 20
ATOM 24523 N N . ALA A 1 17 ? -3.558 -7.242 1.118 1.00 0.00 17 ALA A N 20
ATOM 24524 C CA . ALA A 1 17 ? -3.990 -5.918 0.694 1.00 0.00 17 ALA A CA 20
ATOM 24525 C C . ALA A 1 17 ? -4.170 -5.863 -0.822 1.00 0.00 17 ALA A C 20
ATOM 24526 O O . ALA A 1 17 ? -5.215 -5.412 -1.278 1.00 0.00 17 ALA A O 20
ATOM 24533 N N . LYS A 1 18 ? -3.192 -6.313 -1.619 1.00 0.00 18 LYS A N 20
ATOM 24534 C CA . LYS A 1 18 ? -3.348 -6.305 -3.075 1.00 0.00 18 LYS A CA 20
ATOM 24535 C C . LYS A 1 18 ? -4.513 -7.187 -3.498 1.00 0.00 18 LYS A C 20
ATOM 24536 O O . LYS A 1 18 ? -5.246 -6.802 -4.404 1.00 0.00 18 LYS A O 20
ATOM 24555 N N . ALA A 1 19 ? -4.724 -8.321 -2.828 1.00 0.00 19 ALA A N 20
ATOM 24556 C CA . ALA A 1 19 ? -5.873 -9.163 -3.097 1.00 0.00 19 ALA A CA 20
ATOM 24557 C C . ALA A 1 19 ? -7.159 -8.396 -2.818 1.00 0.00 19 ALA A C 20
ATOM 24558 O O . ALA A 1 19 ? -8.096 -8.515 -3.598 1.00 0.00 19 ALA A O 20
ATOM 24565 N N . LEU A 1 20 ? -7.204 -7.573 -1.765 1.00 0.00 20 LEU A N 20
ATOM 24566 C CA . LEU A 1 20 ? -8.385 -6.777 -1.452 1.00 0.00 20 LEU A CA 20
ATOM 24567 C C . LEU A 1 20 ? -8.685 -5.860 -2.628 1.00 0.00 20 LEU A C 20
ATOM 24568 O O . LEU A 1 20 ? -9.818 -5.786 -3.091 1.00 0.00 20 LEU A O 20
ATOM 24584 N N . LEU A 1 21 ? -7.662 -5.162 -3.116 1.00 0.00 21 LEU A N 20
ATOM 24585 C CA . LEU A 1 21 ? -7.816 -4.163 -4.156 1.00 0.00 21 LEU A CA 20
ATOM 24586 C C . LEU A 1 21 ? -8.195 -4.798 -5.485 1.00 0.00 21 LEU A C 20
ATOM 24587 O O . LEU A 1 21 ? -9.077 -4.272 -6.161 1.00 0.00 21 LEU A O 20
ATOM 24603 N N . SER A 1 22 ? -7.584 -5.921 -5.861 1.00 0.00 22 SER A N 20
ATOM 24604 C CA . SER A 1 22 ? -7.931 -6.619 -7.089 1.00 0.00 22 SER A CA 20
ATOM 24605 C C . SER A 1 22 ? -9.307 -7.285 -6.974 1.00 0.00 22 SER A C 20
ATOM 24606 O O . SER A 1 22 ? -10.030 -7.351 -7.969 1.00 0.00 22 SER A O 20
ATOM 24614 N N . SER A 1 23 ? -9.728 -7.715 -5.781 1.00 0.00 23 SER A N 20
ATOM 24615 C CA . SER A 1 23 ? -11.088 -8.189 -5.562 1.00 0.00 23 SER A CA 20
ATOM 24616 C C . SER A 1 23 ? -12.082 -7.034 -5.628 1.00 0.00 23 SER A C 20
ATOM 24617 O O . SER A 1 23 ? -13.173 -7.209 -6.168 1.00 0.00 23 SER A O 20
ATOM 24625 N N . LYS A 1 24 ? -11.721 -5.833 -5.159 1.00 0.00 24 LYS A N 20
ATOM 24626 C CA . LYS A 1 24 ? -12.551 -4.657 -5.352 1.00 0.00 24 LYS A CA 20
ATOM 24627 C C . LYS A 1 24 ? -12.452 -4.155 -6.797 1.00 0.00 24 LYS A C 20
ATOM 24628 O O . LYS A 1 24 ? -13.316 -3.389 -7.215 1.00 0.00 24 LYS A O 20
ATOM 24647 N N . GLY A 1 25 ? -11.460 -4.603 -7.567 1.00 0.00 25 GLY A N 20
ATOM 24648 C CA . GLY A 1 25 ? -11.277 -4.283 -8.974 1.00 0.00 25 GLY A CA 20
ATOM 24649 C C . GLY A 1 25 ? -10.787 -2.854 -9.181 1.00 0.00 25 GLY A C 20
ATOM 24650 O O . GLY A 1 25 ? -11.055 -2.265 -10.229 1.00 0.00 25 GLY A O 20
ATOM 24654 N N . VAL A 1 26 ? -10.129 -2.262 -8.183 1.00 0.00 26 VAL A N 20
ATOM 24655 C CA . VAL A 1 26 ? -9.766 -0.850 -8.251 1.00 0.00 26 VAL A CA 20
ATOM 24656 C C . VAL A 1 26 ? -8.469 -0.672 -9.040 1.00 0.00 26 VAL A C 20
ATOM 24657 O O . VAL A 1 26 ? -7.608 -1.555 -9.069 1.00 0.00 26 VAL A O 20
ATOM 24670 N N . SER A 1 27 ? -8.297 0.510 -9.616 1.00 0.00 27 SER A N 20
ATOM 24671 C CA . SER A 1 27 ? -7.085 0.984 -10.255 1.00 0.00 27 SER A CA 20
ATOM 24672 C C . SER A 1 27 ? -6.143 1.491 -9.161 1.00 0.00 27 SER A C 20
ATOM 24673 O O . SER A 1 27 ? -6.482 2.445 -8.457 1.00 0.00 27 SER A O 20
ATOM 24681 N N . PHE A 1 28 ? -4.991 0.845 -8.985 1.00 0.00 28 PHE A N 20
ATOM 24682 C CA . PHE A 1 28 ? -3.946 1.245 -8.043 1.00 0.00 28 PHE A CA 20
ATOM 24683 C C . PHE A 1 28 ? -2.569 1.100 -8.723 1.00 0.00 28 PHE A C 20
ATOM 24684 O O . PHE A 1 28 ? -2.495 0.624 -9.860 1.00 0.00 28 PHE A O 20
ATOM 24701 N N . GLN A 1 29 ? -1.481 1.493 -8.062 1.00 0.00 29 GLN A N 20
ATOM 24702 C CA . GLN A 1 29 ? -0.081 1.390 -8.485 1.00 0.00 29 GLN A CA 20
ATOM 24703 C C . GLN A 1 29 ? 0.650 0.641 -7.384 1.00 0.00 29 GLN A C 20
ATOM 24704 O O . GLN A 1 29 ? 0.365 0.874 -6.214 1.00 0.00 29 GLN A O 20
ATOM 24718 N N . GLU A 1 30 ? 1.631 -0.191 -7.722 1.00 0.00 30 GLU A N 20
ATOM 24719 C CA . GLU A 1 30 ? 2.455 -0.885 -6.736 1.00 0.00 30 GLU A CA 20
ATOM 24720 C C . GLU A 1 30 ? 3.906 -0.434 -6.846 1.00 0.00 30 GLU A C 20
ATOM 24721 O O . GLU A 1 30 ? 4.362 -0.050 -7.926 1.00 0.00 30 GLU A O 20
ATOM 24733 N N . LEU A 1 31 ? 4.644 -0.505 -5.737 1.00 0.00 31 LEU A N 20
ATOM 24734 C CA . LEU A 1 31 ? 5.999 0.029 -5.614 1.00 0.00 31 LEU A CA 20
ATOM 24735 C C . LEU A 1 31 ? 6.911 -1.019 -4.975 1.00 0.00 31 LEU A C 20
ATOM 24736 O O . LEU A 1 31 ? 7.136 -1.001 -3.764 1.00 0.00 31 LEU A O 20
ATOM 24752 N N . PRO A 1 32 ? 7.407 -1.980 -5.762 1.00 0.00 32 PRO A N 20
ATOM 24753 C CA . PRO A 1 32 ? 8.166 -3.101 -5.236 1.00 0.00 32 PRO A CA 20
ATOM 24754 C C . PRO A 1 32 ? 9.505 -2.658 -4.632 1.00 0.00 32 PRO A C 20
ATOM 24755 O O . PRO A 1 32 ? 10.157 -1.734 -5.131 1.00 0.00 32 PRO A O 20
ATOM 24766 N N . ILE A 1 33 ? 9.967 -3.368 -3.607 1.00 0.00 33 ILE A N 20
ATOM 24767 C CA . ILE A 1 33 ? 11.300 -3.271 -3.015 1.00 0.00 33 ILE A CA 20
ATOM 24768 C C . ILE A 1 33 ? 11.985 -4.642 -2.999 1.00 0.00 33 ILE A C 20
ATOM 24769 O O . ILE A 1 33 ? 12.962 -4.844 -2.274 1.00 0.00 33 ILE A O 20
ATOM 24785 N N . ASP A 1 34 ? 11.482 -5.609 -3.763 1.00 0.00 34 ASP A N 20
ATOM 24786 C CA . ASP A 1 34 ? 12.155 -6.860 -4.020 1.00 0.00 34 ASP A CA 20
ATOM 24787 C C . ASP A 1 34 ? 13.406 -6.544 -4.838 1.00 0.00 34 ASP A C 20
ATOM 24788 O O . ASP A 1 34 ? 13.330 -5.790 -5.806 1.00 0.00 34 ASP A O 20
ATOM 24797 N N . GLY A 1 35 ? 14.572 -7.024 -4.401 1.00 0.00 35 GLY A N 20
ATOM 24798 C CA . GLY A 1 35 ? 15.847 -6.794 -5.077 1.00 0.00 35 GLY A CA 20
ATOM 24799 C C . GLY A 1 35 ? 16.141 -5.321 -5.368 1.00 0.00 35 GLY A C 20
ATOM 24800 O O . GLY A 1 35 ? 16.781 -5.014 -6.376 1.00 0.00 35 GLY A O 20
ATOM 24804 N N . ASN A 1 36 ? 15.637 -4.395 -4.547 1.00 0.00 36 ASN A N 20
ATOM 24805 C CA . ASN A 1 36 ? 15.643 -2.968 -4.848 1.00 0.00 36 ASN A CA 20
ATOM 24806 C C . ASN A 1 36 ? 15.795 -2.145 -3.570 1.00 0.00 36 ASN A C 20
ATOM 24807 O O . ASN A 1 36 ? 14.800 -1.752 -2.955 1.00 0.00 36 ASN A O 20
ATOM 24818 N N . ALA A 1 37 ? 17.018 -1.992 -3.060 1.00 0.00 37 ALA A N 20
ATOM 24819 C CA . ALA A 1 37 ? 17.288 -1.023 -2.000 1.00 0.00 37 ALA A CA 20
ATOM 24820 C C . ALA A 1 37 ? 17.115 0.414 -2.495 1.00 0.00 37 ALA A C 20
ATOM 24821 O O . ALA A 1 37 ? 16.805 1.305 -1.703 1.00 0.00 37 ALA A O 20
ATOM 24828 N N . ALA A 1 38 ? 17.336 0.654 -3.791 1.00 0.00 38 ALA A N 20
ATOM 24829 C CA . ALA A 1 38 ? 17.427 1.993 -4.353 1.00 0.00 38 ALA A CA 20
ATOM 24830 C C . ALA A 1 38 ? 16.166 2.806 -4.055 1.00 0.00 38 ALA A C 20
ATOM 24831 O O . ALA A 1 38 ? 16.238 3.874 -3.452 1.00 0.00 38 ALA A O 20
ATOM 24838 N N . LYS A 1 39 ? 15.004 2.282 -4.434 1.00 0.00 39 LYS A N 20
ATOM 24839 C CA . LYS A 1 39 ? 13.711 2.900 -4.152 1.00 0.00 39 LYS A CA 20
ATOM 24840 C C . LYS A 1 39 ? 13.174 2.486 -2.771 1.00 0.00 39 LYS A C 20
ATOM 24841 O O . LYS A 1 39 ? 12.174 3.027 -2.308 1.00 0.00 39 LYS A O 20
ATOM 24860 N N . ARG A 1 40 ? 13.816 1.544 -2.071 1.00 0.00 40 ARG A N 20
ATOM 24861 C CA . ARG A 1 40 ? 13.484 1.288 -0.669 1.00 0.00 40 ARG A CA 20
ATOM 24862 C C . ARG A 1 40 ? 13.784 2.505 0.190 1.00 0.00 40 ARG A C 20
ATOM 24863 O O . ARG A 1 40 ? 12.942 2.863 1.012 1.00 0.00 40 ARG A O 20
ATOM 24884 N N . GLU A 1 41 ? 14.951 3.128 0.021 1.00 0.00 41 GLU A N 20
ATOM 24885 C CA . GLU A 1 41 ? 15.285 4.271 0.878 1.00 0.00 41 GLU A CA 20
ATOM 24886 C C . GLU A 1 41 ? 14.320 5.436 0.636 1.00 0.00 41 GLU A C 20
ATOM 24887 O O . GLU A 1 41 ? 13.981 6.152 1.574 1.00 0.00 41 GLU A O 20
ATOM 24899 N N . GLU A 1 42 ? 13.780 5.577 -0.579 1.00 0.00 42 GLU A N 20
ATOM 24900 C CA . GLU A 1 42 ? 12.752 6.565 -0.903 1.00 0.00 42 GLU A CA 20
ATOM 24901 C C . GLU A 1 42 ? 11.541 6.405 0.028 1.00 0.00 42 GLU A C 20
ATOM 24902 O O . GLU A 1 42 ? 10.947 7.382 0.489 1.00 0.00 42 GLU A O 20
ATOM 24914 N N . MET A 1 43 ? 11.198 5.157 0.362 1.00 0.00 43 MET A N 20
ATOM 24915 C CA . MET A 1 43 ? 10.104 4.821 1.243 1.00 0.00 43 MET A CA 20
ATOM 24916 C C . MET A 1 43 ? 10.289 5.380 2.660 1.00 0.00 43 MET A C 20
ATOM 24917 O O . MET A 1 43 ? 9.309 5.478 3.401 1.00 0.00 43 MET A O 20
ATOM 24931 N N . ILE A 1 44 ? 11.511 5.755 3.049 1.00 0.00 44 ILE A N 20
ATOM 24932 C CA . ILE A 1 44 ? 11.800 6.391 4.329 1.00 0.00 44 ILE A CA 20
ATOM 24933 C C . ILE A 1 44 ? 11.095 7.747 4.344 1.00 0.00 44 ILE A C 20
ATOM 24934 O O . ILE A 1 44 ? 10.154 7.889 5.113 1.00 0.00 44 ILE A O 20
ATOM 24950 N N . LYS A 1 45 ? 11.450 8.730 3.504 1.00 0.00 45 LYS A N 20
ATOM 24951 C CA . LYS A 1 45 ? 10.802 10.040 3.557 1.00 0.00 45 LYS A CA 20
ATOM 24952 C C . LYS A 1 45 ? 9.294 9.952 3.313 1.00 0.00 45 LYS A C 20
ATOM 24953 O O . LYS A 1 45 ? 8.535 10.772 3.833 1.00 0.00 45 LYS A O 20
ATOM 24972 N N . ARG A 1 46 ? 8.836 8.955 2.562 1.00 0.00 46 ARG A N 20
ATOM 24973 C CA . ARG A 1 46 ? 7.434 8.716 2.314 1.00 0.00 46 ARG A CA 20
ATOM 24974 C C . ARG A 1 46 ? 6.706 8.256 3.584 1.00 0.00 46 ARG A C 20
ATOM 24975 O O . ARG A 1 46 ? 5.618 8.755 3.840 1.00 0.00 46 ARG A O 20
ATOM 24996 N N . SER A 1 47 ? 7.254 7.320 4.375 1.00 0.00 47 SER A N 20
ATOM 24997 C CA . SER A 1 47 ? 6.497 6.668 5.456 1.00 0.00 47 SER A CA 20
ATOM 24998 C C . SER A 1 47 ? 7.061 6.796 6.869 1.00 0.00 47 SER A C 20
ATOM 24999 O O . SER A 1 47 ? 6.354 6.553 7.850 1.00 0.00 47 SER A O 20
ATOM 25007 N N . GLY A 1 48 ? 8.361 7.053 6.970 1.00 0.00 48 GLY A N 20
ATOM 25008 C CA . GLY A 1 48 ? 9.145 6.981 8.186 1.00 0.00 48 GLY A CA 20
ATOM 25009 C C . GLY A 1 48 ? 9.462 5.533 8.593 1.00 0.00 48 GLY A C 20
ATOM 25010 O O . GLY A 1 48 ? 10.031 5.346 9.668 1.00 0.00 48 GLY A O 20
ATOM 25014 N N . ARG A 1 49 ? 9.116 4.502 7.798 1.00 0.00 49 ARG A N 20
ATOM 25015 C CA . ARG A 1 49 ? 9.163 3.091 8.207 1.00 0.00 49 ARG A CA 20
ATOM 25016 C C . ARG A 1 49 ? 9.994 2.182 7.297 1.00 0.00 49 ARG A C 20
ATOM 25017 O O . ARG A 1 49 ? 10.842 1.470 7.817 1.00 0.00 49 ARG A O 20
ATOM 25038 N N . THR A 1 50 ? 9.696 2.149 5.995 1.00 0.00 50 THR A N 20
ATOM 25039 C CA . THR A 1 50 ? 10.245 1.273 4.948 1.00 0.00 50 THR A CA 20
ATOM 25040 C C . THR A 1 50 ? 9.833 -0.210 5.066 1.00 0.00 50 THR A C 20
ATOM 25041 O O . THR A 1 50 ? 10.384 -1.103 4.414 1.00 0.00 50 THR A O 20
ATOM 25052 N N . THR A 1 51 ? 8.834 -0.483 5.896 1.00 0.00 51 THR A N 20
ATOM 25053 C CA . THR A 1 51 ? 8.128 -1.752 6.001 1.00 0.00 51 THR A CA 20
ATOM 25054 C C . THR A 1 51 ? 7.172 -1.889 4.825 1.00 0.00 51 THR A C 20
ATOM 25055 O O . THR A 1 51 ? 7.010 -0.945 4.062 1.00 0.00 51 THR A O 20
ATOM 25066 N N . VAL A 1 52 ? 6.493 -3.025 4.687 1.00 0.00 52 VAL A N 20
ATOM 25067 C CA . VAL A 1 52 ? 5.434 -3.164 3.683 1.00 0.00 52 VAL A CA 20
ATOM 25068 C C . VAL A 1 52 ? 4.281 -4.026 4.251 1.00 0.00 52 VAL A C 20
ATOM 25069 O O . VAL A 1 52 ? 4.500 -4.734 5.241 1.00 0.00 52 VAL A O 20
ATOM 25082 N N . PRO A 1 53 ? 3.076 -4.036 3.647 1.00 0.00 53 PRO A N 20
ATOM 25083 C CA . PRO A 1 53 ? 2.663 -3.140 2.585 1.00 0.00 53 PRO A CA 20
ATOM 25084 C C . PRO A 1 53 ? 2.565 -1.723 3.122 1.00 0.00 53 PRO A C 20
ATOM 25085 O O . PRO A 1 53 ? 2.456 -1.510 4.333 1.00 0.00 53 PRO A O 20
ATOM 25096 N N . GLN A 1 54 ? 2.607 -0.758 2.215 1.00 0.00 54 GLN A N 20
ATOM 25097 C CA . GLN A 1 54 ? 2.373 0.626 2.557 1.00 0.00 54 GLN A CA 20
ATOM 25098 C C . GLN A 1 54 ? 1.480 1.195 1.494 1.00 0.00 54 GLN A C 20
ATOM 25099 O O . GLN A 1 54 ? 1.945 1.432 0.384 1.00 0.00 54 GLN A O 20
ATOM 25113 N N . ILE A 1 55 ? 0.207 1.348 1.814 1.00 0.00 55 ILE A N 20
ATOM 25114 C CA . ILE A 1 55 ? -0.722 2.044 0.949 1.00 0.00 55 ILE A CA 20
ATOM 25115 C C . ILE A 1 55 ? -0.510 3.529 1.204 1.00 0.00 55 ILE A C 20
ATOM 25116 O O . ILE A 1 55 ? -0.298 3.943 2.349 1.00 0.00 55 ILE A O 20
ATOM 25132 N N . PHE A 1 56 ? -0.624 4.315 0.146 1.00 0.00 56 PHE A N 20
ATOM 25133 C CA . PHE A 1 56 ? -0.531 5.753 0.142 1.00 0.00 56 PHE A CA 20
ATOM 25134 C C . PHE A 1 56 ? -1.699 6.255 -0.688 1.00 0.00 56 PHE A C 20
ATOM 25135 O O . PHE A 1 56 ? -1.771 5.896 -1.862 1.00 0.00 56 PHE A O 20
ATOM 25152 N N . ILE A 1 57 ? -2.601 7.046 -0.107 1.00 0.00 57 ILE A N 20
ATOM 25153 C CA . ILE A 1 57 ? -3.780 7.558 -0.794 1.00 0.00 57 ILE A CA 20
ATOM 25154 C C . ILE A 1 57 ? -3.588 9.068 -0.907 1.00 0.00 57 ILE A C 20
ATOM 25155 O O . ILE A 1 57 ? -3.835 9.795 0.051 1.00 0.00 57 ILE A O 20
ATOM 25171 N N . ASP A 1 58 ? -3.102 9.549 -2.051 1.00 0.00 58 ASP A N 20
ATOM 25172 C CA . ASP A 1 58 ? -2.643 10.931 -2.207 1.00 0.00 58 ASP A CA 20
ATOM 25173 C C . ASP A 1 58 ? -1.688 11.322 -1.082 1.00 0.00 58 ASP A C 20
ATOM 25174 O O . ASP A 1 58 ? -1.985 12.166 -0.230 1.00 0.00 58 ASP A O 20
ATOM 25183 N N . ALA A 1 59 ? -0.530 10.660 -1.073 1.00 0.00 59 ALA A N 20
ATOM 25184 C CA . ALA A 1 59 ? 0.637 10.881 -0.220 1.00 0.00 59 ALA A CA 20
ATOM 25185 C C . ALA A 1 59 ? 0.458 10.427 1.229 1.00 0.00 59 ALA A C 20
ATOM 25186 O O . ALA A 1 59 ? 1.440 10.272 1.959 1.00 0.00 59 ALA A O 20
ATOM 25193 N N . GLN A 1 60 ? -0.784 10.167 1.608 1.00 0.00 60 GLN A N 20
ATOM 25194 C CA . GLN A 1 60 ? -1.250 9.808 2.931 1.00 0.00 60 GLN A CA 20
ATOM 25195 C C . GLN A 1 60 ? -0.859 8.360 3.204 1.00 0.00 60 GLN A C 20
ATOM 25196 O O . GLN A 1 60 ? -1.547 7.448 2.742 1.00 0.00 60 GLN A O 20
ATOM 25210 N N . HIS A 1 61 ? 0.255 8.122 3.896 1.00 0.00 61 HIS A N 20
ATOM 25211 C CA . HIS A 1 61 ? 0.658 6.773 4.258 1.00 0.00 61 HIS A CA 20
ATOM 25212 C C . HIS A 1 61 ? -0.392 6.195 5.199 1.00 0.00 61 HIS A C 20
ATOM 25213 O O . HIS A 1 61 ? -0.514 6.637 6.341 1.00 0.00 61 HIS A O 20
ATOM 25228 N N . ILE A 1 62 ? -1.152 5.214 4.734 1.00 0.00 62 ILE A N 20
ATOM 25229 C CA . ILE A 1 62 ? -2.193 4.564 5.504 1.00 0.00 62 ILE A CA 20
ATOM 25230 C C . ILE A 1 62 ? -1.507 3.658 6.524 1.00 0.00 62 ILE A C 20
ATOM 25231 O O . ILE A 1 62 ? -1.573 3.912 7.727 1.00 0.00 62 ILE A O 20
ATOM 25247 N N . GLY A 1 63 ? -0.799 2.632 6.055 1.00 0.00 63 GLY A N 20
ATOM 25248 C CA . GLY A 1 63 ? -0.164 1.629 6.888 1.00 0.00 63 GLY A CA 20
ATOM 25249 C C . GLY A 1 63 ? -0.223 0.292 6.170 1.00 0.00 63 GLY A C 20
ATOM 25250 O O . GLY A 1 63 ? -0.084 0.258 4.941 1.00 0.00 63 GLY A O 20
ATOM 25254 N N . GLY A 1 64 ? -0.380 -0.778 6.945 1.00 0.00 64 GLY A N 20
ATOM 25255 C CA . GLY A 1 64 ? -0.320 -2.157 6.492 1.00 0.00 64 GLY A CA 20
ATOM 25256 C C . GLY A 1 64 ? -1.673 -2.644 5.976 1.00 0.00 64 GLY A C 20
ATOM 25257 O O . GLY A 1 64 ? -2.560 -1.848 5.664 1.00 0.00 64 GLY A O 20
ATOM 25261 N N . TYR A 1 65 ? -1.829 -3.966 5.845 1.00 0.00 65 TYR A N 20
ATOM 25262 C CA . TYR A 1 65 ? -3.093 -4.543 5.407 1.00 0.00 65 TYR A CA 20
ATOM 25263 C C . TYR A 1 65 ? -4.192 -4.289 6.425 1.00 0.00 65 TYR A C 20
ATOM 25264 O O . TYR A 1 65 ? -5.293 -3.958 6.011 1.00 0.00 65 TYR A O 20
ATOM 25282 N N . ASP A 1 66 ? -3.914 -4.415 7.721 1.00 0.00 66 ASP A N 20
ATOM 25283 C CA . ASP A 1 66 ? -4.908 -4.176 8.770 1.00 0.00 66 ASP A CA 20
ATOM 25284 C C . ASP A 1 66 ? -5.481 -2.771 8.627 1.00 0.00 66 ASP A C 20
ATOM 25285 O O . ASP A 1 66 ? -6.695 -2.578 8.639 1.00 0.00 66 ASP A O 20
ATOM 25294 N N . ASP A 1 67 ? -4.588 -1.808 8.413 1.00 0.00 67 ASP A N 20
ATOM 25295 C CA . ASP A 1 67 ? -4.911 -0.393 8.277 1.00 0.00 67 ASP A CA 20
ATOM 25296 C C . ASP A 1 67 ? -5.777 -0.169 7.039 1.00 0.00 67 ASP A C 20
ATOM 25297 O O . ASP A 1 67 ? -6.804 0.505 7.095 1.00 0.00 67 ASP A O 20
ATOM 25306 N N . LEU A 1 68 ? -5.363 -0.736 5.908 1.00 0.00 68 LEU A N 20
ATOM 25307 C CA . LEU A 1 68 ? -6.064 -0.657 4.630 1.00 0.00 68 LEU A CA 20
ATOM 25308 C C . LEU A 1 68 ? -7.437 -1.300 4.697 1.00 0.00 68 LEU A C 20
ATOM 25309 O O . LEU A 1 68 ? -8.423 -0.733 4.233 1.00 0.00 68 LEU A O 20
ATOM 25325 N N . TYR A 1 69 ? -7.506 -2.507 5.233 1.00 0.00 69 TYR A N 20
ATOM 25326 C CA . TYR A 1 69 ? -8.715 -3.279 5.299 1.00 0.00 69 TYR A CA 20
ATOM 25327 C C . TYR A 1 69 ? -9.686 -2.613 6.266 1.00 0.00 69 TYR A C 20
ATOM 25328 O O . TYR A 1 69 ? -10.883 -2.618 6.000 1.00 0.00 69 TYR A O 20
ATOM 25346 N N . ALA A 1 70 ? -9.186 -1.978 7.334 1.00 0.00 70 ALA A N 20
ATOM 25347 C CA . ALA A 1 70 ? -10.002 -1.138 8.188 1.00 0.00 70 ALA A CA 20
ATOM 25348 C C . ALA A 1 70 ? -10.471 0.111 7.439 1.00 0.00 70 ALA A C 20
ATOM 25349 O O . ALA A 1 70 ? -11.634 0.470 7.577 1.00 0.00 70 ALA A O 20
ATOM 25356 N N . LEU A 1 71 ? -9.618 0.788 6.657 1.00 0.00 71 LEU A N 20
ATOM 25357 C CA . LEU A 1 71 ? -10.008 1.937 5.845 1.00 0.00 71 LEU A CA 20
ATOM 25358 C C . LEU A 1 71 ? -11.151 1.562 4.897 1.00 0.00 71 LEU A C 20
ATOM 25359 O O . LEU A 1 71 ? -12.133 2.297 4.773 1.00 0.00 71 LEU A O 20
ATOM 25375 N N . ASP A 1 72 ? -11.045 0.406 4.239 1.00 0.00 72 ASP A N 20
ATOM 25376 C CA . ASP A 1 72 ? -12.101 -0.123 3.389 1.00 0.00 72 ASP A CA 20
ATOM 25377 C C . ASP A 1 72 ? -13.337 -0.482 4.204 1.00 0.00 72 ASP A C 20
ATOM 25378 O O . ASP A 1 72 ? -14.452 -0.124 3.833 1.00 0.00 72 ASP A O 20
ATOM 25387 N N . ALA A 1 73 ? -13.150 -1.098 5.371 1.00 0.00 73 ALA A N 20
ATOM 25388 C CA . ALA A 1 73 ? -14.246 -1.441 6.274 1.00 0.00 73 ALA A CA 20
ATOM 25389 C C . ALA A 1 73 ? -14.971 -0.175 6.737 1.00 0.00 73 ALA A C 20
ATOM 25390 O O . ALA A 1 73 ? -16.187 -0.195 6.926 1.00 0.00 73 ALA A O 20
ATOM 25397 N N . ARG A 1 74 ? -14.264 0.953 6.831 1.00 0.00 74 ARG A N 20
ATOM 25398 C CA . ARG A 1 74 ? -14.798 2.237 7.260 1.00 0.00 74 ARG A CA 20
ATOM 25399 C C . ARG A 1 74 ? -15.659 2.822 6.146 1.00 0.00 74 ARG A C 20
ATOM 25400 O O . ARG A 1 74 ? -16.501 3.679 6.422 1.00 0.00 74 ARG A O 20
ATOM 25421 N N . GLY A 1 75 ? -15.476 2.354 4.910 1.00 0.00 75 GLY A N 20
ATOM 25422 C CA . GLY A 1 75 ? -16.036 2.963 3.719 1.00 0.00 75 GLY A CA 20
ATOM 25423 C C . GLY A 1 75 ? -15.229 4.204 3.351 1.00 0.00 75 GLY A C 20
ATOM 25424 O O . GLY A 1 75 ? -15.765 5.121 2.729 1.00 0.00 75 GLY A O 20
ATOM 25428 N N . GLY A 1 76 ? -13.965 4.280 3.779 1.00 0.00 76 GLY A N 20
ATOM 25429 C CA . GLY A 1 76 ? -13.089 5.411 3.513 1.00 0.00 76 GLY A CA 20
ATOM 25430 C C . GLY A 1 76 ? -12.144 5.163 2.342 1.00 0.00 76 GLY A C 20
ATOM 25431 O O . GLY A 1 76 ? -11.536 6.119 1.865 1.00 0.00 76 GLY A O 20
ATOM 25435 N N . LEU A 1 77 ? -12.008 3.914 1.880 1.00 0.00 77 LEU A N 20
ATOM 25436 C CA . LEU A 1 77 ? -11.183 3.583 0.722 1.00 0.00 77 LEU A CA 20
ATOM 25437 C C . LEU A 1 77 ? -11.939 3.913 -0.563 1.00 0.00 77 LEU A C 20
ATOM 25438 O O . LEU A 1 77 ? -11.401 4.583 -1.437 1.00 0.00 77 LEU A O 20
ATOM 25454 N N . ASP A 1 78 ? -13.191 3.461 -0.663 1.00 0.00 78 ASP A N 20
ATOM 25455 C CA . ASP A 1 78 ? -14.039 3.545 -1.857 1.00 0.00 78 ASP A CA 20
ATOM 25456 C C . ASP A 1 78 ? -14.020 4.946 -2.496 1.00 0.00 78 ASP A C 20
ATOM 25457 O O . ASP A 1 78 ? -13.711 5.036 -3.687 1.00 0.00 78 ASP A O 20
ATOM 25466 N N . PRO A 1 79 ? -14.315 6.048 -1.772 1.00 0.00 79 PRO A N 20
ATOM 25467 C CA . PRO A 1 79 ? -14.398 7.386 -2.359 1.00 0.00 79 PRO A CA 20
ATOM 25468 C C . PRO A 1 79 ? -13.025 7.984 -2.704 1.00 0.00 79 PRO A C 20
ATOM 25469 O O . PRO A 1 79 ? -12.941 9.139 -3.131 1.00 0.00 79 PRO A O 20
ATOM 25480 N N . LEU A 1 80 ? -11.931 7.242 -2.509 1.00 0.00 80 LEU A N 20
ATOM 25481 C CA . LEU A 1 80 ? -10.592 7.669 -2.871 1.00 0.00 80 LEU A CA 20
ATOM 25482 C C . LEU A 1 80 ? -10.064 6.844 -4.046 1.00 0.00 80 LEU A C 20
ATOM 25483 O O . LEU A 1 80 ? -8.985 7.139 -4.556 1.00 0.00 80 LEU A O 20
ATOM 25499 N N . LEU A 1 81 ? -10.812 5.840 -4.516 1.00 0.00 81 LEU A N 20
ATOM 25500 C CA . LEU A 1 81 ? -10.410 4.970 -5.620 1.00 0.00 81 LEU A CA 20
ATOM 25501 C C . LEU A 1 81 ? -11.206 5.243 -6.896 1.00 0.00 81 LEU A C 20
ATOM 25502 O O . LEU A 1 81 ? -11.034 4.522 -7.881 1.00 0.00 81 LEU A O 20
ATOM 25518 N N . LYS A 1 82 ? -12.061 6.265 -6.917 1.00 0.00 82 LYS A N 20
ATOM 25519 C CA . LYS A 1 82 ? -12.952 6.589 -8.028 1.00 0.00 82 LYS A CA 20
ATOM 25520 C C . LYS A 1 82 ? -13.064 8.092 -8.128 1.00 0.00 82 LYS A C 20
ATOM 25521 O O . LYS A 1 82 ? -13.077 8.612 -9.259 1.00 0.00 82 LYS A O 20
#

Sequence (82 aa):
ANVEIYTKETCPYCHRAKALLSSKGVSFQELPIDGNAAKREEMIKRSGRTTVPQIFIDAQHIGGYDDLYALDARGGLDPLLKANVEIYTKETCPYCHRAKALLSSKGVSFQELPIDGNAAKREEMIKRSGRTTVPQIFIDAQHIGGYDDLYALDARGGLDPLLKANVEIYTKETCPYCHRAKALLSSKGVSFQELPIDGNAAKREEMIKRSGRTTVPQIFIDAQHIGGYDDLYALDARGGLDPLLKANVEIYTKETCPYCHRAKALLSSKGVSFQELPIDGNAAKREEMIKRSGRTTVPQIFIDAQHIGGYDDLYALDARGGLDPLLKANVEIYTKETCPYCHRAKALLSSKGVSFQELPIDGNAAKREEMIKRSGRTTVPQIFIDAQHIGGYDDLYALDARGGLDPLLKANVEIYTKETCPYCHRAKALLSSKGVSFQELPIDGNAAKREEMIKRSGRTTVPQIFIDAQHIGGYDDLYALDARGGLDPLLKANVEIYTKETCPYCHRAKALLSSKGVSFQELPIDGNAAKREEMIKRSGRTTVPQIFIDAQHIGGYDDLYALDARGGLDPLLKANVEIYTKETCPYCHRAKALLSSKGVSFQELPIDGNAAKREEMIKRSGRTTVPQIFIDAQHIGGYDDLYALDARGGLDPLLKANVEIYTKETCPYCHRAKALLSSKGVSFQELPIDGNAAKREEMIKRSGRTTVPQIFIDAQHIGGYDDLYALDARGGLDPLLKANVEIYTKETCPYCHRAKALLSSKGVSFQELPIDGNAAKREEMIKRSGRTTVPQIFIDAQHIGGYDDLYALDARGGLDPLLKANVEIYTKETCPYCHRAKALLSSKGVSFQELPIDGNAAKREEMIKRSGRTTVPQIFIDAQHIGGYDDLYALDARGGLDPLLKANVEIYTKETCPYCHRAKALLSSKGVSFQELPIDGNAAKREEMIKRSGRTTVPQIFIDAQHIGGYDDLYALDARGGLDPLLKANVEIYTKETCPYCHRAKALLSSKGVSFQELPIDGNAAKREEMIKRSGRTTVPQIFIDAQHIGGYDDLYALDARGGLDPLLKANVEIYTKETCPYCHRAKALLSSKGVSFQELPIDGNAAKREEMIKRSGRTTVPQIFIDAQHIGGYDDLYALDARGGLDPLLKANVEIYTKETCPYCHRAKALLSSKGVSFQELPIDGNAAKREEMIKRSGRTTVPQIFIDAQHIGGYDDLYALDARGGLDPLLKANVEIYTKETCPYCHRAKALLSSKGVSFQELPIDGNAAKREEMIKRSGRTTVPQIFIDAQHIGGYDDLYALDARGGLDPLLKANVEIYTKETCPYCHRAKALLSSKGVSFQELPIDGNAAKREEMIKRSGRTTVPQIFIDAQHIGGYDDLYALDARGGLDPLLKANVEIYTKETCPYCHRAKALLSSKGVSFQELPIDGNAAKREEMIKRSGRTTVPQIFIDAQHIGGYDDLYALDARGGLDPLLKANVEIYTKETCPYCHRAKALLSSKGVSFQELPIDGNAAKREEMIKRSGRTTVPQIFIDAQHIGGYDDLYALDARGGLDPLLKANVEIYTKETCPYCHRAKALLSSKGVSFQELPIDGNAAKREEMIKRSGRTTVPQIFIDAQHIGGYDDLYALDARGGLDPLLK

Solvent-accessible surface area: 4987 Å² total; per-residue (Å²): 82,96,6,39,0,3,5,91,153,109,13,102,128,5,122,102,0,62,37,24,0,75,106,93,57,19,96,66,93,66,8,75,12,68,88,41,64,79,107,112,100,87,0,86,170,115,13,61,164,31,75,25,8,2,0,5,0,63,79,118,61,44,5,14,28,110,72,0,101,50,17,30,81,191,48,13,1,50,96,66,13,189

Secondary structure (DSSP, 8-state):
--EEEEE-SS-HHHHHHHHHHHHHT---EEEE-TT-SHHHHHHHHHHSS--S-EEEETTEEEESHHHHHHHHHTT-SHHHH-